Protein 8B4M (pdb70)

Foldseek 3Di:
DDADQDAADAPFDDDFAPCQLVLLVVLVVVCCVLPVDHDPDPSPVSSVLRLLRLLRLLADNPDDPLLSNLSSLVSSLVVSCCCQAALQDPHPSYDDPVRLVVVVVQLLCLLVVHQGPDSVDSSSSSSNVSVVSLVVQFDDACSVVLSVLVVLLSVLSVVQVVCLVVLAADALVVLLVSVLSVVSQVSVLRVSCTSYPFDDDPVQCVDPLNVVLLSLLSSLLRLLLLSVCVVVSVVSRRRSGQLNNCVVPVVDDSNVSSVVSSVVSVVSSVVSVVSVVCVVVVPDDLPGRNVVSVSSSSSSNVSSSVSD/DEDQDAADAPFDDDFADCQLVLQVVLVVVCVVLPVDPRVQSSQQRLLRLLRLQADNPDDPLLSNLSSLVSSLVVSCCCVPFQQDDDPVVLVVVLVQLLVLLVVDQRPDSVDSSSSSSNVSVVSLVVLFLPADSVVLSVLVVLLSVLSSVLNVCLVVLAEDALVVLLVSVLSVVSVVSSLRSSCGSHRHDDDPVPCPDPLNVVLLSLLSSLLRLLLLSLCVVVCVVRRRCSGSLNNCCRPVVDDSNVSSVVSSVVSVVSSVVSVVSVVCQVVVPHDLPGSNVVSVSSSSSSNVSSNVSSVSGPPHDPD/DDDADFDAFDDPQDDDFADCQLVLQVVLVVVCCVLVLDPPPRCSSVVRLLRVLRLQAHRPDDPLLSNLSSLVSSLVVSCCCAAALQLVHDDPVVLVVVLVQLLCLLPVHQRPDSVDSSRSSSNVSVVVLVVQFDDAPSVVLSVLVVLLSVLSVVQSVCLVVLAADALVVLLVSVLSVVSQVSVLRSSCGNHPFDDDPVPCVDPLNVVLLSLLSSLLRLLLLSVCVVVSVVSRRRSGSLNNCCPPVVDDSNVSSVVSSVVSVVSSVVSVVSVVCVVVVPHDCPPRNVVSVSSSSSSNVSSSVD/DADFDAQDAPFDDDFADCQLVLLVLLVVLCCVLVVDDPDVLSSLQRLLRLLRLLADNPDDPLSSNLSSLVSSLVVSCCVVPFLPDPVVLVVVLVQLLVLLVVDQRPDSVDSSSSSSNVSVVSLVVQFDDADSVVLSVLVNLLSVLSVVLNVCLVVLAADALVVLLVSVLSVVSVVSSLRSSCGNRPHDDDPVPCPDPLNVVLLSLLSSLLSLLLLSLQVVVSVVSRRCSGQLNNCCRPVVDDSNVSSVVSSVVSVVSVVVSVVSVVCVVVVPDDLPGSNVVSVSSSSSSSVSSSPSSNSGPPRPD/DDDADQDAADDPFDDDFAPCQLVLLVLLVVVCPVLVVDDDDDDSVVSVVLRLLRLLRLLADNPDDPLLSNLSSLVSSLVVSCCVPAFQQCVHDDPVVLVVVLVQLLVLLVVDQRPDSVDSSRSSSNVSNVSLPVQFDDAPSVVLSVLVVLLSVLSSVQNVCLVVLAADALVVLLVSVLSVVSVVSVLRSSCGNRPFDDDPVVCPDPLNVVLLSLLSSLLRLLLLSLCVVVSVVRSRCSGQLNNCVPPVVDDSNVSSVVSSVVSVVSSVVSVVSVVCQVVVPHDLPGRNVVSVSSSSSSSVSSSVSSVD/DDADQDQQDDPFDADFAPCQLVLLVLLVVVCPVLVVDPPVDDCPQSSLQRLLRLLRLQAHNPDDPLSSNLSSLVSSLVVSCCVQPQLDPHDDPVRLVVVLVQLLVLLVVDQRPDSVDSSRSSSNVSNVSLVVQFDDAPSVVLSVLVVLLSVLSVVLNVCLVVLAEDALVVLLVSVLSVVSVVSVLRSSCGSRPHDDDPVQCPDPLNVVLLSLLSSLLSLLLLSLQVVVSVVSSSRSGQLNNCVVPVVDDSNRSSVVSSVVSVVSSVVSVVSVVCQVVVPHDLPGRNVVSVSSSSSSSVCSSPVSVSHPSRD

Solvent-accessible surface area: 83655 Å² total; per-residue (Å²): 219,134,67,72,72,37,176,23,130,17,101,33,100,53,80,78,9,107,57,5,146,125,0,6,54,53,0,19,112,18,8,93,60,13,38,10,33,64,116,168,48,116,27,64,78,23,78,76,64,0,9,0,113,10,0,2,18,12,2,64,84,154,28,70,84,85,20,0,9,7,4,0,10,6,16,1,9,24,49,44,1,45,63,82,1,5,18,22,10,79,64,184,115,25,52,29,75,78,84,7,57,77,16,36,134,0,0,10,61,4,10,92,100,120,118,25,67,57,92,87,46,46,14,1,109,0,15,36,38,6,17,162,42,3,52,65,75,26,81,110,41,57,82,76,30,13,16,69,19,17,70,56,5,14,41,0,1,99,7,8,12,25,6,21,121,119,44,79,2,3,15,20,27,1,5,41,6,3,33,19,10,3,18,35,6,33,2,7,5,35,2,3,23,8,17,27,86,21,171,11,95,119,220,15,34,62,20,1,0,10,89,17,3,17,16,9,0,0,11,4,4,6,13,0,43,0,4,57,20,9,44,99,13,62,185,70,29,8,4,5,0,1,0,36,0,2,57,82,77,64,64,52,82,66,66,88,0,4,71,73,0,14,60,37,0,79,82,11,24,48,0,1,59,50,2,59,110,6,3,65,105,11,53,14,71,60,113,51,26,13,16,28,11,15,116,1,2,26,6,6,0,42,1,28,16,99,93,108,185,78,68,81,28,170,14,121,21,91,28,45,34,13,67,15,105,64,5,142,155,0,7,54,54,2,5,117,15,6,127,62,16,40,5,88,144,36,78,82,37,67,44,21,0,18,0,67,16,0,2,0,11,2,84,48,147,27,62,103,90,16,1,9,1,0,0,6,6,18,1,11,36,19,44,2,37,26,105,7,0,10,65,82,108,70,61,76,86,3,28,107,26,26,183,9,0,12,47,4,12,151,116,128,118,19,80,66,86,97,46,41,16,12,121,0,14,33,38,6,20,166,30,2,45,67,62,32,73,119,19,51,143,69,23,13,31,72,32,12,65,46,4,8,46,0,0,84,9,16,15,25,11,34,140,109,42,86,0,3,16,32,25,2,5,39,6,6,39,26,36,1,30,4,8,48,0,11,6,42,0,0,15,2,14,43,41,18,144,8,101,145,211,16,44,84,16,0,0,5,70,1,0,22,11,8,0,0,12,2,8,6,12,0,40,0,8,30,5,13,37,41,14,73,166,75,28,17,8,8,0,1,0,43,0,1,58,89,76,62,62,53,82,55,61,88,0,6,72,71,0,10,56,40,0,73,84,10,16,52,0,2,54,47,1,66,118,3,0,69,80,10,53,13,73,47,102,45,29,16,17,116,8,8,83,9,0,12,20,11,0,30,0,10,26,46,11,3,78,95,8,37,60,42,72,97,180,175,154,117,66,48,72,25,114,19,113,15,103,26,89,47,88,78,6,107,66,4,135,131,0,4,49,60,0,10,111,26,8,87,57,9,41,19,34,96,129,95,50,86,28,69,82,78,1,12,0,109,12,0,2,15,13,3,48,80,141,26,69,58,86,22,0,12,11,0,0,9,5,15,1,8,20,50,53,1,45,58,84,0,5,36,31,57,187,28,38,46,37,29,84,7,54,81,10,34,126,0,0,21,39,6,8,139,112,114,116,17,67,62,93,89,31,34,3,4,102,0,13,36,38,4,13,156,40,1,44,66,85,8,106,113,44,65,80,76,25,14,37,70,12,13,91,83,3,10,116,1,0,152,62,18,11,80,5,23,132,178,43,72,0,15,72,18,82,46,5,47,25,64,40,52,61,5,17,27,7,24,0,7,5,37,1,0,18,17,16,44,68,28,178,14,95,128,212,18,33,98,63,72,14,10,105,98,2,17,20,31,0,0,10,1,7,6,14,0,30,0,5,78,31,14,63,155,21,71,191,77,32,9,6,8,0,3,1,38,0,2,52,74,87,88,64,57,83,56,61,93,0,4,68,98,0,9,67,40,0,66,119,29,19,59,40,0,57,125,41,63,116,45,3,64,142,100,58,16,70,59,109,47,27,13,20,104,10,15,59,8,2,13,8,7,0,23,1,28,26,101,118,192,44,76,52,38,181,13,122,16,94,29,105,52,81,69,15,105,68,3,132,129,0,7,50,55,4,15,111,12,10,85,66,12,42,11,49,92,152,73,71,96,42,69,42,24,0,18,0,72,11,0,0,5,8,1,80,79,146,29,65,80,86,17,0,11,1,0,0,7,7,17,1,10,30,23,42,3,34,60,120,9,8,48,118,75,88,56,86,3,38,88,23,14,98,5,0,9,32,6,7,167,105,162,101,23,80,57,90,85,32,34,8,9,123,0,14,15,55,5,16,168,45,2,59,68,73,17,118,89,34,50,104,63,27,11,20,65,31,12,68,107,6,6,82,3,1,102,63,18,28,76,11,47,162,171,48,82,2,13,70,26,88,42,4,38,27,67,38,48,77,4,32,6,12,31,0,10,5,37,0,0,14,13,20,46,61,15,110,14,127,130,210,20,30,103,60,74,11,9,109,93,2,11,24,33,0,0,12,0,6,6,10,0,25,0,0,29,4,6,41,36,22,80,167,65,29,8,5,7,0,1,0,42,0,4,58,88,90,89,62,48,83,53,66,88,0,0,73,111,0,10,53,44,0,74,132,32,13,60,41,0,62,130,42,64,134,49,0,70,141,94,59,13,75,59,108,45,30,19,4,118,10,10,142,9,1,20,21,13,0,32,0,22,24,40,14,2,66,155,5,40,55,33,110,108,172,175,125,59,75,66,35,146,16,114,20,109,26,94,32,76,62,14,111,61,4,143,126,0,6,60,47,3,10,113,15,12,91,67,18,37,12,28,67,110,116,50,106,27,61,85,32,74,78,72,1,15,0,66,16,0,0,1,8,1,64,105,156,29,71,93,89,19,0,6,1,0,0,10,7,18,1,10,34,49,42,2,51,57,131,2,2,17,62,17,185,48,65,74,86,78,85,4,50,89,19,14,132,0,0,8,62,4,5,136,101,152,116,24,63,70,91,76,40,35,7,6,112,0,16,33,28,5,12,164,30,1,42,64,70,25,98,102,34,50,74,75,33,12,12,67,30,9,48,95,9,8,67,1,1,109,64,19,9,83,6,23,134,178,46,80,2,15,72,20,88,46,4,38,29,64,36,49,77,8,32,6,10,52,0,12,5,40,0,0,15,20,21,33,71,18,127,14,107,153,221,26,48,94,67,71,10,7,143,96,1,18,32,30,0,0,14,2,6,5,13,0,47,0,1,50,29,13,59,131,26,61,192,86,30,10,6,8,0,1,1,43,0,2,55,83,85,93,67,55,79,52,59,91,0,4,68,112,0,10,56,45,0,70,121,32,10,62,40,1,65,130,42,65,126,48,2,69,140,93,59,10,73,59,110,44,30,18,15,108,7,11,107,10,1,22,12,10,1,21,0,16,18,56,47,39,69,154,224,125,49,74,83,34,153,11,108,16,112,31,113,22,74,66,12,108,61,6,148,113,0,7,46,66,2,7,107,19,4,90,62,11,37,12,27,60,115,159,49,108,22,76,92,37,71,36,26,0,15,0,75,18,0,1,2,10,0,45,91,132,27,75,73,86,17,0,10,6,0,0,8,4,15,0,13,39,19,48,1,41,48,109,2,4,22,29,119,83,65,71,74,77,95,2,34,81,15,23,153,5,0,9,51,3,5,112,92,87,110,17,75,65,91,84,42,32,12,8,103,0,14,32,37,12,12,155,33,3,46,63,92,26,106,94,50,28,80,73,35,13,13,66,29,9,44,94,8,9,88,0,1,127,61,21,18,79,8,25,156,134,56,25,5,14,74,19,87,42,3,40,26,66,36,53,71,8,33,6,10,54,0,11,4,33,5,0,14,13,18,28,65,21,97,6,115,100,212,14,35,100,62,73,11,8,145,94,1,17,30,30,0,0,14,0,7,5,12,0,35,1,4,33,4,18,57,50,25,72,180,65,29,9,2,8,0,1,0,34,0,7,16,14,43,94,63,51,77,40,59,90,0,5,69,116,0,10,65,40,0,68,115,37,12,62,42,0,67,128,42,66,129,49,1,69,150,97,53,12,74,66,114,43,27,17,15,107,6,12,111,9,1,25,10,9,0,29,0,15,29,57,9,4,81,108,8,53,58,36,128

Secondary structure (DSSP, 8-state):
--------------PPPTTHHHHHHHHHHHHHHHTSS-TTS-SSHHHHHTHHHHHHHHS-TT--HHHHHHHHHHHHHHHHHIIIIIITTTSTTPPPHHHHHHHHHHHHHHHTTPPPS-TT-HHHHHHHHHHHHHHHT--SS-HHHHHHHHHHHHHHHHHHHHHHHHT----HHHHHHHHHHHTTHHHHHHHHHHHTT----HHHHTSHHHHHHHHHHHHHHHHHHHHHHHHHHHHHT----HHHHHHHHTT--HHHHHHHHHHHHHHHHHHHHHHHHHGGGGT--SSSHHHHHHHHHHHHHHHHHH--/---PPP-------PPPTTHHHHHHHHHHHHHHHT----TTTTTT-HHHHHHHHS-TT--HHHHHHHHHHHHHHHHHIIIIII----HHHHHHHHHHHHHHHTTPPPS-TTSHHHHHHHHHHHHHHHT--S--HHHHHHHHHHHHHHHHHHHHHHHHTS---HHHHHHHHHHHTTHHHHHHHHHHHHT----HHHHTSHHHHHHHHHHHHHHHHHHHHHHHHHHHHHT----HHHHHHHHHT--HHHHHHHHHHHHHHHHHHHHHHHHHTTTTT--SSSHHHHHHHHHHHHHHHHHHHHTT-TTS---/-----PPP-------PPPTTHHHHHHHHHHHHHHHTSS-----HHHHTHHHHHHHHS-TT--HHHHHHHHHHHHHHHHHHHHHTTT-----HHHHHHHHHHHHHHTTTSPPS-TT-HHHHHHHHHHHHHHHH--S--HHHHHHHHHHHHHHHHHHHHHHHHT----HHHHHHHHHHHTTHHHHHHHHHHHHT----HHHHTSHHHHHHHHHHHHHHHHHHHHHHHHHHHHHT----HHHHHHHHTT--HHHHHHHHHHHHHHHHHHHHHHHHHGGGGT--SSSHHHHHHHHHHHHHHHHHH-/---PPP---S---PPPTTHHHHHHHHHHHHHHHTSS---HHHHHH-HHHHHHHHS-TT--HHHHHHHHHHHHHHHHHIIIII---HHHHHHHHHHHHHHHTTPPPS-TT-HHHHHHHHHHHHHHHT-SS--HHHHHHHHHHHHHHHHHHHHHHHHTS---HHHHHHHHHHHTTHHHHHHHHHHHTT----HHHHTSHHHHHHHHHHHHHHHHHHHHHHHHHHHHHT----HHHHHHHHTT--HHHHHHHHHHHHHHHHHHHHHHHHHGGGGT--SSSHHHHHHHHHHHHHHHHHHHHHH-TTS--/---------------PPPTTHHHHHHHHHHHHHHHTSS-SS--STTTTTT-HHHHHHHHS-TT--HHHHHHHHHHHHHHHHHHIIIII------HHHHHHHHHHHHHHHTTPPPS-TT-HHHHHHHHHHHHHHHH--SS-HHHHHHHHHHHHHHHHHHHHHHHHT----HHHHHHHHHHHTTHHHHHHHHHHHTT----HHHHTSHHHHHHHHHHHHHHHHHHHHHHHHHHHHHT----HHHHHHHHTT--HHHHHHHHHHHHHHHHHHHHHHHHHTTTTT--SSSHHHHHHHHHHHHHHHHHHHHH-/--------------PPPTTHHHHHHHHHHHHHHHTSS-SSS-SSSSTTT-HHHHHHHHS-TT--HHHHHHHHHHHHHHHHHIIIIIS-----HHHHHHHHHHHHHHHTTPPPS-TT-HHHHHHHHHHHHHHHT-SS--HHHHHHHHHHHHHHHHHHHHHHHHTS---HHHHHHHHHHHTTHHHHHHHHHHHTT----HHHHTSHHHHHHHHHHHHHHHHHHHHHHHHHHHHHT----HHHHHHHHS---HHHHHHHHHHHHHHHHHHHHHHHHHGGGGT---SSHHHHHHHHHHHHHHHHHHHTTS-TT--

Organism: Streptomyces clavuligerus (NCBI:txid1901)

Radius of gyration: 45.71 Å; Cα contacts (8 Å, |Δi|>4): 2311; chains: 6; bounding box: 131×123×91 Å

InterPro domains:
  IPR008949 Isoprenoid synthase domain superfamily [G3DSA:1.10.600.10] (1-319)
  IPR008949 Isoprenoid synthase domain superfamily [SSF48576] (6-316)
  IPR034686 Terpene cyclase-like 2 [SFLDG01020] (2-315)

Sequence (1841 aa):
MTISVPQLDCPLSRPVHPEGERADAYAVEWLRGVGLMADEADAAPVLAVGLGRLAACYVDENASWDTLAFMTILLAWYAEYDDRAIDSTGAIDGLTDAEVAELHRALGEILRDRPAPDPSDPVQRGLADVWRTLNGLASDWDRAAFVDTTLRYFEANRYERVNIRRGIPPTPSAHIGMRRHGGHVYGMYILGAAVNGYRPERRVLDHAAVRELETLAANYTSWANDLHSFAREHRMGQVNNLVWSVHHHEGLTFQQAADRVADLCDKELAAYLELRQTLPELGIPLTGATGRHVRFLEDMMWSMVDWSTISVPQLDCPLSRPVHPEGERADAYAVEWLRGVGLMDAAPVLAVGLGRLAACYVDENASWDTLAFMTILLAWYAEYDDRAIDSTLTDAEVAELHRALGEILRDRPAPDPSDPVQRGLADVWRTLNGLASDWDRAAFVDTTLRYFEANRYERVNIRRGIPPTPSAHIGMRRHGGHVYGMYILGAAVNGYRPERRVLDHAAVRELETLAANYTSWANDLHSFAREHRMGQVNNLVWSVHHHEGLTFQQAADRVADLCDKELAAYLELRQTLPELGIPLTGATGRHVRFLEDMMWSMVDWSARSARYDVVDMTISVPQLDCPLSRPVHPEGERADAYAVEWLRGVGLMADAAPVLAVGLGRLAACYVDENASWDTLAFMTILLAWYAEYDDRAIDSTDGLTDAEVAELHRALGEILRDRPAPDPSDPVQRGLADVWRTLNGLASDWDRAAFVDTTLRYFEANRYERVNIRRGIPPTPSAHIGMRRHGGHVYGMYILGAAVNGYRPERRVLDHAAVRELETLAANYTSWANDLHSFAREHRMGQVNNLVWSVHHHEGLTFQQAADRVADLCDKELAAYLELRQTLPELGIPLTGATGRHVRFLEDMMWSMVDWTISVPQLDCPLSRPVHPEGERADAYAVEWLRGVGLMADAAPVLAVGLGRLAACYVDENASWDTLAFMTILLAWYAEYDDRAIDLTDAEVAELHRALGEILRDRPAPDPSDPVQRGLADVWRTLNGLASDWDRAAFVDTTLRYFEANRYERVNIRRGIPPTPSAHIGMRRHGGHVYGMYILGAAVNGYRPERRVLDHAAVRELETLAANYTSWANDLHSFAREHRMGQVNNLVWSVHHHEGLTFQQAADRVADLCDKELAAYLELRQTLPELGIPLTGATGRHVRFLEDMMWSMVDWSARSARYDVDMTISVPQLDCPLSRPVHPEGERADAYAVEWLRGVGLMADEADAAPVLAVGLGRLAACYVDENASWDTLAFMTILLAWYAEYDDRAIDSTDGLTDAEVAELHRALGEILRDRPAPDPSDPVQRGLADVWRTLNGLASDWDRAAFVDTTLRYFFEANRYERVNIRRGIPPTPSAHIGMRRHGGHVYGMYILGAAVNGYRPERRVLDHAAVRELETLAANYTSWANDLHSFAREHRMGQVNNLVWSVHHHEGLTFQQAADRVADLCDKELAAYLELRQTLPELGIPLTGATGRHVRFLEDMMWSMVDWSARMTISVPQLDCPLSRPVHPEGERADAYAVEWLRGVGLMADEADAAPVLAVGLGRLAACYVDENASWDTLAFMTILLAWYAEYDDRAIDSTGLTDAEVAELHRALGEILRDRPAPDPSDPVQRGLADVWRTLNGLASDWDRAAFVDTTLRYFEANRYERVNIRRGIPPTPSAHIGMRRHGGHVYGMYILGAAVNGYRPERRVLDHAAVRELETLAANYTSWANDLHSFAREHRMGQVNNLVWSVHHHEGLTFQQAADRVADLCDKELAAYLELRQTLPELGIPLTGATGRHVRFLEDMMWSMVDWSARSARYD

Structure (mmCIF, N/CA/C/O backbone):
data_8B4M
#
_entry.id   8B4M
#
_cell.length_a   106.722
_cell.length_b   82.316
_cell.length_c   148.294
_cell.angle_alpha   90.000
_cell.angle_beta   92.310
_cell.angle_gamma   90.000
#
_symmetry.space_group_name_H-M   'P 1 21 1'
#
loop_
_entity.id
_entity.type
_entity.pdbx_description
1 polymer 'Terpene synthase'
2 non-polymer 'MAGNESIUM ION'
3 non-polymer ALENDRONATE
#
loop_
_atom_site.group_PDB
_atom_site.id
_atom_site.type_symbol
_atom_site.label_atom_id
_atom_site.label_alt_id
_atom_site.label_comp_id
_atom_site.label_asym_id
_atom_site.label_entity_id
_atom_site.label_seq_id
_atom_site.pdbx_PDB_ins_code
_atom_site.Cartn_x
_atom_site.Cartn_y
_atom_site.Cartn_z
_atom_site.occupancy
_atom_site.B_iso_or_equiv
_atom_site.auth_seq_id
_atom_site.auth_comp_id
_atom_site.auth_asym_id
_atom_site.auth_atom_id
_atom_site.pdbx_PDB_model_num
ATOM 1 N N . MET A 1 2 ? 27.760 -46.776 56.824 1.00 102.13 1 MET A N 1
ATOM 2 C CA . MET A 1 2 ? 28.101 -45.402 56.469 1.00 110.78 1 MET A CA 1
ATOM 3 C C . MET A 1 2 ? 27.864 -44.409 57.610 1.00 103.84 1 MET A C 1
ATOM 4 O O . MET A 1 2 ? 27.044 -43.498 57.471 1.00 96.07 1 MET A O 1
ATOM 9 N N . THR A 1 3 ? 28.572 -44.568 58.731 1.00 96.08 2 THR A N 1
ATOM 10 C CA . THR A 1 3 ? 28.468 -43.607 59.822 1.00 89.25 2 THR A CA 1
ATOM 11 C C . THR A 1 3 ? 29.851 -43.316 60.392 1.00 76.44 2 THR A C 1
ATOM 12 O O . THR A 1 3 ? 30.850 -43.939 60.019 1.00 67.58 2 THR A O 1
ATOM 16 N N . ILE A 1 4 ? 29.889 -42.378 61.342 1.00 73.12 3 ILE A N 1
ATOM 17 C CA . ILE A 1 4 ? 31.108 -41.966 62.032 1.00 72.28 3 ILE A CA 1
ATOM 18 C C . ILE A 1 4 ? 30.709 -41.562 63.445 1.00 77.04 3 ILE A C 1
ATOM 19 O O . ILE A 1 4 ? 29.576 -41.132 63.685 1.00 71.94 3 ILE A O 1
ATOM 24 N N . SER A 1 5 ? 31.643 -41.694 64.389 1.00 72.06 4 SER A N 1
ATOM 25 C CA . SER A 1 5 ? 31.433 -41.249 65.765 1.00 73.70 4 SER A CA 1
ATOM 26 C C . SER A 1 5 ? 32.358 -40.065 66.030 1.00 75.69 4 SER A C 1
ATOM 27 O O . SER A 1 5 ? 33.580 -40.233 66.118 1.00 77.41 4 SER A O 1
ATOM 30 N N . VAL A 1 6 ? 31.772 -38.882 66.194 1.00 66.71 5 VAL A N 1
ATOM 31 C CA . VAL A 1 6 ? 32.529 -37.647 66.391 1.00 62.46 5 VAL A CA 1
ATOM 32 C C . VAL A 1 6 ? 32.981 -37.541 67.843 1.00 64.37 5 VAL A C 1
ATOM 33 O O . VAL A 1 6 ? 32.135 -37.548 68.750 1.00 68.55 5 VAL A O 1
ATOM 37 N N . PRO A 1 7 ? 34.280 -37.454 68.118 1.00 60.42 6 PRO A N 1
ATOM 38 C CA . PRO A 1 7 ? 34.731 -37.385 69.511 1.00 66.79 6 PRO A CA 1
ATOM 39 C C . PRO A 1 7 ? 34.349 -36.058 70.152 1.00 76.91 6 PRO A C 1
ATOM 40 O O . PRO A 1 7 ? 34.016 -35.079 69.480 1.00 80.90 6 PRO A O 1
ATOM 44 N N . GLN A 1 8 ? 34.410 -36.036 71.483 1.00 82.60 7 GLN A N 1
ATOM 45 C CA . GLN A 1 8 ? 34.111 -34.829 72.235 1.00 74.73 7 GLN A CA 1
ATOM 46 C C . GLN A 1 8 ? 35.364 -33.966 72.342 1.00 73.11 7 GLN A C 1
ATOM 47 O O . GLN A 1 8 ? 36.451 -34.342 71.900 1.00 75.62 7 GLN A O 1
ATOM 53 N N . LEU A 1 9 ? 35.210 -32.789 72.942 1.00 76.14 8 LEU A N 1
ATOM 54 C CA . LEU A 1 9 ? 36.296 -31.814 72.987 1.00 69.49 8 LEU A CA 1
ATOM 55 C C . LEU A 1 9 ? 36.089 -30.942 74.222 1.00 70.16 8 LEU A C 1
ATOM 56 O O . LEU A 1 9 ? 35.268 -30.020 74.201 1.00 74.81 8 LEU A O 1
ATOM 61 N N . ASP A 1 10 ? 36.807 -31.249 75.297 1.00 68.86 9 ASP A N 1
ATOM 62 C CA . ASP A 1 10 ? 36.737 -30.437 76.503 1.00 70.76 9 ASP A CA 1
ATOM 63 C C . ASP A 1 10 ? 37.720 -29.280 76.362 1.00 69.71 9 ASP A C 1
ATOM 64 O O . ASP A 1 10 ? 38.935 -29.489 76.259 1.00 59.16 9 ASP A O 1
ATOM 69 N N . CYS A 1 11 ? 37.190 -28.067 76.325 1.00 74.68 10 CYS A N 1
ATOM 70 C CA . CYS A 1 11 ? 38.007 -26.859 76.249 1.00 64.81 10 CYS A CA 1
ATOM 71 C C . CYS A 1 11 ? 37.780 -26.067 77.525 1.00 68.17 10 CYS A C 1
ATOM 72 O O . CYS A 1 11 ? 36.661 -25.566 77.750 1.00 65.16 10 CYS A O 1
ATOM 75 N N . PRO A 1 12 ? 38.790 -25.925 78.382 1.00 70.56 11 PRO A N 1
ATOM 76 C CA . PRO A 1 12 ? 38.622 -25.205 79.657 1.00 67.64 11 PRO A CA 1
ATOM 77 C C . PRO A 1 12 ? 38.609 -23.687 79.489 1.00 70.32 11 PRO A C 1
ATOM 78 O O . PRO A 1 12 ? 39.474 -22.964 79.992 1.00 68.27 11 PRO A O 1
ATOM 82 N N . LEU A 1 13 ? 37.621 -23.193 78.741 1.00 71.60 12 LEU A N 1
ATOM 83 C CA . LEU A 1 13 ? 37.411 -21.754 78.572 1.00 71.21 12 LEU A CA 1
ATOM 84 C C . LEU A 1 13 ? 35.902 -21.531 78.575 1.00 73.55 12 LEU A C 1
ATOM 85 O O . LEU A 1 13 ? 35.228 -21.785 77.573 1.00 76.82 12 LEU A O 1
ATOM 90 N N . SER A 1 14 ? 35.381 -21.049 79.696 1.00 75.60 13 SER A N 1
ATOM 91 C CA . SER A 1 14 ? 33.956 -20.828 79.868 1.00 76.28 13 SER A CA 1
ATOM 92 C C . SER A 1 14 ? 33.717 -19.355 80.164 1.00 83.64 13 SER A C 1
ATOM 93 O O . SER A 1 14 ? 34.599 -18.646 80.655 1.00 91.82 13 SER A O 1
ATOM 96 N N . ARG A 1 15 ? 32.503 -18.900 79.870 1.00 79.04 14 ARG A N 1
ATOM 97 C CA . ARG A 1 15 ? 32.181 -17.485 79.961 1.00 80.39 14 ARG A CA 1
ATOM 98 C C . ARG A 1 15 ? 30.681 -17.341 80.131 1.00 77.55 14 ARG A C 1
ATOM 99 O O . ARG A 1 15 ? 29.923 -18.172 79.617 1.00 74.71 14 ARG A O 1
ATOM 107 N N . PRO A 1 16 ? 30.220 -16.323 80.852 1.00 73.15 15 PRO A N 1
ATOM 108 C CA . PRO A 1 16 ? 28.777 -16.108 80.942 1.00 73.08 15 PRO A CA 1
ATOM 109 C C . PRO A 1 16 ? 28.266 -15.586 79.612 1.00 76.85 15 PRO A C 1
ATOM 110 O O . PRO A 1 16 ? 28.892 -14.739 78.970 1.00 72.12 15 PRO A O 1
ATOM 114 N N . VAL A 1 17 ? 27.112 -16.086 79.213 1.00 81.08 16 VAL A N 1
ATOM 115 C CA . VAL A 1 17 ? 26.563 -15.775 77.906 1.00 83.30 16 VAL A CA 1
ATOM 116 C C . VAL A 1 17 ? 25.693 -14.528 78.004 1.00 78.87 16 VAL A C 1
ATOM 117 O O . VAL A 1 17 ? 25.167 -14.184 79.065 1.00 77.14 16 VAL A O 1
ATOM 121 N N . HIS A 1 18 ? 25.541 -13.841 76.878 1.00 73.99 17 HIS A N 1
ATOM 122 C CA . HIS A 1 18 ? 24.646 -12.701 76.846 1.00 74.09 17 HIS A CA 1
ATOM 123 C C . HIS A 1 18 ? 23.206 -13.205 76.904 1.00 81.42 17 HIS A C 1
ATOM 124 O O . HIS A 1 18 ? 22.855 -14.164 76.207 1.00 77.95 17 HIS A O 1
ATOM 131 N N . PRO A 1 19 ? 22.349 -12.579 77.715 1.00 88.59 18 PRO A N 1
ATOM 132 C CA . PRO A 1 19 ? 21.027 -13.181 77.961 1.00 88.66 18 PRO A CA 1
ATOM 133 C C . PRO A 1 19 ? 20.108 -13.175 76.753 1.00 84.50 18 PRO A C 1
ATOM 134 O O . PRO A 1 19 ? 19.365 -14.142 76.547 1.00 76.14 18 PRO A O 1
ATOM 138 N N . GLU A 1 20 ? 20.154 -12.134 75.924 1.00 90.45 19 GLU A N 1
ATOM 139 C CA . GLU A 1 20 ? 19.192 -11.995 74.839 1.00 93.08 19 GLU A CA 1
ATOM 140 C C . GLU A 1 20 ? 19.522 -12.868 73.628 1.00 86.36 19 GLU A C 1
ATOM 141 O O . GLU A 1 20 ? 19.005 -12.604 72.531 1.00 85.54 19 GLU A O 1
ATOM 147 N N . GLY A 1 21 ? 20.325 -13.919 73.823 1.00 71.22 20 GLY A N 1
ATOM 148 C CA . GLY A 1 21 ? 20.773 -14.727 72.699 1.00 74.08 20 GLY A CA 1
ATOM 149 C C . GLY A 1 21 ? 19.622 -15.236 71.857 1.00 77.74 20 GLY A C 1
ATOM 150 O O . GLY A 1 21 ? 19.614 -15.080 70.633 1.00 83.86 20 GLY A O 1
ATOM 151 N N . GLU A 1 22 ? 18.616 -15.824 72.511 1.00 72.76 21 GLU A N 1
ATOM 152 C CA . GLU A 1 22 ? 17.464 -16.361 71.796 1.00 74.35 21 GLU A CA 1
ATOM 153 C C . GLU A 1 22 ? 16.827 -15.304 70.904 1.00 72.52 21 GLU A C 1
ATOM 154 O O . GLU A 1 22 ? 16.497 -15.578 69.742 1.00 69.87 21 GLU A O 1
ATOM 160 N N . ARG A 1 23 ? 16.695 -14.075 71.416 1.00 77.42 22 ARG A N 1
ATOM 161 C CA . ARG A 1 23 ? 16.131 -12.988 70.621 1.00 79.08 22 ARG A CA 1
ATOM 162 C C . ARG A 1 23 ? 16.874 -12.832 69.304 1.00 81.79 22 ARG A C 1
ATOM 163 O O . ARG A 1 23 ? 16.263 -12.785 68.227 1.00 74.16 22 ARG A O 1
ATOM 171 N N . ALA A 1 24 ? 18.207 -12.830 69.371 1.00 87.06 23 ALA A N 1
ATOM 172 C CA . ALA A 1 24 ? 19.000 -12.661 68.162 1.00 81.09 23 ALA A CA 1
ATOM 173 C C . ALA A 1 24 ? 18.702 -13.762 67.157 1.00 73.39 23 ALA A C 1
ATOM 174 O O . ALA A 1 24 ? 18.588 -13.489 65.955 1.00 75.67 23 ALA A O 1
ATOM 176 N N . ASP A 1 25 ? 18.505 -14.999 67.633 1.00 68.58 24 ASP A N 1
ATOM 177 C CA . ASP A 1 25 ? 18.130 -16.073 66.720 1.00 71.31 24 ASP A CA 1
ATOM 178 C C . ASP A 1 25 ? 16.933 -15.651 65.885 1.00 77.72 24 ASP A C 1
ATOM 179 O O . ASP A 1 25 ? 16.994 -15.642 64.648 1.00 78.11 24 ASP A O 1
ATOM 184 N N . ALA A 1 26 ? 15.861 -15.213 66.551 1.00 81.92 25 ALA A N 1
ATOM 185 C CA . ALA A 1 26 ? 14.696 -14.739 65.816 1.00 80.94 25 ALA A CA 1
ATOM 186 C C . ALA A 1 26 ? 15.084 -13.589 64.899 1.00 82.70 25 ALA A C 1
ATOM 187 O O . ALA A 1 26 ? 14.813 -13.622 63.692 1.00 74.36 25 ALA A O 1
ATOM 189 N N . TYR A 1 27 ? 15.806 -12.604 65.441 1.00 79.67 26 TYR A N 1
ATOM 190 C CA . TYR A 1 27 ? 16.208 -11.465 64.626 1.00 83.77 26 TYR A CA 1
ATOM 191 C C . TYR A 1 27 ? 16.987 -11.929 63.407 1.00 83.81 26 TYR A C 1
ATOM 192 O O . TYR A 1 27 ? 16.802 -11.395 62.304 1.00 78.93 26 TYR A O 1
ATOM 201 N N . ALA A 1 28 ? 17.808 -12.973 63.573 1.00 86.04 27 ALA A N 1
ATOM 202 C CA . ALA A 1 28 ? 18.566 -13.498 62.446 1.00 78.24 27 ALA A CA 1
ATOM 203 C C . ALA A 1 28 ? 17.640 -13.841 61.291 1.00 79.52 27 ALA A C 1
ATOM 204 O O . ALA A 1 28 ? 17.793 -13.307 60.183 1.00 78.55 27 ALA A O 1
ATOM 206 N N . VAL A 1 29 ? 16.619 -14.670 61.551 1.00 77.14 28 VAL A N 1
ATOM 207 C CA . VAL A 1 29 ? 15.708 -15.035 60.471 1.00 77.30 28 VAL A CA 1
ATOM 208 C C . VAL A 1 29 ? 15.101 -13.776 59.869 1.00 81.31 28 VAL A C 1
ATOM 209 O O . VAL A 1 29 ? 15.077 -13.610 58.640 1.00 80.05 28 VAL A O 1
ATOM 213 N N . GLU A 1 30 ? 14.712 -12.822 60.726 1.00 80.41 29 GLU A N 1
ATOM 214 C CA . GLU A 1 30 ? 14.123 -11.581 60.243 1.00 80.05 29 GLU A CA 1
ATOM 215 C C . GLU A 1 30 ? 15.039 -10.930 59.221 1.00 79.91 29 GLU A C 1
ATOM 216 O O . GLU A 1 30 ? 14.624 -10.644 58.090 1.00 83.13 29 GLU A O 1
ATOM 222 N N . TRP A 1 31 ? 16.315 -10.763 59.578 1.00 82.30 30 TRP A N 1
ATOM 223 C CA . TRP A 1 31 ? 17.242 -10.103 58.667 1.00 84.05 30 TRP A CA 1
ATOM 224 C C . TRP A 1 31 ? 17.328 -10.866 57.357 1.00 81.92 30 TRP A C 1
ATOM 225 O O . TRP A 1 31 ? 17.241 -10.276 56.272 1.00 74.24 30 TRP A O 1
ATOM 236 N N . LEU A 1 32 ? 17.452 -12.195 57.444 1.00 83.96 31 LEU A N 1
ATOM 237 C CA . LEU A 1 32 ? 17.576 -13.001 56.238 1.00 76.77 31 LEU A CA 1
ATOM 238 C C . LEU A 1 32 ? 16.348 -12.847 55.355 1.00 79.96 31 LEU A C 1
ATOM 239 O O . LEU A 1 32 ? 16.456 -12.891 54.123 1.00 78.66 31 LEU A O 1
ATOM 244 N N . ARG A 1 33 ? 15.174 -12.670 55.962 1.00 80.97 32 ARG A N 1
ATOM 245 C CA . ARG A 1 33 ? 13.977 -12.416 55.171 1.00 82.96 32 ARG A CA 1
ATOM 246 C C . ARG A 1 33 ? 13.947 -10.982 54.655 1.00 81.48 32 ARG A C 1
ATOM 247 O O . ARG A 1 33 ? 13.501 -10.735 53.529 1.00 82.26 32 ARG A O 1
ATOM 255 N N . GLY A 1 34 ? 14.425 -10.029 55.461 1.00 77.50 33 GLY A N 1
ATOM 256 C CA . GLY A 1 34 ? 14.354 -8.628 55.086 1.00 74.38 33 GLY A CA 1
ATOM 257 C C . GLY A 1 34 ? 15.327 -8.219 54.004 1.00 71.88 33 GLY A C 1
ATOM 258 O O . GLY A 1 34 ? 15.080 -7.231 53.306 1.00 74.00 33 GLY A O 1
ATOM 259 N N . VAL A 1 35 ? 16.408 -8.975 53.826 1.00 79.75 34 VAL A N 1
ATOM 260 C CA . VAL A 1 35 ? 17.436 -8.632 52.851 1.00 75.27 34 VAL A CA 1
ATOM 261 C C . VAL A 1 35 ? 17.264 -9.414 51.553 1.00 73.76 34 VAL A C 1
ATOM 262 O O . VAL A 1 35 ? 17.654 -8.916 50.486 1.00 73.93 34 VAL A O 1
ATOM 266 N N . GLY A 1 36 ? 16.625 -10.580 51.598 1.00 86.17 35 GLY A N 1
ATOM 267 C CA . GLY A 1 36 ? 16.405 -11.385 50.416 1.00 87.93 35 GLY A CA 1
ATOM 268 C C . GLY A 1 36 ? 17.121 -12.714 50.411 1.00 81.10 35 GLY A C 1
ATOM 269 O O . GLY A 1 36 ? 17.035 -13.435 49.409 1.00 82.67 35 GLY A O 1
ATOM 270 N N . LEU A 1 37 ? 17.832 -13.064 51.484 1.00 74.55 36 LEU A N 1
ATOM 271 C CA . LEU A 1 37 ? 18.544 -14.334 51.494 1.00 84.39 36 LEU A CA 1
ATOM 272 C C . LEU A 1 37 ? 17.600 -15.514 51.711 1.00 92.52 36 LEU A C 1
ATOM 273 O O . LEU A 1 37 ? 17.901 -16.631 51.273 1.00 94.61 36 LEU A O 1
ATOM 278 N N . MET A 1 38 ? 16.462 -15.290 52.370 1.00 98.63 37 MET A N 1
ATOM 279 C CA . MET A 1 38 ? 15.426 -16.306 52.532 1.00 98.01 37 MET A CA 1
ATOM 280 C C . MET A 1 38 ? 14.076 -15.597 52.485 1.00 98.04 37 MET A C 1
ATOM 281 O O . MET A 1 38 ? 14.006 -14.366 52.402 1.00 99.88 37 MET A O 1
ATOM 286 N N . ALA A 1 39 ? 12.992 -16.371 52.531 1.00 92.73 38 ALA A N 1
ATOM 287 C CA . ALA A 1 39 ? 11.678 -15.774 52.334 1.00 102.47 38 ALA A CA 1
ATOM 288 C C . ALA A 1 39 ? 10.583 -16.583 53.014 1.00 111.44 38 ALA A C 1
ATOM 289 O O . ALA A 1 39 ? 10.558 -17.813 52.929 1.00 116.17 38 ALA A O 1
ATOM 291 N N . ASP A 1 40 ? 9.702 -15.859 53.710 1.00 106.23 39 ASP A N 1
ATOM 292 C CA . ASP A 1 40 ? 8.359 -16.269 54.116 1.00 100.72 39 ASP A CA 1
ATOM 293 C C . ASP A 1 40 ? 8.176 -17.755 54.410 1.00 105.91 39 ASP A C 1
ATOM 294 O O . ASP A 1 40 ? 8.407 -18.204 55.537 1.00 112.06 39 ASP A O 1
ATOM 299 N N . GLU A 1 41 ? 7.752 -18.518 53.396 1.00 108.66 40 GLU A N 1
ATOM 300 C CA . GLU A 1 41 ? 7.255 -19.878 53.604 1.00 120.53 40 GLU A CA 1
ATOM 301 C C . GLU A 1 41 ? 8.301 -20.813 54.204 1.00 120.35 40 GLU A C 1
ATOM 302 O O . GLU A 1 41 ? 7.932 -21.802 54.849 1.00 118.24 40 GLU A O 1
ATOM 308 N N . ALA A 1 42 ? 9.587 -20.511 54.036 1.00 118.94 41 ALA A N 1
ATOM 309 C CA . ALA A 1 42 ? 10.640 -21.411 54.493 1.00 115.12 41 ALA A CA 1
ATOM 310 C C . ALA A 1 42 ? 10.521 -21.699 55.984 1.00 108.35 41 ALA A C 1
ATOM 311 O O . ALA A 1 42 ? 10.320 -20.789 56.794 1.00 112.37 41 ALA A O 1
ATOM 313 N N . ASP A 1 43 ? 10.630 -22.980 56.339 1.00 100.92 42 ASP A N 1
ATOM 314 C CA . ASP A 1 43 ? 10.727 -23.397 57.731 1.00 100.73 42 ASP A CA 1
ATOM 315 C C . ASP A 1 43 ? 11.841 -22.627 58.425 1.00 102.22 42 ASP A C 1
ATOM 316 O O . ASP A 1 43 ? 13.017 -22.816 58.101 1.00 105.06 42 ASP A O 1
ATOM 321 N N . ALA A 1 44 ? 11.496 -21.747 59.361 1.00 101.68 43 ALA A N 1
ATOM 322 C CA . ALA A 1 44 ? 12.538 -21.087 60.145 1.00 104.68 43 ALA A CA 1
ATOM 323 C C . ALA A 1 44 ? 12.896 -21.884 61.385 1.00 105.29 43 ALA A C 1
ATOM 324 O O . ALA A 1 44 ? 13.063 -21.328 62.476 1.00 103.35 43 ALA A O 1
ATOM 326 N N . ALA A 1 45 ? 13.043 -23.194 61.224 1.00 103.53 44 ALA A N 1
ATOM 327 C CA . ALA A 1 45 ? 13.433 -24.116 62.281 1.00 104.23 44 ALA A CA 1
ATOM 328 C C . ALA A 1 45 ? 14.907 -24.496 62.168 1.00 103.37 44 ALA A C 1
ATOM 329 O O . ALA A 1 45 ? 15.577 -24.634 63.201 1.00 102.12 44 ALA A O 1
ATOM 331 N N . PRO A 1 46 ? 15.482 -24.617 60.960 1.00 99.25 45 PRO A N 1
ATOM 332 C CA . PRO A 1 46 ? 16.937 -24.800 60.899 1.00 95.14 45 PRO A CA 1
ATOM 333 C C . PRO A 1 46 ? 17.715 -23.520 61.083 1.00 93.05 45 PRO A C 1
ATOM 334 O O . PRO A 1 46 ? 18.900 -23.592 61.433 1.00 97.01 45 PRO A O 1
ATOM 338 N N . VAL A 1 47 ? 17.076 -22.357 60.990 1.00 95.45 46 VAL A N 1
ATOM 339 C CA . VAL A 1 47 ? 17.828 -21.134 61.226 1.00 94.65 46 VAL A CA 1
ATOM 340 C C . VAL A 1 47 ? 17.887 -20.858 62.719 1.00 91.61 46 VAL A C 1
ATOM 341 O O . VAL A 1 47 ? 18.913 -20.409 63.243 1.00 89.18 46 VAL A O 1
ATOM 345 N N . LEU A 1 48 ? 16.789 -21.133 63.425 1.00 91.51 47 LEU A N 1
ATOM 346 C CA . LEU A 1 48 ? 16.823 -21.132 64.880 1.00 91.73 47 LEU A CA 1
ATOM 347 C C . LEU A 1 48 ? 17.688 -22.270 65.407 1.00 91.67 47 LEU A C 1
ATOM 348 O O . LEU A 1 48 ? 18.243 -22.169 66.508 1.00 79.33 47 LEU A O 1
ATOM 353 N N . ALA A 1 49 ? 17.799 -23.364 64.640 1.00 95.09 48 ALA A N 1
ATOM 354 C CA . ALA A 1 49 ? 18.643 -24.487 65.039 1.00 83.52 48 ALA A CA 1
ATOM 355 C C . ALA A 1 49 ? 20.128 -24.201 64.856 1.00 80.62 48 ALA A C 1
ATOM 356 O O . ALA A 1 49 ? 20.954 -24.771 65.578 1.00 81.94 48 ALA A O 1
ATOM 358 N N . VAL A 1 50 ? 20.496 -23.336 63.908 1.00 85.77 49 VAL A N 1
ATOM 359 C CA . VAL A 1 50 ? 21.909 -22.993 63.752 1.00 85.40 49 VAL A CA 1
ATOM 360 C C . VAL A 1 50 ? 22.418 -22.258 64.987 1.00 84.39 49 VAL A C 1
ATOM 361 O O . VAL A 1 50 ? 23.472 -22.595 65.541 1.00 83.30 49 VAL A O 1
ATOM 365 N N . GLY A 1 51 ? 21.667 -21.266 65.453 1.00 85.05 50 GLY A N 1
ATOM 366 C CA . GLY A 1 51 ? 22.058 -20.535 66.641 1.00 86.55 50 GLY A CA 1
ATOM 367 C C . GLY A 1 51 ? 23.033 -19.419 66.331 1.00 75.72 50 GLY A C 1
ATOM 368 O O . GLY A 1 51 ? 24.076 -19.291 66.981 1.00 68.04 50 GLY A O 1
ATOM 369 N N . LEU A 1 52 ? 22.697 -18.609 65.322 1.00 69.53 51 LEU A N 1
ATOM 370 C CA . LEU A 1 52 ? 23.550 -17.485 64.952 1.00 69.05 51 LEU A CA 1
ATOM 371 C C . LEU A 1 52 ? 23.591 -16.425 66.043 1.00 68.84 51 LEU A C 1
ATOM 372 O O . LEU A 1 52 ? 24.583 -15.697 66.161 1.00 67.14 51 LEU A O 1
ATOM 377 N N . GLY A 1 53 ? 22.534 -16.326 66.853 1.00 74.65 52 GLY A N 1
ATOM 378 C CA . GLY A 1 53 ? 22.540 -15.370 67.944 1.00 70.40 52 GLY A CA 1
ATOM 379 C C . GLY A 1 53 ? 23.344 -15.832 69.137 1.00 75.67 52 GLY A C 1
ATOM 380 O O . GLY A 1 53 ? 23.905 -15.006 69.864 1.00 76.18 52 GLY A O 1
ATOM 381 N N . ARG A 1 54 ? 23.435 -17.147 69.344 1.00 69.62 53 ARG A N 1
ATOM 382 C CA . ARG A 1 54 ? 24.234 -17.667 70.448 1.00 68.00 53 ARG A CA 1
ATOM 383 C C . ARG A 1 54 ? 25.723 -17.515 70.165 1.00 69.23 53 ARG A C 1
ATOM 384 O O . ARG A 1 54 ? 26.509 -17.209 71.070 1.00 68.93 53 ARG A O 1
ATOM 392 N N . LEU A 1 55 ? 26.126 -17.689 68.906 1.00 69.00 54 LEU A N 1
ATOM 393 C CA . LEU A 1 55 ? 27.499 -17.376 68.523 1.00 67.66 54 LEU A CA 1
ATOM 394 C C . LEU A 1 55 ? 27.801 -15.902 68.748 1.00 63.19 54 LEU A C 1
ATOM 395 O O . LEU A 1 55 ? 28.830 -15.543 69.339 1.00 63.30 54 LEU A O 1
ATOM 400 N N . ALA A 1 56 ? 26.903 -15.031 68.281 1.00 66.12 55 ALA A N 1
ATOM 401 C CA . ALA A 1 56 ? 27.061 -13.602 68.513 1.00 71.58 55 ALA A CA 1
ATOM 402 C C . ALA A 1 56 ? 27.217 -13.303 69.996 1.00 67.23 55 ALA A C 1
ATOM 403 O O . ALA A 1 56 ? 28.070 -12.500 70.388 1.00 60.57 55 ALA A O 1
ATOM 405 N N . ALA A 1 57 ? 26.421 -13.973 70.835 1.00 67.13 56 ALA A N 1
ATOM 406 C CA . ALA A 1 57 ? 26.564 -13.827 72.280 1.00 74.54 56 ALA A CA 1
ATOM 407 C C . ALA A 1 57 ? 27.939 -14.286 72.749 1.00 72.74 56 ALA A C 1
ATOM 408 O O . ALA A 1 57 ? 28.512 -13.710 73.681 1.00 70.91 56 ALA A O 1
ATOM 410 N N . CYS A 1 58 ? 28.485 -15.320 72.111 1.00 71.13 57 CYS A N 1
ATOM 411 C CA . CYS A 1 58 ? 29.830 -15.762 72.461 1.00 64.63 57 CYS A CA 1
ATOM 412 C C . CYS A 1 58 ? 30.875 -14.718 72.088 1.00 59.85 57 CYS A C 1
ATOM 413 O O . CYS A 1 58 ? 31.946 -14.668 72.704 1.00 49.91 57 CYS A O 1
ATOM 416 N N . TYR A 1 59 ? 30.583 -13.877 71.095 1.00 64.83 58 TYR A N 1
ATOM 417 C CA . TYR A 1 59 ? 31.561 -12.923 70.577 1.00 67.71 58 TYR A CA 1
ATOM 418 C C . TYR A 1 59 ? 31.448 -11.519 71.170 1.00 71.84 58 TYR A C 1
ATOM 419 O O . TYR A 1 59 ? 32.282 -10.666 70.852 1.00 70.41 58 TYR A O 1
ATOM 428 N N . VAL A 1 60 ? 30.460 -11.247 72.019 1.00 69.69 59 VAL A N 1
ATOM 429 C CA . VAL A 1 60 ? 30.283 -9.915 72.583 1.00 72.97 59 VAL A CA 1
ATOM 430 C C . VAL A 1 60 ? 30.405 -9.979 74.102 1.00 78.45 59 VAL A C 1
ATOM 431 O O . VAL A 1 60 ? 30.419 -11.051 74.706 1.00 75.82 59 VAL A O 1
ATOM 435 N N . ASP A 1 61 ? 30.522 -8.799 74.712 1.00 78.60 60 ASP A N 1
ATOM 436 C CA . ASP A 1 61 ? 30.554 -8.663 76.160 1.00 73.45 60 ASP A CA 1
ATOM 437 C C . ASP A 1 61 ? 29.147 -8.801 76.744 1.00 77.30 60 ASP A C 1
ATOM 438 O O . ASP A 1 61 ? 28.140 -8.568 76.070 1.00 78.15 60 ASP A O 1
ATOM 443 N N . GLU A 1 62 ? 29.088 -9.195 78.020 1.00 75.86 61 GLU A N 1
ATOM 444 C CA . GLU A 1 62 ? 27.800 -9.460 78.657 1.00 79.37 61 GLU A CA 1
ATOM 445 C C . GLU A 1 62 ? 26.964 -8.193 78.825 1.00 73.29 61 GLU A C 1
ATOM 446 O O . GLU A 1 62 ? 25.732 -8.255 78.757 1.00 75.76 61 GLU A O 1
ATOM 452 N N . ASN A 1 63 ? 27.605 -7.049 79.040 1.00 69.73 62 ASN A N 1
ATOM 453 C CA . ASN A 1 63 ? 26.907 -5.772 79.212 1.00 73.04 62 ASN A CA 1
ATOM 454 C C . ASN A 1 63 ? 26.987 -4.936 77.935 1.00 77.55 62 ASN A C 1
ATOM 455 O O . ASN A 1 63 ? 27.502 -3.816 77.918 1.00 80.47 62 ASN A O 1
ATOM 460 N N . ALA A 1 64 ? 26.460 -5.495 76.851 1.00 70.50 63 ALA A N 1
ATOM 461 C CA . ALA A 1 64 ? 26.538 -4.866 75.544 1.00 65.60 63 ALA A CA 1
ATOM 462 C C . ALA A 1 64 ? 25.145 -4.557 75.015 1.00 65.29 63 ALA A C 1
ATOM 463 O O . ALA A 1 64 ? 24.159 -5.211 75.367 1.00 60.60 63 ALA A O 1
ATOM 465 N N . SER A 1 65 ? 25.087 -3.555 74.142 1.00 70.08 64 SER A N 1
ATOM 466 C CA . SER A 1 65 ? 23.825 -3.091 73.591 1.00 75.40 64 SER A CA 1
ATOM 467 C C . SER A 1 65 ? 23.209 -4.161 72.697 1.00 68.69 64 SER A C 1
ATOM 468 O O . SER A 1 65 ? 23.897 -5.040 72.173 1.00 68.38 64 SER A O 1
ATOM 471 N N . TRP A 1 66 ? 21.885 -4.088 72.537 1.00 72.06 65 TRP A N 1
ATOM 472 C CA . TRP A 1 66 ? 21.233 -4.971 71.578 1.00 70.90 65 TRP A CA 1
ATOM 473 C C . TRP A 1 66 ? 21.733 -4.686 70.173 1.00 73.69 65 TRP A C 1
ATOM 474 O O . TRP A 1 66 ? 21.726 -5.577 69.318 1.00 77.63 65 TRP A O 1
ATOM 485 N N . ASP A 1 67 ? 22.156 -3.446 69.915 1.00 72.81 66 ASP A N 1
ATOM 486 C CA . ASP A 1 67 ? 22.741 -3.110 68.623 1.00 78.37 66 ASP A CA 1
ATOM 487 C C . ASP A 1 67 ? 23.985 -3.947 68.354 1.00 76.49 66 ASP A C 1
ATOM 488 O O . ASP A 1 67 ? 24.182 -4.443 67.238 1.00 72.14 66 ASP A O 1
ATOM 493 N N . THR A 1 68 ? 24.824 -4.130 69.375 1.00 68.71 67 THR A N 1
ATOM 494 C CA . THR A 1 68 ? 26.073 -4.867 69.205 1.00 68.09 67 THR A CA 1
ATOM 495 C C . THR A 1 68 ? 25.811 -6.342 68.906 1.00 70.51 67 THR A C 1
ATOM 496 O O . THR A 1 68 ? 26.362 -6.906 67.948 1.00 73.01 67 THR A O 1
ATOM 500 N N . LEU A 1 69 ? 24.973 -6.982 69.724 1.00 68.54 68 LEU A N 1
ATOM 501 C CA . LEU A 1 69 ? 24.606 -8.371 69.475 1.00 68.95 68 LEU A CA 1
ATOM 502 C C . LEU A 1 69 ? 23.931 -8.520 68.120 1.00 68.33 68 LEU A C 1
ATOM 503 O O . LEU A 1 69 ? 24.170 -9.497 67.397 1.00 70.75 68 LEU A O 1
ATOM 508 N N . ALA A 1 70 ? 23.096 -7.546 67.753 1.00 60.22 69 ALA A N 1
ATOM 509 C CA . ALA A 1 70 ? 22.401 -7.601 66.475 1.00 68.98 69 ALA A CA 1
ATOM 510 C C . ALA A 1 70 ? 23.379 -7.545 65.312 1.00 71.38 69 ALA A C 1
ATOM 511 O O . ALA A 1 70 ? 23.259 -8.318 64.358 1.00 67.78 69 AL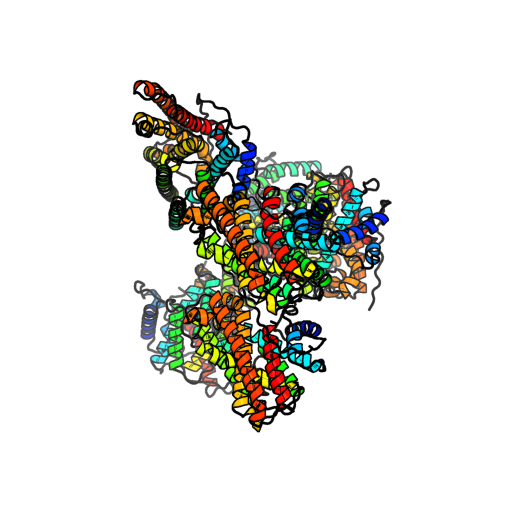A A O 1
ATOM 513 N N . PHE A 1 71 ? 24.364 -6.647 65.376 1.00 71.23 70 PHE A N 1
ATOM 514 C CA . PHE A 1 71 ? 25.341 -6.574 64.296 1.00 68.12 70 PHE A CA 1
ATOM 515 C C . PHE A 1 71 ? 26.184 -7.841 64.215 1.00 71.10 70 PHE A C 1
ATOM 516 O O . PHE A 1 71 ? 26.501 -8.308 63.114 1.00 70.90 70 PHE A O 1
ATOM 524 N N . MET A 1 72 ? 26.588 -8.395 65.363 1.00 66.46 71 MET A N 1
ATOM 525 C CA . MET A 1 72 ? 27.342 -9.646 65.325 1.00 50.59 71 MET A CA 1
ATOM 526 C C . MET A 1 72 ? 26.531 -10.751 64.667 1.00 63.36 71 MET A C 1
ATOM 527 O O . MET A 1 72 ? 27.057 -11.515 63.846 1.00 70.26 71 MET A O 1
ATOM 532 N N . THR A 1 73 ? 25.244 -10.851 65.014 1.00 68.65 72 THR A N 1
ATOM 533 C CA . THR A 1 73 ? 24.386 -11.848 64.383 1.00 59.15 72 THR A CA 1
ATOM 534 C C . THR A 1 73 ? 24.261 -11.595 62.887 1.00 61.47 72 THR A C 1
ATOM 535 O O . THR A 1 73 ? 24.276 -12.538 62.089 1.00 67.32 72 THR A O 1
ATOM 539 N N . ILE A 1 74 ? 24.148 -10.327 62.486 1.00 59.16 73 ILE A N 1
ATOM 540 C CA . ILE A 1 74 ? 24.023 -9.996 61.067 1.00 64.08 73 ILE A CA 1
ATOM 541 C C . ILE A 1 74 ? 25.273 -10.425 60.311 1.00 73.94 73 ILE A C 1
ATOM 542 O O . ILE A 1 74 ? 25.195 -10.994 59.212 1.00 70.65 73 ILE A O 1
ATOM 547 N N . LEU A 1 75 ? 26.444 -10.159 60.890 1.00 71.39 74 LEU A N 1
ATOM 548 C CA . LEU A 1 75 ? 27.701 -10.507 60.237 1.00 69.84 74 LEU A CA 1
ATOM 549 C C . LEU A 1 75 ? 27.862 -12.016 60.126 1.00 65.68 74 LEU A C 1
ATOM 550 O O . LEU A 1 75 ? 28.220 -12.538 59.061 1.00 70.60 74 LEU A O 1
ATOM 555 N N . LEU A 1 76 ? 27.588 -12.738 61.214 1.00 60.77 75 LEU A N 1
ATOM 556 C CA . LEU A 1 76 ? 27.710 -14.189 61.165 1.00 60.17 75 LEU A CA 1
ATOM 557 C C . LEU A 1 76 ? 26.695 -14.806 60.215 1.00 61.13 75 LEU A C 1
ATOM 558 O O . LEU A 1 76 ? 26.979 -15.837 59.598 1.00 61.85 75 LEU A O 1
ATOM 563 N N . ALA A 1 77 ? 25.521 -14.186 60.069 1.00 62.88 76 ALA A N 1
ATOM 564 C CA . ALA A 1 77 ? 24.526 -14.705 59.139 1.00 65.07 76 ALA A CA 1
ATOM 565 C C . ALA A 1 77 ? 24.933 -14.444 57.696 1.00 65.77 76 ALA A C 1
ATOM 566 O O . ALA A 1 77 ? 24.727 -15.297 56.825 1.00 69.82 76 ALA A O 1
ATOM 568 N N . TRP A 1 78 ? 25.519 -13.278 57.423 1.00 64.90 77 TRP A N 1
ATOM 569 C CA . TRP A 1 78 ? 25.966 -13.006 56.061 1.00 72.03 77 TRP A CA 1
ATOM 570 C C . TRP A 1 78 ? 27.129 -13.912 55.676 1.00 69.81 77 TRP A C 1
ATOM 571 O O . TRP A 1 78 ? 27.199 -14.389 54.537 1.00 66.05 77 TRP A O 1
ATOM 582 N N . TYR A 1 79 ? 28.064 -14.143 56.603 1.00 71.36 78 TYR A N 1
ATOM 583 C CA . TYR A 1 79 ? 29.162 -15.067 56.329 1.00 65.68 78 TYR A CA 1
ATOM 584 C C . TYR A 1 79 ? 28.648 -16.470 56.029 1.00 62.16 78 TYR A C 1
ATOM 585 O O . TYR A 1 79 ? 29.154 -17.146 55.126 1.00 59.92 78 TYR A O 1
ATOM 594 N N . ALA A 1 80 ? 27.650 -16.929 56.785 1.00 62.16 79 ALA A N 1
ATOM 595 C CA . ALA A 1 80 ? 27.171 -18.296 56.615 1.00 65.70 79 ALA A CA 1
ATOM 596 C C . ALA A 1 80 ? 26.479 -18.479 55.272 1.00 63.00 79 ALA A C 1
ATOM 597 O O . ALA A 1 80 ? 26.616 -19.530 54.637 1.00 67.93 79 ALA A O 1
ATOM 599 N N . GLU A 1 81 ? 25.735 -17.471 54.818 1.00 61.31 80 GLU A N 1
ATOM 600 C CA . GLU A 1 81 ? 25.046 -17.608 53.541 1.00 59.18 80 GLU A CA 1
ATOM 601 C C . GLU A 1 81 ? 26.030 -17.565 52.382 1.00 62.12 80 GLU A C 1
ATOM 602 O O . GLU A 1 81 ? 25.919 -18.355 51.440 1.00 68.28 80 GLU A O 1
ATOM 608 N N . TYR A 1 82 ? 27.015 -16.669 52.446 1.00 63.28 81 TYR A N 1
ATOM 609 C CA . TYR A 1 82 ? 28.002 -16.573 51.375 1.00 65.42 81 TYR A CA 1
ATOM 610 C C . TYR A 1 82 ? 28.824 -17.852 51.264 1.00 66.57 81 TYR A C 1
ATOM 611 O O . TYR A 1 82 ? 29.083 -18.338 50.155 1.00 67.34 81 TYR A O 1
ATOM 620 N N . ASP A 1 83 ? 29.257 -18.403 52.403 1.00 66.78 82 ASP A N 1
ATOM 621 C CA . ASP A 1 83 ? 30.033 -19.639 52.379 1.00 56.48 82 ASP A CA 1
ATOM 622 C C . ASP A 1 83 ? 29.254 -20.742 51.685 1.00 58.27 82 ASP A C 1
ATOM 623 O O . ASP A 1 83 ? 29.789 -21.459 50.833 1.00 65.83 82 ASP A O 1
ATOM 628 N N . ASP A 1 84 ? 27.980 -20.889 52.034 1.00 60.11 83 ASP A N 1
ATOM 629 C CA . ASP A 1 84 ? 27.175 -21.922 51.402 1.00 69.35 83 ASP A CA 1
ATOM 630 C C . ASP A 1 84 ? 26.867 -21.564 49.954 1.00 68.24 83 ASP A C 1
ATOM 631 O O . ASP A 1 84 ? 26.871 -22.439 49.083 1.00 74.80 83 ASP A O 1
ATOM 636 N N . ARG A 1 85 ? 26.634 -20.281 49.667 1.00 56.25 84 ARG A N 1
ATOM 637 C CA . ARG A 1 85 ? 26.214 -19.902 48.320 1.00 66.68 84 ARG A CA 1
ATOM 638 C C . ARG A 1 85 ? 27.333 -20.123 47.310 1.00 70.97 84 ARG A C 1
ATOM 639 O O . ARG A 1 85 ? 27.078 -20.564 46.183 1.00 69.06 84 ARG A O 1
ATOM 647 N N . ALA A 1 86 ? 28.577 -19.834 47.693 1.00 74.98 85 ALA A N 1
ATOM 648 C CA . ALA A 1 86 ? 29.679 -19.797 46.741 1.00 68.24 85 ALA A CA 1
ATOM 649 C C . ALA A 1 86 ? 30.673 -20.939 46.888 1.00 64.11 85 ALA A C 1
ATOM 650 O O . ALA A 1 86 ? 31.304 -21.316 45.899 1.00 68.26 85 ALA A O 1
ATOM 652 N N . ILE A 1 87 ? 30.828 -21.504 48.081 1.00 59.24 86 ILE A N 1
ATOM 653 C CA . ILE A 1 87 ? 31.893 -22.457 48.371 1.00 65.19 86 ILE A CA 1
ATOM 654 C C . ILE A 1 87 ? 31.348 -23.874 48.526 1.00 74.78 86 ILE A C 1
ATOM 655 O O . ILE A 1 87 ? 31.849 -24.812 47.905 1.00 69.78 86 ILE A O 1
ATOM 660 N N . ASP A 1 88 ? 30.304 -24.043 49.342 1.00 74.67 87 ASP A N 1
ATOM 661 C CA . ASP A 1 88 ? 29.836 -25.373 49.711 1.00 68.34 87 ASP A CA 1
ATOM 662 C C . ASP A 1 88 ? 28.713 -25.886 48.821 1.00 70.83 87 ASP A C 1
ATOM 663 O O . ASP A 1 88 ? 28.482 -27.100 48.787 1.00 69.91 87 ASP A O 1
ATOM 668 N N . SER A 1 89 ? 28.020 -25.009 48.094 1.00 70.97 88 SER A N 1
ATOM 669 C CA . SER A 1 89 ? 26.994 -25.437 47.153 1.00 77.68 88 SER A CA 1
ATOM 670 C C . SER A 1 89 ? 27.526 -25.586 45.733 1.00 83.27 88 SER A C 1
ATOM 671 O O . SER A 1 89 ? 26.738 -25.584 44.781 1.00 87.22 88 SER A O 1
ATOM 674 N N . THR A 1 90 ? 28.838 -25.709 45.566 1.00 71.07 89 THR A N 1
ATOM 675 C CA . THR A 1 90 ? 29.386 -25.993 44.253 1.00 74.70 89 THR A CA 1
ATOM 676 C C . THR A 1 90 ? 29.304 -27.491 43.966 1.00 81.81 89 THR A C 1
ATOM 677 O O . THR A 1 90 ? 29.038 -28.310 44.850 1.00 82.86 89 THR A O 1
ATOM 681 N N . GLY A 1 91 ? 29.532 -27.849 42.705 1.00 82.82 90 GLY A N 1
ATOM 682 C CA . GLY A 1 91 ? 29.358 -29.230 42.303 1.00 84.13 90 GLY A CA 1
ATOM 683 C C . GLY A 1 91 ? 27.923 -29.703 42.309 1.00 89.29 90 GLY A C 1
ATOM 684 O O . GLY A 1 91 ? 27.677 -30.912 42.346 1.00 85.86 90 GLY A O 1
ATOM 685 N N . ALA A 1 92 ? 26.963 -28.778 42.279 1.00 88.77 91 ALA A N 1
ATOM 686 C CA . ALA A 1 92 ? 25.545 -29.104 42.266 1.00 85.81 91 ALA A CA 1
ATOM 687 C C . ALA A 1 92 ? 24.834 -28.157 41.305 1.00 87.70 91 ALA A C 1
ATOM 688 O O . ALA A 1 92 ? 25.449 -27.269 40.705 1.00 83.42 91 ALA A O 1
ATOM 690 N N . ILE A 1 93 ? 23.520 -28.351 41.159 1.00 85.38 92 ILE A N 1
ATOM 691 C CA . ILE A 1 93 ? 22.741 -27.505 40.264 1.00 84.76 92 ILE A CA 1
ATOM 692 C C . ILE A 1 93 ? 22.606 -26.093 40.812 1.00 87.38 92 ILE A C 1
ATOM 693 O O . ILE A 1 93 ? 22.391 -25.148 40.044 1.00 86.75 92 ILE A O 1
ATOM 698 N N . ASP A 1 94 ? 22.720 -25.926 42.127 1.00 86.27 93 ASP A N 1
ATOM 699 C CA . ASP A 1 94 ? 22.842 -24.612 42.741 1.00 85.40 93 ASP A CA 1
ATOM 700 C C . ASP A 1 94 ? 24.258 -24.060 42.666 1.00 91.07 93 ASP A C 1
ATOM 701 O O . ASP A 1 94 ? 24.527 -23.002 43.244 1.00 92.03 93 ASP A O 1
ATOM 706 N N . GLY A 1 95 ? 25.161 -24.752 41.976 1.00 90.58 94 GLY A N 1
ATOM 707 C CA . GLY A 1 95 ? 26.541 -24.317 41.933 1.00 83.95 94 GLY A CA 1
ATOM 708 C C . GLY A 1 95 ? 26.726 -23.058 41.109 1.00 79.38 94 GLY A C 1
ATOM 709 O O . GLY A 1 95 ? 26.053 -22.832 40.104 1.00 81.67 94 GLY A O 1
ATOM 710 N N . LEU A 1 96 ? 27.650 -22.221 41.563 1.00 71.98 95 LEU A N 1
ATOM 711 C CA . LEU A 1 96 ? 27.998 -20.999 40.861 1.00 65.63 95 LEU A CA 1
ATOM 712 C C . LEU A 1 96 ? 29.122 -21.266 39.867 1.00 66.03 95 LEU A C 1
ATOM 713 O O . LEU A 1 96 ? 29.908 -22.205 40.016 1.00 72.74 95 LEU A O 1
ATOM 718 N N . THR A 1 97 ? 29.192 -20.426 38.842 1.00 55.56 96 THR A N 1
ATOM 719 C CA . THR A 1 97 ? 30.258 -20.546 37.864 1.00 53.49 96 THR A CA 1
ATOM 720 C C . THR A 1 97 ? 31.471 -19.744 38.323 1.00 53.99 96 THR A C 1
ATOM 721 O O . THR A 1 97 ? 31.392 -18.916 39.231 1.00 59.23 96 THR A O 1
ATOM 725 N N . ASP A 1 98 ? 32.612 -19.999 37.682 1.00 50.87 97 ASP A N 1
ATOM 726 C CA . ASP A 1 98 ? 33.816 -19.262 38.046 1.00 49.66 97 ASP A CA 1
ATOM 727 C C . ASP A 1 98 ? 33.688 -17.792 37.670 1.00 54.38 97 ASP A C 1
ATOM 728 O O . ASP A 1 98 ? 34.152 -16.913 38.407 1.00 58.25 97 ASP A O 1
ATOM 733 N N . ALA A 1 99 ? 33.035 -17.504 36.543 1.00 55.57 98 ALA A N 1
ATOM 734 C CA . ALA A 1 99 ? 32.814 -16.115 36.156 1.00 61.41 98 ALA A CA 1
ATOM 735 C C . ALA A 1 99 ? 31.901 -15.406 37.150 1.00 61.92 98 ALA A C 1
ATOM 736 O O . ALA A 1 99 ? 32.143 -14.245 37.504 1.00 59.65 98 ALA A O 1
ATOM 738 N N . GLU A 1 100 ? 30.844 -16.087 37.607 1.00 55.46 99 GLU A N 1
ATOM 739 C CA . GLU A 1 100 ? 29.962 -15.505 38.613 1.00 50.66 99 GLU A CA 1
ATOM 740 C C . GLU A 1 100 ? 30.711 -15.200 39.903 1.00 54.33 99 GLU A C 1
ATOM 741 O O . GLU A 1 100 ? 30.540 -14.125 40.489 1.00 50.87 99 GLU A O 1
ATOM 747 N N . VAL A 1 101 ? 31.557 -16.127 40.355 1.00 53.28 100 VAL A N 1
ATOM 748 C CA . VAL A 1 101 ? 32.302 -15.910 41.591 1.00 52.14 100 VAL A CA 1
ATOM 749 C C . VAL A 1 101 ? 33.294 -14.764 41.427 1.00 52.97 100 VAL A C 1
ATOM 750 O O . VAL A 1 101 ? 33.493 -13.966 42.349 1.00 49.42 100 VAL A O 1
ATOM 754 N N . ALA A 1 102 ? 33.930 -14.658 40.255 1.00 55.57 101 ALA A N 1
ATOM 755 C CA . ALA A 1 102 ? 34.855 -13.550 40.020 1.00 58.50 101 ALA A CA 1
ATOM 756 C C . ALA A 1 102 ? 34.124 -12.210 39.997 1.00 61.25 101 ALA A C 1
ATOM 757 O O . ALA A 1 102 ? 34.620 -11.212 40.542 1.00 52.43 101 ALA A O 1
ATOM 759 N N . GLU A 1 103 ? 32.947 -12.162 39.367 1.00 61.21 102 GLU A N 1
ATOM 760 C CA . GLU A 1 103 ? 32.158 -10.935 39.388 1.00 65.03 102 GLU A CA 1
ATOM 761 C C . GLU A 1 103 ? 31.712 -10.595 40.801 1.00 61.51 102 GLU A C 1
ATOM 762 O O . GLU A 1 103 ? 31.682 -9.421 41.187 1.00 61.74 102 GLU A O 1
ATOM 768 N N . LEU A 1 104 ? 31.372 -11.613 41.590 1.00 59.20 103 LEU A N 1
ATOM 769 C CA . LEU A 1 104 ? 31.021 -11.378 42.983 1.00 60.73 103 LEU A CA 1
ATOM 770 C C . LEU A 1 104 ? 32.204 -10.803 43.748 1.00 58.20 103 LEU A C 1
ATOM 771 O O . LEU A 1 104 ? 32.043 -9.876 44.548 1.00 51.14 103 LEU A O 1
ATOM 776 N N . HIS A 1 105 ? 33.404 -11.338 43.507 1.00 55.21 104 HIS A N 1
ATOM 777 C CA . HIS A 1 105 ? 34.602 -10.805 44.146 1.00 54.87 104 HIS A CA 1
ATOM 778 C C . HIS A 1 105 ? 34.805 -9.343 43.786 1.00 55.69 104 HIS A C 1
ATOM 779 O O . HIS A 1 105 ? 35.033 -8.500 44.661 1.00 63.97 104 HIS A O 1
ATOM 786 N N . ARG A 1 106 ? 34.698 -9.023 42.496 1.00 61.73 105 ARG A N 1
ATOM 787 C CA . ARG A 1 106 ? 34.878 -7.643 42.054 1.00 61.61 105 ARG A CA 1
ATOM 788 C C . ARG A 1 106 ? 33.857 -6.710 42.699 1.00 58.79 105 ARG A C 1
ATOM 789 O O . ARG A 1 106 ? 34.217 -5.669 43.262 1.00 60.84 105 ARG A O 1
ATOM 797 N N . ALA A 1 107 ? 32.573 -7.071 42.625 1.00 55.95 106 ALA A N 1
ATOM 798 C CA . ALA A 1 107 ? 31.523 -6.201 43.146 1.00 54.31 106 ALA A CA 1
ATOM 799 C C . ALA A 1 107 ? 31.627 -6.040 44.659 1.00 60.04 106 ALA A C 1
ATOM 800 O O . ALA A 1 107 ? 31.538 -4.922 45.179 1.00 61.53 106 ALA A O 1
ATOM 802 N N . LEU A 1 108 ? 31.824 -7.145 45.385 1.00 52.73 107 LEU A N 1
ATOM 803 C CA . LEU A 1 108 ? 31.925 -7.063 46.835 1.00 51.13 107 LEU A CA 1
ATOM 804 C C . LEU A 1 108 ? 33.166 -6.297 47.266 1.00 50.98 107 LEU A C 1
ATOM 805 O O . LEU A 1 108 ? 33.150 -5.640 48.311 1.00 65.64 107 LEU A O 1
ATOM 810 N N . GLY A 1 109 ? 34.254 -6.379 46.499 1.00 41.70 108 GLY A N 1
ATOM 811 C CA . GLY A 1 109 ? 35.382 -5.512 46.767 1.00 48.00 108 GLY A CA 1
ATOM 812 C C . GLY A 1 109 ? 35.057 -4.061 46.492 1.00 54.46 108 GLY A C 1
ATOM 813 O O . GLY A 1 109 ? 35.607 -3.166 47.140 1.00 57.77 108 GLY A O 1
ATOM 814 N N . GLU A 1 110 ? 34.176 -3.805 45.518 1.00 59.02 109 GLU A N 1
ATOM 815 C CA . GLU A 1 110 ? 33.715 -2.440 45.275 1.00 64.70 109 GLU A CA 1
ATOM 816 C C . GLU A 1 110 ? 32.831 -1.937 46.408 1.00 63.79 109 GLU A C 1
ATOM 817 O O . GLU A 1 110 ? 32.926 -0.769 46.802 1.00 65.65 109 GLU A O 1
ATOM 823 N N . ILE A 1 111 ? 31.964 -2.798 46.942 1.00 61.11 110 ILE A N 1
ATOM 824 C CA . ILE A 1 111 ? 31.181 -2.418 48.113 1.00 61.03 110 ILE A CA 1
ATOM 825 C C . ILE A 1 111 ? 32.106 -2.149 49.292 1.00 64.00 110 ILE A C 1
ATOM 826 O O . ILE A 1 111 ? 31.908 -1.198 50.060 1.00 67.72 110 ILE A O 1
ATOM 831 N N . LEU A 1 112 ? 33.148 -2.971 49.436 1.00 61.84 111 LEU A N 1
ATOM 832 C CA . LEU A 1 112 ? 34.120 -2.778 50.504 1.00 59.27 111 LEU A CA 1
ATOM 833 C C . LEU A 1 112 ? 34.930 -1.504 50.342 1.00 58.92 111 LEU A C 1
ATOM 834 O O . LEU A 1 112 ? 35.504 -1.030 51.327 1.00 63.46 111 LEU A O 1
ATOM 839 N N . ARG A 1 113 ? 35.021 -0.954 49.138 1.00 68.13 112 ARG A N 1
ATOM 840 C CA . ARG A 1 113 ? 35.631 0.367 48.983 1.00 78.34 112 ARG A CA 1
ATOM 841 C C . ARG A 1 113 ? 34.567 1.459 48.949 1.00 83.14 112 ARG A C 1
ATOM 842 O O . ARG A 1 113 ? 34.535 2.316 48.065 1.00 88.87 112 ARG A O 1
ATOM 850 N N . ASP A 1 114 ? 33.688 1.428 49.954 1.00 74.96 113 ASP A N 1
ATOM 851 C CA . ASP A 1 114 ? 32.695 2.462 50.234 1.00 72.53 113 ASP A CA 1
ATOM 852 C C . ASP A 1 114 ? 31.819 2.860 49.047 1.00 74.41 113 ASP A C 1
ATOM 853 O O . ASP A 1 114 ? 31.050 3.821 49.145 1.00 79.01 113 ASP A O 1
ATOM 858 N N . ARG A 1 115 ? 31.922 2.151 47.930 1.00 77.34 114 ARG A N 1
ATOM 859 C CA . ARG A 1 115 ? 31.103 2.436 46.761 1.00 74.32 114 ARG A CA 1
ATOM 860 C C . ARG A 1 115 ? 29.802 1.643 46.777 1.00 74.49 114 ARG A C 1
ATOM 861 O O . ARG A 1 115 ? 29.701 0.602 47.435 1.00 75.55 114 ARG A O 1
ATOM 869 N N . PRO A 1 116 ? 28.775 2.125 46.074 1.00 71.87 115 PRO A N 1
ATOM 870 C CA . PRO A 1 116 ? 27.491 1.413 46.055 1.00 75.60 115 PRO A CA 1
ATOM 871 C C . PRO A 1 116 ? 27.576 0.093 45.302 1.00 73.96 115 PRO A C 1
ATOM 872 O O . PRO A 1 116 ? 28.457 -0.133 44.469 1.00 69.88 115 PRO A O 1
ATOM 876 N N . ALA A 1 117 ? 26.615 -0.777 45.600 1.00 72.74 116 ALA A N 1
ATOM 877 C CA . ALA A 1 117 ? 26.577 -2.104 44.990 1.00 74.14 116 ALA A CA 1
ATOM 878 C C . ALA A 1 117 ? 26.296 -2.001 43.495 1.00 80.59 116 ALA A C 1
ATOM 879 O O . ALA A 1 117 ? 25.312 -1.366 43.097 1.00 78.04 116 ALA A O 1
ATOM 881 N N . PRO A 1 118 ? 27.124 -2.609 42.638 1.00 79.49 117 PRO A N 1
ATOM 882 C CA . PRO A 1 118 ? 26.854 -2.535 41.194 1.00 81.29 117 PRO A CA 1
ATOM 883 C C . PRO A 1 118 ? 25.577 -3.247 40.782 1.00 88.79 117 PRO A C 1
ATOM 884 O O . PRO A 1 118 ? 24.929 -2.822 39.817 1.00 90.38 117 PRO A O 1
ATOM 888 N N . ASP A 1 119 ? 25.188 -4.311 41.486 1.00 92.57 118 ASP A N 1
ATOM 889 C CA . ASP A 1 119 ? 23.977 -5.073 41.182 1.00 91.01 118 ASP A CA 1
ATOM 890 C C . ASP A 1 119 ? 23.150 -5.192 42.456 1.00 90.46 118 ASP A C 1
ATOM 891 O O . ASP A 1 119 ? 23.280 -6.169 43.207 1.00 87.00 118 ASP A O 1
ATOM 896 N N . PRO A 1 120 ? 22.287 -4.211 42.734 1.00 85.52 119 PRO A N 1
ATOM 897 C CA . PRO A 1 120 ? 21.449 -4.280 43.943 1.00 80.68 119 PRO A CA 1
ATOM 898 C C . PRO A 1 120 ? 20.451 -5.428 43.949 1.00 82.75 119 PRO A C 1
ATOM 899 O O . PRO A 1 120 ? 19.787 -5.629 44.970 1.00 82.34 119 PRO A O 1
ATOM 903 N N . SER A 1 121 ? 20.295 -6.168 42.850 1.00 81.11 120 SER A N 1
ATOM 904 C CA . SER A 1 121 ? 19.396 -7.314 42.860 1.00 77.22 120 SER A CA 1
ATOM 905 C C . SER A 1 121 ? 20.007 -8.543 43.526 1.00 89.85 120 SER A C 1
ATOM 906 O O . SER A 1 121 ? 19.261 -9.424 43.968 1.00 89.09 120 SER A O 1
ATOM 909 N N . ASP A 1 122 ? 21.332 -8.631 43.599 1.00 91.13 121 ASP A N 1
ATOM 910 C CA . ASP A 1 122 ? 21.985 -9.766 44.254 1.00 84.23 121 ASP A CA 1
ATOM 911 C C . ASP A 1 122 ? 21.791 -9.692 45.763 1.00 78.35 121 ASP A C 1
ATOM 912 O O . ASP A 1 122 ? 22.159 -8.681 46.376 1.00 77.47 121 ASP A O 1
ATOM 917 N N . PRO A 1 123 ? 21.235 -10.728 46.401 1.00 75.51 122 PRO A N 1
ATOM 918 C CA . PRO A 1 123 ? 21.018 -10.660 47.859 1.00 69.11 122 PRO A CA 1
ATOM 919 C C . PRO A 1 123 ? 22.307 -10.576 48.662 1.00 75.36 122 PRO A C 1
ATOM 920 O O . PRO A 1 123 ? 22.339 -9.913 49.710 1.00 78.05 122 PRO A O 1
ATOM 924 N N . VAL A 1 124 ? 23.370 -11.247 48.210 1.00 75.81 123 VAL A N 1
ATOM 925 C CA . VAL A 1 124 ? 24.644 -11.193 48.922 1.00 69.98 123 VAL A CA 1
ATOM 926 C C . VAL A 1 124 ? 25.177 -9.767 48.955 1.00 68.90 123 VAL A C 1
ATOM 927 O O . VAL A 1 124 ? 25.685 -9.301 49.983 1.00 72.55 123 VAL A O 1
ATOM 931 N N . GLN A 1 125 ? 25.048 -9.045 47.838 1.00 69.41 124 GLN A N 1
ATOM 932 C CA . GLN A 1 125 ? 25.538 -7.671 47.785 1.00 71.16 124 GLN A CA 1
ATOM 933 C C . GLN A 1 125 ? 24.730 -6.761 48.706 1.00 70.88 124 GLN A C 1
ATOM 934 O O . GLN A 1 125 ? 25.302 -5.927 49.419 1.00 71.34 124 GLN A O 1
ATOM 940 N N . ARG A 1 126 ? 23.401 -6.900 48.692 1.00 68.62 125 ARG A N 1
ATOM 941 C CA . ARG A 1 126 ? 22.547 -6.135 49.599 1.00 68.78 125 ARG A CA 1
ATOM 942 C C . ARG A 1 126 ? 22.936 -6.374 51.052 1.00 69.75 125 ARG A C 1
ATOM 943 O O . ARG A 1 126 ? 23.112 -5.424 51.828 1.00 69.94 125 ARG A O 1
ATOM 951 N N . GLY A 1 127 ? 23.084 -7.647 51.432 1.00 69.93 126 GLY A N 1
ATOM 952 C CA . GLY A 1 127 ? 23.458 -7.966 52.800 1.00 69.27 126 GLY A CA 1
ATOM 953 C C . GLY A 1 127 ? 24.804 -7.388 53.192 1.00 62.34 126 GLY A C 1
ATOM 954 O O . GLY A 1 127 ? 24.966 -6.861 54.295 1.00 62.50 126 GLY A O 1
ATOM 955 N N . LEU A 1 128 ? 25.789 -7.478 52.294 1.00 66.02 127 LEU A N 1
ATOM 956 C CA . LEU A 1 128 ? 27.115 -6.962 52.620 1.00 68.61 127 LEU A CA 1
ATOM 957 C C . LEU A 1 128 ? 27.113 -5.443 52.729 1.00 65.95 127 LEU A C 1
ATOM 958 O O . LEU A 1 128 ? 27.790 -4.881 53.596 1.00 63.46 127 LEU A O 1
ATOM 963 N N . ALA A 1 129 ? 26.361 -4.761 51.863 1.00 65.01 128 ALA A N 1
ATOM 964 C CA . ALA A 1 129 ? 26.251 -3.311 51.975 1.00 57.54 128 ALA A CA 1
ATOM 965 C C . ALA A 1 129 ? 25.608 -2.918 53.294 1.00 62.51 128 ALA A C 1
ATOM 966 O O . ALA A 1 129 ? 26.036 -1.954 53.943 1.00 67.18 128 ALA A O 1
ATOM 968 N N . ASP A 1 130 ? 24.574 -3.656 53.706 1.00 62.08 129 ASP A N 1
ATOM 969 C CA . ASP A 1 130 ? 23.929 -3.382 54.985 1.00 59.32 129 ASP A CA 1
ATOM 970 C C . ASP A 1 130 ? 24.912 -3.561 56.137 1.00 58.11 129 ASP A C 1
ATOM 971 O O . ASP A 1 130 ? 25.028 -2.697 57.019 1.00 61.61 129 ASP A O 1
ATOM 976 N N . VAL A 1 131 ? 25.642 -4.680 56.133 1.00 56.09 130 VAL A N 1
ATOM 977 C CA . VAL A 1 131 ? 26.623 -4.941 57.183 1.00 54.13 130 VAL A CA 1
ATOM 978 C C . VAL A 1 131 ? 27.664 -3.833 57.218 1.00 50.59 130 VAL A C 1
ATOM 979 O O . VAL A 1 131 ? 28.050 -3.358 58.292 1.00 46.89 130 VAL A O 1
ATOM 983 N N . TRP A 1 132 ? 28.133 -3.407 56.045 1.00 55.56 131 TRP A N 1
ATOM 984 C CA . TRP A 1 132 ? 29.177 -2.392 55.978 1.00 56.76 131 TRP A CA 1
ATOM 985 C C . TRP A 1 132 ? 28.686 -1.062 56.527 1.00 58.94 131 TRP A C 1
ATOM 986 O O . TRP A 1 132 ? 29.378 -0.413 57.322 1.00 64.78 131 TRP A O 1
ATOM 997 N N . ARG A 1 133 ? 27.480 -0.646 56.131 1.00 64.55 132 ARG A N 1
ATOM 998 C CA . ARG A 1 133 ? 26.964 0.634 56.605 1.00 72.01 132 ARG A CA 1
ATOM 999 C C . ARG A 1 133 ? 26.777 0.612 58.115 1.00 69.38 132 ARG A C 1
ATOM 1000 O O . ARG A 1 133 ? 27.175 1.552 58.813 1.00 70.74 132 ARG A O 1
ATOM 1008 N N . THR A 1 134 ? 26.175 -0.462 58.642 1.00 71.15 133 THR A N 1
ATOM 1009 C CA . THR A 1 134 ? 25.969 -0.537 60.087 1.00 68.68 133 THR A CA 1
ATOM 1010 C C . THR A 1 134 ? 27.294 -0.578 60.842 1.00 63.26 133 THR A C 1
ATOM 1011 O O . THR A 1 134 ? 27.446 0.088 61.871 1.00 65.23 133 THR A O 1
ATOM 1015 N N . LEU A 1 135 ? 28.271 -1.344 60.347 1.00 68.66 134 LEU A N 1
ATOM 1016 C CA . LEU A 1 135 ? 29.554 -1.433 61.040 1.00 67.83 134 LEU A CA 1
ATOM 1017 C C . LEU A 1 135 ? 30.276 -0.092 61.048 1.00 67.97 134 LEU A C 1
ATOM 1018 O O . LEU A 1 135 ? 30.857 0.299 62.067 1.00 67.58 134 LEU A O 1
ATOM 1023 N N . ASN A 1 136 ? 30.266 0.624 59.920 1.00 71.29 135 ASN A N 1
ATOM 1024 C CA . ASN A 1 136 ? 30.962 1.906 59.879 1.00 70.23 135 ASN A CA 1
ATOM 1025 C C . ASN A 1 136 ? 30.325 2.902 60.839 1.00 74.73 135 ASN A C 1
ATOM 1026 O O . ASN A 1 136 ? 31.003 3.803 61.346 1.00 69.90 135 ASN A O 1
ATOM 1031 N N . GLY A 1 137 ? 29.022 2.760 61.085 1.00 76.60 136 GLY A N 1
ATOM 1032 C CA . GLY A 1 137 ? 28.360 3.569 62.097 1.00 81.66 136 GLY A CA 1
ATOM 1033 C C . GLY A 1 137 ? 28.769 3.217 63.518 1.00 84.71 136 GLY A C 1
ATOM 1034 O O . GLY A 1 137 ? 28.844 4.092 64.385 1.00 87.46 136 GLY A O 1
ATOM 1035 N N . LEU A 1 138 ? 29.020 1.934 63.779 1.00 76.68 137 LEU A N 1
ATOM 1036 C CA . LEU A 1 138 ? 29.243 1.424 65.126 1.00 72.08 137 LEU A CA 1
ATOM 1037 C C . LEU A 1 138 ? 30.690 1.503 65.601 1.00 77.10 137 LEU A C 1
ATOM 1038 O O . LEU A 1 138 ? 31.003 0.941 66.657 1.00 75.73 137 LEU A O 1
ATOM 1043 N N . ALA A 1 139 ? 31.578 2.177 64.878 1.00 78.82 138 ALA A N 1
ATOM 1044 C CA . ALA A 1 139 ? 32.962 2.209 65.332 1.00 83.81 138 ALA A CA 1
ATOM 1045 C C . ALA A 1 139 ? 33.720 3.349 64.661 1.00 89.62 138 ALA A C 1
ATOM 1046 O O . ALA A 1 139 ? 33.150 4.174 63.937 1.00 85.19 138 ALA A O 1
ATOM 1048 N N . SER A 1 140 ? 35.036 3.336 64.872 1.00 89.83 139 SER A N 1
ATOM 1049 C CA . SER A 1 140 ? 36.004 4.316 64.407 1.00 88.65 139 SER A CA 1
ATOM 1050 C C . SER A 1 140 ? 37.370 3.812 64.850 1.00 87.01 139 SER A C 1
ATOM 1051 O O . SER A 1 140 ? 37.472 2.702 65.387 1.00 92.90 139 SER A O 1
ATOM 1054 N N . ASP A 1 141 ? 38.399 4.639 64.662 1.00 83.82 140 ASP A N 1
ATOM 1055 C CA . ASP A 1 141 ? 39.809 4.313 64.864 1.00 90.93 140 ASP A CA 1
ATOM 1056 C C . ASP A 1 141 ? 40.074 2.817 64.918 1.00 84.20 140 ASP A C 1
ATOM 1057 O O . ASP A 1 141 ? 40.252 2.246 65.999 1.00 74.68 140 ASP A O 1
ATOM 1062 N N . TRP A 1 142 ? 40.039 2.178 63.751 1.00 84.68 141 TRP A N 1
ATOM 1063 C CA . TRP A 1 142 ? 40.383 0.775 63.584 1.00 72.65 141 TRP A CA 1
ATOM 1064 C C . TRP A 1 142 ? 41.177 0.643 62.290 1.00 71.47 141 TRP A C 1
ATOM 1065 O O . TRP A 1 142 ? 41.124 1.513 61.416 1.00 77.78 141 TRP A O 1
ATOM 1076 N N . ASP A 1 143 ? 41.920 -0.458 62.169 1.00 74.46 142 ASP A N 1
ATOM 1077 C CA . ASP A 1 143 ? 42.663 -0.746 60.938 1.00 75.92 142 ASP A CA 1
ATOM 1078 C C . ASP A 1 143 ? 41.727 -1.337 59.893 1.00 66.84 142 ASP A C 1
ATOM 1079 O O . ASP A 1 143 ? 41.552 -2.552 59.793 1.00 66.23 142 ASP A O 1
ATOM 1084 N N . ARG A 1 144 ? 41.129 -0.455 59.091 1.00 70.98 143 ARG A N 1
ATOM 1085 C CA . ARG A 1 144 ? 40.246 -0.898 58.019 1.00 62.21 143 ARG A CA 1
ATOM 1086 C C . ARG A 1 144 ? 41.041 -1.535 56.888 1.00 59.87 143 ARG A C 1
ATOM 1087 O O . ARG A 1 144 ? 40.583 -2.500 56.262 1.00 59.77 143 ARG A O 1
ATOM 1095 N N . ALA A 1 145 ? 42.229 -0.997 56.602 1.00 65.69 144 ALA A N 1
ATOM 1096 C CA . ALA A 1 145 ? 43.027 -1.518 55.498 1.00 72.53 144 ALA A CA 1
ATOM 1097 C C . ALA A 1 145 ? 43.459 -2.957 55.754 1.00 68.10 144 ALA A C 1
ATOM 1098 O O . ALA A 1 145 ? 43.452 -3.788 54.836 1.00 71.03 144 ALA A O 1
ATOM 1100 N N . ALA A 1 146 ? 43.838 -3.272 56.997 1.00 61.17 145 ALA A N 1
ATOM 1101 C CA . ALA A 1 146 ? 44.212 -4.645 57.324 1.00 57.29 145 ALA A CA 1
ATOM 1102 C C . ALA A 1 146 ? 43.037 -5.590 57.122 1.00 54.24 145 ALA A C 1
ATOM 1103 O O . ALA A 1 146 ? 43.203 -6.699 56.597 1.00 56.04 145 ALA A O 1
ATOM 1105 N N . PHE A 1 147 ? 41.836 -5.157 57.511 1.00 49.49 146 PHE A N 1
ATOM 1106 C CA . PHE A 1 147 ? 40.648 -5.976 57.305 1.00 48.07 146 PHE A CA 1
ATOM 1107 C C . PHE A 1 147 ? 40.369 -6.188 55.820 1.00 51.32 146 PHE A C 1
ATOM 1108 O O . PHE A 1 147 ? 40.029 -7.301 55.396 1.00 50.36 146 PHE A O 1
ATOM 1116 N N . VAL A 1 148 ? 40.520 -5.138 55.010 1.00 49.55 147 VAL A N 1
ATOM 1117 C CA . VAL A 1 148 ? 40.287 -5.277 53.574 1.00 50.91 147 VAL A CA 1
ATOM 1118 C C . VAL A 1 148 ? 41.301 -6.237 52.956 1.00 57.41 147 VAL A C 1
ATOM 1119 O O . VAL A 1 148 ? 40.963 -7.047 52.079 1.00 52.93 147 VAL A O 1
ATOM 1123 N N . ASP A 1 149 ? 42.558 -6.174 53.411 1.00 55.11 148 ASP A N 1
ATOM 1124 C CA . ASP A 1 149 ? 43.572 -7.098 52.905 1.00 56.79 148 ASP A CA 1
ATOM 1125 C C . ASP A 1 149 ? 43.253 -8.539 53.295 1.00 60.99 148 ASP A C 1
ATOM 1126 O O . ASP A 1 149 ? 43.407 -9.462 52.480 1.00 64.56 148 ASP A O 1
ATOM 1131 N N . THR A 1 150 ? 42.826 -8.756 54.542 1.00 57.96 149 THR A N 1
ATOM 1132 C CA . THR A 1 150 ? 42.385 -10.090 54.937 1.00 55.00 149 THR A CA 1
ATOM 1133 C C . THR A 1 150 ? 41.227 -10.558 54.067 1.00 55.81 149 THR A C 1
ATOM 1134 O O . THR A 1 150 ? 41.121 -11.746 53.752 1.00 63.13 149 THR A O 1
ATOM 1138 N N . THR A 1 151 ? 40.345 -9.638 53.671 1.00 51.66 150 THR A N 1
ATOM 1139 C CA . THR A 1 151 ? 39.235 -10.021 52.801 1.00 52.10 150 THR A CA 1
ATOM 1140 C C . THR A 1 151 ? 39.731 -10.439 51.421 1.00 57.65 150 THR A C 1
ATOM 1141 O O . THR A 1 151 ? 39.200 -11.383 50.819 1.00 60.45 150 THR A O 1
ATOM 1145 N N . LEU A 1 152 ? 40.732 -9.731 50.895 1.00 55.32 151 LEU A N 1
ATOM 1146 C CA . LEU A 1 152 ? 41.324 -10.128 49.619 1.00 51.52 151 LEU A CA 1
ATOM 1147 C C . LEU A 1 152 ? 41.919 -11.533 49.709 1.00 55.91 151 LEU A C 1
ATOM 1148 O O . LEU A 1 152 ? 41.697 -12.378 48.828 1.00 57.21 151 LEU A O 1
ATOM 1153 N N . ARG A 1 153 ? 42.677 -11.802 50.777 1.00 56.65 152 ARG A N 1
ATOM 1154 C CA . ARG A 1 153 ? 43.220 -13.149 50.961 1.00 52.28 152 ARG A CA 1
ATOM 1155 C C . ARG A 1 153 ? 42.109 -14.182 51.137 1.00 49.83 152 ARG A C 1
ATOM 1156 O O . ARG A 1 153 ? 42.252 -15.334 50.712 1.00 47.72 152 ARG A O 1
ATOM 1164 N N . TYR A 1 154 ? 41.003 -13.790 51.767 1.00 52.81 153 TYR A N 1
ATOM 1165 C CA . TYR A 1 154 ? 39.855 -14.677 51.926 1.00 53.59 153 TYR A CA 1
ATOM 1166 C C . TYR A 1 154 ? 39.289 -15.083 50.570 1.00 57.84 153 TYR A C 1
ATOM 1167 O O . TYR A 1 154 ? 39.026 -16.265 50.316 1.00 54.69 153 TYR A O 1
ATOM 1176 N N . PHE A 1 155 ? 39.105 -14.106 49.679 1.00 56.09 154 PHE A N 1
ATOM 1177 C CA . PHE A 1 155 ? 38.622 -14.413 48.334 1.00 50.19 154 PHE A CA 1
ATOM 1178 C C . PHE A 1 155 ? 39.611 -15.303 47.577 1.00 54.76 154 PHE A C 1
ATOM 1179 O O . PHE A 1 155 ? 39.206 -16.228 46.854 1.00 56.34 154 PHE A O 1
ATOM 1187 N N . GLU A 1 156 ? 40.914 -15.042 47.732 1.00 53.32 155 GLU A N 1
ATOM 1188 C CA . GLU A 1 156 ? 41.913 -15.883 47.071 1.00 47.69 155 GLU A CA 1
ATOM 1189 C C . GLU A 1 156 ? 41.846 -17.326 47.570 1.00 53.48 155 GLU A C 1
ATOM 1190 O O . GLU A 1 156 ? 41.929 -18.281 46.781 1.00 56.75 155 GLU A O 1
ATOM 1196 N N . ALA A 1 157 ? 41.689 -17.504 48.882 1.00 51.79 156 ALA A N 1
ATOM 1197 C CA . ALA A 1 157 ? 41.529 -18.846 49.426 1.00 53.97 156 ALA A CA 1
ATOM 1198 C C . ALA A 1 157 ? 40.246 -19.499 48.930 1.00 52.96 156 ALA A C 1
ATOM 1199 O O . ALA A 1 157 ? 40.209 -20.717 48.734 1.00 49.98 156 ALA A O 1
ATOM 1201 N N . ASN A 1 158 ? 39.184 -18.714 48.736 1.00 52.47 157 ASN A N 1
ATOM 1202 C CA . ASN A 1 158 ? 37.963 -19.272 48.161 1.00 50.10 157 ASN A CA 1
ATOM 1203 C C . ASN A 1 158 ? 38.225 -19.828 46.769 1.00 50.82 157 ASN A C 1
ATOM 1204 O O . ASN A 1 158 ? 37.756 -20.920 46.425 1.00 51.34 157 ASN A O 1
ATOM 1209 N N . ARG A 1 159 ? 38.977 -19.082 45.955 1.00 55.09 158 ARG A N 1
ATOM 1210 C CA . ARG A 1 159 ? 39.328 -19.560 44.617 1.00 49.78 158 ARG A CA 1
ATOM 1211 C C . ARG A 1 159 ? 40.139 -20.853 44.686 1.00 49.07 158 ARG A C 1
ATOM 1212 O O . ARG A 1 159 ? 39.875 -21.808 43.938 1.00 44.90 158 ARG A O 1
ATOM 1220 N N . TYR A 1 160 ? 41.103 -20.912 45.612 1.00 50.49 159 TYR A N 1
ATOM 1221 C CA . TYR A 1 160 ? 41.892 -22.130 45.811 1.00 52.75 159 TYR A CA 1
ATOM 1222 C C . TYR A 1 160 ? 41.011 -23.319 46.194 1.00 53.17 159 TYR A C 1
ATOM 1223 O O . TYR A 1 160 ? 41.121 -24.411 45.614 1.00 52.46 159 TYR A O 1
ATOM 1232 N N . GLU A 1 161 ? 40.118 -23.115 47.165 1.00 52.05 160 GLU A N 1
ATOM 1233 C CA . GLU A 1 161 ? 39.235 -24.187 47.608 1.00 47.78 160 GLU A CA 1
ATOM 1234 C C . GLU A 1 161 ? 38.336 -24.672 46.479 1.00 48.96 160 GLU A C 1
ATOM 1235 O O . GLU A 1 161 ? 38.097 -25.877 46.345 1.00 58.20 160 GLU A O 1
ATOM 1241 N N . ARG A 1 162 ? 37.814 -23.757 45.663 1.00 47.03 161 ARG A N 1
ATOM 1242 C CA . ARG A 1 162 ? 36.931 -24.202 44.590 1.00 49.04 161 ARG A CA 1
ATOM 1243 C C . ARG A 1 162 ? 37.702 -24.973 43.526 1.00 54.14 161 ARG A C 1
ATOM 1244 O O . ARG A 1 162 ? 37.173 -25.929 42.945 1.00 55.86 161 ARG A O 1
ATOM 1252 N N . VAL A 1 163 ? 38.948 -24.575 43.251 1.00 54.30 162 VAL A N 1
ATOM 1253 C CA . VAL A 1 163 ? 39.783 -25.375 42.352 1.00 49.56 162 VAL A CA 1
ATOM 1254 C C . VAL A 1 163 ? 39.918 -26.795 42.892 1.00 52.05 162 VAL A C 1
ATOM 1255 O O . VAL A 1 163 ? 39.704 -27.786 42.172 1.00 42.14 162 VAL A O 1
ATOM 1259 N N . ASN A 1 164 ? 40.245 -26.907 44.184 1.00 55.03 163 ASN A N 1
ATOM 1260 C CA . ASN A 1 164 ? 40.396 -28.220 44.808 1.00 49.93 163 ASN A CA 1
ATOM 1261 C C . ASN A 1 164 ? 39.105 -29.028 44.734 1.00 53.86 163 ASN A C 1
ATOM 1262 O O . ASN A 1 164 ? 39.140 -30.257 44.599 1.00 51.86 163 ASN A O 1
ATOM 1267 N N . ILE A 1 165 ? 37.955 -28.361 44.849 1.00 51.76 164 ILE A N 1
ATOM 1268 C CA . ILE A 1 165 ? 36.682 -29.072 44.770 1.00 49.39 164 ILE A CA 1
ATOM 1269 C C . ILE A 1 165 ? 36.439 -29.578 43.354 1.00 50.63 164 ILE A C 1
ATOM 1270 O O . ILE A 1 165 ? 35.994 -30.717 43.155 1.00 49.65 164 ILE A O 1
ATOM 1275 N N . ARG A 1 166 ? 36.730 -28.745 42.349 1.00 49.36 165 ARG A N 1
ATOM 1276 C CA . ARG A 1 166 ? 36.527 -29.168 40.966 1.00 46.55 165 ARG A CA 1
ATOM 1277 C C . ARG A 1 166 ? 37.416 -30.346 40.598 1.00 49.57 165 ARG A C 1
ATOM 1278 O O . ARG A 1 166 ? 36.998 -31.215 39.822 1.00 43.82 165 ARG A O 1
ATOM 1286 N N . ARG A 1 167 ? 38.634 -30.411 41.146 1.00 52.01 166 ARG A N 1
ATOM 1287 C CA . ARG A 1 167 ? 39.435 -31.611 40.912 1.00 41.62 166 ARG A CA 1
ATOM 1288 C C . ARG A 1 167 ? 38.846 -32.828 41.616 1.00 47.60 166 ARG A C 1
ATOM 1289 O O . ARG A 1 167 ? 39.109 -33.959 41.194 1.00 42.54 166 ARG A O 1
ATOM 1297 N N . GLY A 1 168 ? 38.065 -32.624 42.679 1.00 51.59 167 GLY A N 1
ATOM 1298 C CA . GLY A 1 168 ? 37.471 -33.733 43.398 1.00 42.85 167 GLY A CA 1
ATOM 1299 C C . GLY A 1 168 ? 38.413 -34.492 44.305 1.00 54.29 167 GLY A C 1
ATOM 1300 O O . GLY A 1 168 ? 38.221 -35.694 44.515 1.00 47.14 167 GLY A O 1
ATOM 1301 N N . ILE A 1 169 ? 39.433 -33.828 44.845 1.00 57.99 168 ILE A N 1
ATOM 1302 C CA . ILE A 1 169 ? 40.458 -34.481 45.657 1.00 51.08 168 ILE A CA 1
ATOM 1303 C C . ILE A 1 169 ? 40.883 -33.539 46.780 1.00 59.05 168 ILE A C 1
ATOM 1304 O O . ILE A 1 169 ? 41.068 -32.335 46.544 1.00 61.27 168 ILE A O 1
ATOM 1309 N N . PRO A 1 170 ? 41.045 -34.031 48.006 1.00 55.32 169 PRO A N 1
ATOM 1310 C CA . PRO A 1 170 ? 41.465 -33.160 49.108 1.00 54.36 169 PRO A CA 1
ATOM 1311 C C . PRO A 1 170 ? 42.958 -32.897 49.051 1.00 48.10 169 PRO A C 1
ATOM 1312 O O . PRO A 1 170 ? 43.734 -33.772 48.636 1.00 44.80 169 PRO A O 1
ATOM 1316 N N . PRO A 1 171 ? 43.403 -31.703 49.465 1.00 43.45 170 PRO A N 1
ATOM 1317 C CA . PRO A 1 171 ? 44.840 -31.393 49.418 1.00 50.05 170 PRO A CA 1
ATOM 1318 C C . PRO A 1 171 ? 45.671 -32.067 50.495 1.00 45.88 170 PRO A C 1
ATOM 1319 O O . PRO A 1 171 ? 45.148 -32.766 51.369 1.00 47.04 170 PRO A O 1
ATOM 1323 N N . THR A 1 172 ? 46.982 -31.848 50.420 1.00 42.90 171 THR A N 1
ATOM 1324 C CA . THR A 1 172 ? 47.898 -32.332 51.437 1.00 46.16 171 THR A CA 1
ATOM 1325 C C . THR A 1 172 ? 47.536 -31.723 52.792 1.00 50.29 171 THR A C 1
ATOM 1326 O O . THR A 1 172 ? 47.039 -30.594 52.857 1.00 47.54 171 THR A O 1
ATOM 1330 N N . PRO A 1 173 ? 47.748 -32.458 53.888 1.00 47.60 172 PRO A N 1
ATOM 1331 C CA . PRO A 1 173 ? 47.538 -31.854 55.215 1.00 50.86 172 PRO A CA 1
ATOM 1332 C C . PRO A 1 173 ? 48.250 -30.521 55.431 1.00 44.76 172 PRO A C 1
ATOM 1333 O O . PRO A 1 173 ? 47.620 -29.579 55.924 1.00 43.84 172 PRO A O 1
ATOM 1337 N N . SER A 1 174 ? 49.534 -30.401 55.077 1.00 39.77 173 SER A N 1
ATOM 1338 C CA . SER A 1 174 ? 50.229 -29.131 55.296 1.00 42.24 173 SER A CA 1
ATOM 1339 C C . SER A 1 174 ? 49.644 -28.010 54.445 1.00 45.23 173 SER A C 1
ATOM 1340 O O . SER A 1 174 ? 49.442 -26.891 54.936 1.00 44.13 173 SER A O 1
ATOM 1343 N N . ALA A 1 175 ? 49.383 -28.282 53.164 1.00 46.71 174 ALA A N 1
ATOM 1344 C CA . ALA A 1 175 ? 48.817 -27.252 52.298 1.00 47.38 174 ALA A CA 1
ATOM 1345 C C . ALA A 1 175 ? 47.431 -26.841 52.772 1.00 45.70 174 ALA A C 1
ATOM 1346 O O . ALA A 1 175 ? 47.065 -25.661 52.698 1.00 49.34 174 ALA A O 1
ATOM 1348 N N . HIS A 1 176 ? 46.659 -27.794 53.294 1.00 44.33 175 HIS A N 1
ATOM 1349 C CA . HIS A 1 176 ? 45.325 -27.476 53.792 1.00 46.28 175 HIS A CA 1
ATOM 1350 C C . HIS A 1 176 ? 45.410 -26.628 55.052 1.00 45.91 175 HIS A C 1
ATOM 1351 O O . HIS A 1 176 ? 44.689 -25.633 55.192 1.00 46.65 175 HIS A O 1
ATOM 1358 N N . ILE A 1 177 ? 46.287 -27.013 55.983 1.00 44.04 176 ILE A N 1
ATOM 1359 C CA . ILE A 1 177 ? 46.462 -26.254 57.216 1.00 36.62 176 ILE A CA 1
ATOM 1360 C C . ILE A 1 177 ? 46.915 -24.832 56.915 1.00 50.06 176 ILE A C 1
ATOM 1361 O O . ILE A 1 177 ? 46.447 -23.872 57.541 1.00 53.04 176 ILE A O 1
ATOM 1366 N N . GLY A 1 178 ? 47.806 -24.669 55.933 1.00 52.16 177 GLY A N 1
ATOM 1367 C CA . GLY A 1 178 ? 48.282 -23.335 55.594 1.00 52.39 177 GLY A CA 1
ATOM 1368 C C . GLY A 1 178 ? 47.193 -22.430 55.044 1.00 57.27 177 GLY A C 1
ATOM 1369 O O . GLY A 1 178 ? 46.962 -21.329 55.555 1.00 49.51 177 GLY A O 1
ATOM 1370 N N . MET A 1 179 ? 46.500 -22.885 53.999 1.00 52.23 178 MET A N 1
ATOM 1371 C CA . MET A 1 179 ? 45.531 -22.031 53.324 1.00 53.85 178 MET A CA 1
ATOM 1372 C C . MET A 1 179 ? 44.229 -21.881 54.096 1.00 51.55 178 MET A C 1
ATOM 1373 O O . MET A 1 179 ? 43.465 -20.952 53.812 1.00 54.74 178 MET A O 1
ATOM 1378 N N . ARG A 1 180 ? 43.955 -22.766 55.056 1.00 51.57 179 ARG A N 1
ATOM 1379 C CA . ARG A 1 180 ? 42.678 -22.710 55.759 1.00 56.47 179 ARG A CA 1
ATOM 1380 C C . ARG A 1 180 ? 42.525 -21.422 56.560 1.00 48.34 179 ARG A C 1
ATOM 1381 O O . ARG A 1 180 ? 41.413 -20.893 56.668 1.00 48.31 179 ARG A O 1
ATOM 1389 N N . ARG A 1 181 ? 43.624 -20.889 57.107 1.00 49.36 180 ARG A N 1
ATOM 1390 C CA . ARG A 1 181 ? 43.529 -19.653 57.880 1.00 49.50 180 ARG A CA 1
ATOM 1391 C C . ARG A 1 181 ? 42.979 -18.511 57.038 1.00 52.84 180 ARG A C 1
ATOM 1392 O O . ARG A 1 181 ? 42.255 -17.653 57.555 1.00 55.80 180 ARG A O 1
ATOM 1400 N N . HIS A 1 182 ? 43.304 -18.483 55.746 1.00 50.60 181 HIS A N 1
ATOM 1401 C CA . HIS A 1 182 ? 42.710 -17.492 54.859 1.00 46.62 181 HIS A CA 1
ATOM 1402 C C . HIS A 1 182 ? 41.279 -17.872 54.488 1.00 49.04 181 HIS A C 1
ATOM 1403 O O . HIS A 1 182 ? 40.418 -16.996 54.347 1.00 52.62 181 HIS A O 1
ATOM 1410 N N . GLY A 1 183 ? 41.009 -19.170 54.333 1.00 49.24 182 GLY A N 1
ATOM 1411 C CA . GLY A 1 183 ? 39.694 -19.651 53.936 1.00 53.40 182 GLY A CA 1
ATOM 1412 C C . GLY A 1 183 ? 38.630 -19.552 55.008 1.00 60.20 182 GLY A C 1
ATOM 1413 O O . GLY A 1 183 ? 37.444 -19.705 54.693 1.00 58.96 182 GLY A O 1
ATOM 1414 N N . GLY A 1 184 ? 39.023 -19.310 56.256 1.00 63.39 183 GLY A N 1
ATOM 1415 C CA . GLY A 1 184 ? 38.126 -19.174 57.382 1.00 58.56 183 GLY A CA 1
ATOM 1416 C C . GLY A 1 184 ? 37.889 -17.763 57.869 1.00 59.91 183 GLY A C 1
ATOM 1417 O O . GLY A 1 184 ? 37.119 -17.580 58.818 1.00 56.88 183 GLY A O 1
ATOM 1418 N N . HIS A 1 185 ? 38.566 -16.772 57.281 1.00 60.73 184 HIS A N 1
ATOM 1419 C CA . HIS A 1 185 ? 38.470 -15.356 57.654 1.00 56.05 184 HIS A CA 1
ATOM 1420 C C . HIS A 1 185 ? 38.633 -15.166 59.162 1.00 52.49 184 HIS A C 1
ATOM 1421 O O . HIS A 1 185 ? 37.898 -14.414 59.804 1.00 50.15 184 HIS A O 1
ATOM 1428 N N . VAL A 1 186 ? 39.644 -15.833 59.721 1.00 52.02 185 VAL A N 1
ATOM 1429 C CA . VAL A 1 186 ? 39.842 -15.803 61.167 1.00 55.56 185 VAL A CA 1
ATOM 1430 C C . VAL A 1 186 ? 40.561 -14.529 61.607 1.00 60.00 185 VAL A C 1
ATOM 1431 O O . VAL A 1 186 ? 40.196 -13.917 62.621 1.00 60.45 185 VAL A O 1
ATOM 1435 N N . TYR A 1 187 ? 41.596 -14.110 60.869 1.00 54.61 186 TYR A N 1
ATOM 1436 C CA . TYR A 1 187 ? 42.272 -12.858 61.201 1.00 51.82 186 TYR A CA 1
ATOM 1437 C C . TYR A 1 187 ? 41.340 -11.666 61.014 1.00 53.11 186 TYR A C 1
ATOM 1438 O O . TYR A 1 187 ? 41.343 -10.722 61.823 1.00 55.27 186 TYR A O 1
ATOM 1447 N N . GLY A 1 188 ? 40.523 -11.699 59.960 1.00 48.17 187 GLY A N 1
ATOM 1448 C CA . GLY A 1 188 ? 39.499 -10.683 59.806 1.00 53.41 187 GLY A CA 1
ATOM 1449 C C . GLY A 1 188 ? 38.530 -10.673 60.971 1.00 55.43 187 GLY A C 1
ATOM 1450 O O . GLY A 1 188 ? 38.052 -9.615 61.387 1.00 56.26 187 GLY A O 1
ATOM 1451 N N . MET A 1 189 ? 38.231 -11.854 61.519 1.00 56.78 188 MET A N 1
ATOM 1452 C CA . MET A 1 189 ? 37.365 -11.921 62.689 1.00 46.55 188 MET A CA 1
ATOM 1453 C C . MET A 1 189 ? 38.033 -11.317 63.915 1.00 48.46 188 MET A C 1
ATOM 1454 O O . MET A 1 189 ? 37.363 -10.682 64.731 1.00 53.44 188 MET A O 1
ATOM 1459 N N . TYR A 1 190 ? 39.343 -11.514 64.079 1.00 42.04 189 TYR A N 1
ATOM 1460 C CA . TYR A 1 190 ? 40.034 -10.852 65.184 1.00 42.72 189 TYR A CA 1
ATOM 1461 C C . TYR A 1 190 ? 39.910 -9.336 65.058 1.00 50.97 189 TYR A C 1
ATOM 1462 O O . TYR A 1 190 ? 39.594 -8.632 66.032 1.00 56.31 189 TYR A O 1
ATOM 1471 N N . ILE A 1 191 ? 40.147 -8.821 63.847 1.00 55.34 190 ILE A N 1
ATOM 1472 C CA . ILE A 1 191 ? 40.056 -7.379 63.618 1.00 44.99 190 ILE A CA 1
ATOM 1473 C C . ILE A 1 191 ? 38.646 -6.886 63.921 1.00 44.76 190 ILE A C 1
ATOM 1474 O O . ILE A 1 191 ? 38.452 -5.876 64.610 1.00 51.54 190 ILE A O 1
ATOM 1479 N N . LEU A 1 192 ? 37.638 -7.610 63.434 1.00 41.75 191 LEU A N 1
ATOM 1480 C CA . LEU A 1 192 ? 36.255 -7.205 63.659 1.00 43.79 191 LEU A CA 1
ATOM 1481 C C . LEU A 1 192 ? 35.880 -7.278 65.135 1.00 49.55 191 LEU A C 1
ATOM 1482 O O . LEU A 1 192 ? 35.101 -6.453 65.620 1.00 42.66 191 LEU A O 1
ATOM 1487 N N . GLY A 1 193 ? 36.399 -8.269 65.860 1.00 54.08 192 GLY A N 1
ATOM 1488 C CA . GLY A 1 193 ? 36.131 -8.341 67.285 1.00 50.07 192 GLY A CA 1
ATOM 1489 C C . GLY A 1 193 ? 36.682 -7.138 68.018 1.00 50.93 192 GLY A C 1
ATOM 1490 O O . GLY A 1 193 ? 36.016 -6.569 68.887 1.00 51.36 192 GLY A O 1
ATOM 1491 N N . ALA A 1 194 ? 37.904 -6.729 67.670 1.00 59.12 193 ALA A N 1
ATOM 1492 C CA . ALA A 1 194 ? 38.431 -5.479 68.212 1.00 55.59 193 ALA A CA 1
ATOM 1493 C C . ALA A 1 194 ? 37.538 -4.299 67.832 1.00 53.08 193 ALA A C 1
ATOM 1494 O O . ALA A 1 194 ? 37.348 -3.370 68.625 1.00 44.78 193 ALA A O 1
ATOM 1496 N N . ALA A 1 195 ? 36.970 -4.332 66.623 1.00 56.79 194 ALA A N 1
ATOM 1497 C CA . ALA A 1 195 ? 36.163 -3.214 66.135 1.00 48.25 194 ALA A CA 1
ATOM 1498 C C . ALA A 1 195 ? 34.844 -3.085 66.893 1.00 43.36 194 ALA A C 1
ATOM 1499 O O . ALA A 1 195 ? 34.492 -1.995 67.354 1.00 45.80 194 ALA A O 1
ATOM 1501 N N . VAL A 1 196 ? 34.097 -4.184 67.030 1.00 49.49 195 VAL A N 1
ATOM 1502 C CA . VAL A 1 196 ? 32.741 -4.096 67.573 1.00 52.94 195 VAL A CA 1
ATOM 1503 C C . VAL A 1 196 ? 32.782 -3.846 69.075 1.00 60.91 195 VAL A C 1
ATOM 1504 O O . VAL A 1 196 ? 31.844 -3.270 69.644 1.00 38.91 195 VAL A O 1
ATOM 1508 N N . ASN A 1 197 ? 33.844 -4.283 69.741 1.00 69.57 196 ASN A N 1
ATOM 1509 C CA . ASN A 1 197 ? 33.996 -4.047 71.167 1.00 57.79 196 ASN A CA 1
ATOM 1510 C C . ASN A 1 197 ? 34.645 -2.670 71.329 1.00 62.12 196 ASN A C 1
ATOM 1511 O O . ASN A 1 197 ? 34.675 -1.873 70.387 1.00 69.17 196 ASN A O 1
ATOM 1516 N N . GLY A 1 198 ? 35.201 -2.379 72.495 1.00 69.66 197 GLY A N 1
ATOM 1517 C CA . GLY A 1 198 ? 35.895 -1.121 72.675 1.00 65.36 197 GLY A CA 1
ATOM 1518 C C . GLY A 1 198 ? 37.373 -1.228 72.973 1.00 62.00 197 GLY A C 1
ATOM 1519 O O . GLY A 1 198 ? 37.865 -0.506 73.841 1.00 73.98 197 GLY A O 1
ATOM 1520 N N . TYR A 1 199 ? 38.113 -2.083 72.275 1.00 50.50 198 TYR A N 1
ATOM 1521 C CA . TYR A 1 199 ? 39.534 -2.188 72.564 1.00 58.44 198 TYR A CA 1
ATOM 1522 C C . TYR A 1 199 ? 40.369 -2.148 71.294 1.00 62.87 198 TYR A C 1
ATOM 1523 O O . TYR A 1 199 ? 39.997 -2.713 70.260 1.00 61.47 198 TYR A O 1
ATOM 1532 N N . ARG A 1 200 ? 41.500 -1.452 71.400 1.00 67.44 199 ARG A N 1
ATOM 1533 C CA . ARG A 1 200 ? 42.462 -1.288 70.312 1.00 58.75 199 ARG A CA 1
ATOM 1534 C C . ARG A 1 200 ? 43.859 -1.500 70.887 1.00 57.58 199 ARG A C 1
ATOM 1535 O O . ARG A 1 200 ? 44.409 -0.600 71.543 1.00 60.81 199 ARG A O 1
ATOM 1543 N N . PRO A 1 201 ? 44.462 -2.666 70.671 1.00 52.08 200 PRO A N 1
ATOM 1544 C CA . PRO A 1 201 ? 45.823 -2.891 71.172 1.00 53.31 200 PRO A CA 1
ATOM 1545 C C . PRO A 1 201 ? 46.851 -2.135 70.348 1.00 51.31 200 PRO A C 1
ATOM 1546 O O . PRO A 1 201 ? 46.689 -1.937 69.142 1.00 56.77 200 PRO A O 1
ATOM 1550 N N . GLU A 1 202 ? 47.921 -1.708 71.019 1.00 55.22 201 GLU A N 1
ATOM 1551 C CA . GLU A 1 202 ? 48.967 -0.948 70.346 1.00 62.25 201 GLU A CA 1
ATOM 1552 C C . GLU A 1 202 ? 49.633 -1.796 69.266 1.00 62.44 201 GLU A C 1
ATOM 1553 O O . GLU A 1 202 ? 49.732 -3.020 69.379 1.00 62.28 201 GLU A O 1
ATOM 1559 N N . ARG A 1 203 ? 50.097 -1.128 68.207 1.00 62.34 202 ARG A N 1
ATOM 1560 C CA . ARG A 1 203 ? 50.794 -1.827 67.132 1.00 61.69 202 ARG A CA 1
ATOM 1561 C C . ARG A 1 203 ? 52.141 -2.388 67.568 1.00 59.91 202 ARG A C 1
ATOM 1562 O O . ARG A 1 203 ? 52.624 -3.341 66.950 1.00 63.57 202 ARG A O 1
ATOM 1570 N N . ARG A 1 204 ? 52.765 -1.817 68.600 1.00 67.25 203 ARG A N 1
ATOM 1571 C CA . ARG A 1 204 ? 54.009 -2.388 69.109 1.00 64.68 203 ARG A CA 1
ATOM 1572 C C . ARG A 1 204 ? 53.786 -3.798 69.634 1.00 62.59 203 ARG A C 1
ATOM 1573 O O . ARG A 1 204 ? 54.709 -4.620 69.623 1.00 60.36 203 ARG A O 1
ATOM 1581 N N . VAL A 1 205 ? 52.576 -4.085 70.105 1.00 64.33 204 VAL A N 1
ATOM 1582 C CA . VAL A 1 205 ? 52.253 -5.385 70.678 1.00 58.85 204 VAL A CA 1
ATOM 1583 C C . VAL A 1 205 ? 51.783 -6.357 69.606 1.00 54.91 204 VAL A C 1
ATOM 1584 O O . VAL A 1 205 ? 52.193 -7.518 69.594 1.00 59.07 204 VAL A O 1
ATOM 1588 N N . LEU A 1 206 ? 50.946 -5.892 68.677 1.00 51.16 205 LEU A N 1
ATOM 1589 C CA . LEU A 1 206 ? 50.394 -6.792 67.671 1.00 49.67 205 LEU A CA 1
ATOM 1590 C C . LEU A 1 206 ? 51.468 -7.256 66.694 1.00 59.85 205 LEU A C 1
ATOM 1591 O O . LEU A 1 206 ? 51.454 -8.408 66.242 1.00 59.80 205 LEU A O 1
ATOM 1596 N N . ASP A 1 207 ? 52.417 -6.382 66.376 1.00 58.78 206 ASP A N 1
ATOM 1597 C CA . ASP A 1 207 ? 53.513 -6.707 65.474 1.00 54.87 206 ASP A CA 1
ATOM 1598 C C . ASP A 1 207 ? 54.605 -7.531 66.141 1.00 60.28 206 ASP A C 1
ATOM 1599 O O . ASP A 1 207 ? 55.610 -7.839 65.490 1.00 58.39 206 ASP A O 1
ATOM 1604 N N . HIS A 1 208 ? 54.447 -7.871 67.419 1.00 57.86 207 HIS A N 1
ATOM 1605 C CA . HIS A 1 208 ? 55.416 -8.723 68.094 1.00 56.77 207 HIS A CA 1
ATOM 1606 C C . HIS A 1 208 ? 55.327 -10.144 67.552 1.00 54.23 207 HIS A C 1
ATOM 1607 O O . HIS A 1 208 ? 54.240 -10.644 67.244 1.00 50.43 207 HIS A O 1
ATOM 1614 N N . ALA A 1 209 ? 56.488 -10.792 67.433 1.00 48.21 208 ALA A N 1
ATOM 1615 C CA . ALA A 1 209 ? 56.539 -12.121 66.835 1.00 40.73 208 ALA A CA 1
ATOM 1616 C C . ALA A 1 209 ? 55.688 -13.114 67.615 1.00 40.80 208 ALA A C 1
ATOM 1617 O O . ALA A 1 209 ? 55.019 -13.968 67.020 1.00 40.75 208 ALA A O 1
ATOM 1619 N N . ALA A 1 210 ? 55.713 -13.024 68.949 1.00 51.13 209 ALA A N 1
ATOM 1620 C CA . ALA A 1 210 ? 54.950 -13.946 69.789 1.00 47.38 209 ALA A CA 1
ATOM 1621 C C . ALA A 1 210 ? 53.446 -13.778 69.592 1.00 45.06 209 ALA A C 1
ATOM 1622 O O . ALA A 1 210 ? 52.704 -14.767 69.560 1.00 43.69 209 ALA A O 1
ATOM 1624 N N . VAL A 1 211 ? 52.977 -12.535 69.468 1.00 44.19 210 VAL A N 1
ATOM 1625 C CA . VAL A 1 211 ? 51.550 -12.291 69.274 1.00 38.45 210 VAL A CA 1
ATOM 1626 C C . VAL A 1 211 ? 51.079 -12.869 67.945 1.00 43.33 210 VAL A C 1
ATOM 1627 O O . VAL A 1 211 ? 49.983 -13.432 67.853 1.00 39.60 210 VAL A O 1
ATOM 1631 N N . ARG A 1 212 ? 51.894 -12.737 66.895 1.00 50.99 211 ARG A N 1
ATOM 1632 C CA . ARG A 1 212 ? 51.524 -13.285 65.593 1.00 49.71 211 ARG A CA 1
ATOM 1633 C C . ARG A 1 212 ? 51.379 -14.803 65.638 1.00 46.96 211 ARG A C 1
ATOM 1634 O O . ARG A 1 212 ? 50.378 -15.355 65.167 1.00 51.61 211 ARG A O 1
ATOM 1642 N N . GLU A 1 213 ? 52.366 -15.497 66.208 1.00 43.67 212 GLU A N 1
ATOM 1643 C CA . GLU A 1 213 ? 52.318 -16.956 66.218 1.00 51.07 212 GLU A CA 1
ATOM 1644 C C . GLU A 1 213 ? 51.256 -17.505 67.164 1.00 51.98 212 GLU A C 1
ATOM 1645 O O . GLU A 1 213 ? 50.720 -18.591 66.916 1.00 62.01 212 GLU A O 1
ATOM 1651 N N . LEU A 1 214 ? 50.941 -16.792 68.245 1.00 46.38 213 LEU A N 1
ATOM 1652 C CA . LEU A 1 214 ? 49.846 -17.227 69.108 1.00 44.92 213 LEU A CA 1
ATOM 1653 C C . LEU A 1 214 ? 48.509 -17.149 68.376 1.00 45.54 213 LEU A C 1
ATOM 1654 O O . LEU A 1 214 ? 47.676 -18.065 68.474 1.00 48.33 213 LEU A O 1
ATOM 1659 N N . GLU A 1 215 ? 48.295 -16.066 67.627 1.00 46.29 214 GLU A N 1
ATOM 1660 C CA . GLU A 1 215 ? 47.101 -15.959 66.801 1.00 46.93 214 GLU A CA 1
ATOM 1661 C C . GLU A 1 215 ? 46.992 -17.153 65.865 1.00 43.60 214 GLU A C 1
ATOM 1662 O O . GLU A 1 215 ? 45.899 -17.698 65.663 1.00 43.84 214 GLU A O 1
ATOM 1668 N N . THR A 1 216 ? 48.121 -17.578 65.293 1.00 42.53 215 THR A N 1
ATOM 1669 C CA . THR A 1 216 ? 48.114 -18.702 64.362 1.00 55.46 215 THR A CA 1
ATOM 1670 C C . THR A 1 216 ? 47.683 -19.994 65.051 1.00 55.65 215 THR A C 1
ATOM 1671 O O . THR A 1 216 ? 46.890 -20.765 64.496 1.00 56.21 215 THR A O 1
ATOM 1675 N N . LEU A 1 217 ? 48.184 -20.244 66.263 1.00 51.80 216 LEU A N 1
ATOM 1676 C CA . LEU A 1 217 ? 47.760 -21.425 67.011 1.00 45.04 216 LEU A CA 1
ATOM 1677 C C . LEU A 1 217 ? 46.261 -21.393 67.291 1.00 46.40 216 LEU A C 1
ATOM 1678 O O . LEU A 1 217 ? 45.562 -22.401 67.112 1.00 50.64 216 LEU A O 1
ATOM 1683 N N . ALA A 1 218 ? 45.746 -20.242 67.739 1.00 46.82 217 ALA A N 1
ATOM 1684 C CA . ALA A 1 218 ? 44.322 -20.162 68.071 1.00 48.22 217 ALA A CA 1
ATOM 1685 C C . ALA A 1 218 ? 43.446 -20.357 66.838 1.00 49.22 217 ALA A C 1
ATOM 1686 O O . ALA A 1 218 ? 42.417 -21.045 66.898 1.00 43.69 217 ALA A O 1
ATOM 1688 N N . ALA A 1 219 ? 43.834 -19.748 65.712 1.00 48.50 218 ALA A N 1
ATOM 1689 C CA . ALA A 1 219 ? 43.083 -19.913 64.472 1.00 46.57 218 ALA A CA 1
ATOM 1690 C C . ALA A 1 219 ? 43.135 -21.356 63.984 1.00 48.13 218 ALA A C 1
ATOM 1691 O O . ALA A 1 219 ? 42.130 -21.893 63.494 1.00 48.16 218 ALA A O 1
ATOM 1693 N N . ASN A 1 220 ? 44.297 -21.998 64.111 1.00 46.36 219 ASN A N 1
ATOM 1694 C CA . ASN A 1 220 ? 44.405 -23.411 63.775 1.00 50.49 219 ASN A CA 1
ATOM 1695 C C . ASN A 1 220 ? 43.430 -24.238 64.599 1.00 44.23 219 ASN A C 1
ATOM 1696 O O . ASN A 1 220 ? 42.686 -25.063 64.057 1.00 43.08 219 ASN A O 1
ATOM 1701 N N . TYR A 1 221 ? 43.412 -24.017 65.917 1.00 40.72 220 TYR A N 1
ATOM 1702 C CA . TYR A 1 221 ? 42.509 -24.767 66.783 1.00 38.14 220 TYR A CA 1
ATOM 1703 C C . TYR A 1 221 ? 41.057 -24.561 66.371 1.00 38.85 220 TYR A C 1
ATOM 1704 O O . TYR A 1 221 ? 40.292 -25.525 66.234 1.00 39.21 220 TYR A O 1
ATOM 1713 N N . THR A 1 222 ? 40.666 -23.301 66.169 1.00 41.95 221 THR A N 1
ATOM 1714 C CA . THR A 1 222 ? 39.291 -22.987 65.791 1.00 41.07 221 THR A CA 1
ATOM 1715 C C . THR A 1 222 ? 38.900 -23.708 64.505 1.00 44.90 221 THR A C 1
ATOM 1716 O O . THR A 1 222 ? 37.846 -24.360 64.431 1.00 43.89 221 THR A O 1
ATOM 1720 N N . SER A 1 223 ? 39.757 -23.621 63.484 1.00 46.34 222 SER A N 1
ATOM 1721 C CA . SER A 1 223 ? 39.399 -24.156 62.175 1.00 46.28 222 SER A CA 1
ATOM 1722 C C . SER A 1 223 ? 39.407 -25.680 62.171 1.00 45.98 222 SER A C 1
ATOM 1723 O O . SER A 1 223 ? 38.551 -26.309 61.535 1.00 54.56 222 SER A O 1
ATOM 1726 N N . TRP A 1 224 ? 40.347 -26.297 62.888 1.00 39.49 223 TRP A N 1
ATOM 1727 C CA . TRP A 1 224 ? 40.352 -27.752 62.966 1.00 40.38 223 TRP A CA 1
ATOM 1728 C C . TRP A 1 224 ? 39.132 -28.265 63.720 1.00 52.62 223 TRP A C 1
ATOM 1729 O O . TRP A 1 224 ? 38.580 -29.313 63.367 1.00 56.76 223 TRP A O 1
ATOM 1740 N N . ALA A 1 225 ? 38.692 -27.547 64.760 1.00 42.39 224 ALA A N 1
ATOM 1741 C CA . ALA A 1 225 ? 37.459 -27.934 65.438 1.00 36.87 224 ALA A CA 1
ATOM 1742 C C . ALA A 1 225 ? 36.267 -27.845 64.495 1.00 42.03 224 ALA A C 1
ATOM 1743 O O . ALA A 1 225 ? 35.423 -28.755 64.451 1.00 46.27 224 ALA A O 1
ATOM 1745 N N . ASN A 1 226 ? 36.183 -26.752 63.729 1.00 48.71 225 ASN A N 1
ATOM 1746 C CA . ASN A 1 226 ? 35.086 -26.605 62.776 1.00 48.79 225 ASN A CA 1
ATOM 1747 C C . ASN A 1 226 ? 35.078 -27.759 61.775 1.00 46.16 225 ASN A C 1
ATOM 1748 O O . ASN A 1 226 ? 34.018 -28.323 61.469 1.00 43.58 225 ASN A O 1
ATOM 1753 N N . ASP A 1 227 ? 36.257 -28.132 61.269 1.00 43.83 226 ASP A N 1
ATOM 1754 C CA . ASP A 1 227 ? 36.351 -29.254 60.338 1.00 50.22 226 ASP A CA 1
ATOM 1755 C C . ASP A 1 227 ? 35.939 -30.566 61.001 1.00 46.78 226 ASP A C 1
ATOM 1756 O O . ASP A 1 227 ? 35.177 -31.355 60.427 1.00 44.57 226 ASP A O 1
ATOM 1761 N N . LEU A 1 228 ? 36.451 -30.823 62.208 1.00 41.90 227 LEU A N 1
ATOM 1762 C CA . LEU A 1 228 ? 36.110 -32.054 62.913 1.00 47.34 227 LEU A CA 1
ATOM 1763 C C . LEU A 1 228 ? 34.606 -32.202 63.071 1.00 44.59 227 LEU A C 1
ATOM 1764 O O . LEU A 1 228 ? 34.071 -33.311 62.962 1.00 39.67 227 LEU A O 1
ATOM 1769 N N . HIS A 1 229 ? 33.905 -31.098 63.322 1.00 47.81 228 HIS A N 1
ATOM 1770 C CA . HIS A 1 229 ? 32.466 -31.224 63.525 1.00 48.82 228 HIS A CA 1
ATOM 1771 C C . HIS A 1 229 ? 31.706 -31.312 62.205 1.00 44.63 228 HIS A C 1
ATOM 1772 O O . HIS A 1 229 ? 30.720 -32.051 62.108 1.00 47.68 228 HIS A O 1
ATOM 1779 N N . SER A 1 230 ? 32.138 -30.584 61.177 1.00 50.81 229 SER A N 1
ATOM 1780 C CA . SER A 1 230 ? 31.390 -30.527 59.927 1.00 52.43 229 SER A CA 1
ATOM 1781 C C . SER A 1 230 ? 31.840 -31.566 58.901 1.00 50.51 229 SER A C 1
ATOM 1782 O O . SER A 1 230 ? 31.393 -31.508 57.747 1.00 54.30 229 SER A O 1
ATOM 1785 N N . PHE A 1 231 ? 32.728 -32.489 59.289 1.00 47.10 230 PHE A N 1
ATOM 1786 C CA . PHE A 1 231 ? 33.239 -33.473 58.339 1.00 52.71 230 PHE A CA 1
ATOM 1787 C C . PHE A 1 231 ? 32.134 -34.277 57.661 1.00 55.15 230 PHE A C 1
ATOM 1788 O O . PHE A 1 231 ? 32.191 -34.500 56.450 1.00 50.89 230 PHE A O 1
ATOM 1796 N N . ALA A 1 232 ? 31.141 -34.750 58.419 1.00 52.60 231 ALA A N 1
ATOM 1797 C CA . ALA A 1 232 ? 30.134 -35.634 57.831 1.00 48.46 231 ALA A CA 1
ATOM 1798 C C . ALA A 1 232 ? 29.345 -34.925 56.734 1.00 57.52 231 ALA A C 1
ATOM 1799 O O . ALA A 1 232 ? 29.194 -35.444 55.618 1.00 64.02 231 ALA A O 1
ATOM 1801 N N . ARG A 1 233 ? 28.832 -33.731 57.038 1.00 59.61 232 ARG A N 1
ATOM 1802 C CA . ARG A 1 233 ? 28.075 -32.972 56.050 1.00 54.41 232 ARG A CA 1
ATOM 1803 C C . ARG A 1 233 ? 28.939 -32.579 54.855 1.00 57.95 232 ARG A C 1
ATOM 1804 O O . ARG A 1 233 ? 28.494 -32.681 53.703 1.00 55.07 232 ARG A O 1
ATOM 1812 N N . GLU A 1 234 ? 30.186 -32.152 55.098 1.00 60.97 233 GLU A N 1
ATOM 1813 C CA . GLU A 1 234 ? 31.029 -31.745 53.975 1.00 58.36 233 GLU A CA 1
ATOM 1814 C C . GLU A 1 234 ? 31.446 -32.938 53.119 1.00 56.67 233 GLU A C 1
ATOM 1815 O O . GLU A 1 234 ? 31.652 -32.790 51.909 1.00 51.61 233 GLU A O 1
ATOM 1821 N N . HIS A 1 235 ? 31.554 -34.123 53.719 1.00 56.00 234 HIS A N 1
ATOM 1822 C CA . HIS A 1 235 ? 31.879 -35.316 52.951 1.00 53.92 234 HIS A CA 1
ATOM 1823 C C . HIS A 1 235 ? 30.693 -35.748 52.107 1.00 51.05 234 HIS A C 1
ATOM 1824 O O . HIS A 1 235 ? 30.867 -36.196 50.968 1.00 44.48 234 HIS A O 1
ATOM 1831 N N . ARG A 1 236 ? 29.478 -35.635 52.651 1.00 60.08 235 ARG A N 1
ATOM 1832 C CA . ARG A 1 236 ? 28.306 -35.961 51.847 1.00 56.17 235 ARG A CA 1
ATOM 1833 C C . ARG A 1 236 ? 28.125 -34.973 50.697 1.00 52.25 235 ARG A C 1
ATOM 1834 O O . ARG A 1 236 ? 27.750 -35.372 49.588 1.00 46.04 235 ARG A O 1
ATOM 1842 N N . MET A 1 237 ? 28.407 -33.686 50.928 1.00 58.92 236 MET A N 1
ATOM 1843 C CA . MET A 1 237 ? 28.168 -32.665 49.908 1.00 56.55 236 MET A CA 1
ATOM 1844 C C . MET A 1 237 ? 29.323 -32.488 48.924 1.00 49.86 236 MET A C 1
ATOM 1845 O O . MET A 1 237 ? 29.126 -31.856 47.880 1.00 40.62 236 MET A O 1
ATOM 1850 N N . GLY A 1 238 ? 30.510 -33.011 49.225 1.00 52.10 237 GLY A N 1
ATOM 1851 C CA . GLY A 1 238 ? 31.653 -32.908 48.337 1.00 43.26 237 GLY A CA 1
ATOM 1852 C C . GLY A 1 238 ? 32.654 -31.808 48.621 1.00 53.72 237 GLY A C 1
ATOM 1853 O O . GLY A 1 238 ? 33.526 -31.559 47.779 1.00 54.73 237 GLY A O 1
ATOM 1854 N N . GLN A 1 239 ? 32.557 -31.133 49.759 1.00 53.99 238 GLN A N 1
ATOM 1855 C CA . GLN A 1 239 ? 33.557 -30.146 50.163 1.00 47.94 238 GLN A CA 1
ATOM 1856 C C . GLN A 1 239 ? 34.824 -30.877 50.594 1.00 46.06 238 GLN A C 1
ATOM 1857 O O . GLN A 1 239 ? 34.904 -31.401 51.706 1.00 48.25 238 GLN A O 1
ATOM 1863 N N . VAL A 1 240 ? 35.838 -30.902 49.722 1.00 38.70 239 VAL A N 1
ATOM 1864 C CA . VAL A 1 240 ? 37.039 -31.691 49.998 1.00 48.05 239 VAL A CA 1
ATOM 1865 C C . VAL A 1 240 ? 38.031 -30.986 50.908 1.00 51.54 239 VAL A C 1
ATOM 1866 O O . VAL A 1 240 ? 39.035 -31.595 51.301 1.00 44.81 239 VAL A O 1
ATOM 1870 N N . ASN A 1 241 ? 37.778 -29.731 51.279 1.00 57.87 240 ASN A N 1
ATOM 1871 C CA . ASN A 1 241 ? 38.717 -28.973 52.107 1.00 53.72 240 ASN A CA 1
ATOM 1872 C C . ASN A 1 241 ? 38.423 -29.219 53.589 1.00 56.53 240 ASN A C 1
ATOM 1873 O O . ASN A 1 241 ? 37.974 -28.345 54.335 1.00 60.53 240 ASN A O 1
ATOM 1878 N N . ASN A 1 242 ? 38.707 -30.453 54.006 1.00 48.63 241 ASN A N 1
ATOM 1879 C CA . ASN A 1 242 ? 38.489 -30.893 55.377 1.00 45.24 241 ASN A CA 1
ATOM 1880 C C . ASN A 1 242 ? 39.698 -31.685 55.853 1.00 44.18 241 ASN A C 1
ATOM 1881 O O . ASN A 1 242 ? 40.170 -32.580 55.146 1.00 47.89 241 ASN A O 1
ATOM 1886 N N . LEU A 1 243 ? 40.188 -31.357 57.051 1.00 39.61 242 LEU A N 1
ATOM 1887 C CA . LEU A 1 243 ? 41.403 -31.992 57.556 1.00 38.10 242 LEU A CA 1
ATOM 1888 C C . LEU A 1 243 ? 41.216 -33.489 57.768 1.00 52.74 242 LEU A C 1
ATOM 1889 O O . LEU A 1 243 ? 42.144 -34.275 57.539 1.00 61.42 242 LEU A O 1
ATOM 1894 N N . VAL A 1 244 ? 40.027 -33.907 58.203 1.00 49.80 243 VAL A N 1
ATOM 1895 C CA . VAL A 1 244 ? 39.771 -35.336 58.371 1.00 52.15 243 VAL A CA 1
ATOM 1896 C C . VAL A 1 244 ? 39.862 -36.040 57.022 1.00 45.69 243 VAL A C 1
ATOM 1897 O O . VAL A 1 244 ? 40.501 -37.093 56.886 1.00 43.90 243 VAL A O 1
ATOM 1901 N N . TRP A 1 245 ? 39.242 -35.446 56.000 1.00 45.82 244 TRP A N 1
ATOM 1902 C CA . TRP A 1 245 ? 39.330 -35.981 54.645 1.00 50.68 244 TRP A CA 1
ATOM 1903 C C . TRP A 1 245 ? 40.779 -36.130 54.197 1.00 44.03 244 TRP A C 1
ATOM 1904 O O . TRP A 1 245 ? 41.169 -37.175 53.666 1.00 42.73 244 TRP A O 1
ATOM 1915 N N . SER A 1 246 ? 41.588 -35.082 54.384 1.00 44.37 245 SER A N 1
ATOM 1916 C CA . SER A 1 246 ? 42.972 -35.117 53.917 1.00 48.62 245 SER A CA 1
ATOM 1917 C C . SER A 1 246 ? 43.780 -36.161 54.672 1.00 47.23 245 SER A C 1
ATOM 1918 O O . SER A 1 246 ? 44.639 -36.830 54.087 1.00 49.89 245 SER A O 1
ATOM 1921 N N . VAL A 1 247 ? 43.539 -36.300 55.975 1.00 47.27 246 VAL A N 1
ATOM 1922 C CA . VAL A 1 247 ? 44.232 -37.326 56.745 1.00 50.71 246 VAL A CA 1
ATOM 1923 C C . VAL A 1 247 ? 43.861 -38.709 56.225 1.00 50.43 246 VAL A C 1
ATOM 1924 O O . VAL A 1 247 ? 44.713 -39.599 56.104 1.00 43.00 246 VAL A O 1
ATOM 1928 N N . HIS A 1 248 ? 42.583 -38.905 55.897 1.00 52.51 247 HIS A N 1
ATOM 1929 C CA . HIS A 1 248 ? 42.146 -40.178 55.332 1.00 57.29 247 HIS A CA 1
ATOM 1930 C C . HIS A 1 248 ? 42.796 -40.439 53.978 1.00 55.11 247 HIS A C 1
ATOM 1931 O O . HIS A 1 248 ? 43.183 -41.573 53.670 1.00 63.77 247 HIS A O 1
ATOM 1938 N N . HIS A 1 249 ? 42.919 -39.399 53.157 1.00 48.48 248 HIS A N 1
ATOM 1939 C CA . HIS A 1 249 ? 43.373 -39.549 51.777 1.00 44.65 248 HIS A CA 1
ATOM 1940 C C . HIS A 1 249 ? 44.883 -39.752 51.689 1.00 45.86 248 HIS A C 1
ATOM 1941 O O . HIS A 1 249 ? 45.355 -40.692 51.041 1.00 51.07 248 HIS A O 1
ATOM 1948 N N . HIS A 1 250 ? 45.658 -38.878 52.329 1.00 44.16 249 HIS A N 1
ATOM 1949 C CA . HIS A 1 250 ? 47.103 -38.857 52.141 1.00 46.44 249 HIS A CA 1
ATOM 1950 C C . HIS A 1 250 ? 47.878 -39.588 53.225 1.00 41.42 249 HIS A C 1
ATOM 1951 O O . HIS A 1 250 ? 49.010 -40.013 52.970 1.00 31.47 249 HIS A O 1
ATOM 1958 N N . GLU A 1 251 ? 47.308 -39.750 54.416 1.00 46.92 250 GLU A N 1
ATOM 1959 C CA . GLU A 1 251 ? 47.999 -40.413 55.511 1.00 49.85 250 GLU A CA 1
ATOM 1960 C C . GLU A 1 251 ? 47.568 -41.864 55.687 1.00 56.15 250 GLU A C 1
ATOM 1961 O O . GLU A 1 251 ? 48.054 -42.537 56.603 1.00 53.07 250 GLU A O 1
ATOM 1967 N N . GLY A 1 252 ? 46.674 -42.357 54.830 1.00 51.29 251 GLY A N 1
ATOM 1968 C CA . GLY A 1 252 ? 46.314 -43.761 54.795 1.00 47.26 251 GLY A CA 1
ATOM 1969 C C . GLY A 1 252 ? 45.632 -44.254 56.049 1.00 54.55 251 GLY A C 1
ATOM 1970 O O . GLY A 1 252 ? 46.031 -45.271 56.623 1.00 57.18 251 GLY A O 1
ATOM 1971 N N . LEU A 1 253 ? 44.600 -43.541 56.485 1.00 61.64 252 LEU A N 1
ATOM 1972 C CA . LEU A 1 253 ? 43.878 -43.889 57.695 1.00 56.92 252 LEU A CA 1
ATOM 1973 C C . LEU A 1 253 ? 42.392 -44.015 57.390 1.00 63.96 252 LEU A C 1
ATOM 1974 O O . LEU A 1 253 ? 41.878 -43.385 56.461 1.00 58.74 252 LEU A O 1
ATOM 1979 N N . THR A 1 254 ? 41.708 -44.842 58.180 1.00 62.23 253 THR A N 1
ATOM 1980 C CA . THR A 1 254 ? 40.255 -44.886 58.137 1.00 57.13 253 THR A CA 1
ATOM 1981 C C . THR A 1 254 ? 39.681 -43.558 58.627 1.00 62.80 253 THR A C 1
ATOM 1982 O O . THR A 1 254 ? 40.350 -42.772 59.306 1.00 66.08 253 THR A O 1
ATOM 1986 N N . PHE A 1 255 ? 38.415 -43.317 58.282 1.00 57.17 254 PHE A N 1
ATOM 1987 C CA . PHE A 1 255 ? 37.768 -42.070 58.680 1.00 58.28 254 PHE A CA 1
ATOM 1988 C C . PHE A 1 255 ? 37.767 -41.896 60.195 1.00 64.03 254 PHE A C 1
ATOM 1989 O O . PHE A 1 255 ? 37.967 -40.782 60.700 1.00 68.03 254 PHE A O 1
ATOM 1997 N N . GLN A 1 256 ? 37.578 -42.991 60.938 1.00 66.35 255 GLN A N 1
ATOM 1998 C CA . GLN A 1 256 ? 37.606 -42.917 62.396 1.00 71.02 255 GLN A CA 1
ATOM 1999 C C . GLN A 1 256 ? 38.997 -42.545 62.899 1.00 65.41 255 GLN A C 1
ATOM 2000 O O . GLN A 1 256 ? 39.146 -41.683 63.777 1.00 69.41 255 GLN A O 1
ATOM 2006 N N . GLN A 1 257 ? 40.031 -43.195 62.360 1.00 60.53 256 GLN A N 1
ATOM 2007 C CA . GLN A 1 257 ? 41.397 -42.837 62.722 1.00 61.11 256 GLN A CA 1
ATOM 2008 C C . GLN A 1 257 ? 41.703 -41.397 62.345 1.00 62.14 256 GLN A C 1
ATOM 2009 O O . GLN A 1 257 ? 42.416 -40.693 63.071 1.00 61.87 256 GLN A O 1
ATOM 2015 N N . ALA A 1 258 ? 41.178 -40.944 61.206 1.00 55.60 257 ALA A N 1
ATOM 2016 C CA . ALA A 1 258 ? 41.398 -39.565 60.790 1.00 55.72 257 ALA A CA 1
ATOM 2017 C C . ALA A 1 258 ? 40.810 -38.587 61.799 1.00 53.61 257 ALA A C 1
ATOM 2018 O O . ALA A 1 258 ? 41.479 -37.637 62.224 1.00 54.91 257 ALA A O 1
ATOM 2020 N N . ALA A 1 259 ? 39.562 -38.818 62.213 1.00 57.28 258 ALA A N 1
ATOM 2021 C CA . ALA A 1 259 ? 38.942 -37.933 63.196 1.00 59.81 258 ALA A CA 1
ATOM 2022 C C . ALA A 1 259 ? 39.685 -37.976 64.529 1.00 60.48 258 ALA A C 1
ATOM 2023 O O . ALA A 1 259 ? 39.852 -36.942 65.193 1.00 61.01 258 ALA A O 1
ATOM 2025 N N . ASP A 1 260 ? 40.132 -39.167 64.941 1.00 62.54 259 ASP A N 1
ATOM 2026 C CA . ASP A 1 260 ? 40.897 -39.288 66.180 1.00 62.26 259 ASP A CA 1
ATOM 2027 C C . ASP A 1 260 ? 42.197 -38.489 66.113 1.00 60.98 259 ASP A C 1
ATOM 2028 O O . ASP A 1 260 ? 42.558 -37.792 67.073 1.00 50.18 259 ASP A O 1
ATOM 2033 N N . ARG A 1 261 ? 42.918 -38.583 64.988 1.00 59.86 260 ARG A N 1
ATOM 2034 C CA . ARG A 1 261 ? 44.155 -37.820 64.827 1.00 59.59 260 ARG A CA 1
ATOM 2035 C C . ARG A 1 261 ? 43.873 -36.322 64.830 1.00 53.84 260 ARG A C 1
ATOM 2036 O O . ARG A 1 261 ? 44.656 -35.535 65.375 1.00 48.60 260 ARG A O 1
ATOM 2044 N N . VAL A 1 262 ? 42.761 -35.909 64.216 1.00 47.79 261 VAL A N 1
ATOM 2045 C CA . VAL A 1 262 ? 42.421 -34.490 64.190 1.00 39.07 261 VAL A CA 1
ATOM 2046 C C . VAL A 1 262 ? 42.157 -33.983 65.603 1.00 49.23 261 VAL A C 1
ATOM 2047 O O . VAL A 1 262 ? 42.624 -32.904 65.991 1.00 55.64 261 VAL A O 1
ATOM 2051 N N . ALA A 1 263 ? 41.430 -34.766 66.406 1.00 48.61 262 ALA A N 1
ATOM 2052 C CA . ALA A 1 263 ? 41.194 -34.375 67.794 1.00 43.19 262 ALA A CA 1
ATOM 2053 C C . ALA A 1 263 ? 42.496 -34.339 68.596 1.00 46.66 262 ALA A C 1
ATOM 2054 O O . ALA A 1 263 ? 42.692 -33.452 69.440 1.00 52.59 262 ALA A O 1
ATOM 2056 N N . ASP A 1 264 ? 43.397 -35.296 68.351 1.00 41.11 263 ASP A N 1
ATOM 2057 C CA . ASP A 1 264 ? 44.700 -35.276 69.016 1.00 46.22 263 ASP A CA 1
ATOM 2058 C C . ASP A 1 264 ? 45.483 -34.011 68.676 1.00 46.19 263 ASP A C 1
ATOM 2059 O O . ASP A 1 264 ? 46.095 -33.387 69.555 1.00 42.79 263 ASP A O 1
ATOM 2064 N N . LEU A 1 265 ? 45.483 -33.625 67.399 1.00 41.71 264 LEU A N 1
ATOM 2065 C CA . LEU A 1 265 ? 46.154 -32.396 66.990 1.00 42.60 264 LEU A CA 1
ATOM 2066 C C . LEU A 1 265 ? 45.512 -31.179 67.648 1.00 45.16 264 LEU A C 1
ATOM 2067 O O . LEU A 1 265 ? 46.207 -30.224 68.015 1.00 42.32 264 LEU A O 1
ATOM 2072 N N . CYS A 1 266 ? 44.184 -31.197 67.799 1.00 44.66 265 CYS A N 1
ATOM 2073 C CA . CYS A 1 266 ? 43.503 -30.128 68.529 1.00 45.29 265 CYS A CA 1
ATOM 2074 C C . CYS A 1 266 ? 44.032 -30.023 69.957 1.00 49.38 265 CYS A C 1
ATOM 2075 O O . CYS A 1 266 ? 44.348 -28.927 70.439 1.00 46.46 265 CYS A O 1
ATOM 2078 N N . ASP A 1 267 ? 44.128 -31.161 70.650 1.00 46.30 266 ASP A N 1
ATOM 2079 C CA . ASP A 1 267 ? 44.637 -31.161 72.020 1.00 46.24 266 ASP A CA 1
ATOM 2080 C C . ASP A 1 267 ? 46.049 -30.588 72.081 1.00 44.45 266 ASP A C 1
ATOM 2081 O O . ASP A 1 267 ? 46.359 -29.732 72.924 1.00 42.12 266 ASP A O 1
ATOM 2086 N N . LYS A 1 268 ? 46.917 -31.054 71.184 1.00 41.51 267 LYS A N 1
ATOM 2087 C CA . LYS A 1 268 ? 48.315 -30.640 71.220 1.00 44.50 267 LYS A CA 1
ATOM 2088 C C . LYS A 1 268 ? 48.461 -29.154 70.911 1.00 49.36 267 LYS A C 1
ATOM 2089 O O . LYS A 1 268 ? 49.276 -28.458 71.536 1.00 44.87 267 LYS A O 1
ATOM 2095 N N . GLU A 1 269 ? 47.655 -28.641 69.973 1.00 50.28 268 GLU A N 1
ATOM 2096 C CA . GLU A 1 269 ? 47.699 -27.216 69.658 1.00 48.86 268 GLU A CA 1
ATOM 2097 C C . GLU A 1 269 ? 47.160 -26.370 70.802 1.00 47.84 268 GLU A C 1
ATOM 2098 O O . GLU A 1 269 ? 47.670 -25.276 71.054 1.00 43.57 268 GLU A O 1
ATOM 2104 N N . LEU A 1 270 ? 46.128 -26.848 71.504 1.00 52.86 269 LEU A N 1
ATOM 2105 C CA . LEU A 1 270 ? 45.644 -26.107 72.668 1.00 44.24 269 LEU A CA 1
ATOM 2106 C C . LEU A 1 270 ? 46.707 -26.041 73.756 1.00 48.10 269 LEU A C 1
ATOM 2107 O O . LEU A 1 270 ? 46.898 -24.995 74.391 1.00 47.88 269 LEU A O 1
ATOM 2112 N N . ALA A 1 271 ? 47.414 -27.151 73.984 1.00 49.26 270 ALA A N 1
ATOM 2113 C CA . ALA A 1 271 ? 48.504 -27.135 74.956 1.00 42.13 270 ALA A CA 1
ATOM 2114 C C . ALA A 1 271 ? 49.600 -26.159 74.539 1.00 46.28 270 ALA A C 1
ATOM 2115 O O . ALA A 1 271 ? 50.130 -25.412 75.372 1.00 50.15 270 ALA A O 1
ATOM 2117 N N . ALA A 1 272 ? 49.952 -26.150 73.249 1.00 48.36 271 ALA A N 1
ATOM 2118 C CA . ALA A 1 272 ? 50.960 -25.210 72.764 1.00 49.27 271 ALA A CA 1
ATOM 2119 C C . ALA A 1 272 ? 50.507 -23.762 72.932 1.00 54.81 271 ALA A C 1
ATOM 2120 O O . ALA A 1 272 ? 51.299 -22.887 73.320 1.00 56.62 271 ALA A O 1
ATOM 2122 N N . TYR A 1 273 ? 49.234 -23.493 72.633 1.00 52.46 272 TYR A N 1
ATOM 2123 C CA . TYR A 1 273 ? 48.682 -22.156 72.811 1.00 51.01 272 TYR A CA 1
ATOM 2124 C C . TYR A 1 273 ? 48.803 -21.719 74.260 1.00 50.88 272 TYR A C 1
ATOM 2125 O O . TYR A 1 273 ? 49.193 -20.583 74.545 1.00 52.20 272 TYR A O 1
ATOM 2134 N N . LEU A 1 274 ? 48.443 -22.608 75.189 1.00 48.87 273 LEU A N 1
ATOM 2135 C CA . LEU A 1 274 ? 48.563 -22.281 76.606 1.00 55.61 273 LEU A CA 1
ATOM 2136 C C . LEU A 1 274 ? 50.014 -22.017 76.993 1.00 53.89 273 LEU A C 1
ATOM 2137 O O . LEU A 1 274 ? 50.295 -21.108 77.783 1.00 57.07 273 LEU A O 1
ATOM 2142 N N . GLU A 1 275 ? 50.951 -22.793 76.442 1.00 49.63 274 GLU A N 1
ATOM 2143 C CA . GLU A 1 275 ? 52.359 -22.588 76.775 1.00 46.79 274 GLU A CA 1
ATOM 2144 C C . GLU A 1 275 ? 52.820 -21.195 76.365 1.00 47.14 274 GLU A C 1
ATOM 2145 O O . GLU A 1 275 ? 53.427 -20.465 77.162 1.00 47.42 274 GLU A O 1
ATOM 2151 N N . LEU A 1 276 ? 52.519 -20.799 75.123 1.00 57.16 275 LEU A N 1
ATOM 2152 C CA . LEU A 1 276 ? 52.910 -19.461 74.673 1.00 57.18 275 LEU A CA 1
ATOM 2153 C C . LEU A 1 276 ? 52.170 -18.366 75.439 1.00 54.07 275 LEU A C 1
ATOM 2154 O O . LEU A 1 276 ? 52.768 -17.345 75.803 1.00 52.93 275 LEU A O 1
ATOM 2159 N N . ARG A 1 277 ? 50.870 -18.552 75.685 1.00 57.64 276 ARG A N 1
ATOM 2160 C CA . ARG A 1 277 ? 50.090 -17.527 76.371 1.00 53.57 276 ARG A CA 1
ATOM 2161 C C . ARG A 1 277 ? 50.602 -17.301 77.787 1.00 55.59 276 ARG A C 1
ATOM 2162 O O . ARG A 1 277 ? 50.651 -16.161 78.262 1.00 57.99 276 ARG A O 1
ATOM 2170 N N . GLN A 1 278 ? 50.994 -18.377 78.475 1.00 59.77 277 GLN A N 1
ATOM 2171 C CA . GLN A 1 278 ? 51.553 -18.239 79.815 1.00 60.18 277 GLN A CA 1
ATOM 2172 C C . GLN A 1 278 ? 52.947 -17.618 79.786 1.00 57.44 277 GLN A C 1
ATOM 2173 O O . GLN A 1 278 ? 53.296 -16.833 80.676 1.00 59.70 277 GLN A O 1
ATOM 2179 N N . THR A 1 279 ? 53.767 -17.955 78.780 1.00 55.15 278 THR A N 1
ATOM 2180 C CA . THR A 1 279 ? 55.118 -17.398 78.731 1.00 55.40 278 THR A CA 1
ATOM 2181 C C . THR A 1 279 ? 55.150 -15.944 78.266 1.00 54.75 278 THR A C 1
ATOM 2182 O O . THR A 1 279 ? 56.167 -15.270 78.459 1.00 53.61 278 THR A O 1
ATOM 2186 N N . LEU A 1 280 ? 54.072 -15.458 77.653 1.00 58.94 279 LEU A N 1
ATOM 2187 C CA . LEU A 1 280 ? 54.052 -14.114 77.072 1.00 53.75 279 LEU A CA 1
ATOM 2188 C C . LEU A 1 280 ? 54.543 -12.997 77.992 1.00 55.62 279 LEU A C 1
ATOM 2189 O O . LEU A 1 280 ? 55.327 -12.156 77.525 1.00 59.83 279 LEU A O 1
ATOM 2194 N N . PRO A 1 281 ? 54.144 -12.910 79.271 1.00 59.43 280 PRO A N 1
ATOM 2195 C CA . PRO A 1 281 ? 54.620 -11.779 80.095 1.00 50.01 280 PRO A CA 1
ATOM 2196 C C . PRO A 1 281 ? 56.132 -11.672 80.215 1.00 58.02 280 PRO A C 1
ATOM 2197 O O . PRO A 1 281 ? 56.657 -10.553 80.234 1.00 64.72 280 PRO A O 1
ATOM 2201 N N . GLU A 1 282 ? 56.853 -12.793 80.306 1.00 61.21 281 GLU A N 1
ATOM 2202 C CA . GLU A 1 282 ? 58.299 -12.706 80.491 1.00 68.16 281 GLU A CA 1
ATOM 2203 C C . GLU A 1 282 ? 58.976 -12.007 79.318 1.00 61.03 281 GLU A C 1
ATOM 2204 O O . GLU A 1 282 ? 60.008 -11.352 79.498 1.00 51.22 281 GLU A O 1
ATOM 2210 N N . LEU A 1 283 ? 58.410 -12.128 78.116 1.00 61.59 282 LEU A N 1
ATOM 2211 C CA . LEU A 1 283 ? 58.991 -11.488 76.942 1.00 72.92 282 LEU A CA 1
ATOM 2212 C C . LEU A 1 283 ? 58.784 -9.980 76.932 1.00 76.68 282 LEU A C 1
ATOM 2213 O O . LEU A 1 283 ? 59.363 -9.298 76.076 1.00 75.88 282 LEU A O 1
ATOM 2218 N N . GLY A 1 284 ? 57.990 -9.445 77.854 1.00 68.33 283 GLY A N 1
ATOM 2219 C CA . GLY A 1 284 ? 57.693 -8.031 77.891 1.00 73.48 283 GLY A CA 1
ATOM 2220 C C . GLY A 1 284 ? 56.303 -7.653 77.433 1.00 74.86 283 GLY A C 1
ATOM 2221 O O . GLY A 1 284 ? 56.034 -6.459 77.255 1.00 83.89 283 GLY A O 1
ATOM 2222 N N . ILE A 1 285 ? 55.418 -8.624 77.228 1.00 65.05 284 ILE A N 1
ATOM 2223 C CA . ILE A 1 285 ? 54.047 -8.354 76.807 1.00 61.66 284 ILE A CA 1
ATOM 2224 C C . ILE A 1 285 ? 53.120 -8.659 77.978 1.00 65.54 284 ILE A C 1
ATOM 2225 O O . ILE A 1 285 ? 52.815 -9.833 78.232 1.00 73.44 284 ILE A O 1
ATOM 2230 N N . PRO A 1 286 ? 52.639 -7.656 78.709 1.00 61.42 285 PRO A N 1
ATOM 2231 C CA . PRO A 1 286 ? 51.722 -7.938 79.817 1.00 58.91 285 PRO A CA 1
ATOM 2232 C C . PRO A 1 286 ? 50.296 -8.111 79.319 1.00 57.12 285 PRO A C 1
ATOM 2233 O O . PRO A 1 286 ? 49.842 -7.408 78.413 1.00 60.81 285 PRO A O 1
ATOM 2237 N N . LEU A 1 287 ? 49.584 -9.054 79.933 1.00 53.49 286 LEU A N 1
ATOM 2238 C CA . LEU A 1 287 ? 48.192 -9.321 79.573 1.00 54.43 286 LEU A CA 1
ATOM 2239 C C . LEU A 1 287 ? 47.285 -8.497 80.481 1.00 67.31 286 LEU A C 1
ATOM 2240 O O . LEU A 1 287 ? 46.544 -9.011 81.319 1.00 77.38 286 LEU A O 1
ATOM 2245 N N . THR A 1 288 ? 47.359 -7.181 80.290 1.00 66.61 287 THR A N 1
ATOM 2246 C CA . THR A 1 288 ? 46.713 -6.229 81.187 1.00 66.66 287 THR A CA 1
ATOM 2247 C C . THR A 1 288 ? 45.555 -5.509 80.504 1.00 72.54 287 THR A C 1
ATOM 2248 O O . THR A 1 288 ? 44.393 -5.772 80.821 1.00 83.58 287 THR A O 1
ATOM 2252 N N . GLY A 1 289 ? 45.838 -4.607 79.571 1.00 61.89 288 GLY A N 1
ATOM 2253 C CA . GLY A 1 289 ? 44.801 -3.759 79.020 1.00 63.23 288 GLY A CA 1
ATOM 2254 C C . GLY A 1 289 ? 44.057 -4.359 77.848 1.00 66.16 288 GLY A C 1
ATOM 2255 O O . GLY A 1 289 ? 43.310 -5.330 78.001 1.00 64.25 288 GLY A O 1
ATOM 2256 N N . ALA A 1 290 ? 44.242 -3.759 76.669 1.00 66.91 289 ALA A N 1
ATOM 2257 C CA . ALA A 1 290 ? 43.591 -4.252 75.460 1.00 59.63 289 ALA A CA 1
ATOM 2258 C C . ALA A 1 290 ? 44.168 -5.585 74.996 1.00 57.00 289 ALA A C 1
ATOM 2259 O O . ALA A 1 290 ? 43.457 -6.374 74.364 1.00 55.81 289 ALA A O 1
ATOM 2261 N N . THR A 1 291 ? 45.446 -5.853 75.284 1.00 56.37 290 THR A N 1
ATOM 2262 C CA . THR A 1 291 ? 46.026 -7.135 74.894 1.00 58.13 290 THR A CA 1
ATOM 2263 C C . THR A 1 291 ? 45.309 -8.288 75.587 1.00 58.01 290 THR A C 1
ATOM 2264 O O . THR A 1 291 ? 45.075 -9.342 74.980 1.00 62.65 290 THR A O 1
ATOM 2268 N N . GLY A 1 292 ? 44.939 -8.100 76.856 1.00 59.41 291 GLY A N 1
ATOM 2269 C CA . GLY A 1 292 ? 44.189 -9.128 77.557 1.00 52.69 291 GLY A CA 1
ATOM 2270 C C . GLY A 1 292 ? 42.831 -9.390 76.934 1.00 55.28 291 GLY A C 1
ATOM 2271 O O . GLY A 1 292 ? 42.424 -10.542 76.772 1.00 59.44 291 GLY A O 1
ATOM 2272 N N . ARG A 1 293 ? 42.110 -8.325 76.573 1.00 61.09 292 ARG A N 1
ATOM 2273 C CA . ARG A 1 293 ? 40.814 -8.502 75.923 1.00 65.72 292 ARG A CA 1
ATOM 2274 C C . ARG A 1 293 ? 40.965 -9.165 74.554 1.00 63.06 292 ARG A C 1
ATOM 2275 O O . ARG A 1 293 ? 40.108 -9.962 74.147 1.00 61.43 292 ARG A O 1
ATOM 2283 N N . HIS A 1 294 ? 42.062 -8.874 73.848 1.00 57.94 293 HIS A N 1
ATOM 2284 C CA . HIS A 1 294 ? 42.325 -9.518 72.564 1.00 53.22 293 HIS A CA 1
ATOM 2285 C C . HIS A 1 294 ? 42.551 -11.018 72.747 1.00 51.81 293 HIS A C 1
ATOM 2286 O O . HIS A 1 294 ? 42.001 -11.837 71.998 1.00 44.75 293 HIS A O 1
ATOM 2293 N N . VAL A 1 295 ? 43.350 -11.393 73.749 1.00 54.28 294 VAL A N 1
ATOM 2294 C CA . VAL A 1 295 ? 43.557 -12.808 74.051 1.00 45.03 294 VAL A CA 1
ATOM 2295 C C . VAL A 1 295 ? 42.243 -13.463 74.469 1.00 47.02 294 VAL A C 1
ATOM 2296 O O . VAL A 1 295 ? 41.990 -14.633 74.155 1.00 45.51 294 VAL A O 1
ATOM 2300 N N . ARG A 1 296 ? 41.399 -12.735 75.206 1.00 49.97 295 ARG A N 1
ATOM 2301 C CA . ARG A 1 296 ? 40.101 -13.290 75.581 1.00 62.91 295 ARG A CA 1
ATOM 2302 C C . ARG A 1 296 ? 39.244 -13.551 74.349 1.00 62.67 295 ARG A C 1
ATOM 2303 O O . ARG A 1 296 ? 38.487 -14.528 74.304 1.00 57.53 295 ARG A O 1
ATOM 2311 N N . PHE A 1 297 ? 39.345 -12.680 73.342 1.00 67.28 296 PHE A N 1
ATOM 2312 C CA . PHE A 1 297 ? 38.645 -12.930 72.083 1.00 63.72 296 PHE A CA 1
ATOM 2313 C C . PHE A 1 297 ? 39.205 -14.162 71.380 1.00 54.74 296 PHE A C 1
ATOM 2314 O O . PHE A 1 297 ? 38.448 -14.962 70.817 1.00 49.32 296 PHE A O 1
ATOM 2322 N N . LEU A 1 298 ? 40.533 -14.310 71.385 1.00 51.96 297 LEU A N 1
ATOM 2323 C CA . LEU A 1 298 ? 41.164 -15.498 70.809 1.00 48.86 297 LEU A CA 1
ATOM 2324 C C . LEU A 1 298 ? 40.655 -16.777 71.471 1.00 52.32 297 LEU A C 1
ATOM 2325 O O . LEU A 1 298 ? 40.304 -17.749 70.791 1.00 47.06 297 LEU A O 1
ATOM 2330 N N . GLU A 1 299 ? 40.600 -16.785 72.804 1.00 57.10 298 GLU A N 1
ATOM 2331 C CA . GLU A 1 299 ? 40.111 -17.955 73.528 1.00 44.38 298 GLU A CA 1
ATOM 2332 C C . GLU A 1 299 ? 38.621 -18.168 73.310 1.00 41.70 298 GLU A C 1
ATOM 2333 O O . GLU A 1 299 ? 38.154 -19.311 73.309 1.00 55.41 298 GLU A O 1
ATOM 2339 N N . ASP A 1 300 ? 37.864 -17.088 73.122 1.00 39.70 299 ASP A N 1
ATOM 2340 C CA . ASP A 1 300 ? 36.424 -17.218 72.939 1.00 52.84 299 ASP A CA 1
ATOM 2341 C C . ASP A 1 300 ? 36.106 -17.969 71.653 1.00 54.19 299 ASP A C 1
ATOM 2342 O O . ASP A 1 300 ? 35.229 -18.841 71.632 1.00 53.03 299 ASP A O 1
ATOM 2347 N N . MET A 1 301 ? 36.811 -17.644 70.567 1.00 56.66 300 MET A N 1
ATOM 2348 C CA . MET A 1 301 ? 36.525 -18.276 69.285 1.00 52.82 300 MET A CA 1
ATOM 2349 C C . MET A 1 301 ? 36.875 -19.756 69.302 1.00 49.42 300 MET A C 1
ATOM 2350 O O . MET A 1 301 ? 36.288 -20.538 68.547 1.00 46.24 300 MET A O 1
ATOM 2355 N N . MET A 1 302 ? 37.839 -20.152 70.134 1.00 48.42 301 MET A N 1
ATOM 2356 C CA . MET A 1 302 ? 38.161 -21.567 70.277 1.00 48.41 301 MET A CA 1
ATOM 2357 C C . MET A 1 302 ? 37.020 -22.336 70.944 1.00 57.90 301 MET A C 1
ATOM 2358 O O . MET A 1 302 ? 36.592 -23.387 70.449 1.00 52.58 301 MET A O 1
ATOM 2363 N N . TRP A 1 303 ? 36.508 -21.821 72.065 1.00 55.10 302 TRP A N 1
ATOM 2364 C CA . TRP A 1 303 ? 35.438 -22.509 72.784 1.00 59.28 302 TRP A CA 1
ATOM 2365 C C . TRP A 1 303 ? 34.109 -22.452 72.036 1.00 58.59 302 TRP A C 1
ATOM 2366 O O . TRP A 1 303 ? 33.347 -23.430 72.035 1.00 63.87 302 TRP A O 1
ATOM 2377 N N . SER A 1 304 ? 33.811 -21.317 71.399 1.00 58.24 303 SER A N 1
ATOM 2378 C CA . SER A 1 304 ? 32.536 -21.176 70.703 1.00 63.41 303 SER A CA 1
ATOM 2379 C C . SER A 1 304 ? 32.379 -22.220 69.604 1.00 59.91 303 SER A C 1
ATOM 2380 O O . SER A 1 304 ? 31.314 -22.830 69.466 1.00 56.28 303 SER A O 1
ATOM 2383 N N . MET A 1 305 ? 33.434 -22.449 68.821 1.00 65.18 304 MET A N 1
ATOM 2384 C CA . MET A 1 305 ? 33.352 -23.418 67.734 1.00 67.46 304 MET A CA 1
ATOM 2385 C C . MET A 1 305 ? 33.171 -24.833 68.273 1.00 69.30 304 MET A C 1
ATOM 2386 O O . MET A 1 305 ? 32.418 -25.634 67.703 1.00 64.29 304 MET A O 1
ATOM 2391 N N . VAL A 1 306 ? 33.865 -25.158 69.365 1.00 62.02 305 VAL A N 1
ATOM 2392 C CA . VAL A 1 306 ? 33.733 -26.476 69.979 1.00 60.52 305 VAL A CA 1
ATOM 2393 C C . VAL A 1 306 ? 32.294 -26.712 70.419 1.00 67.25 305 VAL A C 1
ATOM 2394 O O . VAL A 1 306 ? 31.693 -27.749 70.112 1.00 63.47 305 VAL A O 1
ATOM 2398 N N . ASP A 1 307 ? 31.707 -25.738 71.119 1.00 73.73 306 ASP A N 1
ATOM 2399 C CA . ASP A 1 307 ? 30.370 -25.945 71.667 1.00 77.57 306 ASP A CA 1
ATOM 2400 C C . ASP A 1 307 ? 29.313 -25.891 70.568 1.00 81.74 306 ASP A C 1
ATOM 2401 O O . ASP A 1 307 ? 28.349 -26.666 70.586 1.00 89.85 306 ASP A O 1
ATOM 2406 N N . TRP A 1 308 ? 29.472 -24.978 69.611 1.00 85.46 307 TRP A N 1
ATOM 2407 C CA . TRP A 1 308 ? 28.515 -24.781 68.520 1.00 89.88 307 TRP A CA 1
ATOM 2408 C C . TRP A 1 308 ? 28.706 -25.899 67.498 1.00 88.62 307 TRP A C 1
ATOM 2409 O O . TRP A 1 308 ? 29.441 -25.767 66.516 1.00 80.93 307 TRP A O 1
ATOM 2420 N N . SER A 1 309 ? 28.033 -27.020 67.740 1.00 89.29 308 SER A N 1
ATOM 2421 C CA . SER A 1 309 ? 28.138 -28.192 66.877 1.00 81.68 308 SER A CA 1
ATOM 2422 C C . SER A 1 309 ? 26.810 -28.496 66.187 1.00 77.74 308 SER A C 1
ATOM 2423 O O . SER A 1 309 ? 25.929 -29.137 66.762 1.00 62.76 308 SER A O 1
ATOM 2426 N N . THR B 1 3 ? 75.732 -42.080 70.601 1.00 76.53 2 THR B N 1
ATOM 2427 C CA . THR B 1 3 ? 75.808 -41.438 69.294 1.00 84.27 2 THR B CA 1
ATOM 2428 C C . THR B 1 3 ? 74.428 -41.377 68.641 1.00 82.55 2 THR B C 1
ATOM 2429 O O . THR B 1 3 ? 73.439 -41.811 69.233 1.00 80.65 2 THR B O 1
ATOM 2433 N N . ILE B 1 4 ? 74.369 -40.853 67.414 1.00 79.31 3 ILE B N 1
ATOM 2434 C CA . ILE B 1 4 ? 73.117 -40.702 66.676 1.00 74.76 3 ILE B CA 1
ATOM 2435 C C . ILE B 1 4 ? 73.409 -40.935 65.197 1.00 75.47 3 ILE B C 1
ATOM 2436 O O . ILE B 1 4 ? 74.527 -40.711 64.725 1.00 76.81 3 ILE B O 1
ATOM 2441 N N . SER B 1 5 ? 72.393 -41.398 64.467 1.00 70.89 4 SER B N 1
ATOM 2442 C CA . SER B 1 5 ? 72.473 -41.641 63.029 1.00 64.58 4 SER B CA 1
ATOM 2443 C C . SER B 1 5 ? 71.587 -40.648 62.285 1.00 64.07 4 SER B C 1
ATOM 2444 O O . SER B 1 5 ? 70.362 -40.663 62.446 1.00 58.48 4 SER B O 1
ATOM 2447 N N . VAL B 1 6 ? 72.207 -39.802 61.465 1.00 65.47 5 VAL B N 1
ATOM 2448 C CA . VAL B 1 6 ? 71.516 -38.745 60.725 1.00 68.80 5 VAL B CA 1
ATOM 2449 C C . VAL B 1 6 ? 70.799 -39.317 59.507 1.00 72.46 5 VAL B C 1
ATOM 2450 O O . VAL B 1 6 ? 71.451 -39.894 58.624 1.00 78.40 5 VAL B O 1
ATOM 2454 N N . PRO B 1 7 ? 69.478 -39.169 59.402 1.00 68.38 6 PRO B N 1
ATOM 2455 C CA . PRO B 1 7 ? 68.751 -39.764 58.274 1.00 66.36 6 PRO B CA 1
ATOM 2456 C C . PRO B 1 7 ? 69.079 -39.083 56.953 1.00 76.16 6 PRO B C 1
ATOM 2457 O O . PRO B 1 7 ? 69.642 -37.987 56.903 1.00 78.68 6 PRO B O 1
ATOM 2461 N N . GLN B 1 8 ? 68.719 -39.762 55.864 1.00 81.60 7 GLN B N 1
ATOM 2462 C CA . GLN B 1 8 ? 68.919 -39.219 54.527 1.00 77.93 7 GLN B CA 1
ATOM 2463 C C . GLN B 1 8 ? 67.721 -38.368 54.118 1.00 80.52 7 GLN B C 1
ATOM 2464 O O . GLN B 1 8 ? 66.591 -38.602 54.553 1.00 85.44 7 GLN B O 1
ATOM 2470 N N . LEU B 1 9 ? 67.965 -37.433 53.202 1.00 73.76 8 LEU B N 1
ATOM 2471 C CA . LEU B 1 9 ? 66.963 -36.458 52.770 1.00 65.41 8 LEU B CA 1
ATOM 2472 C C . LEU B 1 9 ? 66.991 -36.379 51.251 1.00 71.62 8 LEU B C 1
ATOM 2473 O O . LEU B 1 9 ? 67.901 -35.780 50.671 1.00 62.26 8 LEU B O 1
ATOM 2478 N N . ASP B 1 10 ? 66.001 -37.009 50.618 1.00 81.60 9 ASP B N 1
ATOM 2479 C CA . ASP B 1 10 ? 65.880 -36.991 49.165 1.00 83.37 9 ASP B CA 1
ATOM 2480 C C . ASP B 1 10 ? 65.200 -35.695 48.748 1.00 69.32 9 ASP B C 1
ATOM 2481 O O . ASP B 1 10 ? 64.021 -35.475 49.049 1.00 56.84 9 ASP B O 1
ATOM 2486 N N . CYS B 1 11 ? 65.948 -34.843 48.056 1.00 68.64 10 CYS B N 1
ATOM 2487 C CA . CYS B 1 11 ? 65.445 -33.572 47.540 1.00 56.41 10 CYS B CA 1
ATOM 2488 C C . CYS B 1 11 ? 65.533 -33.550 46.021 1.00 51.53 10 CYS B C 1
ATOM 2489 O O . CYS B 1 11 ? 66.650 -33.484 45.472 1.00 51.98 10 CYS B O 1
ATOM 2492 N N . PRO B 1 12 ? 64.410 -33.588 45.287 1.00 50.90 11 PRO B N 1
ATOM 2493 C CA . PRO B 1 12 ? 64.483 -33.555 43.814 1.00 56.56 11 PRO B CA 1
ATOM 2494 C C . PRO B 1 12 ? 64.661 -32.135 43.284 1.00 62.00 11 PRO B C 1
ATOM 2495 O O . PRO B 1 12 ? 63.888 -31.646 42.456 1.00 66.35 11 PRO B O 1
ATOM 2499 N N . LEU B 1 13 ? 65.705 -31.463 43.762 1.00 59.53 12 LEU B N 1
ATOM 2500 C CA . LEU B 1 13 ? 66.019 -30.101 43.338 1.00 54.98 12 LEU B CA 1
ATOM 2501 C C . LEU B 1 13 ? 67.533 -29.956 43.320 1.00 61.73 12 LEU B C 1
ATOM 2502 O O . LEU B 1 13 ? 68.157 -29.953 44.382 1.00 67.51 12 LEU B O 1
ATOM 2507 N N . SER B 1 14 ? 68.128 -29.847 42.138 1.00 56.60 13 SER B N 1
ATOM 2508 C CA . SER B 1 14 ? 69.576 -29.775 42.034 1.00 52.06 13 SER B CA 1
ATOM 2509 C C . SER B 1 14 ? 69.984 -28.424 41.466 1.00 52.96 13 SER B C 1
ATOM 2510 O O . SER B 1 14 ? 69.208 -27.764 40.767 1.00 43.44 13 SER B O 1
ATOM 2513 N N . ARG B 1 15 ? 71.216 -28.012 41.789 1.00 56.36 14 ARG B N 1
ATOM 2514 C CA . ARG B 1 15 ? 71.691 -26.694 41.399 1.00 45.45 14 ARG B CA 1
ATOM 2515 C C . ARG B 1 15 ? 73.210 -26.665 41.388 1.00 48.96 14 ARG B C 1
ATOM 2516 O O . ARG B 1 15 ? 73.831 -27.218 42.307 1.00 52.70 14 ARG B O 1
ATOM 2524 N N . PRO B 1 16 ? 73.833 -26.016 40.409 1.00 46.09 15 PRO B N 1
ATOM 2525 C CA . PRO B 1 16 ? 75.294 -25.881 40.409 1.00 46.04 15 PRO B CA 1
ATOM 2526 C C . PRO B 1 16 ? 75.791 -24.801 41.360 1.00 48.98 15 PRO B C 1
ATOM 2527 O O . PRO B 1 16 ? 75.148 -23.768 41.563 1.00 48.90 15 PRO B O 1
ATOM 2531 N N . VAL B 1 17 ? 76.961 -25.068 41.958 1.00 46.83 16 VAL B N 1
ATOM 2532 C CA . VAL B 1 17 ? 77.572 -24.162 42.925 1.00 47.84 16 VAL B CA 1
ATOM 2533 C C . VAL B 1 17 ? 78.473 -23.170 42.198 1.00 49.40 16 VAL B C 1
ATOM 2534 O O . VAL B 1 17 ? 78.958 -23.422 41.093 1.00 56.65 16 VAL B O 1
ATOM 2538 N N . HIS B 1 18 ? 78.706 -22.022 42.831 1.00 54.90 17 HIS B N 1
ATOM 2539 C CA . HIS B 1 18 ? 79.598 -21.024 42.254 1.00 55.75 17 HIS B CA 1
ATOM 2540 C C . HIS B 1 18 ? 81.049 -21.490 42.359 1.00 57.70 17 HIS B C 1
ATOM 2541 O O . HIS B 1 18 ? 81.453 -22.044 43.386 1.00 60.84 17 HIS B O 1
ATOM 2548 N N . PRO B 1 19 ? 81.856 -21.272 41.318 1.00 53.88 18 PRO B N 1
ATOM 2549 C CA . PRO B 1 19 ? 83.198 -21.879 41.291 1.00 57.44 18 PRO B CA 1
ATOM 2550 C C . PRO B 1 19 ? 84.165 -21.335 42.330 1.00 67.41 18 PRO B C 1
ATOM 2551 O O . PRO B 1 19 ? 84.997 -22.104 42.830 1.00 67.72 18 PRO B O 1
ATOM 2555 N N . GLU B 1 20 ? 84.103 -20.043 42.667 1.00 69.36 19 GLU B N 1
ATOM 2556 C CA . GLU B 1 20 ? 85.090 -19.438 43.559 1.00 69.95 19 GLU B CA 1
ATOM 2557 C C . GLU B 1 20 ? 84.833 -19.733 45.038 1.00 74.40 19 GLU B C 1
ATOM 2558 O O . GLU B 1 20 ? 85.386 -19.027 45.896 1.00 73.03 19 GLU B O 1
ATOM 2564 N N . GLY B 1 21 ? 84.061 -20.782 45.340 1.00 69.24 20 GLY B N 1
ATOM 2565 C CA . GLY B 1 21 ? 83.644 -21.026 46.713 1.00 61.43 20 GLY B CA 1
ATOM 2566 C C . GLY B 1 21 ? 84.807 -21.091 47.678 1.00 71.80 20 GLY B C 1
ATOM 2567 O O . GLY B 1 21 ? 84.818 -20.408 48.706 1.00 76.66 20 GLY B O 1
ATOM 2568 N N . GLU B 1 22 ? 85.817 -21.902 47.349 1.00 76.30 21 GLU B N 1
ATOM 2569 C CA . GLU B 1 22 ? 86.974 -22.032 48.227 1.00 82.60 21 GLU B CA 1
ATOM 2570 C C . GLU B 1 22 ? 87.613 -20.675 48.494 1.00 84.31 21 GLU B C 1
ATOM 2571 O O . GLU B 1 22 ? 87.916 -20.342 49.648 1.00 81.96 21 GLU B O 1
ATOM 2577 N N . ARG B 1 23 ? 87.773 -19.855 47.447 1.00 82.58 22 ARG B N 1
ATOM 2578 C CA . ARG B 1 23 ? 88.322 -18.515 47.639 1.00 80.20 22 ARG B CA 1
ATOM 2579 C C . ARG B 1 23 ? 87.505 -17.739 48.659 1.00 77.49 22 ARG B C 1
ATOM 2580 O O . ARG B 1 23 ? 88.057 -17.146 49.597 1.00 77.37 22 ARG B O 1
ATOM 2588 N N . ALA B 1 24 ? 86.177 -17.792 48.528 1.00 73.08 23 ALA B N 1
ATOM 2589 C CA . ALA B 1 24 ? 85.320 -17.077 49.463 1.00 70.08 23 ALA B CA 1
ATOM 2590 C C . ALA B 1 24 ? 85.561 -17.548 50.887 1.00 74.10 23 ALA B C 1
ATOM 2591 O O . ALA B 1 24 ? 85.592 -16.733 51.818 1.00 71.80 23 ALA B O 1
ATOM 2593 N N . ASP B 1 25 ? 85.786 -18.855 51.068 1.00 73.90 24 ASP B N 1
ATOM 2594 C CA . ASP B 1 25 ? 86.105 -19.361 52.396 1.00 75.07 24 ASP B CA 1
ATOM 2595 C C . ASP B 1 25 ? 87.246 -18.558 52.999 1.00 77.69 24 ASP B C 1
ATOM 2596 O O . ASP B 1 25 ? 87.107 -17.976 54.083 1.00 79.07 24 ASP B O 1
ATOM 2601 N N . ALA B 1 26 ? 88.356 -18.445 52.263 1.00 75.14 25 ALA B N 1
ATOM 2602 C CA . ALA B 1 26 ? 89.483 -17.662 52.752 1.00 71.03 25 ALA B CA 1
ATOM 2603 C C . ALA B 1 26 ? 89.051 -16.234 53.039 1.00 78.10 25 ALA B C 1
ATOM 2604 O O . ALA B 1 26 ? 89.295 -15.705 54.134 1.00 82.87 25 ALA B O 1
ATOM 2606 N N . TYR B 1 27 ? 88.329 -15.627 52.092 1.00 77.96 26 TYR B N 1
ATOM 2607 C CA . TYR B 1 27 ? 87.878 -14.254 52.277 1.00 82.51 26 TYR B CA 1
ATOM 2608 C C . TYR B 1 27 ? 87.082 -14.113 53.562 1.00 81.79 26 TYR B C 1
ATOM 2609 O O . TYR B 1 27 ? 87.246 -13.128 54.295 1.00 83.50 26 TYR B O 1
ATOM 2618 N N . ALA B 1 28 ? 86.272 -15.125 53.889 1.00 76.74 27 ALA B N 1
ATOM 2619 C CA . ALA B 1 28 ? 85.496 -15.069 55.119 1.00 73.79 27 ALA B CA 1
ATOM 2620 C C . ALA B 1 28 ? 86.404 -14.809 56.308 1.00 79.99 27 ALA B C 1
ATOM 2621 O O . ALA B 1 28 ? 86.237 -13.813 57.026 1.00 82.95 27 ALA B O 1
ATOM 2623 N N . VAL B 1 29 ? 87.434 -15.645 56.473 1.00 79.64 28 VAL B N 1
ATOM 2624 C CA . VAL B 1 29 ? 88.343 -15.458 57.597 1.00 83.50 28 VAL B CA 1
ATOM 2625 C C . VAL B 1 29 ? 88.931 -14.059 57.557 1.00 84.99 28 VAL B C 1
ATOM 2626 O O . VAL B 1 29 ? 88.897 -13.329 58.560 1.00 90.37 28 VAL B O 1
ATOM 2630 N N . GLU B 1 30 ? 89.354 -13.617 56.367 1.00 79.67 29 GLU B N 1
ATOM 2631 C CA . GLU B 1 30 ? 89.934 -12.287 56.241 1.00 83.11 29 GLU B CA 1
ATOM 2632 C C . GLU B 1 30 ? 88.992 -11.257 56.837 1.00 85.45 29 GLU B C 1
ATOM 2633 O O . GLU B 1 30 ? 89.351 -10.550 57.789 1.00 91.24 29 GLU B O 1
ATOM 2639 N N . TRP B 1 31 ? 87.730 -11.284 56.400 1.00 85.93 30 TRP B N 1
ATOM 2640 C CA . TRP B 1 31 ? 86.778 -10.283 56.859 1.00 82.78 30 TRP B CA 1
ATOM 2641 C C . TRP B 1 31 ? 86.668 -10.310 58.373 1.00 88.78 30 TRP B C 1
ATOM 2642 O O . TRP B 1 31 ? 86.836 -9.279 59.038 1.00 92.48 30 TRP B O 1
ATOM 2653 N N . LEU B 1 32 ? 86.495 -11.503 58.944 1.00 90.75 31 LEU B N 1
ATOM 2654 C CA . LEU B 1 32 ? 86.308 -11.575 60.385 1.00 89.93 31 LEU B CA 1
ATOM 2655 C C . LEU B 1 32 ? 87.541 -11.061 61.109 1.00 90.37 31 LEU B C 1
ATOM 2656 O O . LEU B 1 32 ? 87.443 -10.161 61.957 1.00 85.51 31 LEU B O 1
ATOM 2661 N N . ARG B 1 33 ? 88.722 -11.457 60.633 1.00 97.77 32 ARG B N 1
ATOM 2662 C CA . ARG B 1 33 ? 89.935 -10.986 61.282 1.00 100.80 32 ARG B CA 1
ATOM 2663 C C . ARG B 1 33 ? 90.152 -9.516 60.980 1.00 98.61 32 ARG B C 1
ATOM 2664 O O . ARG B 1 33 ? 90.692 -8.783 61.817 1.00 96.55 32 ARG B O 1
ATOM 2672 N N . GLY B 1 34 ? 89.741 -9.072 59.792 1.00 96.65 33 GLY B N 1
ATOM 2673 C CA . GLY B 1 34 ? 89.877 -7.673 59.460 1.00 89.01 33 GLY B CA 1
ATOM 2674 C C . GLY B 1 34 ? 88.893 -6.795 60.200 1.00 97.94 33 GLY B C 1
ATOM 2675 O O . GLY B 1 34 ? 89.112 -5.583 60.298 1.00 95.05 33 GLY B O 1
ATOM 2676 N N . VAL B 1 35 ? 87.804 -7.376 60.717 1.00 101.95 34 VAL B N 1
ATOM 2677 C CA . VAL B 1 35 ? 86.776 -6.554 61.348 1.00 93.07 34 VAL B CA 1
ATOM 2678 C C . VAL B 1 35 ? 86.886 -6.632 62.866 1.00 84.11 34 VAL B C 1
ATOM 2679 O O . VAL B 1 35 ? 86.530 -5.686 63.577 1.00 77.61 34 VAL B O 1
ATOM 2683 N N . GLY B 1 36 ? 87.423 -7.736 63.377 1.00 87.76 35 GLY B N 1
ATOM 2684 C CA . GLY B 1 36 ? 87.572 -7.890 64.809 1.00 87.41 35 GLY B CA 1
ATOM 2685 C C . GLY B 1 36 ? 86.714 -8.962 65.443 1.00 94.95 35 GLY B C 1
ATOM 2686 O O . GLY B 1 36 ? 86.712 -9.079 66.677 1.00 99.66 35 GLY B O 1
ATOM 2687 N N . LEU B 1 37 ? 85.957 -9.726 64.656 1.00 94.64 36 LEU B N 1
ATOM 2688 C CA . LEU B 1 37 ? 85.124 -10.765 65.245 1.00 95.32 36 LEU B CA 1
ATOM 2689 C C . LEU B 1 37 ? 85.951 -11.956 65.711 1.00 89.98 36 LEU B C 1
ATOM 2690 O O . LEU B 1 37 ? 85.500 -12.697 66.590 1.00 90.97 36 LEU B O 1
ATOM 2695 N N . MET B 1 38 ? 87.156 -12.131 65.173 1.00 88.92 37 MET B N 1
ATOM 2696 C CA . MET B 1 38 ? 88.053 -13.201 65.600 1.00 93.06 37 MET B CA 1
ATOM 2697 C C . MET B 1 38 ? 89.493 -12.699 65.668 1.00 94.73 37 MET B C 1
ATOM 2698 O O . MET B 1 38 ? 90.396 -13.427 66.082 1.00 84.07 37 MET B O 1
ATOM 2703 N N . ASP B 1 43 ? 95.155 -19.042 64.039 1.00 112.12 42 ASP B N 1
ATOM 2704 C CA . ASP B 1 43 ? 94.520 -20.276 63.591 1.00 109.78 42 ASP B CA 1
ATOM 2705 C C . ASP B 1 43 ? 93.423 -19.975 62.579 1.00 104.52 42 ASP B C 1
ATOM 2706 O O . ASP B 1 43 ? 92.421 -19.337 62.903 1.00 105.88 42 ASP B O 1
ATOM 2711 N N . ALA B 1 44 ? 93.616 -20.438 61.346 1.00 103.75 43 ALA B N 1
ATOM 2712 C CA . ALA B 1 44 ? 92.684 -20.144 60.270 1.00 105.77 43 ALA B CA 1
ATOM 2713 C C . ALA B 1 44 ? 92.215 -21.376 59.509 1.00 96.82 43 ALA B C 1
ATOM 2714 O O . ALA B 1 44 ? 91.485 -21.228 58.523 1.00 93.55 43 ALA B O 1
ATOM 2716 N N . ALA B 1 45 ? 92.598 -22.578 59.933 1.00 96.70 44 ALA B N 1
ATOM 2717 C CA . ALA B 1 45 ? 92.143 -23.772 59.232 1.00 95.38 44 ALA B CA 1
ATOM 2718 C C . ALA B 1 45 ? 90.956 -24.498 59.873 1.00 93.57 44 ALA B C 1
ATOM 2719 O O . ALA B 1 45 ? 90.436 -25.436 59.254 1.00 91.31 44 ALA B O 1
ATOM 2721 N N . PRO B 1 46 ? 90.476 -24.135 61.074 1.00 88.02 45 PRO B N 1
ATOM 2722 C CA . PRO B 1 46 ? 89.162 -24.649 61.489 1.00 80.82 45 PRO B CA 1
ATOM 2723 C C . PRO B 1 46 ? 87.997 -23.827 60.974 1.00 80.86 45 PRO B C 1
ATOM 2724 O O . PRO B 1 46 ? 86.854 -24.296 61.047 1.00 89.13 45 PRO B O 1
ATOM 2728 N N . VAL B 1 47 ? 88.247 -22.631 60.451 1.00 80.92 46 VAL B N 1
ATOM 2729 C CA . VAL B 1 47 ? 87.185 -21.801 59.893 1.00 72.77 46 VAL B CA 1
ATOM 2730 C C . VAL B 1 47 ? 86.944 -22.129 58.428 1.00 74.55 46 VAL B C 1
ATOM 2731 O O . VAL B 1 47 ? 85.800 -22.147 57.967 1.00 68.20 46 VAL B O 1
ATOM 2735 N N . LEU B 1 48 ? 88.021 -22.418 57.696 1.00 82.02 47 LEU B N 1
ATOM 2736 C CA . LEU B 1 48 ? 87.896 -22.862 56.312 1.00 88.40 47 LEU B CA 1
ATOM 2737 C C . LEU B 1 48 ? 87.155 -24.185 56.218 1.00 82.54 47 LEU B C 1
ATOM 2738 O O . LEU B 1 48 ? 86.558 -24.491 55.179 1.00 81.73 47 LEU B O 1
ATOM 2743 N N . ALA B 1 49 ? 87.184 -24.983 57.286 1.00 87.24 48 ALA B N 1
ATOM 2744 C CA . ALA B 1 49 ? 86.459 -26.246 57.282 1.00 94.25 48 ALA B CA 1
ATOM 2745 C C . ALA B 1 49 ? 84.950 -26.042 57.380 1.00 85.21 48 ALA B C 1
ATOM 2746 O O . ALA B 1 49 ? 84.184 -26.874 56.882 1.00 80.25 48 ALA B O 1
ATOM 2748 N N . VAL B 1 50 ? 84.502 -24.940 57.987 1.00 81.97 49 VAL B N 1
ATOM 2749 C CA . VAL B 1 50 ? 83.068 -24.672 58.061 1.00 79.93 49 VAL B CA 1
ATOM 2750 C C . VAL B 1 50 ? 82.500 -24.433 56.667 1.00 74.65 49 VAL B C 1
ATOM 2751 O O . VAL B 1 50 ? 81.444 -24.966 56.308 1.00 73.73 49 VAL B O 1
ATOM 2755 N N . GLY B 1 51 ? 83.178 -23.615 55.868 1.00 74.38 50 GLY B N 1
ATOM 2756 C CA . GLY B 1 51 ? 82.757 -23.410 54.497 1.00 71.90 50 GLY B CA 1
ATOM 2757 C C . GLY B 1 51 ? 81.649 -22.393 54.337 1.00 65.13 50 GLY B C 1
ATOM 2758 O O . GLY B 1 51 ? 80.645 -22.662 53.669 1.00 56.82 50 GLY B O 1
ATOM 2759 N N . LEU B 1 52 ? 81.815 -21.224 54.961 1.00 67.37 51 LEU B N 1
ATOM 2760 C CA . LEU B 1 52 ? 80.822 -20.162 54.836 1.00 54.63 51 LEU B CA 1
ATOM 2761 C C . LEU B 1 52 ? 80.765 -19.609 53.419 1.00 54.79 51 LEU B C 1
ATOM 2762 O O . LEU B 1 52 ? 79.731 -19.072 53.006 1.00 57.17 51 LEU B O 1
ATOM 2767 N N . GLY B 1 53 ? 81.859 -19.719 52.664 1.00 55.53 52 GLY B N 1
ATOM 2768 C CA . GLY B 1 53 ? 81.844 -19.245 51.294 1.00 54.07 52 GLY B CA 1
ATOM 2769 C C . GLY B 1 53 ? 81.144 -20.185 50.341 1.00 54.45 52 GLY B C 1
ATOM 2770 O O . GLY B 1 53 ? 80.591 -19.742 49.332 1.00 54.75 52 GLY B O 1
ATOM 2771 N N . ARG B 1 54 ? 81.148 -21.485 50.642 1.00 59.13 53 ARG B N 1
ATOM 2772 C CA . ARG B 1 54 ? 80.457 -22.445 49.786 1.00 57.45 53 ARG B CA 1
ATOM 2773 C C . ARG B 1 54 ? 78.941 -22.353 49.945 1.00 60.38 53 ARG B C 1
ATOM 2774 O O . ARG B 1 54 ? 78.197 -22.526 48.973 1.00 62.13 53 ARG B O 1
ATOM 2782 N N . LEU B 1 55 ? 78.462 -22.078 51.159 1.00 56.83 54 LEU B N 1
ATOM 2783 C CA . LEU B 1 55 ? 77.039 -21.804 51.341 1.00 49.83 54 LEU B CA 1
ATOM 2784 C C . LEU B 1 55 ? 76.627 -20.574 50.539 1.00 55.65 54 LEU B C 1
ATOM 2785 O O . LEU B 1 55 ? 75.613 -20.582 49.823 1.00 64.71 54 LEU B O 1
ATOM 2790 N N . ALA B 1 56 ? 77.414 -19.500 50.647 1.00 58.49 55 ALA B N 1
ATOM 2791 C CA . ALA B 1 56 ? 77.182 -18.323 49.819 1.00 54.28 55 ALA B CA 1
ATOM 2792 C C . ALA B 1 56 ? 77.175 -18.687 48.339 1.00 49.70 55 ALA B C 1
ATOM 2793 O O . ALA B 1 56 ? 76.316 -18.220 47.585 1.00 51.00 55 ALA B O 1
ATOM 2795 N N . ALA B 1 57 ? 78.093 -19.562 47.918 1.00 41.57 56 ALA B N 1
ATOM 2796 C CA . ALA B 1 57 ? 78.099 -20.029 46.534 1.00 48.65 56 ALA B CA 1
ATOM 2797 C C . ALA B 1 57 ? 76.794 -20.732 46.182 1.00 50.92 56 ALA B C 1
ATOM 2798 O O . ALA B 1 57 ? 76.317 -20.640 45.045 1.00 49.87 56 ALA B O 1
ATOM 2800 N N . CYS B 1 58 ? 76.213 -21.454 47.141 1.00 51.03 57 CYS B N 1
ATOM 2801 C CA . CYS B 1 58 ? 74.901 -22.056 46.922 1.00 49.42 57 CYS B CA 1
ATOM 2802 C C . CYS B 1 58 ? 73.802 -21.009 46.810 1.00 50.66 57 CYS B C 1
ATOM 2803 O O . CYS B 1 58 ? 72.757 -21.288 46.213 1.00 51.75 57 CYS B O 1
ATOM 2806 N N . TYR B 1 59 ? 73.995 -19.826 47.391 1.00 53.10 58 TYR B N 1
ATOM 2807 C CA . TYR B 1 59 ? 72.935 -18.824 47.426 1.00 54.35 58 TYR B CA 1
ATOM 2808 C C . TYR B 1 59 ? 73.012 -17.761 46.327 1.00 56.71 58 TYR B C 1
ATOM 2809 O O . TYR B 1 59 ? 72.095 -16.940 46.235 1.00 67.33 58 TYR B O 1
ATOM 2818 N N . VAL B 1 60 ? 74.049 -17.748 45.487 1.00 53.07 59 VAL B N 1
ATOM 2819 C CA . VAL B 1 60 ? 74.185 -16.742 44.436 1.00 55.03 59 VAL B CA 1
ATOM 2820 C C . VAL B 1 60 ? 74.179 -17.433 43.075 1.00 61.45 59 VAL B C 1
ATOM 2821 O O . VAL B 1 60 ? 74.374 -18.642 42.969 1.00 68.99 59 VAL B O 1
ATOM 2825 N N . ASP B 1 61 ? 74.003 -16.636 42.020 1.00 56.17 60 ASP B N 1
ATOM 2826 C CA . ASP B 1 61 ? 74.009 -17.178 40.671 1.00 59.51 60 ASP B CA 1
ATOM 2827 C C . ASP B 1 61 ? 75.420 -17.562 40.243 1.00 55.92 60 ASP B C 1
ATOM 2828 O O . ASP B 1 61 ? 76.421 -17.061 40.762 1.00 58.02 60 ASP B O 1
ATOM 2833 N N . GLU B 1 62 ? 75.481 -18.485 39.282 1.00 56.50 61 GLU B N 1
ATOM 2834 C CA . GLU B 1 62 ? 76.754 -19.052 38.858 1.00 56.47 61 GLU B CA 1
ATOM 2835 C C . GLU B 1 62 ? 77.642 -18.014 38.183 1.00 64.15 61 GLU B C 1
ATOM 2836 O O . GLU B 1 62 ? 78.870 -18.074 38.306 1.00 70.30 61 GLU B O 1
ATOM 2842 N N . ASN B 1 63 ? 77.047 -17.066 37.469 1.00 62.90 62 ASN B N 1
ATOM 2843 C CA . ASN B 1 63 ? 77.789 -16.005 36.786 1.00 73.03 62 ASN B CA 1
ATOM 2844 C C . ASN B 1 63 ? 77.663 -14.680 37.539 1.00 79.68 62 ASN B C 1
ATOM 2845 O O . ASN B 1 63 ? 77.152 -13.683 37.021 1.00 77.89 62 ASN B O 1
ATOM 2850 N N . ALA B 1 64 ? 78.139 -14.666 38.783 1.00 76.08 63 ALA B N 1
ATOM 2851 C CA . ALA B 1 64 ? 78.010 -13.498 39.639 1.00 66.21 63 ALA B CA 1
ATOM 2852 C C . ALA B 1 64 ? 79.381 -12.935 39.985 1.00 66.51 63 ALA B C 1
ATOM 2853 O O . ALA B 1 64 ? 80.382 -13.658 40.023 1.00 65.51 63 ALA B O 1
ATOM 2855 N N . SER B 1 65 ? 79.398 -11.632 40.253 1.00 64.76 64 SER B N 1
ATOM 2856 C CA . SER B 1 65 ? 80.617 -10.892 40.534 1.00 64.93 64 SER B CA 1
ATOM 2857 C C . SER B 1 65 ? 81.231 -11.312 41.870 1.00 67.76 64 SER B C 1
ATOM 2858 O O . SER B 1 65 ? 80.553 -11.820 42.767 1.00 70.68 64 SER B O 1
ATOM 2861 N N . TRP B 1 66 ? 82.543 -11.087 41.995 1.00 56.22 65 TRP B N 1
ATOM 2862 C CA . TRP B 1 66 ? 83.209 -11.335 43.269 1.00 54.86 65 TRP B CA 1
ATOM 2863 C C . TRP B 1 66 ? 82.650 -10.446 44.370 1.00 67.39 65 TRP B C 1
ATOM 2864 O O . TRP B 1 66 ? 82.630 -10.849 45.535 1.00 69.28 65 TRP B O 1
ATOM 2875 N N . ASP B 1 67 ? 82.205 -9.234 44.026 1.00 73.18 66 ASP B N 1
ATOM 2876 C CA . ASP B 1 67 ? 81.602 -8.352 45.023 1.00 70.35 66 ASP B CA 1
ATOM 2877 C C . ASP B 1 67 ? 80.316 -8.943 45.591 1.00 64.61 66 ASP B C 1
ATOM 2878 O O . ASP B 1 67 ? 80.102 -8.930 46.810 1.00 65.27 66 ASP B O 1
ATOM 2883 N N . THR B 1 68 ? 79.458 -9.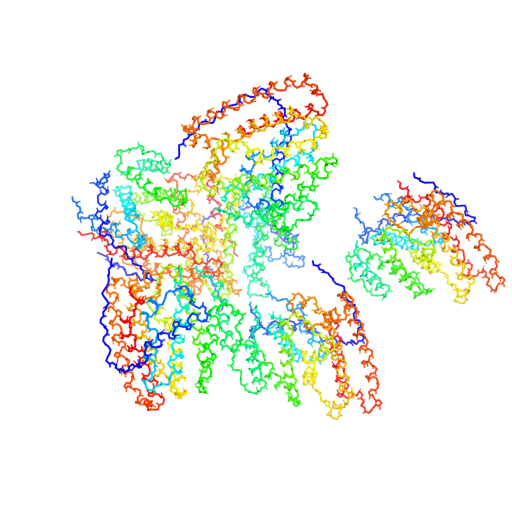486 44.725 1.00 59.45 67 THR B N 1
ATOM 2884 C CA . THR B 1 68 ? 78.188 -10.046 45.181 1.00 71.80 67 THR B CA 1
ATOM 2885 C C . THR B 1 68 ? 78.406 -11.301 46.021 1.00 68.54 67 THR B C 1
ATOM 2886 O O . THR B 1 68 ? 77.855 -11.436 47.124 1.00 66.26 67 THR B O 1
ATOM 2890 N N . LEU B 1 69 ? 79.203 -12.236 45.503 1.00 57.39 68 LEU B N 1
ATOM 2891 C CA . LEU B 1 69 ? 79.515 -13.453 46.242 1.00 61.40 68 LEU B CA 1
ATOM 2892 C C . LEU B 1 69 ? 80.201 -13.113 47.563 1.00 62.74 68 LEU B C 1
ATOM 2893 O O . LEU B 1 69 ? 79.961 -13.760 48.594 1.00 63.53 68 LEU B O 1
ATOM 2898 N N . ALA B 1 70 ? 81.048 -12.079 47.551 1.00 58.83 69 ALA B N 1
ATOM 2899 C CA . ALA B 1 70 ? 81.725 -11.631 48.762 1.00 67.51 69 ALA B CA 1
ATOM 2900 C C . ALA B 1 70 ? 80.729 -11.110 49.787 1.00 65.63 69 ALA B C 1
ATOM 2901 O O . ALA B 1 70 ? 80.846 -11.403 50.982 1.00 58.82 69 ALA B O 1
ATOM 2903 N N . PHE B 1 71 ? 79.748 -10.322 49.341 1.00 60.53 70 PHE B N 1
ATOM 2904 C CA . PHE B 1 71 ? 78.740 -9.835 50.275 1.00 60.88 70 PHE B CA 1
ATOM 2905 C C . PHE B 1 71 ? 77.936 -10.986 50.856 1.00 56.24 70 PHE B C 1
ATOM 2906 O O . PHE B 1 71 ? 77.576 -10.965 52.038 1.00 52.64 70 PHE B O 1
ATOM 2914 N N . MET B 1 72 ? 77.616 -11.985 50.030 1.00 61.74 71 MET B N 1
ATOM 2915 C CA . MET B 1 72 ? 76.902 -13.156 50.535 1.00 55.68 71 MET B CA 1
ATOM 2916 C C . MET B 1 72 ? 77.704 -13.860 51.625 1.00 52.52 71 MET B C 1
ATOM 2917 O O . MET B 1 72 ? 77.158 -14.230 52.676 1.00 50.28 71 MET B O 1
ATOM 2922 N N . THR B 1 73 ? 79.010 -14.035 51.394 1.00 48.46 72 THR B N 1
ATOM 2923 C CA . THR B 1 73 ? 79.868 -14.654 52.402 1.00 49.23 72 THR B CA 1
ATOM 2924 C C . THR B 1 73 ? 79.934 -13.812 53.674 1.00 57.15 72 THR B C 1
ATOM 2925 O O . THR B 1 73 ? 79.911 -14.351 54.787 1.00 53.83 72 THR B O 1
ATOM 2929 N N . ILE B 1 74 ? 80.017 -12.488 53.525 1.00 64.28 73 ILE B N 1
ATOM 2930 C CA . ILE B 1 74 ? 80.073 -11.591 54.679 1.00 57.05 73 ILE B CA 1
ATOM 2931 C C . ILE B 1 74 ? 78.789 -11.688 55.495 1.00 50.05 73 ILE B C 1
ATOM 2932 O O . ILE B 1 74 ? 78.818 -11.723 56.732 1.00 48.21 73 ILE B O 1
ATOM 2937 N N . LEU B 1 75 ? 77.644 -11.727 54.812 1.00 53.32 74 LEU B N 1
ATOM 2938 C CA . LEU B 1 75 ? 76.355 -11.782 55.492 1.00 49.80 74 LEU B CA 1
ATOM 2939 C C . LEU B 1 75 ? 76.194 -13.093 56.252 1.00 53.39 74 LEU B C 1
ATOM 2940 O O . LEU B 1 75 ? 75.767 -13.104 57.415 1.00 50.81 74 LEU B O 1
ATOM 2945 N N . LEU B 1 76 ? 76.534 -14.215 55.609 1.00 55.79 75 LEU B N 1
ATOM 2946 C CA . LEU B 1 76 ? 76.438 -15.496 56.303 1.00 52.51 75 LEU B CA 1
ATOM 2947 C C . LEU B 1 76 ? 77.438 -15.597 57.449 1.00 56.25 75 LEU B C 1
ATOM 2948 O O . LEU B 1 76 ? 77.151 -16.246 58.462 1.00 57.50 75 LEU B O 1
ATOM 2953 N N . ALA B 1 77 ? 78.601 -14.951 57.324 1.00 58.95 76 ALA B N 1
ATOM 2954 C CA . ALA B 1 77 ? 79.571 -14.982 58.413 1.00 60.64 76 ALA B CA 1
ATOM 2955 C C . ALA B 1 77 ? 79.102 -14.138 59.591 1.00 66.39 76 ALA B C 1
ATOM 2956 O O . ALA B 1 77 ? 79.316 -14.511 60.750 1.00 74.07 76 ALA B O 1
ATOM 2958 N N . TRP B 1 78 ? 78.464 -12.995 59.320 1.00 60.46 77 TRP B N 1
ATOM 2959 C CA . TRP B 1 78 ? 77.935 -12.190 60.416 1.00 61.18 77 TRP B CA 1
ATOM 2960 C C . TRP B 1 78 ? 76.781 -12.903 61.107 1.00 64.69 77 TRP B C 1
ATOM 2961 O O . TRP B 1 78 ? 76.679 -12.875 62.341 1.00 64.46 77 TRP B O 1
ATOM 2972 N N . TYR B 1 79 ? 75.900 -13.548 60.330 1.00 61.11 78 TYR B N 1
ATOM 2973 C CA . TYR B 1 79 ? 74.796 -14.288 60.937 1.00 66.44 78 TYR B CA 1
ATOM 2974 C C . TYR B 1 79 ? 75.311 -15.367 61.880 1.00 72.24 78 TYR B C 1
ATOM 2975 O O . TYR B 1 79 ? 74.769 -15.559 62.976 1.00 68.22 78 TYR B O 1
ATOM 2984 N N . ALA B 1 80 ? 76.368 -16.073 61.478 1.00 69.57 79 ALA B N 1
ATOM 2985 C CA . ALA B 1 80 ? 76.871 -17.160 62.304 1.00 68.85 79 ALA B CA 1
ATOM 2986 C C . ALA B 1 80 ? 77.445 -16.630 63.609 1.00 65.76 79 ALA B C 1
ATOM 2987 O O . ALA B 1 80 ? 77.295 -17.261 64.661 1.00 74.14 79 ALA B O 1
ATOM 2989 N N . GLU B 1 81 ? 78.093 -15.465 63.566 1.00 71.40 80 GLU B N 1
ATOM 2990 C CA . GLU B 1 81 ? 78.699 -14.931 64.779 1.00 75.53 80 GLU B CA 1
ATOM 2991 C C . GLU B 1 81 ? 77.651 -14.413 65.751 1.00 64.20 80 GLU B C 1
ATOM 2992 O O . GLU B 1 81 ? 77.750 -14.661 66.956 1.00 62.92 80 GLU B O 1
ATOM 2998 N N . TYR B 1 82 ? 76.629 -13.711 65.255 1.00 57.94 81 TYR B N 1
ATOM 2999 C CA . TYR B 1 82 ? 75.611 -13.184 66.160 1.00 69.91 81 TYR B CA 1
ATOM 3000 C C . TYR B 1 82 ? 74.863 -14.311 66.863 1.00 75.18 81 TYR B C 1
ATOM 3001 O O . TYR B 1 82 ? 74.689 -14.286 68.089 1.00 72.91 81 TYR B O 1
ATOM 3010 N N . ASP B 1 83 ? 74.435 -15.325 66.104 1.00 75.31 82 ASP B N 1
ATOM 3011 C CA . ASP B 1 83 ? 73.670 -16.420 66.693 1.00 74.60 82 ASP B CA 1
ATOM 3012 C C . ASP B 1 83 ? 74.473 -17.147 67.767 1.00 75.95 82 ASP B C 1
ATOM 3013 O O . ASP B 1 83 ? 73.973 -17.395 68.871 1.00 80.85 82 ASP B O 1
ATOM 3018 N N . ASP B 1 84 ? 75.726 -17.490 67.468 1.00 68.04 83 ASP B N 1
ATOM 3019 C CA . ASP B 1 84 ? 76.528 -18.225 68.441 1.00 73.27 83 ASP B CA 1
ATOM 3020 C C . ASP B 1 84 ? 76.964 -17.344 69.606 1.00 78.86 83 ASP B C 1
ATOM 3021 O O . ASP B 1 84 ? 76.959 -17.789 70.758 1.00 82.45 83 ASP B O 1
ATOM 3026 N N . ARG B 1 85 ? 77.341 -16.095 69.334 1.00 82.65 84 ARG B N 1
ATOM 3027 C CA . ARG B 1 85 ? 77.881 -15.243 70.391 1.00 76.70 84 ARG B CA 1
ATOM 3028 C C . ARG B 1 85 ? 76.800 -14.796 71.371 1.00 72.93 84 ARG B C 1
ATOM 3029 O O . ARG B 1 85 ? 77.055 -14.692 72.577 1.00 79.64 84 ARG B O 1
ATOM 3037 N N . ALA B 1 86 ? 75.588 -14.525 70.885 1.00 70.94 85 ALA B N 1
ATOM 3038 C CA . ALA B 1 86 ? 74.596 -13.838 71.699 1.00 65.94 85 ALA B CA 1
ATOM 3039 C C . ALA B 1 86 ? 73.438 -14.701 72.176 1.00 69.54 85 ALA B C 1
ATOM 3040 O O . ALA B 1 86 ? 72.806 -14.340 73.174 1.00 73.89 85 ALA B O 1
ATOM 3042 N N . ILE B 1 87 ? 73.122 -15.806 71.504 1.00 70.53 86 ILE B N 1
ATOM 3043 C CA . ILE B 1 87 ? 71.869 -16.517 71.729 1.00 71.79 86 ILE B CA 1
ATOM 3044 C C . ILE B 1 87 ? 72.071 -17.817 72.502 1.00 75.68 86 ILE B C 1
ATOM 3045 O O . ILE B 1 87 ? 71.438 -18.031 73.536 1.00 80.85 86 ILE B O 1
ATOM 3050 N N . ASP B 1 88 ? 72.944 -18.704 72.018 1.00 87.09 87 ASP B N 1
ATOM 3051 C CA . ASP B 1 88 ? 73.025 -20.050 72.581 1.00 88.70 87 ASP B CA 1
ATOM 3052 C C . ASP B 1 88 ? 74.346 -20.420 73.253 1.00 95.83 87 ASP B C 1
ATOM 3053 O O . ASP B 1 88 ? 74.484 -21.568 73.693 1.00 84.74 87 ASP B O 1
ATOM 3058 N N . SER B 1 89 ? 75.320 -19.511 73.350 1.00 102.98 88 SER B N 1
ATOM 3059 C CA . SER B 1 89 ? 76.581 -19.811 74.024 1.00 101.18 88 SER B CA 1
ATOM 3060 C C . SER B 1 89 ? 76.754 -19.002 75.307 1.00 96.83 88 SER B C 1
ATOM 3061 O O . SER B 1 89 ? 77.880 -18.698 75.711 1.00 94.08 88 SER B O 1
ATOM 3064 N N . THR B 1 90 ? 75.650 -18.654 75.957 1.00 86.01 89 THR B N 1
ATOM 3065 C CA . THR B 1 90 ? 75.702 -17.952 77.229 1.00 81.57 89 THR B CA 1
ATOM 3066 C C . THR B 1 90 ? 75.713 -18.945 78.391 1.00 86.46 89 THR B C 1
ATOM 3067 O O . THR B 1 90 ? 75.750 -20.161 78.185 1.00 69.64 89 THR B O 1
ATOM 3071 N N . LEU B 1 96 ? 76.038 -13.810 78.535 1.00 74.72 95 LEU B N 1
ATOM 3072 C CA . LEU B 1 96 ? 75.492 -12.456 78.557 1.00 67.46 95 LEU B CA 1
ATOM 3073 C C . LEU B 1 96 ? 74.172 -12.380 79.310 1.00 72.88 95 LEU B C 1
ATOM 3074 O O . LEU B 1 96 ? 73.462 -13.377 79.447 1.00 74.45 95 LEU B O 1
ATOM 3079 N N . THR B 1 97 ? 73.852 -11.184 79.796 1.00 72.31 96 THR B N 1
ATOM 3080 C CA . THR B 1 97 ? 72.602 -10.939 80.494 1.00 61.40 96 THR B CA 1
ATOM 3081 C C . THR B 1 97 ? 71.505 -10.563 79.504 1.00 54.64 96 THR B C 1
ATOM 3082 O O . THR B 1 97 ? 71.758 -10.243 78.342 1.00 54.35 96 THR B O 1
ATOM 3086 N N . ASP B 1 98 ? 70.265 -10.607 79.986 1.00 56.30 97 ASP B N 1
ATOM 3087 C CA . ASP B 1 98 ? 69.134 -10.230 79.146 1.00 63.10 97 ASP B CA 1
ATOM 3088 C C . ASP B 1 98 ? 69.135 -8.734 78.850 1.00 73.06 97 ASP B C 1
ATOM 3089 O O . ASP B 1 98 ? 68.755 -8.312 77.751 1.00 76.46 97 ASP B O 1
ATOM 3094 N N . ALA B 1 99 ? 69.550 -7.915 79.821 1.00 72.33 98 ALA B N 1
ATOM 3095 C CA . ALA B 1 99 ? 69.647 -6.476 79.589 1.00 67.78 98 ALA B CA 1
ATOM 3096 C C . ALA B 1 99 ? 70.724 -6.158 78.561 1.00 63.15 98 ALA B C 1
ATOM 3097 O O . ALA B 1 99 ? 70.537 -5.291 77.696 1.00 69.86 98 ALA B O 1
ATOM 3099 N N . GLU B 1 100 ? 71.862 -6.846 78.649 1.00 55.39 99 GLU B N 1
ATOM 3100 C CA . GLU B 1 100 ? 72.911 -6.672 77.654 1.00 62.53 99 GLU B CA 1
ATOM 3101 C C . GLU B 1 100 ? 72.399 -7.024 76.264 1.00 66.81 99 GLU B C 1
ATOM 3102 O O . GLU B 1 100 ? 72.654 -6.298 75.295 1.00 70.49 99 GLU B O 1
ATOM 3108 N N . VAL B 1 101 ? 71.641 -8.119 76.157 1.00 67.49 100 VAL B N 1
ATOM 3109 C CA . VAL B 1 101 ? 71.108 -8.550 74.869 1.00 71.35 100 VAL B CA 1
ATOM 3110 C C . VAL B 1 101 ? 70.088 -7.545 74.340 1.00 71.09 100 VAL B C 1
ATOM 3111 O O . VAL B 1 101 ? 70.053 -7.248 73.138 1.00 67.28 100 VAL B O 1
ATOM 3115 N N . ALA B 1 102 ? 69.254 -6.992 75.225 1.00 64.29 101 ALA B N 1
ATOM 3116 C CA . ALA B 1 102 ? 68.269 -6.005 74.792 1.00 66.55 101 ALA B CA 1
ATOM 3117 C C . ALA B 1 102 ? 68.941 -4.731 74.293 1.00 69.24 101 ALA B C 1
ATOM 3118 O O . ALA B 1 102 ? 68.524 -4.154 73.278 1.00 69.98 101 ALA B O 1
ATOM 3120 N N . GLU B 1 103 ? 69.983 -4.274 74.992 1.00 73.90 102 GLU B N 1
ATOM 3121 C CA . GLU B 1 103 ? 70.710 -3.099 74.521 1.00 78.40 102 GLU B CA 1
ATOM 3122 C C . GLU B 1 103 ? 71.422 -3.382 73.200 1.00 73.77 102 GLU B C 1
ATOM 3123 O O . GLU B 1 103 ? 71.502 -2.503 72.332 1.00 72.57 102 GLU B O 1
ATOM 3129 N N . LEU B 1 104 ? 71.944 -4.602 73.026 1.00 68.30 103 LEU B N 1
ATOM 3130 C CA . LEU B 1 104 ? 72.553 -4.973 71.751 1.00 67.90 103 LEU B CA 1
ATOM 3131 C C . LEU B 1 104 ? 71.529 -4.936 70.620 1.00 70.17 103 LEU B C 1
ATOM 3132 O O . LEU B 1 104 ? 71.830 -4.472 69.513 1.00 66.04 103 LEU B O 1
ATOM 3137 N N . HIS B 1 105 ? 70.319 -5.444 70.875 1.00 73.74 104 HIS B N 1
ATOM 3138 C CA . HIS B 1 105 ? 69.254 -5.363 69.877 1.00 69.83 104 HIS B CA 1
ATOM 3139 C C . HIS B 1 105 ? 68.933 -3.914 69.529 1.00 67.39 104 HIS B C 1
ATOM 3140 O O . HIS B 1 105 ? 68.776 -3.576 68.350 1.00 70.27 104 HIS B O 1
ATOM 3147 N N . ARG B 1 106 ? 68.823 -3.046 70.541 1.00 65.89 105 ARG B N 1
ATOM 3148 C CA . ARG B 1 106 ? 68.568 -1.627 70.280 1.00 70.63 105 ARG B CA 1
ATOM 3149 C C . ARG B 1 106 ? 69.663 -1.023 69.405 1.00 70.42 105 ARG B C 1
ATOM 3150 O O . ARG B 1 106 ? 69.382 -0.338 68.411 1.00 62.93 105 ARG B O 1
ATOM 3158 N N . ALA B 1 107 ? 70.924 -1.264 69.771 1.00 64.87 106 ALA B N 1
ATOM 3159 C CA . ALA B 1 107 ? 72.038 -0.675 69.038 1.00 60.45 106 ALA B CA 1
ATOM 3160 C C . ALA B 1 107 ? 72.078 -1.169 67.600 1.00 67.55 106 ALA B C 1
ATOM 3161 O O . ALA B 1 107 ? 72.270 -0.375 66.671 1.00 74.15 106 ALA B O 1
ATOM 3163 N N . LEU B 1 108 ? 71.904 -2.478 67.393 1.00 64.83 107 LEU B N 1
ATOM 3164 C CA . LEU B 1 108 ? 71.917 -3.017 66.038 1.00 67.17 107 LEU B CA 1
ATOM 3165 C C . LEU B 1 108 ? 70.727 -2.527 65.223 1.00 74.12 107 LEU B C 1
ATOM 3166 O O . LEU B 1 108 ? 70.847 -2.337 64.006 1.00 74.88 107 LEU B O 1
ATOM 3171 N N . GLY B 1 109 ? 69.574 -2.321 65.865 1.00 71.32 108 GLY B N 1
ATOM 3172 C CA . GLY B 1 109 ? 68.452 -1.717 65.172 1.00 72.85 108 GLY B CA 1
ATOM 3173 C C . GLY B 1 109 ? 68.718 -0.279 64.789 1.00 72.65 108 GLY B C 1
ATOM 3174 O O . GLY B 1 109 ? 68.182 0.210 63.790 1.00 74.58 108 GLY B O 1
ATOM 3175 N N . GLU B 1 110 ? 69.538 0.419 65.577 1.00 73.62 109 GLU B N 1
ATOM 3176 C CA . GLU B 1 110 ? 69.919 1.781 65.220 1.00 77.72 109 GLU B CA 1
ATOM 3177 C C . GLU B 1 110 ? 70.786 1.808 63.965 1.00 74.67 109 GLU B C 1
ATOM 3178 O O . GLU B 1 110 ? 70.662 2.723 63.142 1.00 74.62 109 GLU B O 1
ATOM 3184 N N . ILE B 1 111 ? 71.674 0.823 63.800 1.00 70.25 110 ILE B N 1
ATOM 3185 C CA . ILE B 1 111 ? 72.452 0.733 62.564 1.00 72.08 110 ILE B CA 1
ATOM 3186 C C . ILE B 1 111 ? 71.525 0.529 61.374 1.00 73.92 110 ILE B C 1
ATOM 3187 O O . ILE B 1 111 ? 71.749 1.079 60.288 1.00 77.49 110 ILE B O 1
ATOM 3192 N N . LEU B 1 112 ? 70.471 -0.269 61.559 1.00 75.69 111 LEU B N 1
ATOM 3193 C CA . LEU B 1 112 ? 69.465 -0.453 60.520 1.00 75.92 111 LEU B CA 1
ATOM 3194 C C . LEU B 1 112 ? 68.706 0.836 60.241 1.00 72.44 111 LEU B C 1
ATOM 3195 O O . LEU B 1 112 ? 68.079 0.959 59.183 1.00 68.01 111 LEU B O 1
ATOM 3200 N N . ARG B 1 113 ? 68.770 1.801 61.162 1.00 69.19 112 ARG B N 1
ATOM 3201 C CA . ARG B 1 113 ? 68.198 3.127 60.979 1.00 72.77 112 ARG B CA 1
ATOM 3202 C C . ARG B 1 113 ? 69.195 4.094 60.359 1.00 72.74 112 ARG B C 1
ATOM 3203 O O . ARG B 1 113 ? 69.087 5.312 60.552 1.00 68.85 112 ARG B O 1
ATOM 3211 N N . ASP B 1 114 ? 70.150 3.568 59.595 1.00 78.27 113 ASP B N 1
ATOM 3212 C CA . ASP B 1 114 ? 71.151 4.304 58.829 1.00 77.04 113 ASP B CA 1
ATOM 3213 C C . ASP B 1 114 ? 72.030 5.227 59.673 1.00 79.20 113 ASP B C 1
ATOM 3214 O O . ASP B 1 114 ? 72.821 5.994 59.113 1.00 79.32 113 ASP B O 1
ATOM 3219 N N . ARG B 1 115 ? 71.943 5.161 61.006 1.00 84.80 114 ARG B N 1
ATOM 3220 C CA . ARG B 1 115 ? 72.837 5.942 61.849 1.00 78.81 114 ARG B CA 1
ATOM 3221 C C . ARG B 1 115 ? 74.126 5.176 62.121 1.00 87.12 114 ARG B C 1
ATOM 3222 O O . ARG B 1 115 ? 74.164 3.945 62.017 1.00 88.59 114 ARG B O 1
ATOM 3230 N N . PRO B 1 116 ? 75.211 5.874 62.459 1.00 90.94 115 PRO B N 1
ATOM 3231 C CA . PRO B 1 116 ? 76.475 5.182 62.733 1.00 94.26 115 PRO B CA 1
ATOM 3232 C C . PRO B 1 116 ? 76.378 4.325 63.986 1.00 90.44 115 PRO B C 1
ATOM 3233 O O . PRO B 1 116 ? 75.486 4.488 64.821 1.00 91.60 115 PRO B O 1
ATOM 3237 N N . ALA B 1 117 ? 77.324 3.398 64.105 1.00 84.54 116 ALA B N 1
ATOM 3238 C CA . ALA B 1 117 ? 77.300 2.444 65.204 1.00 87.80 116 ALA B CA 1
ATOM 3239 C C . ALA B 1 117 ? 77.462 3.159 66.542 1.00 90.86 116 ALA B C 1
ATOM 3240 O O . ALA B 1 117 ? 78.418 3.926 66.720 1.00 92.16 116 ALA B O 1
ATOM 3242 N N . PRO B 1 118 ? 76.557 2.937 67.502 1.00 95.99 117 PRO B N 1
ATOM 3243 C CA . PRO B 1 118 ? 76.690 3.611 68.802 1.00 98.18 117 PRO B CA 1
ATOM 3244 C C . PRO B 1 118 ? 77.925 3.188 69.578 1.00 97.92 117 PRO B C 1
ATOM 3245 O O . PRO B 1 118 ? 78.468 3.993 70.344 1.00 100.47 117 PRO B O 1
ATOM 3249 N N . ASP B 1 119 ? 78.386 1.952 69.405 1.00 97.84 118 ASP B N 1
ATOM 3250 C CA . ASP B 1 119 ? 79.572 1.446 70.091 1.00 96.57 118 ASP B CA 1
ATOM 3251 C C . ASP B 1 119 ? 80.499 0.873 69.031 1.00 98.88 118 ASP B C 1
ATOM 3252 O O . ASP B 1 119 ? 80.464 -0.331 68.745 1.00 103.78 118 ASP B O 1
ATOM 3257 N N . PRO B 1 120 ? 81.346 1.708 68.422 1.00 98.00 119 PRO B N 1
ATOM 3258 C CA . PRO B 1 120 ? 82.275 1.198 67.399 1.00 101.60 119 PRO B CA 1
ATOM 3259 C C . PRO B 1 120 ? 83.312 0.223 67.936 1.00 106.49 119 PRO B C 1
ATOM 3260 O O . PRO B 1 120 ? 84.014 -0.406 67.131 1.00 103.83 119 PRO B O 1
ATOM 3264 N N . SER B 1 121 ? 83.432 0.071 69.257 1.00 106.99 120 SER B N 1
ATOM 3265 C CA . SER B 1 121 ? 84.353 -0.908 69.822 1.00 108.84 120 SER B CA 1
ATOM 3266 C C . SER B 1 121 ? 83.792 -2.323 69.795 1.00 113.04 120 SER B C 1
ATOM 3267 O O . SER B 1 121 ? 84.569 -3.284 69.824 1.00 115.32 120 SER B O 1
ATOM 3270 N N . ASP B 1 122 ? 82.474 -2.469 69.748 1.00 110.36 121 ASP B N 1
ATOM 3271 C CA . ASP B 1 122 ? 81.852 -3.786 69.680 1.00 100.12 121 ASP B CA 1
ATOM 3272 C C . ASP B 1 122 ? 82.097 -4.389 68.302 1.00 102.06 121 ASP B C 1
ATOM 3273 O O . ASP B 1 122 ? 81.748 -3.761 67.292 1.00 100.15 121 ASP B O 1
ATOM 3278 N N . PRO B 1 123 ? 82.690 -5.582 68.202 1.00 100.80 122 PRO B N 1
ATOM 3279 C CA . PRO B 1 123 ? 82.966 -6.142 66.867 1.00 91.10 122 PRO B CA 1
ATOM 3280 C C . PRO B 1 123 ? 81.709 -6.444 66.070 1.00 86.15 122 PRO B C 1
ATOM 3281 O O . PRO B 1 123 ? 81.687 -6.243 64.848 1.00 86.71 122 PRO B O 1
ATOM 3285 N N . VAL B 1 124 ? 80.653 -6.915 66.736 1.00 87.92 123 VAL B N 1
ATOM 3286 C CA . VAL B 1 124 ? 79.403 -7.218 66.045 1.00 85.15 123 VAL B CA 1
ATOM 3287 C C . VAL B 1 124 ? 78.806 -5.956 65.433 1.00 86.87 123 VAL B C 1
ATOM 3288 O O . VAL B 1 124 ? 78.279 -5.983 64.315 1.00 81.14 123 VAL B O 1
ATOM 3292 N N . GLN B 1 125 ? 78.884 -4.831 66.150 1.00 91.74 124 GLN B N 1
ATOM 3293 C CA . GLN B 1 125 ? 78.296 -3.589 65.651 1.00 81.95 124 GLN B CA 1
ATOM 3294 C C . GLN B 1 125 ? 79.027 -3.087 64.409 1.00 83.58 124 GLN B C 1
ATOM 3295 O O . GLN B 1 125 ? 78.394 -2.706 63.415 1.00 87.53 124 GLN B O 1
ATOM 3301 N N . ARG B 1 126 ? 80.364 -3.078 64.447 1.00 83.04 125 ARG B N 1
ATOM 3302 C CA . ARG B 1 126 ? 81.139 -2.719 63.262 1.00 82.96 125 ARG B CA 1
ATOM 3303 C C . ARG B 1 126 ? 80.830 -3.655 62.100 1.00 86.00 125 ARG B C 1
ATOM 3304 O O . ARG B 1 126 ? 80.671 -3.213 60.954 1.00 81.68 125 ARG B O 1
ATOM 3312 N N . GLY B 1 127 ? 80.789 -4.963 62.373 1.00 83.78 126 GLY B N 1
ATOM 3313 C CA . GLY B 1 127 ? 80.492 -5.920 61.320 1.00 82.08 126 GLY B CA 1
ATOM 3314 C C . GLY B 1 127 ? 79.134 -5.685 60.687 1.00 81.14 126 GLY B C 1
ATOM 3315 O O . GLY B 1 127 ? 78.990 -5.751 59.464 1.00 84.35 126 GLY B O 1
ATOM 3316 N N . LEU B 1 128 ? 78.121 -5.399 61.509 1.00 75.23 127 LEU B N 1
ATOM 3317 C CA . LEU B 1 128 ? 76.786 -5.153 60.972 1.00 74.71 127 LEU B CA 1
ATOM 3318 C C . LEU B 1 128 ? 76.745 -3.857 60.172 1.00 84.39 127 LEU B C 1
ATOM 3319 O O . LEU B 1 128 ? 76.056 -3.778 59.149 1.00 79.47 127 LEU B O 1
ATOM 3324 N N . ALA B 1 129 ? 77.476 -2.831 60.620 1.00 87.01 128 ALA B N 1
ATOM 3325 C CA . ALA B 1 129 ? 77.556 -1.598 59.843 1.00 77.24 128 ALA B CA 1
ATOM 3326 C C . ALA B 1 129 ? 78.194 -1.853 58.481 1.00 75.75 128 ALA B C 1
ATOM 3327 O O . ALA B 1 129 ? 77.725 -1.338 57.456 1.00 70.47 128 ALA B O 1
ATOM 3329 N N . ASP B 1 130 ? 79.258 -2.658 58.452 1.00 74.73 129 ASP B N 1
ATOM 3330 C CA . ASP B 1 130 ? 79.886 -3.014 57.183 1.00 78.17 129 ASP B CA 1
ATOM 3331 C C . ASP B 1 130 ? 78.911 -3.765 56.284 1.00 75.56 129 ASP B C 1
ATOM 3332 O O . ASP B 1 130 ? 78.805 -3.476 55.085 1.00 77.50 129 ASP B O 1
ATOM 3337 N N . VAL B 1 131 ? 78.200 -4.747 56.849 1.00 74.81 130 VAL B N 1
ATOM 3338 C CA . VAL B 1 131 ? 77.227 -5.512 56.070 1.00 79.42 130 VAL B CA 1
ATOM 3339 C C . VAL B 1 131 ? 76.165 -4.587 55.489 1.00 75.61 130 VAL B C 1
ATOM 3340 O O . VAL B 1 131 ? 75.804 -4.696 54.309 1.00 62.26 130 VAL B O 1
ATOM 3344 N N . TRP B 1 132 ? 75.661 -3.654 56.303 1.00 71.65 131 TRP B N 1
ATOM 3345 C CA . TRP B 1 132 ? 74.605 -2.750 55.854 1.00 73.06 131 TRP B CA 1
ATOM 3346 C C . TRP B 1 132 ? 75.098 -1.839 54.734 1.00 73.39 131 TRP B C 1
ATOM 3347 O O . TRP B 1 132 ? 74.401 -1.644 53.727 1.00 69.59 131 TRP B O 1
ATOM 3358 N N . ARG B 1 133 ? 76.303 -1.281 54.884 1.00 69.14 132 ARG B N 1
ATOM 3359 C CA . ARG B 1 133 ? 76.837 -0.409 53.842 1.00 70.43 132 ARG B CA 1
ATOM 3360 C C . ARG B 1 133 ? 77.054 -1.179 52.546 1.00 71.62 132 ARG B C 1
ATOM 3361 O O . ARG B 1 133 ? 76.656 -0.725 51.465 1.00 75.49 132 ARG B O 1
ATOM 3369 N N . THR B 1 134 ? 77.663 -2.366 52.640 1.00 67.24 133 THR B N 1
ATOM 3370 C CA . THR B 1 134 ? 77.925 -3.162 51.445 1.00 71.43 133 THR B CA 1
ATOM 3371 C C . THR B 1 134 ? 76.628 -3.569 50.755 1.00 71.24 133 THR B C 1
ATOM 3372 O O . THR B 1 134 ? 76.536 -3.533 49.521 1.00 67.42 133 THR B O 1
ATOM 3376 N N . LEU B 1 135 ? 75.612 -3.951 51.531 1.00 73.80 134 LEU B N 1
ATOM 3377 C CA . LEU B 1 135 ? 74.333 -4.334 50.945 1.00 73.25 134 LEU B CA 1
ATOM 3378 C C . LEU B 1 135 ? 73.683 -3.154 50.234 1.00 72.93 134 LEU B C 1
ATOM 3379 O O . LEU B 1 135 ? 73.194 -3.284 49.105 1.00 67.67 134 LEU B O 1
ATOM 3384 N N . ASN B 1 136 ? 73.673 -1.985 50.882 1.00 72.01 135 ASN B N 1
ATOM 3385 C CA . ASN B 1 136 ? 73.059 -0.813 50.270 1.00 70.06 135 ASN B CA 1
ATOM 3386 C C . ASN B 1 136 ? 73.828 -0.336 49.044 1.00 74.33 135 ASN B C 1
ATOM 3387 O O . ASN B 1 136 ? 73.239 0.305 48.164 1.00 69.87 135 ASN B O 1
ATOM 3392 N N . GLY B 1 137 ? 75.130 -0.627 48.960 1.00 78.95 136 GLY B N 1
ATOM 3393 C CA . GLY B 1 137 ? 75.860 -0.275 47.751 1.00 79.00 136 GLY B CA 1
ATOM 3394 C C . GLY B 1 137 ? 75.354 -1.033 46.537 1.00 81.61 136 GLY B C 1
ATOM 3395 O O . GLY B 1 137 ? 75.221 -0.465 45.450 1.00 82.26 136 GLY B O 1
ATOM 3396 N N . LEU B 1 138 ? 75.081 -2.326 46.699 1.00 80.77 137 LEU B N 1
ATOM 3397 C CA . LEU B 1 138 ? 74.444 -3.130 45.655 1.00 71.82 137 LEU B CA 1
ATOM 3398 C C . LEU B 1 138 ? 72.931 -3.137 45.892 1.00 74.53 137 LEU B C 1
ATOM 3399 O O . LEU B 1 138 ? 72.294 -4.174 46.066 1.00 75.31 137 LEU B O 1
ATOM 3404 N N . ALA B 1 139 ? 72.370 -1.924 45.911 1.00 87.74 138 ALA B N 1
ATOM 3405 C CA . ALA B 1 139 ? 70.967 -1.723 46.271 1.00 85.12 138 ALA B CA 1
ATOM 3406 C C . ALA B 1 139 ? 70.018 -2.471 45.341 1.00 83.30 138 ALA B C 1
ATOM 3407 O O . ALA B 1 139 ? 69.266 -3.349 45.780 1.00 87.70 138 ALA B O 1
ATOM 3409 N N . SER B 1 140 ? 70.017 -2.112 44.056 1.00 85.51 139 SER B N 1
ATOM 3410 C CA . SER B 1 140 ? 69.114 -2.635 43.029 1.00 96.57 139 SER B CA 1
ATOM 3411 C C . SER B 1 140 ? 67.661 -2.247 43.273 1.00 93.20 139 SER B C 1
ATOM 3412 O O . SER B 1 140 ? 66.765 -2.813 42.631 1.00 98.26 139 SER B O 1
ATOM 3415 N N . ASP B 1 141 ? 67.398 -1.301 44.180 1.00 75.40 140 ASP B N 1
ATOM 3416 C CA . ASP B 1 141 ? 66.034 -0.880 44.493 1.00 88.98 140 ASP B CA 1
ATOM 3417 C C . ASP B 1 141 ? 65.185 -2.035 45.017 1.00 90.64 140 ASP B C 1
ATOM 3418 O O . ASP B 1 141 ? 64.484 -2.720 44.264 1.00 83.30 140 ASP B O 1
ATOM 3423 N N . TRP B 1 142 ? 65.259 -2.222 46.332 1.00 90.41 141 TRP B N 1
ATOM 3424 C CA . TRP B 1 142 ? 64.599 -3.267 47.100 1.00 77.15 141 TRP B CA 1
ATOM 3425 C C . TRP B 1 142 ? 63.852 -2.625 48.262 1.00 80.50 141 TRP B C 1
ATOM 3426 O O . TRP B 1 142 ? 64.135 -1.489 48.652 1.00 90.22 141 TRP B O 1
ATOM 3437 N N . ASP B 1 143 ? 62.889 -3.360 48.818 1.00 72.33 142 ASP B N 1
ATOM 3438 C CA . ASP B 1 143 ? 62.169 -2.906 50.011 1.00 80.02 142 ASP B CA 1
ATOM 3439 C C . ASP B 1 143 ? 63.022 -3.166 51.248 1.00 75.40 142 ASP B C 1
ATOM 3440 O O . ASP B 1 143 ? 63.003 -4.251 51.834 1.00 73.73 142 ASP B O 1
ATOM 3445 N N . ARG B 1 144 ? 63.782 -2.144 51.653 1.00 76.12 143 ARG B N 1
ATOM 3446 C CA . ARG B 1 144 ? 64.630 -2.267 52.834 1.00 76.82 143 ARG B CA 1
ATOM 3447 C C . ARG B 1 144 ? 63.795 -2.335 54.108 1.00 68.49 143 ARG B C 1
ATOM 3448 O O . ARG B 1 144 ? 64.167 -3.024 55.066 1.00 63.09 143 ARG B O 1
ATOM 3456 N N . ALA B 1 145 ? 62.679 -1.600 54.149 1.00 63.77 144 ALA B N 1
ATOM 3457 C CA . ALA B 1 145 ? 61.871 -1.535 55.364 1.00 69.48 144 ALA B CA 1
ATOM 3458 C C . ALA B 1 145 ? 61.282 -2.896 55.729 1.00 68.47 144 ALA B C 1
ATOM 3459 O O . ALA B 1 145 ? 61.226 -3.258 56.912 1.00 66.66 144 ALA B O 1
ATOM 3461 N N . ALA B 1 146 ? 60.826 -3.660 54.732 1.00 72.75 145 ALA B N 1
ATOM 3462 C CA . ALA B 1 146 ? 60.323 -5.003 55.009 1.00 61.25 145 ALA B CA 1
ATOM 3463 C C . ALA B 1 146 ? 61.422 -5.882 55.587 1.00 51.44 145 ALA B C 1
ATOM 3464 O O . ALA B 1 146 ? 61.181 -6.681 56.503 1.00 58.88 145 ALA B O 1
ATOM 3466 N N . PHE B 1 147 ? 62.638 -5.746 55.060 1.00 49.96 146 PHE B N 1
ATOM 3467 C CA . PHE B 1 147 ? 63.763 -6.499 55.596 1.00 56.56 146 PHE B CA 1
ATOM 3468 C C . PHE B 1 147 ? 64.044 -6.104 57.041 1.00 51.04 146 PHE B C 1
ATOM 3469 O O . PHE B 1 147 ? 64.330 -6.962 57.885 1.00 51.97 146 PHE B O 1
ATOM 3477 N N . VAL B 1 148 ? 63.955 -4.809 57.347 1.00 50.84 147 VAL B N 1
ATOM 3478 C CA . VAL B 1 148 ? 64.165 -4.354 58.718 1.00 57.16 147 VAL B CA 1
ATOM 3479 C C . VAL B 1 148 ? 63.096 -4.931 59.641 1.00 56.18 147 VAL B C 1
ATOM 3480 O O . VAL B 1 148 ? 63.374 -5.289 60.794 1.00 51.19 147 VAL B O 1
ATOM 3484 N N . ASP B 1 149 ? 61.858 -5.031 59.148 1.00 57.77 148 ASP B N 1
ATOM 3485 C CA . ASP B 1 149 ? 60.776 -5.604 59.950 1.00 65.50 148 ASP B CA 1
ATOM 3486 C C . ASP B 1 149 ? 61.020 -7.084 60.241 1.00 61.04 148 ASP B C 1
ATOM 3487 O O . ASP B 1 149 ? 60.813 -7.552 61.375 1.00 58.87 148 ASP B O 1
ATOM 3492 N N . THR B 1 150 ? 61.443 -7.838 59.221 1.00 59.04 149 THR B N 1
ATOM 3493 C CA . THR B 1 150 ? 61.818 -9.231 59.443 1.00 52.11 149 THR B CA 1
ATOM 3494 C C . THR B 1 150 ? 62.960 -9.330 60.449 1.00 55.34 149 THR B C 1
ATOM 3495 O O . THR B 1 150 ? 63.010 -10.266 61.254 1.00 55.26 149 THR B O 1
ATOM 3499 N N . THR B 1 151 ? 63.883 -8.364 60.423 1.00 56.33 150 THR B N 1
ATOM 3500 C CA . THR B 1 151 ? 64.989 -8.363 61.380 1.00 53.89 150 THR B CA 1
ATOM 3501 C C . THR B 1 151 ? 64.499 -8.113 62.803 1.00 58.46 150 THR B C 1
ATOM 3502 O O . THR B 1 151 ? 65.015 -8.706 63.761 1.00 62.56 150 THR B O 1
ATOM 3506 N N . LEU B 1 152 ? 63.529 -7.213 62.965 1.00 55.25 151 LEU B N 1
ATOM 3507 C CA . LEU B 1 152 ? 62.940 -6.989 64.284 1.00 55.97 151 LEU B CA 1
ATOM 3508 C C . LEU B 1 152 ? 62.294 -8.265 64.816 1.00 52.90 151 LEU B C 1
ATOM 3509 O O . LEU B 1 152 ? 62.491 -8.640 65.983 1.00 50.27 151 LEU B O 1
ATOM 3514 N N . ARG B 1 153 ? 61.510 -8.945 63.970 1.00 52.82 152 ARG B N 1
ATOM 3515 C CA . ARG B 1 153 ? 60.929 -10.215 64.401 1.00 44.94 152 ARG B CA 1
ATOM 3516 C C . ARG B 1 153 ? 62.008 -11.246 64.709 1.00 48.17 152 ARG B C 1
ATOM 3517 O O . ARG B 1 153 ? 61.849 -12.055 65.628 1.00 56.06 152 ARG B O 1
ATOM 3525 N N . TYR B 1 154 ? 63.116 -11.220 63.967 1.00 46.06 153 TYR B N 1
ATOM 3526 C CA . TYR B 1 154 ? 64.226 -12.124 64.245 1.00 49.64 153 TYR B CA 1
ATOM 3527 C C . TYR B 1 154 ? 64.810 -11.877 65.630 1.00 51.78 153 TYR B C 1
ATOM 3528 O O . TYR B 1 154 ? 65.087 -12.824 66.375 1.00 56.79 153 TYR B O 1
ATOM 3537 N N . PHE B 1 155 ? 65.000 -10.607 65.993 1.00 56.38 154 PHE B N 1
ATOM 3538 C CA . PHE B 1 155 ? 65.538 -10.278 67.312 1.00 56.91 154 PHE B CA 1
ATOM 3539 C C . PHE B 1 155 ? 64.579 -10.696 68.423 1.00 51.91 154 PHE B C 1
ATOM 3540 O O . PHE B 1 155 ? 64.999 -11.235 69.461 1.00 51.29 154 PHE B O 1
ATOM 3548 N N . GLU B 1 156 ? 63.285 -10.446 68.226 1.00 48.75 155 GLU B N 1
ATOM 3549 C CA . GLU B 1 156 ? 62.313 -10.841 69.238 1.00 47.15 155 GLU B CA 1
ATOM 3550 C C . GLU B 1 156 ? 62.286 -12.358 69.407 1.00 55.38 155 GLU B C 1
ATOM 3551 O O . GLU B 1 156 ? 62.229 -12.873 70.535 1.00 63.74 155 GLU B O 1
ATOM 3557 N N . ALA B 1 157 ? 62.357 -13.094 68.296 1.00 54.58 156 ALA B N 1
ATOM 3558 C CA . ALA B 1 157 ? 62.432 -14.546 68.378 1.00 44.69 156 ALA B CA 1
ATOM 3559 C C . ALA B 1 157 ? 63.713 -15.003 69.066 1.00 49.39 156 ALA B C 1
ATOM 3560 O O . ALA B 1 157 ? 63.706 -16.020 69.762 1.00 56.82 156 ALA B O 1
ATOM 3562 N N . ASN B 1 158 ? 64.822 -14.284 68.871 1.00 47.29 157 ASN B N 1
ATOM 3563 C CA . ASN B 1 158 ? 66.046 -14.616 69.597 1.00 45.71 157 ASN B CA 1
ATOM 3564 C C . ASN B 1 158 ? 65.841 -14.491 71.099 1.00 53.12 157 ASN B C 1
ATOM 3565 O O . ASN B 1 158 ? 66.322 -15.326 71.875 1.00 53.54 157 ASN B O 1
ATOM 3570 N N . ARG B 1 159 ? 65.156 -13.429 71.530 1.00 64.83 158 ARG B N 1
ATOM 3571 C CA . ARG B 1 159 ? 64.854 -13.286 72.956 1.00 64.27 158 ARG B CA 1
ATOM 3572 C C . ARG B 1 159 ? 63.980 -14.439 73.452 1.00 61.41 158 ARG B C 1
ATOM 3573 O O . ARG B 1 159 ? 64.187 -14.965 74.557 1.00 65.39 158 ARG B O 1
ATOM 3581 N N . TYR B 1 160 ? 62.997 -14.846 72.644 1.00 54.76 159 TYR B N 1
ATOM 3582 C CA . TYR B 1 160 ? 62.175 -16.010 72.982 1.00 60.59 159 TYR B CA 1
ATOM 3583 C C . TYR B 1 160 ? 63.030 -17.273 73.141 1.00 61.47 159 TYR B C 1
ATOM 3584 O O . TYR B 1 160 ? 62.853 -18.051 74.091 1.00 54.42 159 TYR B O 1
ATOM 3593 N N . GLU B 1 161 ? 63.956 -17.494 72.202 1.00 62.27 160 GLU B N 1
ATOM 3594 C CA . GLU B 1 161 ? 64.855 -18.645 72.272 1.00 55.65 160 GLU B CA 1
ATOM 3595 C C . GLU B 1 161 ? 65.698 -18.605 73.541 1.00 56.55 160 GLU B C 1
ATOM 3596 O O . GLU B 1 161 ? 65.933 -19.641 74.176 1.00 49.88 160 GLU B O 1
ATOM 3602 N N . ARG B 1 162 ? 66.177 -17.416 73.914 1.00 51.87 161 ARG B N 1
ATOM 3603 C CA . ARG B 1 162 ? 67.003 -17.298 75.110 1.00 52.58 161 ARG B CA 1
ATOM 3604 C C . ARG B 1 162 ? 66.192 -17.606 76.361 1.00 56.79 161 ARG B C 1
ATOM 3605 O O . ARG B 1 162 ? 66.703 -18.220 77.307 1.00 59.47 161 ARG B O 1
ATOM 3613 N N . VAL B 1 163 ? 64.920 -17.200 76.379 1.00 61.14 162 VAL B N 1
ATOM 3614 C CA . VAL B 1 163 ? 64.037 -17.586 77.482 1.00 67.69 162 VAL B CA 1
ATOM 3615 C C . VAL B 1 163 ? 63.913 -19.107 77.562 1.00 62.95 162 VAL B C 1
ATOM 3616 O O . VAL B 1 163 ? 64.041 -19.707 78.641 1.00 59.63 162 VAL B O 1
ATOM 3620 N N . ASN B 1 164 ? 63.654 -19.753 76.417 1.00 64.35 163 ASN B N 1
ATOM 3621 C CA . ASN B 1 164 ? 63.511 -21.211 76.408 1.00 60.09 163 ASN B CA 1
ATOM 3622 C C . ASN B 1 164 ? 64.785 -21.905 76.877 1.00 56.40 163 ASN B C 1
ATOM 3623 O O . ASN B 1 164 ? 64.725 -22.941 77.550 1.00 52.48 163 ASN B O 1
ATOM 3628 N N . ILE B 1 165 ? 65.946 -21.358 76.515 1.00 58.05 164 ILE B N 1
ATOM 3629 C CA . ILE B 1 165 ? 67.211 -21.953 76.933 1.00 53.88 164 ILE B CA 1
ATOM 3630 C C . ILE B 1 165 ? 67.401 -21.789 78.432 1.00 50.39 164 ILE B C 1
ATOM 3631 O O . ILE B 1 165 ? 67.886 -22.699 79.115 1.00 52.15 164 ILE B O 1
ATOM 3636 N N . ARG B 1 166 ? 67.033 -20.622 78.966 1.00 62.07 165 ARG B N 1
ATOM 3637 C CA . ARG B 1 166 ? 67.141 -20.394 80.403 1.00 64.52 165 ARG B CA 1
ATOM 3638 C C . ARG B 1 166 ? 66.243 -21.344 81.193 1.00 62.65 165 ARG B C 1
ATOM 3639 O O . ARG B 1 166 ? 66.629 -21.814 82.270 1.00 51.80 165 ARG B O 1
ATOM 3647 N N . ARG B 1 167 ? 65.047 -21.657 80.672 1.00 66.56 166 ARG B N 1
ATOM 3648 C CA . ARG B 1 167 ? 64.210 -22.641 81.363 1.00 58.62 166 ARG B CA 1
ATOM 3649 C C . ARG B 1 167 ? 64.758 -24.064 81.232 1.00 58.69 166 ARG B C 1
ATOM 3650 O O . ARG B 1 167 ? 64.535 -24.892 82.120 1.00 51.89 166 ARG B O 1
ATOM 3658 N N . GLY B 1 168 ? 65.489 -24.359 80.160 1.00 58.05 167 GLY B N 1
ATOM 3659 C CA . GLY B 1 168 ? 66.070 -25.677 79.970 1.00 56.71 167 GLY B CA 1
ATOM 3660 C C . GLY B 1 168 ? 65.138 -26.789 79.535 1.00 56.83 167 GLY B C 1
ATOM 3661 O O . GLY B 1 168 ? 65.432 -27.963 79.781 1.00 51.36 167 GLY B O 1
ATOM 3662 N N . ILE B 1 169 ? 64.042 -26.464 78.857 1.00 54.15 168 ILE B N 1
ATOM 3663 C CA . ILE B 1 169 ? 63.042 -27.448 78.440 1.00 58.52 168 ILE B CA 1
ATOM 3664 C C . ILE B 1 169 ? 62.532 -26.997 77.076 1.00 64.61 168 ILE B C 1
ATOM 3665 O O . ILE B 1 169 ? 62.295 -25.796 76.875 1.00 63.75 168 ILE B O 1
ATOM 3670 N N . PRO B 1 170 ? 62.362 -27.899 76.111 1.00 65.24 169 PRO B N 1
ATOM 3671 C CA . PRO B 1 170 ? 61.912 -27.476 74.785 1.00 60.47 169 PRO B CA 1
ATOM 3672 C C . PRO B 1 170 ? 60.427 -27.183 74.776 1.00 63.55 169 PRO B C 1
ATOM 3673 O O . PRO B 1 170 ? 59.643 -27.841 75.476 1.00 68.94 169 PRO B O 1
ATOM 3677 N N . PRO B 1 171 ? 60.004 -26.214 73.981 1.00 62.76 170 PRO B N 1
ATOM 3678 C CA . PRO B 1 171 ? 58.582 -25.867 73.945 1.00 63.33 170 PRO B CA 1
ATOM 3679 C C . PRO B 1 171 ? 57.793 -26.934 73.222 1.00 60.98 170 PRO B C 1
ATOM 3680 O O . PRO B 1 171 ? 58.374 -27.884 72.685 1.00 58.73 170 PRO B O 1
ATOM 3684 N N . THR B 1 172 ? 56.477 -26.773 73.184 1.00 56.37 171 THR B N 1
ATOM 3685 C CA . THR B 1 172 ? 55.654 -27.674 72.405 1.00 58.20 171 THR B CA 1
ATOM 3686 C C . THR B 1 172 ? 56.100 -27.617 70.945 1.00 59.60 171 THR B C 1
ATOM 3687 O O . THR B 1 172 ? 56.565 -26.575 70.474 1.00 58.92 171 THR B O 1
ATOM 3691 N N . PRO B 1 173 ? 56.004 -28.734 70.218 1.00 67.12 172 PRO B N 1
ATOM 3692 C CA . PRO B 1 173 ? 56.358 -28.709 68.790 1.00 65.76 172 PRO B CA 1
ATOM 3693 C C . PRO B 1 173 ? 55.704 -27.574 68.021 1.00 60.90 172 PRO B C 1
ATOM 3694 O O . PRO B 1 173 ? 56.366 -26.941 67.190 1.00 54.87 172 PRO B O 1
ATOM 3698 N N . SER B 1 174 ? 54.421 -27.301 68.266 1.00 54.99 173 SER B N 1
ATOM 3699 C CA . SER B 1 174 ? 53.742 -26.238 67.533 1.00 52.02 173 SER B CA 1
ATOM 3700 C C . SER B 1 174 ? 54.366 -24.879 67.829 1.00 52.22 173 SER B C 1
ATOM 3701 O O . SER B 1 174 ? 54.639 -24.093 66.913 1.00 55.81 173 SER B O 1
ATOM 3704 N N . ALA B 1 175 ? 54.619 -24.595 69.108 1.00 49.83 174 ALA B N 1
ATOM 3705 C CA . ALA B 1 175 ? 55.197 -23.308 69.476 1.00 53.13 174 ALA B CA 1
ATOM 3706 C C . ALA B 1 175 ? 56.600 -23.136 68.903 1.00 50.63 174 ALA B C 1
ATOM 3707 O O . ALA B 1 175 ? 56.980 -22.032 68.500 1.00 55.83 174 ALA B O 1
ATOM 3709 N N . HIS B 1 176 ? 57.384 -24.214 68.849 1.00 54.96 175 HIS B N 1
ATOM 3710 C CA . HIS B 1 176 ? 58.720 -24.113 68.268 1.00 57.37 175 HIS B CA 1
ATOM 3711 C C . HIS B 1 176 ? 58.648 -23.921 66.760 1.00 59.86 175 HIS B C 1
ATOM 3712 O O . HIS B 1 176 ? 59.374 -23.095 66.193 1.00 55.19 175 HIS B O 1
ATOM 3719 N N . ILE B 1 177 ? 57.795 -24.701 66.092 1.00 61.09 176 ILE B N 1
ATOM 3720 C CA . ILE B 1 177 ? 57.652 -24.605 64.643 1.00 53.35 176 ILE B CA 1
ATOM 3721 C C . ILE B 1 177 ? 57.219 -23.203 64.241 1.00 47.80 176 ILE B C 1
ATOM 3722 O O . ILE B 1 177 ? 57.717 -22.643 63.257 1.00 50.54 176 ILE B O 1
ATOM 3727 N N . GLY B 1 178 ? 56.317 -22.597 65.014 1.00 49.65 177 GLY B N 1
ATOM 3728 C CA . GLY B 1 178 ? 55.885 -21.246 64.696 1.00 49.43 177 GLY B CA 1
ATOM 3729 C C . GLY B 1 178 ? 57.013 -20.236 64.794 1.00 56.41 177 GLY B C 1
ATOM 3730 O O . GLY B 1 178 ? 57.286 -19.490 63.849 1.00 53.87 177 GLY B O 1
ATOM 3731 N N . MET B 1 179 ? 57.703 -20.218 65.934 1.00 56.60 178 MET B N 1
ATOM 3732 C CA . MET B 1 179 ? 58.707 -19.198 66.201 1.00 52.08 178 MET B CA 1
ATOM 3733 C C . MET B 1 179 ? 60.009 -19.433 65.450 1.00 48.24 178 MET B C 1
ATOM 3734 O O . MET B 1 179 ? 60.798 -18.493 65.303 1.00 46.41 178 MET B O 1
ATOM 3739 N N . ARG B 1 180 ? 60.255 -20.661 64.983 1.00 55.85 179 ARG B N 1
ATOM 3740 C CA . ARG B 1 180 ? 61.508 -20.969 64.297 1.00 55.16 179 ARG B CA 1
ATOM 3741 C C . ARG B 1 180 ? 61.634 -20.215 62.980 1.00 53.93 179 ARG B C 1
ATOM 3742 O O . ARG B 1 180 ? 62.748 -19.848 62.582 1.00 51.62 179 ARG B O 1
ATOM 3750 N N . ARG B 1 181 ? 60.513 -19.985 62.290 1.00 57.15 180 ARG B N 1
ATOM 3751 C CA . ARG B 1 181 ? 60.555 -19.258 61.025 1.00 57.72 180 ARG B CA 1
ATOM 3752 C C . ARG B 1 181 ? 61.108 -17.848 61.213 1.00 57.87 180 ARG B C 1
ATOM 3753 O O . ARG B 1 181 ? 61.835 -17.338 60.353 1.00 57.46 180 ARG B O 1
ATOM 3761 N N . HIS B 1 182 ? 60.790 -17.207 62.339 1.00 55.05 181 HIS B N 1
ATOM 3762 C CA . HIS B 1 182 ? 61.390 -15.913 62.642 1.00 53.35 181 HIS B CA 1
ATOM 3763 C C . HIS B 1 182 ? 62.813 -16.069 63.164 1.00 53.55 181 HIS B C 1
ATOM 3764 O O . HIS B 1 182 ? 63.685 -15.246 62.860 1.00 55.16 181 HIS B O 1
ATOM 3771 N N . GLY B 1 183 ? 63.069 -17.127 63.933 1.00 48.89 182 GLY B N 1
ATOM 3772 C CA . GLY B 1 183 ? 64.373 -17.330 64.534 1.00 52.40 182 GLY B CA 1
ATOM 3773 C C . GLY B 1 183 ? 65.465 -17.710 63.560 1.00 60.14 182 GLY B C 1
ATOM 3774 O O . GLY B 1 183 ? 66.642 -17.665 63.934 1.00 63.32 182 GLY B O 1
ATOM 3775 N N . GLY B 1 184 ? 65.111 -18.092 62.336 1.00 55.24 183 GLY B N 1
ATOM 3776 C CA . GLY B 1 184 ? 66.118 -18.407 61.345 1.00 54.15 183 GLY B CA 1
ATOM 3777 C C . GLY B 1 184 ? 66.257 -17.289 60.334 1.00 63.40 183 GLY B C 1
ATOM 3778 O O . GLY B 1 184 ? 67.181 -17.290 59.514 1.00 63.46 183 GLY B O 1
ATOM 3779 N N . HIS B 1 185 ? 65.357 -16.307 60.421 1.00 62.48 184 HIS B N 1
ATOM 3780 C CA . HIS B 1 185 ? 65.328 -15.167 59.507 1.00 57.87 184 HIS B CA 1
ATOM 3781 C C . HIS B 1 185 ? 65.360 -15.625 58.052 1.00 51.23 184 HIS B C 1
ATOM 3782 O O . HIS B 1 185 ? 66.174 -15.175 57.245 1.00 58.32 184 HIS B O 1
ATOM 3789 N N . VAL B 1 186 ? 64.468 -16.557 57.726 1.00 42.29 185 VAL B N 1
ATOM 3790 C CA . VAL B 1 186 ? 64.441 -17.106 56.377 1.00 53.74 185 VAL B CA 1
ATOM 3791 C C . VAL B 1 186 ? 63.742 -16.147 55.416 1.00 60.14 185 VAL B C 1
ATOM 3792 O O . VAL B 1 186 ? 64.168 -15.985 54.264 1.00 58.91 185 VAL B O 1
ATOM 3796 N N . TYR B 1 187 ? 62.663 -15.496 55.868 1.00 60.72 186 TYR B N 1
ATOM 3797 C CA . TYR B 1 187 ? 61.965 -14.536 55.014 1.00 58.86 186 TYR B CA 1
ATOM 3798 C C . TYR B 1 187 ? 62.861 -13.352 54.661 1.00 54.01 186 TYR B C 1
ATOM 3799 O O . TYR B 1 187 ? 62.850 -12.863 53.520 1.00 57.59 186 TYR B O 1
ATOM 3808 N N . GLY B 1 188 ? 63.648 -12.880 55.630 1.00 47.94 187 GLY B N 1
ATOM 3809 C CA . GLY B 1 188 ? 64.635 -11.859 55.329 1.00 53.14 187 GLY B CA 1
ATOM 3810 C C . GLY B 1 188 ? 65.651 -12.323 54.305 1.00 57.69 187 GLY B C 1
ATOM 3811 O O . GLY B 1 188 ? 66.108 -11.541 53.469 1.00 55.91 187 GLY B O 1
ATOM 3812 N N . MET B 1 189 ? 66.018 -13.606 54.353 1.00 55.94 188 MET B N 1
ATOM 3813 C CA . MET B 1 189 ? 66.932 -14.141 53.353 1.00 47.98 188 MET B CA 1
ATOM 3814 C C . MET B 1 189 ? 66.283 -14.149 51.977 1.00 50.43 188 MET B C 1
ATOM 3815 O O . MET B 1 189 ? 66.957 -13.910 50.970 1.00 51.76 188 MET B O 1
ATOM 3820 N N . TYR B 1 190 ? 64.979 -14.427 51.914 1.00 48.51 189 TYR B N 1
ATOM 3821 C CA . TYR B 1 190 ? 64.257 -14.312 50.649 1.00 51.70 189 TYR B CA 1
ATOM 3822 C C . TYR B 1 190 ? 64.337 -12.886 50.105 1.00 55.79 189 TYR B C 1
ATOM 3823 O O . TYR B 1 190 ? 64.606 -12.668 48.912 1.00 55.29 189 TYR B O 1
ATOM 3832 N N . ILE B 1 191 ? 64.105 -11.899 50.978 1.00 57.78 190 ILE B N 1
ATOM 3833 C CA . ILE B 1 191 ? 64.158 -10.495 50.560 1.00 56.78 190 ILE B CA 1
ATOM 3834 C C . ILE B 1 191 ? 65.561 -10.131 50.070 1.00 55.52 190 ILE B C 1
ATOM 3835 O O . ILE B 1 191 ? 65.727 -9.481 49.029 1.00 48.46 190 ILE B O 1
ATOM 3840 N N . LEU B 1 192 ? 66.592 -10.548 50.813 1.00 54.06 191 LEU B N 1
ATOM 3841 C CA . LEU B 1 192 ? 67.964 -10.232 50.420 1.00 47.02 191 LEU B CA 1
ATOM 3842 C C . LEU B 1 192 ? 68.341 -10.909 49.112 1.00 52.89 191 LEU B C 1
ATOM 3843 O O . LEU B 1 192 ? 69.087 -10.340 48.310 1.00 56.83 191 LEU B O 1
ATOM 3848 N N . GLY B 1 193 ? 67.871 -12.136 48.892 1.00 53.15 192 GLY B N 1
ATOM 3849 C CA . GLY B 1 193 ? 68.137 -12.793 47.629 1.00 51.54 192 GLY B CA 1
ATOM 3850 C C . GLY B 1 193 ? 67.509 -12.057 46.465 1.00 51.76 192 GLY B C 1
ATOM 3851 O O . GLY B 1 193 ? 68.137 -11.883 45.418 1.00 58.09 192 GLY B O 1
ATOM 3852 N N . ALA B 1 194 ? 66.260 -11.610 46.633 1.00 48.02 193 ALA B N 1
ATOM 3853 C CA . ALA B 1 194 ? 65.640 -10.783 45.600 1.00 51.57 193 ALA B CA 1
ATOM 3854 C C . ALA B 1 194 ? 66.430 -9.497 45.365 1.00 55.87 193 ALA B C 1
ATOM 3855 O O . ALA B 1 194 ? 66.529 -9.016 44.230 1.00 51.28 193 ALA B O 1
ATOM 3857 N N . ALA B 1 195 ? 66.982 -8.913 46.430 1.00 56.82 194 ALA B N 1
ATOM 3858 C CA . ALA B 1 195 ? 67.698 -7.648 46.292 1.00 51.35 194 ALA B CA 1
ATOM 3859 C C . ALA B 1 195 ? 69.035 -7.825 45.577 1.00 56.13 194 ALA B C 1
ATOM 3860 O O . ALA B 1 195 ? 69.339 -7.106 44.618 1.00 63.95 194 ALA B O 1
ATOM 3862 N N . VAL B 1 196 ? 69.847 -8.777 46.037 1.00 56.41 195 VAL B N 1
ATOM 3863 C CA . VAL B 1 196 ? 71.239 -8.885 45.601 1.00 63.00 195 VAL B CA 1
ATOM 3864 C C . VAL B 1 196 ? 71.379 -9.501 44.207 1.00 59.35 195 VAL B C 1
ATOM 3865 O O . VAL B 1 196 ? 72.354 -9.219 43.499 1.00 55.87 195 VAL B O 1
ATOM 3869 N N . ASN B 1 197 ? 70.442 -10.347 43.783 1.00 58.53 196 ASN B N 1
ATOM 3870 C CA . ASN B 1 197 ? 70.590 -10.999 42.487 1.00 64.75 196 ASN B CA 1
ATOM 3871 C C . ASN B 1 197 ? 70.048 -10.174 41.329 1.00 61.52 196 ASN B C 1
ATOM 3872 O O . ASN B 1 197 ? 70.605 -10.239 40.229 1.00 73.24 196 ASN B O 1
ATOM 3877 N N . GLY B 1 198 ? 68.973 -9.418 41.531 1.00 58.23 197 GLY B N 1
ATOM 3878 C CA . GLY B 1 198 ? 68.535 -8.493 40.503 1.00 58.20 197 GLY B CA 1
ATOM 3879 C C . GLY B 1 198 ? 67.162 -8.781 39.934 1.00 57.04 197 GLY B C 1
ATOM 3880 O O . GLY B 1 198 ? 66.946 -8.659 38.724 1.00 53.51 197 GLY B O 1
ATOM 3881 N N . TYR B 1 199 ? 66.229 -9.175 40.797 1.00 59.16 198 TYR B N 1
ATOM 3882 C CA . TYR B 1 199 ? 64.843 -9.404 40.418 1.00 53.76 198 TYR B CA 1
ATOM 3883 C C . TYR B 1 199 ? 63.947 -8.816 41.498 1.00 49.39 198 TYR B C 1
ATOM 3884 O O . TYR B 1 199 ? 64.292 -8.819 42.682 1.00 51.42 198 TYR B O 1
ATOM 3893 N N . ARG B 1 200 ? 62.801 -8.290 41.077 1.00 42.96 199 ARG B N 1
ATOM 3894 C CA . ARG B 1 200 ? 61.851 -7.656 41.990 1.00 53.38 199 ARG B CA 1
ATOM 3895 C C . ARG B 1 200 ? 60.458 -8.213 41.727 1.00 57.07 199 ARG B C 1
ATOM 3896 O O . ARG B 1 200 ? 59.807 -7.827 40.740 1.00 60.99 199 ARG B O 1
ATOM 3904 N N . PRO B 1 201 ? 59.963 -9.105 42.584 1.00 51.27 200 PRO B N 1
ATOM 3905 C CA . PRO B 1 201 ? 58.612 -9.639 42.390 1.00 48.21 200 PRO B CA 1
ATOM 3906 C C . PRO B 1 201 ? 57.552 -8.601 42.718 1.00 44.34 200 PRO B C 1
ATOM 3907 O O . PRO B 1 201 ? 57.729 -7.749 43.591 1.00 45.76 200 PRO B O 1
ATOM 3911 N N . GLU B 1 202 ? 56.438 -8.684 41.998 1.00 45.05 201 GLU B N 1
ATOM 3912 C CA . GLU B 1 202 ? 55.355 -7.730 42.178 1.00 47.21 201 GLU B CA 1
ATOM 3913 C C . GLU B 1 202 ? 54.789 -7.827 43.589 1.00 56.21 201 GLU B C 1
ATOM 3914 O O . GLU B 1 202 ? 54.782 -8.895 44.208 1.00 57.93 201 GLU B O 1
ATOM 3920 N N . ARG B 1 203 ? 54.325 -6.690 44.111 1.00 59.71 202 ARG B N 1
ATOM 3921 C CA . ARG B 1 203 ? 53.633 -6.731 45.392 1.00 63.14 202 ARG B CA 1
ATOM 3922 C C . ARG B 1 203 ? 52.273 -7.402 45.247 1.00 56.09 202 ARG B C 1
ATOM 3923 O O . ARG B 1 203 ? 51.752 -7.967 46.215 1.00 55.41 202 ARG B O 1
ATOM 3931 N N . ARG B 1 204 ? 51.701 -7.364 44.040 1.00 51.94 203 ARG B N 1
ATOM 3932 C CA . ARG B 1 204 ? 50.441 -8.048 43.778 1.00 52.70 203 ARG B CA 1
ATOM 3933 C C . ARG B 1 204 ? 50.580 -9.547 43.986 1.00 53.60 203 ARG B C 1
ATOM 3934 O O . ARG B 1 204 ? 49.615 -10.217 44.366 1.00 51.23 203 ARG B O 1
ATOM 3942 N N . VAL B 1 205 ? 51.772 -10.083 43.747 1.00 54.85 204 VAL B N 1
ATOM 3943 C CA . VAL B 1 205 ? 52.005 -11.519 43.809 1.00 47.78 204 VAL B CA 1
ATOM 3944 C C . VAL B 1 205 ? 52.373 -11.965 45.216 1.00 49.71 204 VAL B C 1
ATOM 3945 O O . VAL B 1 205 ? 51.887 -12.992 45.694 1.00 54.03 204 VAL B O 1
ATOM 3949 N N . LEU B 1 206 ? 53.204 -11.182 45.903 1.00 47.17 205 LEU B N 1
ATOM 3950 C CA . LEU B 1 206 ? 53.700 -11.583 47.214 1.00 40.54 205 LEU B CA 1
ATOM 3951 C C . LEU B 1 206 ? 52.599 -11.588 48.270 1.00 52.99 205 LEU B C 1
ATOM 3952 O O . LEU B 1 206 ? 52.615 -12.433 49.172 1.00 58.52 205 LEU B O 1
ATOM 3957 N N . ASP B 1 207 ? 51.635 -10.674 48.177 1.00 55.55 206 ASP B N 1
ATOM 3958 C CA . ASP B 1 207 ? 50.534 -10.632 49.134 1.00 50.42 206 ASP B CA 1
ATOM 3959 C C . ASP B 1 207 ? 49.476 -11.698 48.877 1.00 57.12 206 ASP B C 1
ATOM 3960 O O . ASP B 1 207 ? 48.480 -11.743 49.609 1.00 68.21 206 ASP B O 1
ATOM 3965 N N . HIS B 1 208 ? 49.642 -12.529 47.848 1.00 52.55 207 HIS B N 1
ATOM 3966 C CA . HIS B 1 208 ? 48.699 -13.611 47.601 1.00 52.08 207 HIS B CA 1
ATOM 3967 C C . HIS B 1 208 ? 48.860 -14.716 48.641 1.00 55.13 207 HIS B C 1
ATOM 3968 O O . HIS B 1 208 ? 49.977 -15.060 49.040 1.00 49.92 207 HIS B O 1
ATOM 3975 N N . ALA B 1 209 ? 47.725 -15.279 49.070 1.00 51.30 208 ALA B N 1
ATOM 3976 C CA . ALA B 1 209 ? 47.738 -16.285 50.130 1.00 49.32 208 ALA B CA 1
ATOM 3977 C C . ALA B 1 209 ? 48.527 -17.526 49.724 1.00 51.94 208 ALA B C 1
ATOM 3978 O O . ALA B 1 209 ? 49.276 -18.089 50.537 1.00 50.11 208 ALA B O 1
ATOM 3980 N N . ALA B 1 210 ? 48.379 -17.966 48.471 1.00 46.11 209 ALA B N 1
ATOM 3981 C CA . ALA B 1 210 ? 49.066 -19.176 48.032 1.00 42.99 209 ALA B CA 1
ATOM 3982 C C . ALA B 1 210 ? 50.578 -19.004 48.086 1.00 38.65 209 ALA B C 1
ATOM 3983 O O . ALA B 1 210 ? 51.296 -19.914 48.517 1.00 33.51 209 ALA B O 1
ATOM 3985 N N . VAL B 1 211 ? 51.079 -17.838 47.669 1.00 42.51 210 VAL B N 1
ATOM 3986 C CA . VAL B 1 211 ? 52.518 -17.586 47.712 1.00 45.91 210 VAL B CA 1
ATOM 3987 C C . VAL B 1 211 ? 53.015 -17.525 49.154 1.00 41.23 210 VAL B C 1
ATOM 3988 O O . VAL B 1 211 ? 54.094 -18.041 49.476 1.00 30.04 210 VAL B O 1
ATOM 3992 N N . ARG B 1 212 ? 52.247 -16.893 50.044 1.00 41.38 211 ARG B N 1
ATOM 3993 C CA . ARG B 1 212 ? 52.656 -16.820 51.444 1.00 45.22 211 ARG B CA 1
ATOM 3994 C C . ARG B 1 212 ? 52.749 -18.213 52.055 1.00 45.09 211 ARG B C 1
ATOM 3995 O O . ARG B 1 212 ? 53.716 -18.535 52.756 1.00 45.91 211 ARG B O 1
ATOM 4003 N N . GLU B 1 213 ? 51.743 -19.057 51.807 1.00 44.52 212 GLU B N 1
ATOM 4004 C CA . GLU B 1 213 ? 51.785 -20.404 52.368 1.00 41.15 212 GLU B CA 1
ATOM 4005 C C . GLU B 1 213 ? 52.863 -21.261 51.709 1.00 41.63 212 GLU B C 1
ATOM 4006 O O . GLU B 1 213 ? 53.438 -22.139 52.364 1.00 39.82 212 GLU B O 1
ATOM 4012 N N . LEU B 1 214 ? 53.179 -21.006 50.436 1.00 39.22 213 LEU B N 1
ATOM 4013 C CA . LEU B 1 214 ? 54.305 -21.691 49.809 1.00 33.93 213 LEU B CA 1
ATOM 4014 C C . LEU B 1 214 ? 55.620 -21.300 50.476 1.00 38.91 213 LEU B C 1
ATOM 4015 O O . LEU B 1 214 ? 56.482 -22.154 50.730 1.00 40.74 213 LEU B O 1
ATOM 4020 N N . GLU B 1 215 ? 55.799 -20.004 50.749 1.00 37.23 214 GLU B N 1
ATOM 4021 C CA . GLU B 1 215 ? 56.967 -19.558 51.502 1.00 38.55 214 GLU B CA 1
ATOM 4022 C C . GLU B 1 215 ? 57.030 -20.232 52.865 1.00 46.36 214 GLU B C 1
ATOM 4023 O O . GLU B 1 215 ? 58.111 -20.621 53.324 1.00 46.77 214 GLU B O 1
ATOM 4029 N N . THR B 1 216 ? 55.883 -20.360 53.538 1.00 48.75 215 THR B N 1
ATOM 4030 C CA . THR B 1 216 ? 55.882 -21.000 54.851 1.00 53.08 215 THR B CA 1
ATOM 4031 C C . THR B 1 216 ? 56.299 -22.465 54.746 1.00 52.61 215 THR B C 1
ATOM 4032 O O . THR B 1 216 ? 57.089 -22.950 55.564 1.00 54.14 215 THR B O 1
ATOM 4036 N N . LEU B 1 217 ? 55.791 -23.182 53.739 1.00 43.19 216 LEU B N 1
ATOM 4037 C CA . LEU B 1 217 ? 56.200 -24.572 53.543 1.00 41.52 216 LEU B CA 1
ATOM 4038 C C . LEU B 1 217 ? 57.704 -24.676 53.306 1.00 50.19 216 LEU B C 1
ATOM 4039 O O . LEU B 1 217 ? 58.384 -25.522 53.904 1.00 50.12 216 LEU B O 1
ATOM 4044 N N . ALA B 1 218 ? 58.241 -23.817 52.430 1.00 48.06 217 ALA B N 1
ATOM 4045 C CA . ALA B 1 218 ? 59.666 -23.883 52.111 1.00 48.63 217 ALA B CA 1
ATOM 4046 C C . ALA B 1 218 ? 60.521 -23.564 53.330 1.00 47.55 217 ALA B C 1
ATOM 4047 O O . ALA B 1 218 ? 61.537 -24.228 53.582 1.00 42.36 217 ALA B O 1
ATOM 4049 N N . ALA B 1 219 ? 60.117 -22.551 54.102 1.00 47.99 218 ALA B N 1
ATOM 4050 C CA . ALA B 1 219 ? 60.842 -22.203 55.317 1.00 52.68 218 ALA B CA 1
ATOM 4051 C C . ALA B 1 219 ? 60.779 -23.337 56.331 1.00 46.98 218 ALA B C 1
ATOM 4052 O O . ALA B 1 219 ? 61.763 -23.618 57.028 1.00 45.28 218 ALA B O 1
ATOM 4054 N N . ASN B 1 220 ? 59.624 -23.997 56.429 1.00 38.87 219 ASN B N 1
ATOM 4055 C CA . ASN B 1 220 ? 59.496 -25.157 57.299 1.00 40.89 219 ASN B CA 1
ATOM 4056 C C . ASN B 1 220 ? 60.498 -26.238 56.914 1.00 43.87 219 ASN B C 1
ATOM 4057 O O . ASN B 1 220 ? 61.214 -26.774 57.770 1.00 38.37 219 ASN B O 1
ATOM 4062 N N . TYR B 1 221 ? 60.570 -26.560 55.619 1.00 44.75 220 TYR B N 1
ATOM 4063 C CA . TYR B 1 221 ? 61.511 -27.582 55.168 1.00 38.86 220 TYR B CA 1
ATOM 4064 C C . TYR B 1 221 ? 62.943 -27.193 55.514 1.00 39.67 220 TYR B C 1
ATOM 4065 O O . TYR B 1 221 ? 63.703 -27.997 56.074 1.00 38.03 220 TYR B O 1
ATOM 4074 N N . THR B 1 222 ? 63.324 -25.953 55.190 1.00 39.88 221 THR B N 1
ATOM 4075 C CA . THR B 1 222 ? 64.681 -25.487 55.459 1.00 37.21 221 THR B CA 1
ATOM 4076 C C . THR B 1 222 ? 65.022 -25.593 56.940 1.00 36.28 221 THR B C 1
ATOM 4077 O O . THR B 1 222 ? 66.078 -26.119 57.312 1.00 37.72 221 THR B O 1
ATOM 4081 N N . SER B 1 223 ? 64.133 -25.105 57.805 1.00 35.32 222 SER B N 1
ATOM 4082 C CA . SER B 1 223 ? 64.463 -25.048 59.224 1.00 43.53 222 SER B CA 1
ATOM 4083 C C . SER B 1 223 ? 64.470 -26.433 59.857 1.00 43.13 222 SER B C 1
ATOM 4084 O O . SER B 1 223 ? 65.336 -26.736 60.689 1.00 47.94 222 SER B O 1
ATOM 4087 N N . TRP B 1 224 ? 63.539 -27.302 59.461 1.00 39.34 223 TRP B N 1
ATOM 4088 C CA . TRP B 1 224 ? 63.534 -28.646 60.024 1.00 40.47 223 TRP B CA 1
ATOM 4089 C C . TRP B 1 224 ? 64.756 -29.431 59.568 1.00 42.24 223 TRP B C 1
ATOM 4090 O O . TRP B 1 224 ? 65.337 -30.193 60.352 1.00 38.58 223 TRP B O 1
ATOM 4101 N N . ALA B 1 225 ? 65.187 -29.229 58.316 1.00 45.34 224 ALA B N 1
ATOM 4102 C CA . ALA B 1 225 ? 66.427 -29.845 57.849 1.00 45.85 224 ALA B CA 1
ATOM 4103 C C . ALA B 1 225 ? 67.636 -29.332 58.627 1.00 49.67 224 ALA B C 1
ATOM 4104 O O . ALA B 1 225 ? 68.524 -30.114 59.006 1.00 47.43 224 ALA B O 1
ATOM 4106 N N . ASN B 1 226 ? 67.708 -28.014 58.847 1.00 49.15 225 ASN B N 1
ATOM 4107 C CA . ASN B 1 226 ? 68.824 -27.464 59.611 1.00 56.36 225 ASN B CA 1
ATOM 4108 C C . ASN B 1 226 ? 68.863 -28.060 61.012 1.00 53.97 225 ASN B C 1
ATOM 4109 O O . ASN B 1 226 ? 69.938 -28.401 61.521 1.00 57.63 225 ASN B O 1
ATOM 4114 N N . ASP B 1 227 ? 67.700 -28.187 61.654 1.00 47.59 226 ASP B N 1
ATOM 4115 C CA . ASP B 1 227 ? 67.656 -28.793 62.980 1.00 48.27 226 ASP B CA 1
ATOM 4116 C C . ASP B 1 227 ? 68.133 -30.236 62.924 1.00 53.31 226 ASP B C 1
ATOM 4117 O O . ASP B 1 227 ? 68.936 -30.676 63.759 1.00 61.76 226 ASP B O 1
ATOM 4122 N N . LEU B 1 228 ? 67.643 -30.987 61.933 1.00 47.57 227 LEU B N 1
ATOM 4123 C CA . LEU B 1 228 ? 68.032 -32.383 61.782 1.00 49.76 227 LEU B CA 1
ATOM 4124 C C . LEU B 1 228 ? 69.546 -32.539 61.668 1.00 58.19 227 LEU B C 1
ATOM 4125 O O . LEU B 1 228 ? 70.120 -33.485 62.219 1.00 56.14 227 LEU B O 1
ATOM 4130 N N . HIS B 1 229 ? 70.213 -31.624 60.957 1.00 61.73 228 HIS B N 1
ATOM 4131 C CA . HIS B 1 229 ? 71.662 -31.772 60.800 1.00 56.85 228 HIS B CA 1
ATOM 4132 C C . HIS B 1 229 ? 72.449 -31.239 61.997 1.00 57.13 228 HIS B C 1
ATOM 4133 O O . HIS B 1 229 ? 73.484 -31.811 62.357 1.00 54.10 228 HIS B O 1
ATOM 4140 N N . SER B 1 230 ? 72.006 -30.143 62.609 1.00 62.10 229 SER B N 1
ATOM 4141 C CA . SER B 1 230 ? 72.762 -29.491 63.673 1.00 66.12 229 SER B CA 1
ATOM 4142 C C . SER B 1 230 ? 72.359 -29.943 65.078 1.00 70.54 229 SER B C 1
ATOM 4143 O O . SER B 1 230 ? 72.786 -29.312 66.058 1.00 76.50 229 SER B O 1
ATOM 4146 N N . PHE B 1 231 ? 71.525 -30.985 65.194 1.00 67.81 230 PHE B N 1
ATOM 4147 C CA . PHE B 1 231 ? 71.065 -31.439 66.506 1.00 65.37 230 PHE B CA 1
ATOM 4148 C C . PHE B 1 231 ? 72.210 -31.734 67.470 1.00 68.13 230 PHE B C 1
ATOM 4149 O O . PHE B 1 231 ? 72.119 -31.406 68.655 1.00 73.16 230 PHE B O 1
ATOM 4157 N N . ALA B 1 232 ? 73.272 -32.396 67.005 1.00 63.68 231 ALA B N 1
ATOM 4158 C CA . ALA B 1 232 ? 74.338 -32.798 67.923 1.00 69.58 231 ALA B CA 1
ATOM 4159 C C . ALA B 1 232 ? 75.012 -31.584 68.555 1.00 74.69 231 ALA B C 1
ATOM 4160 O O . ALA B 1 232 ? 75.155 -31.499 69.784 1.00 75.02 231 ALA B O 1
ATOM 4162 N N . ARG B 1 233 ? 75.432 -30.628 67.721 1.00 81.09 232 ARG B N 1
ATOM 4163 C CA . ARG B 1 233 ? 76.077 -29.422 68.230 1.00 72.55 232 ARG B CA 1
ATOM 4164 C C . ARG B 1 233 ? 75.128 -28.621 69.109 1.00 71.71 232 ARG B C 1
ATOM 4165 O O . ARG B 1 233 ? 75.541 -28.077 70.139 1.00 78.43 232 ARG B O 1
ATOM 4173 N N . GLU B 1 234 ? 73.849 -28.541 68.727 1.00 66.80 233 GLU B N 1
ATOM 4174 C CA . GLU B 1 234 ? 72.904 -27.771 69.531 1.00 69.97 233 GLU B CA 1
ATOM 4175 C C . GLU B 1 234 ? 72.597 -28.456 70.863 1.00 74.08 233 GLU B C 1
ATOM 4176 O O . GLU B 1 234 ? 72.296 -27.777 71.852 1.00 69.60 233 GLU B O 1
ATOM 4182 N N . HIS B 1 235 ? 72.661 -29.791 70.912 1.00 76.62 234 HIS B N 1
ATOM 4183 C CA . HIS B 1 235 ? 72.430 -30.505 72.165 1.00 71.96 234 HIS B CA 1
ATOM 4184 C C . HIS B 1 235 ? 73.623 -30.387 73.100 1.00 75.87 234 HIS B C 1
ATOM 4185 O O . HIS B 1 235 ? 73.447 -30.242 74.316 1.00 73.86 234 HIS B O 1
ATOM 4192 N N . ARG B 1 236 ? 74.845 -30.448 72.562 1.00 80.60 235 ARG B N 1
ATOM 4193 C CA . ARG B 1 236 ? 76.001 -30.303 73.440 1.00 78.85 235 ARG B CA 1
ATOM 4194 C C . ARG B 1 236 ? 76.039 -28.915 74.066 1.00 76.63 235 ARG B C 1
ATOM 4195 O O . ARG B 1 236 ? 76.441 -28.764 75.226 1.00 68.77 235 ARG B O 1
ATOM 4203 N N . MET B 1 237 ? 75.606 -27.895 73.322 1.00 81.48 236 MET B N 1
ATOM 4204 C CA . MET B 1 237 ? 75.657 -26.519 73.795 1.00 80.58 236 MET B CA 1
ATOM 4205 C C . MET B 1 237 ? 74.456 -26.146 74.651 1.00 71.78 236 MET B C 1
ATOM 4206 O O . MET B 1 237 ? 74.502 -25.129 75.350 1.00 73.99 236 MET B O 1
ATOM 4211 N N . GLY B 1 238 ? 73.380 -26.922 74.593 1.00 66.55 237 GLY B N 1
ATOM 4212 C CA . GLY B 1 238 ? 72.206 -26.631 75.379 1.00 65.32 237 GLY B CA 1
ATOM 4213 C C . GLY B 1 238 ? 71.154 -25.810 74.677 1.00 67.72 237 GLY B C 1
ATOM 4214 O O . GLY B 1 238 ? 70.196 -25.377 75.330 1.00 60.34 237 GLY B O 1
ATOM 4215 N N . GLN B 1 239 ? 71.288 -25.586 73.369 1.00 74.48 238 GLN B N 1
ATOM 4216 C CA . GLN B 1 239 ? 70.253 -24.868 72.630 1.00 73.26 238 GLN B CA 1
ATOM 4217 C C . GLN B 1 239 ? 69.041 -25.777 72.521 1.00 62.88 238 GLN B C 1
ATOM 4218 O O . GLN B 1 239 ? 68.998 -26.707 71.715 1.00 63.31 238 GLN B O 1
ATOM 4224 N N . VAL B 1 240 ? 68.046 -25.491 73.354 1.00 57.43 239 VAL B N 1
ATOM 4225 C CA . VAL B 1 240 ? 66.871 -26.340 73.489 1.00 58.21 239 VAL B CA 1
ATOM 4226 C C . VAL B 1 240 ? 65.832 -26.078 72.408 1.00 62.20 239 VAL B C 1
ATOM 4227 O O . VAL B 1 240 ? 64.866 -26.843 72.280 1.00 55.47 239 VAL B O 1
ATOM 4231 N N . ASN B 1 241 ? 66.046 -25.064 71.573 1.00 56.63 240 ASN B N 1
ATOM 4232 C CA . ASN B 1 241 ? 65.097 -24.705 70.522 1.00 46.28 240 ASN B CA 1
ATOM 4233 C C . ASN B 1 241 ? 65.400 -25.504 69.254 1.00 45.87 240 ASN B C 1
ATOM 4234 O O . ASN B 1 241 ? 65.837 -24.981 68.229 1.00 45.18 240 ASN B O 1
ATOM 4239 N N . ASN B 1 242 ? 65.142 -26.807 69.345 1.00 49.17 241 ASN B N 1
ATOM 4240 C CA . ASN B 1 242 ? 65.379 -27.742 68.251 1.00 45.61 241 ASN B CA 1
ATOM 4241 C C . ASN B 1 242 ? 64.172 -28.658 68.126 1.00 49.06 241 ASN B C 1
ATOM 4242 O O . ASN B 1 242 ? 63.662 -29.148 69.137 1.00 58.94 241 ASN B O 1
ATOM 4247 N N . LEU B 1 243 ? 63.697 -28.864 66.896 1.00 46.73 242 LEU B N 1
ATOM 4248 C CA . LEU B 1 243 ? 62.503 -29.684 66.713 1.00 45.66 242 LEU B CA 1
ATOM 4249 C C . LEU B 1 243 ? 62.732 -31.114 67.185 1.00 46.32 242 LEU B C 1
ATOM 4250 O O . LEU B 1 243 ? 61.812 -31.745 67.717 1.00 54.02 242 LEU B O 1
ATOM 4255 N N . VAL B 1 244 ? 63.947 -31.640 67.013 1.00 42.51 243 VAL B N 1
ATOM 4256 C CA . VAL B 1 244 ? 64.247 -32.977 67.520 1.00 52.43 243 VAL B CA 1
ATOM 4257 C C . VAL B 1 244 ? 64.136 -33.001 69.039 1.00 57.82 243 VAL B C 1
ATOM 4258 O O . VAL B 1 244 ? 63.568 -33.937 69.624 1.00 59.26 243 VAL B O 1
ATOM 4262 N N . TRP B 1 245 ? 64.676 -31.969 69.699 1.00 54.49 244 TRP B N 1
ATOM 4263 C CA . TRP B 1 245 ? 64.559 -31.837 71.149 1.00 54.14 244 TRP B CA 1
ATOM 4264 C C . TRP B 1 245 ? 63.105 -31.915 71.597 1.00 50.06 244 TRP B C 1
ATOM 4265 O O . TRP B 1 245 ? 62.754 -32.713 72.474 1.00 55.24 244 TRP B O 1
ATOM 4276 N N . SER B 1 246 ? 62.240 -31.092 70.991 1.00 48.14 245 SER B N 1
ATOM 4277 C CA . SER B 1 246 ? 60.851 -31.025 71.436 1.00 62.29 245 SER B CA 1
ATOM 4278 C C . SER B 1 246 ? 60.107 -32.315 71.118 1.00 54.98 245 SER B C 1
ATOM 4279 O O . SER B 1 246 ? 59.254 -32.748 71.899 1.00 55.38 245 SER B O 1
ATOM 4282 N N . VAL B 1 247 ? 60.390 -32.930 69.967 1.00 47.22 246 VAL B N 1
ATOM 4283 C CA . VAL B 1 247 ? 59.723 -34.186 69.639 1.00 56.05 246 VAL B CA 1
ATOM 4284 C C . VAL B 1 247 ? 60.090 -35.265 70.649 1.00 58.98 246 VAL B C 1
ATOM 4285 O O . VAL B 1 247 ? 59.214 -35.970 71.171 1.00 45.93 246 VAL B O 1
ATOM 4289 N N . HIS B 1 248 ? 61.378 -35.356 71.002 1.00 63.30 247 HIS B N 1
ATOM 4290 C CA . HIS B 1 248 ? 61.802 -36.330 72.004 1.00 50.58 247 HIS B CA 1
ATOM 4291 C C . HIS B 1 248 ? 61.163 -36.043 73.356 1.00 53.04 247 HIS B C 1
ATOM 4292 O O . HIS B 1 248 ? 60.752 -36.967 74.066 1.00 58.24 247 HIS B O 1
ATOM 4299 N N . HIS B 1 249 ? 61.055 -34.764 73.721 1.00 58.08 248 HIS B N 1
ATOM 4300 C CA . HIS B 1 249 ? 60.595 -34.401 75.058 1.00 53.92 248 HIS B CA 1
ATOM 4301 C C . HIS B 1 249 ? 59.089 -34.596 75.208 1.00 62.47 248 HIS B C 1
ATOM 4302 O O . HIS B 1 249 ? 58.624 -35.178 76.196 1.00 70.83 248 HIS B O 1
ATOM 4309 N N . HIS B 1 250 ? 58.306 -34.099 74.249 1.00 60.25 249 HIS B N 1
ATOM 4310 C CA . HIS B 1 250 ? 56.858 -34.038 74.384 1.00 51.25 249 HIS B CA 1
ATOM 4311 C C . HIS B 1 250 ? 56.135 -35.217 73.746 1.00 54.90 249 HIS B C 1
ATOM 4312 O O . HIS B 1 250 ? 54.992 -35.493 74.125 1.00 53.19 249 HIS B O 1
ATOM 4319 N N . GLU B 1 251 ? 56.742 -35.901 72.774 1.00 57.60 250 GLU B N 1
ATOM 4320 C CA . GLU B 1 251 ? 56.123 -37.080 72.187 1.00 55.89 250 GLU B CA 1
ATOM 4321 C C . GLU B 1 251 ? 56.725 -38.378 72.714 1.00 59.31 250 GLU B C 1
ATOM 4322 O O . GLU B 1 251 ? 56.277 -39.460 72.320 1.00 62.07 250 GLU B O 1
ATOM 4328 N N . GLY B 1 252 ? 57.715 -38.296 73.603 1.00 55.34 251 GLY B N 1
ATOM 4329 C CA . GLY B 1 252 ? 58.264 -39.464 74.266 1.00 49.60 251 GLY B CA 1
ATOM 4330 C C . GLY B 1 252 ? 58.945 -40.453 73.343 1.00 55.84 251 GLY B C 1
ATOM 4331 O O . GLY B 1 252 ? 58.652 -41.649 73.397 1.00 63.59 251 GLY B O 1
ATOM 4332 N N . LEU B 1 253 ? 59.865 -39.978 72.506 1.00 54.09 252 LEU B N 1
ATOM 4333 C CA . LEU B 1 253 ? 60.563 -40.821 71.545 1.00 57.65 252 LEU B CA 1
ATOM 4334 C C . LEU B 1 253 ? 62.068 -40.712 71.743 1.00 56.43 252 LEU B C 1
ATOM 4335 O O . LEU B 1 253 ? 62.577 -39.709 72.251 1.00 53.91 252 LEU B O 1
ATOM 4340 N N . THR B 1 254 ? 62.775 -41.763 71.333 1.00 61.13 253 THR B N 1
ATOM 4341 C CA . THR B 1 254 ? 64.229 -41.746 71.332 1.00 63.81 253 THR B CA 1
ATOM 4342 C C . THR B 1 254 ? 64.751 -40.671 70.385 1.00 63.13 253 THR B C 1
ATOM 4343 O O . THR B 1 254 ? 64.050 -40.198 69.486 1.00 59.84 253 THR B O 1
ATOM 4347 N N . PHE B 1 255 ? 66.007 -40.275 70.606 1.00 57.38 254 PHE B N 1
ATOM 4348 C CA . PHE B 1 255 ? 66.627 -39.292 69.729 1.00 56.07 254 PHE B CA 1
ATOM 4349 C C . PHE B 1 255 ? 66.647 -39.795 68.294 1.00 62.94 254 PHE B C 1
ATOM 4350 O O . PHE B 1 255 ? 66.433 -39.022 67.352 1.00 67.73 254 PHE B O 1
ATOM 4358 N N . GLN B 1 256 ? 66.880 -41.096 68.111 1.00 62.42 255 GLN B N 1
ATOM 4359 C CA . GLN B 1 256 ? 66.813 -41.682 66.779 1.00 55.74 255 GLN B CA 1
ATOM 4360 C C . GLN B 1 256 ? 65.382 -41.655 66.249 1.00 58.89 255 GLN B C 1
ATOM 4361 O O . GLN B 1 256 ? 65.145 -41.278 65.096 1.00 63.09 255 GLN B O 1
ATOM 4367 N N . GLN B 1 257 ? 64.412 -42.058 67.077 1.00 64.73 256 GLN B N 1
ATOM 4368 C CA . GLN B 1 257 ? 63.014 -41.979 66.660 1.00 61.90 256 GLN B CA 1
ATOM 4369 C C . GLN B 1 257 ? 62.603 -40.539 66.387 1.00 65.23 256 GLN B C 1
ATOM 4370 O O . GLN B 1 257 ? 61.843 -40.270 65.450 1.00 70.98 256 GLN B O 1
ATOM 4376 N N . ALA B 1 258 ? 63.085 -39.600 67.205 1.00 63.60 257 ALA B N 1
ATOM 4377 C CA . ALA B 1 258 ? 62.769 -38.194 66.983 1.00 62.51 257 ALA B CA 1
ATOM 4378 C C . ALA B 1 258 ? 63.305 -37.722 65.637 1.00 58.35 257 ALA B C 1
ATOM 4379 O O . ALA B 1 258 ? 62.595 -37.064 64.868 1.00 58.78 257 ALA B O 1
ATOM 4381 N N . ALA B 1 259 ? 64.562 -38.054 65.333 1.00 56.88 258 ALA B N 1
ATOM 4382 C CA . ALA B 1 259 ? 65.131 -37.669 64.047 1.00 55.29 258 ALA B CA 1
ATOM 4383 C C . ALA B 1 259 ? 64.378 -38.325 62.897 1.00 61.25 258 ALA B C 1
ATOM 4384 O O . ALA B 1 259 ? 64.152 -37.697 61.853 1.00 64.57 258 ALA B O 1
ATOM 4386 N N . ASP B 1 260 ? 63.983 -39.591 63.066 1.00 49.43 259 ASP B N 1
ATOM 4387 C CA . ASP B 1 260 ? 63.210 -40.268 62.030 1.00 53.47 259 ASP B CA 1
ATOM 4388 C C . ASP B 1 260 ? 61.885 -39.557 61.787 1.00 50.44 259 ASP B C 1
ATOM 4389 O O . ASP B 1 260 ? 61.486 -39.334 60.635 1.00 57.85 259 ASP B O 1
ATOM 4394 N N . ARG B 1 261 ? 61.199 -39.176 62.865 1.00 51.45 260 ARG B N 1
ATOM 4395 C CA . ARG B 1 261 ? 59.927 -38.476 62.731 1.00 54.38 260 ARG B CA 1
ATOM 4396 C C . ARG B 1 261 ? 60.114 -37.117 62.060 1.00 47.96 260 ARG B C 1
ATOM 4397 O O . ARG B 1 261 ? 59.302 -36.714 61.216 1.00 45.68 260 ARG B O 1
ATOM 4405 N N . VAL B 1 262 ? 61.192 -36.407 62.407 1.00 47.95 261 VAL B N 1
ATOM 4406 C CA . VAL B 1 262 ? 61.447 -35.097 61.810 1.00 51.64 261 VAL B CA 1
ATOM 4407 C C . VAL B 1 262 ? 61.733 -35.227 60.317 1.00 54.26 261 VAL B C 1
ATOM 4408 O O . VAL B 1 262 ? 61.260 -34.416 59.509 1.00 51.49 261 VAL B O 1
ATOM 4412 N N . ALA B 1 263 ? 62.513 -36.241 59.924 1.00 46.76 262 ALA B N 1
ATOM 4413 C CA . ALA B 1 263 ? 62.771 -36.465 58.502 1.00 39.07 262 ALA B CA 1
ATOM 4414 C C . ALA B 1 263 ? 61.486 -36.815 57.760 1.00 43.51 262 ALA B C 1
ATOM 4415 O O . ALA B 1 263 ? 61.277 -36.386 56.615 1.00 53.03 262 ALA B O 1
ATOM 4417 N N . ASP B 1 264 ? 60.614 -37.599 58.397 1.00 44.31 263 ASP B N 1
ATOM 4418 C CA . ASP B 1 264 ? 59.316 -37.900 57.802 1.00 51.38 263 ASP B CA 1
ATOM 4419 C C . ASP B 1 264 ? 58.516 -36.622 57.571 1.00 45.97 263 ASP B C 1
ATOM 4420 O O . ASP B 1 264 ? 57.904 -36.433 56.506 1.00 48.18 263 ASP B O 1
ATOM 4425 N N . LEU B 1 265 ? 58.527 -35.725 58.561 1.00 41.02 264 LEU B N 1
ATOM 4426 C CA . LEU B 1 265 ? 57.835 -34.448 58.418 1.00 38.60 264 LEU B CA 1
ATOM 4427 C C . LEU B 1 265 ? 58.432 -33.611 57.292 1.00 40.82 264 LEU B C 1
ATOM 4428 O O . LEU B 1 265 ? 57.700 -32.945 56.551 1.00 41.19 264 LEU B O 1
ATOM 4433 N N . CYS B 1 266 ? 59.760 -33.635 57.148 1.00 44.04 265 CYS B N 1
ATOM 4434 C CA . CYS B 1 266 ? 60.409 -32.941 56.035 1.00 41.72 265 CYS B CA 1
ATOM 4435 C C . CYS B 1 266 ? 59.904 -33.462 54.695 1.00 44.45 265 CYS B C 1
ATOM 4436 O O . CYS B 1 266 ? 59.586 -32.682 53.786 1.00 44.40 265 CYS B O 1
ATOM 4439 N N . ASP B 1 267 ? 59.849 -34.789 54.552 1.00 41.79 266 ASP B N 1
ATOM 4440 C CA . ASP B 1 267 ? 59.362 -35.387 53.312 1.00 42.30 266 ASP B CA 1
ATOM 4441 C C . ASP B 1 267 ? 57.941 -34.922 53.000 1.00 44.38 266 ASP B C 1
ATOM 4442 O O . ASP B 1 267 ? 57.631 -34.512 51.868 1.00 42.17 266 ASP B O 1
ATOM 4447 N N . LYS B 1 268 ? 57.062 -34.975 54.003 1.00 48.00 267 LYS B N 1
ATOM 4448 C CA . LYS B 1 268 ? 55.663 -34.620 53.775 1.00 47.91 267 LYS B CA 1
ATOM 4449 C C . LYS B 1 268 ? 55.507 -33.137 53.445 1.00 47.68 267 LYS B C 1
ATOM 4450 O O . LYS B 1 268 ? 54.673 -32.757 52.607 1.00 51.93 267 LYS B O 1
ATOM 4456 N N . GLU B 1 269 ? 56.319 -32.285 54.075 1.00 49.99 268 GLU B N 1
ATOM 4457 C CA . GLU B 1 269 ? 56.261 -30.860 53.772 1.00 46.21 268 GLU B CA 1
ATOM 4458 C C . GLU B 1 269 ? 56.761 -30.577 52.362 1.00 46.35 268 GLU B C 1
ATOM 4459 O O . GLU B 1 269 ? 56.225 -29.699 51.677 1.00 49.78 268 GLU B O 1
ATOM 4465 N N . LEU B 1 270 ? 57.776 -31.315 51.904 1.00 40.60 269 LEU B N 1
ATOM 4466 C CA . LEU B 1 270 ? 58.229 -31.153 50.525 1.00 40.17 269 LEU B CA 1
ATOM 4467 C C . LEU B 1 270 ? 57.133 -31.547 49.541 1.00 40.92 269 LEU B C 1
ATOM 4468 O O . LEU B 1 270 ? 56.928 -30.877 48.517 1.00 42.27 269 LEU B O 1
ATOM 4473 N N . ALA B 1 271 ? 56.419 -32.638 49.835 1.00 45.22 270 ALA B N 1
ATOM 4474 C CA . ALA B 1 271 ? 55.319 -33.041 48.962 1.00 44.61 270 ALA B CA 1
ATOM 4475 C C . ALA B 1 271 ? 54.238 -31.966 48.905 1.00 46.44 270 ALA B C 1
ATOM 4476 O O . ALA B 1 271 ? 53.724 -31.637 47.824 1.00 46.77 270 ALA B O 1
ATOM 4478 N N . ALA B 1 272 ? 53.888 -31.397 50.062 1.00 49.11 271 ALA B N 1
ATOM 4479 C CA . ALA B 1 272 ? 52.898 -30.323 50.077 1.00 55.79 271 ALA B CA 1
ATOM 4480 C C . ALA B 1 272 ? 53.388 -29.099 49.299 1.00 54.11 271 ALA B C 1
ATOM 4481 O O . ALA B 1 272 ? 52.606 -28.444 48.590 1.00 45.33 271 ALA B O 1
ATOM 4483 N N . TYR B 1 273 ? 54.677 -28.769 49.430 1.00 49.69 272 TYR B N 1
ATOM 4484 C CA . TYR B 1 273 ? 55.243 -27.650 48.683 1.00 47.44 272 TYR B CA 1
ATOM 4485 C C . TYR B 1 273 ? 55.076 -27.856 47.185 1.00 42.12 272 TYR B C 1
ATOM 4486 O O . TYR B 1 273 ? 54.654 -26.943 46.464 1.00 41.59 272 TYR B O 1
ATOM 4495 N N . LEU B 1 274 ? 55.417 -29.053 46.699 1.00 38.06 273 LEU B N 1
ATOM 4496 C CA . LEU B 1 274 ? 55.246 -29.333 45.275 1.00 39.46 273 LEU B CA 1
ATOM 4497 C C . LEU B 1 274 ? 53.780 -29.234 44.859 1.00 45.40 273 LEU B C 1
ATOM 4498 O O . LEU B 1 274 ? 53.469 -28.721 43.775 1.00 43.05 273 LEU B O 1
ATOM 4503 N N . GLU B 1 275 ? 52.862 -29.715 45.705 1.00 43.04 274 GLU B N 1
ATOM 4504 C CA . GLU B 1 275 ? 51.446 -29.643 45.347 1.00 41.68 274 GLU B CA 1
ATOM 4505 C C . GLU B 1 275 ? 50.994 -28.191 45.186 1.00 39.91 274 GLU B C 1
ATOM 4506 O O . GLU B 1 275 ? 50.328 -27.839 44.200 1.00 39.33 274 GLU B O 1
ATOM 4512 N N . LEU B 1 276 ? 51.365 -27.326 46.138 1.00 38.45 275 LEU B N 1
ATOM 4513 C CA . LEU B 1 276 ? 51.009 -25.910 46.014 1.00 39.74 275 LEU B CA 1
ATOM 4514 C C . LEU B 1 276 ? 51.653 -25.270 44.792 1.00 38.95 275 LEU B C 1
ATOM 4515 O O . LEU B 1 276 ? 50.998 -24.512 44.063 1.00 36.44 275 LEU B O 1
ATOM 4520 N N . ARG B 1 277 ? 52.929 -25.573 44.540 1.00 40.90 276 ARG B N 1
ATOM 4521 C CA . ARG B 1 277 ? 53.612 -24.966 43.404 1.00 39.30 276 ARG B CA 1
ATOM 4522 C C . ARG B 1 277 ? 52.929 -25.346 42.101 1.00 39.00 276 ARG B C 1
ATOM 4523 O O . ARG B 1 277 ? 52.792 -24.517 41.193 1.00 44.61 276 ARG B O 1
ATOM 4531 N N . GLN B 1 278 ? 52.472 -26.593 42.002 1.00 39.73 277 GLN B N 1
ATOM 4532 C CA . GLN B 1 278 ? 51.750 -27.009 40.808 1.00 43.89 277 GLN B CA 1
ATOM 4533 C C . GLN B 1 278 ? 50.391 -26.332 40.712 1.00 42.01 277 GLN B C 1
ATOM 4534 O O . GLN B 1 278 ? 49.931 -26.029 39.605 1.00 37.54 277 GLN B O 1
ATOM 4540 N N . THR B 1 279 ? 49.731 -26.091 41.848 1.00 45.27 278 THR B N 1
ATOM 4541 C CA . THR B 1 279 ? 48.417 -25.456 41.788 1.00 45.05 278 THR B CA 1
ATOM 4542 C C . THR B 1 279 ? 48.500 -23.960 41.483 1.00 42.96 278 THR B C 1
ATOM 4543 O O . THR B 1 279 ? 47.516 -23.383 41.005 1.00 41.60 278 THR B O 1
ATOM 4547 N N . LEU B 1 280 ? 49.650 -23.331 41.723 1.00 40.26 279 LEU B N 1
ATOM 4548 C CA . LEU B 1 280 ? 49.784 -21.885 41.539 1.00 33.95 279 LEU B CA 1
ATOM 4549 C C . LEU B 1 280 ? 49.342 -21.368 40.172 1.00 36.21 279 LEU B C 1
ATOM 4550 O O . LEU B 1 280 ? 48.654 -20.336 40.130 1.00 34.93 279 LEU B O 1
ATOM 4555 N N . PRO B 1 281 ? 49.705 -21.986 39.037 1.00 49.64 280 PRO B N 1
ATOM 4556 C CA . PRO B 1 281 ? 49.256 -21.426 37.747 1.00 43.28 280 PRO B CA 1
ATOM 4557 C C . PRO B 1 281 ? 47.747 -21.333 37.607 1.00 47.53 280 PRO B C 1
ATOM 4558 O O . PRO B 1 281 ? 47.248 -20.352 37.043 1.00 49.35 280 PRO B O 1
ATOM 4562 N N . GLU B 1 282 ? 47.003 -22.330 38.098 1.00 46.37 281 GLU B N 1
ATOM 4563 C CA . GLU B 1 282 ? 45.556 -22.332 37.903 1.00 44.69 281 GLU B CA 1
ATOM 4564 C C . GLU B 1 282 ? 44.895 -21.151 38.603 1.00 47.19 281 GLU B C 1
ATOM 4565 O O . GLU B 1 282 ? 43.885 -20.627 38.118 1.00 53.32 281 GLU B O 1
ATOM 4571 N N . LEU B 1 283 ? 45.458 -20.705 39.726 1.00 41.95 282 LEU B N 1
ATOM 4572 C CA . LEU B 1 283 ? 44.878 -19.596 40.471 1.00 50.98 282 LEU B CA 1
ATOM 4573 C C . LEU B 1 283 ? 45.089 -18.252 39.785 1.00 54.59 282 LEU B C 1
ATOM 4574 O O . LEU B 1 283 ? 44.501 -17.253 40.216 1.00 56.22 282 LEU B O 1
ATOM 4579 N N . GLY B 1 284 ? 45.897 -18.205 38.732 1.00 44.15 283 GLY B N 1
ATOM 4580 C CA . GLY B 1 284 ? 46.204 -16.969 38.049 1.00 42.63 283 GLY B CA 1
ATOM 4581 C C . GLY B 1 284 ? 47.587 -16.422 38.312 1.00 40.35 283 GLY B C 1
ATOM 4582 O O . GLY B 1 284 ? 47.875 -15.294 37.897 1.00 44.45 283 GLY B O 1
ATOM 4583 N N . ILE B 1 285 ? 48.450 -17.175 38.983 1.00 38.65 284 ILE B N 1
ATOM 4584 C CA . ILE B 1 285 ? 49.810 -16.720 39.246 1.00 40.48 284 ILE B CA 1
ATOM 4585 C C . ILE B 1 285 ? 50.762 -17.546 38.390 1.00 49.05 284 ILE B C 1
ATOM 4586 O O . ILE B 1 285 ? 51.025 -18.714 38.713 1.00 53.54 284 ILE B O 1
ATOM 4591 N N . PRO B 1 286 ? 51.271 -17.005 37.284 1.00 43.11 285 PRO B N 1
ATOM 4592 C CA . PRO B 1 286 ? 52.232 -17.754 36.469 1.00 44.87 285 PRO B CA 1
ATOM 4593 C C . PRO B 1 286 ? 53.651 -17.615 36.998 1.00 50.87 285 PRO B C 1
ATOM 4594 O O . PRO B 1 286 ? 54.066 -16.548 37.459 1.00 52.60 285 PRO B O 1
ATOM 4598 N N . LEU B 1 287 ? 54.402 -18.713 36.918 1.00 47.11 286 LEU B N 1
ATOM 4599 C CA . LEU B 1 287 ? 55.797 -18.731 37.359 1.00 48.09 286 LEU B CA 1
ATOM 4600 C C . LEU B 1 287 ? 56.700 -18.436 36.162 1.00 56.94 286 LEU B C 1
ATOM 4601 O O . LEU B 1 287 ? 57.421 -19.292 35.647 1.00 63.18 286 LEU B O 1
ATOM 4606 N N . THR B 1 288 ? 56.628 -17.185 35.710 1.00 54.54 287 THR B N 1
ATOM 4607 C CA . THR B 1 288 ? 57.278 -16.761 34.474 1.00 54.01 287 THR B CA 1
ATOM 4608 C C . THR B 1 288 ? 58.440 -15.812 34.747 1.00 59.56 287 THR B C 1
ATOM 4609 O O . THR B 1 288 ? 59.601 -16.196 34.585 1.00 68.53 287 THR B O 1
ATOM 4613 N N . GLY B 1 289 ? 58.167 -14.578 35.159 1.00 51.26 288 GLY B N 1
ATOM 4614 C CA . GLY B 1 289 ? 59.212 -13.578 35.278 1.00 48.19 288 GLY B CA 1
ATOM 4615 C C . GLY B 1 289 ? 59.926 -13.611 36.611 1.00 48.74 288 GLY B C 1
ATOM 4616 O O . GLY B 1 289 ? 60.656 -14.561 36.911 1.00 54.02 288 GLY B O 1
ATOM 4617 N N . ALA B 1 290 ? 59.731 -12.563 37.416 1.00 53.73 289 ALA B N 1
ATOM 4618 C CA . ALA B 1 290 ? 60.343 -12.519 38.739 1.00 53.93 289 ALA B CA 1
ATOM 4619 C C . ALA B 1 290 ? 59.738 -13.567 39.660 1.00 53.59 289 ALA B C 1
ATOM 4620 O O . ALA B 1 290 ? 60.405 -14.033 40.593 1.00 53.60 289 ALA B O 1
ATOM 4622 N N . THR B 1 291 ? 58.482 -13.947 39.416 1.00 48.80 290 THR B N 1
ATOM 4623 C CA . THR B 1 291 ? 57.859 -14.994 40.215 1.00 47.66 290 THR B CA 1
ATOM 4624 C C . THR B 1 291 ? 58.608 -16.310 40.062 1.00 52.78 290 THR B C 1
ATOM 4625 O O . THR B 1 291 ? 58.812 -17.037 41.043 1.00 48.59 290 THR B O 1
ATOM 4629 N N . GLY B 1 292 ? 59.043 -16.620 38.838 1.00 50.94 291 GLY B N 1
ATOM 4630 C CA . GLY B 1 292 ? 59.791 -17.846 38.617 1.00 50.71 291 GLY B CA 1
ATOM 4631 C C . GLY B 1 292 ? 61.118 -17.863 39.348 1.00 47.62 291 GLY B C 1
ATOM 4632 O O . GLY B 1 292 ? 61.472 -18.851 39.998 1.00 50.00 291 GLY B O 1
ATOM 4633 N N . ARG B 1 293 ? 61.867 -16.762 39.267 1.00 42.12 292 ARG B N 1
ATOM 4634 C CA . ARG B 1 293 ? 63.136 -16.710 39.984 1.00 53.64 292 ARG B CA 1
ATOM 4635 C C . ARG B 1 293 ? 62.930 -16.735 41.492 1.00 54.98 292 ARG B C 1
ATOM 4636 O O . ARG B 1 293 ? 63.752 -17.307 42.217 1.00 55.81 292 ARG B O 1
ATOM 4644 N N . HIS B 1 294 ? 61.840 -16.143 41.983 1.00 50.13 293 HIS B N 1
ATOM 4645 C CA . HIS B 1 294 ? 61.566 -16.190 43.416 1.00 49.27 293 HIS B CA 1
ATOM 4646 C C . HIS B 1 294 ? 61.259 -17.614 43.879 1.00 52.66 293 HIS B C 1
ATOM 4647 O O . HIS B 1 294 ? 61.778 -18.070 44.908 1.00 56.22 293 HIS B O 1
ATOM 4654 N N . VAL B 1 295 ? 60.415 -18.336 43.134 1.00 47.40 294 VAL B N 1
ATOM 4655 C CA . VAL B 1 295 ? 60.124 -19.723 43.497 1.00 37.77 294 VAL B CA 1
ATOM 4656 C C . VAL B 1 295 ? 61.390 -20.567 43.419 1.00 45.64 294 VAL B C 1
ATOM 4657 O O . VAL B 1 295 ? 61.623 -21.451 44.255 1.00 50.31 294 VAL B O 1
ATOM 4661 N N . ARG B 1 296 ? 62.229 -20.313 42.412 1.00 48.27 295 ARG B N 1
ATOM 4662 C CA . ARG B 1 296 ? 63.477 -21.060 42.298 1.00 49.15 295 ARG B CA 1
ATOM 4663 C C . ARG B 1 296 ? 64.413 -20.766 43.465 1.00 44.14 295 ARG B C 1
ATOM 4664 O O . ARG B 1 296 ? 65.122 -21.663 43.939 1.00 37.03 295 ARG B O 1
ATOM 4672 N N . PHE B 1 297 ? 64.416 -19.522 43.952 1.00 48.69 296 PHE B N 1
ATOM 4673 C CA . PHE B 1 297 ? 65.200 -19.203 45.139 1.00 49.89 296 PHE B CA 1
ATOM 4674 C C . PHE B 1 297 ? 64.661 -19.944 46.356 1.00 52.39 296 PHE B C 1
ATOM 4675 O O . PHE B 1 297 ? 65.439 -20.455 47.172 1.00 48.40 296 PHE B O 1
ATOM 4683 N N . LEU B 1 298 ? 63.330 -20.011 46.488 1.00 45.03 297 LEU B N 1
ATOM 4684 C CA . LEU B 1 298 ? 62.722 -20.812 47.550 1.00 46.94 297 LEU B CA 1
ATOM 4685 C C . LEU B 1 298 ? 63.210 -22.255 47.485 1.00 49.29 297 LEU B C 1
ATOM 4686 O O . LEU B 1 298 ? 63.490 -22.877 48.517 1.00 44.71 297 LEU B O 1
ATOM 4691 N N . GLU B 1 299 ? 63.292 -22.805 46.271 1.00 53.67 298 GLU B N 1
ATOM 4692 C CA . GLU B 1 299 ? 63.778 -24.169 46.081 1.00 45.96 298 GLU B CA 1
ATOM 4693 C C . GLU B 1 299 ? 65.257 -24.299 46.427 1.00 44.87 298 GLU B C 1
ATOM 4694 O O . GLU B 1 299 ? 65.698 -25.369 46.862 1.00 40.42 298 GLU B O 1
ATOM 4700 N N . ASP B 1 300 ? 66.038 -23.234 46.228 1.00 47.88 299 ASP B N 1
ATOM 4701 C CA . ASP B 1 300 ? 67.475 -23.319 46.479 1.00 46.85 299 ASP B CA 1
ATOM 4702 C C . ASP B 1 300 ? 67.784 -23.543 47.955 1.00 49.91 299 ASP B C 1
ATOM 4703 O O . ASP B 1 300 ? 68.617 -24.390 48.296 1.00 51.33 299 ASP B O 1
ATOM 4708 N N . MET B 1 301 ? 67.111 -22.814 48.847 1.00 53.24 300 MET B N 1
ATOM 4709 C CA . MET B 1 301 ? 67.443 -22.910 50.266 1.00 53.57 300 MET B CA 1
ATOM 4710 C C . MET B 1 301 ? 67.110 -24.285 50.833 1.00 53.93 300 MET B C 1
ATOM 4711 O O . MET B 1 301 ? 67.776 -24.745 51.769 1.00 56.19 300 MET B O 1
ATOM 4716 N N . MET B 1 302 ? 66.098 -24.957 50.278 1.00 52.99 301 MET B N 1
ATOM 4717 C CA . MET B 1 302 ? 65.778 -26.315 50.708 1.00 50.29 301 MET B CA 1
ATOM 4718 C C . MET B 1 302 ? 66.887 -27.284 50.312 1.00 55.75 301 MET B C 1
ATOM 4719 O O . MET B 1 302 ? 67.323 -28.113 51.120 1.00 51.04 301 MET B O 1
ATOM 4724 N N . TRP B 1 303 ? 67.343 -27.204 49.057 1.00 55.61 302 TRP B N 1
ATOM 4725 C CA . TRP B 1 303 ? 68.443 -28.052 48.611 1.00 57.81 302 TRP B CA 1
ATOM 4726 C C . TRP B 1 303 ? 69.738 -27.650 49.294 1.00 55.54 302 TRP B C 1
ATOM 4727 O O . TRP B 1 303 ? 70.600 -28.501 49.559 1.00 51.41 302 TRP B O 1
ATOM 4738 N N . SER B 1 304 ? 69.894 -26.351 49.554 1.00 58.39 303 SER B N 1
ATOM 4739 C CA . SER B 1 304 ? 71.107 -25.851 50.182 1.00 58.48 303 SER B CA 1
ATOM 4740 C C . SER B 1 304 ? 71.348 -26.522 51.522 1.00 59.42 303 SER B C 1
ATOM 4741 O O . SER B 1 304 ? 72.468 -26.947 51.813 1.00 54.52 303 SER B O 1
ATOM 4744 N N . MET B 1 305 ? 70.302 -26.671 52.334 1.00 59.77 304 MET B N 1
ATOM 4745 C CA . MET B 1 305 ? 70.495 -27.264 53.650 1.00 55.41 304 MET B CA 1
ATOM 4746 C C . MET B 1 305 ? 70.930 -28.717 53.535 1.00 59.48 304 MET B C 1
ATOM 4747 O O . MET B 1 305 ? 71.952 -29.116 54.111 1.00 64.62 304 MET B O 1
ATOM 4752 N N . VAL B 1 306 ? 70.243 -29.482 52.681 1.00 52.16 305 VAL B N 1
ATOM 4753 C CA . VAL B 1 306 ? 70.541 -30.904 52.521 1.00 56.43 305 VAL B CA 1
ATOM 4754 C C . VAL B 1 306 ? 71.970 -31.104 52.038 1.00 64.03 305 VAL B C 1
ATOM 4755 O O . VAL B 1 306 ? 72.729 -31.899 52.604 1.00 65.94 305 VAL B O 1
ATOM 4759 N N . ASP B 1 307 ? 72.362 -30.382 50.986 1.00 68.43 306 ASP B N 1
ATOM 4760 C CA . ASP B 1 307 ? 73.672 -30.626 50.392 1.00 65.66 306 ASP B CA 1
ATOM 4761 C C . ASP B 1 307 ? 74.805 -30.012 51.210 1.00 73.61 306 ASP B C 1
ATOM 4762 O O . ASP B 1 307 ? 75.869 -30.625 51.352 1.00 69.12 306 ASP B O 1
ATOM 4767 N N . TRP B 1 308 ? 74.606 -28.802 51.742 1.00 75.00 307 TRP B N 1
ATOM 4768 C CA . TRP B 1 308 ? 75.667 -28.079 52.427 1.00 71.36 307 TRP B CA 1
ATOM 4769 C C . TRP B 1 308 ? 75.927 -28.610 53.833 1.00 75.39 307 TRP B C 1
ATOM 4770 O O . TRP B 1 308 ? 77.091 -28.742 54.229 1.00 75.73 307 TRP B O 1
ATOM 4781 N N . SER B 1 309 ? 74.876 -28.897 54.616 1.00 73.78 308 SER B N 1
ATOM 4782 C CA . SER B 1 309 ? 75.096 -29.269 56.011 1.00 77.00 308 SER B CA 1
ATOM 4783 C C . SER B 1 309 ? 75.968 -30.513 56.133 1.00 81.78 308 SER B C 1
ATOM 4784 O O . SER B 1 309 ? 76.796 -30.611 57.046 1.00 82.14 308 SER B O 1
ATOM 4787 N N . ALA B 1 310 ? 75.804 -31.471 55.218 1.00 77.82 309 ALA B N 1
ATOM 4788 C CA . ALA B 1 310 ? 76.634 -32.669 55.231 1.00 77.49 309 ALA B CA 1
ATOM 4789 C C . ALA B 1 310 ? 78.070 -32.399 54.794 1.00 84.66 309 ALA B C 1
ATOM 4790 O O . ALA B 1 310 ? 78.930 -33.267 54.987 1.00 76.29 309 ALA B O 1
ATOM 4792 N N . ARG B 1 311 ? 78.349 -31.230 54.216 1.00 86.72 310 ARG B N 1
ATOM 4793 C CA . ARG B 1 311 ? 79.684 -30.873 53.755 1.00 89.98 310 ARG B CA 1
ATOM 4794 C C . ARG B 1 311 ? 80.353 -29.820 54.628 1.00 90.90 310 ARG B C 1
ATOM 4795 O O . ARG B 1 311 ? 81.485 -29.419 54.332 1.00 88.65 310 ARG B O 1
ATOM 4803 N N . SER B 1 312 ? 79.688 -29.353 55.681 1.00 85.30 311 SER B N 1
ATOM 4804 C CA . SER B 1 312 ? 80.221 -28.309 56.544 1.00 85.10 311 SER B CA 1
ATOM 4805 C C . SER B 1 312 ? 80.759 -28.912 57.834 1.00 89.59 311 SER B C 1
ATOM 4806 O O . SER B 1 312 ? 80.178 -29.852 58.384 1.00 95.95 311 SER B O 1
ATOM 4809 N N . ALA B 1 313 ? 81.873 -28.362 58.317 1.00 89.20 312 ALA B N 1
ATOM 4810 C CA . ALA B 1 313 ? 82.480 -28.806 59.562 1.00 90.12 312 ALA B CA 1
ATOM 4811 C C . ALA B 1 313 ? 81.887 -28.121 60.786 1.00 93.69 312 ALA B C 1
ATOM 4812 O O . ALA B 1 313 ? 82.568 -28.003 61.811 1.00 96.87 312 ALA B O 1
ATOM 4814 N N . ARG B 1 314 ? 80.642 -27.654 60.700 1.00 95.11 313 ARG B N 1
ATOM 4815 C CA . ARG B 1 314 ? 79.983 -27.102 61.876 1.00 92.44 313 ARG B CA 1
ATOM 4816 C C . ARG B 1 314 ? 79.549 -28.200 62.836 1.00 96.73 313 ARG B C 1
ATOM 4817 O O . ARG B 1 314 ? 79.507 -27.979 64.050 1.00 95.70 313 ARG B O 1
ATOM 4825 N N . TYR B 1 315 ? 79.254 -29.389 62.320 1.00 101.81 314 TYR B N 1
ATOM 4826 C CA . TYR B 1 315 ? 78.630 -30.472 63.078 1.00 106.15 314 TYR B CA 1
ATOM 4827 C C . TYR B 1 315 ? 79.527 -31.712 63.004 1.00 111.15 314 TYR B C 1
ATOM 4828 O O . TYR B 1 315 ? 79.363 -32.547 62.112 1.00 105.07 314 TYR B O 1
ATOM 4837 N N . ASP B 1 316 ? 80.472 -31.840 63.956 1.00 115.55 315 ASP B N 1
ATOM 4838 C CA . ASP B 1 316 ? 81.444 -32.938 63.946 1.00 122.12 315 ASP B CA 1
ATOM 4839 C C . ASP B 1 316 ? 81.649 -33.595 65.305 1.00 131.70 315 ASP B C 1
ATOM 4840 O O . ASP B 1 316 ? 81.929 -34.796 65.358 1.00 133.34 315 ASP B O 1
ATOM 4845 N N . VAL B 1 317 ? 81.562 -32.822 66.392 1.00 137.09 316 VAL B N 1
ATOM 4846 C CA . VAL B 1 317 ? 81.866 -33.196 67.779 1.00 133.22 316 VAL B CA 1
ATOM 4847 C C . VAL B 1 317 ? 83.138 -34.034 67.909 1.00 129.08 316 VAL B C 1
ATOM 4848 O O . VAL B 1 317 ? 83.268 -34.830 68.847 1.00 125.23 316 VAL B O 1
ATOM 4852 N N . VAL B 1 318 ? 84.095 -33.846 67.001 1.00 132.46 317 VAL B N 1
ATOM 4853 C CA . VAL B 1 318 ? 85.388 -34.525 67.104 1.00 119.82 317 VAL B CA 1
ATOM 4854 C C . VAL B 1 318 ? 86.139 -34.046 68.340 1.00 114.84 317 VAL B C 1
ATOM 4855 O O . VAL B 1 318 ? 86.426 -34.831 69.243 1.00 113.84 317 VAL B O 1
ATOM 4859 N N . ASP C 1 1 ? 26.176 1.876 18.919 1.00 68.92 0 ASP C N 1
ATOM 4860 C CA . ASP C 1 1 ? 26.025 1.240 17.616 1.00 84.22 0 ASP C CA 1
ATOM 4861 C C . ASP C 1 1 ? 24.666 1.607 17.015 1.00 92.96 0 ASP C C 1
ATOM 4862 O O . ASP C 1 1 ? 24.409 2.779 16.736 1.00 102.67 0 ASP C O 1
ATOM 4867 N N . MET C 1 2 ? 23.796 0.611 16.826 1.00 94.55 1 MET C N 1
ATOM 4868 C CA . MET C 1 2 ? 22.463 0.818 16.268 1.00 98.92 1 MET C CA 1
ATOM 4869 C C . MET C 1 2 ? 21.470 -0.111 16.959 1.00 87.71 1 MET C C 1
ATOM 4870 O O . MET C 1 2 ? 21.839 -0.943 17.794 1.00 82.14 1 MET C O 1
ATOM 4875 N N . THR C 1 3 ? 20.190 0.046 16.612 1.00 80.87 2 THR C N 1
ATOM 4876 C CA . THR C 1 3 ? 19.153 -0.867 17.070 1.00 72.57 2 THR C CA 1
ATOM 4877 C C . THR C 1 3 ? 18.203 -1.166 15.919 1.00 72.90 2 THR C C 1
ATOM 4878 O O . THR C 1 3 ? 18.268 -0.546 14.853 1.00 72.04 2 THR C O 1
ATOM 4882 N N . ILE C 1 4 ? 17.275 -2.092 16.171 1.00 67.20 3 ILE C N 1
ATOM 4883 C CA . ILE C 1 4 ? 16.269 -2.507 15.197 1.00 67.86 3 ILE C CA 1
ATOM 4884 C C . ILE C 1 4 ? 15.027 -2.948 15.964 1.00 66.89 3 ILE C C 1
ATOM 4885 O O . ILE C 1 4 ? 15.118 -3.417 17.102 1.00 68.54 3 ILE C O 1
ATOM 4890 N N . SER C 1 5 ? 13.857 -2.801 15.335 1.00 63.43 4 SER C N 1
ATOM 4891 C CA . SER C 1 5 ? 12.598 -3.294 15.886 1.00 63.45 4 SER C CA 1
ATOM 4892 C C . SER C 1 5 ? 12.128 -4.446 15.004 1.00 60.48 4 SER C C 1
ATOM 4893 O O . SER C 1 5 ? 11.715 -4.230 13.859 1.00 55.97 4 SER C O 1
ATOM 4896 N N . VAL C 1 6 ? 12.160 -5.658 15.552 1.00 48.94 5 VAL C N 1
ATOM 4897 C CA . VAL C 1 6 ? 11.817 -6.879 14.823 1.00 44.15 5 VAL C CA 1
ATOM 4898 C C . VAL C 1 6 ? 10.301 -7.019 14.756 1.00 57.13 5 VAL C C 1
ATOM 4899 O O . VAL C 1 6 ? 9.646 -7.058 15.808 1.00 79.57 5 VAL C O 1
ATOM 4903 N N . PRO C 1 7 ? 9.697 -7.099 13.573 1.00 53.30 6 PRO C N 1
ATOM 4904 C CA . PRO C 1 7 ? 8.232 -7.142 13.502 1.00 66.16 6 PRO C CA 1
ATOM 4905 C C . PRO C 1 7 ? 7.654 -8.429 14.074 1.00 69.83 6 PRO C C 1
ATOM 4906 O O . PRO C 1 7 ? 8.333 -9.446 14.237 1.00 58.10 6 PRO C O 1
ATOM 4910 N N . GLN C 1 8 ? 6.357 -8.360 14.370 1.00 77.58 7 GLN C N 1
ATOM 4911 C CA . GLN C 1 8 ? 5.606 -9.470 14.942 1.00 65.92 7 GLN C CA 1
ATOM 4912 C C . GLN C 1 8 ? 5.075 -10.351 13.818 1.00 52.00 7 GLN C C 1
ATOM 4913 O O . GLN C 1 8 ? 4.381 -9.864 12.918 1.00 55.27 7 GLN C O 1
ATOM 4919 N N . LEU C 1 9 ? 5.393 -11.638 13.868 1.00 49.97 8 LEU C N 1
ATOM 4920 C CA . LEU C 1 9 ? 5.028 -12.589 12.818 1.00 52.97 8 LEU C CA 1
ATOM 4921 C C . LEU C 1 9 ? 3.905 -13.477 13.342 1.00 53.71 8 LEU C C 1
ATOM 4922 O O . LEU C 1 9 ? 4.152 -14.411 14.107 1.00 58.93 8 LEU C O 1
ATOM 4927 N N . ASP C 1 10 ? 2.671 -13.175 12.949 1.00 48.99 9 ASP C N 1
ATOM 4928 C CA . ASP C 1 10 ? 1.523 -13.972 13.363 1.00 54.01 9 ASP C CA 1
ATOM 4929 C C . ASP C 1 10 ? 1.347 -15.164 12.426 1.00 54.87 9 ASP C C 1
ATOM 4930 O O . ASP C 1 10 ? 1.078 -14.994 11.232 1.00 56.46 9 ASP C O 1
ATOM 4935 N N . CYS C 1 11 ? 1.504 -16.364 12.968 1.00 53.25 10 CYS C N 1
ATOM 4936 C CA . CYS C 1 11 ? 1.286 -17.593 12.208 1.00 49.32 10 CYS C CA 1
ATOM 4937 C C . CYS C 1 11 ? 0.106 -18.327 12.821 1.00 48.69 10 CYS C C 1
ATOM 4938 O O . CYS C 1 11 ? 0.223 -18.859 13.942 1.00 44.83 10 CYS C O 1
ATOM 4941 N N . PRO C 1 12 ? -1.030 -18.390 12.137 1.00 49.86 11 PRO C N 1
ATOM 4942 C CA . PRO C 1 12 ? -2.229 -19.049 12.684 1.00 50.04 11 PRO C CA 1
ATOM 4943 C C . PRO C 1 12 ? -2.222 -20.569 12.526 1.00 52.24 11 PRO C C 1
ATOM 4944 O O . PRO C 1 12 ? -3.113 -21.161 11.908 1.00 51.43 11 PRO C O 1
ATOM 4948 N N . LEU C 1 13 ? -1.206 -21.223 13.092 1.00 48.30 12 LEU C N 1
ATOM 4949 C CA . LEU C 1 13 ? -1.154 -22.688 13.111 1.00 51.02 12 LEU C CA 1
ATOM 4950 C C . LEU C 1 13 ? -0.565 -23.104 14.453 1.00 57.56 12 LEU C C 1
ATOM 4951 O O . LEU C 1 13 ? 0.657 -23.198 14.600 1.00 59.60 12 LEU C O 1
ATOM 4956 N N . SER C 1 14 ? -1.437 -23.393 15.410 1.00 59.55 13 SER C N 1
ATOM 4957 C CA . SER C 1 14 ? -1.048 -23.763 16.759 1.00 49.42 13 SER C CA 1
ATOM 4958 C C . SER C 1 14 ? -1.641 -25.120 17.110 1.00 61.68 13 SER C C 1
ATOM 4959 O O . SER C 1 14 ? -2.595 -25.590 16.486 1.00 67.69 13 SER C O 1
ATOM 4962 N N . ARG C 1 15 ? -1.041 -25.755 18.110 1.00 63.56 14 ARG C N 1
ATOM 4963 C CA . ARG C 1 15 ? -1.390 -27.105 18.527 1.00 57.88 14 ARG C CA 1
ATOM 4964 C C . ARG C 1 15 ? -0.936 -27.252 19.971 1.00 59.15 14 ARG C C 1
ATOM 4965 O O . ARG C 1 15 ? 0.027 -26.591 20.374 1.00 63.21 14 ARG C O 1
ATOM 4973 N N . PRO C 1 16 ? -1.620 -28.054 20.785 1.00 56.84 15 PRO C N 1
ATOM 4974 C CA . PRO C 1 16 ? 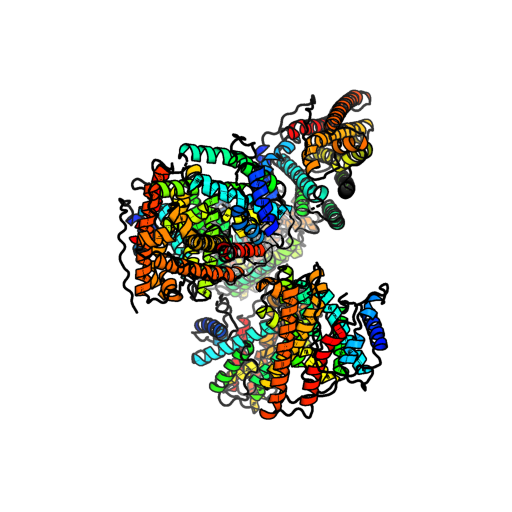-1.178 -28.197 22.177 1.00 60.57 15 PRO C CA 1
ATOM 4975 C C . PRO C 1 16 ? 0.156 -28.924 22.260 1.00 60.16 15 PRO C C 1
ATOM 4976 O O . PRO C 1 16 ? 0.396 -29.918 21.570 1.00 59.21 15 PRO C O 1
ATOM 4980 N N . VAL C 1 17 ? 1.008 -28.423 23.150 1.00 63.45 16 VAL C N 1
ATOM 4981 C CA . VAL C 1 17 ? 2.392 -28.860 23.277 1.00 65.57 16 VAL C CA 1
ATOM 4982 C C . VAL C 1 17 ? 2.522 -30.001 24.278 1.00 67.28 16 VAL C C 1
ATOM 4983 O O . VAL C 1 17 ? 1.652 -30.238 25.119 1.00 72.79 16 VAL C O 1
ATOM 4987 N N . HIS C 1 18 ? 3.636 -30.724 24.170 1.00 65.64 17 HIS C N 1
ATOM 4988 C CA . HIS C 1 18 ? 3.945 -31.781 25.120 1.00 71.48 17 HIS C CA 1
ATOM 4989 C C . HIS C 1 18 ? 4.291 -31.170 26.478 1.00 83.27 17 HIS C C 1
ATOM 4990 O O . HIS C 1 18 ? 5.033 -30.183 26.547 1.00 79.58 17 HIS C O 1
ATOM 4997 N N . PRO C 1 19 ? 3.772 -31.733 27.573 1.00 84.66 18 PRO C N 1
ATOM 4998 C CA . PRO C 1 19 ? 3.920 -31.051 28.871 1.00 75.65 18 PRO C CA 1
ATOM 4999 C C . PRO C 1 19 ? 5.336 -31.050 29.422 1.00 71.64 18 PRO C C 1
ATOM 5000 O O . PRO C 1 19 ? 5.757 -30.053 30.021 1.00 72.67 18 PRO C O 1
ATOM 5004 N N . GLU C 1 20 ? 6.097 -32.124 29.219 1.00 71.36 19 GLU C N 1
ATOM 5005 C CA . GLU C 1 20 ? 7.386 -32.273 29.883 1.00 73.84 19 GLU C CA 1
ATOM 5006 C C . GLU C 1 20 ? 8.505 -31.470 29.223 1.00 68.71 19 GLU C C 1
ATOM 5007 O O . GLU C 1 20 ? 9.687 -31.737 29.494 1.00 66.34 19 GLU C O 1
ATOM 5013 N N . GLY C 1 21 ? 8.152 -30.456 28.429 1.00 70.84 20 GLY C N 1
ATOM 5014 C CA . GLY C 1 21 ? 9.155 -29.727 27.669 1.00 64.65 20 GLY C CA 1
ATOM 5015 C C . GLY C 1 21 ? 10.267 -29.184 28.541 1.00 59.04 20 GLY C C 1
ATOM 5016 O O . GLY C 1 21 ? 11.451 -29.387 28.256 1.00 58.71 20 GLY C O 1
ATOM 5017 N N . GLU C 1 22 ? 9.900 -28.499 29.628 1.00 60.42 21 GLU C N 1
ATOM 5018 C CA . GLU C 1 22 ? 10.908 -27.925 30.514 1.00 62.74 21 GLU C CA 1
ATOM 5019 C C . GLU C 1 22 ? 11.873 -28.988 31.021 1.00 61.18 21 GLU C C 1
ATOM 5020 O O . GLU C 1 22 ? 13.091 -28.762 31.046 1.00 61.22 21 GLU C O 1
ATOM 5026 N N . ARG C 1 23 ? 11.359 -30.165 31.393 1.00 51.52 22 ARG C N 1
ATOM 5027 C CA . ARG C 1 23 ? 12.246 -31.242 31.823 1.00 57.23 22 ARG C CA 1
ATOM 5028 C C . ARG C 1 23 ? 13.307 -31.521 30.768 1.00 63.18 22 ARG C C 1
ATOM 5029 O O . ARG C 1 23 ? 14.510 -31.556 31.064 1.00 62.55 22 ARG C O 1
ATOM 5037 N N . ALA C 1 24 ? 12.877 -31.621 29.508 1.00 64.85 23 ALA C N 1
ATOM 5038 C CA . ALA C 1 24 ? 13.809 -31.917 28.428 1.00 57.02 23 ALA C CA 1
ATOM 5039 C C . ALA C 1 24 ? 14.907 -30.867 28.346 1.00 51.46 23 ALA C C 1
ATOM 5040 O O . ALA C 1 24 ? 16.068 -31.203 28.081 1.00 51.49 23 ALA C O 1
ATOM 5042 N N . ASP C 1 25 ? 14.569 -29.598 28.611 1.00 53.73 24 ASP C N 1
ATOM 5043 C CA . ASP C 1 25 ? 15.586 -28.550 28.624 1.00 53.26 24 ASP C CA 1
ATOM 5044 C C . ASP C 1 25 ? 16.763 -28.955 29.500 1.00 59.28 24 ASP C C 1
ATOM 5045 O O . ASP C 1 25 ? 17.911 -29.006 29.037 1.00 52.04 24 ASP C O 1
ATOM 5050 N N . ALA C 1 26 ? 16.480 -29.323 30.753 1.00 64.52 25 ALA C N 1
ATOM 5051 C CA . ALA C 1 26 ? 17.545 -29.773 31.641 1.00 52.18 25 ALA C CA 1
ATOM 5052 C C . ALA C 1 26 ? 18.265 -30.968 31.040 1.00 52.58 25 ALA C C 1
ATOM 5053 O O . ALA C 1 26 ? 19.501 -30.992 30.963 1.00 54.56 25 ALA C O 1
ATOM 5055 N N . TYR C 1 27 ? 17.497 -31.948 30.553 1.00 46.71 26 TYR C N 1
ATOM 5056 C CA . TYR C 1 27 ? 18.106 -33.132 29.964 1.00 47.01 26 TYR C CA 1
ATOM 5057 C C . TYR C 1 27 ? 19.034 -32.761 28.821 1.00 52.40 26 TYR C C 1
ATOM 5058 O O . TYR C 1 27 ? 20.099 -33.371 28.664 1.00 56.53 26 TYR C O 1
ATOM 5067 N N . ALA C 1 28 ? 18.664 -31.746 28.031 1.00 51.54 27 ALA C N 1
ATOM 5068 C CA . ALA C 1 28 ? 19.548 -31.326 26.951 1.00 42.30 27 ALA C CA 1
ATOM 5069 C C . ALA C 1 28 ? 20.929 -31.037 27.511 1.00 50.23 27 ALA C C 1
ATOM 5070 O O . ALA C 1 28 ? 21.920 -31.675 27.123 1.00 51.77 27 ALA C O 1
ATOM 5072 N N . VAL C 1 29 ? 20.984 -30.171 28.528 1.00 50.22 28 VAL C N 1
ATOM 5073 C CA . VAL C 1 29 ? 22.260 -29.842 29.149 1.00 49.40 28 VAL C CA 1
ATOM 5074 C C . VAL C 1 29 ? 22.952 -31.114 29.609 1.00 50.43 28 VAL C C 1
ATOM 5075 O O . VAL C 1 29 ? 24.117 -31.362 29.269 1.00 50.96 28 VAL C O 1
ATOM 5079 N N . GLU C 1 30 ? 22.193 -32.003 30.260 1.00 47.86 29 GLU C N 1
ATOM 5080 C CA . GLU C 1 30 ? 22.766 -33.244 30.764 1.00 47.14 29 GLU C CA 1
ATOM 5081 C C . GLU C 1 30 ? 23.496 -33.982 29.655 1.00 44.73 29 GLU C C 1
ATOM 5082 O O . GLU C 1 30 ? 24.690 -34.288 29.773 1.00 47.20 29 GLU C O 1
ATOM 5088 N N . TRP C 1 31 ? 22.811 -34.207 28.533 1.00 45.24 30 TRP C N 1
ATOM 5089 C CA . TRP C 1 31 ? 23.432 -34.954 27.447 1.00 50.24 30 TRP C CA 1
ATOM 5090 C C . TRP C 1 31 ? 24.666 -34.232 26.937 1.00 51.43 30 TRP C C 1
ATOM 5091 O O . TRP C 1 31 ? 25.727 -34.842 26.756 1.00 47.23 30 TRP C O 1
ATOM 5102 N N . LEU C 1 32 ? 24.550 -32.917 26.726 1.00 54.61 31 LEU C N 1
ATOM 5103 C CA . LEU C 1 32 ? 25.683 -32.154 26.217 1.00 56.19 31 LEU C CA 1
ATOM 5104 C C . LEU C 1 32 ? 26.861 -32.226 27.180 1.00 53.93 31 LEU C C 1
ATOM 5105 O O . LEU C 1 32 ? 28.021 -32.149 26.756 1.00 45.92 31 LEU C O 1
ATOM 5110 N N . ARG C 1 33 ? 26.580 -32.362 28.480 1.00 59.95 32 ARG C N 1
ATOM 5111 C CA . ARG C 1 33 ? 27.654 -32.524 29.452 1.00 57.02 32 ARG C CA 1
ATOM 5112 C C . ARG C 1 33 ? 28.268 -33.914 29.362 1.00 55.08 32 ARG C C 1
ATOM 5113 O O . ARG C 1 33 ? 29.491 -34.068 29.476 1.00 54.77 32 ARG C O 1
ATOM 5121 N N . GLY C 1 34 ? 27.434 -34.932 29.133 1.00 52.90 33 GLY C N 1
ATOM 5122 C CA . GLY C 1 34 ? 27.891 -36.312 29.120 1.00 57.98 33 GLY C CA 1
ATOM 5123 C C . GLY C 1 34 ? 28.678 -36.715 27.893 1.00 49.92 33 GLY C C 1
ATOM 5124 O O . GLY C 1 34 ? 29.432 -37.692 27.949 1.00 51.29 33 GLY C O 1
ATOM 5125 N N . VAL C 1 35 ? 28.525 -35.993 26.787 1.00 58.36 34 VAL C N 1
ATOM 5126 C CA . VAL C 1 35 ? 29.191 -36.376 25.548 1.00 57.02 34 VAL C CA 1
ATOM 5127 C C . VAL C 1 35 ? 30.456 -35.562 25.301 1.00 50.28 34 VAL C C 1
ATOM 5128 O O . VAL C 1 35 ? 31.345 -36.028 24.572 1.00 45.68 34 VAL C O 1
ATOM 5132 N N . GLY C 1 36 ? 30.565 -34.371 25.885 1.00 49.71 35 GLY C N 1
ATOM 5133 C CA . GLY C 1 36 ? 31.726 -33.520 25.730 1.00 51.61 35 GLY C CA 1
ATOM 5134 C C . GLY C 1 36 ? 31.466 -32.237 24.977 1.00 47.48 35 GLY C C 1
ATOM 5135 O O . GLY C 1 36 ? 32.393 -31.436 24.815 1.00 47.18 35 GLY C O 1
ATOM 5136 N N . LEU C 1 37 ? 30.234 -32.010 24.522 1.00 47.45 36 LEU C N 1
ATOM 5137 C CA . LEU C 1 37 ? 29.901 -30.777 23.822 1.00 49.35 36 LEU C CA 1
ATOM 5138 C C . LEU C 1 37 ? 29.763 -29.603 24.780 1.00 52.41 36 LEU C C 1
ATOM 5139 O O . LEU C 1 37 ? 29.808 -28.449 24.341 1.00 55.46 36 LEU C O 1
ATOM 5144 N N . MET C 1 38 ? 29.573 -29.880 26.069 1.00 57.18 37 MET C N 1
ATOM 5145 C CA . MET C 1 38 ? 29.478 -28.864 27.109 1.00 54.95 37 MET C CA 1
ATOM 5146 C C . MET C 1 38 ? 30.225 -29.356 28.339 1.00 56.07 37 MET C C 1
ATOM 5147 O O . MET C 1 38 ? 29.944 -30.449 28.836 1.00 66.34 37 MET C O 1
ATOM 5152 N N . ALA C 1 39 ? 31.175 -28.561 28.822 1.00 57.66 38 ALA C N 1
ATOM 5153 C CA . ALA C 1 39 ? 31.928 -28.930 30.012 1.00 56.08 38 ALA C CA 1
ATOM 5154 C C . ALA C 1 39 ? 31.077 -28.728 31.258 1.00 64.00 38 ALA C C 1
ATOM 5155 O O . ALA C 1 39 ? 30.336 -27.747 31.367 1.00 75.72 38 ALA C O 1
ATOM 5157 N N . ASP C 1 40 ? 31.183 -29.663 32.199 1.00 62.55 39 ASP C N 1
ATOM 5158 C CA . ASP C 1 40 ? 30.447 -29.551 33.456 1.00 65.01 39 ASP C CA 1
ATOM 5159 C C . ASP C 1 40 ? 31.252 -28.793 34.517 1.00 65.21 39 ASP C C 1
ATOM 5160 O O . ASP C 1 40 ? 31.079 -27.584 34.708 1.00 44.95 39 ASP C O 1
ATOM 5165 N N . ALA C 1 44 ? 28.053 -22.427 33.023 1.00 62.12 43 ALA C N 1
ATOM 5166 C CA . ALA C 1 44 ? 26.692 -21.954 33.239 1.00 56.72 43 ALA C CA 1
ATOM 5167 C C . ALA C 1 44 ? 25.749 -22.591 32.233 1.00 68.12 43 ALA C C 1
ATOM 5168 O O . ALA C 1 44 ? 26.151 -22.910 31.113 1.00 55.29 43 ALA C O 1
ATOM 5170 N N . ALA C 1 45 ? 24.503 -22.817 32.659 1.00 78.40 44 ALA C N 1
ATOM 5171 C CA . ALA C 1 45 ? 23.448 -23.371 31.817 1.00 70.39 44 ALA C CA 1
ATOM 5172 C C . ALA C 1 45 ? 22.417 -22.337 31.366 1.00 75.88 44 ALA C C 1
ATOM 5173 O O . ALA C 1 45 ? 21.304 -22.317 31.907 1.00 75.61 44 ALA C O 1
ATOM 5175 N N . PRO C 1 46 ? 22.729 -21.449 30.404 1.00 79.79 45 PRO C N 1
ATOM 5176 C CA . PRO C 1 46 ? 21.660 -20.667 29.767 1.00 67.49 45 PRO C CA 1
ATOM 5177 C C . PRO C 1 46 ? 21.016 -21.446 28.633 1.00 74.22 45 PRO C C 1
ATOM 5178 O O . PRO C 1 46 ? 20.369 -20.867 27.753 1.00 69.06 45 PRO C O 1
ATOM 5182 N N . VAL C 1 47 ? 21.193 -22.768 28.652 1.00 78.97 46 VAL C N 1
ATOM 5183 C CA . VAL C 1 47 ? 20.634 -23.620 27.608 1.00 82.56 46 VAL C CA 1
ATOM 5184 C C . VAL C 1 47 ? 19.174 -23.947 27.894 1.00 78.05 46 VAL C C 1
ATOM 5185 O O . VAL C 1 47 ? 18.373 -24.082 26.961 1.00 80.61 46 VAL C O 1
ATOM 5189 N N . LEU C 1 48 ? 18.799 -24.095 29.167 1.00 72.84 47 LEU C N 1
ATOM 5190 C CA . LEU C 1 48 ? 17.383 -24.234 29.492 1.00 72.04 47 LEU C CA 1
ATOM 5191 C C . LEU C 1 48 ? 16.605 -22.980 29.117 1.00 78.50 47 LEU C C 1
ATOM 5192 O O . LEU C 1 48 ? 15.398 -23.054 28.859 1.00 78.62 47 LEU C O 1
ATOM 5197 N N . ALA C 1 49 ? 17.272 -21.820 29.090 1.00 75.34 48 ALA C N 1
ATOM 5198 C CA . ALA C 1 49 ? 16.605 -20.604 28.643 1.00 68.93 48 ALA C CA 1
ATOM 5199 C C . ALA C 1 49 ? 16.411 -20.601 27.132 1.00 73.38 48 ALA C C 1
ATOM 5200 O O . ALA C 1 49 ? 15.464 -19.984 26.630 1.00 82.23 48 ALA C O 1
ATOM 5202 N N . VAL C 1 50 ? 17.288 -21.287 26.398 1.00 72.25 49 VAL C N 1
ATOM 5203 C CA . VAL C 1 50 ? 17.121 -21.421 24.953 1.00 70.97 49 VAL C CA 1
ATOM 5204 C C . VAL C 1 50 ? 15.883 -22.254 24.641 1.00 69.77 49 VAL C C 1
ATOM 5205 O O . VAL C 1 50 ? 15.068 -21.894 23.782 1.00 69.94 49 VAL C O 1
ATOM 5209 N N . GLY C 1 51 ? 15.716 -23.371 25.347 1.00 61.51 50 GLY C N 1
ATOM 5210 C CA . GLY C 1 51 ? 14.558 -24.227 25.186 1.00 59.07 50 GLY C CA 1
ATOM 5211 C C . GLY C 1 51 ? 14.667 -25.262 24.084 1.00 63.66 50 GLY C C 1
ATOM 5212 O O . GLY C 1 51 ? 13.764 -25.391 23.249 1.00 62.92 50 GLY C O 1
ATOM 5213 N N . LEU C 1 52 ? 15.777 -26.003 24.063 1.00 58.74 51 LEU C N 1
ATOM 5214 C CA . LEU C 1 52 ? 15.918 -27.069 23.077 1.00 57.27 51 LEU C CA 1
ATOM 5215 C C . LEU C 1 52 ? 14.928 -28.197 23.333 1.00 50.83 51 LEU C C 1
ATOM 5216 O O . LEU C 1 52 ? 14.522 -28.891 22.393 1.00 46.85 51 LEU C O 1
ATOM 5221 N N . GLY C 1 53 ? 14.529 -28.395 24.592 1.00 49.05 52 GLY C N 1
ATOM 5222 C CA . GLY C 1 53 ? 13.525 -29.398 24.888 1.00 56.89 52 GLY C CA 1
ATOM 5223 C C . GLY C 1 53 ? 12.119 -28.926 24.591 1.00 62.60 52 GLY C C 1
ATOM 5224 O O . GLY C 1 53 ? 11.242 -29.735 24.271 1.00 61.38 52 GLY C O 1
ATOM 5225 N N . ARG C 1 54 ? 11.881 -27.618 24.690 1.00 56.19 53 ARG C N 1
ATOM 5226 C CA . ARG C 1 54 ? 10.568 -27.078 24.364 1.00 47.40 53 ARG C CA 1
ATOM 5227 C C . ARG C 1 54 ? 10.348 -27.093 22.856 1.00 50.65 53 ARG C C 1
ATOM 5228 O O . ARG C 1 54 ? 9.237 -27.357 22.378 1.00 54.70 53 ARG C O 1
ATOM 5236 N N . LEU C 1 55 ? 11.409 -26.851 22.088 1.00 45.45 54 LEU C N 1
ATOM 5237 C CA . LEU C 1 55 ? 11.336 -27.059 20.647 1.00 49.50 54 LEU C CA 1
ATOM 5238 C C . LEU C 1 55 ? 11.033 -28.520 20.331 1.00 49.43 54 LEU C C 1
ATOM 5239 O O . LEU C 1 55 ? 10.168 -28.826 19.499 1.00 50.10 54 LEU C O 1
ATOM 5244 N N . ALA C 1 56 ? 11.746 -29.438 20.990 1.00 47.17 55 ALA C N 1
ATOM 5245 C CA . ALA C 1 56 ? 11.457 -30.858 20.828 1.00 53.12 55 ALA C CA 1
ATOM 5246 C C . ALA C 1 56 ? 9.993 -31.153 21.121 1.00 50.11 55 ALA C C 1
ATOM 5247 O O . ALA C 1 56 ? 9.354 -31.945 20.419 1.00 48.69 55 ALA C O 1
ATOM 5249 N N . ALA C 1 57 ? 9.441 -30.516 22.154 1.00 47.76 56 ALA C N 1
ATOM 5250 C CA . ALA C 1 57 ? 8.016 -30.654 22.422 1.00 54.05 56 ALA C CA 1
ATOM 5251 C C . ALA C 1 57 ? 7.196 -30.141 21.248 1.00 53.34 56 ALA C C 1
ATOM 5252 O O . ALA C 1 57 ? 6.139 -30.693 20.924 1.00 60.85 56 ALA C O 1
ATOM 5254 N N . CYS C 1 58 ? 7.678 -29.088 20.590 1.00 51.19 57 CYS C N 1
ATOM 5255 C CA . CYS C 1 58 ? 6.991 -28.585 19.407 1.00 52.63 57 CYS C CA 1
ATOM 5256 C C . CYS C 1 58 ? 7.052 -29.558 18.234 1.00 51.02 57 CYS C C 1
ATOM 5257 O O . CYS C 1 58 ? 6.178 -29.508 17.363 1.00 49.01 57 CYS C O 1
ATOM 5260 N N . TYR C 1 59 ? 8.051 -30.439 18.181 1.00 52.25 58 TYR C N 1
ATOM 5261 C CA . TYR C 1 59 ? 8.173 -31.306 17.011 1.00 55.15 58 TYR C CA 1
ATOM 5262 C C . TYR C 1 59 ? 7.514 -32.673 17.181 1.00 63.35 58 TYR C C 1
ATOM 5263 O O . TYR C 1 59 ? 7.482 -33.445 16.216 1.00 59.40 58 TYR C O 1
ATOM 5272 N N . VAL C 1 60 ? 6.998 -33.006 18.365 1.00 66.90 59 VAL C N 1
ATOM 5273 C CA . VAL C 1 60 ? 6.308 -34.276 18.560 1.00 67.80 59 VAL C CA 1
ATOM 5274 C C . VAL C 1 60 ? 4.883 -33.980 19.022 1.00 72.84 59 VAL C C 1
ATOM 5275 O O . VAL C 1 60 ? 4.563 -32.869 19.455 1.00 71.67 59 VAL C O 1
ATOM 5279 N N . ASP C 1 61 ? 4.022 -34.995 18.936 1.00 74.16 60 ASP C N 1
ATOM 5280 C CA . ASP C 1 61 ? 2.650 -34.850 19.403 1.00 78.92 60 ASP C CA 1
ATOM 5281 C C . ASP C 1 61 ? 2.586 -34.918 20.929 1.00 79.33 60 ASP C C 1
ATOM 5282 O O . ASP C 1 61 ? 3.468 -35.469 21.594 1.00 81.09 60 ASP C O 1
ATOM 5287 N N . GLU C 1 62 ? 1.516 -34.339 21.480 1.00 74.90 61 GLU C N 1
ATOM 5288 C CA . GLU C 1 62 ? 1.414 -34.187 22.929 1.00 78.90 61 GLU C CA 1
ATOM 5289 C C . GLU C 1 62 ? 1.339 -35.526 23.652 1.00 79.26 61 GLU C C 1
ATOM 5290 O O . GLU C 1 62 ? 1.781 -35.630 24.802 1.00 82.36 61 GLU C O 1
ATOM 5296 N N . ASN C 1 63 ? 0.792 -36.553 23.013 1.00 76.29 62 ASN C N 1
ATOM 5297 C CA . ASN C 1 63 ? 0.627 -37.855 23.659 1.00 76.29 62 ASN C CA 1
ATOM 5298 C C . ASN C 1 63 ? 1.725 -38.823 23.215 1.00 78.49 62 ASN C C 1
ATOM 5299 O O . ASN C 1 63 ? 1.467 -39.900 22.677 1.00 86.85 62 ASN C O 1
ATOM 5304 N N . ALA C 1 64 ? 2.975 -38.420 23.451 1.00 76.43 63 ALA C N 1
ATOM 5305 C CA . ALA C 1 64 ? 4.145 -39.177 23.029 1.00 67.03 63 ALA C CA 1
ATOM 5306 C C . ALA C 1 64 ? 5.026 -39.552 24.215 1.00 58.34 63 ALA C C 1
ATOM 5307 O O . ALA C 1 64 ? 5.031 -38.884 25.253 1.00 54.50 63 ALA C O 1
ATOM 5309 N N . SER C 1 65 ? 5.791 -40.626 24.032 1.00 59.49 64 SER C N 1
ATOM 5310 C CA . SER C 1 65 ? 6.659 -41.147 25.079 1.00 60.67 64 SER C CA 1
ATOM 5311 C C . SER C 1 65 ? 7.819 -40.197 25.376 1.00 58.84 64 SER C C 1
ATOM 5312 O O . SER C 1 65 ? 8.239 -39.408 24.526 1.00 60.80 64 SER C O 1
ATOM 5315 N N . TRP C 1 66 ? 8.343 -40.289 26.606 1.00 58.83 65 TRP C N 1
ATOM 5316 C CA . TRP C 1 66 ? 9.526 -39.515 26.983 1.00 54.12 65 TRP C CA 1
ATOM 5317 C C . TRP C 1 66 ? 10.762 -39.914 26.186 1.00 61.57 65 TRP C C 1
ATOM 5318 O O . TRP C 1 66 ? 11.647 -39.081 25.969 1.00 64.29 65 TRP C O 1
ATOM 5329 N N . ASP C 1 67 ? 10.858 -41.175 25.762 1.00 60.59 66 ASP C N 1
ATOM 5330 C CA . ASP C 1 67 ? 11.989 -41.573 24.930 1.00 60.48 66 ASP C CA 1
ATOM 5331 C C . ASP C 1 67 ? 12.013 -40.769 23.637 1.00 58.73 66 ASP C C 1
ATOM 5332 O O . ASP C 1 67 ? 13.073 -40.299 23.197 1.00 60.27 66 ASP C O 1
ATOM 5337 N N . THR C 1 68 ? 10.840 -40.564 23.040 1.00 53.98 67 THR C N 1
ATOM 5338 C CA . THR C 1 68 ? 10.754 -39.832 21.784 1.00 51.57 67 THR C CA 1
ATOM 5339 C C . THR C 1 68 ? 11.155 -38.373 21.975 1.00 55.44 67 THR C C 1
ATOM 5340 O O . THR C 1 68 ? 11.974 -37.837 21.215 1.00 59.78 67 THR C O 1
ATOM 5344 N N . LEU C 1 69 ? 10.579 -37.716 22.985 1.00 48.99 68 LEU C N 1
ATOM 5345 C CA . LEU C 1 69 ? 10.918 -36.326 23.266 1.00 43.95 68 LEU C CA 1
ATOM 5346 C C . LEU C 1 69 ? 12.396 -36.169 23.592 1.00 50.63 68 LEU C C 1
ATOM 5347 O O . LEU C 1 69 ? 13.038 -35.198 23.166 1.00 54.26 68 LEU C O 1
ATOM 5352 N N . ALA C 1 70 ? 12.957 -37.121 24.336 1.00 48.98 69 ALA C N 1
ATOM 5353 C CA . ALA C 1 70 ? 14.369 -37.052 24.684 1.00 52.25 69 ALA C CA 1
ATOM 5354 C C . ALA C 1 70 ? 15.245 -37.156 23.443 1.00 50.95 69 ALA C C 1
ATOM 5355 O O . ALA C 1 70 ? 16.211 -36.397 23.293 1.00 50.95 69 ALA C O 1
ATOM 5357 N N . PHE C 1 71 ? 14.926 -38.085 22.536 1.00 50.19 70 PHE C N 1
ATOM 5358 C CA . PHE C 1 71 ? 15.734 -38.196 21.325 1.00 50.67 70 PHE C CA 1
ATOM 5359 C C . PHE C 1 71 ? 15.601 -36.951 20.455 1.00 45.44 70 PHE C C 1
ATOM 5360 O O . PHE C 1 71 ? 16.583 -36.502 19.850 1.00 43.42 70 PHE C O 1
ATOM 5368 N N . MET C 1 72 ? 14.390 -36.394 20.361 1.00 41.29 71 MET C N 1
ATOM 5369 C CA . MET C 1 72 ? 14.200 -35.157 19.609 1.00 41.56 71 MET C CA 1
ATOM 5370 C C . MET C 1 72 ? 15.066 -34.038 20.174 1.00 42.30 71 MET C C 1
ATOM 5371 O O . MET C 1 72 ? 15.699 -33.282 19.422 1.00 41.64 71 MET C O 1
ATOM 5376 N N . THR C 1 73 ? 15.104 -33.919 21.503 1.00 41.31 72 THR C N 1
ATOM 5377 C CA . THR C 1 73 ? 15.944 -32.908 22.133 1.00 40.01 72 THR C CA 1
ATOM 5378 C C . THR C 1 73 ? 17.418 -33.149 21.831 1.00 40.57 72 THR C C 1
ATOM 5379 O O . THR C 1 73 ? 18.160 -32.205 21.541 1.00 41.96 72 THR C O 1
ATOM 5383 N N . ILE C 1 74 ? 17.854 -34.409 21.869 1.00 43.59 73 ILE C N 1
ATOM 5384 C CA . ILE C 1 74 ? 19.262 -34.716 21.614 1.00 43.31 73 ILE C CA 1
ATOM 5385 C C . ILE C 1 74 ? 19.646 -34.336 20.188 1.00 51.09 73 ILE C C 1
ATOM 5386 O O . ILE C 1 74 ? 20.722 -33.773 19.942 1.00 41.90 73 ILE C O 1
ATOM 5391 N N . LEU C 1 75 ? 18.780 -34.658 19.227 1.00 48.74 74 LEU C N 1
ATOM 5392 C CA . LEU C 1 75 ? 19.072 -34.371 17.827 1.00 36.72 74 LEU C CA 1
ATOM 5393 C C . LEU C 1 75 ? 19.106 -32.868 17.575 1.00 41.76 74 LEU C C 1
ATOM 5394 O O . LEU C 1 75 ? 20.029 -32.350 16.925 1.00 46.93 74 LEU C O 1
ATOM 5399 N N . LEU C 1 76 ? 18.118 -32.144 18.108 1.00 41.50 75 LEU C N 1
ATOM 5400 C CA . LEU C 1 76 ? 18.108 -30.698 17.935 1.00 35.52 75 LEU C CA 1
ATOM 5401 C C . LEU C 1 76 ? 19.295 -30.051 18.628 1.00 31.74 75 LEU C C 1
ATOM 5402 O O . LEU C 1 76 ? 19.796 -29.022 18.165 1.00 32.13 75 LEU C O 1
ATOM 5407 N N . ALA C 1 77 ? 19.767 -30.643 19.729 1.00 34.18 76 ALA C N 1
ATOM 5408 C CA . ALA C 1 77 ? 20.930 -30.096 20.420 1.00 45.06 76 ALA C CA 1
ATOM 5409 C C . ALA C 1 77 ? 22.218 -30.365 19.651 1.00 45.05 76 ALA C C 1
ATOM 5410 O O . ALA C 1 77 ? 23.106 -29.505 19.604 1.00 44.37 76 ALA C O 1
ATOM 5412 N N . TRP C 1 78 ? 22.342 -31.548 19.039 1.00 41.65 77 TRP C N 1
ATOM 5413 C CA . TRP C 1 78 ? 23.545 -31.833 18.262 1.00 36.60 77 TRP C CA 1
ATOM 5414 C C . TRP C 1 78 ? 23.626 -30.951 17.027 1.00 42.08 77 TRP C C 1
ATOM 5415 O O . TRP C 1 78 ? 24.717 -30.502 16.654 1.00 43.78 77 TRP C O 1
ATOM 5426 N N . TYR C 1 79 ? 22.493 -30.709 16.362 1.00 42.42 78 TYR C N 1
ATOM 5427 C CA . TYR C 1 79 ? 22.519 -29.810 15.210 1.00 38.09 78 TYR C CA 1
ATOM 5428 C C . TYR C 1 79 ? 23.028 -28.429 15.601 1.00 36.05 78 TYR C C 1
ATOM 5429 O O . TYR C 1 79 ? 23.802 -27.811 14.862 1.00 42.54 78 TYR C O 1
ATOM 5438 N N . ALA C 1 80 ? 22.603 -27.929 16.762 1.00 44.32 79 ALA C N 1
ATOM 5439 C CA . ALA C 1 80 ? 22.952 -26.571 17.170 1.00 46.38 79 ALA C CA 1
ATOM 5440 C C . ALA C 1 80 ? 24.435 -26.432 17.496 1.00 46.32 79 ALA C C 1
ATOM 5441 O O . ALA C 1 80 ? 25.044 -25.401 17.192 1.00 54.40 79 ALA C O 1
ATOM 5443 N N . GLU C 1 81 ? 25.036 -27.451 18.113 1.00 42.92 80 GLU C N 1
ATOM 5444 C CA . GLU C 1 81 ? 26.440 -27.344 18.504 1.00 43.98 80 GLU C CA 1
ATOM 5445 C C . GLU C 1 81 ? 27.363 -27.384 17.294 1.00 45.89 80 GLU C C 1
ATOM 5446 O O . GLU C 1 81 ? 28.362 -26.655 17.245 1.00 40.63 80 GLU C O 1
ATOM 5452 N N . TYR C 1 82 ? 27.056 -28.242 16.319 1.00 51.71 81 TYR C N 1
ATOM 5453 C CA . TYR C 1 82 ? 27.868 -28.320 15.109 1.00 42.52 81 TYR C CA 1
ATOM 5454 C C . TYR C 1 82 ? 27.826 -27.005 14.341 1.00 41.70 81 TYR C C 1
ATOM 5455 O O . TYR C 1 82 ? 28.850 -26.549 13.817 1.00 50.76 81 TYR C O 1
ATOM 5464 N N . ASP C 1 83 ? 26.642 -26.394 14.245 1.00 42.22 82 ASP C N 1
ATOM 5465 C CA . ASP C 1 83 ? 26.509 -25.130 13.526 1.00 49.84 82 ASP C CA 1
ATOM 5466 C C . ASP C 1 83 ? 27.437 -24.074 14.113 1.00 49.48 82 ASP C C 1
ATOM 5467 O O . ASP C 1 83 ? 28.125 -23.355 13.379 1.00 49.81 82 ASP C O 1
ATOM 5472 N N . ASP C 1 84 ? 27.471 -23.968 15.442 1.00 45.78 83 ASP C N 1
ATOM 5473 C CA . ASP C 1 84 ? 28.327 -22.972 16.071 1.00 49.30 83 ASP C CA 1
ATOM 5474 C C . ASP C 1 84 ? 29.795 -23.322 15.898 1.00 51.92 83 ASP C C 1
ATOM 5475 O O . ASP C 1 84 ? 30.627 -22.436 15.670 1.00 59.32 83 ASP C O 1
ATOM 5480 N N . ARG C 1 85 ? 30.135 -24.607 15.992 1.00 48.56 84 ARG C N 1
ATOM 5481 C CA . ARG C 1 85 ? 31.542 -24.983 15.929 1.00 57.37 84 ARG C CA 1
ATOM 5482 C C . ARG C 1 85 ? 32.121 -24.781 14.532 1.00 62.42 84 ARG C C 1
ATOM 5483 O O . ARG C 1 85 ? 33.277 -24.361 14.395 1.00 69.30 84 ARG C O 1
ATOM 5491 N N . ALA C 1 86 ? 31.345 -25.054 13.484 1.00 60.53 85 ALA C N 1
ATOM 5492 C CA . ALA C 1 86 ? 31.919 -25.096 12.145 1.00 59.49 85 ALA C CA 1
ATOM 5493 C C . ALA C 1 86 ? 31.539 -23.914 11.266 1.00 57.49 85 ALA C C 1
ATOM 5494 O O . ALA C 1 86 ? 32.319 -23.549 10.385 1.00 59.68 85 ALA C O 1
ATOM 5496 N N . ILE C 1 87 ? 30.383 -23.295 11.482 1.00 52.18 86 ILE C N 1
ATOM 5497 C CA . ILE C 1 87 ? 29.863 -22.265 10.591 1.00 50.11 86 ILE C CA 1
ATOM 5498 C C . ILE C 1 87 ? 29.922 -20.884 11.236 1.00 51.87 86 ILE C C 1
ATOM 5499 O O . ILE C 1 87 ? 30.437 -19.935 10.645 1.00 49.89 86 ILE C O 1
ATOM 5504 N N . ASP C 1 88 ? 29.407 -20.756 12.463 1.00 55.65 87 ASP C N 1
ATOM 5505 C CA . ASP C 1 88 ? 29.238 -19.461 13.114 1.00 61.81 87 ASP C CA 1
ATOM 5506 C C . ASP C 1 88 ? 30.407 -19.102 14.023 1.00 64.94 87 ASP C C 1
ATOM 5507 O O . ASP C 1 88 ? 30.227 -18.350 14.990 1.00 67.30 87 ASP C O 1
ATOM 5512 N N . SER C 1 89 ? 31.605 -19.613 13.733 1.00 62.55 88 SER C N 1
ATOM 5513 C CA . SER C 1 89 ? 32.802 -19.257 14.478 1.00 59.00 88 SER C CA 1
ATOM 5514 C C . SER C 1 89 ? 33.935 -18.772 13.585 1.00 65.52 88 SER C C 1
ATOM 5515 O O . SER C 1 89 ? 34.992 -18.394 14.102 1.00 74.21 88 SER C O 1
ATOM 5518 N N . THR C 1 90 ? 33.747 -18.766 12.272 1.00 62.74 89 THR C N 1
ATOM 5519 C CA . THR C 1 90 ? 34.795 -18.365 11.347 1.00 58.88 89 THR C CA 1
ATOM 5520 C C . THR C 1 90 ? 34.858 -16.848 11.198 1.00 54.43 89 THR C C 1
ATOM 5521 O O . THR C 1 90 ? 34.998 -16.124 12.183 1.00 62.60 89 THR C O 1
ATOM 5525 N N . ASP C 1 94 ? 39.012 -17.777 16.398 1.00 54.99 93 ASP C N 1
ATOM 5526 C CA . ASP C 1 94 ? 38.632 -18.868 17.293 1.00 77.62 93 ASP C CA 1
ATOM 5527 C C . ASP C 1 94 ? 38.148 -20.095 16.527 1.00 78.27 93 ASP C C 1
ATOM 5528 O O . ASP C 1 94 ? 38.341 -21.233 16.962 1.00 64.81 93 ASP C O 1
ATOM 5533 N N . GLY C 1 95 ? 37.518 -19.852 15.381 1.00 79.27 94 GLY C N 1
ATOM 5534 C CA . GLY C 1 95 ? 36.860 -20.902 14.629 1.00 68.77 94 GLY C CA 1
ATOM 5535 C C . GLY C 1 95 ? 37.760 -22.006 14.118 1.00 65.56 94 GLY C C 1
ATOM 5536 O O . GLY C 1 95 ? 38.960 -22.039 14.406 1.00 65.10 94 GLY C O 1
ATOM 5537 N N . LEU C 1 96 ? 37.178 -22.919 13.350 1.00 66.55 95 LEU C N 1
ATOM 5538 C CA . LEU C 1 96 ? 37.883 -24.068 12.809 1.00 57.86 95 LEU C CA 1
ATOM 5539 C C . LEU C 1 96 ? 38.490 -23.727 11.452 1.00 53.26 95 LEU C C 1
ATOM 5540 O O . LEU C 1 96 ? 38.067 -22.788 10.774 1.00 55.85 95 LEU C O 1
ATOM 5545 N N . THR C 1 97 ? 39.504 -24.495 11.067 1.00 50.45 96 THR C N 1
ATOM 5546 C CA . THR C 1 97 ? 40.143 -24.300 9.775 1.00 50.49 96 THR C CA 1
ATOM 5547 C C . THR C 1 97 ? 39.392 -25.077 8.699 1.00 48.33 96 THR C C 1
ATOM 5548 O O . THR C 1 97 ? 38.560 -25.940 8.984 1.00 56.76 96 THR C O 1
ATOM 5552 N N . ASP C 1 98 ? 39.698 -24.759 7.441 1.00 49.90 97 ASP C N 1
ATOM 5553 C CA . ASP C 1 98 ? 39.035 -25.444 6.337 1.00 46.42 97 ASP C CA 1
ATOM 5554 C C . ASP C 1 98 ? 39.448 -26.910 6.272 1.00 50.15 97 ASP C C 1
ATOM 5555 O O . ASP C 1 98 ? 38.623 -27.782 5.971 1.00 51.10 97 ASP C O 1
ATOM 5560 N N . ALA C 1 99 ? 40.716 -27.203 6.574 1.00 53.72 98 ALA C N 1
ATOM 5561 C CA . ALA C 1 99 ? 41.167 -28.591 6.609 1.00 55.59 98 ALA C CA 1
ATOM 5562 C C . ALA C 1 99 ? 40.482 -29.366 7.730 1.00 54.29 98 ALA C C 1
ATOM 5563 O O . ALA C 1 99 ? 40.068 -30.519 7.536 1.00 48.14 98 ALA C O 1
ATOM 5565 N N . GLU C 1 100 ? 40.353 -28.747 8.909 1.00 55.61 99 GLU C N 1
ATOM 5566 C CA . GLU C 1 100 ? 39.631 -29.388 10.003 1.00 49.15 99 GLU C CA 1
ATOM 5567 C C . GLU C 1 100 ? 38.188 -29.669 9.612 1.00 48.94 99 GLU C C 1
ATOM 5568 O O . GLU C 1 100 ? 37.661 -30.747 9.905 1.00 52.80 99 GLU C O 1
ATOM 5574 N N . VAL C 1 101 ? 37.536 -28.718 8.939 1.00 44.89 100 VAL C N 1
ATOM 5575 C CA . VAL C 1 101 ? 36.146 -28.914 8.538 1.00 41.40 100 VAL C CA 1
ATOM 5576 C C . VAL C 1 101 ? 36.032 -30.036 7.511 1.00 44.19 100 VAL C C 1
ATOM 5577 O O . VAL C 1 101 ? 35.086 -30.832 7.549 1.00 42.87 100 VAL C O 1
ATOM 5581 N N . ALA C 1 102 ? 36.990 -30.129 6.585 1.00 46.02 101 ALA C N 1
ATOM 5582 C CA . ALA C 1 102 ? 36.945 -31.213 5.604 1.00 47.45 101 ALA C CA 1
ATOM 5583 C C . ALA C 1 102 ? 37.129 -32.570 6.273 1.00 48.64 101 ALA C C 1
ATOM 5584 O O . ALA C 1 102 ? 36.419 -33.537 5.951 1.00 48.78 101 ALA C O 1
ATOM 5586 N N . GLU C 1 103 ? 38.062 -32.659 7.225 1.00 48.89 102 GLU C N 1
ATOM 5587 C CA . GLU C 1 103 ? 38.219 -33.908 7.962 1.00 47.37 102 GLU C CA 1
ATOM 5588 C C . GLU C 1 103 ? 36.974 -34.239 8.767 1.00 46.06 102 GLU C C 1
ATOM 5589 O O . GLU C 1 103 ? 36.589 -35.408 8.864 1.00 46.85 102 GLU C O 1
ATOM 5595 N N . LEU C 1 104 ? 36.327 -33.226 9.340 1.00 46.16 103 LEU C N 1
ATOM 5596 C CA . LEU C 1 104 ? 35.088 -33.460 10.071 1.00 45.60 103 LEU C CA 1
ATOM 5597 C C . LEU C 1 104 ? 34.000 -33.990 9.148 1.00 44.17 103 LEU C C 1
ATOM 5598 O O . LEU C 1 104 ? 33.227 -34.874 9.533 1.00 45.54 103 LEU C O 1
ATOM 5603 N N . HIS C 1 105 ? 33.908 -33.441 7.935 1.00 46.54 104 HIS C N 1
ATOM 5604 C CA . HIS C 1 105 ? 32.945 -33.942 6.958 1.00 43.58 104 HIS C CA 1
ATOM 5605 C C . HIS C 1 105 ? 33.207 -35.412 6.660 1.00 45.12 104 HIS C C 1
ATOM 5606 O O . HIS C 1 105 ? 32.283 -36.237 6.657 1.00 46.25 104 HIS C O 1
ATOM 5613 N N . ARG C 1 106 ? 34.478 -35.760 6.436 1.00 43.27 105 ARG C N 1
ATOM 5614 C CA . ARG C 1 106 ? 34.834 -37.156 6.184 1.00 49.23 105 ARG C CA 1
ATOM 5615 C C . ARG C 1 106 ? 34.443 -38.046 7.362 1.00 51.77 105 ARG C C 1
ATOM 5616 O O . ARG C 1 106 ? 33.821 -39.102 7.185 1.00 51.09 105 ARG C O 1
ATOM 5624 N N . ALA C 1 107 ? 34.812 -37.632 8.578 1.00 50.65 106 ALA C N 1
ATOM 5625 C CA . ALA C 1 107 ? 34.572 -38.452 9.763 1.00 48.20 106 ALA C CA 1
ATOM 5626 C C . ALA C 1 107 ? 33.084 -38.656 9.998 1.00 50.25 106 ALA C C 1
ATOM 5627 O O . ALA C 1 107 ? 32.636 -39.778 10.259 1.00 48.99 106 ALA C O 1
ATOM 5629 N N . LEU C 1 108 ? 32.296 -37.582 9.899 1.00 51.58 107 LEU C N 1
ATOM 5630 C CA . LEU C 1 108 ? 30.860 -37.720 10.096 1.00 49.48 107 LEU C CA 1
ATOM 5631 C C . LEU C 1 108 ? 30.240 -38.576 9.005 1.00 48.84 107 LEU C C 1
ATOM 5632 O O . LEU C 1 108 ? 29.291 -39.319 9.273 1.00 48.01 107 LEU C O 1
ATOM 5637 N N . GLY C 1 109 ? 30.776 -38.513 7.782 1.00 45.08 108 GLY C N 1
ATOM 5638 C CA . GLY C 1 109 ? 30.310 -39.416 6.747 1.00 53.09 108 GLY C CA 1
ATOM 5639 C C . GLY C 1 109 ? 30.638 -40.862 7.051 1.00 54.85 108 GLY C C 1
ATOM 5640 O O . GLY C 1 109 ? 29.900 -41.768 6.649 1.00 54.86 108 GLY C O 1
ATOM 5641 N N . GLU C 1 110 ? 31.753 -41.105 7.743 1.00 54.21 109 GLU C N 1
ATOM 5642 C CA . GLU C 1 110 ? 32.047 -42.464 8.183 1.00 53.79 109 GLU C CA 1
ATOM 5643 C C . GLU C 1 110 ? 31.072 -42.906 9.267 1.00 57.36 109 GLU C C 1
ATOM 5644 O O . GLU C 1 110 ? 30.622 -44.056 9.270 1.00 53.46 109 GLU C O 1
ATOM 5650 N N . ILE C 1 111 ? 30.736 -42.001 10.193 1.00 60.16 110 ILE C N 1
ATOM 5651 C CA . ILE C 1 111 ? 29.712 -42.271 11.203 1.00 44.63 110 ILE C CA 1
ATOM 5652 C C . ILE C 1 111 ? 28.353 -42.460 10.544 1.00 48.15 110 ILE C C 1
ATOM 5653 O O . ILE C 1 111 ? 27.541 -43.284 10.982 1.00 52.14 110 ILE C O 1
ATOM 5658 N N . LEU C 1 112 ? 28.076 -41.687 9.490 1.00 51.42 111 LEU C N 1
ATOM 5659 C CA . LEU C 1 112 ? 26.838 -41.879 8.743 1.00 48.62 111 LEU C CA 1
ATOM 5660 C C . LEU C 1 112 ? 26.800 -43.256 8.106 1.00 56.00 111 LEU C C 1
ATOM 5661 O O . LEU C 1 112 ? 25.722 -43.736 7.739 1.00 57.01 111 LEU C O 1
ATOM 5666 N N . ARG C 1 113 ? 27.955 -43.888 7.960 1.00 56.85 112 ARG C N 1
ATOM 5667 C CA . ARG C 1 113 ? 28.028 -45.296 7.636 1.00 56.86 112 ARG C CA 1
ATOM 5668 C C . ARG C 1 113 ? 28.103 -46.025 8.970 1.00 62.07 112 ARG C C 1
ATOM 5669 O O . ARG C 1 113 ? 28.543 -45.464 9.975 1.00 68.60 112 ARG C O 1
ATOM 5677 N N . ASP C 1 114 ? 27.675 -47.278 8.988 1.00 51.76 113 ASP C N 1
ATOM 5678 C CA . ASP C 1 114 ? 27.732 -48.038 10.233 1.00 55.93 113 ASP C CA 1
ATOM 5679 C C . ASP C 1 114 ? 29.146 -48.319 10.744 1.00 59.48 113 ASP C C 1
ATOM 5680 O O . ASP C 1 114 ? 29.329 -49.165 11.625 1.00 62.31 113 ASP C O 1
ATOM 5685 N N . ARG C 1 115 ? 30.152 -47.611 10.215 1.00 64.71 114 ARG C N 1
ATOM 5686 C CA . ARG C 1 115 ? 31.519 -47.754 10.688 1.00 66.89 114 ARG C CA 1
ATOM 5687 C C . ARG C 1 115 ? 31.745 -46.888 11.928 1.00 62.87 114 ARG C C 1
ATOM 5688 O O . ARG C 1 115 ? 31.061 -45.881 12.123 1.00 66.04 114 ARG C O 1
ATOM 5696 N N . PRO C 1 116 ? 32.699 -47.259 12.779 1.00 66.29 115 PRO C N 1
ATOM 5697 C CA . PRO C 1 116 ? 32.963 -46.469 13.986 1.00 68.28 115 PRO C CA 1
ATOM 5698 C C . PRO C 1 116 ? 33.613 -45.128 13.675 1.00 74.05 115 PRO C C 1
ATOM 5699 O O . PRO C 1 116 ? 34.166 -44.898 12.595 1.00 62.05 115 PRO C O 1
ATOM 5703 N N . ALA C 1 117 ? 33.512 -44.229 14.653 1.00 74.32 116 ALA C N 1
ATOM 5704 C CA . ALA C 1 117 ? 34.093 -42.895 14.532 1.00 63.12 116 ALA C CA 1
ATOM 5705 C C . ALA C 1 117 ? 35.618 -42.976 14.524 1.00 63.89 116 ALA C C 1
ATOM 5706 O O . ALA C 1 117 ? 36.206 -43.568 15.440 1.00 54.05 116 ALA C O 1
ATOM 5708 N N . PRO C 1 118 ? 36.293 -42.378 13.537 1.00 62.43 117 PRO C N 1
ATOM 5709 C CA . PRO C 1 118 ? 37.767 -42.442 13.512 1.00 59.63 117 PRO C CA 1
ATOM 5710 C C . PRO C 1 118 ? 38.429 -41.759 14.703 1.00 63.62 117 PRO C C 1
ATOM 5711 O O . PRO C 1 118 ? 39.554 -42.126 15.066 1.00 63.30 117 PRO C O 1
ATOM 5715 N N . ASP C 1 119 ? 37.783 -40.757 15.303 1.00 65.67 118 ASP C N 1
ATOM 5716 C CA . ASP C 1 119 ? 38.297 -40.065 16.488 1.00 63.99 118 ASP C CA 1
ATOM 5717 C C . ASP C 1 119 ? 37.229 -40.051 17.574 1.00 60.41 118 ASP C C 1
ATOM 5718 O O . ASP C 1 119 ? 36.465 -39.082 17.697 1.00 53.10 118 ASP C O 1
ATOM 5723 N N . PRO C 1 120 ? 37.156 -41.101 18.398 1.00 56.75 119 PRO C N 1
ATOM 5724 C CA . PRO C 1 120 ? 36.146 -41.123 19.465 1.00 51.43 119 PRO C CA 1
ATOM 5725 C C . PRO C 1 120 ? 36.343 -40.045 20.513 1.00 58.64 119 PRO C C 1
ATOM 5726 O O . PRO C 1 120 ? 35.441 -39.842 21.329 1.00 66.62 119 PRO C O 1
ATOM 5730 N N . SER C 1 121 ? 37.476 -39.343 20.519 1.00 61.67 120 SER C N 1
ATOM 5731 C CA . SER C 1 121 ? 37.674 -38.244 21.457 1.00 55.55 120 SER C CA 1
ATOM 5732 C C . SER C 1 121 ? 36.975 -36.969 21.012 1.00 58.53 120 SER C C 1
ATOM 5733 O O . SER C 1 121 ? 36.715 -36.095 21.847 1.00 55.54 120 SER C O 1
ATOM 5736 N N . ASP C 1 122 ? 36.662 -36.853 19.730 1.00 61.75 121 ASP C N 1
ATOM 5737 C CA . ASP C 1 122 ? 35.988 -35.674 19.200 1.00 56.95 121 ASP C CA 1
ATOM 5738 C C . ASP C 1 122 ? 34.564 -35.600 19.737 1.00 54.10 121 ASP C C 1
ATOM 5739 O O . ASP C 1 122 ? 33.801 -36.564 19.582 1.00 55.09 121 ASP C O 1
ATOM 5744 N N . PRO C 1 123 ? 34.168 -34.499 20.383 1.00 54.39 122 PRO C N 1
ATOM 5745 C CA . PRO C 1 123 ? 32.799 -34.428 20.922 1.00 55.54 122 PRO C CA 1
ATOM 5746 C C . PRO C 1 123 ? 31.722 -34.437 19.850 1.00 50.82 122 PRO C C 1
ATOM 5747 O O . PRO C 1 123 ? 30.668 -35.056 20.050 1.00 54.05 122 PRO C O 1
ATOM 5751 N N . VAL C 1 124 ? 31.952 -33.772 18.715 1.00 41.47 123 VAL C N 1
ATOM 5752 C CA . VAL C 1 124 ? 30.957 -33.782 17.647 1.00 44.29 123 VAL C CA 1
ATOM 5753 C C . VAL C 1 124 ? 30.752 -35.202 17.142 1.00 43.78 123 VAL C C 1
ATOM 5754 O O . VAL C 1 124 ? 29.619 -35.638 16.890 1.00 45.09 123 VAL C O 1
ATOM 5758 N N . GLN C 1 125 ? 31.847 -35.954 17.015 1.00 45.76 124 GLN C N 1
ATOM 5759 C CA . GLN C 1 125 ? 31.762 -37.326 16.530 1.00 48.39 124 GLN C CA 1
ATOM 5760 C C . GLN C 1 125 ? 31.038 -38.218 17.531 1.00 45.24 124 GLN C C 1
ATOM 5761 O O . GLN C 1 125 ? 30.183 -39.022 17.142 1.00 45.08 124 GLN C O 1
ATOM 5767 N N . ARG C 1 126 ? 31.367 -38.092 18.823 1.00 44.62 125 ARG C N 1
ATOM 5768 C CA . ARG C 1 126 ? 30.656 -38.846 19.854 1.00 52.54 125 ARG C CA 1
ATOM 5769 C C . ARG C 1 126 ? 29.161 -38.567 19.811 1.00 54.48 125 ARG C C 1
ATOM 5770 O O . ARG C 1 126 ? 28.342 -39.495 19.849 1.00 56.26 125 ARG C O 1
ATOM 5778 N N . GLY C 1 127 ? 28.787 -37.286 19.754 1.00 47.27 126 GLY C N 1
ATOM 5779 C CA . GLY C 1 127 ? 27.377 -36.942 19.719 1.00 42.80 126 GLY C CA 1
ATOM 5780 C C . GLY C 1 127 ? 26.664 -37.509 18.507 1.00 47.38 126 GLY C C 1
ATOM 5781 O O . GLY C 1 127 ? 25.557 -38.044 18.623 1.00 51.30 126 GLY C O 1
ATOM 5782 N N . LEU C 1 128 ? 27.287 -37.412 17.327 1.00 39.68 127 LEU C N 1
ATOM 5783 C CA . LEU C 1 128 ? 26.622 -37.925 16.135 1.00 37.47 127 LEU C CA 1
ATOM 5784 C C . LEU C 1 128 ? 26.530 -39.446 16.171 1.00 44.05 127 LEU C C 1
ATOM 5785 O O . LEU C 1 128 ? 25.531 -40.020 15.727 1.00 48.94 127 LEU C O 1
ATOM 5790 N N . ALA C 1 129 ? 27.554 -40.119 16.704 1.00 45.70 128 ALA C N 1
ATOM 5791 C CA . ALA C 1 129 ? 27.480 -41.569 16.856 1.00 43.64 128 ALA C CA 1
ATOM 5792 C C . ALA C 1 129 ? 26.355 -41.964 17.800 1.00 46.53 128 ALA C C 1
ATOM 5793 O O . ALA C 1 129 ? 25.620 -42.922 17.536 1.00 54.41 128 ALA C O 1
ATOM 5795 N N . ASP C 1 130 ? 26.201 -41.232 18.904 1.00 42.04 129 ASP C N 1
ATOM 5796 C CA . ASP C 1 130 ? 25.110 -41.513 19.831 1.00 45.54 129 ASP C CA 1
ATOM 5797 C C . ASP C 1 130 ? 23.758 -41.327 19.154 1.00 51.82 129 ASP C C 1
ATOM 5798 O O . ASP C 1 130 ? 22.874 -42.188 19.259 1.00 58.45 129 ASP C O 1
ATOM 5803 N N . VAL C 1 131 ? 23.582 -40.205 18.449 1.00 52.40 130 VAL C N 1
ATOM 5804 C CA . VAL C 1 131 ? 22.316 -39.940 17.765 1.00 50.57 130 VAL C CA 1
ATOM 5805 C C . VAL C 1 131 ? 22.017 -41.036 16.752 1.00 50.34 130 VAL C C 1
ATOM 5806 O O . VAL C 1 131 ? 20.894 -41.545 16.676 1.00 47.73 130 VAL C O 1
ATOM 5810 N N . TRP C 1 132 ? 23.023 -41.423 15.968 1.00 50.27 131 TRP C N 1
ATOM 5811 C CA . TRP C 1 132 ? 22.819 -42.423 14.927 1.00 51.71 131 TRP C CA 1
ATOM 5812 C C . TRP C 1 132 ? 22.467 -43.780 15.521 1.00 51.75 131 TRP C C 1
ATOM 5813 O O . TRP C 1 132 ? 21.542 -44.450 15.045 1.00 53.63 131 TRP C O 1
ATOM 5824 N N . ARG C 1 133 ? 23.185 -44.197 16.568 1.00 56.13 132 ARG C N 1
ATOM 5825 C CA . ARG C 1 133 ? 22.922 -45.494 17.182 1.00 61.09 132 ARG C CA 1
ATOM 5826 C C . ARG C 1 133 ? 21.531 -45.536 17.804 1.00 58.57 132 ARG C C 1
ATOM 5827 O O . ARG C 1 133 ? 20.768 -46.483 17.577 1.00 58.94 132 ARG C O 1
ATOM 5835 N N . THR C 1 134 ? 21.175 -44.504 18.579 1.00 61.76 133 THR C N 1
ATOM 5836 C CA . THR C 1 134 ? 19.852 -44.478 19.202 1.00 71.24 133 THR C CA 1
ATOM 5837 C C . THR C 1 134 ? 18.741 -44.410 18.158 1.00 70.78 133 THR C C 1
ATOM 5838 O O . THR C 1 134 ? 17.703 -45.065 18.309 1.00 70.09 133 THR C O 1
ATOM 5842 N N . LEU C 1 135 ? 18.932 -43.617 17.097 1.00 71.73 134 LEU C N 1
ATOM 5843 C CA . LEU C 1 135 ? 17.911 -43.515 16.059 1.00 64.36 134 LEU C CA 1
ATOM 5844 C C . LEU C 1 135 ? 17.718 -44.847 15.346 1.00 64.73 134 LEU C C 1
ATOM 5845 O O . LEU C 1 135 ? 16.581 -45.276 15.121 1.00 64.48 134 LEU C O 1
ATOM 5850 N N . ASN C 1 136 ? 18.813 -45.523 14.984 1.00 62.91 135 ASN C N 1
ATOM 5851 C CA . ASN C 1 136 ? 18.662 -46.817 14.331 1.00 61.12 135 ASN C CA 1
ATOM 5852 C C . ASN C 1 136 ? 18.038 -47.827 15.284 1.00 70.33 135 ASN C C 1
ATOM 5853 O O . ASN C 1 136 ? 17.331 -48.742 14.847 1.00 69.04 135 ASN C O 1
ATOM 5858 N N . GLY C 1 137 ? 18.292 -47.678 16.585 1.00 69.99 136 GLY C N 1
ATOM 5859 C CA . GLY C 1 137 ? 17.600 -48.500 17.563 1.00 71.75 136 GLY C CA 1
ATOM 5860 C C . GLY C 1 137 ? 16.132 -48.142 17.705 1.00 72.78 136 GLY C C 1
ATOM 5861 O O . GLY C 1 137 ? 15.283 -49.024 17.860 1.00 78.82 136 GLY C O 1
ATOM 5862 N N . LEU C 1 138 ? 15.813 -46.846 17.667 1.00 76.87 137 LEU C N 1
ATOM 5863 C CA . LEU C 1 138 ? 14.451 -46.376 17.895 1.00 75.69 137 LEU C CA 1
ATOM 5864 C C . LEU C 1 138 ? 13.614 -46.262 16.623 1.00 70.27 137 LEU C C 1
ATOM 5865 O O . LEU C 1 138 ? 12.400 -46.056 16.719 1.00 69.44 137 LEU C O 1
ATOM 5870 N N . ALA C 1 139 ? 14.216 -46.389 15.444 1.00 68.77 138 ALA C N 1
ATOM 5871 C CA . ALA C 1 139 ? 13.501 -46.273 14.181 1.00 69.02 138 ALA C CA 1
ATOM 5872 C C . ALA C 1 139 ? 13.640 -47.571 13.397 1.00 76.02 138 ALA C C 1
ATOM 5873 O O . ALA C 1 139 ? 14.714 -48.183 13.375 1.00 71.95 138 ALA C O 1
ATOM 5875 N N . SER C 1 140 ? 12.554 -47.986 12.750 1.00 78.37 139 SER C N 1
ATOM 5876 C CA . SER C 1 140 ? 12.531 -49.236 11.999 1.00 79.28 139 SER C CA 1
ATOM 5877 C C . SER C 1 140 ? 11.735 -49.026 10.722 1.00 82.02 139 SER C C 1
ATOM 5878 O O . SER C 1 140 ? 10.564 -48.637 10.776 1.00 80.68 139 SER C O 1
ATOM 5881 N N . ASP C 1 141 ? 12.390 -49.278 9.587 1.00 84.19 140 ASP C N 1
ATOM 5882 C CA . ASP C 1 141 ? 11.849 -49.144 8.238 1.00 78.96 140 ASP C CA 1
ATOM 5883 C C . ASP C 1 141 ? 11.621 -47.693 7.826 1.00 69.08 140 ASP C C 1
ATOM 5884 O O . ASP C 1 141 ? 10.485 -47.209 7.807 1.00 67.29 140 ASP C O 1
ATOM 5889 N N . TRP C 1 142 ? 12.710 -47.000 7.496 1.00 67.11 141 TRP C N 1
ATOM 5890 C CA . TRP C 1 142 ? 12.686 -45.653 6.943 1.00 58.29 141 TRP C CA 1
ATOM 5891 C C . TRP C 1 142 ? 13.739 -45.597 5.843 1.00 61.80 141 TRP C C 1
ATOM 5892 O O . TRP C 1 142 ? 14.694 -46.379 5.839 1.00 55.11 141 TRP C O 1
ATOM 5903 N N . ASP C 1 143 ? 13.580 -44.650 4.920 1.00 67.85 142 ASP C N 1
ATOM 5904 C CA . ASP C 1 143 ? 14.579 -44.452 3.867 1.00 69.33 142 ASP C CA 1
ATOM 5905 C C . ASP C 1 143 ? 15.753 -43.643 4.413 1.00 61.21 142 ASP C C 1
ATOM 5906 O O . ASP C 1 143 ? 15.767 -42.412 4.388 1.00 48.03 142 ASP C O 1
ATOM 5911 N N . ARG C 1 144 ? 16.760 -44.371 4.911 1.00 63.23 143 ARG C N 1
ATOM 5912 C CA . ARG C 1 144 ? 17.964 -43.752 5.456 1.00 49.90 143 ARG C CA 1
ATOM 5913 C C . ARG C 1 144 ? 18.815 -43.110 4.368 1.00 57.04 143 ARG C C 1
ATOM 5914 O O . ARG C 1 144 ? 19.470 -42.089 4.617 1.00 60.03 143 ARG C O 1
ATOM 5922 N N . ALA C 1 145 ? 18.843 -43.705 3.172 1.00 53.36 144 ALA C N 1
ATOM 5923 C CA . ALA C 1 145 ? 19.703 -43.196 2.109 1.00 54.54 144 ALA C CA 1
ATOM 5924 C C . ALA C 1 145 ? 19.336 -41.764 1.731 1.00 52.80 144 ALA C C 1
ATOM 5925 O O . ALA C 1 145 ? 20.220 -40.942 1.452 1.00 56.82 144 ALA C O 1
ATOM 5927 N N . ALA C 1 146 ? 18.037 -41.447 1.715 1.00 45.55 145 ALA C N 1
ATOM 5928 C CA . ALA C 1 146 ? 17.616 -40.078 1.435 1.00 47.26 145 ALA C CA 1
ATOM 5929 C C . ALA C 1 146 ? 18.153 -39.112 2.484 1.00 44.82 145 ALA C C 1
ATOM 5930 O O . ALA C 1 146 ? 18.617 -38.013 2.150 1.00 51.76 145 ALA C O 1
ATOM 5932 N N . PHE C 1 147 ? 18.124 -39.518 3.757 1.00 41.85 146 PHE C N 1
ATOM 5933 C CA . PHE C 1 147 ? 18.668 -38.682 4.821 1.00 42.31 146 PHE C CA 1
ATOM 5934 C C . PHE C 1 147 ? 20.172 -38.481 4.660 1.00 46.93 146 PHE C C 1
ATOM 5935 O O . PHE C 1 147 ? 20.687 -37.374 4.869 1.00 53.23 146 PHE C O 1
ATOM 5943 N N . VAL C 1 148 ? 20.897 -39.539 4.292 1.00 46.77 147 VAL C N 1
ATOM 5944 C CA . VAL C 1 148 ? 22.342 -39.408 4.114 1.00 49.69 147 VAL C CA 1
ATOM 5945 C C . VAL C 1 148 ? 22.657 -38.453 2.961 1.00 49.42 147 VAL C C 1
ATOM 5946 O O . VAL C 1 148 ? 23.602 -37.652 3.035 1.00 56.98 147 VAL C O 1
ATOM 5950 N N . ASP C 1 149 ? 21.866 -38.512 1.883 1.00 45.41 148 ASP C N 1
ATOM 5951 C CA . ASP C 1 149 ? 22.065 -37.566 0.783 1.00 50.83 148 ASP C CA 1
ATOM 5952 C C . ASP C 1 149 ? 21.788 -36.139 1.241 1.00 53.22 148 ASP C C 1
ATOM 5953 O O . ASP C 1 149 ? 22.517 -35.200 0.878 1.00 54.78 148 ASP C O 1
ATOM 5958 N N . THR C 1 150 ? 20.732 -35.958 2.035 1.00 52.59 149 THR C N 1
ATOM 5959 C CA . THR C 1 150 ? 20.462 -34.647 2.610 1.00 48.63 149 THR C CA 1
ATOM 5960 C C . THR C 1 150 ? 21.656 -34.151 3.412 1.00 50.54 149 THR C C 1
ATOM 5961 O O . THR C 1 150 ? 22.009 -32.967 3.354 1.00 52.16 149 THR C O 1
ATOM 5965 N N . THR C 1 151 ? 22.323 -35.060 4.125 1.00 44.47 150 THR C N 1
ATOM 5966 C CA . THR C 1 151 ? 23.481 -34.674 4.926 1.00 45.27 150 THR C CA 1
ATOM 5967 C C . THR C 1 151 ? 24.662 -34.258 4.051 1.00 49.70 150 THR C C 1
ATOM 5968 O O . THR C 1 151 ? 25.392 -33.313 4.388 1.00 52.36 150 THR C O 1
ATOM 5972 N N . LEU C 1 152 ? 24.878 -34.965 2.939 1.00 51.93 151 LEU C N 1
ATOM 5973 C CA . LEU C 1 152 ? 25.939 -34.573 2.008 1.00 48.34 151 LEU C CA 1
ATOM 5974 C C . LEU C 1 152 ? 25.704 -33.161 1.469 1.00 52.25 151 LEU C C 1
ATOM 5975 O O . LEU C 1 152 ? 26.621 -32.319 1.451 1.00 48.33 151 LEU C O 1
ATOM 5980 N N . ARG C 1 153 ? 24.470 -32.883 1.029 1.00 50.73 152 ARG C N 1
ATOM 5981 C CA . ARG C 1 153 ? 24.159 -31.537 0.555 1.00 36.15 152 ARG C CA 1
ATOM 5982 C C . ARG C 1 153 ? 24.318 -30.514 1.673 1.00 43.83 152 ARG C C 1
ATOM 5983 O O . ARG C 1 153 ? 24.744 -29.379 1.427 1.00 46.69 152 ARG C O 1
ATOM 5991 N N . TYR C 1 154 ? 23.994 -30.907 2.908 1.00 41.95 153 TYR C N 1
ATOM 5992 C CA . TYR C 1 154 ? 24.150 -30.021 4.056 1.00 43.60 153 TYR C CA 1
ATOM 5993 C C . TYR C 1 154 ? 25.608 -29.620 4.247 1.00 46.05 153 TYR C C 1
ATOM 5994 O O . TYR C 1 154 ? 25.919 -28.439 4.449 1.00 48.28 153 TYR C O 1
ATOM 6003 N N . PHE C 1 155 ? 26.520 -30.584 4.154 1.00 42.23 154 PHE C N 1
ATOM 6004 C CA . PHE C 1 155 ? 27.931 -30.261 4.343 1.00 38.35 154 PHE C CA 1
ATOM 6005 C C . PHE C 1 155 ? 28.456 -29.378 3.210 1.00 40.56 154 PHE C C 1
ATOM 6006 O O . PHE C 1 155 ? 29.215 -28.425 3.454 1.00 42.39 154 PHE C O 1
ATOM 6014 N N . GLU C 1 156 ? 28.061 -29.672 1.964 1.00 39.64 155 GLU C N 1
ATOM 6015 C CA . GLU C 1 156 ? 28.478 -28.811 0.854 1.00 38.62 155 GLU C CA 1
ATOM 6016 C C . GLU C 1 156 ? 27.962 -27.385 1.032 1.00 43.60 155 GLU C C 1
ATOM 6017 O O . GLU C 1 156 ? 28.669 -26.409 0.730 1.00 39.17 155 GLU C O 1
ATOM 6023 N N . ALA C 1 157 ? 26.722 -27.245 1.509 1.00 42.89 156 ALA C N 1
ATOM 6024 C CA . ALA C 1 157 ? 26.192 -25.919 1.800 1.00 38.30 156 ALA C CA 1
ATOM 6025 C C . ALA C 1 157 ? 26.981 -25.239 2.911 1.00 36.44 156 ALA C C 1
ATOM 6026 O O . ALA C 1 157 ? 27.162 -24.016 2.882 1.00 37.78 156 ALA C O 1
ATOM 6028 N N . ASN C 1 158 ? 27.465 -26.009 3.889 1.00 39.63 157 ASN C N 1
ATOM 6029 C CA . ASN C 1 158 ? 28.316 -25.421 4.923 1.00 44.76 157 ASN C CA 1
ATOM 6030 C C . ASN C 1 158 ? 29.575 -24.826 4.311 1.00 40.54 157 ASN C C 1
ATOM 6031 O O . ASN C 1 158 ? 29.972 -23.703 4.638 1.00 34.78 157 ASN C O 1
ATOM 6036 N N . ARG C 1 159 ? 30.204 -25.572 3.403 1.00 45.14 158 ARG C N 1
ATOM 6037 C CA . ARG C 1 159 ? 31.412 -25.089 2.734 1.00 38.42 158 ARG C CA 1
ATOM 6038 C C . ARG C 1 159 ? 31.137 -23.813 1.935 1.00 35.80 158 ARG C C 1
ATOM 6039 O O . ARG C 1 159 ? 31.930 -22.858 1.974 1.00 33.64 158 ARG C O 1
ATOM 6047 N N . TYR C 1 160 ? 29.999 -23.769 1.233 1.00 34.80 159 TYR C N 1
ATOM 6048 C CA . TYR C 1 160 ? 29.605 -22.553 0.514 1.00 39.40 159 TYR C CA 1
ATOM 6049 C C . TYR C 1 160 ? 29.450 -21.364 1.465 1.00 46.00 159 TYR C C 1
ATOM 6050 O O . TYR C 1 160 ? 29.954 -20.257 1.202 1.00 38.52 159 TYR C O 1
ATOM 6059 N N . GLU C 1 161 ? 28.752 -21.582 2.583 1.00 48.94 160 GLU C N 1
ATOM 6060 C CA . GLU C 1 161 ? 28.560 -20.517 3.561 1.00 43.70 160 GLU C CA 1
ATOM 6061 C C . GLU C 1 161 ? 29.897 -20.023 4.097 1.00 41.00 160 GLU C C 1
ATOM 6062 O O . GLU C 1 161 ? 30.080 -18.820 4.322 1.00 44.40 160 GLU C O 1
ATOM 6068 N N . ARG C 1 162 ? 30.841 -20.938 4.325 1.00 38.02 161 ARG C N 1
ATOM 6069 C CA . ARG C 1 162 ? 32.128 -20.520 4.870 1.00 41.94 161 ARG C CA 1
ATOM 6070 C C . ARG C 1 162 ? 32.908 -19.696 3.854 1.00 49.89 161 ARG C C 1
ATOM 6071 O O . ARG C 1 162 ? 33.606 -18.740 4.223 1.00 52.73 161 ARG C O 1
ATOM 6079 N N . VAL C 1 163 ? 32.802 -20.048 2.570 1.00 48.38 162 VAL C N 1
ATOM 6080 C CA . VAL C 1 163 ? 33.407 -19.209 1.536 1.00 47.19 162 VAL C CA 1
ATOM 6081 C C . VAL C 1 163 ? 32.841 -17.795 1.618 1.00 41.60 162 VAL C C 1
ATOM 6082 O O . VAL C 1 163 ? 33.584 -16.801 1.636 1.00 38.83 162 VAL C O 1
ATOM 6086 N N . ASN C 1 164 ? 31.511 -17.694 1.701 1.00 50.56 163 ASN C N 1
ATOM 6087 C CA . ASN C 1 164 ? 30.869 -16.380 1.779 1.00 46.81 163 ASN C CA 1
ATOM 6088 C C . ASN C 1 164 ? 31.316 -15.597 3.007 1.00 43.48 163 ASN C C 1
ATOM 6089 O O . ASN C 1 164 ? 31.439 -14.368 2.957 1.00 37.18 163 ASN C O 1
ATOM 6094 N N . ILE C 1 165 ? 31.530 -16.282 4.129 1.00 45.18 164 ILE C N 1
ATOM 6095 C CA . ILE C 1 165 ? 31.968 -15.577 5.331 1.00 43.66 164 ILE C CA 1
ATOM 6096 C C . ILE C 1 165 ? 33.396 -15.074 5.165 1.00 38.72 164 ILE C C 1
ATOM 6097 O O . ILE C 1 165 ? 33.712 -13.936 5.535 1.00 34.56 164 ILE C O 1
ATOM 6102 N N . ARG C 1 166 ? 34.277 -15.902 4.590 1.00 42.02 165 ARG C N 1
ATOM 6103 C CA . ARG C 1 166 ? 35.661 -15.479 4.381 1.00 43.23 165 ARG C CA 1
ATOM 6104 C C . ARG C 1 166 ? 35.755 -14.281 3.445 1.00 46.35 165 ARG C C 1
ATOM 6105 O O . ARG C 1 166 ? 36.618 -13.413 3.634 1.00 42.61 165 ARG C O 1
ATOM 6113 N N . ARG C 1 167 ? 34.874 -14.201 2.443 1.00 41.63 166 ARG C N 1
ATOM 6114 C CA . ARG C 1 167 ? 34.865 -13.003 1.607 1.00 39.13 166 ARG C CA 1
ATOM 6115 C C . ARG C 1 167 ? 34.352 -11.775 2.355 1.00 42.73 166 ARG C C 1
ATOM 6116 O O . ARG C 1 167 ? 34.671 -10.648 1.961 1.00 35.58 166 ARG C O 1
ATOM 6124 N N . GLY C 1 168 ? 33.562 -11.964 3.412 1.00 43.36 167 GLY C N 1
ATOM 6125 C CA . GLY C 1 168 ? 33.014 -10.844 4.149 1.00 30.66 167 GLY C CA 1
ATOM 6126 C C . GLY C 1 168 ? 31.855 -10.154 3.468 1.00 36.63 167 GLY C C 1
ATOM 6127 O O . GLY C 1 168 ? 31.651 -8.953 3.672 1.00 42.30 167 GLY C O 1
ATOM 6128 N N . ILE C 1 169 ? 31.083 -10.877 2.662 1.00 39.76 168 ILE C N 1
ATOM 6129 C CA . ILE C 1 169 ? 30.024 -10.268 1.862 1.00 37.29 168 ILE C CA 1
ATOM 6130 C C . ILE C 1 169 ? 28.842 -11.229 1.738 1.00 41.25 168 ILE C C 1
ATOM 6131 O O . ILE C 1 169 ? 29.037 -12.448 1.608 1.00 39.54 168 ILE C O 1
ATOM 6136 N N . PRO C 1 170 ? 27.609 -10.744 1.839 1.00 44.04 169 PRO C N 1
ATOM 6137 C CA . PRO C 1 170 ? 26.447 -11.626 1.684 1.00 35.79 169 PRO C CA 1
ATOM 6138 C C . PRO C 1 170 ? 26.146 -11.875 0.217 1.00 34.84 169 PRO C C 1
ATOM 6139 O O . PRO C 1 170 ? 26.336 -10.985 -0.627 1.00 36.14 169 PRO C O 1
ATOM 6143 N N . PRO C 1 171 ? 25.653 -13.062 -0.131 1.00 33.76 170 PRO C N 1
ATOM 6144 C CA . PRO C 1 171 ? 25.307 -13.326 -1.535 1.00 38.40 170 PRO C CA 1
ATOM 6145 C C . PRO C 1 171 ? 24.027 -12.621 -1.964 1.00 40.59 170 PRO C C 1
ATOM 6146 O O . PRO C 1 171 ? 23.363 -11.967 -1.154 1.00 39.13 170 PRO C O 1
ATOM 6150 N N . THR C 1 172 ? 23.673 -12.762 -3.239 1.00 42.23 171 THR C N 1
ATOM 6151 C CA . THR C 1 172 ? 22.418 -12.227 -3.741 1.00 38.77 171 THR C CA 1
ATOM 6152 C C . THR C 1 172 ? 21.252 -12.850 -2.975 1.00 37.40 171 THR C C 1
ATOM 6153 O O . THR C 1 172 ? 21.337 -14.003 -2.541 1.00 35.22 171 THR C O 1
ATOM 6157 N N . PRO C 1 173 ? 20.165 -12.101 -2.766 1.00 42.52 172 PRO C N 1
ATOM 6158 C CA . PRO C 1 173 ? 18.981 -12.705 -2.130 1.00 35.70 172 PRO C CA 1
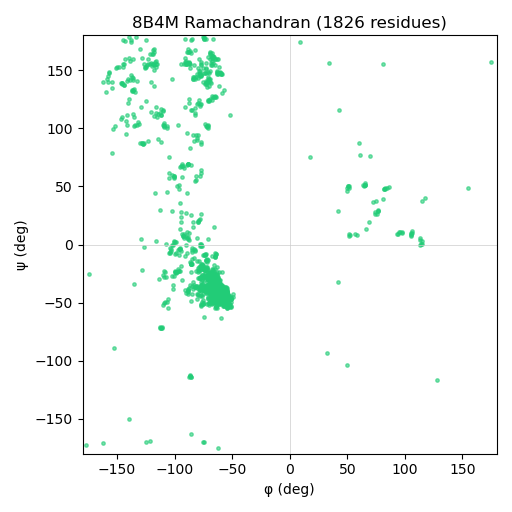ATOM 6159 C C . PRO C 1 173 ? 18.524 -14.007 -2.773 1.00 37.40 172 PRO C C 1
ATOM 6160 O O . PRO C 1 173 ? 18.278 -14.980 -2.053 1.00 40.42 172 PRO C O 1
ATOM 6164 N N . SER C 1 174 ? 18.421 -14.071 -4.105 1.00 39.07 173 SER C N 1
ATOM 6165 C CA . SER C 1 174 ? 17.976 -15.312 -4.738 1.00 36.55 173 SER C CA 1
ATOM 6166 C C . SER C 1 174 ? 18.969 -16.441 -4.495 1.00 34.80 173 SER C C 1
ATOM 6167 O O . SER C 1 174 ? 18.576 -17.570 -4.175 1.00 27.42 173 SER C O 1
ATOM 6170 N N . ALA C 1 175 ? 20.264 -16.152 -4.648 1.00 42.16 174 ALA C N 1
ATOM 6171 C CA . ALA C 1 175 ? 21.285 -17.166 -4.417 1.00 37.55 174 ALA C CA 1
ATOM 6172 C C . ALA C 1 175 ? 21.295 -17.628 -2.968 1.00 39.88 174 ALA C C 1
ATOM 6173 O O . ALA C 1 175 ? 21.562 -18.804 -2.696 1.00 41.35 174 ALA C O 1
ATOM 6175 N N . HIS C 1 176 ? 21.009 -16.724 -2.025 1.00 39.32 175 HIS C N 1
ATOM 6176 C CA . HIS C 1 176 ? 20.954 -17.119 -0.621 1.00 36.37 175 HIS C CA 1
ATOM 6177 C C . HIS C 1 176 ? 19.746 -17.999 -0.337 1.00 36.52 175 HIS C C 1
ATOM 6178 O O . HIS C 1 176 ? 19.880 -19.074 0.257 1.00 35.04 175 HIS C O 1
ATOM 6185 N N . ILE C 1 177 ? 18.555 -17.569 -0.768 1.00 34.37 176 ILE C N 1
ATOM 6186 C CA . ILE C 1 177 ? 17.361 -18.373 -0.515 1.00 37.96 176 ILE C CA 1
ATOM 6187 C C . ILE C 1 177 ? 17.482 -19.736 -1.187 1.00 47.55 176 ILE C C 1
ATOM 6188 O O . ILE C 1 177 ? 16.945 -20.731 -0.681 1.00 56.85 176 ILE C O 1
ATOM 6193 N N . GLY C 1 178 ? 18.160 -19.808 -2.338 1.00 49.11 177 GLY C N 1
ATOM 6194 C CA . GLY C 1 178 ? 18.354 -21.097 -2.988 1.00 45.47 177 GLY C CA 1
ATOM 6195 C C . GLY C 1 178 ? 19.177 -22.058 -2.149 1.00 46.27 177 GLY C C 1
ATOM 6196 O O . GLY C 1 178 ? 18.745 -23.179 -1.861 1.00 43.28 177 GLY C O 1
ATOM 6197 N N . MET C 1 179 ? 20.372 -21.630 -1.733 1.00 47.35 178 MET C N 1
ATOM 6198 C CA . MET C 1 179 ? 21.259 -22.517 -0.987 1.00 48.84 178 MET C CA 1
ATOM 6199 C C . MET C 1 179 ? 20.845 -22.675 0.469 1.00 45.85 178 MET C C 1
ATOM 6200 O O . MET C 1 179 ? 21.240 -23.655 1.107 1.00 52.15 178 MET C O 1
ATOM 6205 N N . ARG C 1 180 ? 20.040 -21.755 0.998 1.00 44.30 179 ARG C N 1
ATOM 6206 C CA . ARG C 1 180 ? 19.706 -21.802 2.417 1.00 49.06 179 ARG C CA 1
ATOM 6207 C C . ARG C 1 180 ? 18.932 -23.066 2.770 1.00 47.04 179 ARG C C 1
ATOM 6208 O O . ARG C 1 180 ? 19.088 -23.596 3.876 1.00 48.75 179 ARG C O 1
ATOM 6216 N N . ARG C 1 181 ? 18.102 -23.567 1.850 1.00 50.42 180 ARG C N 1
ATOM 6217 C CA . ARG C 1 181 ? 17.342 -24.782 2.131 1.00 54.53 180 ARG C CA 1
ATOM 6218 C C . ARG C 1 181 ? 18.268 -25.965 2.395 1.00 50.41 180 ARG C C 1
ATOM 6219 O O . ARG C 1 181 ? 17.967 -26.825 3.230 1.00 52.42 180 ARG C O 1
ATOM 6227 N N . HIS C 1 182 ? 19.401 -26.024 1.697 1.00 44.77 181 HIS C N 1
ATOM 6228 C CA . HIS C 1 182 ? 20.381 -27.065 1.971 1.00 45.51 181 HIS C CA 1
ATOM 6229 C C . HIS C 1 182 ? 21.177 -26.766 3.235 1.00 43.60 181 HIS C C 1
ATOM 6230 O O . HIS C 1 182 ? 21.554 -27.694 3.958 1.00 43.70 181 HIS C O 1
ATOM 6237 N N . GLY C 1 183 ? 21.455 -25.490 3.502 1.00 44.29 182 GLY C N 1
ATOM 6238 C CA . GLY C 1 183 ? 22.230 -25.093 4.666 1.00 48.84 182 GLY C CA 1
ATOM 6239 C C . GLY C 1 183 ? 21.496 -25.217 5.985 1.00 57.63 182 GLY C C 1
ATOM 6240 O O . GLY C 1 183 ? 22.137 -25.144 7.039 1.00 63.19 182 GLY C O 1
ATOM 6241 N N . GLY C 1 184 ? 20.178 -25.400 5.950 1.00 51.03 183 GLY C N 1
ATOM 6242 C CA . GLY C 1 184 ? 19.366 -25.544 7.136 1.00 46.83 183 GLY C CA 1
ATOM 6243 C C . GLY C 1 184 ? 18.935 -26.954 7.456 1.00 45.96 183 GLY C C 1
ATOM 6244 O O . GLY C 1 184 ? 18.287 -27.158 8.487 1.00 48.20 183 GLY C O 1
ATOM 6245 N N . HIS C 1 185 ? 19.255 -27.922 6.592 1.00 42.06 184 HIS C N 1
ATOM 6246 C CA . HIS C 1 185 ? 18.888 -29.336 6.747 1.00 46.97 184 HIS C CA 1
ATOM 6247 C C . HIS C 1 185 ? 17.397 -29.498 7.053 1.00 50.45 184 HIS C C 1
ATOM 6248 O O . HIS C 1 185 ? 16.994 -30.230 7.959 1.00 56.17 184 HIS C O 1
ATOM 6255 N N . VAL C 1 186 ? 16.569 -28.816 6.262 1.00 45.06 185 VAL C N 1
ATOM 6256 C CA . VAL C 1 186 ? 15.132 -28.828 6.510 1.00 40.76 185 VAL C CA 1
ATOM 6257 C C . VAL C 1 186 ? 14.487 -30.100 5.972 1.00 46.69 185 VAL C C 1
ATOM 6258 O O . VAL C 1 186 ? 13.651 -30.722 6.643 1.00 55.33 185 VAL C O 1
ATOM 6262 N N . TYR C 1 187 ? 14.877 -30.520 4.767 1.00 44.68 186 TYR C N 1
ATOM 6263 C CA . TYR C 1 187 ? 14.336 -31.753 4.204 1.00 51.61 186 TYR C CA 1
ATOM 6264 C C . TYR C 1 187 ? 14.733 -32.956 5.056 1.00 51.11 186 TYR C C 1
ATOM 6265 O O . TYR C 1 187 ? 13.932 -33.883 5.269 1.00 47.87 186 TYR C O 1
ATOM 6274 N N . GLY C 1 188 ? 15.969 -32.950 5.559 1.00 49.74 187 GLY C N 1
ATOM 6275 C CA . GLY C 1 188 ? 16.379 -33.976 6.500 1.00 52.92 187 GLY C CA 1
ATOM 6276 C C . GLY C 1 188 ? 15.530 -33.974 7.752 1.00 53.28 187 GLY C C 1
ATOM 6277 O O . GLY C 1 188 ? 15.248 -35.029 8.322 1.00 58.10 187 GLY C O 1
ATOM 6278 N N . MET C 1 189 ? 15.106 -32.789 8.196 1.00 42.18 188 MET C N 1
ATOM 6279 C CA . MET C 1 189 ? 14.232 -32.720 9.358 1.00 37.94 188 MET C CA 1
ATOM 6280 C C . MET C 1 189 ? 12.866 -33.321 9.057 1.00 46.14 188 MET C C 1
ATOM 6281 O O . MET C 1 189 ? 12.284 -34.002 9.910 1.00 50.52 188 MET C O 1
ATOM 6286 N N . TYR C 1 190 ? 12.344 -33.100 7.847 1.00 44.66 189 TYR C N 1
ATOM 6287 C CA . TYR C 1 190 ? 11.087 -33.745 7.466 1.00 41.99 189 TYR C CA 1
ATOM 6288 C C . TYR C 1 190 ? 11.223 -35.261 7.534 1.00 49.85 189 TYR C C 1
ATOM 6289 O O . TYR C 1 190 ? 10.368 -35.959 8.106 1.00 59.66 189 TYR C O 1
ATOM 6298 N N . ILE C 1 191 ? 12.315 -35.782 6.966 1.00 48.09 190 ILE C N 1
ATOM 6299 C CA . ILE C 1 191 ? 12.546 -37.227 6.959 1.00 49.30 190 ILE C CA 1
ATOM 6300 C C . ILE C 1 191 ? 12.667 -37.762 8.384 1.00 47.08 190 ILE C C 1
ATOM 6301 O O . ILE C 1 191 ? 12.073 -38.790 8.737 1.00 49.94 190 ILE C O 1
ATOM 6306 N N . LEU C 1 192 ? 13.432 -37.067 9.228 1.00 40.60 191 LEU C N 1
ATOM 6307 C CA . LEU C 1 192 ? 13.644 -37.537 10.593 1.00 44.77 191 LEU C CA 1
ATOM 6308 C C . LEU C 1 192 ? 12.356 -37.507 11.406 1.00 42.13 191 LEU C C 1
ATOM 6309 O O . LEU C 1 192 ? 12.130 -38.383 12.247 1.00 33.80 191 LEU C O 1
ATOM 6314 N N . GLY C 1 193 ? 11.514 -36.491 11.198 1.00 51.31 192 GLY C N 1
ATOM 6315 C CA . GLY C 1 193 ? 10.236 -36.456 11.891 1.00 48.82 192 GLY C CA 1
ATOM 6316 C C . GLY C 1 193 ? 9.338 -37.609 11.491 1.00 47.97 192 GLY C C 1
ATOM 6317 O O . GLY C 1 193 ? 8.733 -38.270 12.348 1.00 51.09 192 GLY C O 1
ATOM 6318 N N . ALA C 1 194 ? 9.273 -37.895 10.186 1.00 53.11 193 ALA C N 1
ATOM 6319 C CA . ALA C 1 194 ? 8.529 -39.069 9.737 1.00 50.74 193 ALA C CA 1
ATOM 6320 C C . ALA C 1 194 ? 9.081 -40.342 10.370 1.00 52.30 193 ALA C C 1
ATOM 6321 O O . ALA C 1 194 ? 8.318 -41.245 10.737 1.00 48.55 193 ALA C O 1
ATOM 6323 N N . ALA C 1 195 ? 10.405 -40.420 10.529 1.00 55.24 194 ALA C N 1
ATOM 6324 C CA . ALA C 1 195 ? 11.017 -41.629 11.075 1.00 51.17 194 ALA C CA 1
ATOM 6325 C C . ALA C 1 195 ? 10.693 -41.797 12.557 1.00 52.14 194 ALA C C 1
ATOM 6326 O O . ALA C 1 195 ? 10.256 -42.870 12.991 1.00 62.58 194 ALA C O 1
ATOM 6328 N N . VAL C 1 196 ? 10.899 -40.746 13.349 1.00 46.69 195 VAL C N 1
ATOM 6329 C CA . VAL C 1 196 ? 10.786 -40.879 14.798 1.00 47.90 195 VAL C CA 1
ATOM 6330 C C . VAL C 1 196 ? 9.328 -40.961 15.244 1.00 54.52 195 VAL C C 1
ATOM 6331 O O . VAL C 1 196 ? 9.035 -41.547 16.294 1.00 38.43 195 VAL C O 1
ATOM 6335 N N . ASN C 1 197 ? 8.391 -40.386 14.482 1.00 61.78 196 ASN C N 1
ATOM 6336 C CA . ASN C 1 197 ? 7.007 -40.446 14.942 1.00 53.01 196 ASN C CA 1
ATOM 6337 C C . ASN C 1 197 ? 6.310 -41.742 14.545 1.00 52.92 196 ASN C C 1
ATOM 6338 O O . ASN C 1 197 ? 5.474 -42.243 15.304 1.00 56.10 196 ASN C O 1
ATOM 6343 N N . GLY C 1 198 ? 6.603 -42.284 13.367 1.00 47.90 197 GLY C N 1
ATOM 6344 C CA . GLY C 1 198 ? 6.127 -43.611 13.034 1.00 44.59 197 GLY C CA 1
ATOM 6345 C C . GLY C 1 198 ? 5.145 -43.614 11.888 1.00 45.14 197 GLY C C 1
ATOM 6346 O O . GLY C 1 198 ? 4.202 -44.410 11.872 1.00 52.21 197 GLY C O 1
ATOM 6347 N N . TYR C 1 199 ? 5.378 -42.762 10.899 1.00 38.57 198 TYR C N 1
ATOM 6348 C CA . TYR C 1 199 ? 4.521 -42.706 9.729 1.00 42.18 198 TYR C CA 1
ATOM 6349 C C . TYR C 1 199 ? 5.382 -42.611 8.482 1.00 43.56 198 TYR C C 1
ATOM 6350 O O . TYR C 1 199 ? 6.424 -41.953 8.487 1.00 47.78 198 TYR C O 1
ATOM 6359 N N . ARG C 1 200 ? 4.937 -43.274 7.419 1.00 46.98 199 ARG C N 1
ATOM 6360 C CA . ARG C 1 200 ? 5.646 -43.305 6.142 1.00 44.72 199 ARG C CA 1
ATOM 6361 C C . ARG C 1 200 ? 4.684 -43.019 4.997 1.00 48.72 199 ARG C C 1
ATOM 6362 O O . ARG C 1 200 ? 3.913 -43.906 4.587 1.00 47.65 199 ARG C O 1
ATOM 6370 N N . PRO C 1 201 ? 4.706 -41.810 4.445 1.00 47.59 200 PRO C N 1
ATOM 6371 C CA . PRO C 1 201 ? 3.849 -41.520 3.295 1.00 54.10 200 PRO C CA 1
ATOM 6372 C C . PRO C 1 201 ? 4.362 -42.246 2.064 1.00 54.54 200 PRO C C 1
ATOM 6373 O O . PRO C 1 201 ? 5.563 -42.478 1.906 1.00 50.15 200 PRO C O 1
ATOM 6377 N N . GLU C 1 202 ? 3.428 -42.611 1.191 1.00 55.92 201 GLU C N 1
ATOM 6378 C CA . GLU C 1 202 ? 3.774 -43.380 0.006 1.00 56.91 201 GLU C CA 1
ATOM 6379 C C . GLU C 1 202 ? 4.750 -42.601 -0.864 1.00 63.77 201 GLU C C 1
ATOM 6380 O O . GLU C 1 202 ? 4.733 -41.367 -0.908 1.00 59.82 201 GLU C O 1
ATOM 6386 N N . ARG C 1 203 ? 5.618 -43.337 -1.561 1.00 62.95 202 ARG C N 1
ATOM 6387 C CA . ARG C 1 203 ? 6.518 -42.686 -2.501 1.00 57.83 202 ARG C CA 1
ATOM 6388 C C . ARG C 1 203 ? 5.758 -42.109 -3.684 1.00 60.75 202 ARG C C 1
ATOM 6389 O O . ARG C 1 203 ? 6.247 -41.173 -4.324 1.00 63.01 202 ARG C O 1
ATOM 6397 N N . ARG C 1 204 ? 4.576 -42.651 -3.987 1.00 63.27 203 ARG C N 1
ATOM 6398 C CA . ARG C 1 204 ? 3.740 -42.074 -5.031 1.00 57.42 203 ARG C CA 1
ATOM 6399 C C . ARG C 1 204 ? 3.317 -40.656 -4.669 1.00 62.59 203 ARG C C 1
ATOM 6400 O O . ARG C 1 204 ? 3.110 -39.819 -5.556 1.00 59.88 203 ARG C O 1
ATOM 6408 N N . VAL C 1 205 ? 3.180 -40.375 -3.374 1.00 60.85 204 VAL C N 1
ATOM 6409 C CA . VAL C 1 205 ? 2.712 -39.076 -2.900 1.00 52.48 204 VAL C CA 1
ATOM 6410 C C . VAL C 1 205 ? 3.865 -38.103 -2.681 1.00 57.78 204 VAL C C 1
ATOM 6411 O O . VAL C 1 205 ? 3.759 -36.924 -3.026 1.00 58.91 204 VAL C O 1
ATOM 6415 N N . LEU C 1 206 ? 4.978 -38.569 -2.107 1.00 54.48 205 LEU C N 1
ATOM 6416 C CA . LEU C 1 206 ? 6.082 -37.661 -1.809 1.00 45.58 205 LEU C CA 1
ATOM 6417 C C . LEU C 1 206 ? 6.785 -37.189 -3.079 1.00 59.62 205 LEU C C 1
ATOM 6418 O O . LEU C 1 206 ? 7.229 -36.037 -3.156 1.00 62.62 205 LEU C O 1
ATOM 6423 N N . ASP C 1 207 ? 6.887 -38.055 -4.090 1.00 61.11 206 ASP C N 1
ATOM 6424 C CA . ASP C 1 207 ? 7.522 -37.687 -5.353 1.00 59.02 206 ASP C CA 1
ATOM 6425 C C . ASP C 1 207 ? 6.631 -36.825 -6.235 1.00 62.96 206 ASP C C 1
ATOM 6426 O O . ASP C 1 207 ? 7.051 -36.454 -7.337 1.00 63.63 206 ASP C O 1
ATOM 6431 N N . HIS C 1 208 ? 5.423 -36.502 -5.784 1.00 60.30 207 HIS C N 1
ATOM 6432 C CA . HIS C 1 208 ? 4.544 -35.625 -6.541 1.00 57.00 207 HIS C CA 1
ATOM 6433 C C . HIS C 1 208 ? 5.087 -34.200 -6.532 1.00 60.14 207 HIS C C 1
ATOM 6434 O O . HIS C 1 208 ? 5.611 -33.725 -5.520 1.00 61.36 207 HIS C O 1
ATOM 6441 N N . ALA C 1 209 ? 4.956 -33.520 -7.676 1.00 58.10 208 ALA C N 1
ATOM 6442 C CA . ALA C 1 209 ? 5.521 -32.180 -7.824 1.00 49.94 208 ALA C CA 1
ATOM 6443 C C . ALA C 1 209 ? 4.910 -31.196 -6.832 1.00 48.85 208 ALA C C 1
ATOM 6444 O O . ALA C 1 209 ? 5.618 -30.346 -6.273 1.00 48.92 208 ALA C O 1
ATOM 6446 N N . ALA C 1 210 ? 3.595 -31.289 -6.610 1.00 51.01 209 ALA C N 1
ATOM 6447 C CA . ALA C 1 210 ? 2.930 -30.369 -5.690 1.00 58.39 209 ALA C CA 1
ATOM 6448 C C . ALA C 1 210 ? 3.446 -30.544 -4.266 1.00 56.69 209 ALA C C 1
ATOM 6449 O O . ALA C 1 210 ? 3.668 -29.556 -3.556 1.00 51.79 209 ALA C O 1
ATOM 6451 N N . VAL C 1 211 ? 3.653 -31.791 -3.835 1.00 46.82 210 VAL C N 1
ATOM 6452 C CA . VAL C 1 211 ? 4.180 -32.030 -2.495 1.00 42.67 210 VAL C CA 1
ATOM 6453 C C . VAL C 1 211 ? 5.604 -31.500 -2.375 1.00 46.90 210 VAL C C 1
ATOM 6454 O O . VAL C 1 211 ? 5.976 -30.914 -1.353 1.00 45.89 210 VAL C O 1
ATOM 6458 N N . ARG C 1 212 ? 6.423 -31.687 -3.414 1.00 51.16 211 ARG C N 1
ATOM 6459 C CA . ARG C 1 212 ? 7.790 -31.171 -3.373 1.00 52.69 211 ARG C CA 1
ATOM 6460 C C . ARG C 1 212 ? 7.810 -29.652 -3.247 1.00 52.93 211 ARG C C 1
ATOM 6461 O O . ARG C 1 212 ? 8.515 -29.096 -2.392 1.00 61.46 211 ARG C O 1
ATOM 6469 N N . GLU C 1 213 ? 7.028 -28.959 -4.078 1.00 49.61 212 GLU C N 1
ATOM 6470 C CA . GLU C 1 213 ? 7.036 -27.502 -4.016 1.00 46.08 212 GLU C CA 1
ATOM 6471 C C . GLU C 1 213 ? 6.392 -26.992 -2.735 1.00 50.23 212 GLU C C 1
ATOM 6472 O O . GLU C 1 213 ? 6.784 -25.939 -2.221 1.00 52.50 212 GLU C O 1
ATOM 6478 N N . LEU C 1 214 ? 5.431 -27.740 -2.188 1.00 51.71 213 LEU C N 1
ATOM 6479 C CA . LEU C 1 214 ? 4.839 -27.389 -0.903 1.00 48.75 213 LEU C CA 1
ATOM 6480 C C . LEU C 1 214 ? 5.867 -27.493 0.220 1.00 46.70 213 LEU C C 1
ATOM 6481 O O . LEU C 1 214 ? 5.963 -26.600 1.077 1.00 52.43 213 LEU C O 1
ATOM 6486 N N . GLU C 1 215 ? 6.646 -28.576 0.225 1.00 47.52 214 GLU C N 1
ATOM 6487 C CA . GLU C 1 215 ? 7.744 -28.704 1.176 1.00 50.00 214 GLU C CA 1
ATOM 6488 C C . GLU C 1 215 ? 8.719 -27.545 1.036 1.00 47.22 214 GLU C C 1
ATOM 6489 O O . GLU C 1 215 ? 9.210 -27.009 2.038 1.00 48.54 214 GLU C O 1
ATOM 6495 N N . THR C 1 216 ? 9.023 -27.157 -0.206 1.00 47.62 215 THR C N 1
ATOM 6496 C CA . THR C 1 216 ? 9.959 -26.059 -0.428 1.00 52.39 215 THR C CA 1
ATOM 6497 C C . THR C 1 216 ? 9.410 -24.739 0.114 1.00 49.87 215 THR C C 1
ATOM 6498 O O . THR C 1 216 ? 10.148 -23.962 0.731 1.00 44.09 215 THR C O 1
ATOM 6502 N N . LEU C 1 217 ? 8.120 -24.465 -0.104 1.00 45.12 216 LEU C N 1
ATOM 6503 C CA . LEU C 1 217 ? 7.515 -23.252 0.449 1.00 43.47 216 LEU C CA 1
ATOM 6504 C C . LEU C 1 217 ? 7.587 -23.237 1.973 1.00 48.04 216 LEU C C 1
ATOM 6505 O O . LEU C 1 217 ? 7.935 -22.215 2.584 1.00 42.01 216 LEU C O 1
ATOM 6510 N N . ALA C 1 218 ? 7.233 -24.361 2.607 1.00 45.77 217 ALA C N 1
ATOM 6511 C CA . ALA C 1 218 ? 7.248 -24.411 4.067 1.00 46.26 217 ALA C CA 1
ATOM 6512 C C . ALA C 1 218 ? 8.665 -24.221 4.602 1.00 49.43 217 ALA C C 1
ATOM 6513 O O . ALA C 1 218 ? 8.876 -23.527 5.610 1.00 46.64 217 ALA C O 1
ATOM 6515 N N . ALA C 1 219 ? 9.650 -24.832 3.937 1.00 40.60 218 ALA C N 1
ATOM 6516 C CA . ALA C 1 219 ? 11.042 -24.654 4.334 1.00 42.97 218 ALA C CA 1
ATOM 6517 C C . ALA C 1 219 ? 11.487 -23.208 4.144 1.00 46.37 218 ALA C C 1
ATOM 6518 O O . ALA C 1 219 ? 12.252 -22.674 4.959 1.00 44.16 218 ALA C O 1
ATOM 6520 N N . ASN C 1 220 ? 11.036 -22.568 3.059 1.00 43.08 219 ASN C N 1
ATOM 6521 C CA . ASN C 1 220 ? 11.329 -21.154 2.843 1.00 38.66 219 ASN C CA 1
ATOM 6522 C C . ASN C 1 220 ? 10.822 -20.318 4.005 1.00 36.21 219 ASN C C 1
ATOM 6523 O O . ASN C 1 220 ? 11.546 -19.470 4.540 1.00 36.60 219 ASN C O 1
ATOM 6528 N N . TYR C 1 221 ? 9.572 -20.550 4.408 1.00 42.36 220 TYR C N 1
ATOM 6529 C CA . TYR C 1 221 ? 9.006 -19.804 5.529 1.00 39.81 220 TYR C CA 1
ATOM 6530 C C . TYR C 1 221 ? 9.824 -20.020 6.795 1.00 34.36 220 TYR C C 1
ATOM 6531 O O . TYR C 1 221 ? 10.207 -19.059 7.479 1.00 37.19 220 TYR C O 1
ATOM 6540 N N . THR C 1 222 ? 10.120 -21.282 7.106 1.00 35.04 221 THR C N 1
ATOM 6541 C CA . THR C 1 222 ? 10.878 -21.607 8.310 1.00 38.19 221 THR C CA 1
ATOM 6542 C C . THR C 1 222 ? 12.228 -20.891 8.327 1.00 41.21 221 THR C C 1
ATOM 6543 O O . THR C 1 222 ? 12.581 -20.215 9.305 1.00 46.34 221 THR C O 1
ATOM 6547 N N . SER C 1 223 ? 12.978 -20.990 7.227 1.00 45.68 222 SER C N 1
ATOM 6548 C CA . SER C 1 223 ? 14.343 -20.474 7.209 1.00 41.53 222 SER C CA 1
ATOM 6549 C C . SER C 1 223 ? 14.375 -18.950 7.178 1.00 44.61 222 SER C C 1
ATOM 6550 O O . SER C 1 223 ? 15.244 -18.330 7.807 1.00 51.84 222 SER C O 1
ATOM 6553 N N . TRP C 1 224 ? 13.441 -18.320 6.459 1.00 43.49 223 TRP C N 1
ATOM 6554 C CA . TRP C 1 224 ? 13.405 -16.863 6.454 1.00 37.30 223 TRP C CA 1
ATOM 6555 C C . TRP C 1 224 ? 13.004 -16.323 7.820 1.00 45.77 223 TRP C C 1
ATOM 6556 O O . TRP C 1 224 ? 13.523 -15.289 8.256 1.00 56.15 223 TRP C O 1
ATOM 6567 N N . ALA C 1 225 ? 12.101 -17.014 8.523 1.00 39.60 224 ALA C N 1
ATOM 6568 C CA . ALA C 1 225 ? 11.792 -16.606 9.889 1.00 43.11 224 ALA C CA 1
ATOM 6569 C C . ALA C 1 225 ? 13.026 -16.707 10.776 1.00 44.12 224 ALA C C 1
ATOM 6570 O O . ALA C 1 225 ? 13.325 -15.789 11.557 1.00 49.59 224 ALA C O 1
ATOM 6572 N N . ASN C 1 226 ? 13.762 -17.816 10.660 1.00 48.27 225 ASN C N 1
ATOM 6573 C CA . ASN C 1 226 ? 14.967 -17.971 11.469 1.00 51.31 225 ASN C CA 1
ATOM 6574 C C . ASN C 1 226 ? 15.962 -16.847 11.195 1.00 44.43 225 ASN C C 1
ATOM 6575 O O . ASN C 1 226 ? 16.556 -16.297 12.128 1.00 37.07 225 ASN C O 1
ATOM 6580 N N . ASP C 1 227 ? 16.163 -16.494 9.923 1.00 45.13 226 ASP C N 1
ATOM 6581 C CA . ASP C 1 227 ? 17.078 -15.395 9.615 1.00 49.51 226 ASP C CA 1
ATOM 6582 C C . ASP C 1 227 ? 16.574 -14.077 10.190 1.00 48.31 226 ASP C C 1
ATOM 6583 O O . ASP C 1 227 ? 17.354 -13.302 10.764 1.00 45.79 226 ASP C O 1
ATOM 6588 N N . LEU C 1 228 ? 15.277 -13.795 10.033 1.00 47.79 227 LEU C N 1
ATOM 6589 C CA . LEU C 1 228 ? 14.724 -12.565 10.587 1.00 41.22 227 LEU C CA 1
ATOM 6590 C C . LEU C 1 228 ? 15.034 -12.459 12.070 1.00 43.49 227 LEU C C 1
ATOM 6591 O O . LEU C 1 228 ? 15.331 -11.371 12.575 1.00 47.06 227 LEU C O 1
ATOM 6596 N N . HIS C 1 229 ? 14.993 -13.583 12.781 1.00 48.65 228 HIS C N 1
ATOM 6597 C CA . HIS C 1 229 ? 15.269 -13.512 14.213 1.00 57.88 228 HIS C CA 1
ATOM 6598 C C . HIS C 1 229 ? 16.763 -13.464 14.522 1.00 54.94 228 HIS C C 1
ATOM 6599 O O . HIS C 1 229 ? 17.177 -12.778 15.464 1.00 54.62 228 HIS C O 1
ATOM 6606 N N . SER C 1 230 ? 17.586 -14.168 13.753 1.00 50.51 229 SER C N 1
ATOM 6607 C CA . SER C 1 230 ? 18.996 -14.301 14.087 1.00 47.08 229 SER C CA 1
ATOM 6608 C C . SER C 1 230 ? 19.866 -13.238 13.444 1.00 45.47 229 SER C C 1
ATOM 6609 O O . SER C 1 230 ? 21.097 -13.322 13.554 1.00 46.74 229 SER C O 1
ATOM 6612 N N . PHE C 1 231 ? 19.262 -12.262 12.758 1.00 45.73 230 PHE C N 1
ATOM 6613 C CA . PHE C 1 231 ? 20.067 -11.261 12.064 1.00 46.39 230 PHE C CA 1
ATOM 6614 C C . PHE C 1 231 ? 21.019 -10.532 13.000 1.00 44.10 230 PHE C C 1
ATOM 6615 O O . PHE C 1 231 ? 22.184 -10.327 12.657 1.00 43.01 230 PHE C O 1
ATOM 6623 N N . ALA C 1 232 ? 20.546 -10.114 14.176 1.00 44.29 231 ALA C N 1
ATOM 6624 C CA . ALA C 1 232 ? 21.389 -9.304 15.053 1.00 38.27 231 ALA C CA 1
ATOM 6625 C C . ALA C 1 232 ? 22.626 -10.074 15.503 1.00 44.46 231 ALA C C 1
ATOM 6626 O O . ALA C 1 232 ? 23.755 -9.579 15.395 1.00 46.31 231 ALA C O 1
ATOM 6628 N N . ARG C 1 233 ? 22.432 -11.293 16.013 1.00 52.49 232 ARG C N 1
ATOM 6629 C CA . ARG C 1 233 ? 23.566 -12.096 16.464 1.00 58.88 232 ARG C CA 1
ATOM 6630 C C . ARG C 1 233 ? 24.501 -12.454 15.313 1.00 60.52 232 ARG C C 1
ATOM 6631 O O . ARG C 1 233 ? 25.730 -12.379 15.455 1.00 57.82 232 ARG C O 1
ATOM 6639 N N . GLU C 1 234 ? 23.943 -12.826 14.155 1.00 54.87 233 GLU C N 1
ATOM 6640 C CA . GLU C 1 234 ? 24.792 -13.218 13.035 1.00 53.89 233 GLU C CA 1
ATOM 6641 C C . GLU C 1 234 ? 25.546 -12.023 12.456 1.00 51.03 233 GLU C C 1
ATOM 6642 O O . GLU C 1 234 ? 26.667 -12.181 11.961 1.00 45.79 233 GLU C O 1
ATOM 6648 N N . HIS C 1 235 ? 24.962 -10.823 12.540 1.00 42.43 234 HIS C N 1
ATOM 6649 C CA . HIS C 1 235 ? 25.624 -9.610 12.077 1.00 35.18 234 HIS C CA 1
ATOM 6650 C C . HIS C 1 235 ? 26.719 -9.192 13.041 1.00 40.60 234 HIS C C 1
ATOM 6651 O O . HIS C 1 235 ? 27.763 -8.678 12.625 1.00 42.63 234 HIS C O 1
ATOM 6658 N N . ARG C 1 236 ? 26.481 -9.363 14.340 1.00 50.41 235 ARG C N 1
ATOM 6659 C CA . ARG C 1 236 ? 27.530 -9.071 15.307 1.00 59.34 235 ARG C CA 1
ATOM 6660 C C . ARG C 1 236 ? 28.700 -10.038 15.144 1.00 52.33 235 ARG C C 1
ATOM 6661 O O . ARG C 1 236 ? 29.864 -9.635 15.257 1.00 41.70 235 ARG C O 1
ATOM 6669 N N . MET C 1 237 ? 28.413 -11.311 14.840 1.00 58.60 236 MET C N 1
ATOM 6670 C CA . MET C 1 237 ? 29.461 -12.324 14.735 1.00 58.84 236 MET C CA 1
ATOM 6671 C C . MET C 1 237 ? 30.117 -12.394 13.364 1.00 48.46 236 MET C C 1
ATOM 6672 O O . MET C 1 237 ? 31.191 -12.993 13.245 1.00 44.42 236 MET C O 1
ATOM 6677 N N . GLY C 1 238 ? 29.508 -11.813 12.336 1.00 51.09 237 GLY C N 1
ATOM 6678 C CA . GLY C 1 238 ? 30.054 -11.865 10.994 1.00 45.94 237 GLY C CA 1
ATOM 6679 C C . GLY C 1 238 ? 29.485 -12.933 10.087 1.00 41.24 237 GLY C C 1
ATOM 6680 O O . GLY C 1 238 ? 30.049 -13.170 9.012 1.00 41.82 237 GLY C O 1
ATOM 6681 N N . GLN C 1 239 ? 28.404 -13.595 10.486 1.00 47.45 238 GLN C N 1
ATOM 6682 C CA . GLN C 1 239 ? 27.717 -14.559 9.628 1.00 48.49 238 GLN C CA 1
ATOM 6683 C C . GLN C 1 239 ? 26.982 -13.807 8.529 1.00 40.63 238 GLN C C 1
ATOM 6684 O O . GLN C 1 239 ? 25.905 -13.252 8.755 1.00 41.51 238 GLN C O 1
ATOM 6690 N N . VAL C 1 240 ? 27.562 -13.780 7.324 1.00 28.91 239 VAL C N 1
ATOM 6691 C CA . VAL C 1 240 ? 26.978 -12.997 6.235 1.00 39.90 239 VAL C CA 1
ATOM 6692 C C . VAL C 1 240 ? 25.890 -13.744 5.482 1.00 43.70 239 VAL C C 1
ATOM 6693 O O . VAL C 1 240 ? 25.291 -13.171 4.562 1.00 39.84 239 VAL C O 1
ATOM 6697 N N . ASN C 1 241 ? 25.629 -15.009 5.820 1.00 42.63 240 ASN C N 1
ATOM 6698 C CA . ASN C 1 241 ? 24.592 -15.797 5.148 1.00 40.64 240 ASN C CA 1
ATOM 6699 C C . ASN C 1 241 ? 23.249 -15.571 5.850 1.00 40.99 240 ASN C C 1
ATOM 6700 O O . ASN C 1 241 ? 22.693 -16.441 6.523 1.00 32.73 240 ASN C O 1
ATOM 6705 N N . ASN C 1 242 ? 22.737 -14.353 5.685 1.00 46.14 241 ASN C N 1
ATOM 6706 C CA . ASN C 1 242 ? 21.476 -13.944 6.290 1.00 41.78 241 ASN C CA 1
ATOM 6707 C C . ASN C 1 242 ? 20.659 -13.184 5.257 1.00 40.07 241 ASN C C 1
ATOM 6708 O O . ASN C 1 242 ? 21.193 -12.311 4.569 1.00 44.23 241 ASN C O 1
ATOM 6713 N N . LEU C 1 243 ? 19.371 -13.525 5.135 1.00 33.55 242 LEU C N 1
ATOM 6714 C CA . LEU C 1 243 ? 18.546 -12.898 4.108 1.00 32.24 242 LEU C CA 1
ATOM 6715 C C . LEU C 1 243 ? 18.404 -11.397 4.334 1.00 39.85 242 LEU C C 1
ATOM 6716 O O . LEU C 1 243 ? 18.344 -10.629 3.365 1.00 48.29 242 LEU C O 1
ATOM 6721 N N . VAL C 1 244 ? 18.352 -10.959 5.594 1.00 34.52 243 VAL C N 1
ATOM 6722 C CA . VAL C 1 244 ? 18.291 -9.526 5.876 1.00 40.00 243 VAL C CA 1
ATOM 6723 C C . VAL C 1 244 ? 19.559 -8.838 5.379 1.00 37.03 243 VAL C C 1
ATOM 6724 O O . VAL C 1 244 ? 19.500 -7.760 4.765 1.00 35.17 243 VAL C O 1
ATOM 6728 N N . TRP C 1 245 ? 20.722 -9.459 5.627 1.00 36.26 244 TRP C N 1
ATOM 6729 C CA . TRP C 1 245 ? 21.991 -8.948 5.110 1.00 35.06 244 TRP C CA 1
ATOM 6730 C C . TRP C 1 245 ? 21.900 -8.698 3.611 1.00 35.20 244 TRP C C 1
ATOM 6731 O O . TRP C 1 245 ? 22.225 -7.609 3.129 1.00 37.37 244 TRP C O 1
ATOM 6742 N N . SER C 1 246 ? 21.444 -9.706 2.860 1.00 32.24 245 SER C N 1
ATOM 6743 C CA . SER C 1 246 ? 21.419 -9.611 1.403 1.00 40.13 245 SER C CA 1
ATOM 6744 C C . SER C 1 246 ? 20.421 -8.569 0.927 1.00 38.90 245 SER C C 1
ATOM 6745 O O . SER C 1 246 ? 20.700 -7.832 -0.025 1.00 40.71 245 SER C O 1
ATOM 6748 N N . VAL C 1 247 ? 19.253 -8.492 1.572 1.00 36.60 246 VAL C N 1
ATOM 6749 C CA . VAL C 1 247 ? 18.260 -7.499 1.172 1.00 42.70 246 VAL C CA 1
ATOM 6750 C C . VAL C 1 247 ? 18.812 -6.093 1.369 1.00 47.69 246 VAL C C 1
ATOM 6751 O O . VAL C 1 247 ? 18.622 -5.210 0.522 1.00 44.10 246 VAL C O 1
ATOM 6755 N N . HIS C 1 248 ? 19.504 -5.862 2.487 1.00 45.43 247 HIS C N 1
ATOM 6756 C CA . HIS C 1 248 ? 20.141 -4.566 2.701 1.00 43.14 247 HIS C CA 1
ATOM 6757 C C . HIS C 1 248 ? 21.255 -4.302 1.695 1.00 49.05 247 HIS C C 1
ATOM 6758 O O . HIS C 1 248 ? 21.388 -3.183 1.181 1.00 52.54 247 HIS C O 1
ATOM 6765 N N . HIS C 1 249 ? 22.059 -5.321 1.401 1.00 43.69 248 HIS C N 1
ATOM 6766 C CA . HIS C 1 249 ? 23.287 -5.132 0.636 1.00 44.79 248 HIS C CA 1
ATOM 6767 C C . HIS C 1 249 ? 23.029 -4.957 -0.856 1.00 40.05 248 HIS C C 1
ATOM 6768 O O . HIS C 1 249 ? 23.492 -3.988 -1.465 1.00 42.27 248 HIS C O 1
ATOM 6775 N N . HIS C 1 250 ? 22.286 -5.881 -1.460 1.00 38.78 249 HIS C N 1
ATOM 6776 C CA . HIS C 1 250 ? 22.169 -5.932 -2.908 1.00 39.70 249 HIS C CA 1
ATOM 6777 C C . HIS C 1 250 ? 20.923 -5.238 -3.434 1.00 41.99 249 HIS C C 1
ATOM 6778 O O . HIS C 1 250 ? 20.883 -4.888 -4.618 1.00 42.53 249 HIS C O 1
ATOM 6785 N N . GLU C 1 251 ? 19.904 -5.052 -2.601 1.00 39.35 250 GLU C N 1
ATOM 6786 C CA . GLU C 1 251 ? 18.690 -4.367 -3.014 1.00 45.56 250 GLU C CA 1
ATOM 6787 C C . GLU C 1 251 ? 18.646 -2.917 -2.545 1.00 46.54 250 GLU C C 1
ATOM 6788 O O . GLU C 1 251 ? 17.660 -2.222 -2.808 1.00 46.49 250 GLU C O 1
ATOM 6794 N N . GLY C 1 252 ? 19.692 -2.444 -1.873 1.00 44.14 251 GLY C N 1
ATOM 6795 C CA . GLY C 1 252 ? 19.813 -1.047 -1.504 1.00 46.81 251 GLY C CA 1
ATOM 6796 C C . GLY C 1 252 ? 18.780 -0.548 -0.515 1.00 57.09 251 GLY C C 1
ATOM 6797 O O . GLY C 1 252 ? 18.137 0.481 -0.746 1.00 59.49 251 GLY C O 1
ATOM 6798 N N . LEU C 1 253 ? 18.616 -1.263 0.596 1.00 54.28 252 LEU C N 1
ATOM 6799 C CA . LEU C 1 253 ? 17.658 -0.890 1.624 1.00 48.18 252 LEU C CA 1
ATOM 6800 C C . LEU C 1 253 ? 18.371 -0.791 2.966 1.00 47.74 252 LEU C C 1
ATOM 6801 O O . LEU C 1 253 ? 19.393 -1.445 3.191 1.00 40.43 252 LEU C O 1
ATOM 6806 N N . THR C 1 254 ? 17.835 0.050 3.852 1.00 57.47 253 THR C N 1
ATOM 6807 C CA . THR C 1 254 ? 18.304 0.101 5.232 1.00 53.58 253 THR C CA 1
ATOM 6808 C C . THR C 1 254 ? 17.976 -1.201 5.957 1.00 52.87 253 THR C C 1
ATOM 6809 O O . THR C 1 254 ? 17.116 -1.980 5.538 1.00 57.82 253 THR C O 1
ATOM 6813 N N . PHE C 1 255 ? 18.676 -1.427 7.069 1.00 50.15 254 PHE C N 1
ATOM 6814 C CA . PHE C 1 255 ? 18.444 -2.633 7.853 1.00 46.71 254 PHE C CA 1
ATOM 6815 C C . PHE C 1 255 ? 16.997 -2.729 8.317 1.00 53.98 254 PHE C C 1
ATOM 6816 O O . PHE C 1 255 ? 16.412 -3.820 8.321 1.00 69.14 254 PHE C O 1
ATOM 6824 N N . GLN C 1 256 ? 16.390 -1.600 8.690 1.00 53.34 255 GLN C N 1
ATOM 6825 C CA . GLN C 1 256 ? 14.982 -1.625 9.081 1.00 60.70 255 GLN C CA 1
ATOM 6826 C C . GLN C 1 256 ? 14.098 -1.985 7.895 1.00 51.55 255 GLN C C 1
ATOM 6827 O O . GLN C 1 256 ? 13.194 -2.823 8.008 1.00 47.41 255 GLN C O 1
ATOM 6833 N N . GLN C 1 257 ? 14.345 -1.348 6.749 1.00 49.16 256 GLN C N 1
ATOM 6834 C CA . GLN C 1 257 ? 13.613 -1.682 5.535 1.00 48.35 256 GLN C CA 1
ATOM 6835 C C . GLN C 1 257 ? 13.862 -3.126 5.125 1.00 49.44 256 GLN C C 1
ATOM 6836 O O . GLN C 1 257 ? 12.955 -3.804 4.628 1.00 60.25 256 GLN C O 1
ATOM 6842 N N . ALA C 1 258 ? 15.089 -3.611 5.320 1.00 48.88 257 ALA C N 1
ATOM 6843 C CA . ALA C 1 258 ? 15.390 -5.004 5.009 1.00 44.68 257 ALA C CA 1
ATOM 6844 C C . ALA C 1 258 ? 14.546 -5.944 5.859 1.00 39.89 257 ALA C C 1
ATOM 6845 O O . ALA C 1 258 ? 13.941 -6.889 5.342 1.00 40.95 257 ALA C O 1
ATOM 6847 N N . ALA C 1 259 ? 14.483 -5.687 7.169 1.00 46.00 258 ALA C N 1
ATOM 6848 C CA . ALA C 1 259 ? 13.685 -6.527 8.059 1.00 45.09 258 ALA C CA 1
ATOM 6849 C C . ALA C 1 259 ? 12.201 -6.457 7.712 1.00 45.50 258 ALA C C 1
ATOM 6850 O O . ALA C 1 259 ? 11.495 -7.476 7.746 1.00 49.02 258 ALA C O 1
ATOM 6852 N N . ASP C 1 260 ? 11.708 -5.262 7.379 1.00 38.54 259 ASP C N 1
ATOM 6853 C CA . ASP C 1 260 ? 10.313 -5.128 6.974 1.00 33.94 259 ASP C CA 1
ATOM 6854 C C . ASP C 1 260 ? 10.029 -5.953 5.725 1.00 33.46 259 ASP C C 1
ATOM 6855 O O . ASP C 1 260 ? 9.016 -6.662 5.654 1.00 37.51 259 ASP C O 1
ATOM 6860 N N . ARG C 1 261 ? 10.929 -5.885 4.736 1.00 40.49 260 ARG C N 1
ATOM 6861 C CA . ARG C 1 261 ? 10.763 -6.651 3.504 1.00 38.01 260 ARG C CA 1
ATOM 6862 C C . ARG C 1 261 ? 10.801 -8.154 3.766 1.00 37.75 260 ARG C C 1
ATOM 6863 O O . ARG C 1 261 ? 10.006 -8.912 3.198 1.00 36.66 260 ARG C O 1
ATOM 6871 N N . VAL C 1 262 ? 11.703 -8.601 4.641 1.00 33.88 261 VAL C N 1
ATOM 6872 C CA . VAL C 1 262 ? 11.796 -10.027 4.936 1.00 30.27 261 VAL C CA 1
ATOM 6873 C C . VAL C 1 262 ? 10.521 -10.514 5.609 1.00 41.99 261 VAL C C 1
ATOM 6874 O O . VAL C 1 262 ? 10.004 -11.594 5.289 1.00 49.55 261 VAL C O 1
ATOM 6878 N N . ALA C 1 263 ? 9.985 -9.727 6.546 1.00 36.43 262 ALA C N 1
ATOM 6879 C CA . ALA C 1 263 ? 8.738 -10.122 7.192 1.00 38.14 262 ALA C CA 1
ATOM 6880 C C . ALA C 1 263 ? 7.583 -10.166 6.194 1.00 45.58 262 ALA C C 1
ATOM 6881 O O . ALA C 1 263 ? 6.741 -11.080 6.235 1.00 45.64 262 ALA C O 1
ATOM 6883 N N . ASP C 1 264 ? 7.534 -9.195 5.279 1.00 42.68 263 ASP C N 1
ATOM 6884 C CA . ASP C 1 264 ? 6.492 -9.210 4.258 1.00 44.09 263 ASP C CA 1
ATOM 6885 C C . ASP C 1 264 ? 6.590 -10.465 3.395 1.00 42.22 263 ASP C C 1
ATOM 6886 O O . ASP C 1 264 ? 5.572 -11.102 3.089 1.00 46.17 263 ASP C O 1
ATOM 6891 N N . LEU C 1 265 ? 7.811 -10.840 3.004 1.00 35.71 264 LEU C N 1
ATOM 6892 C CA . LEU C 1 265 ? 7.995 -12.059 2.221 1.00 42.29 264 LEU C CA 1
ATOM 6893 C C . LEU C 1 265 ? 7.568 -13.295 3.012 1.00 45.16 264 LEU C C 1
ATOM 6894 O O . LEU C 1 265 ? 6.986 -14.232 2.449 1.00 40.75 264 LEU C O 1
ATOM 6899 N N . CYS C 1 266 ? 7.845 -13.314 4.320 1.00 47.08 265 CYS C N 1
ATOM 6900 C CA . CYS C 1 266 ? 7.394 -14.426 5.156 1.00 44.56 265 CYS C CA 1
ATOM 6901 C C . CYS C 1 266 ? 5.877 -14.561 5.113 1.00 39.80 265 CYS C C 1
ATOM 6902 O O . CYS C 1 266 ? 5.338 -15.660 4.918 1.00 44.43 265 CYS C O 1
ATOM 6905 N N . ASP C 1 267 ? 5.172 -13.444 5.301 1.00 42.49 266 ASP C N 1
ATOM 6906 C CA . ASP C 1 267 ? 3.711 -13.475 5.249 1.00 48.72 266 ASP C CA 1
ATOM 6907 C C . ASP C 1 267 ? 3.215 -13.979 3.894 1.00 43.95 266 ASP C C 1
ATOM 6908 O O . ASP C 1 267 ? 2.295 -14.812 3.822 1.00 40.67 266 ASP C O 1
ATOM 6913 N N . LYS C 1 268 ? 3.810 -13.479 2.807 1.00 47.18 267 LYS C N 1
ATOM 6914 C CA . LYS C 1 268 ? 3.351 -13.862 1.474 1.00 39.21 267 LYS C CA 1
ATOM 6915 C C . LYS C 1 268 ? 3.583 -15.346 1.213 1.00 39.99 267 LYS C C 1
ATOM 6916 O O . LYS C 1 268 ? 2.749 -16.015 0.585 1.00 48.91 267 LYS C O 1
ATOM 6922 N N . GLU C 1 269 ? 4.700 -15.887 1.705 1.00 47.07 268 GLU C N 1
ATOM 6923 C CA . GLU C 1 269 ? 4.938 -17.319 1.541 1.00 50.07 268 GLU C CA 1
ATOM 6924 C C . GLU C 1 269 ? 3.961 -18.143 2.367 1.00 45.36 268 GLU C C 1
ATOM 6925 O O . GLU C 1 269 ? 3.558 -19.227 1.934 1.00 38.23 268 GLU C O 1
ATOM 6931 N N . LEU C 1 270 ? 3.571 -17.656 3.552 1.00 50.03 269 LEU C N 1
ATOM 6932 C CA . LEU C 1 270 ? 2.550 -18.363 4.327 1.00 40.63 269 LEU C CA 1
ATOM 6933 C C . LEU C 1 270 ? 1.229 -18.413 3.565 1.00 45.37 269 LEU C C 1
ATOM 6934 O O . LEU C 1 270 ? 0.547 -19.451 3.541 1.00 49.93 269 LEU C O 1
ATOM 6939 N N . ALA C 1 271 ? 0.862 -17.303 2.920 1.00 42.58 270 ALA C N 1
ATOM 6940 C CA . ALA C 1 271 ? -0.360 -17.297 2.115 1.00 41.08 270 ALA C CA 1
ATOM 6941 C C . ALA C 1 271 ? -0.273 -18.289 0.955 1.00 43.24 270 ALA C C 1
ATOM 6942 O O . ALA C 1 271 ? -1.224 -19.046 0.694 1.00 46.84 270 ALA C O 1
ATOM 6944 N N . ALA C 1 272 ? 0.869 -18.312 0.260 1.00 30.44 271 ALA C N 1
ATOM 6945 C CA . ALA C 1 272 ? 1.042 -19.260 -0.837 1.00 37.94 271 ALA C CA 1
ATOM 6946 C C . ALA C 1 272 ? 0.988 -20.704 -0.343 1.00 46.85 271 ALA C C 1
ATOM 6947 O O . ALA C 1 272 ? 0.422 -21.584 -1.013 1.00 49.20 271 ALA C O 1
ATOM 6949 N N . TYR C 1 273 ? 1.589 -20.969 0.822 1.00 43.73 272 TYR C N 1
ATOM 6950 C CA . TYR C 1 273 ? 1.547 -22.304 1.407 1.00 42.99 272 TYR C CA 1
ATOM 6951 C C . TYR C 1 273 ? 0.113 -22.748 1.645 1.00 45.78 272 TYR C C 1
ATOM 6952 O O . TYR C 1 273 ? -0.267 -23.878 1.306 1.00 52.55 272 TYR C O 1
ATOM 6961 N N . LEU C 1 274 ? -0.697 -21.871 2.243 1.00 40.57 273 LEU C N 1
ATOM 6962 C CA . LEU C 1 274 ? -2.094 -22.219 2.484 1.00 42.20 273 LEU C CA 1
ATOM 6963 C C . LEU C 1 274 ? -2.827 -22.496 1.174 1.00 49.88 273 LEU C C 1
ATOM 6964 O O . LEU C 1 274 ? -3.625 -23.440 1.090 1.00 46.66 273 LEU C O 1
ATOM 6969 N N . GLU C 1 275 ? -2.554 -21.699 0.135 1.00 48.38 274 GLU C N 1
ATOM 6970 C CA . GLU C 1 275 ? -3.229 -21.912 -1.146 1.00 46.31 274 GLU C CA 1
ATOM 6971 C C . GLU C 1 275 ? -2.907 -23.288 -1.727 1.00 44.53 274 GLU C C 1
ATOM 6972 O O . GLU C 1 275 ? -3.808 -24.020 -2.163 1.00 47.19 274 GLU C O 1
ATOM 6978 N N . LEU C 1 276 ? -1.621 -23.658 -1.746 1.00 46.46 275 LEU C N 1
ATOM 6979 C CA . LEU C 1 276 ? -1.251 -24.971 -2.280 1.00 52.00 275 LEU C CA 1
ATOM 6980 C C . LEU C 1 276 ? -1.829 -26.101 -1.436 1.00 52.37 275 LEU C C 1
ATOM 6981 O O . LEU C 1 276 ? -2.296 -27.119 -1.975 1.00 47.86 275 LEU C O 1
ATOM 6986 N N . ARG C 1 277 ? -1.794 -25.949 -0.109 1.00 51.20 276 ARG C N 1
ATOM 6987 C CA . ARG C 1 277 ? -2.333 -26.990 0.754 1.00 43.27 276 ARG C CA 1
ATOM 6988 C C . ARG C 1 277 ? -3.819 -27.189 0.495 1.00 45.44 276 ARG C C 1
ATOM 6989 O O . ARG C 1 277 ? -4.306 -28.325 0.482 1.00 48.61 276 ARG C O 1
ATOM 6997 N N . GLN C 1 278 ? -4.547 -26.100 0.241 1.00 48.94 277 GLN C N 1
ATOM 6998 C CA . GLN C 1 278 ? -5.968 -26.224 -0.070 1.00 46.25 277 GLN C CA 1
ATOM 6999 C C . GLN C 1 278 ? -6.190 -26.893 -1.422 1.00 46.77 277 GLN C C 1
ATOM 7000 O O . GLN C 1 278 ? -7.151 -27.651 -1.592 1.00 49.18 277 GLN C O 1
ATOM 7006 N N . THR C 1 279 ? -5.330 -26.616 -2.405 1.00 52.00 278 THR C N 1
ATOM 7007 C CA . THR C 1 279 ? -5.539 -27.227 -3.717 1.00 47.05 278 THR C CA 1
ATOM 7008 C C . THR C 1 279 ? -5.145 -28.700 -3.762 1.00 48.02 278 THR C C 1
ATOM 7009 O O . THR C 1 279 ? -5.577 -29.410 -4.676 1.00 47.69 278 THR C O 1
ATOM 7013 N N . LEU C 1 280 ? -4.328 -29.168 -2.817 1.00 46.89 279 LEU C N 1
ATOM 7014 C CA . LEU C 1 280 ? -3.858 -30.556 -2.850 1.00 44.59 279 LEU C CA 1
ATOM 7015 C C . LEU C 1 280 ? -4.952 -31.612 -3.006 1.00 48.73 279 LEU C C 1
ATOM 7016 O O . LEU C 1 280 ? -4.760 -32.540 -3.809 1.00 51.60 279 LEU C O 1
ATOM 7021 N N . PRO C 1 281 ? -6.082 -31.568 -2.280 1.00 56.13 280 PRO C N 1
ATOM 7022 C CA . PRO C 1 281 ? -7.081 -32.644 -2.447 1.00 50.49 280 PRO C CA 1
ATOM 7023 C C . PRO C 1 281 ? -7.598 -32.797 -3.867 1.00 54.37 280 PRO C C 1
ATOM 7024 O O . PRO C 1 281 ? -7.820 -33.927 -4.319 1.00 49.32 280 PRO C O 1
ATOM 7028 N N . GLU C 1 282 ? -7.808 -31.689 -4.583 1.00 58.89 281 GLU C N 1
ATOM 7029 C CA . GLU C 1 282 ? -8.361 -31.777 -5.930 1.00 57.41 281 GLU C CA 1
ATOM 7030 C C . GLU C 1 282 ? -7.429 -32.521 -6.875 1.00 55.32 281 GLU C C 1
ATOM 7031 O O . GLU C 1 282 ? -7.891 -33.195 -7.802 1.00 52.12 281 GLU C O 1
ATOM 7037 N N . LEU C 1 283 ? -6.118 -32.423 -6.650 1.00 53.63 282 LEU C N 1
ATOM 7038 C CA . LEU C 1 283 ? -5.150 -33.065 -7.529 1.00 52.52 282 LEU C CA 1
ATOM 7039 C C . LEU C 1 283 ? -5.106 -34.576 -7.363 1.00 57.08 282 LEU C C 1
ATOM 7040 O O . LEU C 1 283 ? -4.441 -35.250 -8.158 1.00 66.46 282 LEU C O 1
ATOM 7045 N N . GLY C 1 284 ? -5.790 -35.122 -6.365 1.00 49.88 283 GLY C N 1
ATOM 7046 C CA . GLY C 1 284 ? -5.778 -36.544 -6.115 1.00 47.51 283 GLY C CA 1
ATOM 7047 C C . GLY C 1 284 ? -4.960 -36.973 -4.924 1.00 47.47 283 GLY C C 1
ATOM 7048 O O . GLY C 1 284 ? -4.761 -38.179 -4.734 1.00 57.79 283 GLY C O 1
ATOM 7049 N N . ILE C 1 285 ? -4.462 -36.031 -4.133 1.00 44.10 284 ILE C N 1
ATOM 7050 C CA . ILE C 1 285 ? -3.735 -36.345 -2.908 1.00 48.70 284 ILE C CA 1
ATOM 7051 C C . ILE C 1 285 ? -4.620 -35.912 -1.746 1.00 51.18 284 ILE C C 1
ATOM 7052 O O . ILE C 1 285 ? -4.710 -34.711 -1.445 1.00 49.30 284 ILE C O 1
ATOM 7057 N N . PRO C 1 286 ? -5.292 -36.843 -1.074 1.00 48.31 285 PRO C N 1
ATOM 7058 C CA . PRO C 1 286 ? -6.138 -36.466 0.062 1.00 53.23 285 PRO C CA 1
ATOM 7059 C C . PRO C 1 286 ? -5.312 -36.290 1.324 1.00 48.19 285 PRO C C 1
ATOM 7060 O O . PRO C 1 286 ? -4.331 -37.002 1.554 1.00 55.09 285 PRO C O 1
ATOM 7064 N N . LEU C 1 287 ? -5.719 -35.324 2.145 1.00 35.28 286 LEU C N 1
ATOM 7065 C CA . LEU C 1 287 ? -5.013 -35.032 3.391 1.00 37.79 286 LEU C CA 1
ATOM 7066 C C . LEU C 1 287 ? -5.639 -35.853 4.516 1.00 47.91 286 LEU C C 1
ATOM 7067 O O . LEU C 1 287 ? -6.222 -35.338 5.470 1.00 57.53 286 LEU C O 1
ATOM 7072 N N . THR C 1 288 ? -5.480 -37.171 4.391 1.00 47.91 287 THR C N 1
ATOM 7073 C CA . THR C 1 288 ? -6.167 -38.124 5.254 1.00 44.20 287 THR C CA 1
ATOM 7074 C C . THR C 1 288 ? -5.198 -38.868 6.166 1.00 54.73 287 THR C C 1
ATOM 7075 O O . THR C 1 288 ? -5.172 -38.613 7.372 1.00 66.57 287 THR C O 1
ATOM 7079 N N . GLY C 1 289 ? -4.399 -39.787 5.628 1.00 55.09 288 GLY C N 1
ATOM 7080 C CA . GLY C 1 289 ? -3.599 -40.664 6.462 1.00 58.16 288 GLY C CA 1
ATOM 7081 C C . GLY C 1 289 ? -2.235 -40.146 6.867 1.00 56.91 288 GLY C C 1
ATOM 7082 O O . GLY C 1 289 ? -2.124 -39.172 7.618 1.00 48.41 288 GLY C O 1
ATOM 7083 N N . ALA C 1 290 ? -1.183 -40.807 6.376 1.00 57.65 289 ALA C N 1
ATOM 7084 C CA . ALA C 1 290 ? 0.175 -40.380 6.695 1.00 50.48 289 ALA C CA 1
ATOM 7085 C C . ALA C 1 290 ? 0.517 -39.055 6.031 1.00 54.21 289 ALA C C 1
ATOM 7086 O O . ALA C 1 290 ? 1.337 -38.291 6.558 1.00 58.67 289 ALA C O 1
ATOM 7088 N N . THR C 1 291 ? -0.092 -38.765 4.879 1.00 50.89 290 THR C N 1
ATOM 7089 C CA . THR C 1 291 ? 0.138 -37.477 4.234 1.00 54.46 290 THR C CA 1
ATOM 7090 C C . THR C 1 291 ? -0.355 -36.334 5.116 1.00 52.73 290 THR C C 1
ATOM 7091 O O . THR C 1 291 ? 0.271 -35.268 5.172 1.00 53.28 290 THR C O 1
ATOM 7095 N N . GLY C 1 292 ? -1.474 -36.538 5.818 1.00 51.50 291 GLY C N 1
ATOM 7096 C CA . GLY C 1 292 ? -1.962 -35.511 6.726 1.00 54.87 291 GLY C CA 1
ATOM 7097 C C . GLY C 1 292 ? -0.993 -35.216 7.857 1.00 55.24 291 GLY C C 1
ATOM 7098 O O . GLY C 1 292 ? -0.746 -34.052 8.191 1.00 50.50 291 GLY C O 1
ATOM 7099 N N . ARG C 1 293 ? -0.427 -36.263 8.464 1.00 54.93 292 ARG C N 1
ATOM 7100 C CA . ARG C 1 293 ? 0.568 -36.046 9.509 1.00 54.84 292 ARG C CA 1
ATOM 7101 C C . ARG C 1 293 ? 1.828 -35.397 8.956 1.00 54.34 292 ARG C C 1
ATOM 7102 O O . ARG C 1 293 ? 2.465 -34.598 9.651 1.00 55.96 292 ARG C O 1
ATOM 7110 N N . HIS C 1 294 ? 2.200 -35.720 7.714 1.00 53.37 293 HIS C N 1
ATOM 7111 C CA . HIS C 1 294 ? 3.364 -35.086 7.101 1.00 46.42 293 HIS C CA 1
ATOM 7112 C C . HIS C 1 294 ? 3.131 -33.588 6.917 1.00 46.37 293 HIS C C 1
ATOM 7113 O O . HIS C 1 294 ? 4.014 -32.769 7.210 1.00 43.98 293 HIS C O 1
ATOM 7120 N N . VAL C 1 295 ? 1.940 -33.212 6.438 1.00 45.49 294 VAL C N 1
ATOM 7121 C CA . VAL C 1 295 ? 1.596 -31.796 6.302 1.00 39.04 294 VAL C CA 1
ATOM 7122 C C . VAL C 1 295 ? 1.574 -31.114 7.666 1.00 47.17 294 VAL C C 1
ATOM 7123 O O . VAL C 1 295 ? 1.997 -29.958 7.808 1.00 50.30 294 VAL C O 1
ATOM 7127 N N . ARG C 1 296 ? 1.066 -31.809 8.690 1.00 55.66 295 ARG C N 1
ATOM 7128 C CA . ARG C 1 296 ? 1.071 -31.239 10.036 1.00 57.42 295 ARG C CA 1
ATOM 7129 C C . ARG C 1 296 ? 2.497 -31.027 10.533 1.00 58.85 295 ARG C C 1
ATOM 7130 O O . ARG C 1 296 ? 2.779 -30.055 11.247 1.00 61.92 295 ARG C O 1
ATOM 7138 N N . PHE C 1 297 ? 3.411 -31.928 10.165 1.00 55.30 296 PHE C N 1
ATOM 7139 C CA . PHE C 1 297 ? 4.810 -31.725 10.516 1.00 46.39 296 PHE C CA 1
ATOM 7140 C C . PHE C 1 297 ? 5.376 -30.505 9.812 1.00 45.53 296 PHE C C 1
ATOM 7141 O O . PHE C 1 297 ? 6.080 -29.696 10.429 1.00 51.05 296 PHE C O 1
ATOM 7149 N N . LEU C 1 298 ? 5.066 -30.348 8.525 1.00 39.24 297 LEU C N 1
ATOM 7150 C CA . LEU C 1 298 ? 5.509 -29.156 7.809 1.00 42.22 297 LEU C CA 1
ATOM 7151 C C . LEU C 1 298 ? 5.014 -27.889 8.501 1.00 38.70 297 LEU C C 1
ATOM 7152 O O . LEU C 1 298 ? 5.771 -26.925 8.667 1.00 37.34 297 LEU C O 1
ATOM 7157 N N . GLU C 1 299 ? 3.748 -27.884 8.931 1.00 44.59 298 GLU C N 1
ATOM 7158 C CA . GLU C 1 299 ? 3.195 -26.715 9.615 1.00 46.41 298 GLU C CA 1
ATOM 7159 C C . GLU C 1 299 ? 3.815 -26.487 10.988 1.00 44.01 298 GLU C C 1
ATOM 7160 O O . GLU C 1 299 ? 3.943 -25.335 11.417 1.00 43.82 298 GLU C O 1
ATOM 7166 N N . ASP C 1 300 ? 4.202 -27.552 11.690 1.00 44.78 299 ASP C N 1
ATOM 7167 C CA . ASP C 1 300 ? 4.755 -27.372 13.028 1.00 49.74 299 ASP C CA 1
ATOM 7168 C C . ASP C 1 300 ? 6.063 -26.594 12.988 1.00 48.88 299 ASP C C 1
ATOM 7169 O O . ASP C 1 300 ? 6.277 -25.683 13.795 1.00 47.92 299 ASP C O 1
ATOM 7174 N N . MET C 1 301 ? 6.946 -26.923 12.046 1.00 56.10 300 MET C N 1
ATOM 7175 C CA . MET C 1 301 ? 8.237 -26.247 12.010 1.00 57.68 300 MET C CA 1
ATOM 7176 C C . MET C 1 301 ? 8.086 -24.777 11.645 1.00 56.86 300 MET C C 1
ATOM 7177 O O . MET C 1 301 ? 8.916 -23.953 12.045 1.00 59.66 300 MET C O 1
ATOM 7182 N N . MET C 1 302 ? 7.033 -24.430 10.900 1.00 48.13 301 MET C N 1
ATOM 7183 C CA . MET C 1 302 ? 6.775 -23.030 10.577 1.00 50.00 301 MET C CA 1
ATOM 7184 C C . MET C 1 302 ? 6.410 -22.222 11.823 1.00 60.43 301 MET C C 1
ATOM 7185 O O . MET C 1 302 ? 6.955 -21.136 12.049 1.00 59.55 301 MET C O 1
ATOM 7190 N N . TRP C 1 303 ? 5.491 -22.734 12.648 1.00 55.92 302 TRP C N 1
ATOM 7191 C CA . TRP C 1 303 ? 5.095 -22.012 13.858 1.00 58.51 302 TRP C CA 1
ATOM 7192 C C . TRP C 1 303 ? 6.208 -22.002 14.909 1.00 64.65 302 TRP C C 1
ATOM 7193 O O . TRP C 1 303 ? 6.389 -21.006 15.630 1.00 65.29 302 TRP C O 1
ATOM 7204 N N . SER C 1 304 ? 6.968 -23.099 15.008 1.00 67.74 303 SER C N 1
ATOM 7205 C CA . SER C 1 304 ? 8.045 -23.168 15.991 1.00 61.81 303 SER C CA 1
ATOM 7206 C C . SER C 1 304 ? 9.057 -22.049 15.776 1.00 65.44 303 SER C C 1
ATOM 7207 O O . SER C 1 304 ? 9.512 -21.421 16.739 1.00 65.62 303 SER C O 1
ATOM 7210 N N . MET C 1 305 ? 9.422 -21.787 14.516 1.00 61.36 304 MET C N 1
ATOM 7211 C CA . MET C 1 305 ? 10.367 -20.711 14.227 1.00 66.76 304 MET C CA 1
ATOM 7212 C C . MET C 1 305 ? 9.771 -19.359 14.593 1.00 72.76 304 MET C C 1
ATOM 7213 O O . MET C 1 305 ? 10.481 -18.471 15.082 1.00 74.85 304 MET C O 1
ATOM 7218 N N . VAL C 1 306 ? 8.467 -19.191 14.361 1.00 67.59 305 VAL C N 1
ATOM 7219 C CA . VAL C 1 306 ? 7.783 -17.965 14.756 1.00 58.71 305 VAL C CA 1
ATOM 7220 C C . VAL C 1 306 ? 7.994 -17.721 16.240 1.00 65.43 305 VAL C C 1
ATOM 7221 O O . VAL C 1 306 ? 8.282 -16.597 16.667 1.00 68.53 305 VAL C O 1
ATOM 7225 N N . ASP C 1 307 ? 7.902 -18.783 17.045 1.00 73.68 306 ASP C N 1
ATOM 7226 C CA . ASP C 1 307 ? 7.975 -18.615 18.495 1.00 70.60 306 ASP C CA 1
ATOM 7227 C C . ASP C 1 307 ? 9.374 -18.206 18.956 1.00 74.48 306 ASP C C 1
ATOM 7228 O O . ASP C 1 307 ? 9.502 -17.450 19.926 1.00 86.32 306 ASP C O 1
ATOM 7233 N N . TRP C 1 308 ? 10.425 -18.689 18.298 1.00 73.08 307 TRP C N 1
ATOM 7234 C CA . TRP C 1 308 ? 11.796 -18.393 18.725 1.00 77.82 307 TRP C CA 1
ATOM 7235 C C . TRP C 1 308 ? 12.172 -16.940 18.439 1.00 78.70 307 TRP C C 1
ATOM 7236 O O . TRP C 1 308 ? 12.653 -16.225 19.323 1.00 69.49 307 TRP C O 1
ATOM 7247 N N . THR D 1 3 ? 3.021 38.876 25.448 1.00 81.12 2 THR D N 1
ATOM 7248 C CA . THR D 1 3 ? 2.329 37.658 25.036 1.00 104.22 2 THR D CA 1
ATOM 7249 C C . THR D 1 3 ? 1.244 37.966 24.006 1.00 101.51 2 THR D C 1
ATOM 7250 O O . THR D 1 3 ? 1.443 38.790 23.113 1.00 106.77 2 THR D O 1
ATOM 7254 N N . ILE D 1 4 ? 0.089 37.307 24.140 1.00 88.40 3 ILE D N 1
ATOM 7255 C CA . ILE D 1 4 ? -1.037 37.485 23.231 1.00 77.81 3 ILE D CA 1
ATOM 7256 C C . ILE D 1 4 ? -2.322 37.387 24.043 1.00 78.23 3 ILE D C 1
ATOM 7257 O O . ILE D 1 4 ? -2.362 36.781 25.117 1.00 78.34 3 ILE D O 1
ATOM 7262 N N . SER D 1 5 ? -3.378 38.007 23.520 1.00 71.76 4 SER D N 1
ATOM 7263 C CA . SER D 1 5 ? -4.697 37.999 24.142 1.00 61.55 4 SER D CA 1
ATOM 7264 C C . SER D 1 5 ? -5.657 37.153 23.316 1.00 61.36 4 SER D C 1
ATOM 7265 O O . SER D 1 5 ? -5.976 37.501 22.174 1.00 56.30 4 SER D O 1
ATOM 7268 N N . VAL D 1 6 ? -6.120 36.054 23.902 1.00 60.84 5 VAL D N 1
ATOM 7269 C CA . VAL D 1 6 ? -7.018 35.107 23.246 1.00 65.77 5 VAL D CA 1
ATOM 7270 C C . VAL D 1 6 ? -8.435 35.669 23.266 1.00 63.94 5 VAL D C 1
ATOM 7271 O O . VAL D 1 6 ? -8.949 36.008 24.342 1.00 64.74 5 VAL D O 1
ATOM 7275 N N . PRO D 1 7 ? -9.091 35.813 22.116 1.00 59.71 6 PRO D N 1
ATOM 7276 C CA . PRO D 1 7 ? -10.417 36.440 22.091 1.00 66.30 6 PRO D CA 1
ATOM 7277 C C . PRO D 1 7 ? -11.482 35.593 22.778 1.00 72.42 6 PRO D C 1
ATOM 7278 O O . PRO D 1 7 ? -11.303 34.403 23.046 1.00 75.22 6 PRO D O 1
ATOM 7282 N N . GLN D 1 8 ? -12.610 36.245 23.066 1.00 77.94 7 GLN D N 1
ATOM 7283 C CA . GLN D 1 8 ? -13.751 35.614 23.724 1.00 73.12 7 GLN D CA 1
ATOM 7284 C C . GLN D 1 8 ? -14.681 34.971 22.697 1.00 70.14 7 GLN D C 1
ATOM 7285 O O . GLN D 1 8 ? -15.200 35.654 21.807 1.00 66.41 7 GLN D O 1
ATOM 7291 N N . LEU D 1 9 ? -14.903 33.667 22.837 1.00 70.60 8 LEU D N 1
ATOM 7292 C CA . LEU D 1 9 ? -15.721 32.879 21.913 1.00 70.72 8 LEU D CA 1
ATOM 7293 C C . LEU D 1 9 ? -17.122 32.768 22.506 1.00 66.28 8 LEU D C 1
ATOM 7294 O O . LEU D 1 9 ? -17.350 31.999 23.443 1.00 72.40 8 LEU D O 1
ATOM 7299 N N . ASP D 1 10 ? -18.059 33.546 21.975 1.00 59.19 9 ASP D N 1
ATOM 7300 C CA . ASP D 1 10 ? -19.429 33.513 22.473 1.00 75.62 9 ASP D CA 1
ATOM 7301 C C . ASP D 1 10 ? -20.172 32.346 21.822 1.00 70.12 9 ASP D C 1
ATOM 7302 O O . ASP D 1 10 ? -20.337 32.309 20.597 1.00 60.83 9 ASP D O 1
ATOM 7307 N N . CYS D 1 11 ? -20.619 31.395 22.648 1.00 67.51 10 CYS D N 1
ATOM 7308 C CA . CYS D 1 11 ? -21.340 30.210 22.193 1.00 49.53 10 CYS D CA 1
ATOM 7309 C C . CYS D 1 11 ? -22.775 30.219 22.697 1.00 54.35 10 CYS D C 1
ATOM 7310 O O . CYS D 1 11 ? -22.994 30.100 23.913 1.00 59.76 10 CYS D O 1
ATOM 7313 N N . PRO D 1 12 ? -23.795 30.365 21.813 1.00 52.64 11 PRO D N 1
ATOM 7314 C CA . PRO D 1 12 ? -25.201 30.320 22.242 1.00 48.52 11 PRO D CA 1
ATOM 7315 C C . PRO D 1 12 ? -25.724 28.891 22.382 1.00 46.27 11 PRO D C 1
ATOM 7316 O O . PRO D 1 12 ? -26.728 28.515 21.775 1.00 49.18 11 PRO D O 1
ATOM 7320 N N . LEU D 1 13 ? -25.022 28.084 23.174 1.00 47.02 12 LEU D N 1
ATOM 7321 C CA . LEU D 1 13 ? -25.422 26.709 23.466 1.00 40.07 12 LEU D CA 1
ATOM 7322 C C . LEU D 1 13 ? -24.977 26.433 24.893 1.00 42.19 12 LEU D C 1
ATOM 7323 O O . LEU D 1 13 ? -23.780 26.276 25.134 1.00 46.55 12 LEU D O 1
ATOM 7328 N N . SER D 1 14 ? -25.913 26.355 25.829 1.00 48.35 13 SER D N 1
ATOM 7329 C CA . SER D 1 14 ? -25.560 26.224 27.234 1.00 46.19 13 SER D CA 1
ATOM 7330 C C . SER D 1 14 ? -26.055 24.897 27.798 1.00 46.81 13 SER D C 1
ATOM 7331 O O . SER D 1 14 ? -26.985 24.276 27.274 1.00 46.36 13 SER D O 1
ATOM 7334 N N . ARG D 1 15 ? -25.413 24.471 28.889 1.00 46.07 14 ARG D N 1
ATOM 7335 C CA . ARG D 1 15 ? -25.656 23.184 29.515 1.00 41.69 14 ARG D CA 1
ATOM 7336 C C . ARG D 1 15 ? -25.288 23.238 30.989 1.00 44.24 14 ARG D C 1
ATOM 7337 O O . ARG D 1 15 ? -24.270 23.847 31.345 1.00 44.87 14 ARG D O 1
ATOM 7345 N N . PRO D 1 16 ? -26.082 22.613 31.858 1.00 43.16 15 PRO D N 1
ATOM 7346 C CA . PRO D 1 16 ? -25.722 22.541 33.277 1.00 39.33 15 PRO D CA 1
ATOM 7347 C C . PRO D 1 16 ? -24.645 21.498 33.524 1.00 44.22 15 PRO D C 1
ATOM 7348 O O . PRO D 1 16 ? -24.599 20.453 32.870 1.00 39.74 15 PRO D O 1
ATOM 7352 N N . VAL D 1 17 ? -23.765 21.798 34.474 1.00 46.99 16 VAL D N 1
ATOM 7353 C CA . VAL D 1 17 ? -22.642 20.927 34.783 1.00 42.34 16 VAL D CA 1
ATOM 7354 C C . VAL D 1 17 ? -23.077 19.915 35.838 1.00 54.69 16 VAL D C 1
ATOM 7355 O O . VAL D 1 17 ? -24.005 20.153 36.615 1.00 60.80 16 VAL D O 1
ATOM 7359 N N . HIS D 1 18 ? -22.391 18.772 35.876 1.00 58.32 17 HIS D N 1
ATOM 7360 C CA . HIS D 1 18 ? -22.715 17.749 36.864 1.00 57.48 17 HIS D CA 1
ATOM 7361 C C . HIS D 1 18 ? -22.266 18.185 38.258 1.00 62.18 17 HIS D C 1
ATOM 7362 O O . HIS D 1 18 ? -21.183 18.765 38.412 1.00 48.58 17 HIS D O 1
ATOM 7369 N N . PRO D 1 19 ? -23.078 17.921 39.291 1.00 62.82 18 PRO D N 1
ATOM 7370 C CA . PRO D 1 19 ? -22.787 18.485 40.621 1.00 52.28 18 PRO D CA 1
ATOM 7371 C C . PRO D 1 19 ? -21.535 17.931 41.278 1.00 55.64 18 PRO D C 1
ATOM 7372 O O . PRO D 1 19 ? -20.846 18.678 41.983 1.00 61.28 18 PRO D O 1
ATOM 7376 N N . GLU D 1 20 ? -21.215 16.655 41.077 1.00 58.72 19 GLU D N 1
ATOM 7377 C CA . GLU D 1 20 ? -20.110 16.021 41.786 1.00 63.31 19 GLU D CA 1
ATOM 7378 C C . GLU D 1 20 ? -18.745 16.358 41.190 1.00 63.93 19 GLU D C 1
ATOM 7379 O O . GLU D 1 20 ? -17.766 15.660 41.497 1.00 70.63 19 GLU D O 1
ATOM 7385 N N . GLY D 1 21 ? -18.652 17.441 40.411 1.00 52.40 20 GLY D N 1
ATOM 7386 C CA . GLY D 1 21 ? -17.431 17.713 39.666 1.00 56.46 20 GLY D CA 1
ATOM 7387 C C . GLY D 1 21 ? -16.193 17.750 40.536 1.00 65.52 20 GLY D C 1
ATOM 7388 O O . GLY D 1 21 ? -15.219 17.037 40.279 1.00 69.59 20 GLY D O 1
ATOM 7389 N N . GLU D 1 22 ? -16.225 18.558 41.600 1.00 71.36 21 GLU D N 1
ATOM 7390 C CA . GLU D 1 22 ? -15.065 18.645 42.480 1.00 72.03 21 GLU D CA 1
ATOM 7391 C C . GLU D 1 22 ? -14.695 17.275 43.031 1.00 72.49 21 GLU D C 1
ATOM 7392 O O . GLU D 1 22 ? -13.516 16.895 43.026 1.00 73.12 21 GLU D O 1
ATOM 7398 N N . ARG D 1 23 ? -15.697 16.502 43.470 1.00 66.32 22 ARG D N 1
ATOM 7399 C CA . ARG D 1 23 ? -15.422 15.156 43.963 1.00 73.87 22 ARG D CA 1
ATOM 7400 C C . ARG D 1 23 ? -14.698 14.335 42.905 1.00 76.12 22 ARG D C 1
ATOM 7401 O O . ARG D 1 23 ? -13.681 13.688 43.196 1.00 74.23 22 ARG D O 1
ATOM 7409 N N . ALA D 1 24 ? -15.165 14.415 41.653 1.00 71.92 23 ALA D N 1
ATOM 7410 C CA . ALA D 1 24 ? -14.523 13.674 40.575 1.00 61.42 23 ALA D CA 1
ATOM 7411 C C . ALA D 1 24 ? -13.063 14.078 40.431 1.00 61.73 23 ALA D C 1
ATOM 7412 O O . ALA D 1 24 ? -12.194 13.222 40.217 1.00 64.91 23 ALA D O 1
ATOM 7414 N N . ASP D 1 25 ? -12.770 15.372 40.607 1.00 69.23 24 ASP D N 1
ATOM 7415 C CA . ASP D 1 25 ? -11.386 15.836 40.574 1.00 76.27 24 ASP D CA 1
ATOM 7416 C C . ASP D 1 25 ? -10.515 15.009 41.509 1.00 78.30 24 ASP D C 1
ATOM 7417 O O . ASP D 1 25 ? -9.458 14.503 41.108 1.00 69.84 24 ASP D O 1
ATOM 7422 N N . ALA D 1 26 ? -10.965 14.838 42.756 1.00 76.26 25 ALA D N 1
ATOM 7423 C CA . ALA D 1 26 ? -10.202 14.045 43.714 1.00 76.50 25 ALA D CA 1
ATOM 7424 C C . ALA D 1 26 ? -9.943 12.645 43.175 1.00 78.00 25 ALA D C 1
ATOM 7425 O O . ALA D 1 26 ? -8.799 12.170 43.172 1.00 80.62 25 ALA D O 1
ATOM 7427 N N . TYR D 1 27 ? -10.984 11.998 42.644 1.00 72.28 26 TYR D N 1
ATOM 7428 C CA . TYR D 1 27 ? -10.811 10.647 42.127 1.00 69.48 26 TYR D CA 1
ATOM 7429 C C . TYR D 1 27 ? -9.699 10.607 41.091 1.00 71.52 26 TYR D C 1
ATOM 7430 O O . TYR D 1 27 ? -8.896 9.666 41.069 1.00 77.46 26 TYR D O 1
ATOM 7439 N N . ALA D 1 28 ? -9.591 11.663 40.277 1.00 76.50 27 ALA D N 1
ATOM 7440 C CA . ALA D 1 28 ? -8.539 11.726 39.269 1.00 77.46 27 ALA D CA 1
ATOM 7441 C C . ALA D 1 28 ? -7.163 11.528 39.894 1.00 81.10 27 ALA D C 1
ATOM 7442 O O . ALA D 1 28 ? -6.412 10.630 39.490 1.00 79.81 27 ALA D O 1
ATOM 7444 N N . VAL D 1 29 ? -6.832 12.327 40.917 1.00 81.09 28 VAL D N 1
ATOM 7445 C CA . VAL D 1 29 ? -5.520 12.188 41.549 1.00 75.78 28 VAL D CA 1
ATOM 7446 C C . VAL D 1 29 ? -5.330 10.761 42.046 1.00 82.10 28 VAL D C 1
ATOM 7447 O O . VAL D 1 29 ? -4.228 10.204 41.969 1.00 88.55 28 VAL D O 1
ATOM 7451 N N . GLU D 1 30 ? -6.392 10.159 42.587 1.00 78.79 29 GLU D N 1
ATOM 7452 C CA . GLU D 1 30 ? -6.309 8.775 43.036 1.00 77.76 29 GLU D CA 1
ATOM 7453 C C . GLU D 1 30 ? -5.881 7.858 41.894 1.00 76.68 29 GLU D C 1
ATOM 7454 O O . GLU D 1 30 ? -4.870 7.149 41.996 1.00 77.09 29 GLU D O 1
ATOM 7460 N N . TRP D 1 31 ? -6.583 7.942 40.755 1.00 82.54 30 TRP D N 1
ATOM 7461 C CA . TRP D 1 31 ? -6.372 6.990 39.665 1.00 75.38 30 TRP D CA 1
ATOM 7462 C C . TRP D 1 31 ? -4.937 7.016 39.156 1.00 76.58 30 TRP D C 1
ATOM 7463 O O . TRP D 1 31 ? -4.294 5.966 39.036 1.00 81.81 30 TRP D O 1
ATOM 7474 N N . LEU D 1 32 ? -4.407 8.208 38.868 1.00 76.59 31 LEU D N 1
ATOM 7475 C CA . LEU D 1 32 ? -3.038 8.287 38.365 1.00 81.46 31 LEU D CA 1
ATOM 7476 C C . LEU D 1 32 ? -2.037 7.743 39.375 1.00 84.51 31 LEU D C 1
ATOM 7477 O O . LEU D 1 32 ? -1.007 7.181 38.981 1.00 80.51 31 LEU D O 1
ATOM 7482 N N . ARG D 1 33 ? -2.301 7.911 40.674 1.00 84.74 32 ARG D N 1
ATOM 7483 C CA . ARG D 1 33 ? -1.421 7.286 41.653 1.00 82.65 32 ARG D CA 1
ATOM 7484 C C . ARG D 1 33 ? -1.662 5.784 41.710 1.00 82.28 32 ARG D C 1
ATOM 7485 O O . ARG D 1 33 ? -0.719 5.003 41.885 1.00 79.03 32 ARG D O 1
ATOM 7493 N N . GLY D 1 34 ? -2.917 5.361 41.545 1.00 81.17 33 GLY D N 1
ATOM 7494 C CA . GLY D 1 34 ? -3.242 3.949 41.607 1.00 82.35 33 GLY D CA 1
ATOM 7495 C C . GLY D 1 34 ? -2.750 3.162 40.413 1.00 82.32 33 GLY D C 1
ATOM 7496 O O . GLY D 1 34 ? -2.664 1.932 40.489 1.00 79.79 33 GLY D O 1
ATOM 7497 N N . VAL D 1 35 ? -2.454 3.842 39.304 1.00 88.17 34 VAL D N 1
ATOM 7498 C CA . VAL D 1 35 ? -2.018 3.184 38.077 1.00 84.16 34 VAL D CA 1
ATOM 7499 C C . VAL D 1 35 ? -0.502 3.287 37.927 1.00 80.34 34 VAL D C 1
ATOM 7500 O O . VAL D 1 35 ? 0.132 2.408 37.331 1.00 83.14 34 VAL D O 1
ATOM 7504 N N . GLY D 1 36 ? 0.102 4.320 38.512 1.00 82.36 35 GLY D N 1
ATOM 7505 C CA . GLY D 1 36 ? 1.536 4.505 38.424 1.00 86.77 35 GLY D CA 1
ATOM 7506 C C . GLY D 1 36 ? 2.003 5.715 37.642 1.00 86.69 35 GLY D C 1
ATOM 7507 O O . GLY D 1 36 ? 3.215 5.873 37.449 1.00 88.38 35 GLY D O 1
ATOM 7508 N N . LEU D 1 37 ? 1.087 6.574 37.188 1.00 84.90 36 LEU D N 1
ATOM 7509 C CA . LEU D 1 37 ? 1.461 7.706 36.347 1.00 90.58 36 LEU D CA 1
ATOM 7510 C C . LEU D 1 37 ? 2.162 8.830 37.107 1.00 91.34 36 LEU D C 1
ATOM 7511 O O . LEU D 1 37 ? 2.914 9.592 36.490 1.00 88.24 36 LEU D O 1
ATOM 7516 N N . MET D 1 38 ? 1.950 8.954 38.418 1.00 94.52 37 MET D N 1
ATOM 7517 C CA . MET D 1 38 ? 2.640 9.966 39.209 1.00 92.93 37 MET D CA 1
ATOM 7518 C C . MET D 1 38 ? 2.971 9.411 40.589 1.00 97.31 37 MET D C 1
ATOM 7519 O O . MET D 1 38 ? 2.353 8.453 41.062 1.00 103.81 37 MET D O 1
ATOM 7524 N N . ALA D 1 39 ? 3.945 10.042 41.241 1.00 90.99 38 ALA D N 1
ATOM 7525 C CA . ALA D 1 39 ? 4.379 9.615 42.564 1.00 95.91 38 ALA D CA 1
ATOM 7526 C C . ALA D 1 39 ? 3.427 10.118 43.644 1.00 93.52 38 ALA D C 1
ATOM 7527 O O . ALA D 1 39 ? 2.782 11.161 43.502 1.00 94.39 38 ALA D O 1
ATOM 7529 N N . ASP D 1 40 ? 3.352 9.365 44.736 1.00 89.63 39 ASP D N 1
ATOM 7530 C CA . ASP D 1 40 ? 2.446 9.691 45.831 1.00 83.44 39 ASP D CA 1
ATOM 7531 C C . ASP D 1 40 ? 2.952 10.886 46.627 1.00 71.94 39 ASP D C 1
ATOM 7532 O O . ASP D 1 40 ? 4.156 11.045 46.818 1.00 77.00 39 ASP D O 1
ATOM 7537 N N . ALA D 1 44 ? -0.426 17.636 45.599 1.00 85.50 43 ALA D N 1
ATOM 7538 C CA . ALA D 1 44 ? -1.080 17.353 44.328 1.00 78.15 43 ALA D CA 1
ATOM 7539 C C . ALA D 1 44 ? -2.308 18.234 44.132 1.00 82.87 43 ALA D C 1
ATOM 7540 O O . ALA D 1 44 ? -3.387 17.743 43.794 1.00 82.72 43 ALA D O 1
ATOM 7542 N N . ALA D 1 45 ? -2.145 19.534 44.352 1.00 86.78 44 ALA D N 1
ATOM 7543 C CA . ALA D 1 45 ? -3.244 20.468 44.150 1.00 76.85 44 ALA D CA 1
ATOM 7544 C C . ALA D 1 45 ? -3.211 21.227 42.820 1.00 82.20 44 ALA D C 1
ATOM 7545 O O . ALA D 1 45 ? -4.221 21.857 42.474 1.00 86.68 44 ALA D O 1
ATOM 7547 N N . PRO D 1 46 ? -2.154 21.150 41.996 1.00 83.85 45 PRO D N 1
ATOM 7548 C CA . PRO D 1 46 ? -2.302 21.668 40.629 1.00 80.46 45 PRO D CA 1
ATOM 7549 C C . PRO D 1 46 ? -2.992 20.691 39.699 1.00 82.01 45 PRO D C 1
ATOM 7550 O O . PRO D 1 46 ? -3.510 21.114 38.654 1.00 86.15 45 PRO D O 1
ATOM 7554 N N . VAL D 1 47 ? -3.118 19.428 40.100 1.00 80.02 46 VAL D N 1
ATOM 7555 C CA . VAL D 1 47 ? -3.868 18.480 39.289 1.00 83.03 46 VAL D CA 1
ATOM 7556 C C . VAL D 1 47 ? -5.348 18.613 39.608 1.00 82.46 46 VAL D C 1
ATOM 7557 O O . VAL D 1 47 ? -6.204 18.505 38.722 1.00 73.26 46 VAL D O 1
ATOM 7561 N N . LEU D 1 48 ? -5.666 18.859 40.880 1.00 82.93 47 LEU D N 1
ATOM 7562 C CA . LEU D 1 48 ? -7.014 19.283 41.227 1.00 83.28 47 LEU D CA 1
ATOM 7563 C C . LEU D 1 48 ? -7.308 20.649 40.623 1.00 80.41 47 LEU D C 1
ATOM 7564 O O . LEU D 1 48 ? -8.471 20.979 40.366 1.00 78.18 47 LEU D O 1
ATOM 7569 N N . ALA D 1 49 ? -6.262 21.453 40.394 1.00 83.95 48 ALA D N 1
ATOM 7570 C CA . ALA D 1 49 ? -6.436 22.741 39.733 1.00 84.55 48 ALA D CA 1
ATOM 7571 C C . ALA D 1 49 ? -6.709 22.585 38.240 1.00 83.31 48 ALA D C 1
ATOM 7572 O O . ALA D 1 49 ? -7.320 23.471 37.633 1.00 86.98 48 ALA D O 1
ATOM 7574 N N . VAL D 1 50 ? -6.260 21.486 37.626 1.00 81.39 49 VAL D N 1
ATOM 7575 C CA . VAL D 1 50 ? -6.575 21.264 36.213 1.00 84.03 49 VAL D CA 1
ATOM 7576 C C . VAL D 1 50 ? -8.079 21.082 36.026 1.00 81.07 49 VAL D C 1
ATOM 7577 O O . VAL D 1 50 ? -8.693 21.703 35.150 1.00 84.36 49 VAL D O 1
ATOM 7581 N N . GLY D 1 51 ? -8.695 20.231 36.845 1.00 78.68 50 GLY D N 1
ATOM 7582 C CA . GLY D 1 51 ? -10.136 20.054 36.804 1.00 72.95 50 GLY D CA 1
ATOM 7583 C C . GLY D 1 51 ? -10.640 19.104 35.736 1.00 66.79 50 GLY D C 1
ATOM 7584 O O . GLY D 1 51 ? -11.588 19.422 35.012 1.00 60.28 50 GLY D O 1
ATOM 7585 N N . LEU D 1 52 ? -10.026 17.923 35.645 1.00 67.67 51 LEU D N 1
ATOM 7586 C CA . LEU D 1 52 ? -10.447 16.925 34.669 1.00 55.44 51 LEU D CA 1
ATOM 7587 C C . LEU D 1 52 ? -11.845 16.397 34.958 1.00 57.50 51 LEU D C 1
ATOM 7588 O O . LEU D 1 52 ? -12.516 15.914 34.039 1.00 55.99 51 LEU D O 1
ATOM 7593 N N . GLY D 1 53 ? -12.298 16.479 36.211 1.00 56.03 52 GLY D N 1
ATOM 7594 C CA . GLY D 1 53 ? -13.636 16.026 36.539 1.00 53.35 52 GLY D CA 1
ATOM 7595 C C . GLY D 1 53 ? -14.725 16.981 36.100 1.00 65.34 52 GLY D C 1
ATOM 7596 O O . GLY D 1 53 ? -15.860 16.557 35.869 1.00 63.28 52 GLY D O 1
ATOM 7597 N N . ARG D 1 54 ? -14.413 18.276 35.990 1.00 68.88 53 ARG D N 1
ATOM 7598 C CA . ARG D 1 54 ? -15.414 19.232 35.522 1.00 63.92 53 ARG D CA 1
ATOM 7599 C C . ARG D 1 54 ? -15.669 19.086 34.025 1.00 63.17 53 ARG D C 1
ATOM 7600 O O . ARG D 1 54 ? -16.813 19.204 33.567 1.00 68.43 53 ARG D O 1
ATOM 7608 N N . LEU D 1 55 ? -14.622 18.803 33.247 1.00 63.93 54 LEU D N 1
ATOM 7609 C CA . LEU D 1 55 ? -14.814 18.485 31.834 1.00 65.16 54 LEU D CA 1
ATOM 7610 C C . LEU D 1 55 ? -15.662 17.223 31.678 1.00 62.84 54 LEU D C 1
ATOM 7611 O O . LEU D 1 55 ? -16.623 17.186 30.892 1.00 60.65 54 LEU D O 1
ATOM 7616 N N . ALA D 1 56 ? -15.321 16.178 32.437 1.00 63.91 55 ALA D N 1
ATOM 7617 C CA . ALA D 1 56 ? -16.141 14.973 32.463 1.00 56.47 55 ALA D CA 1
ATOM 7618 C C . ALA D 1 56 ? -17.583 15.304 32.817 1.00 54.70 55 ALA D C 1
ATOM 7619 O O . ALA D 1 56 ? -18.519 14.760 32.223 1.00 57.80 55 ALA D O 1
ATOM 7621 N N . ALA D 1 57 ? -17.777 16.218 33.771 1.00 51.51 56 ALA D N 1
ATOM 7622 C CA . ALA D 1 57 ? -19.119 16.662 34.127 1.00 57.23 56 ALA D CA 1
ATOM 7623 C C . ALA D 1 57 ? -19.820 17.307 32.940 1.00 52.53 56 ALA D C 1
ATOM 7624 O O . ALA D 1 57 ? -21.039 17.176 32.779 1.00 50.15 56 ALA D O 1
ATOM 7626 N N . CYS D 1 58 ? -19.066 18.022 32.106 1.00 54.04 57 CYS D N 1
ATOM 7627 C CA . CYS D 1 58 ? -19.656 18.574 30.890 1.00 50.98 57 CYS D CA 1
ATOM 7628 C C . CYS D 1 58 ? -20.033 17.481 29.896 1.00 51.71 57 CYS D C 1
ATOM 7629 O O . CYS D 1 58 ? -20.965 17.664 29.104 1.00 48.32 57 CYS D O 1
ATOM 7632 N N . TYR D 1 59 ? -19.352 16.336 29.936 1.00 53.75 58 TYR D N 1
ATOM 7633 C CA . TYR D 1 59 ? -19.561 15.307 28.920 1.00 51.03 58 TYR D CA 1
ATOM 7634 C C . TYR D 1 59 ? -20.564 14.225 29.310 1.00 48.92 58 TYR D C 1
ATOM 7635 O O . TYR D 1 59 ? -20.861 13.364 28.478 1.00 52.07 58 TYR D O 1
ATOM 7644 N N . VAL D 1 60 ? -21.106 14.243 30.527 1.00 45.49 59 VAL D N 1
ATOM 7645 C CA . VAL D 1 60 ? -22.078 13.245 30.962 1.00 48.99 59 VAL D CA 1
ATOM 7646 C C . VAL D 1 60 ? -23.389 13.952 31.282 1.00 50.60 59 VAL D C 1
ATOM 7647 O O . VAL D 1 60 ? -23.455 15.178 31.356 1.00 65.42 59 VAL D O 1
ATOM 7651 N N . ASP D 1 61 ? -24.444 13.161 31.459 1.00 45.22 60 ASP D N 1
ATOM 7652 C CA . ASP D 1 61 ? -25.724 13.734 31.851 1.00 61.83 60 ASP D CA 1
ATOM 7653 C C . ASP D 1 61 ? -25.693 14.115 33.328 1.00 55.80 60 ASP D C 1
ATOM 7654 O O . ASP D 1 61 ? -24.964 13.520 34.125 1.00 55.64 60 ASP D O 1
ATOM 7659 N N . GLU D 1 62 ? -26.486 15.130 33.693 1.00 51.72 61 GLU D N 1
ATOM 7660 C CA . GLU D 1 62 ? -26.438 15.607 35.074 1.00 58.23 61 GLU D CA 1
ATOM 7661 C C . GLU D 1 62 ? -27.010 14.579 36.041 1.00 68.78 61 GLU D C 1
ATOM 7662 O O . GLU D 1 62 ? -26.597 14.531 37.205 1.00 75.35 61 GLU D O 1
ATOM 7668 N N . ASN D 1 63 ? -27.955 13.760 35.594 1.00 65.81 62 ASN D N 1
ATOM 7669 C CA . ASN D 1 63 ? -28.538 12.730 36.451 1.00 64.01 62 ASN D CA 1
ATOM 7670 C C . ASN D 1 63 ? -27.914 11.370 36.144 1.00 64.14 62 ASN D C 1
ATOM 7671 O O . ASN D 1 63 ? -28.594 10.403 35.808 1.00 66.16 62 ASN D O 1
ATOM 7676 N N . ALA D 1 64 ? -26.590 11.302 36.271 1.00 61.58 63 ALA D N 1
ATOM 7677 C CA . ALA D 1 64 ? -25.840 10.099 35.944 1.00 58.33 63 ALA D CA 1
ATOM 7678 C C . ALA D 1 64 ? -25.100 9.589 37.170 1.00 59.97 63 ALA D C 1
ATOM 7679 O O . ALA D 1 64 ? -24.726 10.360 38.058 1.00 58.29 63 ALA D O 1
ATOM 7681 N N . SER D 1 65 ? -24.855 8.281 37.175 1.00 64.69 64 SER D N 1
ATOM 7682 C CA . SER D 1 65 ? -24.243 7.596 38.303 1.00 64.25 64 SER D CA 1
ATOM 7683 C C . SER D 1 65 ? -22.788 8.021 38.492 1.00 66.03 64 SER D C 1
ATOM 7684 O O . SER D 1 65 ? -22.133 8.528 37.577 1.00 67.85 64 SER D O 1
ATOM 7687 N N . TRP D 1 66 ? -22.292 7.818 39.717 1.00 61.89 65 TRP D N 1
ATOM 7688 C CA . TRP D 1 66 ? -20.885 8.074 40.008 1.00 61.54 65 TRP D CA 1
ATOM 7689 C C . TRP D 1 66 ? -19.963 7.197 39.171 1.00 66.66 65 TRP D C 1
ATOM 7690 O O . TRP D 1 66 ? -18.846 7.613 38.842 1.00 61.86 65 TRP D O 1
ATOM 7701 N N . ASP D 1 67 ? -20.408 5.989 38.816 1.00 66.35 66 ASP D N 1
ATOM 7702 C CA . ASP D 1 67 ? -19.596 5.117 37.971 1.00 70.43 66 ASP D CA 1
ATOM 7703 C C . ASP D 1 67 ? -19.319 5.761 36.617 1.00 69.08 66 ASP D C 1
ATOM 7704 O O . ASP D 1 67 ? -18.191 5.701 36.106 1.00 70.63 66 ASP D O 1
ATOM 7709 N N . THR D 1 68 ? -20.336 6.397 36.032 1.00 64.07 67 THR D N 1
ATOM 7710 C CA . THR D 1 68 ? -20.189 7.013 34.717 1.00 70.25 67 THR D CA 1
ATOM 7711 C C . THR D 1 68 ? -19.223 8.196 34.765 1.00 70.35 67 THR D C 1
ATOM 7712 O O . THR D 1 68 ? -18.309 8.300 33.935 1.00 68.03 67 THR D O 1
ATOM 7716 N N . LEU D 1 69 ? -19.422 9.106 35.725 1.00 63.51 68 LEU D N 1
ATOM 7717 C CA . LEU D 1 69 ? -18.508 10.232 35.896 1.00 57.36 68 LEU D CA 1
ATOM 7718 C C . LEU D 1 69 ? -17.089 9.752 36.172 1.00 60.52 68 LEU D C 1
ATOM 7719 O O . LEU D 1 69 ? -16.117 10.343 35.682 1.00 56.47 68 LEU D O 1
ATOM 7724 N N . ALA D 1 70 ? -16.952 8.676 36.949 1.00 59.61 69 ALA D N 1
ATOM 7725 C CA . ALA D 1 70 ? -15.631 8.141 37.256 1.00 62.77 69 ALA D CA 1
ATOM 7726 C C . ALA D 1 70 ? -14.942 7.633 35.998 1.00 62.45 69 ALA D C 1
ATOM 7727 O O . ALA D 1 70 ? -13.760 7.918 35.767 1.00 62.07 69 ALA D O 1
ATOM 7729 N N . PHE D 1 71 ? -15.668 6.887 35.161 1.00 57.26 70 PHE D N 1
ATOM 7730 C CA . PHE D 1 71 ? -15.055 6.407 33.928 1.00 54.89 70 PHE D CA 1
ATOM 7731 C C . PHE D 1 71 ? -14.703 7.562 32.999 1.00 60.89 70 PHE D C 1
ATOM 7732 O O . PHE D 1 71 ? -13.659 7.535 32.338 1.00 60.24 70 PHE D O 1
ATOM 7740 N N . MET D 1 72 ? -15.572 8.572 32.919 1.00 66.46 71 MET D N 1
ATOM 7741 C CA . MET D 1 72 ? -15.285 9.736 32.084 1.00 58.62 71 MET D CA 1
ATOM 7742 C C . MET D 1 72 ? -14.005 10.431 32.537 1.00 54.40 71 MET D C 1
ATOM 7743 O O . MET D 1 72 ? -13.149 10.787 31.716 1.00 56.64 71 MET D O 1
ATOM 7748 N N . THR D 1 73 ? -13.855 10.625 33.852 1.00 49.78 72 THR D N 1
ATOM 7749 C CA . THR D 1 73 ? -12.644 11.246 34.380 1.00 52.96 72 THR D CA 1
ATOM 7750 C C . THR D 1 73 ? -11.415 10.390 34.106 1.00 57.60 72 THR D C 1
ATOM 7751 O O . THR D 1 73 ? -10.357 10.912 33.742 1.00 58.00 72 THR D O 1
ATOM 7755 N N . ILE D 1 74 ? -11.538 9.071 34.264 1.00 58.46 73 ILE D N 1
ATOM 7756 C CA . ILE D 1 74 ? -10.407 8.180 34.013 1.00 61.33 73 ILE D CA 1
ATOM 7757 C C . ILE D 1 74 ? -9.977 8.267 32.553 1.00 59.15 73 ILE D C 1
ATOM 7758 O O . ILE D 1 74 ? -8.781 8.349 32.236 1.00 60.10 73 ILE D O 1
ATOM 7763 N N . LEU D 1 75 ? -10.948 8.273 31.645 1.00 57.49 74 LEU D N 1
ATOM 7764 C CA . LEU D 1 75 ? -10.649 8.309 30.220 1.00 55.45 74 LEU D CA 1
ATOM 7765 C C . LEU D 1 75 ? -9.989 9.627 29.830 1.00 58.75 74 LEU D C 1
ATOM 7766 O O . LEU D 1 75 ? -8.970 9.640 29.125 1.00 57.80 74 LEU D O 1
ATOM 7771 N N . LEU D 1 76 ? -10.542 10.751 30.299 1.00 56.38 75 LEU D N 1
ATOM 7772 C CA . LEU D 1 76 ? -9.934 12.041 29.988 1.00 51.76 75 LEU D CA 1
ATOM 7773 C C . LEU D 1 76 ? -8.564 12.192 30.639 1.00 57.73 75 LEU D C 1
ATOM 7774 O O . LEU D 1 76 ? -7.699 12.886 30.094 1.00 62.89 75 LEU D O 1
ATOM 7779 N N . ALA D 1 77 ? -8.341 11.554 31.791 1.00 62.61 76 ALA D N 1
ATOM 7780 C CA . ALA D 1 77 ? -7.029 11.625 32.425 1.00 61.70 76 ALA D CA 1
ATOM 7781 C C . ALA D 1 77 ? -6.004 10.814 31.647 1.00 57.92 76 ALA D C 1
ATOM 7782 O O . ALA D 1 77 ? -4.840 11.217 31.538 1.00 56.14 76 ALA D O 1
ATOM 7784 N N . TRP D 1 78 ? -6.410 9.662 31.108 1.00 57.15 77 TRP D N 1
ATOM 7785 C CA . TRP D 1 78 ? -5.485 8.893 30.282 1.00 58.03 77 TRP D CA 1
ATOM 7786 C C . TRP D 1 78 ? -5.176 9.626 28.982 1.00 61.47 77 TRP D C 1
ATOM 7787 O O . TRP D 1 78 ? -4.037 9.590 28.501 1.00 55.54 77 TRP D O 1
ATOM 7798 N N . TYR D 1 79 ? -6.181 10.280 28.387 1.00 59.57 78 TYR D N 1
ATOM 7799 C CA . TYR D 1 79 ? -5.934 11.032 27.159 1.00 54.90 78 TYR D CA 1
ATOM 7800 C C . TYR D 1 79 ? -4.862 12.095 27.368 1.00 55.99 78 TYR D C 1
ATOM 7801 O O . TYR D 1 79 ? -3.957 12.247 26.540 1.00 61.76 78 TYR D O 1
ATOM 7810 N N . ALA D 1 80 ? -4.942 12.832 28.477 1.00 59.01 79 ALA D N 1
ATOM 7811 C CA . ALA D 1 80 ? -3.999 13.919 28.720 1.00 58.36 79 ALA D CA 1
ATOM 7812 C C . ALA D 1 80 ? -2.604 13.387 29.009 1.00 63.08 79 ALA D C 1
ATOM 7813 O O . ALA D 1 80 ? -1.605 13.992 28.603 1.00 70.83 79 ALA D O 1
ATOM 7815 N N . GLU D 1 81 ? -2.513 12.260 29.717 1.00 69.93 80 GLU D N 1
ATOM 7816 C CA . GLU D 1 81 ? -1.203 11.721 30.059 1.00 69.76 80 GLU D CA 1
ATOM 7817 C C . GLU D 1 81 ? -0.510 11.152 28.829 1.00 66.06 80 GLU D C 1
ATOM 7818 O O . GLU D 1 81 ? 0.706 11.290 28.680 1.00 71.31 80 GLU D O 1
ATOM 7824 N N . TYR D 1 82 ? -1.262 10.494 27.945 1.00 63.81 81 TYR D N 1
ATOM 7825 C CA . TYR D 1 82 ? -0.661 9.944 26.734 1.00 58.98 81 TYR D CA 1
ATOM 7826 C C . TYR D 1 82 ? -0.113 11.054 25.842 1.00 64.20 81 TYR D C 1
ATOM 7827 O O . TYR D 1 82 ? 1.024 10.971 25.360 1.00 68.80 81 TYR D O 1
ATOM 7836 N N . ASP D 1 83 ? -0.905 12.109 25.622 1.00 61.95 82 ASP D N 1
ATOM 7837 C CA . ASP D 1 83 ? -0.473 13.200 24.750 1.00 70.77 82 ASP D CA 1
ATOM 7838 C C . ASP D 1 83 ? 0.788 13.880 25.272 1.00 68.16 82 ASP D C 1
ATOM 7839 O O . ASP D 1 83 ? 1.737 14.113 24.515 1.00 65.90 82 ASP D O 1
ATOM 7844 N N . ASP D 1 84 ? 0.822 14.208 26.565 1.00 62.28 83 ASP D N 1
ATOM 7845 C CA . ASP D 1 84 ? 1.990 14.900 27.105 1.00 71.54 83 ASP D CA 1
ATOM 7846 C C . ASP D 1 84 ? 3.206 13.984 27.167 1.00 73.70 83 ASP D C 1
ATOM 7847 O O . ASP D 1 84 ? 4.337 14.428 26.936 1.00 71.93 83 ASP D O 1
ATOM 7852 N N . ARG D 1 85 ? 3.000 12.711 27.506 1.00 81.63 84 ARG D N 1
ATOM 7853 C CA . ARG D 1 85 ? 4.130 11.804 27.682 1.00 71.35 84 ARG D CA 1
ATOM 7854 C C . ARG D 1 85 ? 4.760 11.417 26.345 1.00 66.47 84 ARG D C 1
ATOM 7855 O O . ARG D 1 85 ? 5.989 11.324 26.242 1.00 70.30 84 ARG D O 1
ATOM 7863 N N . ALA D 1 86 ? 3.949 11.173 25.311 1.00 63.16 85 ALA D N 1
ATOM 7864 C CA . ALA D 1 86 ? 4.481 10.570 24.093 1.00 61.65 85 ALA D CA 1
ATOM 7865 C C . ALA D 1 86 ? 4.467 11.452 22.849 1.00 66.21 85 ALA D C 1
ATOM 7866 O O . ALA D 1 86 ? 5.335 11.277 21.991 1.00 67.79 85 ALA D O 1
ATOM 7868 N N . ILE D 1 87 ? 3.524 12.386 22.713 1.00 71.52 86 ILE D N 1
ATOM 7869 C CA . ILE D 1 87 ? 3.271 13.067 21.443 1.00 64.98 86 ILE D CA 1
ATOM 7870 C C . ILE D 1 87 ? 3.703 14.533 21.475 1.00 69.41 86 ILE D C 1
ATOM 7871 O O . ILE D 1 87 ? 4.446 14.986 20.604 1.00 62.44 86 ILE D O 1
ATOM 7876 N N . ASP D 1 88 ? 3.253 15.287 22.476 1.00 85.09 87 ASP D N 1
ATOM 7877 C CA . ASP D 1 88 ? 3.431 16.741 22.472 1.00 71.92 87 ASP D CA 1
ATOM 7878 C C . ASP D 1 88 ? 4.688 17.143 23.236 1.00 72.91 87 ASP D C 1
ATOM 7879 O O . ASP D 1 88 ? 5.348 18.124 22.893 1.00 67.23 87 ASP D O 1
ATOM 7884 N N . LEU D 1 96 ? 11.226 10.263 23.840 1.00 70.68 95 LEU D N 1
ATOM 7885 C CA . LEU D 1 96 ? 11.189 8.928 23.251 1.00 72.77 95 LEU D CA 1
ATOM 7886 C C . LEU D 1 96 ? 11.591 8.945 21.778 1.00 79.02 95 LEU D C 1
ATOM 7887 O O . LEU D 1 96 ? 11.461 9.964 21.099 1.00 84.27 95 LEU D O 1
ATOM 7892 N N . THR D 1 97 ? 12.077 7.807 21.292 1.00 75.04 96 THR D N 1
ATOM 7893 C CA . THR D 1 97 ? 12.440 7.648 19.894 1.00 67.84 96 THR D CA 1
ATOM 7894 C C . THR D 1 97 ? 11.227 7.188 19.090 1.00 68.84 96 THR D C 1
ATOM 7895 O O . THR D 1 97 ? 10.196 6.792 19.639 1.00 68.10 96 THR D O 1
ATOM 7899 N N . ASP D 1 98 ? 11.358 7.247 17.765 1.00 72.12 97 ASP D N 1
ATOM 7900 C CA . ASP D 1 98 ? 10.260 6.826 16.901 1.00 72.07 97 ASP D CA 1
ATOM 7901 C C . ASP D 1 98 ? 10.007 5.326 17.004 1.00 72.82 97 ASP D C 1
ATOM 7902 O O . ASP D 1 98 ? 8.856 4.882 16.922 1.00 77.48 97 ASP D O 1
ATOM 7907 N N . ALA D 1 99 ? 11.063 4.526 17.174 1.00 72.29 98 ALA D N 1
ATOM 7908 C CA . ALA D 1 99 ? 10.870 3.089 17.348 1.00 64.94 98 ALA D CA 1
ATOM 7909 C C . ALA D 1 99 ? 10.134 2.788 18.647 1.00 62.16 98 ALA D C 1
ATOM 7910 O O . ALA D 1 99 ? 9.248 1.923 18.684 1.00 69.45 98 ALA D O 1
ATOM 7912 N N . GLU D 1 100 ? 10.492 3.493 19.722 1.00 66.46 99 GLU D N 1
ATOM 7913 C CA . GLU D 1 100 ? 9.785 3.335 20.987 1.00 65.07 99 GLU D CA 1
ATOM 7914 C C . GLU D 1 100 ? 8.311 3.691 20.835 1.00 66.77 99 GLU D C 1
ATOM 7915 O O . GLU D 1 100 ? 7.435 2.977 21.337 1.00 75.23 99 GLU D O 1
ATOM 7921 N N . VAL D 1 101 ? 8.020 4.778 20.116 1.00 68.05 100 VAL D N 1
ATOM 7922 C CA . VAL D 1 101 ? 6.637 5.202 19.914 1.00 66.92 100 VAL D CA 1
ATOM 7923 C C . VAL D 1 101 ? 5.875 4.185 19.071 1.00 63.94 100 VAL D C 1
ATOM 7924 O O . VAL D 1 101 ? 4.701 3.899 19.332 1.00 61.60 100 VAL D O 1
ATOM 7928 N N . ALA D 1 102 ? 6.528 3.614 18.057 1.00 68.10 101 ALA D N 1
ATOM 7929 C CA . ALA D 1 102 ? 5.864 2.612 17.230 1.00 68.64 101 ALA D CA 1
ATOM 7930 C C . ALA D 1 102 ? 5.550 1.351 18.028 1.00 69.60 101 ALA D C 1
ATOM 7931 O O . ALA D 1 102 ? 4.456 0.782 17.901 1.00 73.48 101 ALA D O 1
ATOM 7933 N N . GLU D 1 103 ? 6.491 0.899 18.861 1.00 67.04 102 GLU D N 1
ATOM 7934 C CA . GLU D 1 103 ? 6.205 -0.267 19.691 1.00 73.63 102 GLU D CA 1
ATOM 7935 C C . GLU D 1 103 ? 5.106 0.036 20.703 1.00 69.96 102 GLU D C 1
ATOM 7936 O O . GLU D 1 103 ? 4.283 -0.835 21.009 1.00 68.94 102 GLU D O 1
ATOM 7942 N N . LEU D 1 104 ? 5.077 1.261 21.236 1.00 70.17 103 LEU D N 1
ATOM 7943 C CA . LEU D 1 104 ? 3.992 1.644 22.135 1.00 71.38 103 LEU D CA 1
ATOM 7944 C C . LEU D 1 104 ? 2.645 1.616 21.421 1.00 72.42 103 LEU D C 1
ATOM 7945 O O . LEU D 1 104 ? 1.645 1.162 21.989 1.00 63.47 103 LEU D O 1
ATOM 7950 N N . HIS D 1 105 ? 2.594 2.115 20.184 1.00 71.78 104 HIS D N 1
ATOM 7951 C CA . HIS D 1 105 ? 1.359 2.047 19.408 1.00 65.82 104 HIS D CA 1
ATOM 7952 C C . HIS D 1 105 ? 0.919 0.603 19.214 1.00 66.50 104 HIS D C 1
ATOM 7953 O O . HIS D 1 105 ? -0.259 0.273 19.393 1.00 69.41 104 HIS D O 1
ATOM 7960 N N . ARG D 1 106 ? 1.861 -0.276 18.860 1.00 70.39 105 ARG D N 1
ATOM 7961 C CA . ARG D 1 106 ? 1.534 -1.691 18.687 1.00 73.62 105 ARG D CA 1
ATOM 7962 C C . ARG D 1 106 ? 0.964 -2.286 19.973 1.00 67.31 105 ARG D C 1
ATOM 7963 O O . ARG D 1 106 ? -0.109 -2.903 19.968 1.00 55.00 105 ARG D O 1
ATOM 7971 N N . ALA D 1 107 ? 1.666 -2.087 21.093 1.00 69.67 106 ALA D N 1
ATOM 7972 C CA . ALA D 1 107 ? 1.248 -2.689 22.355 1.00 60.05 106 ALA D CA 1
ATOM 7973 C C . ALA D 1 107 ? -0.100 -2.149 22.811 1.00 64.21 106 ALA D C 1
ATOM 7974 O O . ALA D 1 107 ? -0.970 -2.915 23.239 1.00 70.52 106 ALA D O 1
ATOM 7976 N N . LEU D 1 108 ? -0.291 -0.830 22.730 1.00 61.86 107 LEU D N 1
ATOM 7977 C CA . LEU D 1 108 ? -1.555 -0.234 23.144 1.00 68.33 107 LEU D CA 1
ATOM 7978 C C . LEU D 1 108 ? -2.701 -0.666 22.236 1.00 75.96 107 LEU D C 1
ATOM 7979 O O . LEU D 1 108 ? -3.841 -0.797 22.699 1.00 72.40 107 LEU D O 1
ATOM 7984 N N . GLY D 1 109 ? -2.424 -0.881 20.945 1.00 74.78 108 GLY D N 1
ATOM 7985 C CA . GLY D 1 109 ? -3.426 -1.448 20.060 1.00 73.82 108 GLY D CA 1
ATOM 7986 C C . GLY D 1 109 ? -3.753 -2.888 20.392 1.00 72.10 108 GLY D C 1
ATOM 7987 O O . GLY D 1 109 ? -4.881 -3.338 20.173 1.00 73.03 108 GLY D O 1
ATOM 7988 N N . GLU D 1 110 ? -2.775 -3.628 20.922 1.00 69.81 109 GLU D N 1
ATOM 7989 C CA . GLU D 1 110 ? -3.039 -4.996 21.359 1.00 69.90 109 GLU D CA 1
ATOM 7990 C C . GLU D 1 110 ? -3.998 -5.017 22.540 1.00 71.73 109 GLU D C 1
ATOM 7991 O O . GLU D 1 110 ? -4.818 -5.934 22.663 1.00 70.11 109 GLU D O 1
ATOM 7997 N N . ILE D 1 111 ? -3.900 -4.024 23.425 1.00 72.01 110 ILE D N 1
ATOM 7998 C CA . ILE D 1 111 ? -4.866 -3.906 24.513 1.00 65.74 110 ILE D CA 1
ATOM 7999 C C . ILE D 1 111 ? -6.266 -3.722 23.947 1.00 71.51 110 ILE D C 1
ATOM 8000 O O . ILE D 1 111 ? -7.240 -4.294 24.454 1.00 75.00 110 ILE D O 1
ATOM 8005 N N . LEU D 1 112 ? -6.386 -2.933 22.875 1.00 76.52 111 LEU D N 1
ATOM 8006 C CA . LEU D 1 112 ? -7.667 -2.737 22.207 1.00 71.55 111 LEU D CA 1
ATOM 8007 C C . LEU D 1 112 ? -8.175 -4.004 21.539 1.00 67.32 111 LEU D C 1
ATOM 8008 O O . LEU D 1 112 ? -9.378 -4.113 21.279 1.00 69.44 111 LEU D O 1
ATOM 8013 N N . ARG D 1 113 ? -7.289 -4.954 21.244 1.00 70.70 112 ARG D N 1
ATOM 8014 C CA . ARG D 1 113 ? -7.671 -6.249 20.701 1.00 74.42 112 ARG D CA 1
ATOM 8015 C C . ARG D 1 113 ? -7.806 -7.316 21.785 1.00 78.39 112 ARG D C 1
ATOM 8016 O O . ARG D 1 113 ? -7.501 -8.490 21.548 1.00 85.68 112 ARG D O 1
ATOM 8024 N N . ASP D 1 114 ? -8.284 -6.921 22.965 1.00 78.01 113 ASP D N 1
ATOM 8025 C CA . ASP D 1 114 ? -8.628 -7.778 24.100 1.00 84.13 113 ASP D CA 1
ATOM 8026 C C . ASP D 1 114 ? -7.488 -8.672 24.595 1.00 83.67 113 ASP D C 1
ATOM 8027 O O . ASP D 1 114 ? -7.719 -9.534 25.452 1.00 83.79 113 ASP D O 1
ATOM 8032 N N . ARG D 1 115 ? -6.261 -8.492 24.108 1.00 79.19 114 ARG D N 1
ATOM 8033 C CA . ARG D 1 115 ? -5.157 -9.251 24.679 1.00 74.16 114 ARG D CA 1
ATOM 8034 C C . ARG D 1 115 ? -4.587 -8.515 25.885 1.00 79.24 114 ARG D C 1
ATOM 8035 O O . ARG D 1 115 ? -4.727 -7.294 26.001 1.00 86.75 114 ARG D O 1
ATOM 8043 N N . PRO D 1 116 ? -3.944 -9.223 26.811 1.00 86.50 115 PRO D N 1
ATOM 8044 C CA . PRO D 1 116 ? -3.392 -8.552 27.993 1.00 84.62 115 PRO D CA 1
ATOM 8045 C C . PRO D 1 116 ? -2.234 -7.635 27.630 1.00 73.94 115 PRO D C 1
ATOM 8046 O O . PRO D 1 116 ? -1.609 -7.756 26.575 1.00 74.66 115 PRO D O 1
ATOM 8050 N N . ALA D 1 117 ? -1.955 -6.705 28.535 1.00 68.18 116 ALA D N 1
ATOM 8051 C CA . ALA D 1 117 ? -0.910 -5.716 28.295 1.00 74.99 116 ALA D CA 1
ATOM 8052 C C . ALA D 1 117 ? 0.459 -6.385 28.239 1.00 74.70 116 ALA D C 1
ATOM 8053 O O . ALA D 1 117 ? 0.824 -7.118 29.164 1.00 79.37 116 ALA D O 1
ATOM 8055 N N . PRO D 1 118 ? 1.238 -6.161 27.177 1.00 77.96 117 PRO D N 1
ATOM 8056 C CA . PRO D 1 118 ? 2.569 -6.788 27.096 1.00 82.69 117 PRO D CA 1
ATOM 8057 C C . PRO D 1 118 ? 3.559 -6.301 28.143 1.00 78.50 117 PRO D C 1
ATOM 8058 O O . PRO D 1 118 ? 4.461 -7.060 28.518 1.00 80.22 117 PRO D O 1
ATOM 8062 N N . ASP D 1 119 ? 3.434 -5.067 28.627 1.00 75.56 118 ASP D N 1
ATOM 8063 C CA . ASP D 1 119 ? 4.378 -4.507 29.593 1.00 76.14 118 ASP D CA 1
ATOM 8064 C C . ASP D 1 119 ? 3.634 -3.983 30.813 1.00 80.47 118 ASP D C 1
ATOM 8065 O O . ASP D 1 119 ? 3.278 -2.799 30.874 1.00 89.46 118 ASP D O 1
ATOM 8070 N N . PRO D 1 120 ? 3.384 -4.835 31.813 1.00 83.22 119 PRO D N 1
ATOM 8071 C CA . PRO D 1 120 ? 2.690 -4.362 33.023 1.00 84.00 119 PRO D CA 1
ATOM 8072 C C . PRO D 1 120 ? 3.475 -3.336 33.831 1.00 82.75 119 PRO D C 1
ATOM 8073 O O . PRO D 1 120 ? 2.903 -2.738 34.751 1.00 82.75 119 PRO D O 1
ATOM 8077 N N . SER D 1 121 ? 4.759 -3.119 33.534 1.00 82.36 120 SER D N 1
ATOM 8078 C CA . SER D 1 121 ? 5.517 -2.072 34.208 1.00 86.54 120 SER D CA 1
ATOM 8079 C C . SER D 1 121 ? 5.267 -0.692 33.612 1.00 82.47 120 SER D C 1
ATOM 8080 O O . SER D 1 121 ? 5.482 0.313 34.298 1.00 80.30 120 SER D O 1
ATOM 8083 N N . ASP D 1 122 ? 4.829 -0.625 32.362 1.00 80.31 121 ASP D N 1
ATOM 8084 C CA . ASP D 1 122 ? 4.544 0.647 31.712 1.00 75.41 121 ASP D CA 1
ATOM 8085 C C . ASP D 1 122 ? 3.294 1.255 32.335 1.00 86.41 121 ASP D C 1
ATOM 8086 O O . ASP D 1 122 ? 2.241 0.604 32.341 1.00 89.96 121 ASP D O 1
ATOM 8091 N N . PRO D 1 123 ? 3.355 2.479 32.869 1.00 86.51 122 PRO D N 1
ATOM 8092 C CA . PRO D 1 123 ? 2.150 3.048 33.499 1.00 84.80 122 PRO D CA 1
ATOM 8093 C C . PRO D 1 123 ? 1.024 3.298 32.511 1.00 78.48 122 PRO D C 1
ATOM 8094 O O . PRO D 1 123 ? -0.151 3.080 32.841 1.00 73.53 122 PRO D O 1
ATOM 8098 N N . VAL D 1 124 ? 1.359 3.738 31.297 1.00 80.74 123 VAL D N 1
ATOM 8099 C CA . VAL D 1 124 ? 0.343 4.000 30.282 1.00 80.35 123 VAL D CA 1
ATOM 8100 C C . VAL D 1 124 ? -0.404 2.723 29.928 1.00 79.00 123 VAL D C 1
ATOM 8101 O O . VAL D 1 124 ? -1.619 2.744 29.705 1.00 77.53 123 VAL D O 1
ATOM 8105 N N . GLN D 1 125 ? 0.306 1.593 29.856 1.00 84.19 124 GLN D N 1
ATOM 8106 C CA . GLN D 1 125 ? -0.351 0.340 29.494 1.00 79.32 124 GLN D CA 1
ATOM 8107 C C . GLN D 1 125 ? -1.331 -0.108 30.577 1.00 82.35 124 GLN D C 1
ATOM 8108 O O . GLN D 1 125 ? -2.456 -0.521 30.266 1.00 83.27 124 GLN D O 1
ATOM 8114 N N . ARG D 1 126 ? -0.932 -0.034 31.853 1.00 80.38 125 ARG D N 1
ATOM 8115 C CA . ARG D 1 126 ? -1.876 -0.317 32.932 1.00 76.91 125 ARG D CA 1
ATOM 8116 C C . ARG D 1 126 ? -3.088 0.598 32.848 1.00 79.91 125 ARG D C 1
ATOM 8117 O O . ARG D 1 126 ? -4.233 0.148 32.983 1.00 78.55 125 ARG D O 1
ATOM 8125 N N . GLY D 1 127 ? -2.849 1.898 32.663 1.00 79.94 126 GLY D N 1
ATOM 8126 C CA . GLY D 1 127 ? -3.954 2.838 32.597 1.00 80.24 126 GLY D CA 1
ATOM 8127 C C . GLY D 1 127 ? -4.911 2.544 31.458 1.00 81.37 126 GLY D C 1
ATOM 8128 O O . GLY D 1 127 ? -6.131 2.583 31.637 1.00 78.01 126 GLY D O 1
ATOM 8129 N N . LEU D 1 128 ? -4.373 2.233 30.276 1.00 72.98 127 LEU D N 1
ATOM 8130 C CA . LEU D 1 128 ? -5.227 1.957 29.127 1.00 70.57 127 LEU D CA 1
ATOM 8131 C C . LEU D 1 128 ? -5.994 0.656 29.318 1.00 77.40 127 LEU D C 1
ATOM 8132 O O . LEU D 1 128 ? -7.167 0.559 28.935 1.00 75.55 127 LEU D O 1
ATOM 8137 N N . ALA D 1 129 ? -5.357 -0.352 29.922 1.00 78.16 128 ALA D N 1
ATOM 8138 C CA . ALA D 1 129 ? -6.075 -1.585 30.225 1.00 76.92 128 ALA D CA 1
ATOM 8139 C C . ALA D 1 129 ? -7.214 -1.325 31.204 1.00 76.35 128 ALA D C 1
ATOM 8140 O O . ALA D 1 129 ? -8.325 -1.839 31.027 1.00 72.86 128 ALA D O 1
ATOM 8142 N N . ASP D 1 130 ? -6.964 -0.507 32.229 1.00 69.20 129 ASP D N 1
ATOM 8143 C CA . ASP D 1 130 ? -8.020 -0.163 33.177 1.00 74.62 129 ASP D CA 1
ATOM 8144 C C . ASP D 1 130 ? -9.165 0.557 32.474 1.00 74.37 129 ASP D C 1
ATOM 8145 O O . ASP D 1 130 ? -10.342 0.245 32.699 1.00 72.20 129 ASP D O 1
ATOM 8150 N N . VAL D 1 131 ? -8.835 1.533 31.621 1.00 73.18 130 VAL D N 1
ATOM 8151 C CA . VAL D 1 131 ? -9.864 2.271 30.891 1.00 72.28 130 VAL D CA 1
ATOM 8152 C C . VAL D 1 131 ? -10.698 1.323 30.035 1.00 68.73 130 VAL D C 1
ATOM 8153 O O . VAL D 1 131 ? -11.931 1.402 30.023 1.00 60.10 130 VAL D O 1
ATOM 8157 N N . TRP D 1 132 ? -10.041 0.400 29.324 1.00 66.80 131 TRP D N 1
ATOM 8158 C CA . TRP D 1 132 ? -10.755 -0.516 28.435 1.00 71.07 131 TRP D CA 1
ATOM 8159 C C . TRP D 1 132 ? -11.676 -1.450 29.217 1.00 71.61 131 TRP D C 1
ATOM 8160 O O . TRP D 1 132 ? -12.839 -1.655 28.836 1.00 65.66 131 TRP D O 1
ATOM 8171 N N . ARG D 1 133 ? -11.175 -2.028 30.315 1.00 68.56 132 ARG D N 1
ATOM 8172 C CA . ARG D 1 133 ? -12.004 -2.932 31.111 1.00 72.72 132 ARG D CA 1
ATOM 8173 C C . ARG D 1 133 ? -13.190 -2.198 31.722 1.00 65.45 132 ARG D C 1
ATOM 8174 O O . ARG D 1 133 ? -14.311 -2.720 31.731 1.00 61.47 132 ARG D O 1
ATOM 8182 N N . THR D 1 134 ? -12.962 -0.996 32.261 1.00 63.23 133 THR D N 1
ATOM 8183 C CA . THR D 1 134 ? -14.069 -0.220 32.811 1.00 66.96 133 THR D CA 1
ATOM 8184 C C . THR D 1 134 ? -15.080 0.140 31.726 1.00 72.16 133 THR D C 1
ATOM 8185 O O . THR D 1 134 ? -16.294 0.110 31.962 1.00 70.98 133 THR D O 1
ATOM 8189 N N . LEU D 1 135 ? -14.595 0.489 30.530 1.00 63.92 134 LEU D N 1
ATOM 8190 C CA . LEU D 1 135 ? -15.484 0.874 29.439 1.00 59.66 134 LEU D CA 1
ATOM 8191 C C . LEU D 1 135 ? -16.370 -0.284 28.998 1.00 63.04 134 LEU D C 1
ATOM 8192 O O . LEU D 1 135 ? -17.586 -0.123 28.841 1.00 57.42 134 LEU D O 1
ATOM 8197 N N . ASN D 1 136 ? -15.782 -1.467 28.804 1.00 67.08 135 ASN D N 1
ATOM 8198 C CA . ASN D 1 136 ? -16.575 -2.595 28.321 1.00 68.48 135 ASN D CA 1
ATOM 8199 C C . ASN D 1 136 ? -17.605 -3.053 29.348 1.00 69.70 135 ASN D C 1
ATOM 8200 O O . ASN D 1 136 ? -18.656 -3.590 28.975 1.00 60.40 135 ASN D O 1
ATOM 8205 N N . GLY D 1 137 ? -17.331 -2.847 30.637 1.00 64.99 136 GLY D N 1
ATOM 8206 C CA . GLY D 1 137 ? -18.318 -3.178 31.653 1.00 67.55 136 GLY D CA 1
ATOM 8207 C C . GLY D 1 137 ? -19.548 -2.290 31.611 1.00 65.45 136 GLY D C 1
ATOM 8208 O O . GLY D 1 137 ? -20.670 -2.763 31.815 1.00 55.51 136 GLY D O 1
ATOM 8209 N N . LEU D 1 138 ? -19.358 -0.994 31.366 1.00 66.92 137 LEU D N 1
ATOM 8210 C CA . LEU D 1 138 ? -20.457 -0.037 31.359 1.00 65.28 137 LEU D CA 1
ATOM 8211 C C . LEU D 1 138 ? -21.096 0.140 29.987 1.00 63.72 137 LEU D C 1
ATOM 8212 O O . LEU D 1 138 ? -21.962 1.005 29.833 1.00 64.03 137 LEU D O 1
ATOM 8217 N N . ALA D 1 139 ? -20.713 -0.662 28.999 1.00 68.47 138 ALA D N 1
ATOM 8218 C CA . ALA D 1 139 ? -21.225 -0.537 27.643 1.00 65.81 138 ALA D CA 1
ATOM 8219 C C . ALA D 1 139 ? -21.957 -1.816 27.264 1.00 66.47 138 ALA D C 1
ATOM 8220 O O . ALA D 1 139 ? -21.474 -2.918 27.543 1.00 72.91 138 ALA D O 1
ATOM 8222 N N . SER D 1 140 ? -23.124 -1.659 26.627 1.00 61.85 139 SER D N 1
ATOM 8223 C CA . SER D 1 140 ? -23.981 -2.783 26.256 1.00 68.56 139 SER D CA 1
ATOM 8224 C C . SER D 1 140 ? -24.415 -2.801 24.804 1.00 71.17 139 SER D C 1
ATOM 8225 O O . SER D 1 140 ? -24.816 -3.869 24.328 1.00 74.95 139 SER D O 1
ATOM 8228 N N . ASP D 1 141 ? -24.395 -1.672 24.094 1.00 69.68 140 ASP D N 1
ATOM 8229 C CA . ASP D 1 141 ? -24.804 -1.681 22.692 1.00 70.38 140 ASP D CA 1
ATOM 8230 C C . ASP D 1 141 ? -24.135 -0.538 21.922 1.00 74.45 140 ASP D C 1
ATOM 8231 O O . ASP D 1 141 ? -24.769 0.485 21.645 1.00 78.98 140 ASP D O 1
ATOM 8236 N N . TRP D 1 142 ? -22.865 -0.712 21.544 1.00 69.52 141 TRP D N 1
ATOM 8237 C CA . TRP D 1 142 ? -22.114 0.300 20.806 1.00 62.43 141 TRP D CA 1
ATOM 8238 C C . TRP D 1 142 ? -21.323 -0.361 19.679 1.00 67.74 141 TRP D C 1
ATOM 8239 O O . TRP D 1 142 ? -21.063 -1.568 19.700 1.00 79.07 141 TRP D O 1
ATOM 8250 N N . ASP D 1 143 ? -20.942 0.441 18.682 1.00 62.32 142 ASP D N 1
ATOM 8251 C CA . ASP D 1 143 ? -20.057 -0.032 17.611 1.00 68.63 142 ASP D CA 1
ATOM 8252 C C . ASP D 1 143 ? -18.612 0.031 18.113 1.00 70.01 142 ASP D C 1
ATOM 8253 O O . ASP D 1 143 ? -17.939 1.062 18.029 1.00 74.66 142 ASP D O 1
ATOM 8258 N N . ARG D 1 144 ? -18.129 -1.096 18.647 1.00 56.08 143 ARG D N 1
ATOM 8259 C CA . ARG D 1 144 ? -16.773 -1.154 19.189 1.00 59.39 143 ARG D CA 1
ATOM 8260 C C . ARG D 1 144 ? -15.711 -1.084 18.090 1.00 63.52 143 ARG D C 1
ATOM 8261 O O . ARG D 1 144 ? -14.666 -0.434 18.262 1.00 64.42 143 ARG D O 1
ATOM 8269 N N . ALA D 1 145 ? -15.960 -1.736 16.951 1.00 60.53 144 ALA D N 1
ATOM 8270 C CA . ALA D 1 145 ? -14.956 -1.780 15.890 1.00 64.88 144 ALA D CA 1
ATOM 8271 C C . ALA D 1 145 ? -14.673 -0.392 15.324 1.00 68.83 144 ALA D C 1
ATOM 8272 O O . ALA D 1 145 ? -13.517 -0.057 15.025 1.00 73.17 144 ALA D O 1
ATOM 8274 N N . ALA D 1 146 ? -15.716 0.429 15.166 1.00 68.08 145 ALA D N 1
ATOM 8275 C CA . ALA D 1 146 ? -15.516 1.792 14.682 1.00 63.95 145 ALA D CA 1
ATOM 8276 C C . ALA D 1 146 ? -14.642 2.587 15.640 1.00 60.57 145 ALA D C 1
ATOM 8277 O O . ALA D 1 146 ? -13.788 3.377 15.211 1.00 63.93 145 ALA D O 1
ATOM 8279 N N . PHE D 1 147 ? -14.844 2.394 16.944 1.00 59.37 146 PHE D N 1
ATOM 8280 C CA . PHE D 1 147 ? -14.008 3.080 17.919 1.00 63.15 146 PHE D CA 1
ATOM 8281 C C . PHE D 1 147 ? -12.552 2.640 17.797 1.00 57.37 146 PHE D C 1
ATOM 8282 O O . PHE D 1 147 ? -11.635 3.469 17.874 1.00 55.76 146 PHE D O 1
ATOM 8290 N N . VAL D 1 148 ? -12.317 1.342 17.590 1.00 59.17 147 VAL D N 1
ATOM 8291 C CA . VAL D 1 148 ? -10.941 0.872 17.430 1.00 60.51 147 VAL D CA 1
ATOM 8292 C C . VAL D 1 148 ? -10.304 1.492 16.187 1.00 59.65 147 VAL D C 1
ATOM 8293 O O . VAL D 1 148 ? -9.119 1.861 16.188 1.00 57.80 147 VAL D O 1
ATOM 8297 N N . ASP D 1 149 ? -11.086 1.635 15.114 1.00 58.49 148 ASP D N 1
ATOM 8298 C CA . ASP D 1 149 ? -10.563 2.241 13.890 1.00 65.11 148 ASP D CA 1
ATOM 8299 C C . ASP D 1 149 ? -10.193 3.707 14.106 1.00 61.48 148 ASP D C 1
ATOM 8300 O O . ASP D 1 149 ? -9.127 4.167 13.667 1.00 59.70 148 ASP D O 1
ATOM 8305 N N . THR D 1 150 ? -11.074 4.458 14.774 1.00 58.13 149 THR D N 1
ATOM 8306 C CA . THR D 1 150 ? -10.761 5.845 15.101 1.00 50.40 149 THR D CA 1
ATOM 8307 C C . THR D 1 150 ? -9.512 5.941 15.968 1.00 55.12 149 THR D C 1
ATOM 8308 O O . THR D 1 150 ? -8.716 6.873 15.817 1.00 60.40 149 THR D O 1
ATOM 8312 N N . THR D 1 151 ? -9.313 4.979 16.873 1.00 56.50 150 THR D N 1
ATOM 8313 C CA . THR D 1 151 ? -8.115 4.999 17.711 1.00 57.93 150 THR D CA 1
ATOM 8314 C C . THR D 1 151 ? -6.849 4.750 16.893 1.00 53.01 150 THR D C 1
ATOM 8315 O O . THR D 1 151 ? -5.808 5.377 17.136 1.00 50.99 150 THR D O 1
ATOM 8319 N N . LEU D 1 152 ? -6.915 3.828 15.930 1.00 51.28 151 LEU D N 1
ATOM 8320 C CA . LEU D 1 152 ? -5.766 3.599 15.053 1.00 58.62 151 LEU D CA 1
ATOM 8321 C C . LEU D 1 152 ? -5.409 4.857 14.261 1.00 58.11 151 LEU D C 1
ATOM 8322 O O . LEU D 1 152 ? -4.235 5.253 14.180 1.00 59.33 151 LEU D O 1
ATOM 8327 N N . ARG D 1 153 ? -6.414 5.499 13.663 1.00 56.92 152 ARG D N 1
ATOM 8328 C CA . ARG D 1 153 ? -6.142 6.737 12.936 1.00 49.34 152 ARG D CA 1
ATOM 8329 C C . ARG D 1 153 ? -5.630 7.824 13.874 1.00 47.98 152 ARG D C 1
ATOM 8330 O O . ARG D 1 153 ? -4.836 8.676 13.465 1.00 53.73 152 ARG D O 1
ATOM 8338 N N . TYR D 1 154 ? -6.077 7.807 15.131 1.00 48.10 153 TYR D N 1
ATOM 8339 C CA . TYR D 1 154 ? -5.576 8.742 16.135 1.00 50.79 153 TYR D CA 1
ATOM 8340 C C . TYR D 1 154 ? -4.077 8.558 16.355 1.00 58.39 153 TYR D C 1
ATOM 8341 O O . TYR D 1 154 ? -3.312 9.532 16.365 1.00 65.58 153 TYR D O 1
ATOM 8350 N N . PHE D 1 155 ? -3.636 7.307 16.514 1.00 55.12 154 PHE D N 1
ATOM 8351 C CA . PHE D 1 155 ? -2.202 7.032 16.641 1.00 50.34 154 PHE D CA 1
ATOM 8352 C C . PHE D 1 155 ? -1.428 7.496 15.408 1.00 50.80 154 PHE D C 1
ATOM 8353 O O . PHE D 1 155 ? -0.341 8.086 15.523 1.00 57.10 154 PHE D O 1
ATOM 8361 N N . GLU D 1 156 ? -1.961 7.215 14.218 1.00 42.96 155 GLU D N 1
ATOM 8362 C CA . GLU D 1 156 ? -1.250 7.588 12.996 1.00 45.77 155 GLU D CA 1
ATOM 8363 C C . GLU D 1 156 ? -1.128 9.105 12.863 1.00 48.57 155 GLU D C 1
ATOM 8364 O O . GLU D 1 156 ? -0.068 9.628 12.481 1.00 52.14 155 GLU D O 1
ATOM 8370 N N . ALA D 1 157 ? -2.194 9.832 13.197 1.00 46.21 156 ALA D N 1
ATOM 8371 C CA . ALA D 1 157 ? -2.118 11.286 13.198 1.00 45.17 156 ALA D CA 1
ATOM 8372 C C . ALA D 1 157 ? -1.125 11.788 14.237 1.00 44.50 156 ALA D C 1
ATOM 8373 O O . ALA D 1 157 ? -0.448 12.798 14.010 1.00 46.05 156 ALA D O 1
ATOM 8375 N N . ASN D 1 158 ? -1.022 11.104 15.378 1.00 39.16 157 ASN D N 1
ATOM 8376 C CA . ASN D 1 158 ? -0.014 11.477 16.367 1.00 46.99 157 ASN D CA 1
ATOM 8377 C C . ASN D 1 158 ? 1.395 11.365 15.793 1.00 51.19 157 ASN D C 1
ATOM 8378 O O . ASN D 1 158 ? 2.243 12.238 16.024 1.00 48.74 157 ASN D O 1
ATOM 8383 N N . ARG D 1 159 ? 1.673 10.283 15.062 1.00 51.58 158 ARG D N 1
ATOM 8384 C CA . ARG D 1 159 ? 2.986 10.158 14.426 1.00 48.57 158 ARG D CA 1
ATOM 8385 C C . ARG D 1 159 ? 3.220 11.264 13.396 1.00 53.40 158 ARG D C 1
ATOM 8386 O O . ARG D 1 159 ? 4.338 11.791 13.280 1.00 58.83 158 ARG D O 1
ATOM 8394 N N . TYR D 1 160 ? 2.184 11.618 12.627 1.00 58.44 159 TYR D N 1
ATOM 8395 C CA . TYR D 1 160 ? 2.310 12.757 11.711 1.00 53.81 159 TYR D CA 1
ATOM 8396 C C . TYR D 1 160 ? 2.682 14.031 12.471 1.00 49.57 159 TYR D C 1
ATOM 8397 O O . TYR D 1 160 ? 3.548 14.805 12.032 1.00 47.33 159 TYR D O 1
ATOM 8406 N N . GLU D 1 161 ? 2.023 14.265 13.611 1.00 43.51 160 GLU D N 1
ATOM 8407 C CA . GLU D 1 161 ? 2.341 15.422 14.441 1.00 42.46 160 GLU D CA 1
ATOM 8408 C C . GLU D 1 161 ? 3.795 15.383 14.888 1.00 49.80 160 GLU D C 1
ATOM 8409 O O . GLU D 1 161 ? 4.466 16.421 14.950 1.00 49.29 160 GLU D O 1
ATOM 8415 N N . ARG D 1 162 ? 4.293 14.190 15.217 1.00 56.62 161 ARG D N 1
ATOM 8416 C CA . ARG D 1 162 ? 5.677 14.071 15.666 1.00 50.91 161 ARG D CA 1
ATOM 8417 C C . ARG D 1 162 ? 6.648 14.421 14.545 1.00 52.47 161 ARG D C 1
ATOM 8418 O O . ARG D 1 162 ? 7.674 15.069 14.784 1.00 50.20 161 ARG D O 1
ATOM 8426 N N . VAL D 1 163 ? 6.333 14.019 13.311 1.00 54.45 162 VAL D N 1
ATOM 8427 C CA . VAL D 1 163 ? 7.162 14.426 12.171 1.00 52.53 162 VAL D CA 1
ATOM 8428 C C . VAL D 1 163 ? 7.185 15.947 12.043 1.00 52.06 162 VAL D C 1
ATOM 8429 O O . VAL D 1 163 ? 8.249 16.562 11.880 1.00 50.95 162 VAL D O 1
ATOM 8433 N N . ASN D 1 164 ? 6.005 16.577 12.105 1.00 57.95 163 ASN D N 1
ATOM 8434 C CA . ASN D 1 164 ? 5.949 18.035 11.983 1.00 48.32 163 ASN D CA 1
ATOM 8435 C C . ASN D 1 164 ? 6.740 18.722 13.094 1.00 47.38 163 ASN D C 1
ATOM 8436 O O . ASN D 1 164 ? 7.360 19.769 12.869 1.00 43.59 163 ASN D O 1
ATOM 8441 N N . ILE D 1 165 ? 6.722 18.151 14.300 1.00 51.33 164 ILE D N 1
ATOM 8442 C CA . ILE D 1 165 ? 7.478 18.724 15.412 1.00 45.79 164 ILE D CA 1
ATOM 8443 C C . ILE D 1 165 ? 8.976 18.568 15.175 1.00 44.33 164 ILE D C 1
ATOM 8444 O O . ILE D 1 165 ? 9.764 19.477 15.464 1.00 36.96 164 ILE D O 1
ATOM 8449 N N . ARG D 1 166 ? 9.393 17.410 14.652 1.00 61.73 165 ARG D N 1
ATOM 8450 C CA . ARG D 1 166 ? 10.803 17.199 14.326 1.00 62.31 165 ARG D CA 1
ATOM 8451 C C . ARG D 1 166 ? 11.280 18.192 13.273 1.00 58.82 165 ARG D C 1
ATOM 8452 O O . ARG D 1 166 ? 12.442 18.616 13.298 1.00 50.10 165 ARG D O 1
ATOM 8460 N N . ARG D 1 167 ? 10.397 18.580 12.346 1.00 59.90 166 ARG D N 1
ATOM 8461 C CA . ARG D 1 167 ? 10.756 19.615 11.380 1.00 59.20 166 ARG D CA 1
ATOM 8462 C C . ARG D 1 167 ? 10.901 20.987 12.032 1.00 53.10 166 ARG D C 1
ATOM 8463 O O . ARG D 1 167 ? 11.635 21.839 11.518 1.00 45.08 166 ARG D O 1
ATOM 8471 N N . GLY D 1 168 ? 10.209 21.225 13.143 1.00 48.51 167 GLY D N 1
ATOM 8472 C CA . GLY D 1 168 ? 10.264 22.523 13.788 1.00 49.37 167 GLY D CA 1
ATOM 8473 C C . GLY D 1 168 ? 9.492 23.595 13.051 1.00 50.45 167 GLY D C 1
ATOM 8474 O O . GLY D 1 168 ? 9.818 24.780 13.170 1.00 42.23 167 GLY D O 1
ATOM 8475 N N . ILE D 1 169 ? 8.471 23.205 12.291 1.00 54.90 168 ILE D N 1
ATOM 8476 C CA . ILE D 1 169 ? 7.705 24.098 11.422 1.00 46.79 168 ILE D CA 1
ATOM 8477 C C . ILE D 1 169 ? 6.257 23.621 11.410 1.00 46.73 168 ILE D C 1
ATOM 8478 O O . ILE D 1 169 ? 6.013 22.408 11.339 1.00 52.95 168 ILE D O 1
ATOM 8483 N N . PRO D 1 170 ? 5.271 24.510 11.476 1.00 51.57 169 PRO D N 1
ATOM 8484 C CA . PRO D 1 170 ? 3.874 24.068 11.416 1.00 50.03 169 PRO D CA 1
ATOM 8485 C C . PRO D 1 170 ? 3.473 23.753 9.989 1.00 47.85 169 PRO D C 1
ATOM 8486 O O . PRO D 1 170 ? 3.955 24.394 9.044 1.00 53.83 169 PRO D O 1
ATOM 8490 N N . PRO D 1 171 ? 2.589 22.784 9.787 1.00 53.65 170 PRO D N 1
ATOM 8491 C CA . PRO D 1 171 ? 2.161 22.456 8.420 1.00 53.89 170 PRO D CA 1
ATOM 8492 C C . PRO D 1 171 ? 1.216 23.494 7.835 1.00 50.72 170 PRO D C 1
ATOM 8493 O O . PRO D 1 171 ? 0.869 24.480 8.494 1.00 46.66 170 PRO D O 1
ATOM 8497 N N . THR D 1 172 ? 0.812 23.275 6.585 1.00 54.08 171 THR D N 1
ATOM 8498 C CA . THR D 1 172 ? -0.155 24.137 5.924 1.00 53.57 171 THR D CA 1
ATOM 8499 C C . THR D 1 172 ? -1.465 24.151 6.712 1.00 49.24 171 THR D C 1
ATOM 8500 O O . THR D 1 172 ? -1.833 23.149 7.335 1.00 44.61 171 THR D O 1
ATOM 8504 N N . PRO D 1 173 ? -2.180 25.282 6.723 1.00 52.22 172 PRO D N 1
ATOM 8505 C CA . PRO D 1 173 ? -3.508 25.291 7.356 1.00 51.90 172 PRO D CA 1
ATOM 8506 C C . PRO D 1 173 ? -4.422 24.180 6.865 1.00 50.63 172 PRO D C 1
ATOM 8507 O O . PRO D 1 173 ? -5.096 23.555 7.685 1.00 51.20 172 PRO D O 1
ATOM 8511 N N . SER D 1 174 ? -4.479 23.922 5.555 1.00 47.12 173 SER D N 1
ATOM 8512 C CA . SER D 1 174 ? -5.368 22.878 5.048 1.00 46.79 173 SER D CA 1
ATOM 8513 C C . SER D 1 174 ? -4.950 21.503 5.557 1.00 44.62 173 SER D C 1
ATOM 8514 O O . SER D 1 174 ? -5.785 20.713 6.018 1.00 38.39 173 SER D O 1
ATOM 8517 N N . ALA D 1 175 ? -3.650 21.204 5.481 1.00 43.53 174 ALA D N 1
ATOM 8518 C CA . ALA D 1 175 ? -3.157 19.911 5.939 1.00 41.69 174 ALA D CA 1
ATOM 8519 C C . ALA D 1 175 ? -3.347 19.748 7.438 1.00 43.35 174 ALA D C 1
ATOM 8520 O O . ALA D 1 175 ? -3.622 18.644 7.921 1.00 49.26 174 ALA D O 1
ATOM 8522 N N . HIS D 1 176 ? -3.196 20.832 8.195 1.00 45.68 175 HIS D N 1
ATOM 8523 C CA . HIS D 1 176 ? -3.403 20.735 9.634 1.00 50.02 175 HIS D CA 1
ATOM 8524 C C . HIS D 1 176 ? -4.880 20.553 9.963 1.00 43.59 175 HIS D C 1
ATOM 8525 O O . HIS D 1 176 ? -5.243 19.705 10.783 1.00 41.01 175 HIS D O 1
ATOM 8532 N N . ILE D 1 177 ? -5.745 21.348 9.329 1.00 44.73 176 ILE D N 1
ATOM 8533 C CA . ILE D 1 177 ? -7.180 21.264 9.580 1.00 44.14 176 ILE D CA 1
ATOM 8534 C C . ILE D 1 177 ? -7.699 19.871 9.254 1.00 42.17 176 ILE D C 1
ATOM 8535 O O . ILE D 1 177 ? -8.514 19.309 9.995 1.00 39.06 176 ILE D O 1
ATOM 8540 N N . GLY D 1 178 ? -7.207 19.274 8.166 1.00 44.81 177 GLY D N 1
ATOM 8541 C CA . GLY D 1 178 ? -7.633 17.925 7.826 1.00 40.61 177 GLY D CA 1
ATOM 8542 C C . GLY D 1 178 ? -7.221 16.908 8.874 1.00 48.43 177 GLY D C 1
ATOM 8543 O O . GLY D 1 178 ? -8.052 16.154 9.390 1.00 43.44 177 GLY D O 1
ATOM 8544 N N . MET D 1 179 ? -5.929 16.892 9.221 1.00 58.46 178 MET D N 1
ATOM 8545 C CA . MET D 1 179 ? -5.365 15.882 10.110 1.00 52.52 178 MET D CA 1
ATOM 8546 C C . MET D 1 179 ? -5.695 16.114 11.580 1.00 46.91 178 MET D C 1
ATOM 8547 O O . MET D 1 179 ? -5.638 15.161 12.365 1.00 55.89 178 MET D O 1
ATOM 8552 N N . ARG D 1 180 ? -6.054 17.342 11.968 1.00 50.71 179 ARG D N 1
ATOM 8553 C CA . ARG D 1 180 ? -6.297 17.637 13.379 1.00 51.69 179 ARG D CA 1
ATOM 8554 C C . ARG D 1 180 ? -7.490 16.861 13.919 1.00 49.51 179 ARG D C 1
ATOM 8555 O O . ARG D 1 180 ? -7.504 16.486 15.097 1.00 44.90 179 ARG D O 1
ATOM 8563 N N . ARG D 1 181 ? -8.502 16.620 13.081 1.00 49.80 180 ARG D N 1
ATOM 8564 C CA . ARG D 1 181 ? -9.667 15.865 13.528 1.00 51.95 180 ARG D CA 1
ATOM 8565 C C . ARG D 1 181 ? -9.278 14.460 13.974 1.00 61.13 180 ARG D C 1
ATOM 8566 O O . ARG D 1 181 ? -9.880 13.915 14.907 1.00 62.77 180 ARG D O 1
ATOM 8574 N N . HIS D 1 182 ? -8.277 13.859 13.324 1.00 51.92 181 HIS D N 1
ATOM 8575 C CA . HIS D 1 182 ? -7.779 12.563 13.772 1.00 57.75 181 HIS D CA 1
ATOM 8576 C C . HIS D 1 182 ? -6.886 12.691 15.001 1.00 53.85 181 HIS D C 1
ATOM 8577 O O . HIS D 1 182 ? -6.915 11.827 15.884 1.00 58.08 181 HIS D O 1
ATOM 8584 N N . GLY D 1 183 ? -6.096 13.759 15.083 1.00 50.16 182 GLY D N 1
ATOM 8585 C CA . GLY D 1 183 ? -5.178 13.922 16.196 1.00 53.50 182 GLY D CA 1
ATOM 8586 C C . GLY D 1 183 ? -5.831 14.268 17.520 1.00 56.64 182 GLY D C 1
ATOM 8587 O O . GLY D 1 183 ? -5.167 14.164 18.557 1.00 59.67 182 GLY D O 1
ATOM 8588 N N . GLY D 1 184 ? -7.099 14.670 17.515 1.00 56.75 183 GLY D N 1
ATOM 8589 C CA . GLY D 1 184 ? -7.782 15.001 18.752 1.00 51.85 183 GLY D CA 1
ATOM 8590 C C . GLY D 1 184 ? -8.729 13.908 19.193 1.00 53.99 183 GLY D C 1
ATOM 8591 O O . GLY D 1 184 ? -9.294 13.962 20.291 1.00 57.28 183 GLY D O 1
ATOM 8592 N N . HIS D 1 185 ? -8.879 12.895 18.339 1.00 56.50 184 HIS D N 1
ATOM 8593 C CA . HIS D 1 185 ? -9.768 11.759 18.579 1.00 53.48 184 HIS D CA 1
ATOM 8594 C C . HIS D 1 185 ? -11.169 12.236 18.952 1.00 44.73 184 HIS D C 1
ATOM 8595 O O . HIS D 1 185 ? -11.752 11.828 19.958 1.00 48.77 184 HIS D O 1
ATOM 8602 N N . VAL D 1 186 ? -11.701 13.139 18.132 1.00 42.77 185 VAL D N 1
ATOM 8603 C CA . VAL D 1 186 ? -13.021 13.695 18.398 1.00 45.59 185 VAL D CA 1
ATOM 8604 C C . VAL D 1 186 ? -14.105 12.705 17.995 1.00 41.06 185 VAL D C 1
ATOM 8605 O O . VAL D 1 186 ? -15.123 12.565 18.684 1.00 44.12 185 VAL D O 1
ATOM 8609 N N . TYR D 1 187 ? -13.906 12.003 16.877 1.00 39.62 186 TYR D N 1
ATOM 8610 C CA . TYR D 1 187 ? -14.874 10.995 16.455 1.00 48.74 186 TYR D CA 1
ATOM 8611 C C . TYR D 1 187 ? -14.974 9.865 17.474 1.00 46.13 186 TYR D C 1
ATOM 8612 O O . TYR D 1 187 ? -16.074 9.358 17.754 1.00 56.18 186 TYR D O 1
ATOM 8621 N N . GLY D 1 188 ? -13.837 9.461 18.045 1.00 40.13 187 GLY D N 1
ATOM 8622 C CA . GLY D 1 188 ? -13.871 8.490 19.124 1.00 42.81 187 GLY D CA 1
ATOM 8623 C C . GLY D 1 188 ? -14.650 8.982 20.329 1.00 42.91 187 GLY D C 1
ATOM 8624 O O . GLY D 1 188 ? -15.365 8.211 20.974 1.00 40.02 187 GLY D O 1
ATOM 8625 N N . MET D 1 189 ? -14.542 10.277 20.638 1.00 45.54 188 MET D N 1
ATOM 8626 C CA . MET D 1 189 ? -15.312 10.828 21.750 1.00 40.69 188 MET D CA 1
ATOM 8627 C C . MET D 1 189 ? -16.803 10.820 21.450 1.00 43.25 188 MET D C 1
ATOM 8628 O O . MET D 1 189 ? -17.614 10.563 22.345 1.00 43.90 188 MET D O 1
ATOM 8633 N N . TYR D 1 190 ? -17.186 11.096 20.200 1.00 40.95 189 TYR D N 1
ATOM 8634 C CA . TYR D 1 190 ? -18.594 10.989 19.822 1.00 33.78 189 TYR D CA 1
ATOM 8635 C C . TYR D 1 190 ? -19.112 9.571 20.044 1.00 49.60 189 TYR D C 1
ATOM 8636 O O . TYR D 1 190 ? -20.180 9.367 20.648 1.00 57.21 189 TYR D O 1
ATOM 8645 N N . ILE D 1 191 ? -18.354 8.572 19.578 1.00 44.05 190 ILE D N 1
ATOM 8646 C CA . ILE D 1 191 ? -18.780 7.183 19.759 1.00 39.16 190 ILE D CA 1
ATOM 8647 C C . ILE D 1 191 ? -18.864 6.826 21.243 1.00 44.20 190 ILE D C 1
ATOM 8648 O O . ILE D 1 191 ? -19.829 6.191 21.689 1.00 43.57 190 ILE D O 1
ATOM 8653 N N . LEU D 1 192 ? -17.863 7.228 22.034 1.00 43.33 191 LEU D N 1
ATOM 8654 C CA . LEU D 1 192 ? -17.867 6.896 23.457 1.00 34.62 191 LEU D CA 1
ATOM 8655 C C . LEU D 1 192 ? -19.016 7.575 24.188 1.00 46.75 191 LEU D C 1
ATOM 8656 O O . LEU D 1 192 ? -19.609 6.988 25.102 1.00 50.42 191 LEU D O 1
ATOM 8661 N N . GLY D 1 193 ? -19.333 8.817 23.816 1.00 45.47 192 GLY D N 1
ATOM 8662 C CA . GLY D 1 193 ? -20.462 9.495 24.429 1.00 48.96 192 GLY D CA 1
ATOM 8663 C C . GLY D 1 193 ? -21.773 8.798 24.133 1.00 48.69 192 GLY D C 1
ATOM 8664 O O . GLY D 1 193 ? -22.627 8.661 25.014 1.00 39.01 192 GLY D O 1
ATOM 8665 N N . ALA D 1 194 ? -21.961 8.365 22.883 1.00 50.95 193 ALA D N 1
ATOM 8666 C CA . ALA D 1 194 ? -23.138 7.562 22.566 1.00 51.98 193 ALA D CA 1
ATOM 8667 C C . ALA D 1 194 ? -23.159 6.266 23.374 1.00 46.33 193 ALA D C 1
ATOM 8668 O O . ALA D 1 194 ? -24.222 5.812 23.813 1.00 46.39 193 ALA D O 1
ATOM 8670 N N . ALA D 1 195 ? -21.991 5.662 23.594 1.00 45.34 194 ALA D N 1
ATOM 8671 C CA . ALA D 1 195 ? -21.948 4.378 24.287 1.00 43.27 194 ALA D CA 1
ATOM 8672 C C . ALA D 1 195 ? -22.310 4.521 25.762 1.00 47.90 194 ALA D C 1
ATOM 8673 O O . ALA D 1 195 ? -23.179 3.802 26.270 1.00 58.06 194 ALA D O 1
ATOM 8675 N N . VAL D 1 196 ? -21.655 5.442 26.467 1.00 43.75 195 VAL D N 1
ATOM 8676 C CA . VAL D 1 196 ? -21.806 5.489 27.919 1.00 49.38 195 VAL D CA 1
ATOM 8677 C C . VAL D 1 196 ? -23.126 6.131 28.348 1.00 42.22 195 VAL D C 1
ATOM 8678 O O . VAL D 1 196 ? -23.651 5.810 29.420 1.00 40.25 195 VAL D O 1
ATOM 8682 N N . ASN D 1 197 ? -23.675 7.046 27.552 1.00 46.55 196 ASN D N 1
ATOM 8683 C CA . ASN D 1 197 ? -24.905 7.746 27.908 1.00 52.41 196 ASN D CA 1
ATOM 8684 C C . ASN D 1 197 ? -26.164 7.010 27.451 1.00 51.81 196 ASN D C 1
ATOM 8685 O O . ASN D 1 197 ? -27.268 7.564 27.555 1.00 32.33 196 ASN D O 1
ATOM 8690 N N . GLY D 1 198 ? -26.011 5.796 26.929 1.00 48.77 197 GLY D N 1
ATOM 8691 C CA . GLY D 1 198 ? -27.109 4.891 26.625 1.00 48.14 197 GLY D CA 1
ATOM 8692 C C . GLY D 1 198 ? -27.990 5.217 25.437 1.00 51.68 197 GLY D C 1
ATOM 8693 O O . GLY D 1 198 ? -29.206 4.997 25.501 1.00 50.69 197 GLY D O 1
ATOM 8694 N N . TYR D 1 199 ? -27.417 5.745 24.356 1.00 48.86 198 TYR D N 1
ATOM 8695 C CA . TYR D 1 199 ? -28.169 5.947 23.125 1.00 51.89 198 TYR D CA 1
ATOM 8696 C C . TYR D 1 199 ? -27.274 5.630 21.935 1.00 49.77 198 TYR D C 1
ATOM 8697 O O . TYR D 1 199 ? -26.086 5.963 21.940 1.00 51.18 198 TYR D O 1
ATOM 8706 N N . ARG D 1 200 ? -27.839 4.988 20.918 1.00 44.27 199 ARG D N 1
ATOM 8707 C CA . ARG D 1 200 ? -27.043 4.703 19.730 1.00 44.31 199 ARG D CA 1
ATOM 8708 C C . ARG D 1 200 ? -27.859 5.018 18.480 1.00 46.72 199 ARG D C 1
ATOM 8709 O O . ARG D 1 200 ? -28.875 4.363 18.215 1.00 52.65 199 ARG D O 1
ATOM 8717 N N . PRO D 1 201 ? -27.484 6.041 17.719 1.00 46.46 200 PRO D N 1
ATOM 8718 C CA . PRO D 1 201 ? -28.235 6.354 16.499 1.00 48.34 200 PRO D CA 1
ATOM 8719 C C . PRO D 1 201 ? -28.035 5.277 15.443 1.00 49.86 200 PRO D C 1
ATOM 8720 O O . PRO D 1 201 ? -26.988 4.629 15.369 1.00 41.66 200 PRO D O 1
ATOM 8724 N N . GLU D 1 202 ? -29.072 5.089 14.629 1.00 51.13 201 GLU D N 1
ATOM 8725 C CA . GLU D 1 202 ? -29.072 4.044 13.612 1.00 52.98 201 GLU D CA 1
ATOM 8726 C C . GLU D 1 202 ? -27.950 4.246 12.600 1.00 51.65 201 GLU D C 1
ATOM 8727 O O . GLU D 1 202 ? -27.486 5.361 12.362 1.00 52.83 201 GLU D O 1
ATOM 8733 N N . ARG D 1 203 ? -27.501 3.136 12.010 1.00 56.21 202 ARG D N 1
ATOM 8734 C CA . ARG D 1 203 ? -26.476 3.214 10.976 1.00 57.32 202 ARG D CA 1
ATOM 8735 C C . ARG D 1 203 ? -26.984 3.949 9.744 1.00 53.32 202 ARG D C 1
ATOM 8736 O O . ARG D 1 203 ? -26.190 4.521 8.989 1.00 53.22 202 ARG D O 1
ATOM 8744 N N . ARG D 1 204 ? -28.300 3.945 9.524 1.00 49.40 203 ARG D N 1
ATOM 8745 C CA . ARG D 1 204 ? -28.876 4.672 8.399 1.00 55.60 203 ARG D CA 1
ATOM 8746 C C . ARG D 1 204 ? -28.691 6.183 8.513 1.00 49.90 203 ARG D C 1
ATOM 8747 O O . ARG D 1 204 ? -28.595 6.871 7.492 1.00 40.10 203 ARG D O 1
ATOM 8755 N N . VAL D 1 205 ? -28.642 6.726 9.726 1.00 51.11 204 VAL D N 1
ATOM 8756 C CA . VAL D 1 205 ? -28.579 8.179 9.859 1.00 52.61 204 VAL D CA 1
ATOM 8757 C C . VAL D 1 205 ? -27.140 8.690 9.842 1.00 55.89 204 VAL D C 1
ATOM 8758 O O . VAL D 1 205 ? -26.863 9.738 9.253 1.00 58.56 204 VAL D O 1
ATOM 8762 N N . LEU D 1 206 ? -26.194 7.987 10.476 1.00 48.70 205 LEU D N 1
ATOM 8763 C CA . LEU D 1 206 ? -24.825 8.501 10.511 1.00 46.82 205 LEU D CA 1
ATOM 8764 C C . LEU D 1 206 ? -24.158 8.461 9.141 1.00 54.30 205 LEU D C 1
ATOM 8765 O O . LEU D 1 206 ? -23.330 9.327 8.838 1.00 62.87 205 LEU D O 1
ATOM 8770 N N . ASP D 1 207 ? -24.494 7.479 8.303 1.00 52.38 206 ASP D N 1
ATOM 8771 C CA . ASP D 1 207 ? -23.907 7.394 6.970 1.00 37.53 206 ASP D CA 1
ATOM 8772 C C . ASP D 1 207 ? -24.499 8.401 5.994 1.00 45.66 206 ASP D C 1
ATOM 8773 O O . ASP D 1 207 ? -24.081 8.431 4.830 1.00 61.54 206 ASP D O 1
ATOM 8778 N N . HIS D 1 208 ? -25.462 9.209 6.430 1.00 45.84 207 HIS D N 1
ATOM 8779 C CA . HIS D 1 208 ? -26.003 10.263 5.586 1.00 41.51 207 HIS D CA 1
ATOM 8780 C C . HIS D 1 208 ? -24.967 11.371 5.431 1.00 45.67 207 HIS D C 1
ATOM 8781 O O . HIS D 1 208 ? -24.279 11.736 6.392 1.00 40.14 207 HIS D O 1
ATOM 8788 N N . ALA D 1 209 ? -24.872 11.917 4.213 1.00 39.74 208 ALA D N 1
ATOM 8789 C CA . ALA D 1 209 ? -23.849 12.917 3.916 1.00 32.01 208 ALA D CA 1
ATOM 8790 C C . ALA D 1 209 ? -23.997 14.154 4.796 1.00 39.01 208 ALA D C 1
ATOM 8791 O O . ALA D 1 209 ? -22.999 14.708 5.281 1.00 46.34 208 ALA D O 1
ATOM 8793 N N . ALA D 1 210 ? -25.233 14.595 5.025 1.00 34.33 209 ALA D N 1
ATOM 8794 C CA . ALA D 1 210 ? -25.440 15.794 5.825 1.00 33.87 209 ALA D CA 1
ATOM 8795 C C . ALA D 1 210 ? -24.948 15.596 7.253 1.00 35.00 209 ALA D C 1
ATOM 8796 O O . ALA D 1 210 ? -24.308 16.488 7.823 1.00 29.24 209 ALA D O 1
ATOM 8798 N N . VAL D 1 211 ? -25.220 14.424 7.839 1.00 33.48 210 VAL D N 1
ATOM 8799 C CA . VAL D 1 211 ? -24.770 14.138 9.200 1.00 33.63 210 VAL D CA 1
ATOM 8800 C C . VAL D 1 211 ? -23.251 14.068 9.261 1.00 35.44 210 VAL D C 1
ATOM 8801 O O . VAL D 1 211 ? -22.630 14.530 10.225 1.00 28.97 210 VAL D O 1
ATOM 8805 N N . ARG D 1 212 ? -22.630 13.477 8.244 1.00 43.45 211 ARG D N 1
ATOM 8806 C CA . ARG D 1 212 ? -21.175 13.393 8.220 1.00 41.69 211 ARG D CA 1
ATOM 8807 C C . ARG D 1 212 ? -20.556 14.787 8.194 1.00 33.70 211 ARG D C 1
ATOM 8808 O O . ARG D 1 212 ? -19.653 15.098 8.983 1.00 36.53 211 ARG D O 1
ATOM 8816 N N . GLU D 1 213 ? -21.064 15.660 7.320 1.00 35.55 212 GLU D N 1
ATOM 8817 C CA . GLU D 1 213 ? -20.506 17.007 7.241 1.00 30.66 212 GLU D CA 1
ATOM 8818 C C . GLU D 1 213 ? -20.836 17.824 8.484 1.00 30.88 212 GLU D C 1
ATOM 8819 O O . GLU D 1 213 ? -20.053 18.694 8.876 1.00 31.88 212 GLU D O 1
ATOM 8825 N N . LEU D 1 214 ? -21.976 17.552 9.126 1.00 33.69 213 LEU D N 1
ATOM 8826 C CA . LEU D 1 214 ? -22.298 18.219 10.384 1.00 31.09 213 LEU D CA 1
ATOM 8827 C C . LEU D 1 214 ? -21.333 17.813 11.489 1.00 26.95 213 LEU D C 1
ATOM 8828 O O . LEU D 1 214 ? -20.852 18.665 12.251 1.00 28.51 213 LEU D O 1
ATOM 8833 N N . GLU D 1 215 ? -21.045 16.512 11.590 1.00 28.81 214 GLU D N 1
ATOM 8834 C CA . GLU D 1 215 ? -20.039 16.036 12.532 1.00 32.15 214 GLU D CA 1
ATOM 8835 C C . GLU D 1 215 ? -18.699 16.705 12.274 1.00 38.38 214 GLU D C 1
ATOM 8836 O O . GLU D 1 215 ? -17.988 17.070 13.219 1.00 31.54 214 GLU D O 1
ATOM 8842 N N . THR D 1 216 ? -18.332 16.850 10.992 1.00 35.74 215 THR D N 1
ATOM 8843 C CA . THR D 1 216 ? -17.060 17.481 10.639 1.00 36.95 215 THR D CA 1
ATOM 8844 C C . THR D 1 216 ? -17.030 18.956 11.039 1.00 39.92 215 THR D C 1
ATOM 8845 O O . THR D 1 216 ? -16.023 19.438 11.577 1.00 39.30 215 THR D O 1
ATOM 8849 N N . LEU D 1 217 ? -18.125 19.684 10.799 1.00 35.82 216 LEU D N 1
ATOM 8850 C CA . LEU D 1 217 ? -18.198 21.081 11.221 1.00 34.66 216 LEU D CA 1
ATOM 8851 C C . LEU D 1 217 ? -18.007 21.202 12.729 1.00 39.50 216 LEU D C 1
ATOM 8852 O O . LEU D 1 217 ? -17.216 22.030 13.208 1.00 41.82 216 LEU D O 1
ATOM 8857 N N . ALA D 1 218 ? -18.716 20.364 13.494 1.00 34.00 217 ALA D N 1
ATOM 8858 C CA . ALA D 1 218 ? -18.623 20.432 14.949 1.00 31.17 217 ALA D CA 1
ATOM 8859 C C . ALA D 1 218 ? -17.227 20.063 15.439 1.00 39.53 217 ALA D C 1
ATOM 8860 O O . ALA D 1 218 ? -16.698 20.700 16.364 1.00 43.68 217 ALA D O 1
ATOM 8862 N N . ALA D 1 219 ? -16.618 19.036 14.837 1.00 37.50 218 ALA D N 1
ATOM 8863 C CA . ALA D 1 219 ? -15.274 18.636 15.241 1.00 43.53 218 ALA D CA 1
ATOM 8864 C C . ALA D 1 219 ? -14.262 19.734 14.953 1.00 40.06 218 ALA D C 1
ATOM 8865 O O . ALA D 1 219 ? -13.376 20.005 15.776 1.00 39.32 218 ALA D O 1
ATOM 8867 N N . ASN D 1 220 ? -14.390 20.387 13.793 1.00 42.38 219 ASN D N 1
ATOM 8868 C CA . ASN D 1 220 ? -13.531 21.524 13.474 1.00 44.78 219 ASN D CA 1
ATOM 8869 C C . ASN D 1 220 ? -13.681 22.634 14.505 1.00 38.94 219 ASN D C 1
ATOM 8870 O O . ASN D 1 220 ? -12.686 23.201 14.973 1.00 32.52 219 ASN D O 1
ATOM 8875 N N . TYR D 1 221 ? -14.922 22.976 14.857 1.00 38.99 220 TYR D N 1
ATOM 8876 C CA . TYR D 1 221 ? -15.128 24.033 15.843 1.00 42.18 220 TYR D CA 1
ATOM 8877 C C . TYR D 1 221 ? -14.470 23.687 17.175 1.00 41.73 220 TYR D C 1
ATOM 8878 O O . TYR D 1 221 ? -13.762 24.516 17.762 1.00 42.82 220 TYR D O 1
ATOM 8887 N N . THR D 1 222 ? -14.707 22.468 17.673 1.00 36.12 221 THR D N 1
ATOM 8888 C CA . THR D 1 222 ? -14.121 22.058 18.949 1.00 37.46 221 THR D CA 1
ATOM 8889 C C . THR D 1 222 ? -12.597 22.146 18.914 1.00 41.47 221 THR D C 1
ATOM 8890 O O . THR D 1 222 ? -11.968 22.671 19.845 1.00 35.51 221 THR D O 1
ATOM 8894 N N . SER D 1 223 ? -11.980 21.622 17.849 1.00 45.15 222 SER D N 1
ATOM 8895 C CA . SER D 1 223 ? -10.522 21.568 17.818 1.00 41.11 222 SER D CA 1
ATOM 8896 C C . SER D 1 223 ? -9.916 22.956 17.627 1.00 40.46 222 SER D C 1
ATOM 8897 O O . SER D 1 223 ? -8.874 23.263 18.217 1.00 50.40 222 SER D O 1
ATOM 8900 N N . TRP D 1 224 ? -10.546 23.816 16.820 1.00 37.23 223 TRP D N 1
ATOM 8901 C CA . TRP D 1 224 ? -10.022 25.173 16.668 1.00 38.70 223 TRP D CA 1
ATOM 8902 C C . TRP D 1 224 ? -10.174 25.968 17.959 1.00 38.30 223 TRP D C 1
ATOM 8903 O O . TRP D 1 224 ? -9.293 26.764 18.308 1.00 39.69 223 TRP D O 1
ATOM 8914 N N . ALA D 1 225 ? -11.269 25.752 18.695 1.00 37.90 224 ALA D N 1
ATOM 8915 C CA . ALA D 1 225 ? -11.419 26.393 19.997 1.00 34.44 224 ALA D CA 1
ATOM 8916 C C . ALA D 1 225 ? -10.331 25.933 20.959 1.00 38.14 224 ALA D C 1
ATOM 8917 O O . ALA D 1 225 ? -9.714 26.748 21.665 1.00 38.97 224 ALA D O 1
ATOM 8919 N N . ASN D 1 226 ? -10.080 24.620 20.997 1.00 39.28 225 ASN D N 1
ATOM 8920 C CA . ASN D 1 226 ? -9.016 24.098 21.852 1.00 48.61 225 ASN D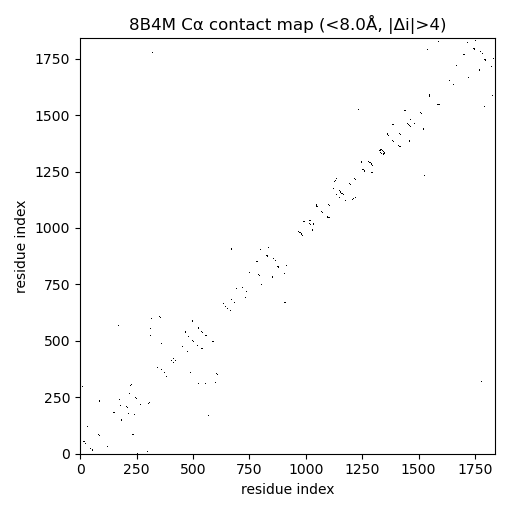 CA 1
ATOM 8921 C C . ASN D 1 226 ? -7.660 24.683 21.476 1.00 46.24 225 ASN D C 1
ATOM 8922 O O . ASN D 1 226 ? -6.860 25.019 22.355 1.00 41.35 225 ASN D O 1
ATOM 8927 N N . ASP D 1 227 ? -7.371 24.784 20.178 1.00 45.33 226 ASP D N 1
ATOM 8928 C CA . ASP D 1 227 ? -6.095 25.341 19.746 1.00 43.14 226 ASP D CA 1
ATOM 8929 C C . ASP D 1 227 ? -5.965 26.793 20.179 1.00 45.00 226 ASP D C 1
ATOM 8930 O O . ASP D 1 227 ? -4.930 27.209 20.717 1.00 53.62 226 ASP D O 1
ATOM 8935 N N . LEU D 1 228 ? -7.012 27.583 19.940 1.00 41.33 227 LEU D N 1
ATOM 8936 C CA . LEU D 1 228 ? -6.996 28.986 20.334 1.00 49.12 227 LEU D CA 1
ATOM 8937 C C . LEU D 1 228 ? -6.750 29.138 21.832 1.00 57.78 227 LEU D C 1
ATOM 8938 O O . LEU D 1 228 ? -6.054 30.066 22.263 1.00 57.68 227 LEU D O 1
ATOM 8943 N N . HIS D 1 229 ? -7.311 28.237 22.648 1.00 53.90 228 HIS D N 1
ATOM 8944 C CA . HIS D 1 229 ? -7.133 28.381 24.093 1.00 48.92 228 HIS D CA 1
ATOM 8945 C C . HIS D 1 229 ? -5.789 27.845 24.579 1.00 56.67 228 HIS D C 1
ATOM 8946 O O . HIS D 1 229 ? -5.185 28.427 25.487 1.00 63.70 228 HIS D O 1
ATOM 8953 N N . SER D 1 230 ? -5.303 26.746 24.008 1.00 61.18 229 SER D N 1
ATOM 8954 C CA . SER D 1 230 ? -4.081 26.104 24.475 1.00 58.89 229 SER D CA 1
ATOM 8955 C C . SER D 1 230 ? -2.840 26.586 23.735 1.00 58.60 229 SER D C 1
ATOM 8956 O O . SER D 1 230 ? -1.760 26.009 23.927 1.00 60.95 229 SER D O 1
ATOM 8959 N N . PHE D 1 231 ? -2.982 27.615 22.889 1.00 60.98 230 PHE D N 1
ATOM 8960 C CA . PHE D 1 231 ? -1.860 28.105 22.096 1.00 60.16 230 PHE D CA 1
ATOM 8961 C C . PHE D 1 231 ? -0.646 28.467 22.940 1.00 69.76 230 PHE D C 1
ATOM 8962 O O . PHE D 1 231 ? 0.488 28.213 22.529 1.00 72.57 230 PHE D O 1
ATOM 8970 N N . ALA D 1 232 ? -0.846 29.120 24.085 1.00 68.36 231 ALA D N 1
ATOM 8971 C CA . ALA D 1 232 ? 0.303 29.583 24.860 1.00 68.01 231 ALA D CA 1
ATOM 8972 C C . ALA D 1 232 ? 1.170 28.411 25.311 1.00 63.72 231 ALA D C 1
ATOM 8973 O O . ALA D 1 232 ? 2.389 28.391 25.078 1.00 55.46 231 ALA D O 1
ATOM 8975 N N . ARG D 1 233 ? 0.547 27.410 25.937 1.00 71.82 232 ARG D N 1
ATOM 8976 C CA . ARG D 1 233 ? 1.278 26.225 26.375 1.00 73.49 232 ARG D CA 1
ATOM 8977 C C . ARG D 1 233 ? 1.874 25.474 25.190 1.00 67.84 232 ARG D C 1
ATOM 8978 O O . ARG D 1 233 ? 2.996 24.961 25.272 1.00 65.57 232 ARG D O 1
ATOM 8986 N N . GLU D 1 234 ? 1.137 25.389 24.079 1.00 60.97 233 GLU D N 1
ATOM 8987 C CA . GLU D 1 234 ? 1.649 24.648 22.933 1.00 58.85 233 GLU D CA 1
ATOM 8988 C C . GLU D 1 234 ? 2.825 25.368 22.273 1.00 64.35 233 GLU D C 1
ATOM 8989 O O . GLU D 1 234 ? 3.708 24.717 21.702 1.00 63.29 233 GLU D O 1
ATOM 8995 N N . HIS D 1 235 ? 2.860 26.702 22.344 1.00 67.65 234 HIS D N 1
ATOM 8996 C CA . HIS D 1 235 ? 3.991 27.458 21.811 1.00 66.32 234 HIS D CA 1
ATOM 8997 C C . HIS D 1 235 ? 5.204 27.340 22.720 1.00 65.34 234 HIS D C 1
ATOM 8998 O O . HIS D 1 235 ? 6.341 27.263 22.242 1.00 67.26 234 HIS D O 1
ATOM 9005 N N . ARG D 1 236 ? 4.979 27.333 24.035 1.00 71.81 235 ARG D N 1
ATOM 9006 C CA . ARG D 1 236 ? 6.091 27.156 24.962 1.00 70.06 235 ARG D CA 1
ATOM 9007 C C . ARG D 1 236 ? 6.737 25.785 24.791 1.00 68.16 235 ARG D C 1
ATOM 9008 O O . ARG D 1 236 ? 7.962 25.651 24.890 1.00 68.99 235 ARG D O 1
ATOM 9016 N N . MET D 1 237 ? 5.931 24.757 24.519 1.00 66.37 236 MET D N 1
ATOM 9017 C CA . MET D 1 237 ? 6.436 23.394 24.428 1.00 66.67 236 MET D CA 1
ATOM 9018 C C . MET D 1 237 ? 6.971 23.024 23.052 1.00 66.54 236 MET D C 1
ATOM 9019 O O . MET D 1 237 ? 7.680 22.018 22.934 1.00 68.64 236 MET D O 1
ATOM 9024 N N . GLY D 1 238 ? 6.644 23.783 22.013 1.00 67.96 237 GLY D N 1
ATOM 9025 C CA . GLY D 1 238 ? 7.107 23.450 20.682 1.00 60.62 237 GLY D CA 1
ATOM 9026 C C . GLY D 1 238 ? 6.141 22.634 19.855 1.00 56.69 237 GLY D C 1
ATOM 9027 O O . GLY D 1 238 ? 6.535 22.124 18.798 1.00 44.04 237 GLY D O 1
ATOM 9028 N N . GLN D 1 239 ? 4.898 22.477 20.310 1.00 61.94 238 GLN D N 1
ATOM 9029 C CA . GLN D 1 239 ? 3.858 21.788 19.547 1.00 56.72 238 GLN D CA 1
ATOM 9030 C C . GLN D 1 239 ? 3.457 22.667 18.370 1.00 57.30 238 GLN D C 1
ATOM 9031 O O . GLN D 1 239 ? 2.680 23.612 18.517 1.00 58.65 238 GLN D O 1
ATOM 9037 N N . VAL D 1 240 ? 3.982 22.349 17.182 1.00 46.89 239 VAL D N 1
ATOM 9038 C CA . VAL D 1 240 ? 3.739 23.182 16.007 1.00 45.74 239 VAL D CA 1
ATOM 9039 C C . VAL D 1 240 ? 2.415 22.854 15.343 1.00 52.29 239 VAL D C 1
ATOM 9040 O O . VAL D 1 240 ? 2.036 23.518 14.369 1.00 49.04 239 VAL D O 1
ATOM 9044 N N . ASN D 1 241 ? 1.705 21.838 15.832 1.00 47.57 240 ASN D N 1
ATOM 9045 C CA . ASN D 1 241 ? 0.419 21.444 15.262 1.00 46.60 240 ASN D CA 1
ATOM 9046 C C . ASN D 1 241 ? -0.696 22.233 15.948 1.00 47.60 240 ASN D C 1
ATOM 9047 O O . ASN D 1 241 ? -1.511 21.712 16.710 1.00 46.34 240 ASN D O 1
ATOM 9052 N N . ASN D 1 242 ? -0.691 23.534 15.669 1.00 49.14 241 ASN D N 1
ATOM 9053 C CA . ASN D 1 242 ? -1.660 24.483 16.201 1.00 50.20 241 ASN D CA 1
ATOM 9054 C C . ASN D 1 242 ? -2.073 25.411 15.069 1.00 53.28 241 ASN D C 1
ATOM 9055 O O . ASN D 1 242 ? -1.212 25.924 14.351 1.00 59.60 241 ASN D O 1
ATOM 9060 N N . LEU D 1 243 ? -3.380 25.630 14.908 1.00 47.53 242 LEU D N 1
ATOM 9061 C CA . LEU D 1 243 ? -3.837 26.432 13.778 1.00 44.01 242 LEU D CA 1
ATOM 9062 C C . LEU D 1 243 ? -3.295 27.857 13.839 1.00 53.20 242 LEU D C 1
ATOM 9063 O O . LEU D 1 243 ? -3.010 28.454 12.796 1.00 60.28 242 LEU D O 1
ATOM 9068 N N . VAL D 1 244 ? -3.139 28.417 15.041 1.00 49.02 243 VAL D N 1
ATOM 9069 C CA . VAL D 1 244 ? -2.565 29.756 15.161 1.00 52.06 243 VAL D CA 1
ATOM 9070 C C . VAL D 1 244 ? -1.129 29.762 14.650 1.00 56.59 243 VAL D C 1
ATOM 9071 O O . VAL D 1 244 ? -0.713 30.680 13.929 1.00 62.41 243 VAL D O 1
ATOM 9075 N N . TRP D 1 245 ? -0.353 28.735 15.017 1.00 54.35 244 TRP D N 1
ATOM 9076 C CA . TRP D 1 245 ? 1.007 28.570 14.505 1.00 55.08 244 TRP D CA 1
ATOM 9077 C C . TRP D 1 245 ? 1.019 28.615 12.982 1.00 54.75 244 TRP D C 1
ATOM 9078 O O . TRP D 1 245 ? 1.802 29.349 12.367 1.00 45.55 244 TRP D O 1
ATOM 9089 N N . SER D 1 246 ? 0.138 27.826 12.361 1.00 57.85 245 SER D N 1
ATOM 9090 C CA . SER D 1 246 ? 0.123 27.686 10.909 1.00 60.47 245 SER D CA 1
ATOM 9091 C C . SER D 1 246 ? -0.320 28.970 10.217 1.00 56.42 245 SER D C 1
ATOM 9092 O O . SER D 1 246 ? 0.233 29.340 9.173 1.00 57.07 245 SER D O 1
ATOM 9095 N N . VAL D 1 247 ? -1.330 29.650 10.766 1.00 56.10 246 VAL D N 1
ATOM 9096 C CA . VAL D 1 247 ? -1.780 30.909 10.178 1.00 59.02 246 VAL D CA 1
ATOM 9097 C C . VAL D 1 247 ? -0.689 31.966 10.276 1.00 57.58 246 VAL D C 1
ATOM 9098 O O . VAL D 1 247 ? -0.465 32.732 9.331 1.00 55.92 246 VAL D O 1
ATOM 9102 N N . HIS D 1 248 ? 0.009 32.030 11.415 1.00 53.07 247 HIS D N 1
ATOM 9103 C CA . HIS D 1 248 ? 1.126 32.962 11.535 1.00 47.86 247 HIS D CA 1
ATOM 9104 C C . HIS D 1 248 ? 2.238 32.621 10.547 1.00 51.95 247 HIS D C 1
ATOM 9105 O O . HIS D 1 248 ? 2.841 33.520 9.948 1.00 50.65 247 HIS D O 1
ATOM 9112 N N . HIS D 1 249 ? 2.506 31.327 10.339 1.00 57.66 248 HIS D N 1
ATOM 9113 C CA . HIS D 1 249 ? 3.650 30.925 9.521 1.00 55.21 248 HIS D CA 1
ATOM 9114 C C . HIS D 1 249 ? 3.401 31.128 8.031 1.00 52.91 248 HIS D C 1
ATOM 9115 O O . HIS D 1 249 ? 4.226 31.733 7.338 1.00 55.18 248 HIS D O 1
ATOM 9122 N N . HIS D 1 250 ? 2.277 30.624 7.517 1.00 56.06 249 HIS D N 1
ATOM 9123 C CA . HIS D 1 250 ? 2.069 30.574 6.075 1.00 53.46 249 HIS D CA 1
ATOM 9124 C C . HIS D 1 250 ? 1.257 31.741 5.531 1.00 50.19 249 HIS D C 1
ATOM 9125 O O . HIS D 1 250 ? 1.363 32.041 4.337 1.00 47.00 249 HIS D O 1
ATOM 9132 N N . GLU D 1 251 ? 0.448 32.397 6.357 1.00 50.71 250 GLU D N 1
ATOM 9133 C CA . GLU D 1 251 ? -0.312 33.555 5.916 1.00 50.02 250 GLU D CA 1
ATOM 9134 C C . GLU D 1 251 ? 0.321 34.868 6.353 1.00 46.13 250 GLU D C 1
ATOM 9135 O O . GLU D 1 251 ? -0.200 35.936 6.015 1.00 41.12 250 GLU D O 1
ATOM 9141 N N . GLY D 1 252 ? 1.441 34.814 7.071 1.00 42.62 251 GLY D N 1
ATOM 9142 C CA . GLY D 1 252 ? 2.183 36.013 7.401 1.00 42.95 251 GLY D CA 1
ATOM 9143 C C . GLY D 1 252 ? 1.470 36.994 8.305 1.00 43.52 251 GLY D C 1
ATOM 9144 O O . GLY D 1 252 ? 1.359 38.176 7.973 1.00 45.71 251 GLY D O 1
ATOM 9145 N N . LEU D 1 253 ? 0.987 36.530 9.451 1.00 41.55 252 LEU D N 1
ATOM 9146 C CA . LEU D 1 253 ? 0.263 37.381 10.379 1.00 47.37 252 LEU D CA 1
ATOM 9147 C C . LEU D 1 253 ? 0.939 37.370 11.741 1.00 44.20 252 LEU D C 1
ATOM 9148 O O . LEU D 1 253 ? 1.651 36.426 12.095 1.00 38.29 252 LEU D O 1
ATOM 9153 N N . THR D 1 254 ? 0.722 38.445 12.494 1.00 49.40 253 THR D N 1
ATOM 9154 C CA . THR D 1 254 ? 1.136 38.477 13.886 1.00 48.08 253 THR D CA 1
ATOM 9155 C C . THR D 1 254 ? 0.372 37.412 14.665 1.00 50.13 253 THR D C 1
ATOM 9156 O O . THR D 1 254 ? -0.681 36.933 14.238 1.00 60.79 253 THR D O 1
ATOM 9160 N N . PHE D 1 255 ? 0.915 37.031 15.820 1.00 43.65 254 PHE D N 1
ATOM 9161 C CA . PHE D 1 255 ? 0.223 36.049 16.645 1.00 46.53 254 PHE D CA 1
ATOM 9162 C C . PHE D 1 255 ? -1.163 36.546 17.038 1.00 58.08 254 PHE D C 1
ATOM 9163 O O . PHE D 1 255 ? -2.123 35.766 17.079 1.00 65.92 254 PHE D O 1
ATOM 9171 N N . GLN D 1 256 ? -1.293 37.850 17.301 1.00 56.40 255 GLN D N 1
ATOM 9172 C CA . GLN D 1 256 ? -2.605 38.421 17.594 1.00 54.37 255 GLN D CA 1
ATOM 9173 C C . GLN D 1 256 ? -3.518 38.357 16.375 1.00 53.73 255 GLN D C 1
ATOM 9174 O O . GLN D 1 256 ? -4.690 37.974 16.482 1.00 53.52 255 GLN D O 1
ATOM 9180 N N . GLN D 1 257 ? -3.000 38.741 15.205 1.00 53.96 256 GLN D N 1
ATOM 9181 C CA . GLN D 1 257 ? -3.792 38.648 13.983 1.00 54.76 256 GLN D CA 1
ATOM 9182 C C . GLN D 1 257 ? -4.184 37.208 13.689 1.00 57.92 256 GLN D C 1
ATOM 9183 O O . GLN D 1 257 ? -5.309 36.940 13.250 1.00 59.54 256 GLN D O 1
ATOM 9189 N N . ALA D 1 258 ? -3.265 36.268 13.924 1.00 53.93 257 ALA D N 1
ATOM 9190 C CA . ALA D 1 258 ? -3.566 34.857 13.707 1.00 53.37 257 ALA D CA 1
ATOM 9191 C C . ALA D 1 258 ? -4.690 34.392 14.622 1.00 50.30 257 ALA D C 1
ATOM 9192 O O . ALA D 1 258 ? -5.623 33.710 14.181 1.00 55.26 257 ALA D O 1
ATOM 9194 N N . ALA D 1 259 ? -4.616 34.751 15.906 1.00 44.85 258 ALA D N 1
ATOM 9195 C CA . ALA D 1 259 ? -5.671 34.364 16.837 1.00 43.02 258 ALA D CA 1
ATOM 9196 C C . ALA D 1 259 ? -7.008 34.983 16.443 1.00 50.02 258 ALA D C 1
ATOM 9197 O O . ALA D 1 259 ? -8.056 34.326 16.526 1.00 53.21 258 ALA D O 1
ATOM 9199 N N . ASP D 1 260 ? -6.991 36.245 16.005 1.00 48.03 259 ASP D N 1
ATOM 9200 C CA . ASP D 1 260 ? -8.220 36.891 15.551 1.00 48.70 259 ASP D CA 1
ATOM 9201 C C . ASP D 1 260 ? -8.812 36.171 14.341 1.00 48.73 259 ASP D C 1
ATOM 9202 O O . ASP D 1 260 ? -10.025 35.920 14.284 1.00 51.48 259 ASP D O 1
ATOM 9207 N N . ARG D 1 261 ? -7.965 35.818 13.370 1.00 44.25 260 ARG D N 1
ATOM 9208 C CA . ARG D 1 261 ? -8.436 35.123 12.175 1.00 41.53 260 ARG D CA 1
ATOM 9209 C C . ARG D 1 261 ? -9.019 33.757 12.524 1.00 42.14 260 ARG D C 1
ATOM 9210 O O . ARG D 1 261 ? -10.061 33.358 11.985 1.00 41.45 260 ARG D O 1
ATOM 9218 N N . VAL D 1 262 ? -8.375 33.039 13.448 1.00 45.04 261 VAL D N 1
ATOM 9219 C CA . VAL D 1 262 ? -8.871 31.727 13.855 1.00 44.38 261 VAL D CA 1
ATOM 9220 C C . VAL D 1 262 ? -10.214 31.854 14.566 1.00 49.95 261 VAL D C 1
ATOM 9221 O O . VAL D 1 262 ? -11.122 31.040 14.350 1.00 52.37 261 VAL D O 1
ATOM 9225 N N . ALA D 1 263 ? -10.366 32.867 15.427 1.00 49.03 262 ALA D N 1
ATOM 9226 C CA . ALA D 1 263 ? -11.650 33.076 16.094 1.00 44.10 262 ALA D CA 1
ATOM 9227 C C . ALA D 1 263 ? -12.748 33.399 15.086 1.00 41.31 262 ALA D C 1
ATOM 9228 O O . ALA D 1 263 ? -13.895 32.954 15.235 1.00 38.74 262 ALA D O 1
ATOM 9230 N N . ASP D 1 264 ? -12.416 34.185 14.057 1.00 42.47 263 ASP D N 1
ATOM 9231 C CA . ASP D 1 264 ? -13.379 34.451 12.992 1.00 39.92 263 ASP D CA 1
ATOM 9232 C C . ASP D 1 264 ? -13.791 33.165 12.284 1.00 38.93 263 ASP D C 1
ATOM 9233 O O . ASP D 1 264 ? -14.975 32.966 11.970 1.00 41.09 263 ASP D O 1
ATOM 9238 N N . LEU D 1 265 ? -12.818 32.289 12.008 1.00 38.66 264 LEU D N 1
ATOM 9239 C CA . LEU D 1 265 ? -13.131 31.001 11.390 1.00 37.82 264 LEU D CA 1
ATOM 9240 C C . LEU D 1 265 ? -14.043 30.173 12.287 1.00 44.75 264 LEU D C 1
ATOM 9241 O O . LEU D 1 265 ? -14.947 29.483 11.801 1.00 42.94 264 LEU D O 1
ATOM 9246 N N . CYS D 1 266 ? -13.816 30.236 13.602 1.00 43.16 265 CYS D N 1
ATOM 9247 C CA . CYS D 1 266 ? -14.686 29.561 14.563 1.00 34.00 265 CYS D CA 1
ATOM 9248 C C . CYS D 1 266 ? -16.120 30.072 14.465 1.00 38.25 265 CYS D C 1
ATOM 9249 O O . CYS D 1 266 ? -17.074 29.284 14.391 1.00 39.82 265 CYS D O 1
ATOM 9252 N N . ASP D 1 267 ? -16.288 31.398 14.468 1.00 34.33 266 ASP D N 1
ATOM 9253 C CA . ASP D 1 267 ? -17.626 31.980 14.377 1.00 33.88 266 ASP D CA 1
ATOM 9254 C C . ASP D 1 267 ? -18.333 31.531 13.102 1.00 39.18 266 ASP D C 1
ATOM 9255 O O . ASP D 1 267 ? -19.489 31.077 13.133 1.00 40.70 266 ASP D O 1
ATOM 9260 N N . LYS D 1 268 ? -17.642 31.634 11.965 1.00 38.88 267 LYS D N 1
ATOM 9261 C CA . LYS D 1 268 ? -18.271 31.273 10.699 1.00 42.17 267 LYS D CA 1
ATOM 9262 C C . LYS D 1 268 ? -18.571 29.778 10.616 1.00 40.55 267 LYS D C 1
ATOM 9263 O O . LYS D 1 268 ? -19.586 29.382 10.023 1.00 42.22 267 LYS D O 1
ATOM 9269 N N . GLU D 1 269 ? -17.721 28.933 11.209 1.00 40.77 268 GLU D N 1
ATOM 9270 C CA . GLU D 1 269 ? -18.012 27.504 11.222 1.00 42.64 268 GLU D CA 1
ATOM 9271 C C . GLU D 1 269 ? -19.242 27.211 12.070 1.00 38.77 268 GLU D C 1
ATOM 9272 O O . GLU D 1 269 ? -20.050 26.345 11.716 1.00 33.31 268 GLU D O 1
ATOM 9278 N N . LEU D 1 270 ? -19.419 27.943 13.175 1.00 36.48 269 LEU D N 1
ATOM 9279 C CA . LEU D 1 270 ? -20.637 27.781 13.968 1.00 36.42 269 LEU D CA 1
ATOM 9280 C C . LEU D 1 270 ? -21.872 28.182 13.171 1.00 40.02 269 LEU D C 1
ATOM 9281 O O . LEU D 1 270 ? -22.920 27.525 13.256 1.00 35.94 269 LEU D O 1
ATOM 9286 N N . ALA D 1 271 ? -21.772 29.274 12.405 1.00 37.65 270 ALA D N 1
ATOM 9287 C CA . ALA D 1 271 ? -22.905 29.694 11.579 1.00 34.07 270 ALA D CA 1
ATOM 9288 C C . ALA D 1 271 ? -23.259 28.634 10.539 1.00 33.99 270 ALA D C 1
ATOM 9289 O O . ALA D 1 271 ? -24.441 28.321 10.323 1.00 28.10 270 ALA D O 1
ATOM 9291 N N . ALA D 1 272 ? -22.245 28.066 9.884 1.00 40.47 271 ALA D N 1
ATOM 9292 C CA . ALA D 1 272 ? -22.511 27.001 8.923 1.00 35.40 271 ALA D CA 1
ATOM 9293 C C . ALA D 1 272 ? -23.125 25.789 9.613 1.00 32.24 271 ALA D C 1
ATOM 9294 O O . ALA D 1 272 ? -24.036 25.144 9.071 1.00 34.80 271 ALA D O 1
ATOM 9296 N N . TYR D 1 273 ? -22.637 25.466 10.814 1.00 28.27 272 TYR D N 1
ATOM 9297 C CA . TYR D 1 273 ? -23.206 24.356 11.567 1.00 30.78 272 TYR D CA 1
ATOM 9298 C C . TYR D 1 273 ? -24.688 24.569 11.803 1.00 32.93 272 TYR D C 1
ATOM 9299 O O . TYR D 1 273 ? -25.493 23.656 11.601 1.00 34.01 272 TYR D O 1
ATOM 9308 N N . LEU D 1 274 ? -25.063 25.774 12.242 1.00 37.03 273 LEU D N 1
ATOM 9309 C CA . LEU D 1 274 ? -26.473 26.078 12.478 1.00 36.44 273 LEU D CA 1
ATOM 9310 C C . LEU D 1 274 ? -27.295 25.957 11.198 1.00 37.41 273 LEU D C 1
ATOM 9311 O O . LEU D 1 274 ? -28.431 25.463 11.225 1.00 32.53 273 LEU D O 1
ATOM 9316 N N . GLU D 1 275 ? -26.744 26.409 10.066 1.00 33.40 274 GLU D N 1
ATOM 9317 C CA . GLU D 1 275 ? -27.489 26.325 8.811 1.00 29.37 274 GLU D CA 1
ATOM 9318 C C . GLU D 1 275 ? -27.779 24.873 8.438 1.00 30.35 274 GLU D C 1
ATOM 9319 O O . GLU D 1 275 ? -28.916 24.517 8.088 1.00 29.25 274 GLU D O 1
ATOM 9325 N N . LEU D 1 276 ? -26.757 24.014 8.514 1.00 28.80 275 LEU D N 1
ATOM 9326 C CA . LEU D 1 276 ? -26.970 22.593 8.231 1.00 30.76 275 LEU D CA 1
ATOM 9327 C C . LEU D 1 276 ? -27.915 21.965 9.246 1.00 29.67 275 LEU D C 1
ATOM 9328 O O . LEU D 1 276 ? -28.749 21.120 8.898 1.00 29.72 275 LEU D O 1
ATOM 9333 N N . ARG D 1 277 ? -27.779 22.361 10.509 1.00 31.65 276 ARG D N 1
ATOM 9334 C CA . ARG D 1 277 ? -28.587 21.805 11.583 1.00 29.90 276 ARG D CA 1
ATOM 9335 C C . ARG D 1 277 ? -30.065 22.093 11.345 1.00 33.66 276 ARG D C 1
ATOM 9336 O O . ARG D 1 277 ? -30.924 21.235 11.579 1.00 34.58 276 ARG D O 1
ATOM 9344 N N . GLN D 1 278 ? -30.374 23.299 10.853 1.00 39.50 277 GLN D N 1
ATOM 9345 C CA . GLN D 1 278 ? -31.748 23.654 10.502 1.00 30.58 277 GLN D CA 1
ATOM 9346 C C . GLN D 1 278 ? -32.223 22.921 9.253 1.00 28.70 277 GLN D C 1
ATOM 9347 O O . GLN D 1 278 ? -33.393 22.536 9.165 1.00 25.51 277 GLN D O 1
ATOM 9353 N N . THR D 1 279 ? -31.338 22.724 8.274 1.00 34.37 278 THR D N 1
ATOM 9354 C CA . THR D 1 279 ? -31.754 22.068 7.037 1.00 30.17 278 THR D CA 1
ATOM 9355 C C . THR D 1 279 ? -31.930 20.554 7.177 1.00 35.96 278 THR D C 1
ATOM 9356 O O . THR D 1 279 ? -32.578 19.941 6.320 1.00 34.35 278 THR D O 1
ATOM 9360 N N . LEU D 1 280 ? -31.363 19.937 8.215 1.00 38.41 279 LEU D N 1
ATOM 9361 C CA . LEU D 1 280 ? -31.433 18.478 8.349 1.00 40.03 279 LEU D CA 1
ATOM 9362 C C . LEU D 1 280 ? -32.835 17.886 8.233 1.00 40.43 279 LEU D C 1
ATOM 9363 O O . LEU D 1 280 ? -32.988 16.877 7.527 1.00 47.74 279 LEU D O 1
ATOM 9368 N N . PRO D 1 281 ? -33.878 18.420 8.883 1.00 39.33 280 PRO D N 1
ATOM 9369 C CA . PRO D 1 281 ? -35.204 17.787 8.744 1.00 44.10 280 PRO D CA 1
ATOM 9370 C C . PRO D 1 281 ? -35.701 17.693 7.310 1.00 44.03 280 PRO D C 1
ATOM 9371 O O . PRO D 1 281 ? -36.321 16.685 6.948 1.00 39.78 280 PRO D O 1
ATOM 9375 N N . GLU D 1 282 ? -35.441 18.710 6.480 1.00 41.35 281 GLU D N 1
ATOM 9376 C CA . GLU D 1 282 ? -35.963 18.706 5.116 1.00 41.82 281 GLU D CA 1
ATOM 9377 C C . GLU D 1 282 ? -35.416 17.538 4.305 1.00 48.39 281 GLU D C 1
ATOM 9378 O O . GLU D 1 282 ? -36.086 17.053 3.386 1.00 53.25 281 GLU D O 1
ATOM 9384 N N . LEU D 1 283 ? -34.202 17.081 4.614 1.00 43.19 282 LEU D N 1
ATOM 9385 C CA . LEU D 1 283 ? -33.639 15.943 3.900 1.00 44.72 282 LEU D CA 1
ATOM 9386 C C . LEU D 1 283 ? -34.276 14.619 4.308 1.00 41.62 282 LEU D C 1
ATOM 9387 O O . LEU D 1 283 ? -34.004 13.597 3.669 1.00 45.66 282 LEU D O 1
ATOM 9392 N N . GLY D 1 284 ? -35.104 14.608 5.347 1.00 41.93 283 GLY D N 1
ATOM 9393 C CA . GLY D 1 284 ? -35.707 13.389 5.838 1.00 46.07 283 GLY D CA 1
ATOM 9394 C C . GLY D 1 284 ? -35.120 12.860 7.126 1.00 47.62 283 GLY D C 1
ATOM 9395 O O . GLY D 1 284 ? -35.442 11.731 7.515 1.00 49.38 283 GLY D O 1
ATOM 9396 N N . ILE D 1 285 ? -34.268 13.630 7.793 1.00 49.17 284 ILE D N 1
ATOM 9397 C CA . ILE D 1 285 ? -33.639 13.212 9.041 1.00 46.58 284 ILE D CA 1
ATOM 9398 C C . ILE D 1 285 ? -34.230 14.013 10.195 1.00 54.48 284 ILE D C 1
ATOM 9399 O O . ILE D 1 285 ? -33.919 15.203 10.352 1.00 51.19 284 ILE D O 1
ATOM 9404 N N . PRO D 1 286 ? -35.108 13.420 11.000 1.00 57.45 285 PRO D N 1
ATOM 9405 C CA . PRO D 1 286 ? -35.655 14.138 12.156 1.00 51.02 285 PRO D CA 1
ATOM 9406 C C . PRO D 1 286 ? -34.722 14.063 13.354 1.00 45.15 285 PRO D C 1
ATOM 9407 O O . PRO D 1 286 ? -34.046 13.056 13.582 1.00 44.80 285 PRO D O 1
ATOM 9411 N N . LEU D 1 287 ? -34.675 15.158 14.111 1.00 44.48 286 LEU D N 1
ATOM 9412 C CA . LEU D 1 287 ? -33.869 15.223 15.332 1.00 46.33 286 LEU D CA 1
ATOM 9413 C C . LEU D 1 287 ? -34.742 14.863 16.536 1.00 48.22 286 LEU D C 1
ATOM 9414 O O . LEU D 1 287 ? -35.042 15.685 17.405 1.00 41.90 286 LEU D O 1
ATOM 9419 N N . THR D 1 288 ? -35.154 13.593 16.571 1.00 42.65 287 THR D N 1
ATOM 9420 C CA . THR D 1 288 ? -36.135 13.124 17.545 1.00 45.46 287 THR D CA 1
ATOM 9421 C C . THR D 1 288 ? -35.522 12.150 18.545 1.00 45.24 287 THR D C 1
ATOM 9422 O O . THR D 1 288 ? -35.348 12.497 19.714 1.00 56.88 287 THR D O 1
ATOM 9426 N N . GLY D 1 289 ? -35.194 10.934 18.127 1.00 35.02 288 GLY D N 1
ATOM 9427 C CA . GLY D 1 289 ? -34.792 9.936 19.096 1.00 35.06 288 GLY D CA 1
ATOM 9428 C C . GLY D 1 289 ? -33.320 9.995 19.436 1.00 42.66 288 GLY D C 1
ATOM 9429 O O . GLY D 1 289 ? -32.844 10.979 20.013 1.00 43.33 288 GLY D O 1
ATOM 9430 N N . ALA D 1 290 ? -32.582 8.951 19.065 1.00 44.35 289 ALA D N 1
ATOM 9431 C CA . ALA D 1 290 ? -31.150 8.948 19.328 1.00 37.43 289 ALA D CA 1
ATOM 9432 C C . ALA D 1 290 ? -30.442 10.005 18.496 1.00 36.62 289 ALA D C 1
ATOM 9433 O O . ALA D 1 290 ? -29.391 10.509 18.906 1.00 44.36 289 ALA D O 1
ATOM 9435 N N . THR D 1 291 ? -31.000 10.354 17.335 1.00 30.48 290 THR D N 1
ATOM 9436 C CA . THR D 1 291 ? -30.413 11.409 16.516 1.00 34.97 290 THR D CA 1
ATOM 9437 C C . THR D 1 291 ? -30.421 12.747 17.248 1.00 39.06 290 THR D C 1
ATOM 9438 O O . THR D 1 291 ? -29.445 13.508 17.180 1.00 38.28 290 THR D O 1
ATOM 9442 N N . GLY D 1 292 ? -31.505 13.042 17.971 1.00 39.00 291 GLY D N 1
ATOM 9443 C CA . GLY D 1 292 ? -31.556 14.276 18.738 1.00 37.32 291 GLY D CA 1
ATOM 9444 C C . GLY D 1 292 ? -30.512 14.330 19.836 1.00 38.84 291 GLY D C 1
ATOM 9445 O O . GLY D 1 292 ? -29.836 15.349 20.018 1.00 45.90 291 GLY D O 1
ATOM 9446 N N . ARG D 1 293 ? -30.356 13.233 20.578 1.00 35.90 292 ARG D N 1
ATOM 9447 C CA . ARG D 1 293 ? -29.328 13.209 21.613 1.00 48.44 292 ARG D CA 1
ATOM 9448 C C . ARG D 1 293 ? -27.923 13.266 21.019 1.00 39.22 292 ARG D C 1
ATOM 9449 O O . ARG D 1 293 ? -27.022 13.852 21.628 1.00 38.83 292 ARG D O 1
ATOM 9457 N N . HIS D 1 294 ? -27.716 12.681 19.836 1.00 35.81 293 HIS D N 1
ATOM 9458 C CA . HIS D 1 294 ? -26.409 12.749 19.185 1.00 37.90 293 HIS D CA 1
ATOM 9459 C C . HIS D 1 294 ? -26.060 14.184 18.789 1.00 36.95 293 HIS D C 1
ATOM 9460 O O . HIS D 1 294 ? -24.935 14.653 19.022 1.00 36.44 293 HIS D O 1
ATOM 9467 N N . VAL D 1 295 ? -27.018 14.903 18.196 1.00 31.46 294 VAL D N 1
ATOM 9468 C CA . VAL D 1 295 ? -26.774 16.303 17.850 1.00 30.19 294 VAL D CA 1
ATOM 9469 C C . VAL D 1 295 ? -26.521 17.128 19.107 1.00 38.56 294 VAL D C 1
ATOM 9470 O O . VAL D 1 295 ? -25.647 18.010 19.128 1.00 41.29 294 VAL D O 1
ATOM 9474 N N . ARG D 1 296 ? -27.272 16.851 20.180 1.00 38.57 295 ARG D N 1
ATOM 9475 C CA . ARG D 1 296 ? -27.059 17.580 21.427 1.00 39.18 295 ARG D CA 1
ATOM 9476 C C . ARG D 1 296 ? -25.678 17.301 22.004 1.00 43.37 295 ARG D C 1
ATOM 9477 O O . ARG D 1 296 ? -25.049 18.191 22.589 1.00 44.84 295 ARG D O 1
ATOM 9485 N N . PHE D 1 297 ? -25.182 16.074 21.840 1.00 45.50 296 PHE D N 1
ATOM 9486 C CA . PHE D 1 297 ? -23.819 15.782 22.270 1.00 40.92 296 PHE D CA 1
ATOM 9487 C C . PHE D 1 297 ? -22.802 16.566 21.452 1.00 39.84 296 PHE D C 1
ATOM 9488 O O . PHE D 1 297 ? -21.825 17.082 22.007 1.00 40.91 296 PHE D O 1
ATOM 9496 N N . LEU D 1 298 ? -23.006 16.656 20.132 1.00 32.06 297 LEU D N 1
ATOM 9497 C CA . LEU D 1 298 ? -22.116 17.489 19.323 1.00 34.14 297 LEU D CA 1
ATOM 9498 C C . LEU D 1 298 ? -22.094 18.918 19.846 1.00 41.75 297 LEU D C 1
ATOM 9499 O O . LEU D 1 298 ? -21.029 19.539 19.954 1.00 39.66 297 LEU D O 1
ATOM 9504 N N . GLU D 1 299 ? -23.267 19.450 20.185 1.00 47.11 298 GLU D N 1
ATOM 9505 C CA . GLU D 1 299 ? -23.342 20.812 20.705 1.00 43.62 298 GLU D CA 1
ATOM 9506 C C . GLU D 1 299 ? -22.673 20.931 22.071 1.00 41.58 298 GLU D C 1
ATOM 9507 O O . GLU D 1 299 ? -22.120 21.989 22.399 1.00 38.83 298 GLU D O 1
ATOM 9513 N N . ASP D 1 300 ? -22.700 19.862 22.870 1.00 36.61 299 ASP D N 1
ATOM 9514 C CA . ASP D 1 300 ? -22.082 19.908 24.192 1.00 37.71 299 ASP D CA 1
ATOM 9515 C C . ASP D 1 300 ? -20.567 20.083 24.098 1.00 41.94 299 ASP D C 1
ATOM 9516 O O . ASP D 1 300 ? -19.982 20.869 24.852 1.00 37.88 299 ASP D O 1
ATOM 9521 N N . MET D 1 301 ? -19.910 19.352 23.188 1.00 47.43 300 MET D N 1
ATOM 9522 C CA . MET D 1 301 ? -18.452 19.416 23.110 1.00 46.33 300 MET D CA 1
ATOM 9523 C C . MET D 1 301 ? -17.955 20.768 22.610 1.00 47.65 300 MET D C 1
ATOM 9524 O O . MET D 1 301 ? -16.851 21.188 22.975 1.00 50.10 300 MET D O 1
ATOM 9529 N N . MET D 1 302 ? -18.737 21.457 21.774 1.00 46.32 301 MET D N 1
ATOM 9530 C CA . MET D 1 302 ? -18.352 22.801 21.347 1.00 44.08 301 MET D CA 1
ATOM 9531 C C . MET D 1 302 ? -18.376 23.764 22.526 1.00 51.87 301 MET D C 1
ATOM 9532 O O . MET D 1 302 ? -17.429 24.533 22.738 1.00 46.67 301 MET D O 1
ATOM 9537 N N . TRP D 1 303 ? -19.452 23.720 23.317 1.00 47.09 302 TRP D N 1
ATOM 9538 C CA . TRP D 1 303 ? -19.557 24.608 24.466 1.00 46.10 302 TRP D CA 1
ATOM 9539 C C . TRP D 1 303 ? -18.516 24.259 25.512 1.00 45.23 302 TRP D C 1
ATOM 9540 O O . TRP D 1 303 ? -18.016 25.145 26.214 1.00 45.90 302 TRP D O 1
ATOM 9551 N N . SER D 1 304 ? -18.201 22.971 25.644 1.00 51.62 303 SER D N 1
ATOM 9552 C CA . SER D 1 304 ? -17.209 22.554 26.626 1.00 53.75 303 SER D CA 1
ATOM 9553 C C . SER D 1 304 ? -15.867 23.223 26.365 1.00 50.72 303 SER D C 1
ATOM 9554 O O . SER D 1 304 ? -15.221 23.706 27.297 1.00 46.07 303 SER D O 1
ATOM 9557 N N . MET D 1 305 ? -15.446 23.294 25.101 1.00 49.33 304 MET D N 1
ATOM 9558 C CA . MET D 1 305 ? -14.150 23.894 24.800 1.00 50.80 304 MET D CA 1
ATOM 9559 C C . MET D 1 305 ? -14.131 25.381 25.128 1.00 55.22 304 MET D C 1
ATOM 9560 O O . MET D 1 305 ? -13.128 25.897 25.635 1.00 55.15 304 MET D O 1
ATOM 9565 N N . VAL D 1 306 ? -15.213 26.092 24.818 1.00 53.38 305 VAL D N 1
ATOM 9566 C CA . VAL D 1 306 ? -15.291 27.513 25.146 1.00 52.31 305 VAL D CA 1
ATOM 9567 C C . VAL D 1 306 ? -15.266 27.729 26.659 1.00 60.15 305 VAL D C 1
ATOM 9568 O O . VAL D 1 306 ? -14.487 28.539 27.175 1.00 60.59 305 VAL D O 1
ATOM 9572 N N . ASP D 1 307 ? -16.123 27.008 27.394 1.00 60.49 306 ASP D N 1
ATOM 9573 C CA . ASP D 1 307 ? -16.311 27.292 28.818 1.00 58.09 306 ASP D CA 1
ATOM 9574 C C . ASP D 1 307 ? -15.228 26.697 29.719 1.00 61.15 306 ASP D C 1
ATOM 9575 O O . ASP D 1 307 ? -14.702 27.391 30.597 1.00 65.87 306 ASP D O 1
ATOM 9580 N N . TRP D 1 308 ? -14.879 25.422 29.527 1.00 60.18 307 TRP D N 1
ATOM 9581 C CA . TRP D 1 308 ? -13.951 24.746 30.431 1.00 63.45 307 TRP D CA 1
ATOM 9582 C C . TRP D 1 308 ? -12.504 25.148 30.172 1.00 69.38 307 TRP D C 1
ATOM 9583 O O . TRP D 1 308 ? -11.782 25.518 31.105 1.00 63.62 307 TRP D O 1
ATOM 9594 N N . SER D 1 309 ? -12.058 25.057 28.914 1.00 70.91 308 SER D N 1
ATOM 9595 C CA . SER D 1 309 ? -10.652 25.283 28.592 1.00 72.12 308 SER D CA 1
ATOM 9596 C C . SER D 1 309 ? -10.175 26.670 29.000 1.00 79.81 308 SER D C 1
ATOM 9597 O O . SER D 1 309 ? -8.972 26.859 29.217 1.00 87.46 308 SER D O 1
ATOM 9600 N N . ALA D 1 310 ? -11.087 27.639 29.131 1.00 74.21 309 ALA D N 1
ATOM 9601 C CA . ALA D 1 310 ? -10.699 28.944 29.651 1.00 71.56 309 ALA D CA 1
ATOM 9602 C C . ALA D 1 310 ? -10.454 28.898 31.154 1.00 81.93 309 ALA D C 1
ATOM 9603 O O . ALA D 1 310 ? -9.624 29.655 31.669 1.00 86.22 309 ALA D O 1
ATOM 9605 N N . ARG D 1 311 ? -11.159 28.017 31.867 1.00 87.35 310 ARG D N 1
ATOM 9606 C CA . ARG D 1 311 ? -11.027 27.935 33.319 1.00 91.75 310 ARG D CA 1
ATOM 9607 C C . ARG D 1 311 ? -9.849 27.071 33.752 1.00 92.88 310 ARG D C 1
ATOM 9608 O O . ARG D 1 311 ? -9.238 27.347 34.790 1.00 97.98 310 ARG D O 1
ATOM 9616 N N . SER D 1 312 ? -9.520 26.036 32.977 1.00 88.40 311 SER D N 1
ATOM 9617 C CA . SER D 1 312 ? -8.550 25.038 33.413 1.00 88.96 311 SER D CA 1
ATOM 9618 C C . SER D 1 312 ? -7.180 25.659 33.660 1.00 88.77 311 SER D C 1
ATOM 9619 O O . SER D 1 312 ? -6.696 26.476 32.871 1.00 85.02 311 SER D O 1
ATOM 9622 N N . ALA D 1 313 ? -6.552 25.258 34.771 1.00 90.05 312 ALA D N 1
ATOM 9623 C CA . ALA D 1 313 ? -5.205 25.696 35.122 1.00 80.86 312 ALA D CA 1
ATOM 9624 C C . ALA D 1 313 ? -4.140 25.086 34.231 1.00 79.49 312 ALA D C 1
ATOM 9625 O O . ALA D 1 313 ? -2.949 25.294 34.483 1.00 85.32 312 ALA D O 1
ATOM 9627 N N . ARG D 1 314 ? -4.542 24.336 33.207 1.00 80.72 313 ARG D N 1
ATOM 9628 C CA . ARG D 1 314 ? -3.590 23.709 32.303 1.00 79.25 313 ARG D CA 1
ATOM 9629 C C . ARG D 1 314 ? -3.000 24.718 31.327 1.00 80.83 313 ARG D C 1
ATOM 9630 O O . ARG D 1 314 ? -1.785 24.735 31.109 1.00 82.54 313 ARG D O 1
ATOM 9638 N N . TYR D 1 315 ? -3.838 25.583 30.753 1.00 81.47 314 TYR D N 1
ATOM 9639 C CA . TYR D 1 315 ? -3.426 26.498 29.695 1.00 83.16 314 TYR D CA 1
ATOM 9640 C C . TYR D 1 315 ? -3.216 27.925 30.197 1.00 84.82 314 TYR D C 1
ATOM 9641 O O . TYR D 1 315 ? -3.391 28.878 29.430 1.00 92.58 314 TYR D O 1
ATOM 9650 N N . ASP D 1 316 ? -2.841 28.099 31.464 1.00 86.96 315 ASP D N 1
ATOM 9651 C CA . ASP D 1 316 ? -2.716 29.448 32.006 1.00 99.86 315 ASP D CA 1
ATOM 9652 C C . ASP D 1 316 ? -1.340 30.057 31.732 1.00 104.18 315 ASP D C 1
ATOM 9653 O O . ASP D 1 316 ? -1.252 31.195 31.259 1.00 101.19 315 ASP D O 1
ATOM 9658 N N . VAL D 1 317 ? -0.269 29.313 32.012 1.00 95.84 316 VAL D N 1
ATOM 9659 C CA . VAL D 1 317 ? 1.105 29.751 31.753 1.00 94.38 316 VAL D CA 1
ATOM 9660 C C . VAL D 1 317 ? 1.382 31.144 32.323 1.00 88.47 316 VAL D C 1
ATOM 9661 O O . VAL D 1 317 ? 2.440 31.395 32.905 1.00 76.96 316 VAL D O 1
ATOM 9665 N N . ASP E 1 1 ? 74.386 13.054 45.644 1.00 87.45 0 ASP E N 1
ATOM 9666 C CA . ASP E 1 1 ? 73.617 14.248 45.319 1.00 98.65 0 ASP E CA 1
ATOM 9667 C C . ASP E 1 1 ? 73.743 15.278 46.443 1.00 99.64 0 ASP E C 1
ATOM 9668 O O . ASP E 1 1 ? 73.299 15.038 47.564 1.00 97.97 0 ASP E O 1
ATOM 9673 N N . MET E 1 2 ? 74.351 16.421 46.130 1.00 102.76 1 MET E N 1
ATOM 9674 C CA . MET E 1 2 ? 74.571 17.487 47.101 1.00 107.96 1 MET E CA 1
ATOM 9675 C C . MET E 1 2 ? 73.251 18.212 47.368 1.00 115.70 1 MET E C 1
ATOM 9676 O O . MET E 1 2 ? 72.179 17.773 46.943 1.00 119.76 1 MET E O 1
ATOM 9681 N N . THR E 1 3 ? 73.303 19.338 48.077 1.00 114.96 2 THR E N 1
ATOM 9682 C CA . THR E 1 3 ? 72.089 20.073 48.413 1.00 103.85 2 THR E CA 1
ATOM 9683 C C . THR E 1 3 ? 72.187 21.524 47.943 1.00 99.18 2 THR E C 1
ATOM 9684 O O . THR E 1 3 ? 73.227 21.980 47.460 1.00 96.43 2 THR E O 1
ATOM 9688 N N . ILE E 1 4 ? 71.087 22.256 48.137 1.00 92.53 3 ILE E N 1
ATOM 9689 C CA . ILE E 1 4 ? 70.968 23.664 47.763 1.00 79.16 3 ILE E CA 1
ATOM 9690 C C . ILE E 1 4 ? 70.003 24.330 48.734 1.00 77.29 3 ILE E C 1
ATOM 9691 O O . ILE E 1 4 ? 69.118 23.679 49.296 1.00 91.77 3 ILE E O 1
ATOM 9696 N N . SER E 1 5 ? 70.176 25.635 48.936 1.00 61.27 4 SER E N 1
ATOM 9697 C CA . SER E 1 5 ? 69.243 26.441 49.717 1.00 55.14 4 SER E CA 1
ATOM 9698 C C . SER E 1 5 ? 68.558 27.407 48.758 1.00 53.85 4 SER E C 1
ATOM 9699 O O . SER E 1 5 ? 69.203 28.311 48.218 1.00 53.69 4 SER E O 1
ATOM 9702 N N . VAL E 1 6 ? 67.256 27.230 48.560 1.00 54.01 5 VAL E N 1
ATOM 9703 C CA . VAL E 1 6 ? 66.505 28.068 47.628 1.00 47.50 5 VAL E CA 1
ATOM 9704 C C . VAL E 1 6 ? 66.219 29.406 48.296 1.00 51.92 5 VAL E C 1
ATOM 9705 O O . VAL E 1 6 ? 65.528 29.446 49.323 1.00 68.80 5 VAL E O 1
ATOM 9709 N N . PRO E 1 7 ? 66.703 30.517 47.747 1.00 52.65 6 PRO E N 1
ATOM 9710 C CA . PRO E 1 7 ? 66.544 31.809 48.424 1.00 60.52 6 PRO E CA 1
ATOM 9711 C C . PRO E 1 7 ? 65.098 32.282 48.433 1.00 63.07 6 PRO E C 1
ATOM 9712 O O . PRO E 1 7 ? 64.234 31.782 47.708 1.00 58.02 6 PRO E O 1
ATOM 9716 N N . GLN E 1 8 ? 64.849 33.278 49.285 1.00 61.58 7 GLN E N 1
ATOM 9717 C CA . GLN E 1 8 ? 63.543 33.902 49.415 1.00 69.84 7 GLN E CA 1
ATOM 9718 C C . GLN E 1 8 ? 63.399 35.005 48.364 1.00 70.69 7 GLN E C 1
ATOM 9719 O O . GLN E 1 8 ? 64.333 35.314 47.621 1.00 77.07 7 GLN E O 1
ATOM 9725 N N . LEU E 1 9 ? 62.220 35.629 48.311 1.00 66.05 8 LEU E N 1
ATOM 9726 C CA . LEU E 1 9 ? 61.911 36.578 47.240 1.00 62.80 8 LEU E CA 1
ATOM 9727 C C . LEU E 1 9 ? 60.905 37.596 47.767 1.00 66.01 8 LEU E C 1
ATOM 9728 O O . LEU E 1 9 ? 59.709 37.301 47.850 1.00 69.66 8 LEU E O 1
ATOM 9733 N N . ASP E 1 10 ? 61.392 38.790 48.107 1.00 73.93 9 ASP E N 1
ATOM 9734 C CA . ASP E 1 10 ? 60.525 39.855 48.602 1.00 68.82 9 ASP E CA 1
ATOM 9735 C C . ASP E 1 10 ? 59.892 40.561 47.411 1.00 60.71 9 ASP E C 1
ATOM 9736 O O . ASP E 1 10 ? 60.584 41.243 46.649 1.00 67.53 9 ASP E O 1
ATOM 9741 N N . CYS E 1 11 ? 58.587 40.396 47.241 1.00 53.93 10 CYS E N 1
ATOM 9742 C CA . CYS E 1 11 ? 57.845 41.120 46.209 1.00 57.53 10 CYS E CA 1
ATOM 9743 C C . CYS E 1 11 ? 56.762 41.953 46.884 1.00 62.51 10 CYS E C 1
ATOM 9744 O O . CYS E 1 11 ? 55.823 41.387 47.477 1.00 63.86 10 CYS E O 1
ATOM 9747 N N . PRO E 1 12 ? 56.847 43.284 46.831 1.00 59.62 11 PRO E N 1
ATOM 9748 C CA . PRO E 1 12 ? 55.877 44.149 47.530 1.00 61.08 11 PRO E CA 1
ATOM 9749 C C . PRO E 1 12 ? 54.549 44.256 46.787 1.00 52.09 11 PRO E C 1
ATOM 9750 O O . PRO E 1 12 ? 54.104 45.339 46.397 1.00 55.87 11 PRO E O 1
ATOM 9754 N N . LEU E 1 13 ? 53.901 43.111 46.585 1.00 45.70 12 LEU E N 1
ATOM 9755 C CA . LEU E 1 13 ? 52.605 43.048 45.917 1.00 45.45 12 LEU E CA 1
ATOM 9756 C C . LEU E 1 13 ? 51.784 41.976 46.623 1.00 56.24 12 LEU E C 1
ATOM 9757 O O . LEU E 1 13 ? 52.056 40.786 46.449 1.00 70.17 12 LEU E O 1
ATOM 9762 N N . SER E 1 14 ? 50.786 42.375 47.413 1.00 57.28 13 SER E N 1
ATOM 9763 C CA . SER E 1 14 ? 50.011 41.420 48.196 1.00 46.53 13 SER E CA 1
ATOM 9764 C C . SER E 1 14 ? 48.537 41.439 47.803 1.00 46.22 13 SER E C 1
ATOM 9765 O O . SER E 1 14 ? 48.014 42.439 47.304 1.00 46.78 13 SER E O 1
ATOM 9768 N N . ARG E 1 15 ? 47.863 40.310 48.059 1.00 42.59 14 ARG E N 1
ATOM 9769 C CA . ARG E 1 15 ? 46.491 40.125 47.605 1.00 43.45 14 ARG E CA 1
ATOM 9770 C C . ARG E 1 15 ? 45.798 39.060 48.445 1.00 46.59 14 ARG E C 1
ATOM 9771 O O . ARG E 1 15 ? 46.465 38.111 48.880 1.00 52.50 14 ARG E O 1
ATOM 9779 N N . PRO E 1 16 ? 44.501 39.192 48.728 1.00 45.45 15 PRO E N 1
ATOM 9780 C CA . PRO E 1 16 ? 43.782 38.143 49.467 1.00 56.02 15 PRO E CA 1
ATOM 9781 C C . PRO E 1 16 ? 43.420 36.931 48.614 1.00 51.01 15 PRO E C 1
ATOM 9782 O O . PRO E 1 16 ? 43.119 37.039 47.423 1.00 46.14 15 PRO E O 1
ATOM 9786 N N . VAL E 1 17 ? 43.453 35.756 49.257 1.00 47.40 16 VAL E N 1
ATOM 9787 C CA . VAL E 1 17 ? 43.173 34.487 48.593 1.00 48.87 16 VAL E CA 1
ATOM 9788 C C . VAL E 1 17 ? 41.675 34.206 48.662 1.00 50.04 16 VAL E C 1
ATOM 9789 O O . VAL E 1 17 ? 40.966 34.704 49.538 1.00 59.34 16 VAL E O 1
ATOM 9793 N N . HIS E 1 18 ? 41.183 33.397 47.725 1.00 47.87 17 HIS E N 1
ATOM 9794 C CA . HIS E 1 18 ? 39.776 33.010 47.744 1.00 55.69 17 HIS E CA 1
ATOM 9795 C C . HIS E 1 18 ? 39.520 32.003 48.866 1.00 53.17 17 HIS E C 1
ATOM 9796 O O . HIS E 1 18 ? 40.323 31.089 49.076 1.00 52.26 17 HIS E O 1
ATOM 9803 N N . PRO E 1 19 ? 38.412 32.144 49.602 1.00 53.69 18 PRO E N 1
ATOM 9804 C CA . PRO E 1 19 ? 38.210 31.300 50.792 1.00 52.39 18 PRO E CA 1
ATOM 9805 C C . PRO E 1 19 ? 37.971 29.833 50.475 1.00 58.06 18 PRO E C 1
ATOM 9806 O O . PRO E 1 19 ? 38.371 28.969 51.266 1.00 54.56 18 PRO E O 1
ATOM 9810 N N . GLU E 1 20 ? 37.325 29.524 49.352 1.00 60.92 19 GLU E N 1
ATOM 9811 C CA . GLU E 1 20 ? 36.911 28.168 49.016 1.00 56.92 19 GLU E CA 1
ATOM 9812 C C . GLU E 1 20 ? 38.057 27.293 48.493 1.00 53.89 19 GLU E C 1
ATOM 9813 O O . GLU E 1 20 ? 37.781 26.305 47.803 1.00 61.93 19 GLU E O 1
ATOM 9819 N N . GLY E 1 21 ? 39.313 27.635 48.793 1.00 51.50 20 GLY E N 1
ATOM 9820 C CA . GLY E 1 21 ? 40.440 26.919 48.206 1.00 59.38 20 GLY E CA 1
ATOM 9821 C C . GLY E 1 21 ? 40.436 25.423 48.478 1.00 59.19 20 GLY E C 1
ATOM 9822 O O . GLY E 1 21 ? 40.568 24.613 47.557 1.00 53.62 20 GLY E O 1
ATOM 9823 N N . GLU E 1 22 ? 40.321 25.036 49.752 1.00 58.15 21 GLU E N 1
ATOM 9824 C CA . GLU E 1 22 ? 40.354 23.619 50.118 1.00 63.23 21 GLU E CA 1
ATOM 9825 C C . GLU E 1 22 ? 39.255 22.832 49.405 1.00 61.97 21 GLU E C 1
ATOM 9826 O O . GLU E 1 22 ? 39.473 21.693 48.951 1.00 55.40 21 GLU E O 1
ATOM 9832 N N . ARG E 1 23 ? 38.056 23.414 49.324 1.00 61.75 22 ARG E N 1
ATOM 9833 C CA . ARG E 1 23 ? 36.991 22.801 48.540 1.00 59.26 22 ARG E CA 1
ATOM 9834 C C . ARG E 1 23 ? 37.457 22.561 47.113 1.00 56.34 22 ARG E C 1
ATOM 9835 O O . ARG E 1 23 ? 37.163 21.517 46.521 1.00 58.88 22 ARG E O 1
ATOM 9843 N N . ALA E 1 24 ? 38.148 23.545 46.529 1.00 56.92 23 ALA E N 1
ATOM 9844 C CA . ALA E 1 24 ? 38.676 23.391 45.178 1.00 57.06 23 ALA E CA 1
ATOM 9845 C C . ALA E 1 24 ? 39.685 22.250 45.094 1.00 56.25 23 ALA E C 1
ATOM 9846 O O . ALA E 1 24 ? 39.762 21.567 44.072 1.00 55.07 23 ALA E O 1
ATOM 9848 N N . ASP E 1 25 ? 40.516 22.076 46.126 1.00 52.49 24 ASP E N 1
ATOM 9849 C CA . ASP E 1 25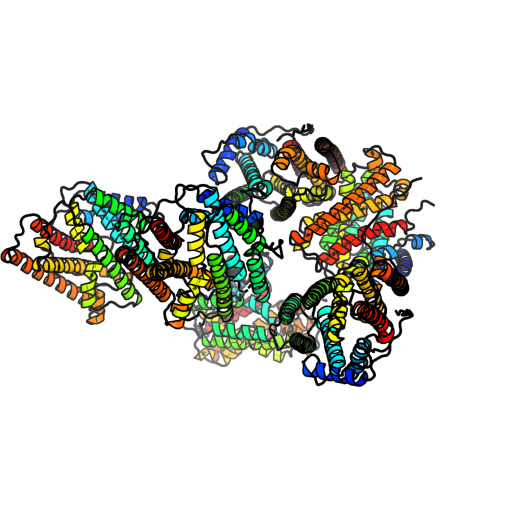 ? 41.415 20.922 46.175 1.00 53.12 24 ASP E CA 1
ATOM 9850 C C . ASP E 1 25 ? 40.632 19.619 46.026 1.00 59.70 24 ASP E C 1
ATOM 9851 O O . ASP E 1 25 ? 40.958 18.749 45.197 1.00 60.37 24 ASP E O 1
ATOM 9856 N N . ALA E 1 26 ? 39.600 19.467 46.857 1.00 60.29 25 ALA E N 1
ATOM 9857 C CA . ALA E 1 26 ? 38.760 18.275 46.779 1.00 61.24 25 ALA E CA 1
ATOM 9858 C C . ALA E 1 26 ? 38.156 18.120 45.384 1.00 62.99 25 ALA E C 1
ATOM 9859 O O . ALA E 1 26 ? 38.171 17.026 44.804 1.00 64.73 25 ALA E O 1
ATOM 9861 N N . TYR E 1 27 ? 37.598 19.209 44.843 1.00 60.56 26 TYR E N 1
ATOM 9862 C CA . TYR E 1 27 ? 37.008 19.174 43.506 1.00 59.76 26 TYR E CA 1
ATOM 9863 C C . TYR E 1 27 ? 38.032 18.762 42.457 1.00 59.42 26 TYR E C 1
ATOM 9864 O O . TYR E 1 27 ? 37.693 18.088 41.479 1.00 53.28 26 TYR E O 1
ATOM 9873 N N . ALA E 1 28 ? 39.273 19.225 42.610 1.00 57.80 27 ALA E N 1
ATOM 9874 C CA . ALA E 1 28 ? 40.343 18.832 41.705 1.00 57.42 27 ALA E CA 1
ATOM 9875 C C . ALA E 1 28 ? 40.503 17.323 41.696 1.00 60.00 27 ALA E C 1
ATOM 9876 O O . ALA E 1 28 ? 40.524 16.693 40.631 1.00 65.40 27 ALA E O 1
ATOM 9878 N N . VAL E 1 29 ? 40.651 16.730 42.882 1.00 58.67 28 VAL E N 1
ATOM 9879 C CA . VAL E 1 29 ? 40.776 15.273 42.948 1.00 59.69 28 VAL E CA 1
ATOM 9880 C C . VAL E 1 29 ? 39.572 14.609 42.285 1.00 62.29 28 VAL E C 1
ATOM 9881 O O . VAL E 1 29 ? 39.711 13.644 41.513 1.00 65.49 28 VAL E O 1
ATOM 9885 N N . GLU E 1 30 ? 38.373 15.128 42.566 1.00 65.40 29 GLU E N 1
ATOM 9886 C CA . GLU E 1 30 ? 37.154 14.590 41.966 1.00 65.96 29 GLU E CA 1
ATOM 9887 C C . GLU E 1 30 ? 37.248 14.584 40.445 1.00 55.05 29 GLU E C 1
ATOM 9888 O O . GLU E 1 30 ? 36.997 13.560 39.802 1.00 48.44 29 GLU E O 1
ATOM 9894 N N . TRP E 1 31 ? 37.593 15.731 39.856 1.00 66.81 30 TRP E N 1
ATOM 9895 C CA . TRP E 1 31 ? 37.663 15.858 38.402 1.00 73.93 30 TRP E CA 1
ATOM 9896 C C . TRP E 1 31 ? 38.706 14.912 37.811 1.00 69.59 30 TRP E C 1
ATOM 9897 O O . TRP E 1 31 ? 38.436 14.209 36.827 1.00 68.34 30 TRP E O 1
ATOM 9908 N N . LEU E 1 32 ? 39.908 14.881 38.399 1.00 66.54 31 LEU E N 1
ATOM 9909 C CA . LEU E 1 32 ? 40.956 14.018 37.857 1.00 70.86 31 LEU E CA 1
ATOM 9910 C C . LEU E 1 32 ? 40.553 12.547 37.889 1.00 74.95 31 LEU E C 1
ATOM 9911 O O . LEU E 1 32 ? 40.911 11.785 36.982 1.00 77.72 31 LEU E O 1
ATOM 9916 N N . ARG E 1 33 ? 39.812 12.114 38.912 1.00 80.79 32 ARG E N 1
ATOM 9917 C CA . ARG E 1 33 ? 39.345 10.729 38.840 1.00 70.95 32 ARG E CA 1
ATOM 9918 C C . ARG E 1 33 ? 38.189 10.565 37.855 1.00 64.28 32 ARG E C 1
ATOM 9919 O O . ARG E 1 33 ? 38.118 9.556 37.146 1.00 68.04 32 ARG E O 1
ATOM 9927 N N . GLY E 1 34 ? 37.295 11.552 37.770 1.00 67.58 33 GLY E N 1
ATOM 9928 C CA . GLY E 1 34 ? 36.115 11.428 36.933 1.00 67.27 33 GLY E CA 1
ATOM 9929 C C . GLY E 1 34 ? 36.377 11.498 35.445 1.00 65.54 33 GLY E C 1
ATOM 9930 O O . GLY E 1 34 ? 35.536 11.049 34.660 1.00 70.69 33 GLY E O 1
ATOM 9931 N N . VAL E 1 35 ? 37.510 12.064 35.034 1.00 67.65 34 VAL E N 1
ATOM 9932 C CA . VAL E 1 35 ? 37.805 12.208 33.612 1.00 68.49 34 VAL E CA 1
ATOM 9933 C C . VAL E 1 35 ? 38.738 11.110 33.109 1.00 66.15 34 VAL E C 1
ATOM 9934 O O . VAL E 1 35 ? 38.711 10.787 31.911 1.00 65.48 34 VAL E O 1
ATOM 9938 N N . GLY E 1 36 ? 39.518 10.495 33.990 1.00 66.31 35 GLY E N 1
ATOM 9939 C CA . GLY E 1 36 ? 40.471 9.469 33.624 1.00 58.73 35 GLY E CA 1
ATOM 9940 C C . GLY E 1 36 ? 41.903 9.880 33.859 1.00 63.38 35 GLY E C 1
ATOM 9941 O O . GLY E 1 36 ? 42.815 9.095 33.575 1.00 67.86 35 GLY E O 1
ATOM 9942 N N . LEU E 1 37 ? 42.124 11.092 34.366 1.00 68.63 36 LEU E N 1
ATOM 9943 C CA . LEU E 1 37 ? 43.460 11.579 34.670 1.00 67.18 36 LEU E CA 1
ATOM 9944 C C . LEU E 1 37 ? 44.015 10.983 35.954 1.00 72.44 36 LEU E C 1
ATOM 9945 O O . LEU E 1 37 ? 45.232 11.029 36.163 1.00 86.03 36 LEU E O 1
ATOM 9950 N N . MET E 1 38 ? 43.160 10.429 36.814 1.00 76.53 37 MET E N 1
ATOM 9951 C CA . MET E 1 38 ? 43.594 9.829 38.068 1.00 86.26 37 MET E CA 1
ATOM 9952 C C . MET E 1 38 ? 42.853 8.517 38.288 1.00 84.63 37 MET E C 1
ATOM 9953 O O . MET E 1 38 ? 41.676 8.390 37.939 1.00 78.20 37 MET E O 1
ATOM 9958 N N . ALA E 1 39 ? 43.554 7.550 38.874 1.00 80.45 38 ALA E N 1
ATOM 9959 C CA . ALA E 1 39 ? 43.112 6.162 38.887 1.00 81.64 38 ALA E CA 1
ATOM 9960 C C . ALA E 1 39 ? 41.973 5.964 39.889 1.00 91.94 38 ALA E C 1
ATOM 9961 O O . ALA E 1 39 ? 41.396 6.913 40.430 1.00 91.19 38 ALA E O 1
ATOM 9963 N N . ASP E 1 40 ? 41.641 4.695 40.140 1.00 100.57 39 ASP E N 1
ATOM 9964 C CA . ASP E 1 40 ? 40.529 4.360 41.022 1.00 95.49 39 ASP E CA 1
ATOM 9965 C C . ASP E 1 40 ? 40.902 4.513 42.491 1.00 89.60 39 ASP E C 1
ATOM 9966 O O . ASP E 1 40 ? 40.123 5.070 43.272 1.00 78.80 39 ASP E O 1
ATOM 9971 N N . GLU E 1 41 ? 42.080 4.029 42.886 1.00 95.28 40 GLU E N 1
ATOM 9972 C CA . GLU E 1 41 ? 42.535 4.117 44.269 1.00 97.65 40 GLU E CA 1
ATOM 9973 C C . GLU E 1 41 ? 43.942 4.694 44.301 1.00 101.14 40 GLU E C 1
ATOM 9974 O O . GLU E 1 41 ? 44.876 4.100 43.750 1.00 95.66 40 GLU E O 1
ATOM 9980 N N . ALA E 1 42 ? 44.086 5.851 44.942 1.00 97.96 41 ALA E N 1
ATOM 9981 C CA . ALA E 1 42 ? 45.378 6.488 45.141 1.00 88.89 41 ALA E CA 1
ATOM 9982 C C . ALA E 1 42 ? 45.221 7.515 46.249 1.00 91.12 41 ALA E C 1
ATOM 9983 O O . ALA E 1 42 ? 44.197 8.201 46.318 1.00 83.18 41 ALA E O 1
ATOM 9985 N N . ASP E 1 43 ? 46.227 7.601 47.120 1.00 101.30 42 ASP E N 1
ATOM 9986 C CA . ASP E 1 43 ? 46.179 8.555 48.221 1.00 104.20 42 ASP E CA 1
ATOM 9987 C C . ASP E 1 43 ? 46.029 9.970 47.683 1.00 100.39 42 ASP E C 1
ATOM 9988 O O . ASP E 1 43 ? 46.752 10.386 46.773 1.00 96.21 42 ASP E O 1
ATOM 9993 N N . ALA E 1 44 ? 45.069 10.702 48.238 1.00 104.08 43 ALA E N 1
ATOM 9994 C CA . ALA E 1 44 ? 44.827 12.082 47.852 1.00 95.18 43 ALA E CA 1
ATOM 9995 C C . ALA E 1 44 ? 45.642 13.070 48.670 1.00 86.31 43 ALA E C 1
ATOM 9996 O O . ALA E 1 44 ? 45.427 14.276 48.547 1.00 83.67 43 ALA E O 1
ATOM 9998 N N . ALA E 1 45 ? 46.604 12.601 49.458 1.00 83.90 44 ALA E N 1
ATOM 9999 C CA . ALA E 1 45 ? 47.382 13.556 50.232 1.00 88.53 44 ALA E CA 1
ATOM 10000 C C . ALA E 1 45 ? 48.696 13.940 49.556 1.00 94.96 44 ALA E C 1
ATOM 10001 O O . ALA E 1 45 ? 49.364 14.870 50.029 1.00 88.72 44 ALA E O 1
ATOM 10003 N N . PRO E 1 46 ? 49.124 13.274 48.458 1.00 103.36 45 PRO E N 1
ATOM 10004 C CA . PRO E 1 46 ? 50.157 13.901 47.624 1.00 97.91 45 PRO E CA 1
ATOM 10005 C C . PRO E 1 46 ? 49.554 14.853 46.603 1.00 87.52 45 PRO E C 1
ATOM 10006 O O . PRO E 1 46 ? 50.261 15.692 46.036 1.00 88.29 45 PRO E O 1
ATOM 10010 N N . VAL E 1 47 ? 48.247 14.736 46.369 1.00 84.72 46 VAL E N 1
ATOM 10011 C CA . VAL E 1 47 ? 47.549 15.634 45.451 1.00 82.67 46 VAL E CA 1
ATOM 10012 C C . VAL E 1 47 ? 46.999 16.856 46.176 1.00 83.10 46 VAL E C 1
ATOM 10013 O O . VAL E 1 47 ? 47.050 17.971 45.652 1.00 80.46 46 VAL E O 1
ATOM 10017 N N . LEU E 1 48 ? 46.473 16.669 47.390 1.00 85.92 47 LEU E N 1
ATOM 10018 C CA . LEU E 1 48 ? 46.080 17.815 48.203 1.00 80.05 47 LEU E CA 1
ATOM 10019 C C . LEU E 1 48 ? 47.293 18.645 48.597 1.00 77.18 47 LEU E C 1
ATOM 10020 O O . LEU E 1 48 ? 47.163 19.844 48.864 1.00 76.11 47 LEU E O 1
ATOM 10025 N N . ALA E 1 49 ? 48.474 18.021 48.641 1.00 80.09 48 ALA E N 1
ATOM 10026 C CA . ALA E 1 49 ? 49.708 18.746 48.915 1.00 78.20 48 ALA E CA 1
ATOM 10027 C C . ALA E 1 49 ? 50.114 19.631 47.746 1.00 87.36 48 ALA E C 1
ATOM 10028 O O . ALA E 1 49 ? 50.872 20.587 47.942 1.00 96.97 48 ALA E O 1
ATOM 10030 N N . VAL E 1 50 ? 49.657 19.313 46.533 1.00 79.96 49 VAL E N 1
ATOM 10031 C CA . VAL E 1 50 ? 49.933 20.171 45.385 1.00 79.96 49 VAL E CA 1
ATOM 10032 C C . VAL E 1 50 ? 49.248 21.522 45.555 1.00 72.31 49 VAL E C 1
ATOM 10033 O O . VAL E 1 50 ? 49.869 22.578 45.387 1.00 76.24 49 VAL E O 1
ATOM 10037 N N . GLY E 1 51 ? 47.964 21.512 45.900 1.00 68.39 50 GLY E N 1
ATOM 10038 C CA . GLY E 1 51 ? 47.242 22.744 46.148 1.00 60.66 50 GLY E CA 1
ATOM 10039 C C . GLY E 1 51 ? 46.765 23.402 44.871 1.00 53.73 50 GLY E C 1
ATOM 10040 O O . GLY E 1 51 ? 46.935 24.610 44.687 1.00 55.14 50 GLY E O 1
ATOM 10041 N N . LEU E 1 52 ? 46.150 22.618 43.983 1.00 55.17 51 LEU E N 1
ATOM 10042 C CA . LEU E 1 52 ? 45.667 23.173 42.723 1.00 47.53 51 LEU E CA 1
ATOM 10043 C C . LEU E 1 52 ? 44.531 24.160 42.935 1.00 43.08 51 LEU E C 1
ATOM 10044 O O . LEU E 1 52 ? 44.340 25.069 42.121 1.00 48.36 51 LEU E O 1
ATOM 10049 N N . GLY E 1 53 ? 43.769 24.007 44.016 1.00 47.59 52 GLY E N 1
ATOM 10050 C CA . GLY E 1 53 ? 42.682 24.932 44.268 1.00 52.78 52 GLY E CA 1
ATOM 10051 C C . GLY E 1 53 ? 43.112 26.253 44.862 1.00 52.75 52 GLY E C 1
ATOM 10052 O O . GLY E 1 53 ? 42.462 27.275 44.631 1.00 47.58 52 GLY E O 1
ATOM 10053 N N . ARG E 1 54 ? 44.209 26.259 45.619 1.00 50.50 53 ARG E N 1
ATOM 10054 C CA . ARG E 1 54 ? 44.686 27.499 46.216 1.00 52.48 53 ARG E CA 1
ATOM 10055 C C . ARG E 1 54 ? 45.308 28.418 45.172 1.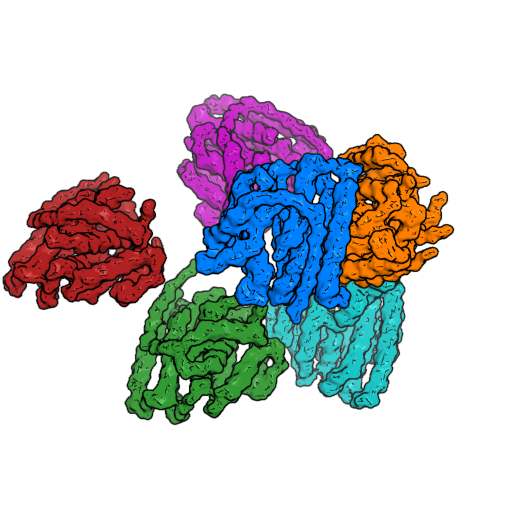00 58.24 53 ARG E C 1
ATOM 10056 O O . ARG E 1 54 ? 45.160 29.644 45.246 1.00 61.73 53 ARG E O 1
ATOM 10064 N N . LEU E 1 55 ? 45.994 27.849 44.180 1.00 51.83 54 LEU E N 1
ATOM 10065 C CA . LEU E 1 55 ? 46.471 28.659 43.065 1.00 53.48 54 LEU E CA 1
ATOM 10066 C C . LEU E 1 55 ? 45.300 29.277 42.304 1.00 53.63 54 LEU E C 1
ATOM 10067 O O . LEU E 1 55 ? 45.273 30.491 42.044 1.00 55.28 54 LEU E O 1
ATOM 10072 N N . ALA E 1 56 ? 44.303 28.455 41.963 1.00 43.48 55 ALA E N 1
ATOM 10073 C CA . ALA E 1 56 ? 43.097 28.977 41.333 1.00 45.51 55 ALA E CA 1
ATOM 10074 C C . ALA E 1 56 ? 42.483 30.080 42.180 1.00 49.17 55 ALA E C 1
ATOM 10075 O O . ALA E 1 56 ? 42.012 31.095 41.655 1.00 53.41 55 ALA E O 1
ATOM 10077 N N . ALA E 1 57 ? 42.495 29.897 43.500 1.00 50.81 56 ALA E N 1
ATOM 10078 C CA . ALA E 1 57 ? 42.023 30.932 44.409 1.00 57.57 56 ALA E CA 1
ATOM 10079 C C . ALA E 1 57 ? 42.842 32.208 44.262 1.00 56.08 56 ALA E C 1
ATOM 10080 O O . ALA E 1 57 ? 42.305 33.317 44.365 1.00 48.28 56 ALA E O 1
ATOM 10082 N N . CYS E 1 58 ? 44.147 32.068 44.017 1.00 52.21 57 CYS E N 1
ATOM 10083 C CA . CYS E 1 58 ? 44.980 33.241 43.773 1.00 44.13 57 CYS E CA 1
ATOM 10084 C C . CYS E 1 58 ? 44.627 33.922 42.459 1.00 47.30 57 CYS E C 1
ATOM 10085 O O . CYS E 1 58 ? 44.863 35.126 42.308 1.00 50.60 57 CYS E O 1
ATOM 10088 N N . TYR E 1 59 ? 44.069 33.183 41.502 1.00 48.66 58 TYR E N 1
ATOM 10089 C CA . TYR E 1 59 ? 43.826 33.738 40.173 1.00 49.83 58 TYR E CA 1
ATOM 10090 C C . TYR E 1 59 ? 42.413 34.279 39.965 1.00 57.84 58 TYR E C 1
ATOM 10091 O O . TYR E 1 59 ? 42.134 34.819 38.889 1.00 57.26 58 TYR E O 1
ATOM 10100 N N . VAL E 1 60 ? 41.513 34.155 40.942 1.00 62.02 59 VAL E N 1
ATOM 10101 C CA . VAL E 1 60 ? 40.166 34.696 40.797 1.00 64.51 59 VAL E CA 1
ATOM 10102 C C . VAL E 1 60 ? 39.935 35.745 41.876 1.00 54.15 59 VAL E C 1
ATOM 10103 O O . VAL E 1 60 ? 40.663 35.825 42.867 1.00 63.65 59 VAL E O 1
ATOM 10107 N N . ASP E 1 61 ? 38.900 36.555 41.673 1.00 58.01 60 ASP E N 1
ATOM 10108 C CA . ASP E 1 61 ? 38.507 37.572 42.639 1.00 69.40 60 ASP E CA 1
ATOM 10109 C C . ASP E 1 61 ? 37.722 36.977 43.806 1.00 62.56 60 ASP E C 1
ATOM 10110 O O . ASP E 1 61 ? 37.168 35.877 43.728 1.00 62.41 60 ASP E O 1
ATOM 10115 N N . GLU E 1 62 ? 37.698 37.726 44.911 1.00 59.29 61 GLU E N 1
ATOM 10116 C CA . GLU E 1 62 ? 37.045 37.247 46.124 1.00 55.49 61 GLU E CA 1
ATOM 10117 C C . GLU E 1 62 ? 35.552 37.055 45.905 1.00 63.13 61 GLU E C 1
ATOM 10118 O O . GLU E 1 62 ? 34.946 36.160 46.502 1.00 55.56 61 GLU E O 1
ATOM 10124 N N . ASN E 1 63 ? 34.954 37.864 45.035 1.00 77.45 62 ASN E N 1
ATOM 10125 C CA . ASN E 1 63 ? 33.520 37.809 44.747 1.00 79.89 62 ASN E CA 1
ATOM 10126 C C . ASN E 1 63 ? 33.255 37.064 43.440 1.00 76.36 62 ASN E C 1
ATOM 10127 O O . ASN E 1 63 ? 32.669 37.599 42.497 1.00 86.02 62 ASN E O 1
ATOM 10132 N N . ALA E 1 64 ? 33.686 35.808 43.386 1.00 63.65 63 ALA E N 1
ATOM 10133 C CA . ALA E 1 64 ? 33.553 35.019 42.174 1.00 63.36 63 ALA E CA 1
ATOM 10134 C C . ALA E 1 64 ? 32.673 33.806 42.427 1.00 63.61 63 ALA E C 1
ATOM 10135 O O . ALA E 1 64 ? 32.651 33.251 43.530 1.00 63.20 63 ALA E O 1
ATOM 10137 N N . SER E 1 65 ? 31.988 33.369 41.375 1.00 56.50 64 SER E N 1
ATOM 10138 C CA . SER E 1 65 ? 31.084 32.241 41.505 1.00 53.64 64 SER E CA 1
ATOM 10139 C C . SER E 1 65 ? 31.891 30.981 41.770 1.00 52.79 64 SER E C 1
ATOM 10140 O O . SER E 1 65 ? 33.072 30.894 41.424 1.00 57.24 64 SER E O 1
ATOM 10143 N N . TRP E 1 66 ? 31.259 30.001 42.413 1.00 55.86 65 TRP E N 1
ATOM 10144 C CA . TRP E 1 66 ? 31.951 28.730 42.575 1.00 54.72 65 TRP E CA 1
ATOM 10145 C C . TRP E 1 66 ? 32.207 28.079 41.226 1.00 61.15 65 TRP E C 1
ATOM 10146 O O . TRP E 1 66 ? 33.169 27.319 41.077 1.00 65.17 65 TRP E O 1
ATOM 10157 N N . ASP E 1 67 ? 31.349 28.351 40.240 1.00 56.99 66 ASP E N 1
ATOM 10158 C CA . ASP E 1 67 ? 31.588 27.839 38.896 1.00 58.91 66 ASP E CA 1
ATOM 10159 C C . ASP E 1 67 ? 32.919 28.351 38.359 1.00 54.76 66 ASP E C 1
ATOM 10160 O O . ASP E 1 67 ? 33.689 27.595 37.756 1.00 48.08 66 ASP E O 1
ATOM 10165 N N . THR E 1 68 ? 33.212 29.631 38.604 1.00 58.18 67 THR E N 1
ATOM 10166 C CA . THR E 1 68 ? 34.439 30.252 38.112 1.00 53.47 67 THR E CA 1
ATOM 10167 C C . THR E 1 68 ? 35.676 29.666 38.785 1.00 52.72 67 THR E C 1
ATOM 10168 O O . THR E 1 68 ? 36.643 29.284 38.112 1.00 51.88 67 THR E O 1
ATOM 10172 N N . LEU E 1 69 ? 35.670 29.613 40.116 1.00 47.69 68 LEU E N 1
ATOM 10173 C CA . LEU E 1 69 ? 36.786 29.026 40.845 1.00 43.64 68 LEU E CA 1
ATOM 10174 C C . LEU E 1 69 ? 36.978 27.564 40.457 1.00 49.68 68 LEU E C 1
ATOM 10175 O O . LEU E 1 69 ? 38.114 27.087 40.318 1.00 53.13 68 LEU E O 1
ATOM 10180 N N . ALA E 1 70 ? 35.873 26.845 40.247 1.00 50.44 69 ALA E N 1
ATOM 10181 C CA . ALA E 1 70 ? 35.954 25.449 39.833 1.00 51.15 69 ALA E CA 1
ATOM 10182 C C . ALA E 1 70 ? 36.593 25.319 38.455 1.00 54.56 69 ALA E C 1
ATOM 10183 O O . ALA E 1 70 ? 37.436 24.443 38.240 1.00 55.14 69 ALA E O 1
ATOM 10185 N N . PHE E 1 71 ? 36.204 26.178 37.506 1.00 52.39 70 PHE E N 1
ATOM 10186 C CA . PHE E 1 71 ? 36.811 26.129 36.177 1.00 43.07 70 PHE E CA 1
ATOM 10187 C C . PHE E 1 71 ? 38.293 26.476 36.224 1.00 45.42 70 PHE E C 1
ATOM 10188 O O . PHE E 1 71 ? 39.098 25.877 35.504 1.00 53.28 70 PHE E O 1
ATOM 10196 N N . MET E 1 72 ? 38.669 27.465 37.036 1.00 50.43 71 MET E N 1
ATOM 10197 C CA . MET E 1 72 ? 40.086 27.788 37.188 1.00 47.79 71 MET E CA 1
ATOM 10198 C C . MET E 1 72 ? 40.862 26.581 37.697 1.00 42.35 71 MET E C 1
ATOM 10199 O O . MET E 1 72 ? 41.944 26.259 37.183 1.00 42.04 71 MET E O 1
ATOM 10204 N N . THR E 1 73 ? 40.309 25.889 38.699 1.00 45.07 72 THR E N 1
ATOM 10205 C CA . THR E 1 73 ? 40.949 24.682 39.211 1.00 44.10 72 THR E CA 1
ATOM 10206 C C . THR E 1 73 ? 41.029 23.603 38.138 1.00 46.05 72 THR E C 1
ATOM 10207 O O . THR E 1 73 ? 42.046 22.914 38.017 1.00 49.35 72 THR E O 1
ATOM 10211 N N . ILE E 1 74 ? 39.970 23.455 37.338 1.00 44.81 73 ILE E N 1
ATOM 10212 C CA . ILE E 1 74 ? 39.960 22.447 36.280 1.00 44.69 73 ILE E CA 1
ATOM 10213 C C . ILE E 1 74 ? 41.057 22.730 35.262 1.00 49.74 73 ILE E C 1
ATOM 10214 O O . ILE E 1 74 ? 41.790 21.824 34.844 1.00 51.36 73 ILE E O 1
ATOM 10219 N N . LEU E 1 75 ? 41.194 23.995 34.861 1.00 51.65 74 LEU E N 1
ATOM 10220 C CA . LEU E 1 75 ? 42.178 24.369 33.850 1.00 43.43 74 LEU E CA 1
ATOM 10221 C C . LEU E 1 75 ? 43.599 24.170 34.366 1.00 45.29 74 LEU E C 1
ATOM 10222 O O . LEU E 1 75 ? 44.441 23.563 33.687 1.00 41.13 74 LEU E O 1
ATOM 10227 N N . LEU E 1 76 ? 43.875 24.639 35.587 1.00 47.32 75 LEU E N 1
ATOM 10228 C CA . LEU E 1 76 ? 45.210 24.447 36.144 1.00 40.79 75 LEU E CA 1
ATOM 10229 C C . LEU E 1 76 ? 45.509 22.975 36.384 1.00 43.05 75 LEU E C 1
ATOM 10230 O O . LEU E 1 76 ? 46.668 22.560 36.284 1.00 48.39 75 LEU E O 1
ATOM 10235 N N . ALA E 1 77 ? 44.485 22.172 36.686 1.00 47.82 76 ALA E N 1
ATOM 10236 C CA . ALA E 1 77 ? 44.698 20.746 36.901 1.00 47.29 76 ALA E CA 1
ATOM 10237 C C . ALA E 1 77 ? 44.976 20.027 35.592 1.00 50.54 76 ALA E C 1
ATOM 10238 O O . ALA E 1 77 ? 45.795 19.101 35.548 1.00 57.16 76 ALA E O 1
ATOM 10240 N N . TRP E 1 78 ? 44.297 20.428 34.517 1.00 50.65 77 TRP E N 1
ATOM 10241 C CA . TRP E 1 78 ? 44.564 19.811 33.224 1.00 49.31 77 TRP E CA 1
ATOM 10242 C C . TRP E 1 78 ? 45.955 20.168 32.727 1.00 52.45 77 TRP E C 1
ATOM 10243 O O . TRP E 1 78 ? 46.652 19.313 32.170 1.00 55.94 77 TRP E O 1
ATOM 10254 N N . TYR E 1 79 ? 46.376 21.426 32.919 1.00 61.79 78 TYR E N 1
ATOM 10255 C CA . TYR E 1 79 ? 47.721 21.828 32.505 1.00 59.11 78 TYR E CA 1
ATOM 10256 C C . TYR E 1 79 ? 48.790 20.973 33.178 1.00 58.51 78 TYR E C 1
ATOM 10257 O O . TYR E 1 79 ? 49.766 20.566 32.537 1.00 65.32 78 TYR E O 1
ATOM 10266 N N . ALA E 1 80 ? 48.620 20.689 34.472 1.00 53.80 79 ALA E N 1
ATOM 10267 C CA . ALA E 1 80 ? 49.649 19.979 35.226 1.00 56.74 79 ALA E CA 1
ATOM 10268 C C . ALA E 1 80 ? 49.799 18.535 34.764 1.00 56.42 79 ALA E C 1
ATOM 10269 O O . ALA E 1 80 ? 50.910 17.993 34.766 1.00 57.73 79 ALA E O 1
ATOM 10271 N N . GLU E 1 81 ? 48.696 17.884 34.388 1.00 58.43 80 GLU E N 1
ATOM 10272 C CA . GLU E 1 81 ? 48.782 16.485 33.980 1.00 57.72 80 GLU E CA 1
ATOM 10273 C C . GLU E 1 81 ? 49.463 16.341 32.624 1.00 57.02 80 GLU E C 1
ATOM 10274 O O . GLU E 1 81 ? 50.251 15.412 32.419 1.00 57.77 80 GLU E O 1
ATOM 10280 N N . TYR E 1 82 ? 49.166 17.244 31.685 1.00 57.62 81 TYR E N 1
ATOM 10281 C CA . TYR E 1 82 ? 49.789 17.193 30.363 1.00 51.52 81 TYR E CA 1
ATOM 10282 C C . TYR E 1 82 ? 51.298 17.410 30.450 1.00 58.30 81 TYR E C 1
ATOM 10283 O O . TYR E 1 82 ? 52.081 16.667 29.844 1.00 67.66 81 TYR E O 1
ATOM 10292 N N . ASP E 1 83 ? 51.721 18.423 31.212 1.00 61.09 82 ASP E N 1
ATOM 10293 C CA . ASP E 1 83 ? 53.143 18.740 31.335 1.00 65.60 82 ASP E CA 1
ATOM 10294 C C . ASP E 1 83 ? 53.927 17.548 31.873 1.00 63.92 82 ASP E C 1
ATOM 10295 O O . ASP E 1 83 ? 54.997 17.207 31.356 1.00 70.52 82 ASP E O 1
ATOM 10300 N N . ASP E 1 84 ? 53.406 16.904 32.918 1.00 61.03 83 ASP E N 1
ATOM 10301 C CA . ASP E 1 84 ? 54.108 15.783 33.535 1.00 67.19 83 ASP E CA 1
ATOM 10302 C C . ASP E 1 84 ? 54.095 14.547 32.638 1.00 68.75 83 ASP E C 1
ATOM 10303 O O . ASP E 1 84 ? 55.092 13.820 32.554 1.00 70.74 83 ASP E O 1
ATOM 10308 N N . ARG E 1 85 ? 52.970 14.289 31.970 1.00 71.47 84 ARG E N 1
ATOM 10309 C CA . ARG E 1 85 ? 52.829 13.068 31.180 1.00 66.04 84 ARG E CA 1
ATOM 10310 C C . ARG E 1 85 ? 53.646 13.117 29.891 1.00 62.93 84 ARG E C 1
ATOM 10311 O O . ARG E 1 85 ? 54.247 12.111 29.495 1.00 61.93 84 ARG E O 1
ATOM 10319 N N . ALA E 1 86 ? 53.698 14.277 29.229 1.00 61.41 85 ALA E N 1
ATOM 10320 C CA . ALA E 1 86 ? 54.188 14.345 27.858 1.00 49.97 85 ALA E CA 1
ATOM 10321 C C . ALA E 1 86 ? 55.544 15.012 27.678 1.00 49.81 85 ALA E C 1
ATOM 10322 O O . ALA E 1 86 ? 56.190 14.770 26.656 1.00 48.59 85 ALA E O 1
ATOM 10324 N N . ILE E 1 87 ? 55.980 15.859 28.602 1.00 57.03 86 ILE E N 1
ATOM 10325 C CA . ILE E 1 87 ? 57.125 16.734 28.382 1.00 60.93 86 ILE E CA 1
ATOM 10326 C C . ILE E 1 87 ? 58.360 16.275 29.154 1.00 58.75 86 ILE E C 1
ATOM 10327 O O . ILE E 1 87 ? 59.442 16.144 28.582 1.00 67.53 86 ILE E O 1
ATOM 10332 N N . ASP E 1 88 ? 58.219 16.005 30.448 1.00 58.10 87 ASP E N 1
ATOM 10333 C CA . ASP E 1 88 ? 59.404 15.821 31.278 1.00 66.98 87 ASP E CA 1
ATOM 10334 C C . ASP E 1 88 ? 59.844 14.369 31.410 1.00 80.24 87 ASP E C 1
ATOM 10335 O O . ASP E 1 88 ? 61.045 14.109 31.552 1.00 81.96 87 ASP E O 1
ATOM 10340 N N . SER E 1 89 ? 58.912 13.417 31.349 1.00 88.74 88 SER E N 1
ATOM 10341 C CA . SER E 1 89 ? 59.270 12.022 31.587 1.00 93.06 88 SER E CA 1
ATOM 10342 C C . SER E 1 89 ? 60.092 11.448 30.438 1.00 87.44 88 SER E C 1
ATOM 10343 O O . SER E 1 89 ? 61.035 10.679 30.663 1.00 83.39 88 SER E O 1
ATOM 10346 N N . THR E 1 90 ? 59.760 11.819 29.209 1.00 79.49 89 THR E N 1
ATOM 10347 C CA . THR E 1 90 ? 60.279 11.132 28.037 1.00 86.00 89 THR E CA 1
ATOM 10348 C C . THR E 1 90 ? 61.650 11.647 27.629 1.00 80.70 89 THR E C 1
ATOM 10349 O O . THR E 1 90 ? 61.913 11.835 26.442 1.00 75.30 89 THR E O 1
ATOM 10353 N N . ASP E 1 94 ? 60.341 5.744 31.992 1.00 100.26 93 ASP E N 1
ATOM 10354 C CA . ASP E 1 94 ? 59.261 5.813 31.010 1.00 106.87 93 ASP E CA 1
ATOM 10355 C C . ASP E 1 94 ? 59.526 6.843 29.917 1.00 103.99 93 ASP E C 1
ATOM 10356 O O . ASP E 1 94 ? 60.501 7.594 29.972 1.00 102.19 93 ASP E O 1
ATOM 10361 N N . GLY E 1 95 ? 58.634 6.874 28.928 1.00 98.77 94 GLY E N 1
ATOM 10362 C CA . GLY E 1 95 ? 58.758 7.800 27.822 1.00 90.87 94 GLY E CA 1
ATOM 10363 C C . GLY E 1 95 ? 57.734 7.609 26.722 1.00 87.42 94 GLY E C 1
ATOM 10364 O O . GLY E 1 95 ? 57.149 6.531 26.565 1.00 86.96 94 GLY E O 1
ATOM 10365 N N . LEU E 1 96 ? 57.499 8.672 25.962 1.00 76.47 95 LEU E N 1
ATOM 10366 C CA . LEU E 1 96 ? 56.670 8.642 24.772 1.00 69.77 95 LEU E CA 1
ATOM 10367 C C . LEU E 1 96 ? 57.528 8.987 23.564 1.00 75.99 95 LEU E C 1
ATOM 10368 O O . LEU E 1 96 ? 58.582 9.622 23.679 1.00 79.17 95 LEU E O 1
ATOM 10373 N N . THR E 1 97 ? 57.065 8.560 22.399 1.00 73.84 96 THR E N 1
ATOM 10374 C CA . THR E 1 97 ? 57.781 8.840 21.168 1.00 65.16 96 THR E CA 1
ATOM 10375 C C . THR E 1 97 ? 57.381 10.206 20.626 1.00 65.14 96 THR E C 1
ATOM 10376 O O . THR E 1 97 ? 56.375 10.795 21.030 1.00 62.98 96 THR E O 1
ATOM 10380 N N . ASP E 1 98 ? 58.191 10.707 19.691 1.00 65.65 97 ASP E N 1
ATOM 10381 C CA . ASP E 1 98 ? 57.900 12.000 19.083 1.00 58.14 97 ASP E CA 1
ATOM 10382 C C . ASP E 1 98 ? 56.642 11.931 18.228 1.00 64.77 97 ASP E C 1
ATOM 10383 O O . ASP E 1 98 ? 55.866 12.891 18.176 1.00 63.71 97 ASP E O 1
ATOM 10388 N N . ALA E 1 99 ? 56.416 10.795 17.564 1.00 72.94 98 ALA E N 1
ATOM 10389 C CA . ALA E 1 99 ? 55.207 10.633 16.762 1.00 72.86 98 ALA E CA 1
ATOM 10390 C C . ALA E 1 99 ? 53.958 10.664 17.634 1.00 69.34 98 ALA E C 1
ATOM 10391 O O . ALA E 1 99 ? 52.943 11.268 17.262 1.00 72.92 98 ALA E O 1
ATOM 10393 N N . GLU E 1 100 ? 54.011 10.011 18.797 1.00 59.04 99 GLU E N 1
ATOM 10394 C CA . GLU E 1 100 ? 52.885 10.052 19.722 1.00 60.89 99 GLU E CA 1
ATOM 10395 C C . GLU E 1 100 ? 52.592 11.482 20.167 1.00 64.48 99 GLU E C 1
ATOM 10396 O O . GLU E 1 100 ? 51.428 11.904 20.212 1.00 63.48 99 GLU E O 1
ATOM 10402 N N . VAL E 1 101 ? 53.640 12.249 20.476 1.00 65.02 100 VAL E N 1
ATOM 10403 C CA . VAL E 1 101 ? 53.459 13.632 20.910 1.00 58.23 100 VAL E CA 1
ATOM 10404 C C . VAL E 1 101 ? 52.897 14.480 19.774 1.00 53.08 100 VAL E C 1
ATOM 10405 O O . VAL E 1 101 ? 52.064 15.369 19.994 1.00 49.96 100 VAL E O 1
ATOM 10409 N N . ALA E 1 102 ? 53.338 14.219 18.543 1.00 55.13 101 ALA E N 1
ATOM 10410 C CA . ALA E 1 102 ? 52.810 14.958 17.401 1.00 62.00 101 ALA E CA 1
ATOM 10411 C C . ALA E 1 102 ? 51.330 14.664 17.195 1.00 64.41 101 ALA E C 1
ATOM 10412 O O . ALA E 1 102 ? 50.540 15.572 16.902 1.00 63.76 101 ALA E O 1
ATOM 10414 N N . GLU E 1 103 ? 50.933 13.398 17.344 1.00 63.65 102 GLU E N 1
ATOM 10415 C CA . GLU E 1 103 ? 49.516 13.072 17.233 1.00 65.86 102 GLU E CA 1
ATOM 10416 C C . GLU E 1 103 ? 48.723 13.735 18.355 1.00 65.82 102 GLU E C 1
ATOM 10417 O O . GLU E 1 103 ? 47.592 14.189 18.140 1.00 65.41 102 GLU E O 1
ATOM 10423 N N . LEU E 1 104 ? 49.308 13.821 19.557 1.00 60.92 103 LEU E N 1
ATOM 10424 C CA . LEU E 1 104 ? 48.642 14.538 20.644 1.00 56.67 103 LEU E CA 1
ATOM 10425 C C . LEU E 1 104 ? 48.435 16.002 20.296 1.00 56.02 103 LEU E C 1
ATOM 10426 O O . LEU E 1 104 ? 47.353 16.555 20.526 1.00 55.00 103 LEU E O 1
ATOM 10431 N N . HIS E 1 105 ? 49.464 16.644 19.740 1.00 56.03 104 HIS E N 1
ATOM 10432 C CA . HIS E 1 105 ? 49.344 18.045 19.349 1.00 54.98 104 HIS E CA 1
ATOM 10433 C C . HIS E 1 105 ? 48.250 18.233 18.307 1.00 56.94 104 HIS E C 1
ATOM 10434 O O . HIS E 1 105 ? 47.401 19.123 18.436 1.00 63.57 104 HIS E O 1
ATOM 10441 N N . ARG E 1 106 ? 48.241 17.385 17.275 1.00 61.49 105 ARG E N 1
ATOM 10442 C CA . ARG E 1 106 ? 47.217 17.485 16.235 1.00 67.05 105 ARG E CA 1
ATOM 10443 C C . ARG E 1 106 ? 45.815 17.303 16.810 1.00 66.93 105 ARG E C 1
ATOM 10444 O O . ARG E 1 106 ? 44.905 18.097 16.533 1.00 59.88 105 ARG E O 1
ATOM 10452 N N . ALA E 1 107 ? 45.619 16.245 17.601 1.00 65.83 106 ALA E N 1
ATOM 10453 C CA . ALA E 1 107 ? 44.296 15.949 18.134 1.00 68.20 106 ALA E CA 1
ATOM 10454 C C . ALA E 1 107 ? 43.809 17.054 19.058 1.00 64.54 106 ALA E C 1
ATOM 10455 O O . ALA E 1 107 ? 42.645 17.467 18.983 1.00 73.13 106 ALA E O 1
ATOM 10457 N N . LEU E 1 108 ? 44.678 17.541 19.945 1.00 54.19 107 LEU E N 1
ATOM 10458 C CA . LEU E 1 108 ? 44.274 18.611 20.844 1.00 56.58 107 LEU E CA 1
ATOM 10459 C C . LEU E 1 108 ? 43.996 19.902 20.083 1.00 55.73 107 LEU E C 1
ATOM 10460 O O . LEU E 1 108 ? 43.104 20.665 20.472 1.00 58.96 107 LEU E O 1
ATOM 10465 N N . GLY E 1 109 ? 44.732 20.158 18.997 1.00 45.84 108 GLY E N 1
ATOM 10466 C CA . GLY E 1 109 ? 44.445 21.314 18.165 1.00 52.74 108 GLY E CA 1
ATOM 10467 C C . GLY E 1 109 ? 43.139 21.224 17.405 1.00 58.39 108 GLY E C 1
ATOM 10468 O O . GLY E 1 109 ? 42.493 22.247 17.155 1.00 60.85 108 GLY E O 1
ATOM 10469 N N . GLU E 1 110 ? 42.741 20.014 17.001 1.00 66.45 109 GLU E N 1
ATOM 10470 C CA . GLU E 1 110 ? 41.430 19.853 16.376 1.00 75.10 109 GLU E CA 1
ATOM 10471 C C . GLU E 1 110 ? 40.316 20.076 17.391 1.00 69.38 109 GLU E C 1
ATOM 10472 O O . GLU E 1 110 ? 39.267 20.642 17.061 1.00 67.05 109 GLU E O 1
ATOM 10478 N N . ILE E 1 111 ? 40.536 19.647 18.636 1.00 67.74 110 ILE E N 1
ATOM 10479 C CA . ILE E 1 111 ? 39.580 19.919 19.703 1.00 66.37 110 ILE E CA 1
ATOM 10480 C C . ILE E 1 111 ? 39.407 21.422 19.882 1.00 60.87 110 ILE E C 1
ATOM 10481 O O . ILE E 1 111 ? 38.298 21.911 20.131 1.00 63.01 110 ILE E O 1
ATOM 10486 N N . LEU E 1 112 ? 40.497 22.180 19.738 1.00 57.08 111 LEU E N 1
ATOM 10487 C CA . LEU E 1 112 ? 40.420 23.630 19.853 1.00 54.97 111 LEU E CA 1
ATOM 10488 C C . LEU E 1 112 ? 39.585 24.275 18.754 1.00 65.88 111 LEU E C 1
ATOM 10489 O O . LEU E 1 112 ? 39.120 25.405 18.940 1.00 64.40 111 LEU E O 1
ATOM 10494 N N . ARG E 1 113 ? 39.387 23.612 17.619 1.00 67.59 112 ARG E N 1
ATOM 10495 C CA . ARG E 1 113 ? 38.455 24.138 16.619 1.00 72.14 112 ARG E CA 1
ATOM 10496 C C . ARG E 1 113 ? 37.079 23.497 16.745 1.00 74.74 112 ARG E C 1
ATOM 10497 O O . ARG E 1 113 ? 36.465 23.087 15.759 1.00 72.18 112 ARG E O 1
ATOM 10505 N N . ASP E 1 114 ? 36.572 23.442 17.978 1.00 77.90 113 ASP E N 1
ATOM 10506 C CA . ASP E 1 114 ? 35.210 23.022 18.299 1.00 75.48 113 ASP E CA 1
ATOM 10507 C C . ASP E 1 114 ? 34.790 21.672 17.721 1.00 77.78 113 ASP E C 1
ATOM 10508 O O . ASP E 1 114 ? 33.614 21.303 17.813 1.00 84.12 113 ASP E O 1
ATOM 10513 N N . ARG E 1 115 ? 35.724 20.921 17.136 1.00 73.85 114 ARG E N 1
ATOM 10514 C CA . ARG E 1 115 ? 35.410 19.587 16.650 1.00 63.71 114 ARG E CA 1
ATOM 10515 C C . ARG E 1 115 ? 35.584 18.567 17.766 1.00 60.99 114 ARG E C 1
ATOM 10516 O O . ARG E 1 115 ? 36.340 18.792 18.716 1.00 63.09 114 ARG E O 1
ATOM 10524 N N . PRO E 1 116 ? 34.905 17.426 17.679 1.00 64.03 115 PRO E N 1
ATOM 10525 C CA . PRO E 1 116 ? 35.001 16.429 18.751 1.00 69.44 115 PRO E CA 1
ATOM 10526 C C . PRO E 1 116 ? 36.384 15.803 18.837 1.00 64.14 115 PRO E C 1
ATOM 10527 O O . PRO E 1 116 ? 37.176 15.830 17.893 1.00 65.95 115 PRO E O 1
ATOM 10531 N N . ALA E 1 117 ? 36.658 15.220 20.000 1.00 64.94 116 ALA E N 1
ATOM 10532 C CA . ALA E 1 117 ? 37.962 14.618 20.253 1.00 71.69 116 ALA E CA 1
ATOM 10533 C C . ALA E 1 117 ? 38.179 13.424 19.330 1.00 71.70 116 ALA E C 1
ATOM 10534 O O . ALA E 1 117 ? 37.322 12.535 19.263 1.00 83.41 116 ALA E O 1
ATOM 10536 N N . PRO E 1 118 ? 39.299 13.364 18.605 1.00 65.10 117 PRO E N 1
ATOM 10537 C CA . PRO E 1 118 ? 39.517 12.228 17.694 1.00 71.93 117 PRO E CA 1
ATOM 10538 C C . PRO E 1 118 ? 39.649 10.888 18.398 1.00 72.22 117 PRO E C 1
ATOM 10539 O O . PRO E 1 118 ? 39.271 9.861 17.822 1.00 77.39 117 PRO E O 1
ATOM 10543 N N . ASP E 1 119 ? 40.182 10.856 19.618 1.00 69.79 118 ASP E N 1
ATOM 10544 C CA . ASP E 1 119 ? 40.314 9.619 20.384 1.00 65.49 118 ASP E CA 1
ATOM 10545 C C . ASP E 1 119 ? 39.734 9.858 21.772 1.00 67.92 118 ASP E C 1
ATOM 10546 O O . ASP E 1 119 ? 40.462 10.221 22.706 1.00 71.77 118 ASP E O 1
ATOM 10551 N N . PRO E 1 120 ? 38.425 9.656 21.949 1.00 63.76 119 PRO E N 1
ATOM 10552 C CA . PRO E 1 120 ? 37.812 9.879 23.270 1.00 63.48 119 PRO E CA 1
ATOM 10553 C C . PRO E 1 120 ? 38.317 8.952 24.371 1.00 58.65 119 PRO E C 1
ATOM 10554 O O . PRO E 1 120 ? 37.959 9.164 25.535 1.00 63.52 119 PRO E O 1
ATOM 10558 N N . SER E 1 121 ? 39.119 7.936 24.057 1.00 56.37 120 SER E N 1
ATOM 10559 C CA . SER E 1 121 ? 39.691 7.109 25.112 1.00 56.73 120 SER E CA 1
ATOM 10560 C C . SER E 1 121 ? 40.875 7.780 25.794 1.00 56.60 120 SER E C 1
ATOM 10561 O O . SER E 1 121 ? 41.199 7.429 26.932 1.00 56.28 120 SER E O 1
ATOM 10564 N N . ASP E 1 122 ? 41.512 8.737 25.130 1.00 68.31 121 ASP E N 1
ATOM 10565 C CA . ASP E 1 122 ? 42.654 9.437 25.712 1.00 66.62 121 ASP E CA 1
ATOM 10566 C C . ASP E 1 122 ? 42.193 10.326 26.861 1.00 62.29 121 ASP E C 1
ATOM 10567 O O . ASP E 1 122 ? 41.296 11.158 26.674 1.00 56.85 121 ASP E O 1
ATOM 10572 N N . PRO E 1 123 ? 42.767 10.179 28.059 1.00 57.69 122 PRO E N 1
ATOM 10573 C CA . PRO E 1 123 ? 42.331 11.030 29.179 1.00 59.95 122 PRO E CA 1
ATOM 10574 C C . PRO E 1 123 ? 42.619 12.504 28.943 1.00 63.28 122 PRO E C 1
ATOM 10575 O O . PRO E 1 123 ? 41.815 13.367 29.325 1.00 67.31 122 PRO E O 1
ATOM 10579 N N . VAL E 1 124 ? 43.751 12.813 28.307 1.00 54.50 123 VAL E N 1
ATOM 10580 C CA . VAL E 1 124 ? 44.092 14.201 28.019 1.00 48.97 123 VAL E CA 1
ATOM 10581 C C . VAL E 1 124 ? 43.055 14.823 27.094 1.00 52.87 123 VAL E C 1
ATOM 10582 O O . VAL E 1 124 ? 42.654 15.979 27.276 1.00 56.69 123 VAL E O 1
ATOM 10586 N N . GLN E 1 125 ? 42.590 14.065 26.097 1.00 56.53 124 GLN E N 1
ATOM 10587 C CA . GLN E 1 125 ? 41.605 14.602 25.163 1.00 61.39 124 GLN E CA 1
ATOM 10588 C C . GLN E 1 125 ? 40.271 14.859 25.855 1.00 60.16 124 GLN E C 1
ATOM 10589 O O . GLN E 1 125 ? 39.643 15.902 25.633 1.00 53.00 124 GLN E O 1
ATOM 10595 N N . ARG E 1 126 ? 39.817 13.910 26.682 1.00 60.71 125 ARG E N 1
ATOM 10596 C CA . ARG E 1 126 ? 38.589 14.106 27.449 1.00 62.92 125 ARG E CA 1
ATOM 10597 C C . ARG E 1 126 ? 38.683 15.357 28.310 1.00 62.77 125 ARG E C 1
ATOM 10598 O O . ARG E 1 126 ? 37.776 16.200 28.314 1.00 62.57 125 ARG E O 1
ATOM 10606 N N . GLY E 1 127 ? 39.783 15.486 29.055 1.00 57.08 126 GLY E N 1
ATOM 10607 C CA . GLY E 1 127 ? 39.946 16.642 29.917 1.00 54.01 126 GLY E CA 1
ATOM 10608 C C . GLY E 1 127 ? 39.964 17.949 29.151 1.00 53.01 126 GLY E C 1
ATOM 10609 O O . GLY E 1 127 ? 39.324 18.920 29.556 1.00 54.95 126 GLY E O 1
ATOM 10610 N N . LEU E 1 128 ? 40.687 17.992 28.028 1.00 51.21 127 LEU E N 1
ATOM 10611 C CA . LEU E 1 128 ? 40.779 19.238 27.276 1.00 53.38 127 LEU E CA 1
ATOM 10612 C C . LEU E 1 128 ? 39.445 19.600 26.637 1.00 54.86 127 LEU E C 1
ATOM 10613 O O . LEU E 1 128 ? 39.083 20.780 26.582 1.00 60.40 127 LEU E O 1
ATOM 10618 N N . ALA E 1 129 ? 38.697 18.604 26.154 1.00 58.06 128 ALA E N 1
ATOM 10619 C CA . ALA E 1 129 ? 37.361 18.879 25.631 1.00 56.42 128 ALA E CA 1
ATOM 10620 C C . ALA E 1 129 ? 36.444 19.413 26.721 1.00 61.43 128 ALA E C 1
ATOM 10621 O O . ALA E 1 129 ? 35.661 20.344 26.485 1.00 64.07 128 ALA E O 1
ATOM 10623 N N . ASP E 1 130 ? 36.520 18.830 27.923 1.00 59.29 129 ASP E N 1
ATOM 10624 C CA . ASP E 1 130 ? 35.719 19.322 29.041 1.00 62.59 129 ASP E CA 1
ATOM 10625 C C . ASP E 1 130 ? 36.088 20.762 29.385 1.00 66.13 129 ASP E C 1
ATOM 10626 O O . ASP E 1 130 ? 35.210 21.609 29.589 1.00 65.14 129 ASP E O 1
ATOM 10631 N N . VAL E 1 131 ? 37.389 21.052 29.476 1.00 63.28 130 VAL E N 1
ATOM 10632 C CA . VAL E 1 131 ? 37.832 22.410 29.780 1.00 55.77 130 VAL E CA 1
ATOM 10633 C C . VAL E 1 131 ? 37.334 23.384 28.719 1.00 58.06 130 VAL E C 1
ATOM 10634 O O . VAL E 1 131 ? 36.835 24.467 29.041 1.00 58.11 130 VAL E O 1
ATOM 10638 N N . TRP E 1 132 ? 37.452 23.014 27.440 1.00 57.70 131 TRP E N 1
ATOM 10639 C CA . TRP E 1 132 ? 37.047 23.921 26.371 1.00 58.87 131 TRP E CA 1
ATOM 10640 C C . TRP E 1 132 ? 35.545 24.176 26.405 1.00 60.59 131 TRP E C 1
ATOM 10641 O O . TRP E 1 132 ? 35.101 25.324 26.277 1.00 61.89 131 TRP E O 1
ATOM 10652 N N . ARG E 1 133 ? 34.743 23.121 26.576 1.00 60.28 132 ARG E N 1
ATOM 10653 C CA . ARG E 1 133 ? 33.295 23.310 26.624 1.00 71.61 132 ARG E CA 1
ATOM 10654 C C . ARG E 1 133 ? 32.881 24.134 27.843 1.00 69.90 132 ARG E C 1
ATOM 10655 O O . ARG E 1 133 ? 32.048 25.046 27.727 1.00 63.99 132 ARG E O 1
ATOM 10663 N N . THR E 1 134 ? 33.454 23.843 29.018 1.00 65.61 133 THR E N 1
ATOM 10664 C CA . THR E 1 134 ? 33.115 24.610 30.211 1.00 62.38 133 THR E CA 1
ATOM 10665 C C . THR E 1 134 ? 33.507 26.072 30.043 1.00 64.23 133 THR E C 1
ATOM 10666 O O . THR E 1 134 ? 32.737 26.973 30.396 1.00 67.92 133 THR E O 1
ATOM 10670 N N . LEU E 1 135 ? 34.687 26.326 29.470 1.00 56.65 134 LEU E N 1
ATOM 10671 C CA . LEU E 1 135 ? 35.144 27.694 29.264 1.00 57.16 134 LEU E CA 1
ATOM 10672 C C . LEU E 1 135 ? 34.229 28.437 28.302 1.00 64.76 134 LEU E C 1
ATOM 10673 O O . LEU E 1 135 ? 33.867 29.594 28.543 1.00 67.75 134 LEU E O 1
ATOM 10678 N N . ASN E 1 136 ? 33.845 27.788 27.201 1.00 71.15 135 ASN E N 1
ATOM 10679 C CA . ASN E 1 136 ? 32.953 28.432 26.244 1.00 75.08 135 ASN E CA 1
ATOM 10680 C C . ASN E 1 136 ? 31.581 28.674 26.854 1.00 68.36 135 ASN E C 1
ATOM 10681 O O . ASN E 1 136 ? 30.870 29.596 26.439 1.00 59.11 135 ASN E O 1
ATOM 10686 N N . GLY E 1 137 ? 31.192 27.854 27.831 1.00 73.16 136 GLY E N 1
ATOM 10687 C CA . GLY E 1 137 ? 29.961 28.118 28.554 1.00 75.33 136 GLY E CA 1
ATOM 10688 C C . GLY E 1 137 ? 30.026 29.385 29.387 1.00 76.85 136 GLY E C 1
ATOM 10689 O O . GLY E 1 137 ? 29.038 30.116 29.496 1.00 84.49 136 GLY E O 1
ATOM 10690 N N . LEU E 1 138 ? 31.183 29.664 29.994 1.00 73.76 137 LEU E N 1
ATOM 10691 C CA . LEU E 1 138 ? 31.311 30.807 30.891 1.00 73.35 137 LEU E CA 1
ATOM 10692 C C . LEU E 1 138 ? 31.742 32.100 30.205 1.00 69.59 137 LEU E C 1
ATOM 10693 O O . LEU E 1 138 ? 31.834 33.129 30.884 1.00 68.97 137 LEU E O 1
ATOM 10698 N N . ALA E 1 139 ? 31.969 32.099 28.896 1.00 71.81 138 ALA E N 1
ATOM 10699 C CA . ALA E 1 139 ? 32.479 33.283 28.212 1.00 63.76 138 ALA E CA 1
ATOM 10700 C C . ALA E 1 139 ? 31.511 33.735 27.120 1.00 63.87 138 ALA E C 1
ATOM 10701 O O . ALA E 1 139 ? 30.385 33.245 27.009 1.00 70.39 138 ALA E O 1
ATOM 10703 N N . SER E 1 140 ? 31.975 34.666 26.289 1.00 69.88 139 SER E N 1
ATOM 10704 C CA . SER E 1 140 ? 31.125 35.228 25.248 1.00 78.69 139 SER E CA 1
ATOM 10705 C C . SER E 1 140 ? 31.940 35.724 24.057 1.00 77.42 139 SER E C 1
ATOM 10706 O O . SER E 1 140 ? 32.179 34.974 23.104 1.00 67.26 139 SER E O 1
ATOM 10709 N N . ASP E 1 141 ? 32.373 36.979 24.103 1.00 78.07 140 ASP E N 1
ATOM 10710 C CA . ASP E 1 141 ? 33.115 37.618 23.017 1.00 72.28 140 ASP E CA 1
ATOM 10711 C C . ASP E 1 141 ? 34.547 37.875 23.486 1.00 78.58 140 ASP E C 1
ATOM 10712 O O . ASP E 1 141 ? 34.859 38.929 24.043 1.00 79.85 140 ASP E O 1
ATOM 10717 N N . TRP E 1 142 ? 35.410 36.885 23.285 1.00 72.28 141 TRP E N 1
ATOM 10718 C CA . TRP E 1 142 ? 36.818 36.974 23.636 1.00 63.95 141 TRP E CA 1
ATOM 10719 C C . TRP E 1 142 ? 37.637 36.537 22.427 1.00 70.08 141 TRP E C 1
ATOM 10720 O O . TRP E 1 142 ? 37.101 36.019 21.442 1.00 68.80 141 TRP E O 1
ATOM 10731 N N . ASP E 1 143 ? 38.942 36.796 22.488 1.00 76.14 142 ASP E N 1
ATOM 10732 C CA . ASP E 1 143 ? 39.868 36.369 21.438 1.00 73.99 142 ASP E CA 1
ATOM 10733 C C . ASP E 1 143 ? 40.166 34.883 21.587 1.00 70.87 142 ASP E C 1
ATOM 10734 O O . ASP E 1 143 ? 41.133 34.475 22.235 1.00 67.00 142 ASP E O 1
ATOM 10739 N N . ARG E 1 144 ? 39.319 34.061 20.959 1.00 66.95 143 ARG E N 1
ATOM 10740 C CA . ARG E 1 144 ? 39.532 32.618 20.979 1.00 69.46 143 ARG E CA 1
ATOM 10741 C C . ARG E 1 144 ? 40.700 32.236 20.079 1.00 65.05 143 ARG E C 1
ATOM 10742 O O . ARG E 1 144 ? 41.503 31.357 20.420 1.00 60.73 143 ARG E O 1
ATOM 10750 N N . ALA E 1 145 ? 40.802 32.889 18.920 1.00 57.99 144 ALA E N 1
ATOM 10751 C CA . ALA E 1 145 ? 41.871 32.579 17.982 1.00 56.66 144 ALA E CA 1
ATOM 10752 C C . ALA E 1 145 ? 43.226 32.918 18.582 1.00 63.32 144 ALA E C 1
ATOM 10753 O O . ALA E 1 145 ? 44.212 32.205 18.359 1.00 64.60 144 ALA E O 1
ATOM 10755 N N . ALA E 1 146 ? 43.299 34.021 19.333 1.00 58.87 145 ALA E N 1
ATOM 10756 C CA . ALA E 1 146 ? 44.544 34.369 20.007 1.00 60.32 145 ALA E CA 1
ATOM 10757 C C . ALA E 1 146 ? 44.939 33.289 21.005 1.00 56.64 145 ALA E C 1
ATOM 10758 O O . ALA E 1 146 ? 46.119 32.928 21.109 1.00 58.29 145 ALA E O 1
ATOM 10760 N N . PHE E 1 147 ? 43.961 32.749 21.738 1.00 49.51 146 PHE E N 1
ATOM 10761 C CA . PHE E 1 147 ? 44.259 31.663 22.664 1.00 56.59 146 PHE E CA 1
ATOM 10762 C C . PHE E 1 147 ? 44.742 30.423 21.918 1.00 55.86 146 PHE E C 1
ATOM 10763 O O . PHE E 1 147 ? 45.691 29.755 22.352 1.00 56.20 146 PHE E O 1
ATOM 10771 N N . VAL E 1 148 ? 44.116 30.113 20.782 1.00 50.99 147 VAL E N 1
ATOM 10772 C CA . VAL E 1 148 ? 44.528 28.947 20.004 1.00 57.84 147 VAL E CA 1
ATOM 10773 C C . VAL E 1 148 ? 45.955 29.118 19.484 1.00 57.99 147 VAL E C 1
ATOM 10774 O O . VAL E 1 148 ? 46.750 28.168 19.481 1.00 53.21 147 VAL E O 1
ATOM 10778 N N . ASP E 1 149 ? 46.308 30.333 19.045 1.00 56.72 148 ASP E N 1
ATOM 10779 C CA . ASP E 1 149 ? 47.670 30.590 18.575 1.00 50.35 148 ASP E CA 1
ATOM 10780 C C . ASP E 1 149 ? 48.687 30.491 19.706 1.00 51.00 148 ASP E C 1
ATOM 10781 O O . ASP E 1 149 ? 49.786 29.946 19.518 1.00 43.27 148 ASP E O 1
ATOM 10786 N N . THR E 1 150 ? 48.359 31.045 20.877 1.00 47.90 149 THR E N 1
ATOM 10787 C CA . THR E 1 150 ? 49.242 30.866 22.023 1.00 50.06 149 THR E CA 1
ATOM 10788 C C . THR E 1 150 ? 49.424 29.385 22.322 1.00 47.36 149 THR E C 1
ATOM 10789 O O . THR E 1 150 ? 50.520 28.948 22.692 1.00 51.70 149 THR E O 1
ATOM 10793 N N . THR E 1 151 ? 48.369 28.591 22.126 1.00 43.29 150 THR E N 1
ATOM 10794 C CA . THR E 1 151 ? 48.472 27.152 22.347 1.00 50.44 150 THR E CA 1
ATOM 10795 C C . THR E 1 151 ? 49.401 26.496 21.329 1.00 42.72 150 THR E C 1
ATOM 10796 O O . THR E 1 151 ? 50.180 25.597 21.670 1.00 46.76 150 THR E O 1
ATOM 10800 N N . LEU E 1 152 ? 49.322 26.926 20.072 1.00 40.71 151 LEU E N 1
ATOM 10801 C CA . LEU E 1 152 ? 50.217 26.398 19.046 1.00 43.60 151 LEU E CA 1
ATOM 10802 C C . LEU E 1 152 ? 51.677 26.683 19.393 1.00 44.71 151 LEU E C 1
ATOM 10803 O O . LEU E 1 152 ? 52.537 25.794 19.317 1.00 47.15 151 LEU E O 1
ATOM 10808 N N . ARG E 1 153 ? 51.976 27.926 19.776 1.00 44.82 152 ARG E N 1
ATOM 10809 C CA . ARG E 1 153 ? 53.346 28.254 20.165 1.00 39.55 152 ARG E CA 1
ATOM 10810 C C . ARG E 1 153 ? 53.766 27.485 21.410 1.00 38.63 152 ARG E C 1
ATOM 10811 O O . ARG E 1 153 ? 54.933 27.095 21.542 1.00 35.02 152 ARG E O 1
ATOM 10819 N N . TYR E 1 154 ? 52.820 27.242 22.319 1.00 44.61 153 TYR E N 1
ATOM 10820 C CA . TYR E 1 154 ? 53.088 26.444 23.509 1.00 46.63 153 TYR E CA 1
ATOM 10821 C C . TYR E 1 154 ? 53.523 25.033 23.129 1.00 48.30 153 TYR E C 1
ATOM 10822 O O . TYR E 1 154 ? 54.497 24.502 23.678 1.00 43.65 153 TYR E O 1
ATOM 10831 N N A PHE E 1 155 ? 52.819 24.419 22.173 0.50 52.65 154 PHE E N 1
ATOM 10832 N N B PHE E 1 155 ? 52.824 24.419 22.171 0.50 52.51 154 PHE E N 1
ATOM 10833 C CA A PHE E 1 155 ? 53.168 23.069 21.729 0.50 50.31 154 PHE E CA 1
ATOM 10834 C CA B PHE E 1 155 ? 53.173 23.068 21.732 0.50 50.35 154 PHE E CA 1
ATOM 10835 C C A PHE E 1 155 ? 54.515 23.045 21.012 0.50 49.03 154 PHE E C 1
ATOM 10836 C C B PHE E 1 155 ? 54.517 23.044 21.010 0.50 49.11 154 PHE E C 1
ATOM 10837 O O A PHE E 1 155 ? 55.302 22.101 21.179 0.50 51.16 154 PHE E O 1
ATOM 10838 O O B PHE E 1 155 ? 55.303 22.100 21.174 0.50 51.17 154 PHE E O 1
ATOM 10853 N N . GLU E 1 156 ? 54.792 24.066 20.198 1.00 39.99 155 GLU E N 1
ATOM 10854 C CA . GLU E 1 156 ? 56.081 24.127 19.515 1.00 42.94 155 GLU E CA 1
ATOM 10855 C C . GLU E 1 156 ? 57.226 24.229 20.521 1.00 47.21 155 GLU E C 1
ATOM 10856 O O . GLU E 1 156 ? 58.252 23.541 20.394 1.00 40.63 155 GLU E O 1
ATOM 10862 N N . ALA E 1 157 ? 57.046 25.055 21.555 1.00 50.09 156 ALA E N 1
ATOM 10863 C CA . ALA E 1 157 ? 58.051 25.148 22.606 1.00 41.97 156 ALA E CA 1
ATOM 10864 C C . ALA E 1 157 ? 58.186 23.832 23.361 1.00 45.60 156 ALA E C 1
ATOM 10865 O O . ALA E 1 157 ? 59.286 23.465 23.784 1.00 41.12 156 ALA E O 1
ATOM 10867 N N . ASN E 1 158 ? 57.077 23.110 23.548 1.00 52.17 157 ASN E N 1
ATOM 10868 C CA . ASN E 1 158 ? 57.153 21.796 24.187 1.00 49.19 157 ASN E CA 1
ATOM 10869 C C . ASN E 1 158 ? 58.016 20.839 23.378 1.00 41.71 157 ASN E C 1
ATOM 10870 O O . ASN E 1 158 ? 58.824 20.090 23.939 1.00 35.68 157 ASN E O 1
ATOM 10875 N N . ARG E 1 159 ? 57.830 20.830 22.057 1.00 48.57 158 ARG E N 1
ATOM 10876 C CA . ARG E 1 159 ? 58.665 19.982 21.204 1.00 41.17 158 ARG E CA 1
ATOM 10877 C C . ARG E 1 159 ? 60.135 20.380 21.309 1.00 44.56 158 ARG E C 1
ATOM 10878 O O . ARG E 1 159 ? 61.023 19.516 21.377 1.00 46.77 158 ARG E O 1
ATOM 10886 N N . TYR E 1 160 ? 60.405 21.690 21.350 1.00 47.61 159 TYR E N 1
ATOM 10887 C CA . TYR E 1 160 ? 61.772 22.171 21.565 1.00 43.01 159 TYR E CA 1
ATOM 10888 C C . TYR E 1 160 ? 62.341 21.660 22.894 1.00 43.78 159 TYR E C 1
ATOM 10889 O O . TYR E 1 160 ? 63.487 21.187 22.959 1.00 35.98 159 TYR E O 1
ATOM 10898 N N . GLU E 1 161 ? 61.543 21.741 23.965 1.00 48.30 160 GLU E N 1
ATOM 10899 C CA . GLU E 1 161 ? 61.980 21.251 25.271 1.00 46.86 160 GLU E CA 1
ATOM 10900 C C . GLU E 1 161 ? 62.279 19.758 25.236 1.00 43.57 160 GLU E C 1
ATOM 10901 O O . GLU E 1 161 ? 63.250 19.300 25.851 1.00 43.17 160 GLU E O 1
ATOM 10907 N N . ARG E 1 162 ? 61.443 18.977 24.545 1.00 46.57 161 ARG E N 1
ATOM 10908 C CA . ARG E 1 162 ? 61.678 17.535 24.511 1.00 46.19 161 ARG E CA 1
ATOM 10909 C C . ARG E 1 162 ? 62.959 17.219 23.758 1.00 47.56 161 ARG E C 1
ATOM 10910 O O . ARG E 1 162 ? 63.694 16.299 24.135 1.00 49.55 161 ARG E O 1
ATOM 10918 N N . VAL E 1 163 ? 63.248 17.976 22.695 1.00 50.56 162 VAL E N 1
ATOM 10919 C CA . VAL E 1 163 ? 64.533 17.818 22.015 1.00 46.95 162 VAL E CA 1
ATOM 10920 C C . VAL E 1 163 ? 65.678 18.078 22.991 1.00 47.26 162 VAL E C 1
ATOM 10921 O O . VAL E 1 163 ? 66.637 17.295 23.083 1.00 39.61 162 VAL E O 1
ATOM 10925 N N . ASN E 1 164 ? 65.576 19.176 23.751 1.00 52.47 163 ASN E N 1
ATOM 10926 C CA . ASN E 1 164 ? 66.625 19.523 24.711 1.00 44.77 163 ASN E CA 1
ATOM 10927 C C . ASN E 1 164 ? 66.818 18.436 25.762 1.00 46.75 163 ASN E C 1
ATOM 10928 O O . ASN E 1 164 ? 67.950 18.152 26.170 1.00 46.08 163 ASN E O 1
ATOM 10933 N N . ILE E 1 165 ? 65.727 17.826 26.221 1.00 42.47 164 ILE E N 1
ATOM 10934 C CA . ILE E 1 165 ? 65.858 16.771 27.222 1.00 46.69 164 ILE E CA 1
ATOM 10935 C C . ILE E 1 165 ? 66.486 15.529 26.605 1.00 44.32 164 ILE E C 1
ATOM 10936 O O . ILE E 1 165 ? 67.363 14.898 27.208 1.00 40.55 164 ILE E O 1
ATOM 10941 N N . ARG E 1 166 ? 66.066 15.170 25.388 1.00 46.11 165 ARG E N 1
ATOM 10942 C CA . ARG E 1 166 ? 66.617 13.987 24.736 1.00 43.85 165 ARG E CA 1
ATOM 10943 C C . ARG E 1 166 ? 68.111 14.130 24.489 1.00 49.46 165 ARG E C 1
ATOM 10944 O O . ARG E 1 166 ? 68.842 13.132 24.533 1.00 50.78 165 ARG E O 1
ATOM 10952 N N . ARG E 1 167 ? 68.586 15.348 24.210 1.00 46.99 166 ARG E N 1
ATOM 10953 C CA . ARG E 1 167 ? 70.031 15.547 24.132 1.00 46.44 166 ARG E CA 1
ATOM 10954 C C . ARG E 1 167 ? 70.687 15.436 25.504 1.00 41.78 166 ARG E C 1
ATOM 10955 O O . ARG E 1 167 ? 71.878 15.116 25.585 1.00 26.25 166 ARG E O 1
ATOM 10963 N N . GLY E 1 168 ? 69.933 15.682 26.576 1.00 48.61 167 GLY E N 1
ATOM 10964 C CA . GLY E 1 168 ? 70.469 15.606 27.922 1.00 43.10 167 GLY E CA 1
ATOM 10965 C C . GLY E 1 168 ? 71.318 16.782 28.345 1.00 48.39 167 GLY E C 1
ATOM 10966 O O . GLY E 1 168 ? 72.214 16.620 29.180 1.00 44.53 167 GLY E O 1
ATOM 10967 N N . ILE E 1 169 ? 71.062 17.966 27.796 1.00 42.92 168 ILE E N 1
ATOM 10968 C CA . ILE E 1 169 ? 71.905 19.126 28.065 1.00 35.87 168 ILE E CA 1
ATOM 10969 C C . ILE E 1 169 ? 71.039 20.384 28.086 1.00 42.98 168 ILE E C 1
ATOM 10970 O O . ILE E 1 169 ? 70.098 20.504 27.286 1.00 45.19 168 ILE E O 1
ATOM 10975 N N . PRO E 1 170 ? 71.279 21.314 29.011 1.00 46.03 169 PRO E N 1
ATOM 10976 C CA . PRO E 1 170 ? 70.461 22.538 29.084 1.00 42.60 169 PRO E CA 1
ATOM 10977 C C . PRO E 1 170 ? 70.872 23.549 28.029 1.00 37.51 169 PRO E C 1
ATOM 10978 O O . PRO E 1 170 ? 72.039 23.594 27.615 1.00 39.73 169 PRO E O 1
ATOM 10982 N N . PRO E 1 171 ? 69.931 24.361 27.545 1.00 35.82 170 PRO E N 1
ATOM 10983 C CA . PRO E 1 171 ? 70.271 25.368 26.530 1.00 37.95 170 PRO E CA 1
ATOM 10984 C C . PRO E 1 171 ? 71.028 26.570 27.075 1.00 43.31 170 PRO E C 1
ATOM 10985 O O . PRO E 1 171 ? 71.314 26.655 28.275 1.00 41.88 170 PRO E O 1
ATOM 10989 N N . THR E 1 172 ? 71.390 27.481 26.170 1.00 39.57 171 THR E N 1
ATOM 10990 C CA . THR E 1 172 ? 71.968 28.762 26.547 1.00 41.15 171 THR E CA 1
ATOM 10991 C C . THR E 1 172 ? 70.962 29.563 27.378 1.00 38.63 171 THR E C 1
ATOM 10992 O O . THR E 1 172 ? 69.749 29.464 27.156 1.00 33.24 171 THR E O 1
ATOM 10996 N N . PRO E 1 173 ? 71.432 30.366 28.343 1.00 34.25 172 PRO E N 1
ATOM 10997 C CA . PRO E 1 173 ? 70.491 31.225 29.082 1.00 30.37 172 PRO E CA 1
ATOM 10998 C C . PRO E 1 173 ? 69.592 32.062 28.187 1.00 34.00 172 PRO E C 1
ATOM 10999 O O . PRO E 1 173 ? 68.375 32.072 28.387 1.00 37.70 172 PRO E O 1
ATOM 11003 N N . SER E 1 174 ? 70.148 32.727 27.172 1.00 37.84 173 SER E N 1
ATOM 11004 C CA . SER E 1 174 ? 69.332 33.584 26.315 1.00 37.99 173 SER E CA 1
ATOM 11005 C C . SER E 1 174 ? 68.288 32.768 25.563 1.00 36.76 173 SER E C 1
ATOM 11006 O O . SER E 1 174 ? 67.101 33.125 25.523 1.00 29.27 173 SER E O 1
ATOM 11009 N N . ALA E 1 175 ? 68.715 31.645 24.981 1.00 45.16 174 ALA E N 1
ATOM 11010 C CA . ALA E 1 175 ? 67.794 30.788 24.248 1.00 40.24 174 ALA E CA 1
ATOM 11011 C C . ALA E 1 175 ? 66.718 30.230 25.165 1.00 33.53 174 ALA E C 1
ATOM 11012 O O . ALA E 1 175 ? 65.575 30.043 24.734 1.00 33.84 174 ALA E O 1
ATOM 11014 N N . HIS E 1 176 ? 67.055 29.966 26.430 1.00 33.44 175 HIS E N 1
ATOM 11015 C CA . HIS E 1 176 ? 66.041 29.491 27.365 1.00 38.79 175 HIS E CA 1
ATOM 11016 C C . HIS E 1 176 ? 65.035 30.588 27.695 1.00 42.66 175 HIS E C 1
ATOM 11017 O O . HIS E 1 176 ? 63.823 30.351 27.670 1.00 40.64 175 HIS E O 1
ATOM 11024 N N . ILE E 1 177 ? 65.518 31.796 28.008 1.00 39.97 176 ILE E N 1
ATOM 11025 C CA . ILE E 1 177 ? 64.615 32.898 28.337 1.00 34.87 176 ILE E CA 1
ATOM 11026 C C . ILE E 1 177 ? 63.676 33.200 27.179 1.00 35.59 176 ILE E C 1
ATOM 11027 O O . ILE E 1 177 ? 62.497 33.513 27.386 1.00 34.55 176 ILE E O 1
ATOM 11032 N N . GLY E 1 178 ? 64.172 33.111 25.945 1.00 36.62 177 GLY E N 1
ATOM 11033 C CA . GLY E 1 178 ? 63.300 33.365 24.810 1.00 37.27 177 GLY E CA 1
ATOM 11034 C C . GLY E 1 178 ? 62.171 32.357 24.710 1.00 38.01 177 GLY E C 1
ATOM 11035 O O . GLY E 1 178 ? 60.994 32.720 24.664 1.00 36.25 177 GLY E O 1
ATOM 11036 N N . MET E 1 179 ? 62.517 31.073 24.690 1.00 42.76 178 MET E N 1
ATOM 11037 C CA . MET E 1 179 ? 61.533 30.023 24.478 1.00 39.79 178 MET E CA 1
ATOM 11038 C C . MET E 1 179 ? 60.723 29.687 25.728 1.00 44.65 178 MET E C 1
ATOM 11039 O O . MET E 1 179 ? 59.643 29.097 25.606 1.00 47.49 178 MET E O 1
ATOM 11044 N N . ARG E 1 180 ? 61.214 30.044 26.921 1.00 44.67 179 ARG E N 1
ATOM 11045 C CA . ARG E 1 180 ? 60.522 29.676 28.156 1.00 42.98 179 ARG E CA 1
ATOM 11046 C C . ARG E 1 180 ? 59.159 30.346 28.259 1.00 40.08 179 ARG E C 1
ATOM 11047 O O . ARG E 1 180 ? 58.210 29.757 28.789 1.00 38.87 179 ARG E O 1
ATOM 11055 N N . ARG E 1 181 ? 59.044 31.581 27.765 1.00 45.48 180 ARG E N 1
ATOM 11056 C CA . ARG E 1 181 ? 57.755 32.264 27.794 1.00 47.05 180 ARG E CA 1
ATOM 11057 C C . ARG E 1 181 ? 56.716 31.502 26.983 1.00 44.62 180 ARG E C 1
ATOM 11058 O O . ARG E 1 181 ? 55.533 31.489 27.345 1.00 46.08 180 ARG E O 1
ATOM 11066 N N . HIS E 1 182 ? 57.141 30.846 25.899 1.00 41.95 181 HIS E N 1
ATOM 11067 C CA . HIS E 1 182 ? 56.227 30.005 25.134 1.00 44.36 181 HIS E CA 1
ATOM 11068 C C . HIS E 1 182 ? 55.946 28.694 25.862 1.00 42.49 181 HIS E C 1
ATOM 11069 O O . HIS E 1 182 ? 54.823 28.177 25.811 1.00 39.47 181 HIS E O 1
ATOM 11076 N N . GLY E 1 183 ? 56.947 28.151 26.555 1.00 40.07 182 GLY E N 1
ATOM 11077 C CA . GLY E 1 183 ? 56.819 26.867 27.228 1.00 43.51 182 GLY E CA 1
ATOM 11078 C C . GLY E 1 183 ? 55.949 26.873 28.468 1.00 44.00 182 GLY E C 1
ATOM 11079 O O . GLY E 1 183 ? 55.596 25.792 28.953 1.00 41.53 182 GLY E O 1
ATOM 11080 N N . GLY E 1 184 ? 55.608 28.047 28.996 1.00 37.23 183 GLY E N 1
ATOM 11081 C CA . GLY E 1 184 ? 54.753 28.114 30.163 1.00 33.00 183 GLY E CA 1
ATOM 11082 C C . GLY E 1 184 ? 53.330 28.527 29.848 1.00 37.95 183 GLY E C 1
ATOM 11083 O O . GLY E 1 184 ? 52.457 28.471 30.720 1.00 42.13 183 GLY E O 1
ATOM 11084 N N . HIS E 1 185 ? 53.078 28.902 28.594 1.00 41.05 184 HIS E N 1
ATOM 11085 C CA . HIS E 1 185 ? 51.766 29.377 28.151 1.00 47.77 184 HIS E CA 1
ATOM 11086 C C . HIS E 1 185 ? 51.243 30.489 29.061 1.00 45.19 184 HIS E C 1
ATOM 11087 O O . HIS E 1 185 ? 50.090 30.487 29.498 1.00 41.87 184 HIS E O 1
ATOM 11094 N N . VAL E 1 186 ? 52.104 31.473 29.321 1.00 42.78 185 VAL E N 1
ATOM 11095 C CA . VAL E 1 186 ? 51.745 32.549 30.238 1.00 39.39 185 VAL E CA 1
ATOM 11096 C C . VAL E 1 186 ? 50.823 33.554 29.563 1.00 39.90 185 VAL E C 1
ATOM 11097 O O . VAL E 1 186 ? 49.887 34.069 30.186 1.00 49.22 185 VAL E O 1
ATOM 11101 N N . TYR E 1 187 ? 51.075 33.864 28.290 1.00 35.23 186 TYR E N 1
ATOM 11102 C CA . TYR E 1 187 ? 50.191 34.770 27.560 1.00 38.95 186 TYR E CA 1
ATOM 11103 C C . TYR E 1 187 ? 48.792 34.175 27.421 1.00 36.62 186 TYR E C 1
ATOM 11104 O O . TYR E 1 187 ? 47.787 34.901 27.456 1.00 35.49 186 TYR E O 1
ATOM 11113 N N . GLY E 1 188 ? 48.709 32.856 27.238 1.00 40.34 187 GLY E N 1
ATOM 11114 C CA . GLY E 1 188 ? 47.413 32.200 27.279 1.00 50.44 187 GLY E CA 1
ATOM 11115 C C . GLY E 1 188 ? 46.725 32.369 28.622 1.00 54.27 187 GLY E C 1
ATOM 11116 O O . GLY E 1 188 ? 45.502 32.533 28.690 1.00 51.70 187 GLY E O 1
ATOM 11117 N N . MET E 1 189 ? 47.502 32.353 29.708 1.00 48.77 188 MET E N 1
ATOM 11118 C CA . MET E 1 189 ? 46.917 32.587 31.023 1.00 39.34 188 MET E CA 1
ATOM 11119 C C . MET E 1 189 ? 46.410 34.015 31.144 1.00 41.94 188 MET E C 1
ATOM 11120 O O . MET E 1 189 ? 45.359 34.252 31.745 1.00 51.86 188 MET E O 1
ATOM 11125 N N . TYR E 1 190 ? 47.135 34.977 30.567 1.00 38.29 189 TYR E N 1
ATOM 11126 C CA . TYR E 1 190 ? 46.655 36.357 30.553 1.00 36.12 189 TYR E CA 1
ATOM 11127 C C . TYR E 1 190 ? 45.318 36.461 29.828 1.00 42.30 189 TYR E C 1
ATOM 11128 O O . TYR E 1 190 ? 44.368 37.084 30.325 1.00 52.38 189 TYR E O 1
ATOM 11137 N N . ILE E 1 191 ? 45.228 35.847 28.644 1.00 45.91 190 ILE E N 1
ATOM 11138 C CA . ILE E 1 191 ? 43.989 35.897 27.867 1.00 46.91 190 ILE E CA 1
ATOM 11139 C C . ILE E 1 191 ? 42.840 35.236 28.623 1.00 53.78 190 ILE E C 1
ATOM 11140 O O . ILE E 1 191 ? 41.722 35.770 28.675 1.00 52.35 190 ILE E O 1
ATOM 11145 N N . LEU E 1 192 ? 43.088 34.063 29.216 1.00 55.70 191 LEU E N 1
ATOM 11146 C CA . LEU E 1 192 ? 42.023 33.367 29.935 1.00 52.82 191 LEU E CA 1
ATOM 11147 C C . LEU E 1 192 ? 41.578 34.147 31.166 1.00 52.28 191 LEU E C 1
ATOM 11148 O O . LEU E 1 192 ? 40.384 34.182 31.485 1.00 54.47 191 LEU E O 1
ATOM 11153 N N . GLY E 1 193 ? 42.521 34.781 31.866 1.00 54.73 192 GLY E N 1
ATOM 11154 C CA . GLY E 1 193 ? 42.152 35.599 33.008 1.00 53.44 192 GLY E CA 1
ATOM 11155 C C . GLY E 1 193 ? 41.294 36.782 32.613 1.00 51.33 192 GLY E C 1
ATOM 11156 O O . GLY E 1 193 ? 40.322 37.111 33.296 1.00 50.28 192 GLY E O 1
ATOM 11157 N N . ALA E 1 194 ? 41.652 37.450 31.514 1.00 55.89 193 ALA E N 1
ATOM 11158 C CA . ALA E 1 194 ? 40.796 38.517 31.003 1.00 57.49 193 ALA E CA 1
ATOM 11159 C C . ALA E 1 194 ? 39.413 37.988 30.632 1.00 57.14 193 ALA E C 1
ATOM 11160 O O . ALA E 1 194 ? 38.397 38.656 30.865 1.00 45.89 193 ALA E O 1
ATOM 11162 N N . ALA E 1 195 ? 39.351 36.778 30.075 1.00 62.98 194 ALA E N 1
ATOM 11163 C CA . ALA E 1 195 ? 38.071 36.244 29.616 1.00 60.96 194 ALA E CA 1
ATOM 11164 C C . ALA E 1 195 ? 37.152 35.910 30.785 1.00 55.07 194 ALA E C 1
ATOM 11165 O O . ALA E 1 195 ? 35.983 36.315 30.803 1.00 51.02 194 ALA E O 1
ATOM 11167 N N . VAL E 1 196 ? 37.666 35.174 31.771 1.00 52.53 195 VAL E N 1
ATOM 11168 C CA . VAL E 1 196 ? 36.825 34.624 32.831 1.00 44.49 195 VAL E CA 1
ATOM 11169 C C . VAL E 1 196 ? 36.412 35.678 33.860 1.00 44.52 195 VAL E C 1
ATOM 11170 O O . VAL E 1 196 ? 35.311 35.605 34.416 1.00 45.48 195 VAL E O 1
ATOM 11174 N N . ASN E 1 197 ? 37.242 36.687 34.103 1.00 45.25 196 ASN E N 1
ATOM 11175 C CA . ASN E 1 197 ? 36.956 37.677 35.133 1.00 42.09 196 ASN E CA 1
ATOM 11176 C C . ASN E 1 197 ? 36.112 38.848 34.637 1.00 49.26 196 ASN E C 1
ATOM 11177 O O . ASN E 1 197 ? 35.881 39.793 35.400 1.00 48.99 196 ASN E O 1
ATOM 11182 N N . GLY E 1 198 ? 35.659 38.821 33.390 1.00 53.76 197 GLY E N 1
ATOM 11183 C CA . GLY E 1 198 ? 34.710 39.809 32.900 1.00 50.53 197 GLY E CA 1
ATOM 11184 C C . GLY E 1 198 ? 35.256 41.194 32.619 1.00 55.06 197 GLY E C 1
ATOM 11185 O O . GLY E 1 198 ? 34.567 42.189 32.877 1.00 57.21 197 GLY E O 1
ATOM 11186 N N . TYR E 1 199 ? 36.477 41.287 32.095 1.00 59.52 198 TYR E N 1
ATOM 11187 C CA . TYR E 1 199 ? 37.044 42.556 31.664 1.00 50.68 198 TYR E CA 1
ATOM 11188 C C . TYR E 1 199 ? 37.776 42.308 30.358 1.00 48.11 198 TYR E C 1
ATOM 11189 O O . TYR E 1 199 ? 38.399 41.258 30.186 1.00 53.54 198 TYR E O 1
ATOM 11198 N N . ARG E 1 200 ? 37.693 43.253 29.435 1.00 53.29 199 ARG E N 1
ATOM 11199 C CA . ARG E 1 200 ? 38.420 42.999 28.198 1.00 56.90 199 ARG E CA 1
ATOM 11200 C C . ARG E 1 200 ? 39.180 44.241 27.749 1.00 49.86 199 ARG E C 1
ATOM 11201 O O . ARG E 1 200 ? 38.571 45.242 27.354 1.00 55.25 199 ARG E O 1
ATOM 11209 N N . PRO E 1 201 ? 40.507 44.226 27.831 1.00 49.89 200 PRO E N 1
ATOM 11210 C CA . PRO E 1 201 ? 41.280 45.395 27.406 1.00 51.80 200 PRO E CA 1
ATOM 11211 C C . PRO E 1 201 ? 41.235 45.581 25.899 1.00 56.55 200 PRO E C 1
ATOM 11212 O O . PRO E 1 201 ? 41.159 44.622 25.125 1.00 50.17 200 PRO E O 1
ATOM 11216 N N . GLU E 1 202 ? 41.280 46.846 25.490 1.00 61.36 201 GLU E N 1
ATOM 11217 C CA . GLU E 1 202 ? 41.207 47.185 24.078 1.00 57.81 201 GLU E CA 1
ATOM 11218 C C . GLU E 1 202 ? 42.401 46.611 23.327 1.00 64.90 201 GLU E C 1
ATOM 11219 O O . GLU E 1 202 ? 43.512 46.520 23.859 1.00 62.27 201 GLU E O 1
ATOM 11225 N N . ARG E 1 203 ? 42.169 46.224 22.071 1.00 62.23 202 ARG E N 1
ATOM 11226 C CA . ARG E 1 203 ? 43.290 45.781 21.255 1.00 53.91 202 ARG E CA 1
ATOM 11227 C C . ARG E 1 203 ? 44.192 46.954 20.901 1.00 55.20 202 ARG E C 1
ATOM 11228 O O . ARG E 1 203 ? 45.391 46.764 20.674 1.00 64.46 202 ARG E O 1
ATOM 11236 N N . ARG E 1 204 ? 43.637 48.172 20.870 1.00 53.88 203 ARG E N 1
ATOM 11237 C CA . ARG E 1 204 ? 44.456 49.359 20.636 1.00 55.47 203 ARG E CA 1
ATOM 11238 C C . ARG E 1 204 ? 45.479 49.568 21.746 1.00 51.90 203 ARG E C 1
ATOM 11239 O O . ARG E 1 204 ? 46.546 50.141 21.505 1.00 48.75 203 ARG E O 1
ATOM 11247 N N . VAL E 1 205 ? 45.171 49.123 22.961 1.00 56.60 204 VAL E N 1
ATOM 11248 C CA . VAL E 1 205 ? 46.084 49.288 24.089 1.00 53.63 204 VAL E CA 1
ATOM 11249 C C . VAL E 1 205 ? 47.055 48.115 24.187 1.00 55.39 204 VAL E C 1
ATOM 11250 O O . VAL E 1 205 ? 48.243 48.305 24.462 1.00 48.29 204 VAL E O 1
ATOM 11254 N N . LEU E 1 206 ? 46.570 46.893 23.957 1.00 50.51 205 LEU E N 1
ATOM 11255 C CA . LEU E 1 206 ? 47.429 45.723 24.096 1.00 49.66 205 LEU E CA 1
ATOM 11256 C C . LEU E 1 206 ? 48.502 45.668 23.011 1.00 54.93 205 LEU E C 1
ATOM 11257 O O . LEU E 1 206 ? 49.601 45.159 23.258 1.00 55.49 205 LEU E O 1
ATOM 11262 N N . ASP E 1 207 ? 48.213 46.165 21.808 1.00 48.89 206 ASP E N 1
ATOM 11263 C CA . ASP E 1 207 ? 49.226 46.174 20.759 1.00 46.87 206 ASP E CA 1
ATOM 11264 C C . ASP E 1 207 ? 50.257 47.284 20.931 1.00 52.34 206 ASP E C 1
ATOM 11265 O O . ASP E 1 207 ? 51.194 47.360 20.130 1.00 51.26 206 ASP E O 1
ATOM 11270 N N . HIS E 1 208 ? 50.128 48.120 21.959 1.00 48.06 207 HIS E N 1
ATOM 11271 C CA . HIS E 1 208 ? 51.114 49.162 22.220 1.00 41.35 207 HIS E CA 1
ATOM 11272 C C . HIS E 1 208 ? 52.423 48.533 22.688 1.00 46.49 207 HIS E C 1
ATOM 11273 O O . HIS E 1 208 ? 52.426 47.543 23.426 1.00 51.14 207 HIS E O 1
ATOM 11280 N N . ALA E 1 209 ? 53.541 49.117 22.249 1.00 40.62 208 ALA E N 1
ATOM 11281 C CA . ALA E 1 209 ? 54.851 48.544 22.550 1.00 40.37 208 ALA E CA 1
ATOM 11282 C C . ALA E 1 209 ? 55.110 48.471 24.052 1.00 41.52 208 ALA E C 1
ATOM 11283 O O . ALA E 1 209 ? 55.690 47.492 24.544 1.00 40.63 208 ALA E O 1
ATOM 11285 N N . ALA E 1 210 ? 54.701 49.505 24.795 1.00 46.37 209 ALA E N 1
ATOM 11286 C CA . ALA E 1 210 ? 54.948 49.539 26.235 1.00 49.71 209 ALA E CA 1
ATOM 11287 C C . ALA E 1 210 ? 54.202 48.422 26.955 1.00 42.22 209 ALA E C 1
ATOM 11288 O O . ALA E 1 210 ? 54.758 47.767 27.846 1.00 36.65 209 ALA E O 1
ATOM 11290 N N . VAL E 1 211 ? 52.947 48.181 26.576 1.00 37.50 210 VAL E N 1
ATOM 11291 C CA . VAL E 1 211 ? 52.185 47.101 27.193 1.00 47.15 210 VAL E CA 1
ATOM 11292 C C . VAL E 1 211 ? 52.811 45.751 26.854 1.00 46.31 210 VAL E C 1
ATOM 11293 O O . VAL E 1 211 ? 52.905 44.858 27.709 1.00 40.57 210 VAL E O 1
ATOM 11297 N N . ARG E 1 212 ? 53.274 45.596 25.610 1.00 39.10 211 ARG E N 1
ATOM 11298 C CA . ARG E 1 212 ? 53.900 44.354 25.173 1.00 35.45 211 ARG E CA 1
ATOM 11299 C C . ARG E 1 212 ? 55.139 44.045 26.005 1.00 40.71 211 ARG E C 1
ATOM 11300 O O . ARG E 1 212 ? 55.286 42.941 26.550 1.00 49.70 211 ARG E O 1
ATOM 11308 N N . GLU E 1 213 ? 56.029 45.031 26.149 1.00 44.79 212 GLU E N 1
ATOM 11309 C CA . GLU E 1 213 ? 57.257 44.803 26.905 1.00 44.86 212 GLU E CA 1
ATOM 11310 C C . GLU E 1 213 ? 56.990 44.674 28.404 1.00 44.13 212 GLU E C 1
ATOM 11311 O O . GLU E 1 213 ? 57.724 43.960 29.101 1.00 43.48 212 GLU E O 1
ATOM 11317 N N . LEU E 1 214 ? 55.943 45.330 28.918 1.00 41.67 213 LEU E N 1
ATOM 11318 C CA . LEU E 1 214 ? 55.572 45.123 30.313 1.00 35.70 213 LEU E CA 1
ATOM 11319 C C . LEU E 1 214 ? 55.112 43.691 30.538 1.00 34.07 213 LEU E C 1
ATOM 11320 O O . LEU E 1 214 ? 55.488 43.057 31.536 1.00 37.35 213 LEU E O 1
ATOM 11325 N N . GLU E 1 215 ? 54.298 43.167 29.616 1.00 35.01 214 GLU E N 1
ATOM 11326 C CA . GLU E 1 215 ? 53.910 41.763 29.689 1.00 39.70 214 GLU E CA 1
ATOM 11327 C C . GLU E 1 215 ? 55.130 40.857 29.678 1.00 37.00 214 GLU E C 1
ATOM 11328 O O . GLU E 1 215 ? 55.198 39.891 30.448 1.00 36.28 214 GLU E O 1
ATOM 11334 N N . THR E 1 216 ? 56.108 41.157 28.815 1.00 37.56 215 THR E N 1
ATOM 11335 C CA . THR E 1 216 ? 57.295 40.306 28.740 1.00 44.09 215 THR E CA 1
ATOM 11336 C C . THR E 1 216 ? 58.067 40.328 30.054 1.00 34.62 215 THR E C 1
ATOM 11337 O O . THR E 1 216 ? 58.538 39.285 30.524 1.00 39.09 215 THR E O 1
ATOM 11341 N N . LEU E 1 217 ? 58.202 41.506 30.664 1.00 32.01 216 LEU E N 1
ATOM 11342 C CA . LEU E 1 217 ? 58.868 41.600 31.960 1.00 38.95 216 LEU E CA 1
ATOM 11343 C C . LEU E 1 217 ? 58.147 40.764 33.014 1.00 36.83 216 LEU E C 1
ATOM 11344 O O . LEU E 1 217 ? 58.782 40.032 33.789 1.00 32.58 216 LEU E O 1
ATOM 11349 N N . ALA E 1 218 ? 56.813 40.873 33.064 1.00 37.59 217 ALA E N 1
ATOM 11350 C CA . ALA E 1 218 ? 56.047 40.150 34.079 1.00 35.53 217 ALA E CA 1
ATOM 11351 C C . ALA E 1 218 ? 56.154 38.642 33.886 1.00 36.15 217 ALA E C 1
ATOM 11352 O O . ALA E 1 218 ? 56.310 37.887 34.859 1.00 35.11 217 ALA E O 1
ATOM 11354 N N . ALA E 1 219 ? 56.079 38.188 32.634 1.00 41.00 218 ALA E N 1
ATOM 11355 C CA . ALA E 1 219 ? 56.230 36.766 32.349 1.00 41.76 218 ALA E CA 1
ATOM 11356 C C . ALA E 1 219 ? 57.623 36.283 32.718 1.00 35.42 218 ALA E C 1
ATOM 11357 O O . ALA E 1 219 ? 57.785 35.177 33.248 1.00 39.10 218 ALA E O 1
ATOM 11359 N N . ASN E 1 220 ? 58.643 37.100 32.446 1.00 33.69 219 ASN E N 1
ATOM 11360 C CA . ASN E 1 220 ? 60.000 36.746 32.843 1.00 42.30 219 ASN E CA 1
ATOM 11361 C C . ASN E 1 220 ? 60.091 36.541 34.350 1.00 38.48 219 ASN E C 1
ATOM 11362 O O . ASN E 1 220 ? 60.655 35.545 34.819 1.00 39.67 219 ASN E O 1
ATOM 11367 N N . TYR E 1 221 ? 59.542 37.480 35.124 1.00 40.81 220 TYR E N 1
ATOM 11368 C CA . TYR E 1 221 ? 59.592 37.357 36.581 1.00 37.68 220 TYR E CA 1
ATOM 11369 C C . TYR E 1 221 ? 58.895 36.084 37.051 1.00 36.82 220 TYR E C 1
ATOM 11370 O O . TYR E 1 221 ? 59.449 35.312 37.848 1.00 37.15 220 TYR E O 1
ATOM 11379 N N . THR E 1 222 ? 57.677 35.847 36.552 1.00 37.02 221 THR E N 1
ATOM 11380 C CA . THR E 1 222 ? 56.920 34.657 36.941 1.00 34.59 221 THR E CA 1
ATOM 11381 C C . THR E 1 222 ? 57.686 33.372 36.629 1.00 41.52 221 THR E C 1
ATOM 11382 O O . THR E 1 222 ? 57.839 32.496 37.493 1.00 39.46 221 THR E O 1
ATOM 11386 N N . SER E 1 223 ? 58.196 33.252 35.398 1.00 39.21 222 SER E N 1
ATOM 11387 C CA . SER E 1 223 ? 58.809 31.997 34.978 1.00 31.30 222 SER E CA 1
ATOM 11388 C C . SER E 1 223 ? 60.145 31.769 35.666 1.00 37.90 222 SER E C 1
ATOM 11389 O O . SER E 1 223 ? 60.473 30.632 36.022 1.00 52.93 222 SER E O 1
ATOM 11392 N N . TRP E 1 224 ? 60.933 32.826 35.872 1.00 38.99 223 TRP E N 1
ATOM 11393 C CA . TRP E 1 224 ? 62.198 32.638 36.572 1.00 40.29 223 TRP E CA 1
ATOM 11394 C C . TRP E 1 224 ? 61.963 32.266 38.029 1.00 41.24 223 TRP E C 1
ATOM 11395 O O . TRP E 1 224 ? 62.712 31.460 38.595 1.00 38.71 223 TRP E O 1
ATOM 11406 N N . ALA E 1 225 ? 60.920 32.822 38.652 1.00 44.88 224 ALA E N 1
ATOM 11407 C CA . ALA E 1 225 ? 60.585 32.391 40.004 1.00 38.21 224 ALA E CA 1
ATOM 11408 C C . ALA E 1 225 ? 60.207 30.918 40.017 1.00 38.58 224 ALA E C 1
ATOM 11409 O O . ALA E 1 225 ? 60.678 30.146 40.867 1.00 42.84 224 ALA E O 1
ATOM 11411 N N . ASN E 1 226 ? 59.372 30.503 39.059 1.00 39.29 225 ASN E N 1
ATOM 11412 C CA . ASN E 1 226 ? 58.974 29.100 39.000 1.00 41.42 225 ASN E CA 1
ATOM 11413 C C . ASN E 1 226 ? 60.184 28.194 38.835 1.00 36.65 225 ASN E C 1
ATOM 11414 O O . ASN E 1 226 ? 60.290 27.167 39.512 1.00 39.26 225 ASN E O 1
ATOM 11419 N N . ASP E 1 227 ? 61.108 28.558 37.943 1.00 40.46 226 ASP E N 1
ATOM 11420 C CA . ASP E 1 227 ? 62.295 27.733 37.735 1.00 47.17 226 ASP E CA 1
ATOM 11421 C C . ASP E 1 227 ? 63.134 27.671 39.004 1.00 50.24 226 ASP E C 1
ATOM 11422 O O . ASP E 1 227 ? 63.572 26.592 39.432 1.00 52.95 226 ASP E O 1
ATOM 11427 N N . LEU E 1 228 ? 63.356 28.831 39.624 1.00 49.83 227 LEU E N 1
ATOM 11428 C CA . LEU E 1 228 ? 64.157 28.895 40.836 1.00 46.65 227 LEU E CA 1
ATOM 11429 C C . LEU E 1 228 ? 63.593 27.968 41.899 1.00 49.18 227 LEU E C 1
ATOM 11430 O O . LEU E 1 228 ? 64.342 27.271 42.594 1.00 43.20 227 LEU E O 1
ATOM 11435 N N . HIS E 1 229 ? 62.269 27.904 42.005 1.00 47.23 228 HIS E N 1
ATOM 11436 C CA . HIS E 1 229 ? 61.700 27.080 43.061 1.00 47.68 228 HIS E CA 1
ATOM 11437 C C . HIS E 1 229 ? 61.655 25.606 42.674 1.00 45.16 228 HIS E C 1
ATOM 11438 O O . HIS E 1 229 ? 61.886 24.741 43.523 1.00 50.42 228 HIS E O 1
ATOM 11445 N N . SER E 1 230 ? 61.400 25.296 41.403 1.00 48.00 229 SER E N 1
ATOM 11446 C CA . SER E 1 230 ? 61.205 23.919 40.960 1.00 46.27 229 SER E CA 1
ATOM 11447 C C . SER E 1 230 ? 62.493 23.252 40.497 1.00 44.84 229 SER E C 1
ATOM 11448 O O . SER E 1 230 ? 62.432 22.168 39.898 1.00 43.35 229 SER E O 1
ATOM 11451 N N . PHE E 1 231 ? 63.640 23.901 40.716 1.00 43.42 230 PHE E N 1
ATOM 11452 C CA . PHE E 1 231 ? 64.910 23.338 40.271 1.00 43.80 230 PHE E CA 1
ATOM 11453 C C . PHE E 1 231 ? 65.144 21.920 40.782 1.00 49.96 230 PHE E C 1
ATOM 11454 O O . PHE E 1 231 ? 65.615 21.064 40.031 1.00 48.44 230 PHE E O 1
ATOM 11462 N N . ALA E 1 232 ? 64.866 21.657 42.062 1.00 60.11 231 ALA E N 1
ATOM 11463 C CA . ALA E 1 232 ? 65.183 20.344 42.631 1.00 58.61 231 ALA E CA 1
ATOM 11464 C C . ALA E 1 232 ? 64.388 19.234 41.945 1.00 53.56 231 ALA E C 1
ATOM 11465 O O . ALA E 1 232 ? 64.955 18.224 41.497 1.00 51.13 231 ALA E O 1
ATOM 11467 N N . ARG E 1 233 ? 63.068 19.416 41.845 1.00 50.36 232 ARG E N 1
ATOM 11468 C CA . ARG E 1 233 ? 62.215 18.432 41.188 1.00 52.54 232 ARG E CA 1
ATOM 11469 C C . ARG E 1 233 ? 62.584 18.266 39.719 1.00 58.11 232 ARG E C 1
ATOM 11470 O O . ARG E 1 233 ? 62.565 17.147 39.193 1.00 52.62 232 ARG E O 1
ATOM 11478 N N . GLU E 1 234 ? 62.900 19.369 39.031 1.00 53.19 233 GLU E N 1
ATOM 11479 C CA . GLU E 1 234 ? 63.255 19.261 37.620 1.00 45.66 233 GLU E CA 1
ATOM 11480 C C . GLU E 1 234 ? 64.618 18.602 37.432 1.00 44.06 233 GLU E C 1
ATOM 11481 O O . GLU E 1 234 ? 64.851 17.930 36.422 1.00 42.59 233 GLU E O 1
ATOM 11487 N N . HIS E 1 235 ? 65.517 18.766 38.403 1.00 42.07 234 HIS E N 1
ATOM 11488 C CA . HIS E 1 235 ? 66.844 18.168 38.331 1.00 39.35 234 HIS E CA 1
ATOM 11489 C C . HIS E 1 235 ? 66.795 16.668 38.570 1.00 47.84 234 HIS E C 1
ATOM 11490 O O . HIS E 1 235 ? 67.559 15.913 37.957 1.00 48.34 234 HIS E O 1
ATOM 11497 N N . ARG E 1 236 ? 65.928 16.214 39.479 1.00 61.65 235 ARG E N 1
ATOM 11498 C CA . ARG E 1 236 ? 65.807 14.773 39.695 1.00 63.06 235 ARG E CA 1
ATOM 11499 C C . ARG E 1 236 ? 65.274 14.066 38.450 1.00 60.73 235 ARG E C 1
ATOM 11500 O O . ARG E 1 236 ? 65.710 12.955 38.124 1.00 57.86 235 ARG E O 1
ATOM 11508 N N . MET E 1 237 ? 64.351 14.707 37.727 1.00 54.42 236 MET E N 1
ATOM 11509 C CA . MET E 1 237 ? 63.690 14.102 36.577 1.00 48.92 236 MET E CA 1
ATOM 11510 C C . MET E 1 237 ? 64.457 14.254 35.271 1.00 54.30 236 MET E C 1
ATOM 11511 O O . MET E 1 237 ? 64.142 13.556 34.299 1.00 60.43 236 MET E O 1
ATOM 11516 N N . GLY E 1 238 ? 65.424 15.156 35.206 1.00 48.04 237 GLY E N 1
ATOM 11517 C CA . GLY E 1 238 ? 66.149 15.375 33.976 1.00 51.08 237 GLY E CA 1
ATOM 11518 C C . GLY E 1 238 ? 65.609 16.497 33.121 1.00 54.08 237 GLY E C 1
ATOM 11519 O O . GLY E 1 238 ? 66.044 16.645 31.971 1.00 53.16 237 GLY E O 1
ATOM 11520 N N . GLN E 1 239 ? 64.674 17.286 33.640 1.00 48.98 238 GLN E N 1
ATOM 11521 C CA . GLN E 1 239 ? 64.168 18.457 32.932 1.00 48.05 238 GLN E CA 1
ATOM 11522 C C . GLN E 1 239 ? 65.249 19.528 32.928 1.00 49.00 238 GLN E C 1
ATOM 11523 O O . GLN E 1 239 ? 65.485 20.203 33.931 1.00 42.29 238 GLN E O 1
ATOM 11529 N N . VAL E 1 240 ? 65.933 19.671 31.790 1.00 50.96 239 VAL E N 1
ATOM 11530 C CA . VAL E 1 240 ? 67.057 20.598 31.700 1.00 51.70 239 VAL E CA 1
ATOM 11531 C C . VAL E 1 240 ? 66.630 22.024 31.396 1.00 47.14 239 VAL E C 1
ATOM 11532 O O . VAL E 1 240 ? 67.479 22.923 31.416 1.00 43.90 239 VAL E O 1
ATOM 11536 N N . ASN E 1 241 ? 65.343 22.271 31.147 1.00 46.02 240 ASN E N 1
ATOM 11537 C CA . ASN E 1 241 ? 64.871 23.619 30.813 1.00 45.10 240 ASN E CA 1
ATOM 11538 C C . ASN E 1 241 ? 64.582 24.391 32.100 1.00 46.86 240 ASN E C 1
ATOM 11539 O O . ASN E 1 241 ? 63.444 24.714 32.450 1.00 43.41 240 ASN E O 1
ATOM 11544 N N . ASN E 1 242 ? 65.666 24.682 32.812 1.00 44.71 241 ASN E N 1
ATOM 11545 C CA . ASN E 1 242 ? 65.623 25.407 34.070 1.00 40.05 241 ASN E CA 1
ATOM 11546 C C . ASN E 1 242 ? 66.752 26.423 34.047 1.00 40.81 241 ASN E C 1
ATOM 11547 O O . ASN E 1 242 ? 67.886 26.078 33.705 1.00 38.55 241 ASN E O 1
ATOM 11552 N N . LEU E 1 243 ? 66.445 27.669 34.411 1.00 37.54 242 LEU E N 1
ATOM 11553 C CA . LEU E 1 243 ? 67.451 28.719 34.317 1.00 31.54 242 LEU E CA 1
ATOM 11554 C C . LEU E 1 243 ? 68.657 28.426 35.202 1.00 35.94 242 LEU E C 1
ATOM 11555 O O . LEU E 1 243 ? 69.783 28.780 34.844 1.00 44.19 242 LEU E O 1
ATOM 11560 N N . VAL E 1 244 ? 68.447 27.793 36.357 1.00 39.04 243 VAL E N 1
ATOM 11561 C CA . VAL E 1 244 ? 69.573 27.411 37.207 1.00 46.02 243 VAL E CA 1
ATOM 11562 C C . VAL E 1 244 ? 70.457 26.385 36.498 1.00 45.16 243 VAL E C 1
ATOM 11563 O O . VAL E 1 244 ? 71.692 26.480 36.534 1.00 45.89 243 VAL E O 1
ATOM 11567 N N . TRP E 1 245 ? 69.841 25.389 35.849 1.00 42.41 244 TRP E N 1
ATOM 11568 C CA . TRP E 1 245 ? 70.600 24.431 35.046 1.00 44.13 244 TRP E CA 1
ATOM 11569 C C . TRP E 1 245 ? 71.481 25.144 34.030 1.00 42.01 244 TRP E C 1
ATOM 11570 O O . TRP E 1 245 ? 72.686 24.878 33.924 1.00 43.17 244 TRP E O 1
ATOM 11581 N N . SER E 1 246 ? 70.878 26.057 33.267 1.00 37.80 245 SER E N 1
ATOM 11582 C CA . SER E 1 246 ? 71.579 26.724 32.178 1.00 42.86 245 SER E CA 1
ATOM 11583 C C . SER E 1 246 ? 72.684 27.637 32.702 1.00 43.28 245 SER E C 1
ATOM 11584 O O . SER E 1 246 ? 73.778 27.691 32.126 1.00 48.00 245 SER E O 1
ATOM 11587 N N . VAL E 1 247 ? 72.422 28.356 33.794 1.00 33.96 246 VAL E N 1
ATOM 11588 C CA . VAL E 1 247 ? 73.448 29.217 34.372 1.00 41.34 246 VAL E CA 1
ATOM 11589 C C . VAL E 1 247 ? 74.617 28.386 34.893 1.00 40.50 246 VAL E C 1
ATOM 11590 O O . VAL E 1 247 ? 75.784 28.743 34.692 1.00 41.90 246 VAL E O 1
ATOM 11594 N N . HIS E 1 248 ? 74.332 27.253 35.546 1.00 40.81 247 HIS E N 1
ATOM 11595 C CA . HIS E 1 248 ? 75.418 26.393 36.008 1.00 44.10 247 HIS E CA 1
ATOM 11596 C C . HIS E 1 248 ? 76.232 25.859 34.839 1.00 52.91 247 HIS E C 1
ATOM 11597 O O . HIS E 1 248 ? 77.465 25.769 34.917 1.00 52.72 247 HIS E O 1
ATOM 11604 N N . HIS E 1 249 ? 75.560 25.497 33.747 1.00 47.95 248 HIS E N 1
ATOM 11605 C CA . HIS E 1 249 ? 76.254 24.833 32.652 1.00 41.97 248 HIS E CA 1
ATOM 11606 C C . HIS E 1 249 ? 77.105 25.807 31.847 1.00 45.18 248 HIS E C 1
ATOM 11607 O O . HIS E 1 249 ? 78.299 25.566 31.634 1.00 42.19 248 HIS E O 1
ATOM 11614 N N . HIS E 1 250 ? 76.516 26.926 31.414 1.00 50.37 249 HIS E N 1
ATOM 11615 C CA . HIS E 1 250 ? 77.153 27.796 30.432 1.00 43.61 249 HIS E CA 1
ATOM 11616 C C . HIS E 1 250 ? 77.888 28.991 31.024 1.00 46.60 249 HIS E C 1
ATOM 11617 O O . HIS E 1 250 ? 78.787 29.525 30.365 1.00 49.27 249 HIS E O 1
ATOM 11624 N N . GLU E 1 251 ? 77.542 29.429 32.233 1.00 40.06 250 GLU E N 1
ATOM 11625 C CA . GLU E 1 251 ? 78.195 30.585 32.833 1.00 45.50 250 GLU E CA 1
ATOM 11626 C C . GLU E 1 251 ? 79.256 30.214 33.864 1.00 43.90 250 GLU E C 1
ATOM 11627 O O . GLU E 1 251 ? 79.831 31.110 34.490 1.00 46.50 250 GLU E O 1
ATOM 11633 N N . GLY E 1 252 ? 79.524 28.924 34.056 1.00 39.91 251 GLY E N 1
ATOM 11634 C CA . GLY E 1 252 ? 80.602 28.480 34.920 1.00 43.39 251 GLY E CA 1
ATOM 11635 C C . GLY E 1 252 ? 80.407 28.809 36.386 1.00 51.14 251 GLY E C 1
ATOM 11636 O O . GLY E 1 252 ? 81.297 29.380 37.022 1.00 59.75 251 GLY E O 1
ATOM 11637 N N . LEU E 1 253 ? 79.246 28.453 36.933 1.00 48.38 252 LEU E N 1
ATOM 11638 C CA . LEU E 1 253 ? 78.910 28.728 38.321 1.00 42.00 252 LEU E CA 1
ATOM 11639 C C . LEU E 1 253 ? 78.486 27.453 39.040 1.00 50.78 252 LEU E C 1
ATOM 11640 O O . LEU E 1 253 ? 78.033 26.484 38.424 1.00 47.95 252 LEU E O 1
ATOM 11645 N N . THR E 1 254 ? 78.655 27.466 40.361 1.00 48.48 253 THR E N 1
ATOM 11646 C CA . THR E 1 254 ? 78.064 26.438 41.203 1.00 41.73 253 THR E CA 1
ATOM 11647 C C . THR E 1 254 ? 76.541 26.527 41.135 1.00 41.48 253 THR E C 1
ATOM 11648 O O . THR E 1 254 ? 75.966 27.555 40.765 1.00 43.48 253 THR E O 1
ATOM 11652 N N . PHE E 1 255 ? 75.881 25.428 41.495 1.00 37.61 254 PHE E N 1
ATOM 11653 C CA . PHE E 1 255 ? 74.425 25.434 41.526 1.00 40.40 254 PHE E CA 1
ATOM 11654 C C . PHE E 1 255 ? 73.897 26.474 42.509 1.00 44.20 254 PHE E C 1
ATOM 11655 O O . PHE E 1 255 ? 72.896 27.150 42.238 1.00 47.27 254 PHE E O 1
ATOM 11663 N N . GLN E 1 256 ? 74.572 26.631 43.649 1.00 43.60 255 GLN E N 1
ATOM 11664 C CA . GLN E 1 256 ? 74.186 27.664 44.605 1.00 45.68 255 GLN E CA 1
ATOM 11665 C C . GLN E 1 256 ? 74.404 29.055 44.025 1.00 46.20 255 GLN E C 1
ATOM 11666 O O . GLN E 1 256 ? 73.531 29.930 44.125 1.00 45.03 255 GLN E O 1
ATOM 11672 N N . GLN E 1 257 ? 75.572 29.276 43.419 1.00 43.23 256 GLN E N 1
ATOM 11673 C CA . GLN E 1 257 ? 75.855 30.553 42.778 1.00 40.86 256 GLN E CA 1
ATOM 11674 C C . GLN E 1 257 ? 74.871 30.823 41.649 1.00 42.74 256 GLN E C 1
ATOM 11675 O O . GLN E 1 257 ? 74.416 31.960 41.464 1.00 44.41 256 GLN E O 1
ATOM 11681 N N . ALA E 1 258 ? 74.514 29.778 40.899 1.00 37.01 257 ALA E N 1
ATOM 11682 C CA . ALA E 1 258 ? 73.536 29.927 39.828 1.00 40.07 257 ALA E CA 1
ATOM 11683 C C . ALA E 1 258 ? 72.185 30.371 40.377 1.00 44.41 257 ALA E C 1
ATOM 11684 O O . ALA E 1 258 ? 71.555 31.290 39.837 1.00 45.21 257 ALA E O 1
ATOM 11686 N N . ALA E 1 259 ? 71.722 29.726 41.454 1.00 45.17 258 ALA E N 1
ATOM 11687 C CA . ALA E 1 259 ? 70.440 30.098 42.049 1.00 44.35 258 ALA E CA 1
ATOM 11688 C C . ALA E 1 259 ? 70.466 31.526 42.593 1.00 52.76 258 ALA E C 1
ATOM 11689 O O . ALA E 1 259 ? 69.489 32.279 42.443 1.00 46.27 258 ALA E O 1
ATOM 11691 N N . ASP E 1 260 ? 71.577 31.917 43.224 1.00 47.57 259 ASP E N 1
ATOM 11692 C CA . ASP E 1 260 ? 71.701 33.287 43.713 1.00 42.32 259 ASP E CA 1
ATOM 11693 C C . ASP E 1 260 ? 71.593 34.283 42.563 1.00 50.42 259 ASP E C 1
ATOM 11694 O O . ASP E 1 260 ? 70.881 35.294 42.664 1.00 52.94 259 ASP E O 1
ATOM 11699 N N . ARG E 1 261 ? 72.278 33.997 41.450 1.00 52.19 260 ARG E N 1
ATOM 11700 C CA . ARG E 1 261 ? 72.222 34.881 40.291 1.00 46.05 260 ARG E CA 1
ATOM 11701 C C . ARG E 1 261 ? 70.808 34.956 39.726 1.00 47.99 260 ARG E C 1
ATOM 11702 O O . ARG E 1 261 ? 70.344 36.033 39.327 1.00 50.71 260 ARG E O 1
ATOM 11710 N N . VAL E 1 262 ? 70.103 33.824 39.695 1.00 40.85 261 VAL E N 1
ATOM 11711 C CA . VAL E 1 262 ? 68.746 33.813 39.153 1.00 38.66 261 VAL E CA 1
ATOM 11712 C C . VAL E 1 262 ? 67.815 34.661 40.014 1.00 44.41 261 VAL E C 1
ATOM 11713 O O . VAL E 1 262 ? 66.995 35.434 39.497 1.00 48.05 261 VAL E O 1
ATOM 11717 N N . ALA E 1 263 ? 67.937 34.550 41.338 1.00 46.46 262 ALA E N 1
ATOM 11718 C CA . ALA E 1 263 ? 67.120 35.391 42.212 1.00 42.74 262 ALA E CA 1
ATOM 11719 C C . ALA E 1 263 ? 67.453 36.870 42.026 1.00 39.21 262 ALA E C 1
ATOM 11720 O O . ALA E 1 263 ? 66.558 37.731 42.042 1.00 32.09 262 ALA E O 1
ATOM 11722 N N . ASP E 1 264 ? 68.738 37.183 41.844 1.00 43.14 263 ASP E N 1
ATOM 11723 C CA . ASP E 1 264 ? 69.127 38.567 41.593 1.00 48.25 263 ASP E CA 1
ATOM 11724 C C . ASP E 1 264 ? 68.485 39.102 40.316 1.00 39.03 263 ASP E C 1
ATOM 11725 O O . ASP E 1 264 ? 67.987 40.240 40.282 1.00 37.57 263 ASP E O 1
ATOM 11730 N N . LEU E 1 265 ? 68.485 38.292 39.256 1.00 32.29 264 LEU E N 1
ATOM 11731 C CA . LEU E 1 265 ? 67.836 38.706 38.016 1.00 36.80 264 LEU E CA 1
ATOM 11732 C C . LEU E 1 265 ? 66.340 38.923 38.231 1.00 40.00 264 LEU E C 1
ATOM 11733 O O . LEU E 1 265 ? 65.749 39.848 37.657 1.00 33.94 264 LEU E O 1
ATOM 11738 N N . CYS E 1 266 ? 65.714 38.084 39.062 1.00 45.82 265 CYS E N 1
ATOM 11739 C CA . CYS E 1 266 ? 64.305 38.284 39.396 1.00 33.10 265 CYS E CA 1
ATOM 11740 C C . CYS E 1 266 ? 64.083 39.657 40.012 1.00 37.41 265 CYS E C 1
ATOM 11741 O O . CYS E 1 266 ? 63.167 40.393 39.619 1.00 39.88 265 CYS E O 1
ATOM 11744 N N . ASP E 1 267 ? 64.914 40.010 40.995 1.00 37.91 266 ASP E N 1
ATOM 11745 C CA . ASP E 1 267 ? 64.778 41.307 41.655 1.00 36.85 266 ASP E CA 1
ATOM 11746 C C . ASP E 1 267 ? 64.919 42.453 40.656 1.00 34.62 266 ASP E C 1
ATOM 11747 O O . ASP E 1 267 ? 64.105 43.393 40.638 1.00 34.31 266 ASP E O 1
ATOM 11752 N N . LYS E 1 268 ? 65.946 42.385 39.804 1.00 34.45 267 LYS E N 1
ATOM 11753 C CA . LYS E 1 268 ? 66.180 43.480 38.865 1.00 28.81 267 LYS E CA 1
ATOM 11754 C C . LYS E 1 268 ? 65.045 43.595 37.850 1.00 33.07 267 LYS E C 1
ATOM 11755 O O . LYS E 1 268 ? 64.652 44.707 37.462 1.00 34.93 267 LYS E O 1
ATOM 11761 N N . GLU E 1 269 ? 64.486 42.459 37.426 1.00 35.59 268 GLU E N 1
ATOM 11762 C CA . GLU E 1 269 ? 63.363 42.509 36.498 1.00 32.97 268 GLU E CA 1
ATOM 11763 C C . GLU E 1 269 ? 62.124 43.092 37.156 1.00 37.04 268 GLU E C 1
ATOM 11764 O O . GLU E 1 269 ? 61.356 43.808 36.507 1.00 44.10 268 GLU E O 1
ATOM 11770 N N . LEU E 1 270 ? 61.909 42.803 38.442 1.00 39.31 269 LEU E N 1
ATOM 11771 C CA . LEU E 1 270 ? 60.774 43.414 39.131 1.00 34.86 269 LEU E CA 1
ATOM 11772 C C . LEU E 1 270 ? 60.938 44.931 39.195 1.00 32.03 269 LEU E C 1
ATOM 11773 O O . LEU E 1 270 ? 59.968 45.687 39.007 1.00 30.75 269 LEU E O 1
ATOM 11778 N N . ALA E 1 271 ? 62.166 45.395 39.444 1.00 28.58 270 ALA E N 1
ATOM 11779 C CA . ALA E 1 271 ? 62.410 46.837 39.437 1.00 38.94 270 ALA E CA 1
ATOM 11780 C C . ALA E 1 271 ? 62.108 47.437 38.066 1.00 40.25 270 ALA E C 1
ATOM 11781 O O . ALA E 1 271 ? 61.490 48.510 37.962 1.00 46.16 270 ALA E O 1
ATOM 11783 N N . ALA E 1 272 ? 62.529 46.754 36.999 1.00 30.72 271 ALA E N 1
ATOM 11784 C CA . ALA E 1 272 ? 62.224 47.240 35.656 1.00 39.35 271 ALA E CA 1
ATOM 11785 C C . ALA E 1 272 ? 60.717 47.281 35.406 1.00 41.47 271 ALA E C 1
ATOM 11786 O O . ALA E 1 272 ? 60.202 48.211 34.762 1.00 40.21 271 ALA E O 1
ATOM 11788 N N . TYR E 1 273 ? 59.995 46.268 35.888 1.00 35.97 272 TYR E N 1
ATOM 11789 C CA . TYR E 1 273 ? 58.547 46.263 35.732 1.00 31.33 272 TYR E CA 1
ATOM 11790 C C . TYR E 1 273 ? 57.935 47.495 36.378 1.00 36.52 272 TYR E C 1
ATOM 11791 O O . TYR E 1 273 ? 57.084 48.166 35.782 1.00 40.30 272 TYR E O 1
ATOM 11800 N N . LEU E 1 274 ? 58.347 47.801 37.611 1.00 36.26 273 LEU E N 1
ATOM 11801 C CA . LEU E 1 274 ? 57.793 48.977 38.282 1.00 38.48 273 LEU E CA 1
ATOM 11802 C C . LEU E 1 274 ? 58.121 50.262 37.522 1.00 36.89 273 LEU E C 1
ATOM 11803 O O . LEU E 1 274 ? 57.273 51.161 37.417 1.00 35.70 273 LEU E O 1
ATOM 11808 N N . GLU E 1 275 ? 59.337 50.371 36.976 1.00 37.80 274 GLU E N 1
ATOM 11809 C CA . GLU E 1 275 ? 59.686 51.583 36.229 1.00 38.26 274 GLU E CA 1
ATOM 11810 C C . GLU E 1 275 ? 58.790 51.762 35.004 1.00 36.33 274 GLU E C 1
ATOM 11811 O O . GLU E 1 275 ? 58.258 52.855 34.756 1.00 35.14 274 GLU E O 1
ATOM 11817 N N . LEU E 1 276 ? 58.612 50.693 34.222 1.00 36.10 275 LEU E N 1
ATOM 11818 C CA . LEU E 1 276 ? 57.747 50.788 33.046 1.00 33.32 275 LEU E CA 1
ATOM 11819 C C . LEU E 1 276 ? 56.305 51.090 33.438 1.00 31.58 275 LEU E C 1
ATOM 11820 O O . LEU E 1 276 ? 55.606 51.837 32.742 1.00 28.30 275 LEU E O 1
ATOM 11825 N N . ARG E 1 277 ? 55.825 50.483 34.523 1.00 38.84 276 ARG E N 1
ATOM 11826 C CA . ARG E 1 277 ? 54.448 50.721 34.936 1.00 39.56 276 ARG E CA 1
ATOM 11827 C C . ARG E 1 277 ? 54.245 52.179 35.328 1.00 38.39 276 ARG E C 1
ATOM 11828 O O . ARG E 1 277 ? 53.187 52.760 35.053 1.00 37.17 276 ARG E O 1
ATOM 11836 N N . GLN E 1 278 ? 55.244 52.788 35.980 1.00 35.48 277 GLN E N 1
ATOM 11837 C CA . GLN E 1 278 ? 55.134 54.214 36.283 1.00 33.37 277 GLN E CA 1
ATOM 11838 C C . GLN E 1 278 ? 55.196 55.063 35.027 1.00 40.31 277 GLN E C 1
ATOM 11839 O O . GLN E 1 278 ? 54.554 56.117 34.966 1.00 42.12 277 GLN E O 1
ATOM 11845 N N . THR E 1 279 ? 55.976 54.648 34.029 1.00 40.19 278 THR E N 1
ATOM 11846 C CA . THR E 1 279 ? 56.039 55.450 32.814 1.00 39.71 278 THR E CA 1
ATOM 11847 C C . THR E 1 279 ? 54.773 55.321 31.971 1.00 33.46 278 THR E C 1
ATOM 11848 O O . THR E 1 279 ? 54.497 56.203 31.153 1.00 39.33 278 THR E O 1
ATOM 11852 N N . LEU E 1 280 ? 54.002 54.252 32.159 1.00 34.57 279 LEU E N 1
ATOM 11853 C CA . LEU E 1 280 ? 52.808 54.032 31.343 1.00 33.68 279 LEU E CA 1
ATOM 11854 C C . LEU E 1 280 ? 51.841 55.211 31.299 1.00 33.44 279 LEU E C 1
ATOM 11855 O O . LEU E 1 280 ? 51.314 55.490 30.210 1.00 33.45 279 LEU E O 1
ATOM 11860 N N . PRO E 1 281 ? 51.509 55.890 32.405 1.00 40.55 280 PRO E N 1
ATOM 11861 C CA . PRO E 1 281 ? 50.575 57.024 32.280 1.00 39.81 280 PRO E CA 1
ATOM 11862 C C . PRO E 1 281 ? 51.075 58.127 31.365 1.00 36.77 280 PRO E C 1
ATOM 11863 O O . PRO E 1 281 ? 50.291 58.681 30.586 1.00 39.13 280 PRO E O 1
ATOM 11867 N N . GLU E 1 282 ? 52.369 58.452 31.431 1.00 37.37 281 GLU E N 1
ATOM 11868 C CA . GLU E 1 282 ? 52.902 59.567 30.655 1.00 40.82 281 GLU E CA 1
ATOM 11869 C C . GLU E 1 282 ? 52.810 59.318 29.155 1.00 52.65 281 GLU E C 1
ATOM 11870 O O . GLU E 1 282 ? 52.641 60.264 28.378 1.00 64.54 281 GLU E O 1
ATOM 11876 N N . LEU E 1 283 ? 52.904 58.058 28.729 1.00 47.15 282 LEU E N 1
ATOM 11877 C CA . LEU E 1 283 ? 52.840 57.730 27.311 1.00 39.83 282 LEU E CA 1
ATOM 11878 C C . LEU E 1 283 ? 51.436 57.846 26.736 1.00 43.00 282 LEU E C 1
ATOM 11879 O O . LEU E 1 283 ? 51.279 57.766 25.513 1.00 59.39 282 LEU E O 1
ATOM 11884 N N . GLY E 1 284 ? 50.424 58.037 27.574 1.00 45.60 283 GLY E N 1
ATOM 11885 C CA . GLY E 1 284 ? 49.049 58.091 27.130 1.00 52.73 283 GLY E CA 1
ATOM 11886 C C . GLY E 1 284 ? 48.226 56.862 27.452 1.00 47.35 283 GLY E C 1
ATOM 11887 O O . GLY E 1 284 ? 47.091 56.756 26.971 1.00 37.41 283 GLY E O 1
ATOM 11888 N N . ILE E 1 285 ? 48.756 55.937 28.246 1.00 52.35 284 ILE E N 1
ATOM 11889 C CA . ILE E 1 285 ? 48.032 54.728 28.624 1.00 48.84 284 ILE E CA 1
ATOM 11890 C C . ILE E 1 285 ? 47.664 54.829 30.100 1.00 48.16 284 ILE E C 1
ATOM 11891 O O . ILE E 1 285 ? 48.523 54.619 30.968 1.00 53.04 284 ILE E O 1
ATOM 11896 N N . PRO E 1 286 ? 46.420 55.167 30.428 1.00 47.24 285 PRO E N 1
ATOM 11897 C CA . PRO E 1 286 ? 46.015 55.218 31.836 1.00 51.65 285 PRO E CA 1
ATOM 11898 C C . PRO E 1 286 ? 45.606 53.851 32.360 1.00 46.51 285 PRO E C 1
ATOM 11899 O O . PRO E 1 286 ? 45.019 53.036 31.645 1.00 46.03 285 PRO E O 1
ATOM 11903 N N . LEU E 1 287 ? 45.934 53.604 33.627 1.00 44.46 286 LEU E N 1
ATOM 11904 C CA . LEU E 1 287 ? 45.565 52.359 34.300 1.00 41.24 286 LEU E CA 1
ATOM 11905 C C . LEU E 1 287 ? 44.245 52.555 35.048 1.00 38.55 286 LEU E C 1
ATOM 11906 O O . LEU E 1 287 ? 44.170 52.520 36.276 1.00 46.22 286 LEU E O 1
ATOM 11911 N N . THR E 1 288 ? 43.179 52.744 34.270 1.00 37.87 287 THR E N 1
ATOM 11912 C CA . THR E 1 288 ? 41.876 53.108 34.818 1.00 44.76 287 THR E CA 1
ATOM 11913 C C . THR E 1 288 ? 40.880 51.965 34.668 1.00 55.99 287 THR E C 1
ATOM 11914 O O . THR E 1 288 ? 40.495 51.350 35.665 1.00 81.24 287 THR E O 1
ATOM 11918 N N . GLY E 1 289 ? 40.435 51.669 33.452 1.00 41.47 288 GLY E N 1
ATOM 11919 C CA . GLY E 1 289 ? 39.369 50.704 33.273 1.00 50.96 288 GLY E CA 1
ATOM 11920 C C . GLY E 1 289 ? 39.836 49.266 33.179 1.00 50.78 288 GLY E C 1
ATOM 11921 O O . GLY E 1 289 ? 40.327 48.697 34.159 1.00 42.95 288 GLY E O 1
ATOM 11922 N N . ALA E 1 290 ? 39.661 48.663 31.999 1.00 52.71 289 ALA E N 1
ATOM 11923 C CA . ALA E 1 290 ? 40.089 47.283 31.792 1.00 50.15 289 ALA E CA 1
ATOM 11924 C C . ALA E 1 290 ? 41.607 47.148 31.742 1.00 52.06 289 ALA E C 1
ATOM 11925 O O . ALA E 1 290 ? 42.138 46.090 32.093 1.00 49.83 289 ALA E O 1
ATOM 11927 N N . THR E 1 291 ? 42.321 48.184 31.288 1.00 49.50 290 THR E N 1
ATOM 11928 C CA . THR E 1 291 ? 43.780 48.110 31.277 1.00 50.66 290 THR E CA 1
ATOM 11929 C C . THR E 1 291 ? 44.332 48.024 32.698 1.00 50.76 290 THR E C 1
ATOM 11930 O O . THR E 1 291 ? 45.303 47.301 32.955 1.00 46.55 290 THR E O 1
ATOM 11934 N N . GLY E 1 292 ? 43.724 48.756 33.636 1.00 50.23 291 GLY E N 1
ATOM 11935 C CA . GLY E 1 292 ? 44.144 48.652 35.024 1.00 48.40 291 GLY E CA 1
ATOM 11936 C C . GLY E 1 292 ? 43.919 47.260 35.580 1.00 46.33 291 GLY E C 1
ATOM 11937 O O . GLY E 1 292 ? 44.777 46.710 36.278 1.00 46.04 291 GLY E O 1
ATOM 11938 N N . ARG E 1 293 ? 42.765 46.668 35.267 1.00 43.85 292 ARG E N 1
ATOM 11939 C CA . ARG E 1 293 ? 42.473 45.311 35.710 1.00 47.75 292 ARG E CA 1
ATOM 11940 C C . ARG E 1 293 ? 43.440 44.317 35.082 1.00 51.00 292 ARG E C 1
ATOM 11941 O O . ARG E 1 293 ? 43.864 43.352 35.729 1.00 52.85 292 ARG E O 1
ATOM 11949 N N . HIS E 1 294 ? 43.838 44.571 33.835 1.00 52.77 293 HIS E N 1
ATOM 11950 C CA . HIS E 1 294 ? 44.805 43.718 33.154 1.00 46.88 293 HIS E CA 1
ATOM 11951 C C . HIS E 1 294 ? 46.169 43.780 33.832 1.00 44.20 293 HIS E C 1
ATOM 11952 O O . HIS E 1 294 ? 46.800 42.744 34.083 1.00 44.33 293 HIS E O 1
ATOM 11959 N N . VAL E 1 295 ? 46.632 44.991 34.147 1.00 43.43 294 VAL E N 1
ATOM 11960 C CA . VAL E 1 295 ? 47.911 45.145 34.837 1.00 40.42 294 VAL E CA 1
ATOM 11961 C C . VAL E 1 295 ? 47.854 44.497 36.216 1.00 47.70 294 VAL E C 1
ATOM 11962 O O . VAL E 1 295 ? 48.826 43.876 36.669 1.00 47.36 294 VAL E O 1
ATOM 11966 N N . ARG E 1 296 ? 46.718 44.632 36.908 1.00 47.30 295 ARG E N 1
ATOM 11967 C CA . ARG E 1 296 ? 46.572 43.993 38.211 1.00 40.96 295 ARG E CA 1
ATOM 11968 C C . ARG E 1 296 ? 46.609 42.474 38.084 1.00 42.35 295 ARG E C 1
ATOM 11969 O O . ARG E 1 296 ? 47.133 41.783 38.966 1.00 46.35 295 ARG E O 1
ATOM 11977 N N . PHE E 1 297 ? 46.058 41.932 36.993 1.00 47.40 296 PHE E N 1
ATOM 11978 C CA . PHE E 1 297 ? 46.166 40.492 36.765 1.00 48.36 296 PHE E CA 1
ATOM 11979 C C . PHE E 1 297 ? 47.614 40.082 36.514 1.00 46.46 296 PHE E C 1
ATOM 11980 O O . PHE E 1 297 ? 48.066 39.043 37.012 1.00 42.71 296 PHE E O 1
ATOM 11988 N N . LEU E 1 298 ? 48.349 40.880 35.729 1.00 35.90 297 LEU E N 1
ATOM 11989 C CA . LEU E 1 298 ? 49.778 40.631 35.542 1.00 38.37 297 LEU E CA 1
ATOM 11990 C C . LEU E 1 298 ? 50.506 40.600 36.883 1.00 43.91 297 LEU E C 1
ATOM 11991 O O . LEU E 1 298 ? 51.346 39.724 37.128 1.00 39.94 297 LEU E O 1
ATOM 11996 N N . GLU E 1 299 ? 50.178 41.546 37.769 1.00 43.48 298 GLU E N 1
ATOM 11997 C CA . GLU E 1 299 ? 50.799 41.606 39.092 1.00 49.96 298 GLU E CA 1
ATOM 11998 C C . GLU E 1 299 ? 50.417 40.414 39.966 1.00 45.74 298 GLU E C 1
ATOM 11999 O O . GLU E 1 299 ? 51.216 39.971 40.803 1.00 33.79 298 GLU E O 1
ATOM 12005 N N . ASP E 1 300 ? 49.205 39.890 39.801 1.00 41.72 299 ASP E N 1
ATOM 12006 C CA . ASP E 1 300 ? 48.780 38.784 40.646 1.00 47.83 299 ASP E CA 1
ATOM 12007 C C . ASP E 1 300 ? 49.626 37.542 40.389 1.00 46.03 299 ASP E C 1
ATOM 12008 O O . ASP E 1 300 ? 50.042 36.862 41.335 1.00 38.03 299 ASP E O 1
ATOM 12013 N N . MET E 1 301 ? 49.907 37.243 39.116 1.00 43.94 300 MET E N 1
ATOM 12014 C CA . MET E 1 301 ? 50.605 36.006 38.783 1.00 40.22 300 MET E CA 1
ATOM 12015 C C . MET E 1 301 ? 52.048 35.999 39.272 1.00 39.13 300 MET E C 1
ATOM 12016 O O . MET E 1 301 ? 52.586 34.926 39.570 1.00 40.19 300 MET E O 1
ATOM 12021 N N . MET E 1 302 ? 52.698 37.161 39.358 1.00 47.72 301 MET E N 1
ATOM 12022 C CA . MET E 1 302 ? 54.040 37.185 39.933 1.00 44.05 301 MET E CA 1
ATOM 12023 C C . MET E 1 302 ? 54.001 36.859 41.423 1.00 46.76 301 MET E C 1
ATOM 12024 O O . MET E 1 302 ? 54.794 36.044 41.910 1.00 43.88 301 MET E O 1
ATOM 12029 N N . TRP E 1 303 ? 53.078 37.484 42.164 1.00 46.24 302 TRP E N 1
ATOM 12030 C CA . TRP E 1 303 ? 52.989 37.237 43.601 1.00 46.67 302 TRP E CA 1
ATOM 12031 C C . TRP E 1 303 ? 52.522 35.818 43.892 1.00 45.70 302 TRP E C 1
ATOM 12032 O O . TRP E 1 303 ? 53.020 35.169 44.828 1.00 45.18 302 TRP E O 1
ATOM 12043 N N . SER E 1 304 ? 51.585 35.314 43.085 1.00 46.67 303 SER E N 1
ATOM 12044 C CA . SER E 1 304 ? 51.067 33.970 43.305 1.00 44.11 303 SER E CA 1
ATOM 12045 C C . SER E 1 304 ? 52.192 32.952 43.257 1.00 48.22 303 SER E C 1
ATOM 12046 O O . SER E 1 304 ? 52.226 32.020 44.062 1.00 51.54 303 SER E O 1
ATOM 12049 N N . MET E 1 305 ? 53.139 33.130 42.337 1.00 53.64 304 MET E N 1
ATOM 12050 C CA . MET E 1 305 ? 54.223 32.166 42.217 1.00 57.24 304 MET E CA 1
ATOM 12051 C C . MET E 1 305 ? 55.082 32.144 43.478 1.00 53.44 304 MET E C 1
ATOM 12052 O O . MET E 1 305 ? 55.343 31.075 44.041 1.00 63.02 304 MET E O 1
ATOM 12057 N N . VAL E 1 306 ? 55.433 33.322 43.999 1.00 49.25 305 VAL E N 1
ATOM 12058 C CA . VAL E 1 306 ? 56.265 33.390 45.202 1.00 65.36 305 VAL E CA 1
ATOM 12059 C C . VAL E 1 306 ? 55.555 32.755 46.397 1.00 72.81 305 VAL E C 1
ATOM 12060 O O . VAL E 1 306 ? 56.091 31.848 47.053 1.00 67.80 305 VAL E O 1
ATOM 12064 N N . ASP E 1 307 ? 54.307 33.166 46.655 1.00 76.97 306 ASP E N 1
ATOM 12065 C CA . ASP E 1 307 ? 53.638 32.712 47.875 1.00 71.08 306 ASP E CA 1
ATOM 12066 C C . ASP E 1 307 ? 53.203 31.255 47.777 1.00 63.47 306 ASP E C 1
ATOM 12067 O O . ASP E 1 307 ? 53.271 30.519 48.768 1.00 64.80 306 ASP E O 1
ATOM 12072 N N . TRP E 1 308 ? 52.728 30.827 46.606 1.00 61.61 307 TRP E N 1
ATOM 12073 C CA . TRP E 1 308 ? 52.225 29.472 46.437 1.00 69.76 307 TRP E CA 1
ATOM 12074 C C . TRP E 1 308 ? 53.367 28.459 46.349 1.00 76.25 307 TRP E C 1
ATOM 12075 O O . TRP E 1 308 ? 53.354 27.448 47.060 1.00 76.16 307 TRP E O 1
ATOM 12086 N N . SER E 1 309 ? 54.373 28.704 45.496 1.00 70.78 308 SER E N 1
ATOM 12087 C CA . SER E 1 309 ? 55.533 27.825 45.503 1.00 65.14 308 SER E CA 1
ATOM 12088 C C . SER E 1 309 ? 56.339 27.937 46.789 1.00 74.69 308 SER E C 1
ATOM 12089 O O . SER E 1 309 ? 57.254 27.131 46.991 1.00 85.37 308 SER E O 1
ATOM 12092 N N . ALA E 1 310 ? 56.040 28.920 47.647 1.00 77.68 309 ALA E N 1
ATOM 12093 C CA . ALA E 1 310 ? 56.509 28.849 49.027 1.00 81.20 309 ALA E CA 1
ATOM 12094 C C . ALA E 1 310 ? 55.697 27.837 49.831 1.00 79.14 309 ALA E C 1
ATOM 12095 O O . ALA E 1 310 ? 56.259 27.060 50.614 1.00 69.65 309 ALA E O 1
ATOM 12097 N N . ARG E 1 311 ? 54.378 27.826 49.646 1.00 77.94 310 ARG E N 1
ATOM 12098 C CA . ARG E 1 311 ? 53.496 26.922 50.380 1.00 74.07 310 ARG E CA 1
ATOM 12099 C C . ARG E 1 311 ? 53.256 25.634 49.596 1.00 69.43 310 ARG E C 1
ATOM 12100 O O . ARG E 1 311 ? 54.084 24.723 49.606 1.00 75.44 310 ARG E O 1
ATOM 12108 N N . MET F 1 2 ? 87.588 -19.573 30.045 1.00 72.21 1 MET F N 1
ATOM 12109 C CA . MET F 1 2 ? 87.196 -20.970 30.177 1.00 82.31 1 MET F CA 1
ATOM 12110 C C . MET F 1 2 ? 87.073 -21.631 28.811 1.00 85.37 1 MET F C 1
ATOM 12111 O O . MET F 1 2 ? 86.468 -21.062 27.902 1.00 83.56 1 MET F O 1
ATOM 12116 N N . THR F 1 3 ? 87.640 -22.827 28.659 1.00 86.94 2 THR F N 1
ATOM 12117 C CA . THR F 1 3 ? 87.496 -23.582 27.423 1.00 87.64 2 THR F CA 1
ATOM 12118 C C . THR F 1 3 ? 87.132 -25.026 27.760 1.00 83.53 2 THR F C 1
ATOM 12119 O O . THR F 1 3 ? 87.107 -25.427 28.928 1.00 82.87 2 THR F O 1
ATOM 12123 N N . ILE F 1 4 ? 86.931 -25.828 26.708 1.00 81.30 3 ILE F N 1
ATOM 12124 C CA . ILE F 1 4 ? 86.532 -27.229 26.795 1.00 82.30 3 ILE F CA 1
ATOM 12125 C C . ILE F 1 4 ? 87.215 -27.970 25.650 1.00 80.37 3 ILE F C 1
ATOM 12126 O O . ILE F 1 4 ? 87.553 -27.387 24.617 1.00 87.71 3 ILE F O 1
ATOM 12131 N N . SER F 1 5 ? 87.401 -29.274 25.834 1.00 74.66 4 SER F N 1
ATOM 12132 C CA . SER F 1 5 ? 87.987 -30.142 24.817 1.00 60.53 4 SER F CA 1
ATOM 12133 C C . SER F 1 5 ? 86.908 -31.064 24.270 1.00 54.50 4 SER F C 1
ATOM 12134 O O . SER F 1 5 ? 86.369 -31.897 25.007 1.00 60.22 4 SER F O 1
ATOM 12137 N N . VAL F 1 6 ? 86.596 -30.917 22.987 1.00 54.75 5 VAL F N 1
ATOM 12138 C CA . VAL F 1 6 ? 85.553 -31.719 22.351 1.00 55.16 5 VAL F CA 1
ATOM 12139 C C . VAL F 1 6 ? 86.112 -33.108 22.066 1.00 59.87 5 VAL F C 1
ATOM 12140 O O . VAL F 1 6 ? 87.104 -33.240 21.335 1.00 75.73 5 VAL F O 1
ATOM 12144 N N . PRO F 1 7 ? 85.503 -34.166 22.609 1.00 56.76 6 PRO F N 1
ATOM 12145 C CA . PRO F 1 7 ? 86.043 -35.524 22.438 1.00 57.68 6 PRO F CA 1
ATOM 12146 C C . PRO F 1 7 ? 86.002 -36.042 21.006 1.00 60.25 6 PRO F C 1
ATOM 12147 O O . PRO F 1 7 ? 85.480 -35.383 20.100 1.00 55.52 6 PRO F O 1
ATOM 12151 N N . GLN F 1 8 ? 86.551 -37.244 20.812 1.00 63.46 7 GLN F N 1
ATOM 12152 C CA . GLN F 1 8 ? 86.699 -37.813 19.476 1.00 67.95 7 GLN F CA 1
ATOM 12153 C C . GLN F 1 8 ? 85.366 -38.294 18.919 1.00 62.36 7 GLN F C 1
ATOM 12154 O O . GLN F 1 8 ? 84.901 -37.802 17.885 1.00 66.95 7 GLN F O 1
ATOM 12160 N N . LEU F 1 9 ? 84.747 -39.270 19.582 1.00 64.34 8 LEU F N 1
ATOM 12161 C CA . LEU F 1 9 ? 83.511 -39.887 19.107 1.00 71.00 8 LEU F CA 1
ATOM 12162 C C . LEU F 1 9 ? 83.711 -40.562 17.751 1.00 74.05 8 LEU F C 1
ATOM 12163 O O . LEU F 1 9 ? 83.323 -40.018 16.713 1.00 77.86 8 LEU F O 1
ATOM 12168 N N . ASP F 1 10 ? 84.329 -41.743 17.762 1.00 72.62 9 ASP F N 1
ATOM 12169 C CA . ASP F 1 10 ? 84.564 -42.549 16.566 1.00 71.34 9 ASP F CA 1
ATOM 12170 C C . ASP F 1 10 ? 83.404 -43.513 16.325 1.00 70.18 9 ASP F C 1
ATOM 12171 O O . ASP F 1 10 ? 83.132 -44.375 17.168 1.00 69.67 9 ASP F O 1
ATOM 12176 N N . CYS F 1 11 ? 82.722 -43.374 15.185 1.00 66.22 10 CYS F N 1
ATOM 12177 C CA . CYS F 1 11 ? 81.635 -44.282 14.805 1.00 57.87 10 CYS F CA 1
ATOM 12178 C C . CYS F 1 11 ? 82.012 -45.046 13.539 1.00 60.74 10 CYS F C 1
ATOM 12179 O O . CYS F 1 11 ? 82.252 -44.423 12.490 1.00 67.02 10 CYS F O 1
ATOM 12182 N N . PRO F 1 12 ? 82.101 -46.385 13.590 1.00 61.75 11 PRO F N 1
ATOM 12183 C CA . PRO F 1 12 ? 82.536 -47.216 12.445 1.00 60.41 11 PRO F CA 1
ATOM 12184 C C . PRO F 1 12 ? 81.457 -47.412 11.381 1.00 65.32 11 PRO F C 1
ATOM 12185 O O . PRO F 1 12 ? 80.979 -48.524 11.136 1.00 68.70 11 PRO F O 1
ATOM 12189 N N . LEU F 1 13 ? 81.057 -46.313 10.740 1.00 57.71 12 LEU F N 1
ATOM 12190 C CA . LEU F 1 13 ? 80.058 -46.324 9.669 1.00 48.05 12 LEU F CA 1
ATOM 12191 C C . LEU F 1 13 ? 80.498 -45.325 8.608 1.00 56.83 12 LEU F C 1
ATOM 12192 O O . LEU F 1 13 ? 80.485 -44.119 8.862 1.00 73.10 12 LEU F O 1
ATOM 12197 N N . SER F 1 14 ? 80.891 -45.803 7.429 1.00 53.84 13 SER F N 1
ATOM 12198 C CA . SER F 1 14 ? 81.434 -44.928 6.399 1.00 45.80 13 SER F CA 1
ATOM 12199 C C . SER F 1 14 ? 80.533 -44.895 5.170 1.00 45.15 13 SER F C 1
ATOM 12200 O O . SER F 1 14 ? 79.783 -45.840 4.903 1.00 43.05 13 SER F O 1
ATOM 12203 N N . ARG F 1 15 ? 80.629 -43.787 4.415 1.00 41.35 14 ARG F N 1
ATOM 12204 C CA . ARG F 1 15 ? 79.763 -43.508 3.273 1.00 33.81 14 ARG F CA 1
ATOM 12205 C C . ARG F 1 15 ? 80.414 -42.498 2.338 1.00 41.67 14 ARG F C 1
ATOM 12206 O O . ARG F 1 15 ? 81.088 -41.579 2.823 1.00 52.00 14 ARG F O 1
ATOM 12214 N N . PRO F 1 16 ? 80.267 -42.637 1.018 1.00 35.00 15 PRO F N 1
ATOM 12215 C CA . PRO F 1 16 ? 80.786 -41.613 0.096 1.00 40.42 15 PRO F CA 1
ATOM 12216 C C . PRO F 1 16 ? 79.868 -40.401 -0.014 1.00 33.61 15 PRO F C 1
ATOM 12217 O O . PRO F 1 16 ? 78.642 -40.525 0.019 1.00 41.51 15 PRO F O 1
ATOM 12221 N N . VAL F 1 17 ? 80.469 -39.216 -0.145 1.00 38.98 16 VAL F N 1
ATOM 12222 C CA . VAL F 1 17 ? 79.705 -37.975 -0.262 1.00 43.18 16 VAL F CA 1
ATOM 12223 C C . VAL F 1 17 ? 79.438 -37.676 -1.734 1.00 49.01 16 VAL F C 1
ATOM 12224 O O . VAL F 1 17 ? 80.142 -38.146 -2.632 1.00 55.59 16 VAL F O 1
ATOM 12228 N N . HIS F 1 18 ? 78.398 -36.885 -1.987 1.00 48.60 17 HIS F N 1
ATOM 12229 C CA . HIS F 1 18 ? 78.090 -36.480 -3.351 1.00 45.53 17 HIS F CA 1
ATOM 12230 C C . HIS F 1 18 ? 79.116 -35.456 -3.831 1.00 48.73 17 HIS F C 1
ATOM 12231 O O . HIS F 1 18 ? 79.480 -34.545 -3.081 1.00 47.89 17 HIS F O 1
ATOM 12238 N N . PRO F 1 19 ? 79.588 -35.570 -5.077 1.00 55.82 18 PRO F N 1
ATOM 12239 C CA . PRO F 1 19 ? 80.709 -34.721 -5.522 1.00 57.63 18 PRO F CA 1
ATOM 12240 C C . PRO F 1 19 ? 80.372 -33.241 -5.640 1.00 53.90 18 PRO F C 1
ATOM 12241 O O . PRO F 1 19 ? 81.258 -32.404 -5.429 1.00 47.45 18 PRO F O 1
ATOM 12245 N N . GLU F 1 20 ? 79.128 -32.896 -5.965 1.00 56.82 19 GLU F N 1
ATOM 12246 C CA . GLU F 1 20 ? 78.722 -31.529 -6.289 1.00 65.20 19 GLU F CA 1
ATOM 12247 C C . GLU F 1 20 ? 78.559 -30.605 -5.080 1.00 61.52 19 GLU F C 1
ATOM 12248 O O . GLU F 1 20 ? 77.782 -29.646 -5.143 1.00 63.22 19 GLU F O 1
ATOM 12254 N N . GLY F 1 21 ? 79.263 -30.887 -3.979 1.00 54.58 20 GLY F N 1
ATOM 12255 C CA . GLY F 1 21 ? 79.023 -30.161 -2.735 1.00 59.47 20 GLY F CA 1
ATOM 12256 C C . GLY F 1 21 ? 79.136 -28.649 -2.849 1.00 61.48 20 GLY F C 1
ATOM 12257 O O . GLY F 1 21 ? 78.231 -27.918 -2.432 1.00 55.60 20 GLY F O 1
ATOM 12258 N N . GLU F 1 22 ? 80.262 -28.154 -3.381 1.00 65.42 21 GLU F N 1
ATOM 12259 C CA . GLU F 1 22 ? 80.459 -26.705 -3.490 1.00 64.41 21 GLU F CA 1
ATOM 12260 C C . GLU F 1 22 ? 79.357 -26.049 -4.318 1.00 61.82 21 GLU F C 1
ATOM 12261 O O . GLU F 1 22 ? 78.873 -24.957 -3.980 1.00 61.88 21 GLU F O 1
ATOM 12267 N N . ARG F 1 23 ? 78.977 -26.686 -5.428 1.00 64.28 22 ARG F N 1
ATOM 12268 C CA . ARG F 1 23 ? 77.870 -26.195 -6.239 1.00 67.63 22 ARG F CA 1
ATOM 12269 C C . ARG F 1 23 ? 76.597 -26.066 -5.406 1.00 71.49 22 ARG F C 1
ATOM 12270 O O . ARG F 1 23 ? 75.862 -25.077 -5.527 1.00 71.34 22 ARG F O 1
ATOM 12278 N N . ALA F 1 24 ? 76.304 -27.077 -4.580 1.00 69.91 23 ALA F N 1
ATOM 12279 C CA . ALA F 1 24 ? 75.132 -27.014 -3.711 1.00 60.62 23 ALA F CA 1
ATOM 12280 C C . ALA F 1 24 ? 75.239 -25.868 -2.706 1.00 59.52 23 ALA F C 1
ATOM 12281 O O . ALA F 1 24 ? 74.235 -25.230 -2.381 1.00 61.01 23 ALA F O 1
ATOM 12283 N N . ASP F 1 25 ? 76.440 -25.622 -2.169 1.00 57.00 24 ASP F N 1
ATOM 12284 C CA . ASP F 1 25 ? 76.654 -24.460 -1.304 1.00 59.93 24 ASP F CA 1
ATOM 12285 C C . ASP F 1 25 ? 76.226 -23.174 -2.005 1.00 64.97 24 ASP F C 1
ATOM 12286 O O . ASP F 1 25 ? 75.489 -22.340 -1.449 1.00 61.83 24 ASP F O 1
ATOM 12291 N N . ALA F 1 26 ? 76.735 -22.986 -3.225 1.00 66.84 25 ALA F N 1
ATOM 12292 C CA . ALA F 1 26 ? 76.387 -21.809 -4.014 1.00 62.26 25 ALA F CA 1
ATOM 12293 C C . ALA F 1 26 ? 74.880 -21.714 -4.229 1.00 64.13 25 ALA F C 1
ATOM 12294 O O . ALA F 1 26 ? 74.290 -20.638 -4.080 1.00 77.56 25 ALA F O 1
ATOM 12296 N N . TYR F 1 27 ? 74.249 -22.824 -4.624 1.00 60.25 26 TYR F N 1
ATOM 12297 C CA . TYR F 1 27 ? 72.802 -22.819 -4.828 1.00 58.08 26 TYR F CA 1
ATOM 12298 C C . TYR F 1 27 ? 72.068 -22.440 -3.548 1.00 69.50 26 TYR F C 1
ATOM 12299 O O . TYR F 1 27 ? 71.033 -21.764 -3.593 1.00 71.55 26 TYR F O 1
ATOM 12308 N N . ALA F 1 28 ? 72.567 -22.907 -2.401 1.00 72.49 27 ALA F N 1
ATOM 12309 C CA . ALA F 1 28 ? 71.988 -22.537 -1.114 1.00 65.27 27 ALA F CA 1
ATOM 12310 C C . ALA F 1 28 ? 71.988 -21.027 -0.938 1.00 70.40 27 ALA F C 1
ATOM 12311 O O . ALA F 1 28 ? 70.957 -20.425 -0.606 1.00 69.16 27 ALA F O 1
ATOM 12313 N N . VAL F 1 29 ? 73.156 -20.405 -1.118 1.00 71.21 28 VAL F N 1
ATOM 12314 C CA . VAL F 1 29 ? 73.243 -18.949 -1.000 1.00 68.34 28 VAL F CA 1
ATOM 12315 C C . VAL F 1 29 ? 72.279 -18.273 -1.973 1.00 65.65 28 VAL F C 1
ATOM 12316 O O . VAL F 1 29 ? 71.573 -17.316 -1.618 1.00 70.19 28 VAL F O 1
ATOM 12320 N N . GLU F 1 30 ? 72.238 -18.760 -3.215 1.00 70.84 29 GLU F N 1
ATOM 12321 C CA . GLU F 1 30 ? 71.337 -18.196 -4.217 1.00 73.47 29 GLU F CA 1
ATOM 12322 C C . GLU F 1 30 ? 69.894 -18.222 -3.736 1.00 65.96 29 GLU F C 1
ATOM 12323 O O . GLU F 1 30 ? 69.191 -17.211 -3.802 1.00 67.92 29 GLU F O 1
ATOM 12329 N N . TRP F 1 31 ? 69.430 -19.389 -3.282 1.00 70.89 30 TRP F N 1
ATOM 12330 C CA . TRP F 1 31 ? 68.050 -19.532 -2.822 1.00 75.95 30 TRP F CA 1
ATOM 12331 C C . TRP F 1 31 ? 67.766 -18.610 -1.644 1.00 76.10 30 TRP F C 1
ATOM 12332 O O . TRP F 1 31 ? 66.710 -17.961 -1.585 1.00 72.72 30 TRP F O 1
ATOM 12343 N N . LEU F 1 32 ? 68.693 -18.558 -0.682 1.00 76.38 31 LEU F N 1
ATOM 12344 C CA . LEU F 1 32 ? 68.500 -17.718 0.495 1.00 78.65 31 LEU F CA 1
ATOM 12345 C C . LEU F 1 32 ? 68.356 -16.251 0.106 1.00 79.33 31 LEU F C 1
ATOM 12346 O O . LEU F 1 32 ? 67.600 -15.506 0.741 1.00 80.50 31 LEU F O 1
ATOM 12351 N N . ARG F 1 33 ? 69.074 -15.811 -0.931 1.00 79.22 32 ARG F N 1
ATOM 12352 C CA . ARG F 1 33 ? 68.861 -14.443 -1.397 1.00 69.68 32 ARG F CA 1
ATOM 12353 C C . ARG F 1 33 ? 67.549 -14.314 -2.162 1.00 73.62 32 ARG F C 1
ATOM 12354 O O . ARG F 1 33 ? 66.841 -13.310 -2.025 1.00 89.05 32 ARG F O 1
ATOM 12362 N N . GLY F 1 34 ? 67.198 -15.332 -2.951 1.00 70.97 33 GLY F N 1
ATOM 12363 C CA . GLY F 1 34 ? 66.042 -15.261 -3.828 1.00 68.58 33 GLY F CA 1
ATOM 12364 C C . GLY F 1 34 ? 64.701 -15.316 -3.132 1.00 70.10 33 GLY F C 1
ATOM 12365 O O . GLY F 1 34 ? 63.698 -14.893 -3.717 1.00 71.06 33 GLY F O 1
ATOM 12366 N N . VAL F 1 35 ? 64.649 -15.837 -1.908 1.00 75.41 34 VAL F N 1
ATOM 12367 C CA . VAL F 1 35 ? 63.372 -15.951 -1.207 1.00 81.25 34 VAL F CA 1
ATOM 12368 C C . VAL F 1 35 ? 63.161 -14.830 -0.187 1.00 73.69 34 VAL F C 1
ATOM 12369 O O . VAL F 1 35 ? 62.007 -14.517 0.144 1.00 64.47 34 VAL F O 1
ATOM 12373 N N . GLY F 1 36 ? 64.229 -14.200 0.293 1.00 69.39 35 GLY F N 1
ATOM 12374 C CA . GLY F 1 36 ? 64.142 -13.138 1.276 1.00 69.18 35 GLY F CA 1
ATOM 12375 C C . GLY F 1 36 ? 64.759 -13.491 2.607 1.00 69.00 35 GLY F C 1
ATOM 12376 O O . GLY F 1 36 ? 64.723 -12.668 3.530 1.00 72.29 35 GLY F O 1
ATOM 12377 N N . LEU F 1 37 ? 65.305 -14.698 2.736 1.00 72.83 36 LEU F N 1
ATOM 12378 C CA . LEU F 1 37 ? 65.980 -15.142 3.946 1.00 76.50 36 LEU F CA 1
ATOM 12379 C C . LEU F 1 37 ? 67.381 -14.554 4.065 1.00 79.71 36 LEU F C 1
ATOM 12380 O O . LEU F 1 37 ? 67.968 -14.591 5.153 1.00 78.10 36 LEU F O 1
ATOM 12385 N N . MET F 1 38 ? 67.929 -14.027 2.968 1.00 80.53 37 MET F N 1
ATOM 12386 C CA . MET F 1 38 ? 69.245 -13.403 2.960 1.00 95.32 37 MET F CA 1
ATOM 12387 C C . MET F 1 38 ? 69.189 -12.111 2.157 1.00 93.37 37 MET F C 1
ATOM 12388 O O . MET F 1 38 ? 68.513 -12.036 1.126 1.00 86.66 37 MET F O 1
ATOM 12393 N N . ALA F 1 39 ? 69.899 -11.098 2.646 1.00 100.24 38 ALA F N 1
ATOM 12394 C CA . ALA F 1 39 ? 69.932 -9.783 2.026 1.00 106.99 38 ALA F CA 1
ATOM 12395 C C . ALA F 1 39 ? 71.003 -9.718 0.943 1.00 111.53 38 ALA F C 1
ATOM 12396 O O . ALA F 1 39 ? 72.021 -10.415 0.998 1.00 105.26 38 ALA F O 1
ATOM 12398 N N . ASP F 1 40 ? 70.762 -8.854 -0.046 1.00 110.44 39 ASP F N 1
ATOM 12399 C CA . ASP F 1 40 ? 71.677 -8.746 -1.176 1.00 99.93 39 ASP F CA 1
ATOM 12400 C C . ASP F 1 40 ? 73.003 -8.116 -0.770 1.00 94.68 39 ASP F C 1
ATOM 12401 O O . ASP F 1 40 ? 74.049 -8.477 -1.317 1.00 93.44 39 ASP F O 1
ATOM 12406 N N . GLU F 1 41 ? 72.983 -7.182 0.182 1.00 100.04 40 GLU F N 1
ATOM 12407 C CA . GLU F 1 41 ? 74.222 -6.544 0.615 1.00 102.69 40 GLU F CA 1
ATOM 12408 C C . GLU F 1 41 ? 75.125 -7.517 1.361 1.00 97.14 40 GLU F C 1
ATOM 12409 O O . GLU F 1 41 ? 76.349 -7.343 1.366 1.00 85.64 40 GLU F O 1
ATOM 12415 N N . ALA F 1 42 ? 74.547 -8.535 1.991 1.00 94.14 41 ALA F N 1
ATOM 12416 C CA . ALA F 1 42 ? 75.318 -9.425 2.847 1.00 95.59 41 ALA F CA 1
ATOM 12417 C C . ALA F 1 42 ? 76.268 -10.284 2.023 1.00 101.50 41 ALA F C 1
ATOM 12418 O O . ALA F 1 42 ? 75.916 -10.771 0.944 1.00 96.33 41 ALA F O 1
ATOM 12420 N N . ASP F 1 43 ? 77.480 -10.467 2.543 1.00 105.50 42 ASP F N 1
ATOM 12421 C CA . ASP F 1 43 ? 78.466 -11.313 1.888 1.00 116.80 42 ASP F CA 1
ATOM 12422 C C . ASP F 1 43 ? 78.094 -12.784 2.037 1.00 114.52 42 ASP F C 1
ATOM 12423 O O . ASP F 1 43 ? 77.449 -13.192 3.009 1.00 112.25 42 ASP F O 1
ATOM 12428 N N . ALA F 1 44 ? 78.506 -13.587 1.061 1.00 97.59 43 ALA F N 1
ATOM 12429 C CA . ALA F 1 44 ? 78.370 -15.035 1.145 1.00 91.67 43 ALA F CA 1
ATOM 12430 C C . ALA F 1 44 ? 79.721 -15.687 1.405 1.00 90.49 43 ALA F C 1
ATOM 12431 O O . ALA F 1 44 ? 80.084 -16.683 0.779 1.00 93.23 43 ALA F O 1
ATOM 12433 N N . ALA F 1 45 ? 80.477 -15.121 2.339 1.00 90.97 44 ALA F N 1
ATOM 12434 C CA . ALA F 1 45 ? 81.765 -15.674 2.732 1.00 101.13 44 ALA F CA 1
ATOM 12435 C C . ALA F 1 45 ? 81.630 -16.438 4.047 1.00 102.60 44 ALA F C 1
ATOM 12436 O O . ALA F 1 45 ? 82.278 -17.479 4.215 1.00 99.81 44 ALA F O 1
ATOM 12438 N N . PRO F 1 46 ? 80.822 -15.968 5.010 1.00 104.13 45 PRO F N 1
ATOM 12439 C CA . PRO F 1 46 ? 80.505 -16.822 6.166 1.00 102.47 45 PRO F CA 1
ATOM 12440 C C . PRO F 1 46 ? 79.376 -17.815 5.933 1.00 90.62 45 PRO F C 1
ATOM 12441 O O . PRO F 1 46 ? 79.190 -18.709 6.771 1.00 87.54 45 PRO F O 1
ATOM 12445 N N . VAL F 1 47 ? 78.616 -17.693 4.847 1.00 85.84 46 VAL F N 1
ATOM 12446 C CA . VAL F 1 47 ? 77.539 -18.643 4.575 1.00 83.11 46 VAL F CA 1
ATOM 12447 C C . VAL F 1 47 ? 78.031 -19.844 3.778 1.00 86.09 46 VAL F C 1
ATOM 12448 O O . VAL F 1 47 ? 77.598 -20.974 4.016 1.00 82.34 46 VAL F O 1
ATOM 12452 N N . LEU F 1 48 ? 78.938 -19.628 2.822 1.00 90.68 47 LEU F N 1
ATOM 12453 C CA . LEU F 1 48 ? 79.550 -20.755 2.126 1.00 86.54 47 LEU F CA 1
ATOM 12454 C C . LEU F 1 48 ? 80.390 -21.604 3.070 1.00 82.53 47 LEU F C 1
ATOM 12455 O O . LEU F 1 48 ? 80.593 -22.798 2.819 1.00 78.75 47 LEU F O 1
ATOM 12460 N N . ALA F 1 49 ? 80.879 -21.009 4.160 1.00 82.87 48 ALA F N 1
ATOM 12461 C CA . ALA F 1 49 ? 81.630 -21.751 5.164 1.00 79.73 48 ALA F CA 1
ATOM 12462 C C . ALA F 1 49 ? 80.742 -22.687 5.975 1.00 77.30 48 ALA F C 1
ATOM 12463 O O . ALA F 1 49 ? 81.255 -23.633 6.579 1.00 76.88 48 ALA F O 1
ATOM 12465 N N . VAL F 1 50 ? 79.433 -22.426 6.025 1.00 81.02 49 VAL F N 1
ATOM 12466 C CA . VAL F 1 50 ? 78.517 -23.313 6.741 1.00 77.64 49 VAL F CA 1
ATOM 12467 C C . VAL F 1 50 ? 78.481 -24.689 6.083 1.00 75.31 49 VAL F C 1
ATOM 12468 O O . VAL F 1 50 ? 78.583 -25.722 6.755 1.00 83.48 49 VAL F O 1
ATOM 12472 N N . GLY F 1 51 ? 78.328 -24.728 4.764 1.00 66.18 50 GLY F N 1
ATOM 12473 C CA . GLY F 1 51 ? 78.375 -25.995 4.061 1.00 62.39 50 GLY F CA 1
ATOM 12474 C C . GLY F 1 51 ? 77.070 -26.758 4.107 1.00 60.73 50 GLY F C 1
ATOM 12475 O O . GLY F 1 51 ? 77.055 -27.958 4.398 1.00 57.52 50 GLY F O 1
ATOM 12476 N N . LEU F 1 52 ? 75.965 -26.067 3.815 1.00 62.45 51 LEU F N 1
ATOM 12477 C CA . LEU F 1 52 ? 74.655 -26.712 3.811 1.00 54.63 51 LEU F CA 1
ATOM 12478 C C . LEU F 1 52 ? 74.520 -27.727 2.683 1.00 54.37 51 LEU F C 1
ATOM 12479 O O . LEU F 1 52 ? 73.752 -28.688 2.806 1.00 54.04 51 LEU F O 1
ATOM 12484 N N . GLY F 1 53 ? 75.260 -27.541 1.588 1.00 63.02 52 GLY F N 1
ATOM 12485 C CA . GLY F 1 53 ? 75.184 -28.473 0.476 1.00 59.50 52 GLY F CA 1
ATOM 12486 C C . GLY F 1 53 ? 75.946 -29.761 0.689 1.00 60.42 52 GLY F C 1
ATOM 12487 O O . GLY F 1 53 ? 75.582 -30.796 0.123 1.00 53.48 52 GLY F O 1
ATOM 12488 N N . ARG F 1 54 ? 77.007 -29.723 1.497 1.00 58.28 53 ARG F N 1
ATOM 12489 C CA . ARG F 1 54 ? 77.755 -30.939 1.794 1.00 64.99 53 ARG F CA 1
ATOM 12490 C C . ARG F 1 54 ? 76.959 -31.868 2.701 1.00 60.16 53 ARG F C 1
ATOM 12491 O O . ARG F 1 54 ? 77.036 -33.095 2.566 1.00 56.72 53 ARG F O 1
ATOM 12499 N N . LEU F 1 55 ? 76.173 -31.306 3.614 1.00 57.23 54 LEU F N 1
ATOM 12500 C CA . LEU F 1 55 ? 75.243 -32.125 4.376 1.00 59.69 54 LEU F CA 1
ATOM 12501 C C . LEU F 1 55 ? 74.246 -32.804 3.441 1.00 57.03 54 LEU F C 1
ATOM 12502 O O . LEU F 1 55 ? 74.028 -34.023 3.513 1.00 60.74 54 LEU F O 1
ATOM 12507 N N . ALA F 1 56 ? 73.655 -32.026 2.529 1.00 50.56 55 ALA F N 1
ATOM 12508 C CA . ALA F 1 56 ? 72.768 -32.594 1.520 1.00 57.32 55 ALA F CA 1
ATOM 12509 C C . ALA F 1 56 ? 73.466 -33.705 0.747 1.00 57.67 55 ALA F C 1
ATOM 12510 O O . ALA F 1 56 ? 72.851 -34.724 0.408 1.00 54.86 55 ALA F O 1
ATOM 12512 N N . ALA F 1 57 ? 74.750 -33.514 0.448 1.00 48.57 56 ALA F N 1
ATOM 12513 C CA . ALA F 1 57 ? 75.530 -34.563 -0.193 1.00 50.91 56 ALA F CA 1
ATOM 12514 C C . ALA F 1 57 ? 75.606 -35.809 0.681 1.00 51.57 56 ALA F C 1
ATOM 12515 O O . ALA F 1 57 ? 75.581 -36.936 0.175 1.00 49.32 56 ALA F O 1
ATOM 12517 N N . CYS F 1 58 ? 75.701 -35.623 1.999 1.00 52.45 57 CYS F N 1
ATOM 12518 C CA . CYS F 1 58 ? 75.723 -36.769 2.907 1.00 45.91 57 CYS F CA 1
ATOM 12519 C C . CYS F 1 58 ? 74.382 -37.492 2.968 1.00 48.56 57 CYS F C 1
ATOM 12520 O O . CYS F 1 58 ? 74.345 -38.684 3.294 1.00 48.10 57 CYS F O 1
ATOM 12523 N N . TYR F 1 59 ? 73.279 -36.803 2.676 1.00 52.00 58 TYR F N 1
ATOM 12524 C CA . TYR F 1 59 ? 71.957 -37.402 2.846 1.00 42.92 58 TYR F CA 1
ATOM 12525 C C . TYR F 1 59 ? 71.383 -38.022 1.577 1.00 47.56 58 TYR F C 1
ATOM 12526 O O . TYR F 1 59 ? 70.297 -38.606 1.632 1.00 51.40 58 TYR F O 1
ATOM 12535 N N . VAL F 1 60 ? 72.057 -37.900 0.437 1.00 51.57 59 VAL F N 1
ATOM 12536 C CA . VAL F 1 60 ? 71.605 -38.529 -0.797 1.00 52.61 59 VAL F CA 1
ATOM 12537 C C . VAL F 1 60 ? 72.698 -39.485 -1.252 1.00 56.22 59 VAL F C 1
ATOM 12538 O O . VAL F 1 60 ? 73.832 -39.430 -0.773 1.00 65.30 59 VAL F O 1
ATOM 12542 N N . ASP F 1 61 ? 72.349 -40.387 -2.168 1.00 61.24 60 ASP F N 1
ATOM 12543 C CA . ASP F 1 61 ? 73.367 -41.272 -2.718 1.00 66.25 60 ASP F CA 1
ATOM 12544 C C . ASP F 1 61 ? 74.202 -40.519 -3.748 1.00 59.11 60 ASP F C 1
ATOM 12545 O O . ASP F 1 61 ? 73.747 -39.544 -4.352 1.00 58.58 60 ASP F O 1
ATOM 12550 N N . GLU F 1 62 ? 75.439 -40.981 -3.946 1.00 56.00 61 GLU F N 1
ATOM 12551 C CA . GLU F 1 62 ? 76.373 -40.236 -4.789 1.00 57.55 61 GLU F CA 1
ATOM 12552 C C . GLU F 1 62 ? 75.925 -40.181 -6.246 1.00 49.92 61 GLU F C 1
ATOM 12553 O O . GLU F 1 62 ? 76.245 -39.215 -6.947 1.00 46.80 61 GLU F O 1
ATOM 12559 N N . ASN F 1 63 ? 75.182 -41.175 -6.719 1.00 49.45 62 ASN F N 1
ATOM 12560 C CA . ASN F 1 63 ? 74.699 -41.184 -8.101 1.00 53.12 62 ASN F CA 1
ATOM 12561 C C . ASN F 1 63 ? 73.236 -40.736 -8.173 1.00 60.77 62 ASN F C 1
ATOM 12562 O O . ASN F 1 63 ? 72.353 -41.442 -8.663 1.00 67.72 62 ASN F O 1
ATOM 12567 N N . ALA F 1 64 ? 72.981 -39.519 -7.695 1.00 57.77 63 ALA F N 1
ATOM 12568 C CA . ALA F 1 64 ? 71.629 -38.986 -7.607 1.00 57.70 63 ALA F CA 1
ATOM 12569 C C . ALA F 1 64 ? 71.476 -37.726 -8.451 1.00 62.27 63 ALA F C 1
ATOM 12570 O O . ALA F 1 64 ? 72.439 -36.992 -8.696 1.00 58.12 63 ALA F O 1
ATOM 12572 N N . SER F 1 65 ? 70.232 -37.456 -8.845 1.00 65.37 64 SER F N 1
ATOM 12573 C CA . SER F 1 65 ? 69.940 -36.335 -9.728 1.00 52.67 64 SER F CA 1
ATOM 12574 C C . SER F 1 65 ? 70.263 -35.013 -9.048 1.00 48.78 64 SER F C 1
ATOM 12575 O O . SER F 1 65 ? 70.261 -34.902 -7.820 1.00 60.39 64 SER F O 1
ATOM 12578 N N . TRP F 1 66 ? 70.539 -33.999 -9.868 1.00 52.96 65 TRP F N 1
ATOM 12579 C CA . TRP F 1 66 ? 70.758 -32.661 -9.329 1.00 58.95 65 TRP F CA 1
ATOM 12580 C C . TRP F 1 66 ? 69.520 -32.107 -8.642 1.00 55.60 65 TRP F C 1
ATOM 12581 O O . TRP F 1 66 ? 69.639 -31.351 -7.672 1.00 55.04 65 TRP F O 1
ATOM 12592 N N . ASP F 1 67 ? 68.331 -32.481 -9.116 1.00 56.30 66 ASP F N 1
ATOM 12593 C CA . ASP F 1 67 ? 67.100 -32.012 -8.491 1.00 66.71 66 ASP F CA 1
ATOM 12594 C C . ASP F 1 67 ? 67.015 -32.450 -7.032 1.00 70.85 66 ASP F C 1
ATOM 12595 O O . ASP F 1 67 ? 66.616 -31.664 -6.161 1.00 68.91 66 ASP F O 1
ATOM 12600 N N . THR F 1 68 ? 67.404 -33.697 -6.747 1.00 65.02 67 THR F N 1
ATOM 12601 C CA . THR F 1 68 ? 67.341 -34.216 -5.384 1.00 53.76 67 THR F CA 1
ATOM 12602 C C . THR F 1 68 ? 68.320 -33.489 -4.468 1.00 57.24 67 THR F C 1
ATOM 12603 O O . THR F 1 68 ? 67.958 -33.076 -3.357 1.00 52.65 67 THR F O 1
ATOM 12607 N N . LEU F 1 69 ? 69.574 -33.349 -4.906 1.00 50.18 68 LEU F N 1
ATOM 12608 C CA . LEU F 1 69 ? 70.551 -32.621 -4.106 1.00 46.05 68 LEU F CA 1
ATOM 12609 C C . LEU F 1 69 ? 70.100 -31.188 -3.873 1.00 54.35 68 LEU F C 1
ATOM 12610 O O . LEU F 1 69 ? 70.263 -30.644 -2.773 1.00 54.57 68 LEU F O 1
ATOM 12615 N N . ALA F 1 70 ? 69.496 -30.572 -4.890 1.00 57.96 69 ALA F N 1
ATOM 12616 C CA . ALA F 1 70 ? 69.016 -29.203 -4.749 1.00 59.94 69 ALA F CA 1
ATOM 12617 C C . ALA F 1 70 ? 67.905 -29.109 -3.712 1.00 61.58 69 ALA F C 1
ATOM 12618 O O . ALA F 1 70 ? 67.905 -28.197 -2.875 1.00 60.58 69 ALA F O 1
ATOM 12620 N N . PHE F 1 71 ? 66.945 -30.040 -3.748 1.00 60.40 70 PHE F N 1
ATOM 12621 C CA . PHE F 1 71 ? 65.863 -29.993 -2.768 1.00 56.60 70 PHE F CA 1
ATOM 12622 C C . PHE F 1 71 ? 66.371 -30.248 -1.355 1.00 55.70 70 PHE F C 1
ATOM 12623 O O . PHE F 1 71 ? 65.920 -29.599 -0.401 1.00 58.28 70 PHE F O 1
ATOM 12631 N N . MET F 1 72 ? 67.282 -31.209 -1.193 1.00 52.49 71 MET F N 1
ATOM 12632 C CA . MET F 1 72 ? 67.862 -31.441 0.125 1.00 53.19 71 MET F CA 1
ATOM 12633 C C . MET F 1 72 ? 68.569 -30.191 0.637 1.00 54.11 71 MET F C 1
ATOM 12634 O O . MET F 1 72 ? 68.423 -29.823 1.810 1.00 59.75 71 MET F O 1
ATOM 12639 N N . THR F 1 73 ? 69.322 -29.515 -0.236 1.00 50.60 72 THR F N 1
ATOM 12640 C CA . THR F 1 73 ? 69.997 -28.286 0.167 1.00 53.73 72 THR F CA 1
ATOM 12641 C C . THR F 1 73 ? 68.999 -27.201 0.562 1.00 57.80 72 THR F C 1
ATOM 12642 O O . THR F 1 73 ? 69.209 -26.490 1.551 1.00 56.32 72 THR F O 1
ATOM 12646 N N . ILE F 1 74 ? 67.905 -27.064 -0.193 1.00 59.13 73 ILE F N 1
ATOM 12647 C CA . ILE F 1 74 ? 66.906 -26.037 0.111 1.00 54.17 73 ILE F CA 1
ATOM 12648 C C . ILE F 1 74 ? 66.246 -26.300 1.465 1.00 62.05 73 ILE F C 1
ATOM 12649 O O . ILE F 1 74 ? 66.064 -25.383 2.279 1.00 57.37 73 ILE F O 1
ATOM 12654 N N . LEU F 1 75 ? 65.865 -27.555 1.725 1.00 58.26 74 LEU F N 1
ATOM 12655 C CA . LEU F 1 75 ? 65.200 -27.853 2.990 1.00 47.08 74 LEU F CA 1
ATOM 12656 C C . LEU F 1 75 ? 66.159 -27.666 4.159 1.00 49.29 74 LEU F C 1
ATOM 12657 O O . LEU F 1 75 ? 65.781 -27.108 5.197 1.00 40.28 74 LEU F O 1
ATOM 12662 N N . LEU F 1 76 ? 67.404 -28.135 4.013 1.00 53.46 75 LEU F N 1
ATOM 12663 C CA . LEU F 1 76 ? 68.379 -27.964 5.084 1.00 52.28 75 LEU F CA 1
ATOM 12664 C C . LEU F 1 76 ? 68.702 -26.495 5.314 1.00 48.97 75 LEU F C 1
ATOM 12665 O O . LEU F 1 76 ? 68.996 -26.097 6.446 1.00 50.59 75 LEU F O 1
ATOM 12670 N N . ALA F 1 77 ? 68.644 -25.673 4.263 1.00 55.77 76 ALA F N 1
ATOM 12671 C CA . ALA F 1 77 ? 68.892 -24.246 4.430 1.00 52.42 76 ALA F CA 1
ATOM 12672 C C . ALA F 1 77 ? 67.727 -23.565 5.131 1.00 55.36 76 ALA F C 1
ATOM 12673 O O . ALA F 1 77 ? 67.932 -22.646 5.932 1.00 56.11 76 ALA F O 1
ATOM 12675 N N . TRP F 1 78 ? 66.496 -23.986 4.826 1.00 54.27 77 TRP F N 1
ATOM 12676 C CA . TRP F 1 78 ? 65.340 -23.404 5.503 1.00 56.62 77 TRP F CA 1
ATOM 12677 C C . TRP F 1 78 ? 65.290 -23.799 6.973 1.00 50.54 77 TRP F C 1
ATOM 12678 O O . TRP F 1 78 ? 64.941 -22.976 7.827 1.00 46.04 77 TRP F O 1
ATOM 12689 N N . TYR F 1 79 ? 65.621 -25.058 7.286 1.00 60.89 78 TYR F N 1
ATOM 12690 C CA . TYR F 1 79 ? 65.622 -25.507 8.678 1.00 51.51 78 TYR F CA 1
ATOM 12691 C C . TYR F 1 79 ? 66.569 -24.665 9.523 1.00 52.54 78 TYR F C 1
ATOM 12692 O O . TYR F 1 79 ? 66.240 -24.288 10.652 1.00 59.79 78 TYR F O 1
ATOM 12701 N N . ALA F 1 80 ? 67.758 -24.368 8.990 1.00 55.67 79 ALA F N 1
ATOM 12702 C CA . ALA F 1 80 ? 68.765 -23.635 9.750 1.00 54.76 79 ALA F CA 1
ATOM 12703 C C . ALA F 1 80 ? 68.346 -22.190 9.986 1.00 57.87 79 ALA F C 1
ATOM 12704 O O . ALA F 1 80 ? 68.667 -21.609 11.029 1.00 64.24 79 ALA F O 1
ATOM 12706 N N . GLU F 1 81 ? 67.662 -21.582 9.017 1.00 60.77 80 GLU F N 1
ATOM 12707 C CA . GLU F 1 81 ? 67.270 -20.185 9.168 1.00 60.32 80 GLU F CA 1
ATOM 12708 C C . GLU F 1 81 ? 66.156 -20.026 10.197 1.00 65.34 80 GLU F C 1
ATOM 12709 O O . GLU F 1 81 ? 66.171 -19.075 10.988 1.00 71.66 80 GLU F O 1
ATOM 12715 N N . TYR F 1 82 ? 65.183 -20.945 10.207 1.00 59.18 81 TYR F N 1
ATOM 12716 C CA . TYR F 1 82 ? 64.078 -20.845 11.161 1.00 60.06 81 TYR F CA 1
ATOM 12717 C C . TYR F 1 82 ? 64.570 -20.956 12.599 1.00 55.61 81 TYR F C 1
ATOM 12718 O O . TYR F 1 82 ? 64.141 -20.191 13.471 1.00 55.12 81 TYR F O 1
ATOM 12727 N N . ASP F 1 83 ? 65.456 -21.916 12.867 1.00 51.39 82 ASP F N 1
ATOM 12728 C CA . ASP F 1 83 ? 65.940 -22.130 14.226 1.00 56.41 82 ASP F CA 1
ATOM 12729 C C . ASP F 1 83 ? 66.634 -20.888 14.773 1.00 59.42 82 ASP F C 1
ATOM 12730 O O . ASP F 1 83 ? 66.381 -20.473 15.910 1.00 67.73 82 ASP F O 1
ATOM 12735 N N . ASP F 1 84 ? 67.517 -20.278 13.979 1.00 58.24 83 ASP F N 1
ATOM 12736 C CA . ASP F 1 84 ? 68.251 -19.112 14.466 1.00 68.37 83 ASP F CA 1
ATOM 12737 C C . ASP F 1 84 ? 67.343 -17.895 14.608 1.00 74.86 83 ASP F C 1
ATOM 12738 O O . ASP F 1 84 ? 67.479 -17.119 15.562 1.00 73.45 83 ASP F O 1
ATOM 12743 N N . ARG F 1 85 ? 66.414 -17.708 13.667 1.00 74.64 84 ARG F N 1
ATOM 12744 C CA . ARG F 1 85 ? 65.573 -16.515 13.689 1.00 74.48 84 ARG F CA 1
ATOM 12745 C C . ARG F 1 85 ? 64.539 -16.576 14.814 1.00 72.30 84 ARG F C 1
ATOM 12746 O O . ARG F 1 85 ? 64.242 -15.553 15.444 1.00 66.02 84 ARG F O 1
ATOM 12754 N N . ALA F 1 86 ? 63.979 -17.761 15.087 1.00 75.01 85 ALA F N 1
ATOM 12755 C CA . ALA F 1 86 ? 62.826 -17.880 15.977 1.00 67.03 85 ALA F CA 1
ATOM 12756 C C . ALA F 1 86 ? 63.106 -18.550 17.318 1.00 63.03 85 ALA F C 1
ATOM 12757 O O . ALA F 1 86 ? 62.404 -18.256 18.288 1.00 66.19 85 ALA F O 1
ATOM 12759 N N . ILE F 1 87 ? 64.106 -19.422 17.421 1.00 59.93 86 ILE F N 1
ATOM 12760 C CA . ILE F 1 87 ? 64.288 -20.279 18.592 1.00 55.30 86 ILE F CA 1
ATOM 12761 C C . ILE F 1 87 ? 65.446 -19.803 19.471 1.00 58.03 86 ILE F C 1
ATOM 12762 O O . ILE F 1 87 ? 65.298 -19.688 20.687 1.00 65.29 86 ILE F O 1
ATOM 12767 N N . ASP F 1 88 ? 66.600 -19.500 18.880 1.00 59.35 87 ASP F N 1
ATOM 12768 C CA . ASP F 1 88 ? 67.758 -19.186 19.710 1.00 72.51 87 ASP F CA 1
ATOM 12769 C C . ASP F 1 88 ? 67.844 -17.703 20.048 1.00 84.17 87 ASP F C 1
ATOM 12770 O O . ASP F 1 88 ? 68.683 -17.318 20.872 1.00 83.85 87 ASP F O 1
ATOM 12775 N N . SER F 1 89 ? 66.987 -16.875 19.447 1.00 84.93 88 SER F N 1
ATOM 12776 C CA . SER F 1 89 ? 67.060 -15.432 19.633 1.00 81.29 88 SER F CA 1
ATOM 12777 C C . SER F 1 89 ? 66.811 -15.062 21.090 1.00 79.43 88 SER F C 1
ATOM 12778 O O . SER F 1 89 ? 66.055 -15.729 21.803 1.00 76.68 88 SER F O 1
ATOM 12781 N N . THR F 1 90 ? 67.446 -13.974 21.521 1.00 72.08 89 THR F N 1
ATOM 12782 C CA . THR F 1 90 ? 67.379 -13.510 22.907 1.00 73.31 89 THR F CA 1
ATOM 12783 C C . THR F 1 90 ? 67.670 -14.630 23.906 1.00 60.73 89 THR F C 1
ATOM 12784 O O . THR F 1 90 ? 68.752 -15.221 23.899 1.00 45.34 89 THR F O 1
ATOM 12788 N N . GLY F 1 95 ? 63.665 -10.219 20.412 1.00 60.91 94 GLY F N 1
ATOM 12789 C CA . GLY F 1 95 ? 63.456 -10.821 19.107 1.00 74.39 94 GLY F CA 1
ATOM 12790 C C . GLY F 1 95 ? 61.992 -10.905 18.718 1.00 71.33 94 GLY F C 1
ATOM 12791 O O . GLY F 1 95 ? 61.325 -9.884 18.558 1.00 66.46 94 GLY F O 1
ATOM 12792 N N . LEU F 1 96 ? 61.490 -12.123 18.553 1.00 71.79 95 LEU F N 1
ATOM 12793 C CA . LEU F 1 96 ? 60.078 -12.320 18.264 1.00 72.02 95 LEU F CA 1
ATOM 12794 C C . LEU F 1 96 ? 59.312 -12.568 19.558 1.00 77.18 95 LEU F C 1
ATOM 12795 O O . LEU F 1 96 ? 59.869 -13.023 20.560 1.00 80.37 95 LEU F O 1
ATOM 12800 N N . THR F 1 97 ? 58.019 -12.260 19.526 1.00 65.58 96 THR F N 1
ATOM 12801 C CA . THR F 1 97 ? 57.159 -12.497 20.674 1.00 64.94 96 THR F CA 1
ATOM 12802 C C . THR F 1 97 ? 56.561 -13.901 20.617 1.00 62.37 96 THR F C 1
ATOM 12803 O O . THR F 1 97 ? 56.599 -14.584 19.592 1.00 62.61 96 THR F O 1
ATOM 12807 N N . ASP F 1 98 ? 55.999 -14.328 21.750 1.00 59.32 97 ASP F N 1
ATOM 12808 C CA . ASP F 1 98 ? 55.354 -15.635 21.809 1.00 50.69 97 ASP F CA 1
ATOM 12809 C C . ASP F 1 98 ? 54.090 -15.655 20.957 1.00 56.27 97 ASP F C 1
ATOM 12810 O O . ASP F 1 98 ? 53.766 -16.675 20.332 1.00 57.97 97 ASP F O 1
ATOM 12815 N N . ALA F 1 99 ? 53.366 -14.533 20.916 1.00 58.32 98 ALA F N 1
ATOM 12816 C CA . ALA F 1 99 ? 52.182 -14.448 20.069 1.00 63.41 98 ALA F CA 1
ATOM 12817 C C . ALA F 1 99 ? 52.552 -14.527 18.593 1.00 62.39 98 ALA F C 1
ATOM 12818 O O . ALA F 1 99 ? 51.881 -15.216 17.810 1.00 56.86 98 ALA F O 1
ATOM 12820 N N . GLU F 1 100 ? 53.620 -13.828 18.196 1.00 56.62 99 GLU F N 1
ATOM 12821 C CA . GLU F 1 100 ? 54.094 -13.910 16.819 1.00 54.29 99 GLU F CA 1
ATOM 12822 C C . GLU F 1 100 ? 54.498 -15.334 16.462 1.00 53.30 99 GLU F C 1
ATOM 12823 O O . GLU F 1 100 ? 54.191 -15.817 15.366 1.00 51.31 99 GLU F O 1
ATOM 12829 N N . VAL F 1 101 ? 55.185 -16.022 17.376 1.00 51.10 100 VAL F N 1
ATOM 12830 C CA . VAL F 1 101 ? 55.618 -17.390 17.108 1.00 47.59 100 VAL F CA 1
ATOM 12831 C C . VAL F 1 101 ? 54.413 -18.313 16.969 1.00 48.15 100 VAL F C 1
ATOM 12832 O O . VAL F 1 101 ? 54.398 -19.213 16.120 1.00 48.06 100 VAL F O 1
ATOM 12836 N N . ALA F 1 102 ? 53.378 -18.096 17.786 1.00 52.57 101 ALA F N 1
ATOM 12837 C CA . ALA F 1 102 ? 52.168 -18.907 17.672 1.00 55.70 101 ALA F CA 1
ATOM 12838 C C . ALA F 1 102 ? 51.465 -18.670 16.339 1.00 53.04 101 ALA F C 1
ATOM 12839 O O . ALA F 1 102 ? 51.001 -19.622 15.693 1.00 45.44 101 ALA F O 1
ATOM 12841 N N . GLU F 1 103 ? 51.390 -17.407 15.905 1.00 56.91 102 GLU F N 1
ATOM 12842 C CA . GLU F 1 103 ? 50.795 -17.103 14.606 1.00 53.27 102 GLU F CA 1
ATOM 12843 C C . GLU F 1 103 ? 51.611 -17.707 13.469 1.00 51.83 102 GLU F C 1
ATOM 12844 O O . GLU F 1 103 ? 51.050 -18.170 12.467 1.00 53.20 102 GLU F O 1
ATOM 12850 N N . LEU F 1 104 ? 52.941 -17.707 13.605 1.00 47.01 103 LEU F N 1
ATOM 12851 C CA . LEU F 1 104 ? 53.785 -18.343 12.598 1.00 48.23 103 LEU F CA 1
ATOM 12852 C C . LEU F 1 104 ? 53.537 -19.843 12.534 1.00 51.02 103 LEU F C 1
ATOM 12853 O O . LEU F 1 104 ? 53.470 -20.420 11.444 1.00 55.08 103 LEU F O 1
ATOM 12858 N N . HIS F 1 105 ? 53.413 -20.495 13.693 1.00 52.42 104 HIS F N 1
ATOM 12859 C CA . HIS F 1 105 ? 53.089 -21.918 13.707 1.00 51.73 104 HIS F CA 1
ATOM 12860 C C . HIS F 1 105 ? 51.765 -22.174 13.003 1.00 54.03 104 HIS F C 1
ATOM 12861 O O . HIS F 1 105 ? 51.644 -23.110 12.204 1.00 60.16 104 HIS F O 1
ATOM 12868 N N . ARG F 1 106 ? 50.763 -21.343 13.288 1.00 52.70 105 ARG F N 1
ATOM 12869 C CA . ARG F 1 106 ? 49.457 -21.476 12.646 1.00 61.59 105 ARG F CA 1
ATOM 12870 C C . ARG F 1 106 ? 49.572 -21.362 11.126 1.00 57.11 105 ARG F C 1
ATOM 12871 O O . ARG F 1 106 ? 49.073 -22.219 10.377 1.00 56.56 105 ARG F O 1
ATOM 12879 N N . ALA F 1 107 ? 50.248 -20.310 10.654 1.00 55.14 106 ALA F N 1
ATOM 12880 C CA . ALA F 1 107 ? 50.356 -20.073 9.217 1.00 59.30 106 ALA F CA 1
ATOM 12881 C C . ALA F 1 107 ? 51.130 -21.188 8.526 1.00 58.11 106 ALA F C 1
ATOM 12882 O O . ALA F 1 107 ? 50.721 -21.673 7.464 1.00 52.06 106 ALA F O 1
ATOM 12884 N N . LEU F 1 108 ? 52.253 -21.610 9.116 1.00 57.99 107 LEU F N 1
ATOM 12885 C CA . LEU F 1 108 ? 53.049 -22.678 8.527 1.00 53.94 107 LEU F CA 1
ATOM 12886 C C . LEU F 1 108 ? 52.294 -23.999 8.523 1.00 53.49 107 LEU F C 1
ATOM 12887 O O . LEU F 1 108 ? 52.460 -24.801 7.597 1.00 59.92 107 LEU F O 1
ATOM 12892 N N . GLY F 1 109 ? 51.457 -24.242 9.534 1.00 51.21 108 GLY F N 1
ATOM 12893 C CA . GLY F 1 109 ? 50.620 -25.427 9.513 1.00 63.05 108 GLY F CA 1
ATOM 12894 C C . GLY F 1 109 ? 49.566 -25.397 8.428 1.00 58.43 108 GLY F C 1
ATOM 12895 O O . GLY F 1 109 ? 49.190 -26.448 7.898 1.00 52.43 108 GLY F O 1
ATOM 12896 N N . GLU F 1 110 ? 49.043 -24.210 8.104 1.00 64.13 109 GLU F N 1
ATOM 12897 C CA . GLU F 1 110 ? 48.135 -24.126 6.961 1.00 71.53 109 GLU F CA 1
ATOM 12898 C C . GLU F 1 110 ? 48.878 -24.301 5.635 1.00 71.30 109 GLU F C 1
ATOM 12899 O O . GLU F 1 110 ? 48.333 -24.880 4.686 1.00 64.90 109 GLU F O 1
ATOM 12905 N N . ILE F 1 111 ? 50.111 -23.792 5.542 1.00 65.10 110 ILE F N 1
ATOM 12906 C CA . ILE F 1 111 ? 50.912 -24.012 4.338 1.00 59.61 110 ILE F CA 1
ATOM 12907 C C . ILE F 1 111 ? 51.157 -25.500 4.128 1.00 60.86 110 ILE F C 1
ATOM 12908 O O . ILE F 1 111 ? 51.101 -26.002 2.997 1.00 65.53 110 ILE F O 1
ATOM 12913 N N . LEU F 1 112 ? 51.424 -26.231 5.212 1.00 58.39 111 LEU F N 1
ATOM 12914 C CA . LEU F 1 112 ? 51.610 -27.673 5.107 1.00 62.81 111 LEU F CA 1
ATOM 12915 C C . LEU F 1 112 ? 50.330 -28.405 4.724 1.00 63.90 111 LEU F C 1
ATOM 12916 O O . LEU F 1 112 ? 50.406 -29.541 4.244 1.00 65.29 111 LEU F O 1
ATOM 12921 N N . ARG F 1 113 ? 49.165 -27.809 4.946 1.00 65.33 112 ARG F N 1
ATOM 12922 C CA . ARG F 1 113 ? 47.923 -28.391 4.437 1.00 67.66 112 ARG F CA 1
ATOM 12923 C C . ARG F 1 113 ? 47.497 -27.726 3.132 1.00 68.03 112 ARG F C 1
ATOM 12924 O O . ARG F 1 113 ? 46.354 -27.308 2.956 1.00 70.31 112 ARG F O 1
ATOM 12932 N N . ASP F 1 114 ? 48.445 -27.652 2.194 1.00 73.18 113 ASP F N 1
ATOM 12933 C CA . ASP F 1 114 ? 48.242 -27.211 0.815 1.00 79.65 113 ASP F CA 1
ATOM 12934 C C . ASP F 1 114 ? 47.531 -25.870 0.634 1.00 72.69 113 ASP F C 1
ATOM 12935 O O . ASP F 1 114 ? 47.180 -25.508 -0.494 1.00 73.82 113 ASP F O 1
ATOM 12940 N N . ARG F 1 115 ? 47.315 -25.128 1.702 1.00 65.45 114 ARG F N 1
ATOM 12941 C CA . ARG F 1 115 ? 46.747 -23.808 1.488 1.00 68.51 114 ARG F CA 1
ATOM 12942 C C . ARG F 1 115 ? 47.858 -22.797 1.233 1.00 74.22 114 ARG F C 1
ATOM 12943 O O . ARG F 1 115 ? 49.009 -23.008 1.629 1.00 77.03 114 ARG F O 1
ATOM 12951 N N . PRO F 1 116 ? 47.556 -21.691 0.555 1.00 72.49 115 PRO F N 1
ATOM 12952 C CA . PRO F 1 116 ? 48.595 -20.694 0.277 1.00 70.12 115 PRO F CA 1
ATOM 12953 C C . PRO F 1 116 ? 49.067 -20.000 1.545 1.00 63.12 115 PRO F C 1
ATOM 12954 O O . PRO F 1 116 ? 48.417 -20.038 2.592 1.00 70.87 115 PRO F O 1
ATOM 12958 N N . ALA F 1 117 ? 50.233 -19.376 1.439 1.00 50.17 116 ALA F N 1
ATOM 12959 C CA . ALA F 1 117 ? 50.800 -18.678 2.582 1.00 57.91 116 ALA F CA 1
ATOM 12960 C C . ALA F 1 117 ? 49.906 -17.498 2.956 1.00 58.92 116 ALA F C 1
ATOM 12961 O O . ALA F 1 117 ? 49.588 -16.672 2.090 1.00 71.12 116 ALA F O 1
ATOM 12963 N N . PRO F 1 118 ? 49.481 -17.382 4.218 1.00 48.45 117 PRO F N 1
ATOM 12964 C CA . PRO F 1 118 ? 48.615 -16.253 4.594 1.00 48.00 117 PRO F CA 1
ATOM 12965 C C . PRO F 1 118 ? 49.291 -14.897 4.471 1.00 60.91 117 PRO F C 1
ATOM 12966 O O . PRO F 1 118 ? 48.609 -13.898 4.207 1.00 61.13 117 PRO F O 1
ATOM 12970 N N . ASP F 1 119 ? 50.608 -14.827 4.663 1.00 64.10 118 ASP F N 1
ATOM 12971 C CA . ASP F 1 119 ? 51.374 -13.587 4.536 1.00 54.64 118 ASP F CA 1
ATOM 12972 C C . ASP F 1 119 ? 52.542 -13.864 3.599 1.00 62.79 118 ASP F C 1
ATOM 12973 O O . ASP F 1 119 ? 53.637 -14.233 4.046 1.00 66.96 118 ASP F O 1
ATOM 12978 N N . PRO F 1 120 ? 52.343 -13.709 2.286 1.00 62.11 119 PRO F N 1
ATOM 12979 C CA . PRO F 1 120 ? 53.438 -13.967 1.332 1.00 55.91 119 PRO F CA 1
ATOM 12980 C C . PRO F 1 120 ? 54.630 -13.026 1.468 1.00 56.79 119 PRO F C 1
ATOM 12981 O O . PRO F 1 120 ? 55.646 -13.253 0.796 1.00 58.86 119 PRO F O 1
ATOM 12985 N N . SER F 1 121 ? 54.537 -11.974 2.285 1.00 58.17 120 SER F N 1
ATOM 12986 C CA . SER F 1 121 ? 55.684 -11.108 2.535 1.00 60.51 120 SER F CA 1
ATOM 12987 C C . SER F 1 121 ? 56.658 -11.703 3.546 1.00 60.15 120 SER F C 1
ATOM 12988 O O . SER F 1 121 ? 57.828 -11.306 3.567 1.00 58.27 120 SER F O 1
ATOM 12991 N N . ASP F 1 122 ? 56.198 -12.629 4.379 1.00 58.86 121 ASP F N 1
ATOM 12992 C CA . ASP F 1 122 ? 57.043 -13.276 5.377 1.00 56.79 121 ASP F CA 1
ATOM 12993 C C . ASP F 1 122 ? 58.035 -14.209 4.690 1.00 61.50 121 ASP F C 1
ATOM 12994 O O . ASP F 1 122 ? 57.614 -15.102 3.941 1.00 62.57 121 ASP F O 1
ATOM 12999 N N . PRO F 1 123 ? 59.345 -14.049 4.908 1.00 58.00 122 PRO F N 1
ATOM 13000 C CA . PRO F 1 123 ? 60.301 -14.932 4.217 1.00 65.35 122 PRO F CA 1
ATOM 13001 C C . PRO F 1 123 ? 60.191 -16.390 4.632 1.00 64.56 122 PRO F C 1
ATOM 13002 O O . PRO F 1 123 ? 60.344 -17.279 3.784 1.00 62.82 122 PRO F O 1
ATOM 13006 N N . VAL F 1 124 ? 59.936 -16.663 5.915 1.00 60.93 123 VAL F N 1
ATOM 13007 C CA . VAL F 1 124 ? 59.807 -18.044 6.376 1.00 59.27 123 VAL F CA 1
ATOM 13008 C C . VAL F 1 124 ? 58.614 -18.724 5.713 1.00 59.72 123 VAL F C 1
ATOM 13009 O O . VAL F 1 124 ? 58.698 -19.885 5.287 1.00 65.10 123 VAL F O 1
ATOM 13013 N N . GLN F 1 125 ? 57.495 -18.006 5.588 1.00 54.68 124 GLN F N 1
ATOM 13014 C CA . GLN F 1 125 ? 56.300 -18.590 4.987 1.00 52.99 124 GLN F CA 1
ATOM 13015 C C . GLN F 1 125 ? 56.509 -18.860 3.500 1.00 61.29 124 GLN F C 1
ATOM 13016 O O . GLN F 1 125 ? 56.158 -19.936 2.996 1.00 60.62 124 GLN F O 1
ATOM 13022 N N . ARG F 1 126 ? 57.084 -17.886 2.784 1.00 59.67 125 ARG F N 1
ATOM 13023 C CA . ARG F 1 126 ? 57.405 -18.068 1.371 1.00 59.62 125 ARG F CA 1
ATOM 13024 C C . ARG F 1 126 ? 58.339 -19.256 1.165 1.00 58.28 125 ARG F C 1
ATOM 13025 O O . ARG F 1 126 ? 58.102 -20.105 0.295 1.00 58.96 125 ARG F O 1
ATOM 13033 N N . GLY F 1 127 ? 59.414 -19.322 1.956 1.00 58.00 126 GLY F N 1
ATOM 13034 C CA . GLY F 1 127 ? 60.364 -20.416 1.824 1.00 55.02 126 GLY F CA 1
ATOM 13035 C C . GLY F 1 127 ? 59.743 -21.775 2.085 1.00 50.76 126 GLY F C 1
ATOM 13036 O O . GLY F 1 127 ? 60.009 -22.737 1.360 1.00 48.71 126 GLY F O 1
ATOM 13037 N N . LEU F 1 128 ? 58.909 -21.877 3.124 1.00 52.68 127 LEU F N 1
ATOM 13038 C CA . LEU F 1 128 ? 58.293 -23.164 3.424 1.00 56.56 127 LEU F CA 1
ATOM 13039 C C . LEU F 1 128 ? 57.308 -23.564 2.333 1.00 62.99 127 LEU F C 1
ATOM 13040 O O . LEU F 1 128 ? 57.215 -24.746 1.980 1.00 63.44 127 LEU F O 1
ATOM 13045 N N . ALA F 1 129 ? 56.573 -22.595 1.774 1.00 63.34 128 ALA F N 1
ATOM 13046 C CA . ALA F 1 129 ? 55.685 -22.903 0.656 1.00 58.76 128 ALA F CA 1
ATOM 13047 C C . ALA F 1 129 ? 56.471 -23.404 -0.551 1.00 59.97 128 ALA F C 1
ATOM 13048 O O . ALA F 1 129 ? 56.048 -24.350 -1.231 1.00 58.10 128 ALA F O 1
ATOM 13050 N N . ASP F 1 130 ? 57.619 -22.778 -0.835 1.00 52.16 129 ASP F N 1
ATOM 13051 C CA . ASP F 1 130 ? 58.464 -23.229 -1.940 1.00 57.10 129 ASP F CA 1
ATOM 13052 C C . ASP F 1 130 ? 58.963 -24.652 -1.713 1.00 61.80 129 ASP F C 1
ATOM 13053 O O . ASP F 1 130 ? 58.902 -25.501 -2.616 1.00 60.53 129 ASP F O 1
ATOM 13058 N N . VAL F 1 131 ? 59.479 -24.925 -0.510 1.00 61.70 130 VAL F N 1
ATOM 13059 C CA . VAL F 1 131 ? 59.958 -26.267 -0.192 1.00 51.30 130 VAL F CA 1
ATOM 13060 C C . VAL F 1 131 ? 58.832 -27.274 -0.354 1.00 49.93 130 VAL F C 1
ATOM 13061 O O . VAL F 1 131 ? 59.020 -28.352 -0.929 1.00 48.52 130 VAL F O 1
ATOM 13065 N N . TRP F 1 132 ? 57.637 -26.925 0.127 1.00 56.72 131 TRP F N 1
ATOM 13066 C CA . TRP F 1 132 ? 56.500 -27.836 0.067 1.00 58.38 131 TRP F CA 1
ATOM 13067 C C . TRP F 1 132 ? 56.108 -28.139 -1.373 1.00 63.77 131 TRP F C 1
ATOM 13068 O O . TRP F 1 132 ? 55.866 -29.300 -1.726 1.00 61.91 131 TRP F O 1
ATOM 13079 N N . ARG F 1 133 ? 56.056 -27.109 -2.222 1.00 68.65 132 ARG F N 1
ATOM 13080 C CA . ARG F 1 133 ? 55.687 -27.313 -3.621 1.00 62.92 132 ARG F CA 1
ATOM 13081 C C . ARG F 1 133 ? 56.713 -28.173 -4.351 1.00 59.93 132 ARG F C 1
ATOM 13082 O O . ARG F 1 133 ? 56.353 -29.145 -5.033 1.00 58.16 132 ARG F O 1
ATOM 13090 N N . THR F 1 134 ? 58.003 -27.845 -4.199 1.00 59.77 133 THR F N 1
ATOM 13091 C CA . THR F 1 134 ? 59.039 -28.619 -4.881 1.00 57.76 133 THR F CA 1
ATOM 13092 C C . THR F 1 134 ? 59.050 -30.063 -4.399 1.00 63.29 133 THR F C 1
ATOM 13093 O O . THR F 1 134 ? 59.181 -30.994 -5.203 1.00 64.13 133 THR F O 1
ATOM 13097 N N . LEU F 1 135 ? 58.897 -30.269 -3.091 1.00 64.86 134 LEU F N 1
ATOM 13098 C CA . LEU F 1 135 ? 58.885 -31.619 -2.546 1.00 59.93 134 LEU F CA 1
ATOM 13099 C C . LEU F 1 135 ? 57.697 -32.411 -3.067 1.00 67.45 134 LEU F C 1
ATOM 13100 O O . LEU F 1 135 ? 57.839 -33.575 -3.461 1.00 70.73 134 LEU F O 1
ATOM 13105 N N . ASN F 1 136 ? 56.515 -31.793 -3.083 1.00 66.71 135 ASN F N 1
ATOM 13106 C CA . ASN F 1 136 ? 55.321 -32.487 -3.546 1.00 69.84 135 ASN F CA 1
ATOM 13107 C C . ASN F 1 136 ? 55.411 -32.820 -5.026 1.00 69.15 135 ASN F C 1
ATOM 13108 O O . ASN F 1 136 ? 54.804 -33.797 -5.482 1.00 62.39 135 ASN F O 1
ATOM 13113 N N . GLY F 1 137 ? 56.163 -32.025 -5.787 1.00 71.86 136 GLY F N 1
ATOM 13114 C CA . GLY F 1 137 ? 56.371 -32.349 -7.188 1.00 75.89 136 GLY F CA 1
ATOM 13115 C C . GLY F 1 137 ? 57.193 -33.607 -7.414 1.00 83.89 136 GLY F C 1
ATOM 13116 O O . GLY F 1 137 ? 56.903 -34.390 -8.325 1.00 81.12 136 GLY F O 1
ATOM 13117 N N . LEU F 1 138 ? 58.211 -33.835 -6.585 1.00 79.84 137 LEU F N 1
ATOM 13118 C CA . LEU F 1 138 ? 59.166 -34.912 -6.828 1.00 71.21 137 LEU F CA 1
ATOM 13119 C C . LEU F 1 138 ? 58.784 -36.261 -6.227 1.00 72.58 137 LEU F C 1
ATOM 13120 O O . LEU F 1 138 ? 59.585 -37.196 -6.317 1.00 74.35 137 LEU F O 1
ATOM 13125 N N . ALA F 1 139 ? 57.609 -36.411 -5.627 1.00 76.08 138 ALA F N 1
ATOM 13126 C CA . ALA F 1 139 ? 57.268 -37.683 -4.998 1.00 72.51 138 ALA F CA 1
ATOM 13127 C C . ALA F 1 139 ? 55.950 -38.243 -5.547 1.00 78.78 138 ALA F C 1
ATOM 13128 O O . ALA F 1 139 ? 55.380 -37.721 -6.507 1.00 90.78 138 ALA F O 1
ATOM 13130 N N . SER F 1 140 ? 55.443 -39.290 -4.885 1.00 73.88 139 SER F N 1
ATOM 13131 C CA . SER F 1 140 ? 54.234 -39.995 -5.311 1.00 79.84 139 SER F CA 1
ATOM 13132 C C . SER F 1 140 ? 53.828 -41.059 -4.293 1.00 83.51 139 SER F C 1
ATOM 13133 O O . SER F 1 140 ? 52.652 -41.428 -4.207 1.00 88.05 139 SER F O 1
ATOM 13136 N N . ASP F 1 141 ? 54.793 -41.554 -3.526 1.00 78.03 140 ASP F N 1
ATOM 13137 C CA . ASP F 1 141 ? 54.595 -42.557 -2.476 1.00 83.91 140 ASP F CA 1
ATOM 13138 C C . ASP F 1 141 ? 54.918 -41.854 -1.160 1.00 85.72 140 ASP F C 1
ATOM 13139 O O . ASP F 1 141 ? 56.062 -41.846 -0.705 1.00 92.60 140 ASP F O 1
ATOM 13144 N N . TRP F 1 142 ? 53.892 -41.265 -0.550 1.00 84.83 141 TRP F N 1
ATOM 13145 C CA . TRP F 1 142 ? 54.036 -40.431 0.634 1.00 81.38 141 TRP F CA 1
ATOM 13146 C C . TRP F 1 142 ? 53.163 -40.913 1.780 1.00 77.02 141 TRP F C 1
ATOM 13147 O O . TRP F 1 142 ? 51.946 -41.057 1.619 1.00 83.03 141 TRP F O 1
ATOM 13158 N N . ASP F 1 143 ? 53.787 -41.184 2.928 1.00 69.61 142 ASP F N 1
ATOM 13159 C CA . ASP F 1 143 ? 53.088 -41.071 4.207 1.00 70.56 142 ASP F CA 1
ATOM 13160 C C . ASP F 1 143 ? 53.252 -39.608 4.617 1.00 71.59 142 ASP F C 1
ATOM 13161 O O . ASP F 1 143 ? 54.120 -39.233 5.409 1.00 70.98 142 ASP F O 1
ATOM 13166 N N . ARG F 1 144 ? 52.375 -38.772 4.058 1.00 67.49 143 ARG F N 1
ATOM 13167 C CA . ARG F 1 144 ? 52.452 -37.326 4.245 1.00 63.30 143 ARG F CA 1
ATOM 13168 C C . ARG F 1 144 ? 51.981 -36.897 5.631 1.00 67.64 143 ARG F C 1
ATOM 13169 O O . ARG F 1 144 ? 52.568 -35.995 6.253 1.00 65.29 143 ARG F O 1
ATOM 13177 N N . ALA F 1 145 ? 50.925 -37.543 6.130 1.00 74.00 144 ALA F N 1
ATOM 13178 C CA . ALA F 1 145 ? 50.341 -37.154 7.408 1.00 75.24 144 ALA F CA 1
ATOM 13179 C C . ALA F 1 145 ? 51.319 -37.357 8.557 1.00 67.39 144 ALA F C 1
ATOM 13180 O O . ALA F 1 145 ? 51.369 -36.545 9.488 1.00 68.42 144 ALA F O 1
ATOM 13182 N N . ALA F 1 146 ? 52.096 -38.442 8.518 1.00 60.62 145 ALA F N 1
ATOM 13183 C CA . ALA F 1 146 ? 53.078 -38.674 9.572 1.00 67.00 145 ALA F CA 1
ATOM 13184 C C . ALA F 1 146 ? 54.104 -37.548 9.630 1.00 64.24 145 ALA F C 1
ATOM 13185 O O . ALA F 1 146 ? 54.474 -37.090 10.720 1.00 58.39 145 ALA F O 1
ATOM 13187 N N . PHE F 1 147 ? 54.559 -37.073 8.465 1.00 63.77 146 PHE F N 1
ATOM 13188 C CA . PHE F 1 147 ? 55.490 -35.950 8.439 1.00 63.13 146 PHE F CA 1
ATOM 13189 C C . PHE F 1 147 ? 54.841 -34.684 8.987 1.00 61.98 146 PHE F C 1
ATOM 13190 O O . PHE F 1 147 ? 55.468 -33.926 9.743 1.00 57.51 146 PHE F O 1
ATOM 13198 N N . VAL F 1 148 ? 53.579 -34.441 8.629 1.00 59.64 147 VAL F N 1
ATOM 13199 C CA . VAL F 1 148 ? 52.908 -33.244 9.133 1.00 65.20 147 VAL F CA 1
ATOM 13200 C C . VAL F 1 148 ? 52.785 -33.298 10.655 1.00 62.90 147 VAL F C 1
ATOM 13201 O O . VAL F 1 148 ? 52.986 -32.291 11.354 1.00 61.07 147 VAL F O 1
ATOM 13205 N N . ASP F 1 149 ? 52.487 -34.483 11.194 1.00 61.46 148 ASP F N 1
ATOM 13206 C CA . ASP F 1 149 ? 52.371 -34.650 12.641 1.00 61.35 148 ASP F CA 1
ATOM 13207 C C . ASP F 1 149 ? 53.712 -34.444 13.335 1.00 55.30 148 ASP F C 1
ATOM 13208 O O . ASP F 1 149 ? 53.782 -33.811 14.402 1.00 57.04 148 ASP F O 1
ATOM 13213 N N . THR F 1 150 ? 54.782 -34.995 12.761 1.00 48.94 149 THR F N 1
ATOM 13214 C CA . THR F 1 150 ? 56.107 -34.742 13.309 1.00 51.98 149 THR F CA 1
ATOM 13215 C C . THR F 1 150 ? 56.408 -33.250 13.319 1.00 49.42 149 THR F C 1
ATOM 13216 O O . THR F 1 150 ? 57.046 -32.743 14.249 1.00 50.81 149 THR F O 1
ATOM 13220 N N . THR F 1 151 ? 55.934 -32.523 12.303 1.00 48.48 150 THR F N 1
ATOM 13221 C CA . THR F 1 151 ? 56.163 -31.080 12.269 1.00 51.82 150 THR F CA 1
ATOM 13222 C C . THR F 1 151 ? 55.407 -30.371 13.389 1.00 44.23 150 THR F C 1
ATOM 13223 O O . THR F 1 151 ? 55.932 -29.441 14.019 1.00 39.07 150 THR F O 1
ATOM 13227 N N . LEU F 1 152 ? 54.172 -30.801 13.650 1.00 46.60 151 LEU F N 1
ATOM 13228 C CA . LEU F 1 152 ? 53.411 -30.225 14.758 1.00 41.33 151 LEU F CA 1
ATOM 13229 C C . LEU F 1 152 ? 54.144 -30.426 16.081 1.00 41.31 151 LEU F C 1
ATOM 13230 O O . LEU F 1 152 ? 54.307 -29.486 16.875 1.00 42.34 151 LEU F O 1
ATOM 13235 N N . ARG F 1 153 ? 54.611 -31.650 16.328 1.00 39.28 152 ARG F N 1
ATOM 13236 C CA . ARG F 1 153 ? 55.346 -31.905 17.563 1.00 36.68 152 ARG F CA 1
ATOM 13237 C C . ARG F 1 153 ? 56.646 -31.111 17.621 1.00 38.64 152 ARG F C 1
ATOM 13238 O O . ARG F 1 153 ? 57.070 -30.694 18.703 1.00 32.06 152 ARG F O 1
ATOM 13246 N N . TYR F 1 154 ? 57.295 -30.908 16.470 1.00 48.87 153 TYR F N 1
ATOM 13247 C CA . TYR F 1 154 ? 58.509 -30.098 16.401 1.00 44.40 153 TYR F CA 1
ATOM 13248 C C . TYR F 1 154 ? 58.236 -28.649 16.797 1.00 44.04 153 TYR F C 1
ATOM 13249 O O . TYR F 1 154 ? 59.045 -28.021 17.494 1.00 42.24 153 TYR F O 1
ATOM 13258 N N . PHE F 1 155 ? 57.082 -28.110 16.385 1.00 42.33 154 PHE F N 1
ATOM 13259 C CA . PHE F 1 155 ? 56.703 -26.758 16.802 1.00 44.14 154 PHE F CA 1
ATOM 13260 C C . PHE F 1 155 ? 56.410 -26.698 18.302 1.00 43.78 154 PHE F C 1
ATOM 13261 O O . PHE F 1 155 ? 56.793 -25.736 18.989 1.00 43.95 154 PHE F O 1
ATOM 13269 N N . GLU F 1 156 ? 55.718 -27.712 18.825 1.00 42.52 155 GLU F N 1
ATOM 13270 C CA . GLU F 1 156 ? 55.444 -27.749 20.260 1.00 40.16 155 GLU F CA 1
ATOM 13271 C C . GLU F 1 156 ? 56.738 -27.819 21.067 1.00 43.92 155 GLU F C 1
ATOM 13272 O O . GLU F 1 156 ? 56.884 -27.144 22.099 1.00 50.75 155 GLU F O 1
ATOM 13278 N N . ALA F 1 157 ? 57.696 -28.624 20.603 1.00 42.12 156 ALA F N 1
ATOM 13279 C CA . ALA F 1 157 ? 58.998 -28.682 21.252 1.00 35.37 156 ALA F CA 1
ATOM 13280 C C . ALA F 1 157 ? 59.724 -27.348 21.157 1.00 37.40 156 ALA F C 1
ATOM 13281 O O . ALA F 1 157 ? 60.450 -26.977 22.084 1.00 38.73 156 ALA F O 1
ATOM 13283 N N . ASN F 1 158 ? 59.551 -26.616 20.050 1.00 44.80 157 ASN F N 1
ATOM 13284 C CA . ASN F 1 158 ? 60.120 -25.271 19.966 1.00 44.89 157 ASN F CA 1
ATOM 13285 C C . ASN F 1 158 ? 59.554 -24.367 21.054 1.00 44.06 157 ASN F C 1
ATOM 13286 O O . ASN F 1 158 ? 60.292 -23.604 21.686 1.00 39.23 157 ASN F O 1
ATOM 13291 N N . ARG F 1 159 ? 58.241 -24.430 21.277 1.00 51.42 158 ARG F N 1
ATOM 13292 C CA . ARG F 1 159 ? 57.649 -23.634 22.354 1.00 50.09 158 ARG F CA 1
ATOM 13293 C C . ARG F 1 159 ? 58.224 -24.028 23.716 1.00 47.04 158 ARG F C 1
ATOM 13294 O O . ARG F 1 159 ? 58.520 -23.162 24.554 1.00 55.69 158 ARG F O 1
ATOM 13302 N N . TYR F 1 160 ? 58.393 -25.333 23.951 1.00 37.79 159 TYR F N 1
ATOM 13303 C CA . TYR F 1 160 ? 59.017 -25.797 25.193 1.00 39.61 159 TYR F CA 1
ATOM 13304 C C . TYR F 1 160 ? 60.430 -25.228 25.347 1.00 41.18 159 TYR F C 1
ATOM 13305 O O . TYR F 1 160 ? 60.811 -24.736 26.424 1.00 35.91 159 TYR F O 1
ATOM 13314 N N . GLU F 1 161 ? 61.217 -25.280 24.267 1.00 45.05 160 GLU F N 1
ATOM 13315 C CA . GLU F 1 161 ? 62.573 -24.737 24.286 1.00 45.82 160 GLU F CA 1
ATOM 13316 C C . GLU F 1 161 ? 62.558 -23.247 24.597 1.00 45.82 160 GLU F C 1
ATOM 13317 O O . GLU F 1 161 ? 63.424 -22.746 25.326 1.00 46.06 160 GLU F O 1
ATOM 13323 N N . ARG F 1 162 ? 61.582 -22.523 24.044 1.00 44.22 161 ARG F N 1
ATOM 13324 C CA . ARG F 1 162 ? 61.501 -21.084 24.271 1.00 41.93 161 ARG F CA 1
ATOM 13325 C C . ARG F 1 162 ? 61.179 -20.779 25.728 1.00 47.07 161 ARG F C 1
ATOM 13326 O O . ARG F 1 162 ? 61.724 -19.830 26.307 1.00 45.96 161 ARG F O 1
ATOM 13334 N N . VAL F 1 163 ? 60.307 -21.583 26.343 1.00 45.51 162 VAL F N 1
ATOM 13335 C CA . VAL F 1 163 ? 60.044 -21.423 27.773 1.00 44.39 162 VAL F CA 1
ATOM 13336 C C . VAL F 1 163 ? 61.332 -21.611 28.566 1.00 41.94 162 VAL F C 1
ATOM 13337 O O . VAL F 1 163 ? 61.676 -20.803 29.440 1.00 38.73 162 VAL F O 1
ATOM 13341 N N . ASN F 1 164 ? 62.067 -22.682 28.260 1.00 46.38 163 ASN F N 1
ATOM 13342 C CA . ASN F 1 164 ? 63.315 -22.939 28.974 1.00 42.00 163 ASN F CA 1
ATOM 13343 C C . ASN F 1 164 ? 64.308 -21.800 28.791 1.00 40.45 163 ASN F C 1
ATOM 13344 O O . ASN F 1 164 ? 65.058 -21.466 29.716 1.00 38.38 163 ASN F O 1
ATOM 13349 N N . ILE F 1 165 ? 64.331 -21.194 27.603 1.00 47.03 164 ILE F N 1
ATOM 13350 C CA . ILE F 1 165 ? 65.249 -20.086 27.354 1.00 44.82 164 ILE F CA 1
ATOM 13351 C C . ILE F 1 165 ? 64.845 -18.867 28.173 1.00 40.78 164 ILE F C 1
ATOM 13352 O O . ILE F 1 165 ? 65.691 -18.210 28.793 1.00 39.28 164 ILE F O 1
ATOM 13357 N N . ARG F 1 166 ? 63.546 -18.566 28.220 1.00 44.74 165 ARG F N 1
ATOM 13358 C CA . ARG F 1 166 ? 63.087 -17.436 29.023 1.00 44.22 165 ARG F CA 1
ATOM 13359 C C . ARG F 1 166 ? 63.401 -17.656 30.497 1.00 46.78 165 ARG F C 1
ATOM 13360 O O . ARG F 1 166 ? 63.660 -16.692 31.225 1.00 48.82 165 ARG F O 1
ATOM 13368 N N . ARG F 1 167 ? 63.381 -18.913 30.955 1.00 51.21 166 ARG F N 1
ATOM 13369 C CA . ARG F 1 167 ? 63.835 -19.199 32.314 1.00 44.92 166 ARG F CA 1
ATOM 13370 C C . ARG F 1 167 ? 65.341 -19.004 32.465 1.00 40.18 166 ARG F C 1
ATOM 13371 O O . ARG F 1 167 ? 65.815 -18.679 33.559 1.00 29.13 166 ARG F O 1
ATOM 13379 N N . GLY F 1 168 ? 66.107 -19.201 31.392 1.00 43.52 167 GLY F N 1
ATOM 13380 C CA . GLY F 1 168 ? 67.552 -19.089 31.487 1.00 42.09 167 GLY F CA 1
ATOM 13381 C C . GLY F 1 168 ? 68.201 -20.256 32.200 1.00 44.85 167 GLY F C 1
ATOM 13382 O O . GLY F 1 168 ? 69.262 -20.090 32.811 1.00 39.53 167 GLY F O 1
ATOM 13383 N N . ILE F 1 169 ? 67.582 -21.432 32.153 1.00 46.79 168 ILE F N 1
ATOM 13384 C CA . ILE F 1 169 ? 68.043 -22.591 32.913 1.00 41.54 168 ILE F CA 1
ATOM 13385 C C . ILE F 1 169 ? 67.761 -23.858 32.107 1.00 46.32 168 ILE F C 1
ATOM 13386 O O . ILE F 1 169 ? 66.710 -23.959 31.453 1.00 40.91 168 ILE F O 1
ATOM 13391 N N . PRO F 1 170 ? 68.678 -24.824 32.085 1.00 49.40 169 PRO F N 1
ATOM 13392 C CA . PRO F 1 170 ? 68.453 -26.049 31.306 1.00 36.32 169 PRO F CA 1
ATOM 13393 C C . PRO F 1 170 ? 67.514 -26.995 32.030 1.00 41.02 169 PRO F C 1
ATOM 13394 O O . PRO F 1 170 ? 67.457 -27.007 33.270 1.00 49.80 169 PRO F O 1
ATOM 13398 N N . PRO F 1 171 ? 66.741 -27.779 31.297 1.00 31.69 170 PRO F N 1
ATOM 13399 C CA . PRO F 1 171 ? 65.829 -28.739 31.921 1.00 33.78 170 PRO F CA 1
ATOM 13400 C C . PRO F 1 171 ? 66.605 -29.938 32.457 1.00 38.03 170 PRO F C 1
ATOM 13401 O O . PRO F 1 171 ? 67.826 -30.022 32.345 1.00 43.74 170 PRO F O 1
ATOM 13405 N N . THR F 1 172 ? 65.867 -30.859 33.071 1.00 36.74 171 THR F N 1
ATOM 13406 C CA . THR F 1 172 ? 66.444 -32.119 33.513 1.00 42.03 171 THR F CA 1
ATOM 13407 C C . THR F 1 172 ? 67.009 -32.893 32.320 1.00 38.47 171 THR F C 1
ATOM 13408 O O . THR F 1 172 ? 66.494 -32.786 31.202 1.00 33.57 171 THR F O 1
ATOM 13412 N N . PRO F 1 173 ? 68.089 -33.657 32.522 1.00 36.09 172 PRO F N 1
ATOM 13413 C CA . PRO F 1 173 ? 68.563 -34.536 31.441 1.00 33.72 172 PRO F CA 1
ATOM 13414 C C . PRO F 1 173 ? 67.476 -35.418 30.847 1.00 30.30 172 PRO F C 1
ATOM 13415 O O . PRO F 1 173 ? 67.368 -35.498 29.624 1.00 30.86 172 PRO F O 1
ATOM 13419 N N . SER F 1 174 ? 66.654 -36.071 31.667 1.00 33.41 173 SER F N 1
ATOM 13420 C CA . SER F 1 174 ? 65.612 -36.929 31.106 1.00 41.18 173 SER F CA 1
ATOM 13421 C C . SER F 1 174 ? 64.611 -36.111 30.302 1.00 32.92 173 SER F C 1
ATOM 13422 O O . SER F 1 174 ? 64.219 -36.503 29.195 1.00 32.58 173 SER F O 1
ATOM 13425 N N . ALA F 1 175 ? 64.185 -34.971 30.850 1.00 36.66 174 ALA F N 1
ATOM 13426 C CA . ALA F 1 175 ? 63.227 -34.121 30.158 1.00 35.11 174 ALA F CA 1
ATOM 13427 C C . ALA F 1 175 ? 63.801 -33.583 28.854 1.00 33.45 174 ALA F C 1
ATOM 13428 O O . ALA F 1 175 ? 63.064 -33.419 27.874 1.00 34.22 174 ALA F O 1
ATOM 13430 N N . HIS F 1 176 ? 65.105 -33.299 28.819 1.00 30.11 175 HIS F N 1
ATOM 13431 C CA . HIS F 1 176 ? 65.719 -32.846 27.576 1.00 30.53 175 HIS F CA 1
ATOM 13432 C C . HIS F 1 176 ? 65.811 -33.981 26.565 1.00 35.40 175 HIS F C 1
ATOM 13433 O O . HIS F 1 176 ? 65.437 -33.812 25.400 1.00 37.57 175 HIS F O 1
ATOM 13440 N N . ILE F 1 177 ? 66.285 -35.156 27.000 1.00 35.62 176 ILE F N 1
ATOM 13441 C CA . ILE F 1 177 ? 66.423 -36.294 26.092 1.00 30.21 176 ILE F CA 1
ATOM 13442 C C . ILE F 1 177 ? 65.081 -36.654 25.478 1.00 26.61 176 ILE F C 1
ATOM 13443 O O . ILE F 1 177 ? 64.997 -36.994 24.293 1.00 34.17 176 ILE F O 1
ATOM 13448 N N . GLY F 1 178 ? 64.008 -36.573 26.260 1.00 28.71 177 GLY F N 1
ATOM 13449 C CA . GLY F 1 178 ? 62.699 -36.839 25.693 1.00 36.53 177 GLY F CA 1
ATOM 13450 C C . GLY F 1 178 ? 62.319 -35.819 24.637 1.00 35.74 177 GLY F C 1
ATOM 13451 O O . GLY F 1 178 ? 62.004 -36.168 23.496 1.00 35.27 177 GLY F O 1
ATOM 13452 N N . MET F 1 179 ? 62.379 -34.537 24.996 1.00 38.45 178 MET F N 1
ATOM 13453 C CA . MET F 1 179 ? 61.903 -33.478 24.115 1.00 44.08 178 MET F CA 1
ATOM 13454 C C . MET F 1 179 ? 62.882 -33.143 22.993 1.00 43.42 178 MET F C 1
ATOM 13455 O O . MET F 1 179 ? 62.480 -32.521 22.003 1.00 43.50 178 MET F O 1
ATOM 13460 N N . ARG F 1 180 ? 64.156 -33.523 23.129 1.00 41.06 179 ARG F N 1
ATOM 13461 C CA . ARG F 1 180 ? 65.148 -33.174 22.114 1.00 44.64 179 ARG F CA 1
ATOM 13462 C C . ARG F 1 180 ? 64.864 -33.855 20.778 1.00 45.41 179 ARG F C 1
ATOM 13463 O O . ARG F 1 180 ? 65.118 -33.265 19.722 1.00 53.38 179 ARG F O 1
ATOM 13471 N N . ARG F 1 181 ? 64.335 -35.081 20.797 1.00 43.60 180 ARG F N 1
ATOM 13472 C CA . ARG F 1 181 ? 64.052 -35.778 19.546 1.00 42.17 180 ARG F CA 1
ATOM 13473 C C . ARG F 1 181 ? 63.045 -35.007 18.701 1.00 43.72 180 ARG F C 1
ATOM 13474 O O . ARG F 1 181 ? 63.145 -34.982 17.469 1.00 45.83 180 ARG F O 1
ATOM 13482 N N . HIS F 1 182 ? 62.083 -34.349 19.348 1.00 41.13 181 HIS F N 1
ATOM 13483 C CA . HIS F 1 182 ? 61.131 -33.511 18.632 1.00 41.36 181 HIS F CA 1
ATOM 13484 C C . HIS F 1 182 ? 61.742 -32.184 18.206 1.00 41.87 181 HIS F C 1
ATOM 13485 O O . HIS F 1 182 ? 61.381 -31.655 17.149 1.00 41.51 181 HIS F O 1
ATOM 13492 N N . GLY F 1 183 ? 62.648 -31.628 19.014 1.00 40.05 182 GLY F N 1
ATOM 13493 C CA . GLY F 1 183 ? 63.242 -30.339 18.706 1.00 36.78 182 GLY F CA 1
ATOM 13494 C C . GLY F 1 183 ? 64.220 -30.357 17.553 1.00 45.98 182 GLY F C 1
ATOM 13495 O O . GLY F 1 183 ? 64.564 -29.285 17.041 1.00 55.82 182 GLY F O 1
ATOM 13496 N N . GLY F 1 184 ? 64.675 -31.535 17.135 1.00 49.76 183 GLY F N 1
ATOM 13497 C CA . GLY F 1 184 ? 65.579 -31.645 16.009 1.00 51.83 183 GLY F CA 1
ATOM 13498 C C . GLY F 1 184 ? 64.888 -32.166 14.768 1.00 51.97 183 GLY F C 1
ATOM 13499 O O . GLY F 1 184 ? 65.474 -32.185 13.681 1.00 66.87 183 GLY F O 1
ATOM 13500 N N . HIS F 1 185 ? 63.632 -32.579 14.925 1.00 43.46 184 HIS F N 1
ATOM 13501 C CA . HIS F 1 185 ? 62.823 -33.116 13.831 1.00 55.84 184 HIS F CA 1
ATOM 13502 C C . HIS F 1 185 ? 63.548 -34.226 13.066 1.00 49.60 184 HIS F C 1
ATOM 13503 O O . HIS F 1 185 ? 63.642 -34.213 11.837 1.00 57.31 184 HIS F O 1
ATOM 13510 N N . VAL F 1 186 ? 64.068 -35.200 13.807 1.00 37.66 185 VAL F N 1
ATOM 13511 C CA . VAL F 1 186 ? 64.815 -36.281 13.172 1.00 45.86 185 VAL F CA 1
ATOM 13512 C C . VAL F 1 186 ? 63.867 -37.300 12.536 1.00 46.03 185 VAL F C 1
ATOM 13513 O O . VAL F 1 186 ? 64.153 -37.843 11.461 1.00 45.11 185 VAL F O 1
ATOM 13517 N N . TYR F 1 187 ? 62.735 -37.586 13.186 1.00 45.66 186 TYR F N 1
ATOM 13518 C CA . TYR F 1 187 ? 61.761 -38.504 12.599 1.00 43.46 186 TYR F CA 1
ATOM 13519 C C . TYR F 1 187 ? 61.227 -37.958 11.279 1.00 45.56 186 TYR F C 1
ATOM 13520 O O . TYR F 1 187 ? 61.040 -38.708 10.306 1.00 51.63 186 TYR F O 1
ATOM 13529 N N . GLY F 1 188 ? 60.990 -36.646 11.227 1.00 41.27 187 GLY F N 1
ATOM 13530 C CA . GLY F 1 188 ? 60.619 -36.024 9.971 1.00 47.13 187 GLY F CA 1
ATOM 13531 C C . GLY F 1 188 ? 61.691 -36.179 8.911 1.00 51.47 187 GLY F C 1
ATOM 13532 O O . GLY F 1 188 ? 61.388 -36.358 7.731 1.00 48.25 187 GLY F O 1
ATOM 13533 N N . MET F 1 189 ? 62.962 -36.125 9.318 1.00 50.35 188 MET F N 1
ATOM 13534 C CA . MET F 1 189 ? 64.045 -36.322 8.361 1.00 46.83 188 MET F CA 1
ATOM 13535 C C . MET F 1 189 ? 64.074 -37.755 7.841 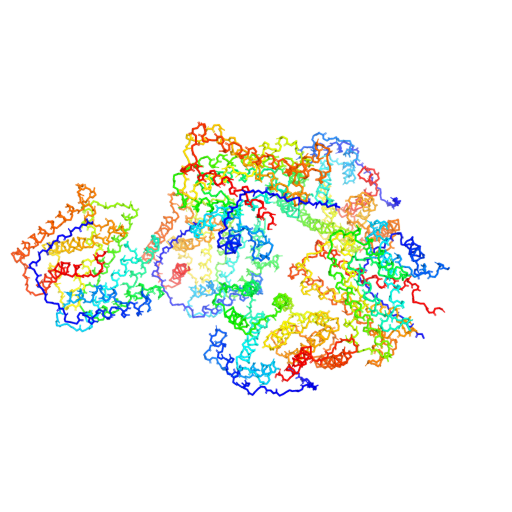1.00 55.90 188 MET F C 1
ATOM 13536 O O . MET F 1 189 ? 64.377 -37.981 6.664 1.00 60.29 188 MET F O 1
ATOM 13541 N N . TYR F 1 190 ? 63.775 -38.736 8.698 1.00 49.21 189 TYR F N 1
ATOM 13542 C CA . TYR F 1 190 ? 63.656 -40.115 8.224 1.00 47.96 189 TYR F CA 1
ATOM 13543 C C . TYR F 1 190 ? 62.568 -40.224 7.160 1.00 45.00 189 TYR F C 1
ATOM 13544 O O . TYR F 1 190 ? 62.769 -40.829 6.093 1.00 52.38 189 TYR F O 1
ATOM 13553 N N . ILE F 1 191 ? 61.406 -39.629 7.435 1.00 37.38 190 ILE F N 1
ATOM 13554 C CA . ILE F 1 191 ? 60.313 -39.667 6.465 1.00 49.50 190 ILE F CA 1
ATOM 13555 C C . ILE F 1 191 ? 60.724 -38.977 5.165 1.00 54.51 190 ILE F C 1
ATOM 13556 O O . ILE F 1 191 ? 60.465 -39.483 4.063 1.00 55.25 190 ILE F O 1
ATOM 13561 N N . LEU F 1 192 ? 61.379 -37.815 5.271 1.00 49.67 191 LEU F N 1
ATOM 13562 C CA . LEU F 1 192 ? 61.782 -37.075 4.080 1.00 42.69 191 LEU F CA 1
ATOM 13563 C C . LEU F 1 192 ? 62.798 -37.849 3.257 1.00 50.39 191 LEU F C 1
ATOM 13564 O O . LEU F 1 192 ? 62.761 -37.815 2.022 1.00 50.91 191 LEU F O 1
ATOM 13569 N N . GLY F 1 193 ? 63.727 -38.535 3.920 1.00 57.32 192 GLY F N 1
ATOM 13570 C CA . GLY F 1 193 ? 64.689 -39.337 3.188 1.00 54.31 192 GLY F CA 1
ATOM 13571 C C . GLY F 1 193 ? 64.027 -40.469 2.433 1.00 46.39 192 GLY F C 1
ATOM 13572 O O . GLY F 1 193 ? 64.304 -40.684 1.248 1.00 47.63 192 GLY F O 1
ATOM 13573 N N . ALA F 1 194 ? 63.096 -41.169 3.088 1.00 54.27 193 ALA F N 1
ATOM 13574 C CA . ALA F 1 194 ? 62.358 -42.214 2.386 1.00 52.24 193 ALA F CA 1
ATOM 13575 C C . ALA F 1 194 ? 61.606 -41.650 1.187 1.00 57.01 193 ALA F C 1
ATOM 13576 O O . ALA F 1 194 ? 61.581 -42.266 0.114 1.00 46.20 193 ALA F O 1
ATOM 13578 N N . ALA F 1 195 ? 61.030 -40.455 1.332 1.00 62.45 194 ALA F N 1
ATOM 13579 C CA . ALA F 1 195 ? 60.238 -39.890 0.243 1.00 63.67 194 ALA F CA 1
ATOM 13580 C C . ALA F 1 195 ? 61.123 -39.476 -0.928 1.00 60.53 194 ALA F C 1
ATOM 13581 O O . ALA F 1 195 ? 60.858 -39.836 -2.082 1.00 51.83 194 ALA F O 1
ATOM 13583 N N . VAL F 1 196 ? 62.182 -38.719 -0.647 1.00 57.91 195 VAL F N 1
ATOM 13584 C CA . VAL F 1 196 ? 62.970 -38.113 -1.711 1.00 51.40 195 VAL F CA 1
ATOM 13585 C C . VAL F 1 196 ? 63.897 -39.121 -2.387 1.00 51.16 195 VAL F C 1
ATOM 13586 O O . VAL F 1 196 ? 64.148 -39.014 -3.593 1.00 55.87 195 VAL F O 1
ATOM 13590 N N . ASN F 1 197 ? 64.401 -40.123 -1.662 1.00 55.38 196 ASN F N 1
ATOM 13591 C CA . ASN F 1 197 ? 65.310 -41.087 -2.272 1.00 46.44 196 ASN F CA 1
ATOM 13592 C C . ASN F 1 197 ? 64.596 -42.286 -2.895 1.00 45.09 196 ASN F C 1
ATOM 13593 O O . ASN F 1 197 ? 65.265 -43.223 -3.337 1.00 50.15 196 ASN F O 1
ATOM 13598 N N . GLY F 1 198 ? 63.268 -42.288 -2.923 1.00 49.29 197 GLY F N 1
ATOM 13599 C CA . GLY F 1 198 ? 62.536 -43.281 -3.694 1.00 50.43 197 GLY F CA 1
ATOM 13600 C C . GLY F 1 198 ? 62.338 -44.657 -3.092 1.00 54.03 197 GLY F C 1
ATOM 13601 O O . GLY F 1 198 ? 62.442 -45.660 -3.810 1.00 49.30 197 GLY F O 1
ATOM 13602 N N . TYR F 1 199 ? 62.079 -44.745 -1.787 1.00 61.94 198 TYR F N 1
ATOM 13603 C CA . TYR F 1 199 ? 61.731 -46.013 -1.157 1.00 51.68 198 TYR F CA 1
ATOM 13604 C C . TYR F 1 199 ? 60.637 -45.771 -0.127 1.00 56.91 198 TYR F C 1
ATOM 13605 O O . TYR F 1 199 ? 60.639 -44.743 0.554 1.00 65.80 198 TYR F O 1
ATOM 13614 N N . ARG F 1 200 ? 59.701 -46.708 -0.014 1.00 59.06 199 ARG F N 1
ATOM 13615 C CA . ARG F 1 200 ? 58.621 -46.604 0.968 1.00 55.85 199 ARG F CA 1
ATOM 13616 C C . ARG F 1 200 ? 58.521 -47.939 1.694 1.00 60.35 199 ARG F C 1
ATOM 13617 O O . ARG F 1 200 ? 58.021 -48.923 1.111 1.00 57.81 199 ARG F O 1
ATOM 13625 N N . PRO F 1 201 ? 58.980 -48.022 2.940 1.00 61.64 200 PRO F N 1
ATOM 13626 C CA . PRO F 1 201 ? 58.901 -49.286 3.681 1.00 59.37 200 PRO F CA 1
ATOM 13627 C C . PRO F 1 201 ? 57.475 -49.598 4.096 1.00 55.72 200 PRO F C 1
ATOM 13628 O O . PRO F 1 201 ? 56.654 -48.699 4.299 1.00 52.65 200 PRO F O 1
ATOM 13632 N N . GLU F 1 202 ? 57.183 -50.894 4.222 1.00 59.12 201 GLU F N 1
ATOM 13633 C CA . GLU F 1 202 ? 55.834 -51.304 4.589 1.00 62.09 201 GLU F CA 1
ATOM 13634 C C . GLU F 1 202 ? 55.454 -50.705 5.937 1.00 61.33 201 GLU F C 1
ATOM 13635 O O . GLU F 1 202 ? 56.298 -50.512 6.819 1.00 57.39 201 GLU F O 1
ATOM 13641 N N . ARG F 1 203 ? 54.163 -50.411 6.098 1.00 63.42 202 ARG F N 1
ATOM 13642 C CA . ARG F 1 203 ? 53.704 -49.883 7.376 1.00 51.79 202 ARG F CA 1
ATOM 13643 C C . ARG F 1 203 ? 53.787 -50.929 8.476 1.00 52.54 202 ARG F C 1
ATOM 13644 O O . ARG F 1 203 ? 53.953 -50.577 9.649 1.00 51.91 202 ARG F O 1
ATOM 13652 N N . ARG F 1 204 ? 53.696 -52.214 8.121 1.00 49.44 203 ARG F N 1
ATOM 13653 C CA . ARG F 1 204 ? 53.901 -53.262 9.113 1.00 43.15 203 ARG F CA 1
ATOM 13654 C C . ARG F 1 204 ? 55.312 -53.234 9.684 1.00 42.94 203 ARG F C 1
ATOM 13655 O O . ARG F 1 204 ? 55.529 -53.720 10.798 1.00 49.80 203 ARG F O 1
ATOM 13663 N N . VAL F 1 205 ? 56.276 -52.682 8.954 1.00 43.95 204 VAL F N 1
ATOM 13664 C CA . VAL F 1 205 ? 57.639 -52.682 9.464 1.00 43.28 204 VAL F CA 1
ATOM 13665 C C . VAL F 1 205 ? 57.863 -51.491 10.386 1.00 41.57 204 VAL F C 1
ATOM 13666 O O . VAL F 1 205 ? 58.471 -51.629 11.453 1.00 38.88 204 VAL F O 1
ATOM 13670 N N . LEU F 1 206 ? 57.361 -50.311 10.012 1.00 38.38 205 LEU F N 1
ATOM 13671 C CA . LEU F 1 206 ? 57.575 -49.135 10.849 1.00 36.73 205 LEU F CA 1
ATOM 13672 C C . LEU F 1 206 ? 56.772 -49.192 12.143 1.00 42.85 205 LEU F C 1
ATOM 13673 O O . LEU F 1 206 ? 57.233 -48.685 13.172 1.00 50.84 205 LEU F O 1
ATOM 13678 N N . ASP F 1 207 ? 55.576 -49.781 12.122 1.00 43.35 206 ASP F N 1
ATOM 13679 C CA . ASP F 1 207 ? 54.783 -49.891 13.343 1.00 39.63 206 ASP F CA 1
ATOM 13680 C C . ASP F 1 207 ? 55.267 -51.003 14.269 1.00 43.06 206 ASP F C 1
ATOM 13681 O O . ASP F 1 207 ? 54.685 -51.186 15.342 1.00 48.88 206 ASP F O 1
ATOM 13686 N N . HIS F 1 208 ? 56.299 -51.748 13.888 1.00 37.04 207 HIS F N 1
ATOM 13687 C CA . HIS F 1 208 ? 56.859 -52.762 14.769 1.00 39.36 207 HIS F CA 1
ATOM 13688 C C . HIS F 1 208 ? 57.604 -52.091 15.916 1.00 39.19 207 HIS F C 1
ATOM 13689 O O . HIS F 1 208 ? 58.238 -51.047 15.738 1.00 43.31 207 HIS F O 1
ATOM 13696 N N . ALA F 1 209 ? 57.502 -52.680 17.109 1.00 41.05 208 ALA F N 1
ATOM 13697 C CA . ALA F 1 209 ? 58.125 -52.077 18.284 1.00 49.74 208 ALA F CA 1
ATOM 13698 C C . ALA F 1 209 ? 59.643 -51.979 18.130 1.00 45.73 208 ALA F C 1
ATOM 13699 O O . ALA F 1 209 ? 60.253 -50.958 18.483 1.00 42.33 208 ALA F O 1
ATOM 13701 N N . ALA F 1 210 ? 60.268 -53.024 17.582 1.00 43.39 209 ALA F N 1
ATOM 13702 C CA . ALA F 1 210 ? 61.721 -53.036 17.457 1.00 49.36 209 ALA F CA 1
ATOM 13703 C C . ALA F 1 210 ? 62.213 -51.936 16.521 1.00 46.38 209 ALA F C 1
ATOM 13704 O O . ALA F 1 210 ? 63.196 -51.250 16.824 1.00 44.69 209 ALA F O 1
ATOM 13706 N N . VAL F 1 211 ? 61.530 -51.738 15.391 1.00 36.46 210 VAL F N 1
ATOM 13707 C CA . VAL F 1 211 ? 61.935 -50.699 14.448 1.00 38.15 210 VAL F CA 1
ATOM 13708 C C . VAL F 1 211 ? 61.776 -49.318 15.074 1.00 41.26 210 VAL F C 1
ATOM 13709 O O . VAL F 1 211 ? 62.620 -48.429 14.887 1.00 34.95 210 VAL F O 1
ATOM 13713 N N . ARG F 1 212 ? 60.698 -49.120 15.830 1.00 42.22 211 ARG F N 1
ATOM 13714 C CA . ARG F 1 212 ? 60.475 -47.841 16.490 1.00 37.96 211 ARG F CA 1
ATOM 13715 C C . ARG F 1 212 ? 61.592 -47.547 17.485 1.00 38.30 211 ARG F C 1
ATOM 13716 O O . ARG F 1 212 ? 62.150 -46.441 17.514 1.00 47.65 211 ARG F O 1
ATOM 13724 N N . GLU F 1 213 ? 61.951 -48.539 18.299 1.00 36.94 212 GLU F N 1
ATOM 13725 C CA . GLU F 1 213 ? 63.001 -48.301 19.280 1.00 41.84 212 GLU F CA 1
ATOM 13726 C C . GLU F 1 213 ? 64.371 -48.150 18.621 1.00 41.39 212 GLU F C 1
ATOM 13727 O O . GLU F 1 213 ? 65.219 -47.404 19.128 1.00 45.72 212 GLU F O 1
ATOM 13733 N N . LEU F 1 214 ? 64.600 -48.811 17.483 1.00 40.20 213 LEU F N 1
ATOM 13734 C CA . LEU F 1 214 ? 65.842 -48.590 16.746 1.00 36.84 213 LEU F CA 1
ATOM 13735 C C . LEU F 1 214 ? 65.917 -47.164 16.216 1.00 37.78 213 LEU F C 1
ATOM 13736 O O . LEU F 1 214 ? 66.974 -46.519 16.295 1.00 42.84 213 LEU F O 1
ATOM 13741 N N . GLU F 1 215 ? 64.809 -46.659 15.661 1.00 33.89 214 GLU F N 1
ATOM 13742 C CA . GLU F 1 215 ? 64.778 -45.262 15.237 1.00 35.52 214 GLU F CA 1
ATOM 13743 C C . GLU F 1 215 ? 65.095 -44.337 16.400 1.00 38.29 214 GLU F C 1
ATOM 13744 O O . GLU F 1 215 ? 65.842 -43.364 16.241 1.00 43.23 214 GLU F O 1
ATOM 13750 N N . THR F 1 216 ? 64.534 -44.625 17.580 1.00 41.50 215 THR F N 1
ATOM 13751 C CA . THR F 1 216 ? 64.789 -43.767 18.736 1.00 47.01 215 THR F CA 1
ATOM 13752 C C . THR F 1 216 ? 66.262 -43.799 19.139 1.00 44.54 215 THR F C 1
ATOM 13753 O O . THR F 1 216 ? 66.848 -42.757 19.455 1.00 45.43 215 THR F O 1
ATOM 13757 N N . LEU F 1 217 ? 66.877 -44.984 19.136 1.00 38.33 216 LEU F N 1
ATOM 13758 C CA . LEU F 1 217 ? 68.300 -45.070 19.453 1.00 39.90 216 LEU F CA 1
ATOM 13759 C C . LEU F 1 217 ? 69.126 -44.235 18.480 1.00 44.19 216 LEU F C 1
ATOM 13760 O O . LEU F 1 217 ? 70.029 -43.488 18.886 1.00 49.45 216 LEU F O 1
ATOM 13765 N N . ALA F 1 218 ? 68.830 -44.357 17.182 1.00 41.68 217 ALA F N 1
ATOM 13766 C CA . ALA F 1 218 ? 69.604 -43.626 16.181 1.00 42.56 217 ALA F CA 1
ATOM 13767 C C . ALA F 1 218 ? 69.422 -42.119 16.327 1.00 38.92 217 ALA F C 1
ATOM 13768 O O . ALA F 1 218 ? 70.390 -41.351 16.220 1.00 37.51 217 ALA F O 1
ATOM 13770 N N . ALA F 1 219 ? 68.188 -41.679 16.577 1.00 35.91 218 ALA F N 1
ATOM 13771 C CA . ALA F 1 219 ? 67.936 -40.256 16.764 1.00 36.11 218 ALA F CA 1
ATOM 13772 C C . ALA F 1 219 ? 68.648 -39.732 18.002 1.00 39.42 218 ALA F C 1
ATOM 13773 O O . ALA F 1 219 ? 69.176 -38.614 17.997 1.00 38.86 218 ALA F O 1
ATOM 13775 N N . ASN F 1 220 ? 68.664 -40.526 19.077 1.00 43.16 219 ASN F N 1
ATOM 13776 C CA . ASN F 1 220 ? 69.392 -40.146 20.284 1.00 38.87 219 ASN F CA 1
ATOM 13777 C C . ASN F 1 220 ? 70.878 -39.953 19.994 1.00 39.73 219 ASN F C 1
ATOM 13778 O O . ASN F 1 220 ? 71.479 -38.952 20.407 1.00 33.77 219 ASN F O 1
ATOM 13783 N N . TYR F 1 221 ? 71.490 -40.911 19.291 1.00 40.79 220 TYR F N 1
ATOM 13784 C CA . TYR F 1 221 ? 72.909 -40.786 18.959 1.00 37.42 220 TYR F CA 1
ATOM 13785 C C . TYR F 1 221 ? 73.170 -39.531 18.129 1.00 36.99 220 TYR F C 1
ATOM 13786 O O . TYR F 1 221 ? 74.090 -38.754 18.422 1.00 35.41 220 TYR F O 1
ATOM 13795 N N . THR F 1 222 ? 72.366 -39.323 17.082 1.00 33.22 221 THR F N 1
ATOM 13796 C CA . THR F 1 222 ? 72.532 -38.157 16.216 1.00 33.14 221 THR F CA 1
ATOM 13797 C C . THR F 1 222 ? 72.428 -36.852 17.004 1.00 37.98 221 THR F C 1
ATOM 13798 O O . THR F 1 222 ? 73.277 -35.956 16.871 1.00 36.26 221 THR F O 1
ATOM 13802 N N . SER F 1 223 ? 71.390 -36.729 17.840 1.00 35.36 222 SER F N 1
ATOM 13803 C CA . SER F 1 223 ? 71.141 -35.467 18.528 1.00 29.60 222 SER F CA 1
ATOM 13804 C C . SER F 1 223 ? 72.175 -35.212 19.615 1.00 32.49 222 SER F C 1
ATOM 13805 O O . SER F 1 223 ? 72.584 -34.065 19.830 1.00 42.01 222 SER F O 1
ATOM 13808 N N . TRP F 1 224 ? 72.614 -36.259 20.315 1.00 30.44 223 TRP F N 1
ATOM 13809 C CA . TRP F 1 224 ? 73.664 -36.058 21.307 1.00 36.12 223 TRP F CA 1
ATOM 13810 C C . TRP F 1 224 ? 74.988 -35.692 20.649 1.00 34.02 223 TRP F C 1
ATOM 13811 O O . TRP F 1 224 ? 75.764 -34.921 21.221 1.00 33.09 223 TRP F O 1
ATOM 13822 N N . ALA F 1 225 ? 75.271 -36.232 19.458 1.00 36.07 224 ALA F N 1
ATOM 13823 C CA . ALA F 1 225 ? 76.454 -35.797 18.722 1.00 29.77 224 ALA F CA 1
ATOM 13824 C C . ALA F 1 225 ? 76.358 -34.316 18.374 1.00 34.97 224 ALA F C 1
ATOM 13825 O O . ALA F 1 225 ? 77.313 -33.548 18.574 1.00 37.84 224 ALA F O 1
ATOM 13827 N N . ASN F 1 226 ? 75.194 -33.894 17.873 1.00 34.42 225 ASN F N 1
ATOM 13828 C CA . ASN F 1 226 ? 75.006 -32.481 17.563 1.00 34.71 225 ASN F CA 1
ATOM 13829 C C . ASN F 1 226 ? 75.217 -31.614 18.794 1.00 40.22 225 ASN F C 1
ATOM 13830 O O . ASN F 1 226 ? 75.853 -30.559 18.715 1.00 50.53 225 ASN F O 1
ATOM 13835 N N . ASP F 1 227 ? 74.670 -32.028 19.936 1.00 40.30 226 ASP F N 1
ATOM 13836 C CA . ASP F 1 227 ? 74.833 -31.244 21.156 1.00 46.03 226 ASP F CA 1
ATOM 13837 C C . ASP F 1 227 ? 76.296 -31.185 21.574 1.00 49.54 226 ASP F C 1
ATOM 13838 O O . ASP F 1 227 ? 76.818 -30.115 21.924 1.00 54.47 226 ASP F O 1
ATOM 13843 N N . LEU F 1 228 ? 76.975 -32.336 21.547 1.00 46.15 227 LEU F N 1
ATOM 13844 C CA . LEU F 1 228 ? 78.383 -32.389 21.915 1.00 49.78 227 LEU F CA 1
ATOM 13845 C C . LEU F 1 228 ? 79.199 -31.404 21.098 1.00 54.47 227 LEU F C 1
ATOM 13846 O O . LEU F 1 228 ? 80.091 -30.733 21.628 1.00 52.41 227 LEU F O 1
ATOM 13851 N N . HIS F 1 229 ? 78.888 -31.279 19.809 1.00 52.08 228 HIS F N 1
ATOM 13852 C CA . HIS F 1 229 ? 79.684 -30.371 18.993 1.00 46.54 228 HIS F CA 1
ATOM 13853 C C . HIS F 1 229 ? 79.241 -28.919 19.143 1.00 45.88 228 HIS F C 1
ATOM 13854 O O . HIS F 1 229 ? 80.085 -28.017 19.148 1.00 56.20 228 HIS F O 1
ATOM 13861 N N . SER F 1 230 ? 77.940 -28.663 19.286 1.00 47.33 229 SER F N 1
ATOM 13862 C CA . SER F 1 230 ? 77.423 -27.299 19.276 1.00 59.80 229 SER F CA 1
ATOM 13863 C C . SER F 1 230 ? 77.333 -26.675 20.664 1.00 55.80 229 SER F C 1
ATOM 13864 O O . SER F 1 230 ? 76.754 -25.588 20.796 1.00 50.82 229 SER F O 1
ATOM 13867 N N . PHE F 1 231 ? 77.852 -27.352 21.696 1.00 56.19 230 PHE F N 1
ATOM 13868 C CA . PHE F 1 231 ? 77.781 -26.802 23.047 1.00 52.74 230 PHE F CA 1
ATOM 13869 C C . PHE F 1 231 ? 78.394 -25.410 23.140 1.00 58.73 230 PHE F C 1
ATOM 13870 O O . PHE F 1 231 ? 77.831 -24.527 23.791 1.00 55.10 230 PHE F O 1
ATOM 13878 N N . ALA F 1 232 ? 79.567 -25.202 22.539 1.00 60.39 231 ALA F N 1
ATOM 13879 C CA . ALA F 1 232 ? 80.252 -23.922 22.700 1.00 57.43 231 ALA F CA 1
ATOM 13880 C C . ALA F 1 232 ? 79.425 -22.780 22.120 1.00 58.31 231 ALA F C 1
ATOM 13881 O O . ALA F 1 232 ? 79.183 -21.763 22.785 1.00 62.03 231 ALA F O 1
ATOM 13883 N N . ARG F 1 233 ? 78.969 -22.945 20.878 1.00 57.94 232 ARG F N 1
ATOM 13884 C CA . ARG F 1 233 ? 78.169 -21.915 20.229 1.00 58.67 232 ARG F CA 1
ATOM 13885 C C . ARG F 1 233 ? 76.853 -21.685 20.968 1.00 58.86 232 ARG F C 1
ATOM 13886 O O . ARG F 1 233 ? 76.452 -20.534 21.197 1.00 60.25 232 ARG F O 1
ATOM 13894 N N . GLU F 1 234 ? 76.188 -22.766 21.395 1.00 55.96 233 GLU F N 1
ATOM 13895 C CA . GLU F 1 234 ? 74.899 -22.615 22.062 1.00 57.55 233 GLU F CA 1
ATOM 13896 C C . GLU F 1 234 ? 75.042 -22.013 23.455 1.00 57.53 233 GLU F C 1
ATOM 13897 O O . GLU F 1 234 ? 74.134 -21.314 23.922 1.00 48.51 233 GLU F O 1
ATOM 13903 N N . HIS F 1 235 ? 76.168 -22.261 24.128 1.00 55.86 234 HIS F N 1
ATOM 13904 C CA . HIS F 1 235 ? 76.389 -21.665 25.439 1.00 53.25 234 HIS F CA 1
ATOM 13905 C C . HIS F 1 235 ? 76.722 -20.189 25.309 1.00 59.31 234 HIS F C 1
ATOM 13906 O O . HIS F 1 235 ? 76.262 -19.370 26.114 1.00 63.90 234 HIS F O 1
ATOM 13913 N N . ARG F 1 236 ? 77.511 -19.824 24.294 1.00 65.16 235 ARG F N 1
ATOM 13914 C CA . ARG F 1 236 ? 77.793 -18.408 24.087 1.00 62.48 235 ARG F CA 1
ATOM 13915 C C . ARG F 1 236 ? 76.523 -17.651 23.715 1.00 63.88 235 ARG F C 1
ATOM 13916 O O . ARG F 1 236 ? 76.330 -16.509 24.149 1.00 61.63 235 ARG F O 1
ATOM 13924 N N . MET F 1 237 ? 75.626 -18.277 22.945 1.00 67.32 236 MET F N 1
ATOM 13925 C CA . MET F 1 237 ? 74.395 -17.599 22.547 1.00 66.30 236 MET F CA 1
ATOM 13926 C C . MET F 1 237 ? 73.269 -17.723 23.566 1.00 66.18 236 MET F C 1
ATOM 13927 O O . MET F 1 237 ? 72.300 -16.959 23.489 1.00 70.44 236 MET F O 1
ATOM 13932 N N . GLY F 1 238 ? 73.352 -18.665 24.498 1.00 58.60 237 GLY F N 1
ATOM 13933 C CA . GLY F 1 238 ? 72.298 -18.850 25.470 1.00 52.76 237 GLY F CA 1
ATOM 13934 C C . GLY F 1 238 ? 71.267 -19.910 25.141 1.00 52.60 237 GLY F C 1
ATOM 13935 O O . GLY F 1 238 ? 70.238 -19.978 25.827 1.00 37.02 237 GLY F O 1
ATOM 13936 N N . GLN F 1 239 ? 71.497 -20.733 24.119 1.00 55.10 238 GLN F N 1
ATOM 13937 C CA . GLN F 1 239 ? 70.597 -21.851 23.839 1.00 48.51 238 GLN F CA 1
ATOM 13938 C C . GLN F 1 239 ? 70.786 -22.880 24.941 1.00 50.03 238 GLN F C 1
ATOM 13939 O O . GLN F 1 239 ? 71.750 -23.649 24.939 1.00 50.33 238 GLN F O 1
ATOM 13945 N N . VAL F 1 240 ? 69.852 -22.899 25.892 1.00 49.37 239 VAL F N 1
ATOM 13946 C CA . VAL F 1 240 ? 70.024 -23.698 27.097 1.00 40.85 239 VAL F CA 1
ATOM 13947 C C . VAL F 1 240 ? 69.594 -25.152 26.938 1.00 42.47 239 VAL F C 1
ATOM 13948 O O . VAL F 1 240 ? 69.847 -25.962 27.843 1.00 41.37 239 VAL F O 1
ATOM 13952 N N . ASN F 1 241 ? 69.000 -25.528 25.805 1.00 40.75 240 ASN F N 1
ATOM 13953 C CA . ASN F 1 241 ? 68.533 -26.902 25.601 1.00 36.55 240 ASN F CA 1
ATOM 13954 C C . ASN F 1 241 ? 69.662 -27.752 25.018 1.00 42.18 240 ASN F C 1
ATOM 13955 O O . ASN F 1 241 ? 69.634 -28.188 23.866 1.00 45.01 240 ASN F O 1
ATOM 13960 N N . ASN F 1 242 ? 70.667 -27.999 25.857 1.00 43.28 241 ASN F N 1
ATOM 13961 C CA . ASN F 1 242 ? 71.849 -28.754 25.462 1.00 47.51 241 ASN F CA 1
ATOM 13962 C C . ASN F 1 242 ? 72.188 -29.767 26.544 1.00 41.03 241 ASN F C 1
ATOM 13963 O O . ASN F 1 242 ? 72.315 -29.403 27.716 1.00 35.88 241 ASN F O 1
ATOM 13968 N N . LEU F 1 243 ? 72.407 -31.021 26.134 1.00 42.82 242 LEU F N 1
ATOM 13969 C CA . LEU F 1 243 ? 72.606 -32.103 27.096 1.00 35.21 242 LEU F CA 1
ATOM 13970 C C . LEU F 1 243 ? 73.833 -31.876 27.974 1.00 41.42 242 LEU F C 1
ATOM 13971 O O . LEU F 1 243 ? 73.823 -32.220 29.163 1.00 44.04 242 LEU F O 1
ATOM 13976 N N . VAL F 1 244 ? 74.894 -31.289 27.415 1.00 45.16 243 VAL F N 1
ATOM 13977 C CA . VAL F 1 244 ? 76.073 -30.973 28.220 1.00 48.81 243 VAL F CA 1
ATOM 13978 C C . VAL F 1 244 ? 75.710 -29.977 29.314 1.00 42.12 243 VAL F C 1
ATOM 13979 O O . VAL F 1 244 ? 76.129 -30.117 30.471 1.00 37.70 243 VAL F O 1
ATOM 13983 N N . TRP F 1 245 ? 74.938 -28.948 28.954 1.00 42.46 244 TRP F N 1
ATOM 13984 C CA . TRP F 1 245 ? 74.447 -27.974 29.925 1.00 43.10 244 TRP F CA 1
ATOM 13985 C C . TRP F 1 245 ? 73.682 -28.653 31.058 1.00 44.30 244 TRP F C 1
ATOM 13986 O O . TRP F 1 245 ? 73.891 -28.342 32.237 1.00 41.78 244 TRP F O 1
ATOM 13997 N N . SER F 1 246 ? 72.765 -29.563 30.717 1.00 38.47 245 SER F N 1
ATOM 13998 C CA . SER F 1 246 ? 71.961 -30.210 31.749 1.00 35.11 245 SER F CA 1
ATOM 13999 C C . SER F 1 246 ? 72.815 -31.100 32.641 1.00 36.19 245 SER F C 1
ATOM 14000 O O . SER F 1 246 ? 72.618 -31.132 33.859 1.00 37.99 245 SER F O 1
ATOM 14003 N N . VAL F 1 247 ? 73.766 -31.833 32.062 1.00 35.36 246 VAL F N 1
ATOM 14004 C CA . VAL F 1 247 ? 74.618 -32.682 32.890 1.00 34.07 246 VAL F CA 1
ATOM 14005 C C . VAL F 1 247 ? 75.447 -31.830 33.842 1.00 36.60 246 VAL F C 1
ATOM 14006 O O . VAL F 1 247 ? 75.613 -32.172 35.019 1.00 40.80 246 VAL F O 1
ATOM 14010 N N . HIS F 1 248 ? 75.965 -30.697 33.357 1.00 42.75 247 HIS F N 1
ATOM 14011 C CA . HIS F 1 248 ? 76.701 -29.787 34.234 1.00 45.51 247 HIS F CA 1
ATOM 14012 C C . HIS F 1 248 ? 75.806 -29.240 35.336 1.00 45.46 247 HIS F C 1
ATOM 14013 O O . HIS F 1 248 ? 76.236 -29.090 36.487 1.00 48.26 247 HIS F O 1
ATOM 14020 N N . HIS F 1 249 ? 74.556 -28.936 34.999 1.00 43.16 248 HIS F N 1
ATOM 14021 C CA . HIS F 1 249 ? 73.674 -28.254 35.937 1.00 45.99 248 HIS F CA 1
ATOM 14022 C C . HIS F 1 249 ? 73.186 -29.202 37.032 1.00 51.17 248 HIS F C 1
ATOM 14023 O O . HIS F 1 249 ? 73.298 -28.897 38.227 1.00 47.89 248 HIS F O 1
ATOM 14030 N N . HIS F 1 250 ? 72.660 -30.369 36.644 1.00 49.80 249 HIS F N 1
ATOM 14031 C CA . HIS F 1 250 ? 71.932 -31.244 37.556 1.00 39.48 249 HIS F CA 1
ATOM 14032 C C . HIS F 1 250 ? 72.741 -32.422 38.101 1.00 42.00 249 HIS F C 1
ATOM 14033 O O . HIS F 1 250 ? 72.388 -32.938 39.166 1.00 46.39 249 HIS F O 1
ATOM 14040 N N . GLU F 1 251 ? 73.801 -32.867 37.419 1.00 37.71 250 GLU F N 1
ATOM 14041 C CA . GLU F 1 251 ? 74.630 -33.967 37.916 1.00 36.00 250 GLU F CA 1
ATOM 14042 C C . GLU F 1 251 ? 75.902 -33.497 38.608 1.00 40.17 250 GLU F C 1
ATOM 14043 O O . GLU F 1 251 ? 76.708 -34.336 39.020 1.00 40.47 250 GLU F O 1
ATOM 14049 N N . GLY F 1 252 ? 76.107 -32.189 38.736 1.00 42.37 251 GLY F N 1
ATOM 14050 C CA . GLY F 1 252 ? 77.231 -31.664 39.488 1.00 42.98 251 GLY F CA 1
ATOM 14051 C C . GLY F 1 252 ? 78.584 -31.986 38.886 1.00 42.51 251 GLY F C 1
ATOM 14052 O O . GLY F 1 252 ? 79.478 -32.480 39.579 1.00 42.65 251 GLY F O 1
ATOM 14053 N N . LEU F 1 253 ? 78.752 -31.704 37.598 1.00 42.98 252 LEU F N 1
ATOM 14054 C CA . LEU F 1 253 ? 79.996 -31.979 36.900 1.00 46.24 252 LEU F CA 1
ATOM 14055 C C . LEU F 1 253 ? 80.528 -30.715 36.237 1.00 53.08 252 LEU F C 1
ATOM 14056 O O . LEU F 1 253 ? 79.768 -29.809 35.881 1.00 48.91 252 LEU F O 1
ATOM 14061 N N . THR F 1 254 ? 81.847 -30.664 36.076 1.00 52.64 253 THR F N 1
ATOM 14062 C CA . THR F 1 254 ? 82.444 -29.628 35.256 1.00 50.11 253 THR F CA 1
ATOM 14063 C C . THR F 1 254 ? 82.006 -29.813 33.810 1.00 50.34 253 THR F C 1
ATOM 14064 O O . THR F 1 254 ? 81.572 -30.893 33.399 1.00 56.49 253 THR F O 1
ATOM 14068 N N . PHE F 1 255 ? 82.123 -28.739 33.033 1.00 47.27 254 PHE F N 1
ATOM 14069 C CA . PHE F 1 255 ? 81.762 -28.819 31.624 1.00 55.58 254 PHE F CA 1
ATOM 14070 C C . PHE F 1 255 ? 82.596 -29.869 30.897 1.00 53.82 254 PHE F C 1
ATOM 14071 O O . PHE F 1 255 ? 82.093 -30.563 30.005 1.00 54.04 254 PHE F O 1
ATOM 14079 N N . GLN F 1 256 ? 83.869 -30.010 31.272 1.00 50.43 255 GLN F N 1
ATOM 14080 C CA . GLN F 1 256 ? 84.694 -31.063 30.686 1.00 56.90 255 GLN F CA 1
ATOM 14081 C C . GLN F 1 256 ? 84.169 -32.441 31.072 1.00 57.23 255 GLN F C 1
ATOM 14082 O O . GLN F 1 256 ? 84.034 -33.333 30.221 1.00 55.92 255 GLN F O 1
ATOM 14088 N N . GLN F 1 257 ? 83.862 -32.625 32.358 1.00 49.04 256 GLN F N 1
ATOM 14089 C CA . GLN F 1 257 ? 83.299 -33.888 32.818 1.00 44.61 256 GLN F CA 1
ATOM 14090 C C . GLN F 1 257 ? 81.963 -34.163 32.142 1.00 50.34 256 GLN F C 1
ATOM 14091 O O . GLN F 1 257 ? 81.678 -35.301 31.746 1.00 56.76 256 GLN F O 1
ATOM 14097 N N . ALA F 1 258 ? 81.146 -33.121 31.975 1.00 46.55 257 ALA F N 1
ATOM 14098 C CA . ALA F 1 258 ? 79.855 -33.272 31.312 1.00 46.72 257 ALA F CA 1
ATOM 14099 C C . ALA F 1 258 ? 80.026 -33.723 29.865 1.00 48.48 257 ALA F C 1
ATOM 14100 O O . ALA F 1 258 ? 79.325 -34.630 29.399 1.00 45.31 257 ALA F O 1
ATOM 14102 N N . ALA F 1 259 ? 80.947 -33.086 29.134 1.00 47.48 258 ALA F N 1
ATOM 14103 C CA . ALA F 1 259 ? 81.174 -33.459 27.741 1.00 47.05 258 ALA F CA 1
ATOM 14104 C C . ALA F 1 259 ? 81.692 -34.890 27.625 1.00 51.84 258 ALA F C 1
ATOM 14105 O O . ALA F 1 259 ? 81.264 -35.647 26.739 1.00 50.99 258 ALA F O 1
ATOM 14107 N N . ASP F 1 260 ? 82.605 -35.284 28.520 1.00 44.47 259 ASP F N 1
ATOM 14108 C CA . ASP F 1 260 ? 83.090 -36.661 28.506 1.00 51.57 259 ASP F CA 1
ATOM 14109 C C . ASP F 1 260 ? 81.950 -37.645 28.753 1.00 53.88 259 ASP F C 1
ATOM 14110 O O . ASP F 1 260 ? 81.833 -38.667 28.060 1.00 54.12 259 ASP F O 1
ATOM 14115 N N . ARG F 1 261 ? 81.085 -37.340 29.724 1.00 46.78 260 ARG F N 1
ATOM 14116 C CA . ARG F 1 261 ? 79.955 -38.214 30.019 1.00 48.26 260 ARG F CA 1
ATOM 14117 C C . ARG F 1 261 ? 79.000 -38.311 28.830 1.00 46.98 260 ARG F C 1
ATOM 14118 O O . ARG F 1 261 ? 78.473 -39.391 28.531 1.00 47.87 260 ARG F O 1
ATOM 14126 N N . VAL F 1 262 ? 78.767 -37.194 28.136 1.00 42.14 261 VAL F N 1
ATOM 14127 C CA . VAL F 1 262 ? 77.863 -37.209 26.987 1.00 42.56 261 VAL F CA 1
ATOM 14128 C C . VAL F 1 262 ? 78.434 -38.066 25.860 1.00 50.37 261 VAL F C 1
ATOM 14129 O O . VAL F 1 262 ? 77.708 -38.841 25.217 1.00 51.65 261 VAL F O 1
ATOM 14133 N N . ALA F 1 263 ? 79.739 -37.947 25.599 1.00 43.58 262 ALA F N 1
ATOM 14134 C CA . ALA F 1 263 ? 80.348 -38.787 24.571 1.00 35.04 262 ALA F CA 1
ATOM 14135 C C . ALA F 1 263 ? 80.287 -40.263 24.956 1.00 43.99 262 ALA F C 1
ATOM 14136 O O . ALA F 1 263 ? 80.054 -41.134 24.102 1.00 39.58 262 ALA F O 1
ATOM 14138 N N . ASP F 1 264 ? 80.498 -40.562 26.240 1.00 47.49 263 ASP F N 1
ATOM 14139 C CA . ASP F 1 264 ? 80.392 -41.942 26.705 1.00 52.64 263 ASP F CA 1
ATOM 14140 C C . ASP F 1 264 ? 78.984 -42.492 26.475 1.00 53.73 263 ASP F C 1
ATOM 14141 O O . ASP F 1 264 ? 78.815 -43.642 26.036 1.00 66.16 263 ASP F O 1
ATOM 14146 N N . LEU F 1 265 ? 77.961 -41.681 26.767 1.00 39.09 264 LEU F N 1
ATOM 14147 C CA . LEU F 1 265 ? 76.585 -42.098 26.504 1.00 38.41 264 LEU F CA 1
ATOM 14148 C C . LEU F 1 265 ? 76.358 -42.342 25.015 1.00 40.97 264 LEU F C 1
ATOM 14149 O O . LEU F 1 265 ? 75.632 -43.269 24.634 1.00 45.01 264 LEU F O 1
ATOM 14154 N N . CYS F 1 266 ? 76.967 -41.518 24.157 1.00 39.01 265 CYS F N 1
ATOM 14155 C CA . CYS F 1 266 ? 76.877 -41.764 22.719 1.00 38.09 265 CYS F CA 1
ATOM 14156 C C . CYS F 1 266 ? 77.435 -43.134 22.358 1.00 41.42 265 CYS F C 1
ATOM 14157 O O . CYS F 1 266 ? 76.808 -43.902 21.614 1.00 39.06 265 CYS F O 1
ATOM 14160 N N . ASP F 1 267 ? 78.627 -43.450 22.867 1.00 46.52 266 ASP F N 1
ATOM 14161 C CA . ASP F 1 267 ? 79.239 -44.743 22.566 1.00 43.97 266 ASP F CA 1
ATOM 14162 C C . ASP F 1 267 ? 78.328 -45.887 22.996 1.00 43.29 266 ASP F C 1
ATOM 14163 O O . ASP F 1 267 ? 78.096 -46.845 22.238 1.00 39.25 266 ASP F O 1
ATOM 14168 N N . LYS F 1 268 ? 77.792 -45.794 24.214 1.00 43.13 267 LYS F N 1
ATOM 14169 C CA . LYS F 1 268 ? 76.963 -46.879 24.728 1.00 37.44 267 LYS F CA 1
ATOM 14170 C C . LYS F 1 268 ? 75.680 -47.027 23.914 1.00 38.49 267 LYS F C 1
ATOM 14171 O O . LYS F 1 268 ? 75.224 -48.151 23.647 1.00 40.57 267 LYS F O 1
ATOM 14177 N N . GLU F 1 269 ? 75.104 -45.907 23.472 1.00 43.63 268 GLU F N 1
ATOM 14178 C CA . GLU F 1 269 ? 73.911 -45.997 22.639 1.00 47.87 268 GLU F CA 1
ATOM 14179 C C . GLU F 1 269 ? 74.231 -46.607 21.280 1.00 46.01 268 GLU F C 1
ATOM 14180 O O . GLU F 1 269 ? 73.402 -47.334 20.723 1.00 43.91 268 GLU F O 1
ATOM 14186 N N . LEU F 1 270 ? 75.423 -46.334 20.741 1.00 41.32 269 LEU F N 1
ATOM 14187 C CA . LEU F 1 270 ? 75.830 -46.970 19.489 1.00 37.66 269 LEU F CA 1
ATOM 14188 C C . LEU F 1 270 ? 75.928 -48.486 19.648 1.00 34.29 269 LEU F C 1
ATOM 14189 O O . LEU F 1 270 ? 75.498 -49.248 18.767 1.00 29.69 269 LEU F O 1
ATOM 14194 N N . ALA F 1 271 ? 76.484 -48.941 20.776 1.00 36.03 270 ALA F N 1
ATOM 14195 C CA . ALA F 1 271 ? 76.552 -50.380 21.031 1.00 34.38 270 ALA F CA 1
ATOM 14196 C C . ALA F 1 271 ? 75.155 -50.993 21.120 1.00 35.55 270 ALA F C 1
ATOM 14197 O O . ALA F 1 271 ? 74.894 -52.073 20.563 1.00 39.59 270 ALA F O 1
ATOM 14199 N N . ALA F 1 272 ? 74.237 -50.312 21.813 1.00 36.41 271 ALA F N 1
ATOM 14200 C CA . ALA F 1 272 ? 72.864 -50.806 21.894 1.00 36.51 271 ALA F CA 1
ATOM 14201 C C . ALA F 1 272 ? 72.208 -50.853 20.516 1.00 34.32 271 ALA F C 1
ATOM 14202 O O . ALA F 1 272 ? 71.449 -51.784 20.205 1.00 32.01 271 ALA F O 1
ATOM 14204 N N . TYR F 1 273 ? 72.473 -49.840 19.688 1.00 36.28 272 TYR F N 1
ATOM 14205 C CA . TYR F 1 273 ? 71.941 -49.818 18.332 1.00 32.04 272 TYR F CA 1
ATOM 14206 C C . TYR F 1 273 ? 72.392 -51.041 17.551 1.00 30.62 272 TYR F C 1
ATOM 14207 O O . TYR F 1 273 ? 71.587 -51.695 16.877 1.00 32.38 272 TYR F O 1
ATOM 14216 N N . LEU F 1 274 ? 73.687 -51.354 17.612 1.00 31.28 273 LEU F N 1
ATOM 14217 C CA . LEU F 1 274 ? 74.173 -52.534 16.901 1.00 32.70 273 LEU F CA 1
ATOM 14218 C C . LEU F 1 274 ? 73.496 -53.801 17.419 1.00 39.91 273 LEU F C 1
ATOM 14219 O O . LEU F 1 274 ? 73.151 -54.694 16.633 1.00 32.88 273 LEU F O 1
ATOM 14224 N N . GLU F 1 275 ? 73.280 -53.892 18.737 1.00 42.05 274 GLU F N 1
ATOM 14225 C CA . GLU F 1 275 ? 72.630 -55.083 19.286 1.00 32.58 274 GLU F CA 1
ATOM 14226 C C . GLU F 1 275 ? 71.219 -55.250 18.726 1.00 34.14 274 GLU F C 1
ATOM 14227 O O . GLU F 1 275 ? 70.830 -56.340 18.280 1.00 35.55 274 GLU F O 1
ATOM 14233 N N . LEU F 1 276 ? 70.438 -54.169 18.734 1.00 36.83 275 LEU F N 1
ATOM 14234 C CA . LEU F 1 276 ? 69.078 -54.245 18.204 1.00 37.22 275 LEU F CA 1
ATOM 14235 C C . LEU F 1 276 ? 69.074 -54.560 16.712 1.00 35.56 275 LEU F C 1
ATOM 14236 O O . LEU F 1 276 ? 68.248 -55.352 16.236 1.00 33.85 275 LEU F O 1
ATOM 14241 N N . ARG F 1 277 ? 69.977 -53.931 15.954 1.00 41.25 276 ARG F N 1
ATOM 14242 C CA . ARG F 1 277 ? 70.023 -54.170 14.516 1.00 36.36 276 ARG F CA 1
ATOM 14243 C C . ARG F 1 277 ? 70.371 -55.622 14.217 1.00 38.06 276 ARG F C 1
ATOM 14244 O O . ARG F 1 277 ? 69.861 -56.201 13.252 1.00 39.61 276 ARG F O 1
ATOM 14252 N N . GLN F 1 278 ? 71.253 -56.225 15.021 1.00 39.85 277 GLN F N 1
ATOM 14253 C CA . GLN F 1 278 ? 71.539 -57.644 14.833 1.00 33.89 277 GLN F CA 1
ATOM 14254 C C . GLN F 1 278 ? 70.342 -58.507 15.188 1.00 34.14 277 GLN F C 1
ATOM 14255 O O . GLN F 1 278 ? 70.116 -59.546 14.559 1.00 32.05 277 GLN F O 1
ATOM 14261 N N . THR F 1 279 ? 69.577 -58.106 16.205 1.00 43.48 278 THR F N 1
ATOM 14262 C CA . THR F 1 279 ? 68.437 -58.916 16.621 1.00 40.79 278 THR F CA 1
ATOM 14263 C C . THR F 1 279 ? 67.266 -58.821 15.645 1.00 37.57 278 THR F C 1
ATOM 14264 O O . THR F 1 279 ? 66.433 -59.734 15.605 1.00 37.37 278 THR F O 1
ATOM 14268 N N . LEU F 1 280 ? 67.218 -57.766 14.832 1.00 34.02 279 LEU F N 1
ATOM 14269 C CA . LEU F 1 280 ? 66.071 -57.524 13.954 1.00 31.77 279 LEU F CA 1
ATOM 14270 C C . LEU F 1 280 ? 65.645 -58.709 13.089 1.00 38.92 279 LEU F C 1
ATOM 14271 O O . LEU F 1 280 ? 64.435 -58.976 13.014 1.00 35.67 279 LEU F O 1
ATOM 14276 N N . PRO F 1 281 ? 66.539 -59.431 12.398 1.00 43.44 280 PRO F N 1
ATOM 14277 C CA . PRO F 1 281 ? 66.056 -60.550 11.565 1.00 39.63 280 PRO F CA 1
ATOM 14278 C C . PRO F 1 281 ? 65.330 -61.635 12.340 1.00 39.30 280 PRO F C 1
ATOM 14279 O O . PRO F 1 281 ? 64.317 -62.156 11.857 1.00 39.19 280 PRO F O 1
ATOM 14283 N N . GLU F 1 282 ? 65.809 -61.978 13.540 1.00 38.95 281 GLU F N 1
ATOM 14284 C CA . GLU F 1 282 ? 65.226 -63.092 14.284 1.00 46.31 281 GLU F CA 1
ATOM 14285 C C . GLU F 1 282 ? 63.768 -62.837 14.645 1.00 44.61 281 GLU F C 1
ATOM 14286 O O . GLU F 1 282 ? 62.987 -63.786 14.780 1.00 47.38 281 GLU F O 1
ATOM 14292 N N . LEU F 1 283 ? 63.385 -61.577 14.832 1.00 46.89 282 LEU F N 1
ATOM 14293 C CA . LEU F 1 283 ? 61.993 -61.256 15.112 1.00 43.37 282 LEU F CA 1
ATOM 14294 C C . LEU F 1 283 ? 61.113 -61.354 13.874 1.00 43.84 282 LEU F C 1
ATOM 14295 O O . LEU F 1 283 ? 59.886 -61.281 13.999 1.00 47.24 282 LEU F O 1
ATOM 14300 N N . GLY F 1 284 ? 61.702 -61.526 12.693 1.00 39.10 283 GLY F N 1
ATOM 14301 C CA . GLY F 1 284 ? 60.954 -61.526 11.457 1.00 41.47 283 GLY F CA 1
ATOM 14302 C C . GLY F 1 284 ? 61.126 -60.284 10.604 1.00 41.80 283 GLY F C 1
ATOM 14303 O O . GLY F 1 284 ? 60.357 -60.100 9.651 1.00 34.84 283 GLY F O 1
ATOM 14304 N N . ILE F 1 285 ? 62.098 -59.429 10.912 1.00 36.06 284 ILE F N 1
ATOM 14305 C CA . ILE F 1 285 ? 62.319 -58.207 10.140 1.00 43.40 284 ILE F CA 1
ATOM 14306 C C . ILE F 1 285 ? 63.569 -58.366 9.281 1.00 38.99 284 ILE F C 1
ATOM 14307 O O . ILE F 1 285 ? 64.693 -58.286 9.798 1.00 45.04 284 ILE F O 1
ATOM 14312 N N . PRO F 1 286 ? 63.426 -58.629 7.983 1.00 35.84 285 PRO F N 1
ATOM 14313 C CA . PRO F 1 286 ? 64.603 -58.700 7.110 1.00 48.65 285 PRO F CA 1
ATOM 14314 C C . PRO F 1 286 ? 65.015 -57.320 6.620 1.00 42.62 285 PRO F C 1
ATOM 14315 O O . PRO F 1 286 ? 64.172 -56.465 6.333 1.00 45.07 285 PRO F O 1
ATOM 14319 N N . LEU F 1 287 ? 66.327 -57.102 6.536 1.00 31.01 286 LEU F N 1
ATOM 14320 C CA . LEU F 1 287 ? 66.871 -55.847 6.018 1.00 36.54 286 LEU F CA 1
ATOM 14321 C C . LEU F 1 287 ? 67.197 -55.999 4.532 1.00 46.71 286 LEU F C 1
ATOM 14322 O O . LEU F 1 287 ? 68.351 -55.948 4.107 1.00 56.09 286 LEU F O 1
ATOM 14327 N N . THR F 1 288 ? 66.150 -56.169 3.727 1.00 43.82 287 THR F N 1
ATOM 14328 C CA . THR F 1 288 ? 66.315 -56.498 2.315 1.00 43.07 287 THR F CA 1
ATOM 14329 C C . THR F 1 288 ? 65.882 -55.342 1.421 1.00 56.89 287 THR F C 1
ATOM 14330 O O . THR F 1 288 ? 66.729 -54.680 0.815 1.00 61.88 287 THR F O 1
ATOM 14334 N N . GLY F 1 289 ? 64.585 -55.071 1.323 1.00 53.45 288 GLY F N 1
ATOM 14335 C CA . GLY F 1 289 ? 64.115 -54.105 0.352 1.00 49.78 288 GLY F CA 1
ATOM 14336 C C . GLY F 1 289 ? 64.168 -52.687 0.873 1.00 57.21 288 GLY F C 1
ATOM 14337 O O . GLY F 1 289 ? 65.253 -52.148 1.116 1.00 63.08 288 GLY F O 1
ATOM 14338 N N . ALA F 1 290 ? 63.000 -52.069 1.052 1.00 52.73 289 ALA F N 1
ATOM 14339 C CA . ALA F 1 290 ? 62.967 -50.708 1.572 1.00 48.38 289 ALA F CA 1
ATOM 14340 C C . ALA F 1 290 ? 63.383 -50.651 3.037 1.00 50.60 289 ALA F C 1
ATOM 14341 O O . ALA F 1 290 ? 63.904 -49.626 3.488 1.00 53.89 289 ALA F O 1
ATOM 14343 N N . THR F 1 291 ? 63.157 -51.725 3.797 1.00 50.36 290 THR F N 1
ATOM 14344 C CA . THR F 1 291 ? 63.573 -51.728 5.196 1.00 46.88 290 THR F CA 1
ATOM 14345 C C . THR F 1 291 ? 65.090 -51.628 5.316 1.00 47.12 290 THR F C 1
ATOM 14346 O O . THR F 1 291 ? 65.612 -50.901 6.173 1.00 46.92 290 THR F O 1
ATOM 14350 N N . GLY F 1 292 ? 65.816 -52.338 4.451 1.00 47.19 291 GLY F N 1
ATOM 14351 C CA . GLY F 1 292 ? 67.265 -52.248 4.476 1.00 44.90 291 GLY F CA 1
ATOM 14352 C C . GLY F 1 292 ? 67.753 -50.855 4.144 1.00 38.10 291 GLY F C 1
ATOM 14353 O O . GLY F 1 292 ? 68.660 -50.326 4.796 1.00 38.48 291 GLY F O 1
ATOM 14354 N N . ARG F 1 293 ? 67.142 -50.236 3.133 1.00 39.40 292 ARG F N 1
ATOM 14355 C CA . ARG F 1 293 ? 67.523 -48.884 2.746 1.00 40.56 292 ARG F CA 1
ATOM 14356 C C . ARG F 1 293 ? 67.214 -47.896 3.861 1.00 37.45 292 ARG F C 1
ATOM 14357 O O . ARG F 1 293 ? 67.974 -46.950 4.097 1.00 35.58 292 ARG F O 1
ATOM 14365 N N . HIS F 1 294 ? 66.120 -48.132 4.586 1.00 46.36 293 HIS F N 1
ATOM 14366 C CA . HIS F 1 294 ? 65.747 -47.285 5.713 1.00 40.62 293 HIS F CA 1
ATOM 14367 C C . HIS F 1 294 ? 66.768 -47.393 6.842 1.00 37.25 293 HIS F C 1
ATOM 14368 O O . HIS F 1 294 ? 67.193 -46.380 7.414 1.00 39.71 293 HIS F O 1
ATOM 14375 N N . VAL F 1 295 ? 67.180 -48.619 7.171 1.00 34.89 294 VAL F N 1
ATOM 14376 C CA . VAL F 1 295 ? 68.188 -48.798 8.212 1.00 32.79 294 VAL F CA 1
ATOM 14377 C C . VAL F 1 295 ? 69.496 -48.128 7.804 1.00 39.41 294 VAL F C 1
ATOM 14378 O O . VAL F 1 295 ? 70.163 -47.478 8.622 1.00 39.12 294 VAL F O 1
ATOM 14382 N N . ARG F 1 296 ? 69.871 -48.251 6.526 1.00 46.59 295 ARG F N 1
ATOM 14383 C CA . ARG F 1 296 ? 71.085 -47.586 6.063 1.00 37.45 295 ARG F CA 1
ATOM 14384 C C . ARG F 1 296 ? 70.953 -46.071 6.147 1.00 43.52 295 ARG F C 1
ATOM 14385 O O . ARG F 1 296 ? 71.939 -45.377 6.421 1.00 44.83 295 ARG F O 1
ATOM 14393 N N . PHE F 1 297 ? 69.753 -45.535 5.904 1.00 45.45 296 PHE F N 1
ATOM 14394 C CA . PHE F 1 297 ? 69.552 -44.097 6.064 1.00 44.99 296 PHE F CA 1
ATOM 14395 C C . PHE F 1 297 ? 69.718 -43.680 7.519 1.00 46.71 296 PHE F C 1
ATOM 14396 O O . PHE F 1 297 ? 70.307 -42.629 7.804 1.00 45.02 296 PHE F O 1
ATOM 14404 N N . LEU F 1 298 ? 69.182 -44.478 8.449 1.00 35.00 297 LEU F N 1
ATOM 14405 C CA . LEU F 1 298 ? 69.419 -44.209 9.864 1.00 30.99 297 LEU F CA 1
ATOM 14406 C C . LEU F 1 298 ? 70.913 -44.169 10.162 1.00 38.93 297 LEU F C 1
ATOM 14407 O O . LEU F 1 298 ? 71.392 -43.292 10.893 1.00 36.02 297 LEU F O 1
ATOM 14412 N N . GLU F 1 299 ? 71.667 -45.114 9.597 1.00 43.27 298 GLU F N 1
ATOM 14413 C CA . GLU F 1 299 ? 73.109 -45.143 9.827 1.00 39.60 298 GLU F CA 1
ATOM 14414 C C . GLU F 1 299 ? 73.805 -43.936 9.213 1.00 41.43 298 GLU F C 1
ATOM 14415 O O . GLU F 1 299 ? 74.809 -43.458 9.755 1.00 43.35 298 GLU F O 1
ATOM 14421 N N . ASP F 1 300 ? 73.295 -43.439 8.087 1.00 40.27 299 ASP F N 1
ATOM 14422 C CA . ASP F 1 300 ? 73.939 -42.321 7.408 1.00 37.57 299 ASP F CA 1
ATOM 14423 C C . ASP F 1 300 ? 73.844 -41.039 8.226 1.00 41.56 299 ASP F C 1
ATOM 14424 O O . ASP F 1 300 ? 74.827 -40.297 8.343 1.00 35.01 299 ASP F O 1
ATOM 14429 N N . MET F 1 301 ? 72.670 -40.758 8.798 1.00 43.22 300 MET F N 1
ATOM 14430 C CA . MET F 1 301 ? 72.503 -39.513 9.538 1.00 44.97 300 MET F CA 1
ATOM 14431 C C . MET F 1 301 ? 73.342 -39.498 10.808 1.00 35.92 300 MET F C 1
ATOM 14432 O O . MET F 1 301 ? 73.743 -38.426 11.272 1.00 41.57 300 MET F O 1
ATOM 14437 N N . MET F 1 302 ? 73.611 -40.665 11.388 1.00 31.12 301 MET F N 1
ATOM 14438 C CA . MET F 1 302 ? 74.515 -40.715 12.530 1.00 38.68 301 MET F CA 1
ATOM 14439 C C . MET F 1 302 ? 75.934 -40.335 12.113 1.00 44.22 301 MET F C 1
ATOM 14440 O O . MET F 1 302 ? 76.597 -39.533 12.784 1.00 37.88 301 MET F O 1
ATOM 14445 N N . TRP F 1 303 ? 76.408 -40.890 10.993 1.00 44.83 302 TRP F N 1
ATOM 14446 C CA . TRP F 1 303 ? 77.764 -40.607 10.532 1.00 44.94 302 TRP F CA 1
ATOM 14447 C C . TRP F 1 303 ? 77.911 -39.156 10.087 1.00 49.21 302 TRP F C 1
ATOM 14448 O O . TRP F 1 303 ? 78.965 -38.541 10.301 1.00 48.72 302 TRP F O 1
ATOM 14459 N N . SER F 1 304 ? 76.866 -38.592 9.469 1.00 52.69 303 SER F N 1
ATOM 14460 C CA . SER F 1 304 ? 76.945 -37.212 8.999 1.00 47.59 303 SER F CA 1
ATOM 14461 C C . SER F 1 304 ? 77.232 -36.258 10.149 1.00 50.75 303 SER F C 1
ATOM 14462 O O . SER F 1 304 ? 78.042 -35.338 10.009 1.00 61.96 303 SER F O 1
ATOM 14465 N N . MET F 1 305 ? 76.588 -36.467 11.300 1.00 47.28 304 MET F N 1
ATOM 14466 C CA . MET F 1 305 ? 76.824 -35.579 12.432 1.00 49.89 304 MET F CA 1
ATOM 14467 C C . MET F 1 305 ? 78.259 -35.681 12.931 1.00 55.50 304 MET F C 1
ATOM 14468 O O . MET F 1 305 ? 78.863 -34.672 13.305 1.00 71.86 304 MET F O 1
ATOM 14473 N N . VAL F 1 306 ? 78.810 -36.892 12.979 1.00 53.58 305 VAL F N 1
ATOM 14474 C CA . VAL F 1 306 ? 80.193 -37.050 13.424 1.00 60.69 305 VAL F CA 1
ATOM 14475 C C . VAL F 1 306 ? 81.156 -36.353 12.462 1.00 68.93 305 VAL F C 1
ATOM 14476 O O . VAL F 1 306 ? 82.020 -35.573 12.881 1.00 71.09 305 VAL F O 1
ATOM 14480 N N . ASP F 1 307 ? 81.027 -36.623 11.155 1.00 71.61 306 ASP F N 1
ATOM 14481 C CA . ASP F 1 307 ? 82.019 -36.108 10.206 1.00 76.78 306 ASP F CA 1
ATOM 14482 C C . ASP F 1 307 ? 81.805 -34.640 9.842 1.00 75.33 306 ASP F C 1
ATOM 14483 O O . ASP F 1 307 ? 82.772 -33.873 9.775 1.00 78.78 306 ASP F O 1
ATOM 14488 N N . TRP F 1 308 ? 80.556 -34.226 9.609 1.00 72.74 307 TRP F N 1
ATOM 14489 C CA . TRP F 1 308 ? 80.280 -32.875 9.125 1.00 83.79 307 TRP F CA 1
ATOM 14490 C C . TRP F 1 308 ? 80.421 -31.812 10.209 1.00 92.05 307 TRP F C 1
ATOM 14491 O O . TRP F 1 308 ? 80.561 -30.628 9.883 1.00 90.34 307 TRP F O 1
ATOM 14502 N N . SER F 1 309 ? 80.403 -32.205 11.486 1.00 92.02 308 SER F N 1
ATOM 14503 C CA . SER F 1 309 ? 80.425 -31.224 12.566 1.00 92.94 308 SER F CA 1
ATOM 14504 C C . SER F 1 309 ? 81.754 -30.483 12.647 1.00 99.44 308 SER F C 1
ATOM 14505 O O . SER F 1 309 ? 81.797 -29.346 13.131 1.00 102.37 308 SER F O 1
ATOM 14508 N N . ALA F 1 310 ? 82.844 -31.103 12.190 1.00 97.52 309 ALA F N 1
ATOM 14509 C CA . ALA F 1 310 ? 84.143 -30.441 12.241 1.00 106.98 309 ALA F CA 1
ATOM 14510 C C . ALA F 1 310 ? 84.383 -29.548 11.030 1.00 99.44 309 ALA F C 1
ATOM 14511 O O . ALA F 1 310 ? 85.174 -28.600 11.111 1.00 89.31 309 ALA F O 1
ATOM 14513 N N . ARG F 1 311 ? 83.713 -29.823 9.916 1.00 97.26 310 ARG F N 1
ATOM 14514 C CA . ARG F 1 311 ? 83.951 -29.112 8.660 1.00 96.96 310 ARG F CA 1
ATOM 14515 C C . ARG F 1 311 ? 82.826 -28.113 8.383 1.00 100.91 310 ARG F C 1
ATOM 14516 O O . ARG F 1 311 ? 82.158 -28.147 7.348 1.00 93.28 310 ARG F O 1
ATOM 14524 N N . SER F 1 312 ? 82.624 -27.209 9.340 1.00 105.49 311 SER F N 1
ATOM 14525 C CA . SER F 1 312 ? 81.643 -26.139 9.194 1.00 98.68 311 SER F CA 1
ATOM 14526 C C . SER F 1 312 ? 81.988 -25.031 10.177 1.00 99.54 311 SER F C 1
ATOM 14527 O O . SER F 1 312 ? 82.224 -25.302 11.358 1.00 92.08 311 SER F O 1
ATOM 14530 N N . ALA F 1 313 ? 82.014 -23.791 9.686 1.00 104.67 312 ALA F N 1
ATOM 14531 C CA . ALA F 1 313 ? 82.386 -22.635 10.492 1.00 102.17 312 ALA F CA 1
ATOM 14532 C C . ALA F 1 313 ? 81.225 -22.075 11.307 1.00 103.82 312 ALA F C 1
ATOM 14533 O O . ALA F 1 313 ? 81.324 -20.948 11.808 1.00 106.27 312 ALA F O 1
ATOM 14535 N N . ARG F 1 314 ? 80.132 -22.830 11.445 1.00 102.77 313 ARG F N 1
ATOM 14536 C CA . ARG F 1 314 ? 79.037 -22.408 12.313 1.00 102.25 313 ARG F CA 1
ATOM 14537 C C . ARG F 1 314 ? 79.384 -22.601 13.785 1.00 94.44 313 ARG F C 1
ATOM 14538 O O . ARG F 1 314 ? 78.965 -21.802 14.632 1.00 92.42 313 ARG F O 1
ATOM 14546 N N . TYR F 1 315 ? 80.158 -23.639 14.104 1.00 91.20 314 TYR F N 1
ATOM 14547 C CA . TYR F 1 315 ? 80.516 -23.971 15.476 1.00 91.17 314 TYR F CA 1
ATOM 14548 C C . TYR F 1 315 ? 81.868 -23.398 15.890 1.00 93.89 314 TYR F C 1
ATOM 14549 O O . TYR F 1 315 ? 82.411 -23.803 16.924 1.00 81.20 314 TYR F O 1
ATOM 14558 N N . ASP F 1 316 ? 82.422 -22.472 15.111 1.00 102.28 315 ASP F N 1
ATOM 14559 C CA . ASP F 1 316 ? 83.705 -21.851 15.435 1.00 99.45 315 ASP F CA 1
ATOM 14560 C C . ASP F 1 316 ? 83.504 -20.468 16.049 1.00 99.05 315 ASP F C 1
ATOM 14561 O O . ASP F 1 316 ? 82.913 -20.330 17.121 1.00 96.99 315 ASP F O 1
#

B-factor: mean 58.51, std 16.87, range [15.77, 140.63]

Nearest PDB structures (foldseek):
  8b4m-assembly1_B  TM=1.003E+00  e=1.011E-43  Streptomyces clavuligerus
  8b4m-assembly2_D  TM=9.959E-01  e=4.196E-40  Streptomyces clavuligerus
  8b4l-assembly1_A  TM=9.985E-01  e=1.410E-38  Streptomyces clavuligerus
  8b4l-assembly1_E  TM=9.986E-01  e=2.373E-38  Streptomyces clavuligerus
  8b4m-assembly2_C-3  TM=9.920E-01  e=2.823E-38  Streptomyces clavuligerus